Protein AF-0000000071060729 (afdb_homodimer)

Organism: Drosophila erecta (NCBI:txid7220)

Nearest PDB structures (foldseek):
  6sh2-assembly1_AAA  TM=7.996E-01  e=4.847E-27  Homo sapiens
  4cth-assembly1_A-2  TM=7.896E-01  e=2.839E-26  Homo sapiens
  5v48-assembly1_B  TM=7.905E-01  e=1.457E-25  Oryctolagus cuniculus
  3zuk-assembly2_B  TM=7.668E-01  e=6.104E-19  Mycobacterium tuberculosis H37Rv
  6xly-assembly1_A  TM=6.123E-01  e=3.118E-17  Mycobacterium tuberculosis H37Rv

pLDDT: mean 73.71, std 25.26, range [12.79, 97.56]

Foldseek 3Di:
DFFDFFDFPQQFAFDDDDDDDDDDDDDDDDPDDDDDDDDDDDDDDDDDDDDDDDDDDDYDYDDDDDDDDDDDYDDDDDDDDYDDDDDDDDDDPDDDDPPPDPPPPCVCCVVVVLVVPPPVVVCVVVVVVVVVVVVVVVVVVCCQPVVPNPPPNFFFADPDPLLQVLVCVQVQAADCVDACFPPVQNGQGVNVQVCLCPDCPDFDFNFADALSVVQLLVLLVVLLVVLVVQDCDDAQDLNVLLNLLLLLLQPQVCQQPPCLLVVLQVVQVQLVHQCVPPDPVVLVVDDVQVSQLCCCQQPVAFAAKHWFWAAALQARQAIFIEIDGHDDDDLFLQCLDPPHDPLLLVLQLVLQLLVCVVNPDDNVVSSVLSVLLSVLVSLLSVLQVVLVVPPPFDFFDKDFQLVLCVLQVQHNPQSNVCSLQVPDDGDSRGIHTYGTSSSSNSSSVSNVPDRSNNSSSNSSVSSLSVCQCRHHSSSSNSSSSSSCSQSVGPHGGDSSSVSSVCSCQLPVVSSQLCVPPPPVCPPPPPPPPDLADDQLRLLVLVVLLLLLLLLVLVLVVLVLQPVADPVLSVLLNVLSLPEAEDEAQDVVQSVPPCNVSVLCVQQRSPDSNNSVNSSSSVSSLSVLSSCSNDDDDPSSVLSCVQRSDNGHRQWAARSNRSYIYHHCSCSPDSQDTLLHFPLLRLLGVVLSNQLRSLLCSQSSLSSVCSNVCVPPVDDPRDGQDFFPLCLLCVPPDPVVSVVVVPFDSLQRVSLLSNLLSLLSSLVSSVVSLVCLCVVHDRPPSPDPRVVSCVSSPVNSRGARPPPSVADSLQSNLSSNLSSLHDHPSNCPRVQVCCCRNRVHHHSVSSSVSNQAQRQSNCVSSPHDHHPRHRSNHD/DQQDDFDFPQQQFFAADDDPDDPDPDDDDDDDDDDDDDDDDDDDDDDDPDPDDDDPDDDDDDDPDDDDDDDDDDDDDDDDDDDDDDDDDDDDDDDDCPPPPPDPPPPVVVVVVLVVPPPVVNCVVVVVVVVVVVVVVVVVVCCQVVVPNPPVNFFFADPDPLLQVVVCVQVQAADCVDACFPPVQNGQGVNVQVCLQPDCPDFDFNQADALSVVQLLVLLVVLLVVLVPQDCDDAQDLNVLLNLLLLLLQPQVCQQPPCLLVVLQVVQVQLVHQCVPPDPVVLVVDDVQVSQLCCCQQPVAFQAKHWFWAAALQARQAIFIEIDGHDDDDLFLQCLDPPHDPLLLVLQLVLQLLVCVVNPDDNVVSSVLSVLLSVLVSVLSVLQVVLVPPPPFDFFDKDFQLVLCVLQVQHNPQSNVCSLQVPDDGDSRGIHTYGTSSSSNSSSVSNVPDDSNNSSSNSSVSSLSSCQCRHHNSSSVSSVSSVCSQSVGPGRDDSSSVSSVCSCQLPVVSSQLCVPPPPVCPPPPPPPPDLADDQLRLLVLVVLLLLLLLLVLVLVVLVLQPVADPVLSVLLNVLSLPEAEDEAQDPVQSVPPCNVSVLCVQQRSPDSNNSVNSSSSVSSLSVLSSCSNDDDDPSSVLVCVQRSDNDHRQWAARSNRSYIYHHVSCSPDSQDTLLHFPLLRLLGVVLSNQLRSVVCSQSSQSSVVSNVCVVPVDDPRDGQDFFPLCLLCVPPDVVVSVVVVPFDSLQRVSLQSNLLSLLSSLVSSVVSLVCLCVVHDRPPSPDPRVVSCVSSPVNSRGARPPPSVADSLQSNLSSNLSSLHDHPSNCPRVQVCCCRSRVHHHSVSSSVSNQAQRQSNQVSSPHDHHPRHRSNHD

Secondary structure (DSSP, 8-state):
-----------------------------S----------------------------------------------------------------------------THHHHHHHHSS-HHHHHHHHHHHHHHHHHHHHHHHHHHH-TT--TTTSPPB--SHHHHHHHHHHHHH--TTS-TTTSHHHHHHHHHHHHHHHS---SS-TTT-BHHHHHHHHHHHHHHHHHHHS--PPTTSHHHHHHHHHHHHH-HHHHHHS-HHHHHHHHHHHTT--TTTS-HHHHHH--HHHHHHHIIIII---SSEEEEEEE-SS-TTSEEEEEEE---SSSSGGGGSTT--HHHHHHHHHHHHHHHHHTT--HHHHHHHHHHHHHHHHHHHHHHHHHHT-TT---SEEEEHHHHHHH-TTS-HHHHHHHH-TTS---TT-EEEES-HHHHHHHHHHHHHS-HHHHHHHHHHHHHHHHGGGS-HHHHHHHHHHHHHHH--SSPPPHHHHHHHHHHHHSHHHHHHHHHS----SS-------SS--HHHHHHHHHHHHHHHHHHHHHHHHHH-TTS-HHHHHHHHHHHHH-EEEESS-HHHHHSTTHHHHHTTT----SS-HHHHHHHHHHHHHHHHHHHTS---HHHHHHHHHHSSSS--SEEEETTTTEEEE-HHHHHSTT--TTS-HHHHIIIIIHHHHHHHHHTHHHHHHHHHHHHHTT-TT----PPPPP-HHHHTTTS-HHHHHHHHTS-HHHHHHHHHHHHHHHHHHHHHHHHHHHHHHTPPPTT--S-HHHHHHHTT-S--PBBTTBTT--HHHHHHHHHHGGG-B-HHIIIIIHHHHHHHTSS--HHHHHHHHHHH-THHHHHTTPPPPS---TT--/---S------------------------------------------------------------------------------------------------------THHHHHHHHSS-HHHHHHHHHHHHHHHHHHHHHHHHHHH-TT--TTTSPPB--SHHHHHHHHHHHHH--TTS-TTTSHHHHHHHHHHHHHHHS---SS-GGG-BHHHHHHHHHHHHHHHHHHHS--PPTTSHHHHHHHHHHHHH-HHHHHHS-HHHHHHHHHHHTT--TTSS-HHHHHH--HHHHHHHIIIII---SSEEEEEEE-SS-TTSEEEEEEE---SSSSGGGGSTT--HHHHHHHHHHHHHHHHHTT--HHHHHHHHHHHHHHHHHHHHHHHHHHT-TTPPPSEEEEHHHHHHH-TTS-HHHHHHHH-TTS---TT-EEEES-HHHHHHHHHHHHHS-HHHHHHHHHHHHHHHHGGGS-HHHHHHHHHHHHHHH--SSPPPHHHHHHHHHHHHSHHHHHHHHHS----SS-------SS--HHHHHHHHHHHHHHHHHHHHHHHHHH-TTS-HHHHHHHHHHHHH-EEEESS-HHHHSSTTHHHHHTTT----SS-HHHHHHHHHHHHHHHHHHHTS---HHHHHHHHHHSSSS--SEEEETTTTEEEE-HHHHHSTT--TTS-HHHHIIIIIHHHHHHHHHTHHHHHHHHHHHHHTT-TT----PPPPP-HHHHTTTS-HHHHHHHHTS-HHHHHHHHHHHHHHHHHHHHHHHHHHHHHHTPPPTT--S-HHHHHHHTT-S--PBBTTBTT--HHHHHHHHHHGGG-B-HHIIIIIHHHHHHHTSS--HHHHHHHHHHH-THHHHHTTPPPPS---TT--

Solvent-accessible surface area (backbone atoms only — not comparable to full-atom values): 98489 Å² total; per-residue (Å²): 74,67,35,79,72,68,75,69,73,87,46,57,33,44,90,92,89,94,86,85,93,92,93,91,74,94,98,100,96,80,94,70,78,84,82,88,84,83,90,80,88,79,84,90,83,83,91,79,91,76,85,90,84,90,72,94,73,85,87,84,85,89,73,86,84,88,84,77,96,87,80,89,92,90,83,88,90,94,85,94,88,90,89,88,92,83,88,91,79,87,84,77,85,74,81,85,74,83,70,79,80,76,83,65,78,70,58,53,47,58,50,38,51,37,62,67,31,56,72,66,55,33,52,49,49,52,49,47,49,51,48,47,51,51,38,51,50,32,46,53,43,18,61,66,5,27,63,80,30,56,83,82,75,47,78,56,63,34,55,47,58,50,25,38,49,50,32,39,62,52,42,46,20,21,29,83,87,43,47,63,74,83,35,40,64,42,16,33,27,37,36,44,32,49,47,62,62,66,42,75,66,68,44,68,31,70,17,60,42,24,40,62,50,48,42,45,49,54,50,40,53,52,46,45,53,50,56,71,63,51,65,78,53,62,90,82,37,69,59,29,44,54,47,36,55,36,47,27,54,56,39,51,59,60,38,48,66,34,60,38,67,55,52,50,49,49,53,39,46,71,51,74,45,64,62,90,82,47,67,78,71,55,61,72,75,56,56,66,55,62,34,53,30,48,40,34,45,67,67,66,50,38,61,71,51,28,81,46,74,41,63,35,60,75,48,34,79,40,61,34,47,30,40,40,74,35,53,68,90,58,85,39,74,61,57,62,44,92,85,27,60,63,63,44,47,51,30,48,40,49,42,43,21,51,50,36,38,74,73,68,41,56,68,71,60,12,49,50,48,22,52,46,47,52,51,50,51,35,50,53,51,51,39,40,51,58,38,61,66,44,84,86,64,68,63,61,39,79,40,37,42,51,59,46,43,70,60,20,63,66,48,53,57,71,62,27,49,34,58,50,30,71,89,49,89,73,51,55,76,40,65,32,35,27,44,42,55,54,38,50,30,36,50,18,52,48,60,69,71,46,62,66,64,64,52,51,52,44,54,53,45,55,55,46,62,74,44,27,62,66,40,17,61,77,44,12,21,43,35,8,51,34,32,24,43,66,46,58,32,86,43,50,60,51,60,64,60,55,26,36,47,48,44,48,72,74,40,43,60,60,54,52,50,60,69,64,38,65,64,73,54,81,45,80,69,74,78,67,81,64,90,64,63,54,69,68,59,36,33,50,52,46,50,47,49,47,49,34,42,44,53,52,37,47,48,55,34,51,73,67,38,76,90,50,56,68,70,59,47,53,50,48,45,50,52,59,71,65,43,43,80,41,70,38,77,54,64,75,54,69,69,38,84,56,46,65,53,58,72,46,60,86,59,80,60,87,66,73,52,45,60,60,46,54,47,49,51,51,55,47,52,42,51,54,52,48,51,54,70,47,90,65,56,72,70,54,46,53,51,44,68,57,55,67,46,94,71,70,39,30,47,39,76,38,71,60,74,39,26,40,38,33,40,45,64,36,61,72,27,97,64,37,54,53,66,30,56,67,34,44,41,37,32,45,58,39,23,50,52,38,31,48,54,55,58,44,46,50,56,51,36,50,25,49,41,47,57,44,45,75,72,46,89,82,72,76,78,65,66,68,81,68,60,52,60,68,49,71,29,56,93,47,62,67,68,50,43,54,54,58,67,70,44,50,72,59,20,41,42,45,49,40,32,51,52,20,16,49,44,39,31,56,52,22,49,56,54,49,54,52,29,59,74,68,69,49,76,65,71,87,56,86,59,67,45,72,61,46,38,56,63,56,43,66,76,60,80,55,30,34,44,61,43,60,86,48,49,60,58,38,40,21,40,43,49,36,54,33,62,33,30,53,20,71,47,18,58,59,62,30,30,74,45,28,39,56,54,47,36,29,68,34,39,72,54,52,46,53,47,44,53,42,49,30,47,65,48,28,48,48,69,75,27,87,54,61,87,70,57,51,82,85,52,73,96,68,34,82,76,66,76,61,71,78,74,58,37,3,68,50,73,78,86,76,80,82,82,76,77,83,88,83,80,86,91,81,80,86,88,82,84,77,83,73,82,80,79,82,79,76,83,70,82,72,77,80,70,85,65,87,81,77,85,90,84,78,85,79,76,81,87,93,87,79,89,90,85,80,84,90,80,81,87,81,91,79,87,75,84,82,72,91,70,85,85,76,86,75,82,87,71,84,67,80,83,73,84,71,82,76,64,62,54,63,56,46,55,45,64,68,34,56,70,69,56,36,51,49,48,50,49,46,50,51,48,48,52,50,38,50,50,33,46,52,43,17,59,68,5,26,65,81,30,57,80,80,72,46,78,55,62,35,53,47,57,50,23,37,48,49,31,38,62,52,41,46,20,20,29,81,89,43,47,64,74,84,34,41,62,43,16,34,26,36,35,42,32,48,47,66,62,65,42,80,60,69,45,60,41,64,16,58,41,24,39,63,51,50,52,48,48,54,50,41,51,51,47,44,53,50,56,68,63,52,63,79,51,60,88,82,37,69,58,28,44,54,49,39,55,37,46,27,52,54,39,52,58,60,38,48,67,36,61,39,66,56,52,50,50,50,55,38,48,73,51,74,46,64,63,91,82,46,68,79,70,56,62,72,74,56,57,66,55,63,34,52,30,48,40,36,45,68,68,68,49,40,62,72,50,28,81,47,75,40,64,38,58,76,48,33,80,41,60,34,47,29,40,40,74,34,53,67,91,58,86,39,75,62,58,63,43,92,86,29,60,62,63,43,46,51,31,48,40,49,41,45,22,51,51,35,38,75,73,68,42,54,68,72,62,13,49,50,48,23,52,47,47,53,52,50,51,36,50,54,50,51,39,40,51,57,40,62,64,46,84,85,63,67,62,62,39,77,39,39,42,50,59,46,43,68,60,19,63,67,50,54,57,71,62,27,51,32,57,51,30,71,89,51,90,73,54,56,78,40,64,32,36,29,44,44,55,54,39,48,30,37,50,19,51,48,60,69,71,47,63,68,62,64,53,52,55,46,53,52,44,55,56,46,64,75,45,27,36,66,40,18,10,74,43,0,33,45,37,36,50,34,46,25,43,65,44,55,31,85,39,70,68,52,61,64,59,55,26,36,48,46,44,50,72,75,38,42,59,60,55,53,50,60,68,65,37,64,64,76,50,83,46,78,70,74,77,69,81,64,90,65,62,54,69,68,60,36,32,50,53,47,50,48,49,46,47,34,44,45,52,51,37,47,48,54,36,51,73,66,38,75,89,51,56,66,71,60,46,52,51,51,45,50,53,58,72,66,42,42,81,41,68,39,77,55,64,74,54,68,68,37,83,56,48,64,54,59,72,46,61,86,59,78,60,84,66,74,52,46,62,60,42,53,47,47,50,49,56,47,51,42,52,54,51,47,50,53,69,48,90,64,55,72,70,53,46,53,52,43,68,56,55,68,45,92,71,69,53,41,45,39,75,36,71,59,74,40,26,40,38,33,40,45,67,34,63,74,27,96,63,37,54,53,65,31,57,68,33,44,40,34,34,43,58,39,23,35,52,37,30,48,54,54,59,43,45,48,57,51,34,48,25,49,41,47,56,42,44,74,73,43,88,81,69,77,80,65,69,68,80,70,59,54,60,66,49,72,30,57,94,46,64,67,68,50,43,57,54,58,67,69,44,49,71,57,18,41,41,44,50,41,32,50,51,20,15,49,44,38,31,56,52,25,50,57,52,47,52,50,27,59,76,68,67,48,75,66,72,87,56,84,60,67,46,72,61,47,38,56,63,58,45,66,76,61,81,56,29,34,46,61,43,60,87,50,50,59,59,37,40,21,39,45,49,36,54,34,61,32,29,54,23,71,49,18,58,60,59,28,30,73,46,28,39,56,50,40,38,31,70,32,40,71,57,50,44,55,47,44,53,43,49,31,49,65,47,28,48,48,67,74,27,87,53,60,86,69,56,50,81,86,52,71

Radius of gyration: 42.98 Å; Cα contacts (8 Å, |Δi|>4): 2284; chains: 2; bounding box: 124×151×135 Å

Structure (mmCIF, N/CA/C/O backbone):
data_AF-0000000071060729-model_v1
#
loop_
_entity.id
_entity.type
_entity.pdbx_description
1 polymer 'Uncharacterized protein, isoform B'
#
loop_
_atom_site.group_PDB
_atom_site.id
_atom_site.type_symbol
_atom_site.label_atom_id
_atom_site.label_alt_id
_atom_site.label_comp_id
_atom_site.label_asym_id
_atom_site.label_entity_id
_atom_site.label_seq_id
_atom_site.pdbx_PDB_ins_code
_atom_site.Cartn_x
_atom_site.Cartn_y
_atom_site.Cartn_z
_atom_site.occupancy
_atom_site.B_iso_or_equiv
_atom_site.auth_seq_id
_atom_site.auth_comp_id
_atom_site.auth_asym_id
_atom_site.auth_atom_id
_atom_site.pdbx_PDB_model_num
ATOM 1 N N . MET A 1 1 ? 1.607 -10.242 -11.82 1 18.39 1 MET A N 1
ATOM 2 C CA . MET A 1 1 ? 0.504 -11.18 -12.031 1 18.39 1 MET A CA 1
ATOM 3 C C . MET A 1 1 ? 1.013 -12.617 -12.109 1 18.39 1 MET A C 1
ATOM 5 O O . MET A 1 1 ? 1.926 -12.914 -12.883 1 18.39 1 MET A O 1
ATOM 9 N N . ALA A 1 2 ? 0.73 -13.406 -11.031 1 20.17 2 ALA A N 1
ATOM 10 C CA . ALA A 1 2 ? 1.184 -14.781 -10.852 1 20.17 2 ALA A CA 1
ATOM 11 C C . ALA A 1 2 ? 0.661 -15.68 -11.969 1 20.17 2 ALA A C 1
ATOM 13 O O . ALA A 1 2 ? -0.464 -16.188 -11.898 1 20.17 2 ALA A O 1
ATOM 14 N N . ILE A 1 3 ? 1.037 -15.453 -13.117 1 20.53 3 ILE A N 1
ATOM 15 C CA . ILE A 1 3 ? 0.702 -16.422 -14.148 1 20.53 3 ILE A CA 1
ATOM 16 C C . ILE A 1 3 ? 1.2 -17.812 -13.734 1 20.53 3 ILE A C 1
ATOM 18 O O . ILE A 1 3 ? 0.519 -18.812 -13.953 1 20.53 3 ILE A O 1
ATOM 22 N N . ASN A 1 4 ? 2.467 -18.016 -13.617 1 19.45 4 ASN A N 1
ATOM 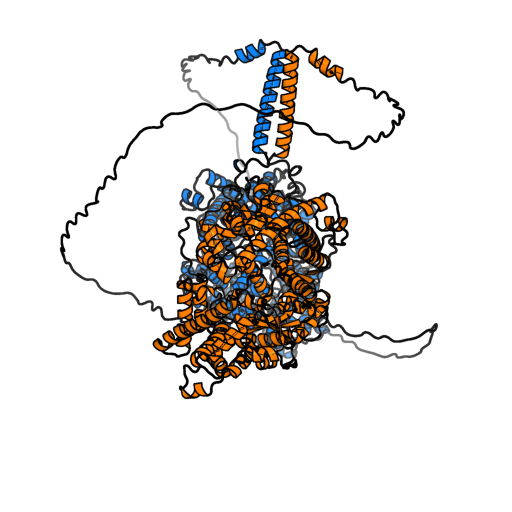23 C CA . ASN A 1 4 ? 2.99 -19.359 -13.828 1 19.45 4 ASN A CA 1
ATOM 24 C C . ASN A 1 4 ? 2.578 -20.297 -12.695 1 19.45 4 ASN A C 1
ATOM 26 O O . ASN A 1 4 ? 2.246 -19.844 -11.602 1 19.45 4 ASN A O 1
ATOM 30 N N . GLN A 1 5 ? 2.498 -21.688 -12.914 1 22.44 5 GLN A N 1
ATOM 31 C CA . GLN A 1 5 ? 2.006 -22.984 -12.469 1 22.44 5 GLN A CA 1
ATOM 32 C C . GLN A 1 5 ? 2.654 -23.391 -11.148 1 22.44 5 GLN A C 1
ATOM 34 O O . GLN A 1 5 ? 2.225 -24.359 -10.516 1 22.44 5 GLN A O 1
ATOM 39 N N . GLY A 1 6 ? 3.906 -23.062 -10.773 1 21.06 6 GLY A N 1
ATOM 40 C CA . GLY A 1 6 ? 4.535 -24.109 -10.008 1 21.06 6 GLY A CA 1
ATOM 41 C C . GLY A 1 6 ? 3.918 -24.297 -8.633 1 21.06 6 GLY A C 1
ATOM 42 O O . GLY A 1 6 ? 3.191 -23.422 -8.148 1 21.06 6 GLY A O 1
ATOM 43 N N . LYS A 1 7 ? 3.986 -25.578 -7.992 1 23.97 7 LYS A N 1
ATOM 44 C CA . LYS A 1 7 ? 3.561 -26.453 -6.898 1 23.97 7 LYS A CA 1
ATOM 45 C C . LYS A 1 7 ? 4.043 -25.922 -5.555 1 23.97 7 LYS A C 1
ATOM 47 O O . LYS A 1 7 ? 3.691 -26.453 -4.504 1 23.97 7 LYS A O 1
ATOM 52 N N . TYR A 1 8 ? 5.008 -24.953 -5.414 1 20.17 8 TYR A N 1
ATOM 53 C CA . TYR A 1 8 ? 5.742 -25.016 -4.156 1 20.17 8 TYR A CA 1
ATOM 54 C C . TYR A 1 8 ? 4.863 -24.578 -2.99 1 20.17 8 TYR A C 1
ATOM 56 O O . TYR A 1 8 ? 4.18 -23.547 -3.062 1 20.17 8 TYR A O 1
ATOM 64 N N . LYS A 1 9 ? 4.582 -25.531 -2 1 23.36 9 LYS A N 1
ATOM 65 C CA . LYS A 1 9 ? 3.979 -25.609 -0.672 1 23.36 9 LYS A CA 1
ATOM 66 C C . LYS A 1 9 ? 4.762 -24.781 0.336 1 23.36 9 LYS A C 1
ATOM 68 O O . LYS A 1 9 ? 5.164 -25.281 1.389 1 23.36 9 LYS A O 1
ATOM 73 N N . PRO A 1 10 ? 5.375 -23.578 0.135 1 20.38 10 PRO A N 1
ATOM 74 C CA . PRO A 1 10 ? 6.293 -23.297 1.24 1 20.38 10 PRO A CA 1
ATOM 75 C C . PRO A 1 10 ? 5.574 -23.156 2.582 1 20.38 10 PRO A C 1
ATOM 77 O O . PRO A 1 10 ? 4.461 -22.641 2.641 1 20.38 10 PRO A O 1
ATOM 80 N N . THR A 1 11 ? 6.062 -23.953 3.621 1 21.67 11 THR A N 1
ATOM 81 C CA . THR A 1 11 ? 5.836 -24.188 5.043 1 21.67 11 THR A CA 1
ATOM 82 C C . THR A 1 11 ? 6.246 -22.969 5.863 1 21.67 11 THR A C 1
ATOM 84 O O . THR A 1 11 ? 7.371 -22.484 5.734 1 21.67 11 THR A O 1
ATOM 87 N N . ILE A 1 12 ? 5.41 -22.141 6.277 1 19.81 12 ILE A N 1
ATOM 88 C CA . ILE A 1 12 ? 5.48 -20.906 7.043 1 19.81 12 ILE A CA 1
ATOM 89 C C . ILE A 1 12 ? 6.047 -21.188 8.43 1 19.81 12 ILE A C 1
ATOM 91 O O . ILE A 1 12 ? 5.473 -21.969 9.195 1 19.81 12 ILE A O 1
ATOM 95 N N . CYS A 1 13 ? 7.453 -20.906 8.734 1 19.5 13 CYS A N 1
ATOM 96 C CA . CYS A 1 13 ? 8.367 -21.078 9.852 1 19.5 13 CYS A CA 1
ATOM 97 C C . CYS A 1 13 ? 7.883 -20.328 11.086 1 19.5 13 CYS A C 1
ATOM 99 O O . CYS A 1 13 ? 7.172 -19.328 10.961 1 19.5 13 CYS A O 1
ATOM 101 N N . ALA A 1 14 ? 8.352 -20.812 12.57 1 18.33 14 ALA A N 1
ATOM 102 C CA . ALA A 1 14 ? 8.125 -20.797 14.016 1 18.33 14 ALA A CA 1
ATOM 103 C C . ALA A 1 14 ? 8.844 -19.625 14.672 1 18.33 14 ALA A C 1
ATOM 105 O O . ALA A 1 14 ? 10.039 -19.406 14.438 1 18.33 14 ALA A O 1
ATOM 106 N N . ILE A 1 15 ? 8.398 -18.531 15.211 1 17.53 15 ILE A N 1
ATOM 107 C CA . ILE A 1 15 ? 8.805 -17.312 15.914 1 17.53 15 ILE A CA 1
ATOM 108 C C . ILE A 1 15 ? 9.188 -17.656 17.344 1 17.53 15 ILE A C 1
ATOM 110 O O . ILE A 1 15 ? 8.352 -18.109 18.125 1 17.53 15 ILE A O 1
ATOM 114 N N . ASP A 1 16 ? 10.672 -17.828 17.938 1 17.31 16 ASP A N 1
ATOM 115 C CA . ASP A 1 16 ? 11.305 -18.141 19.219 1 17.31 16 ASP A CA 1
ATOM 116 C C . ASP A 1 16 ? 11.242 -16.953 20.172 1 17.31 16 ASP A C 1
ATOM 118 O O . ASP A 1 16 ? 11.32 -15.797 19.734 1 17.31 16 ASP A O 1
ATOM 122 N N . GLU A 1 17 ? 11.078 -17.062 21.719 1 17.38 17 GLU A N 1
ATOM 123 C CA . GLU A 1 17 ? 10.898 -16.484 23.047 1 17.38 17 GLU A CA 1
ATOM 124 C C . GLU A 1 17 ? 12.234 -16.094 23.672 1 17.38 17 GLU A C 1
ATOM 126 O O . GLU A 1 17 ? 13.133 -16.938 23.781 1 17.38 17 GLU A O 1
ATOM 131 N N . VAL A 1 18 ? 12.844 -14.82 23.906 1 18.11 18 VAL A N 1
ATOM 132 C CA . VAL A 1 18 ? 14.047 -14.242 24.484 1 18.11 18 VAL A CA 1
ATOM 133 C C . VAL A 1 18 ? 13.984 -14.344 26.016 1 18.11 18 VAL A C 1
ATOM 135 O O . VAL A 1 18 ? 13.086 -13.781 26.641 1 18.11 18 VAL A O 1
ATOM 138 N N . ASP A 1 19 ? 14.719 -15.273 26.906 1 17.36 19 ASP A N 1
ATOM 139 C CA . ASP A 1 19 ? 14.945 -15.461 28.344 1 17.36 19 ASP A CA 1
ATOM 140 C C . ASP A 1 19 ? 16.141 -14.641 28.828 1 17.36 19 ASP A C 1
ATOM 142 O O . ASP A 1 19 ? 17.281 -14.93 28.469 1 17.36 19 ASP A O 1
ATOM 146 N N . ASP A 1 20 ? 16.297 -13.367 29.375 1 17.7 20 ASP A N 1
ATOM 147 C CA . ASP A 1 20 ? 17.359 -12.562 29.953 1 17.7 20 ASP A CA 1
ATOM 148 C C . ASP A 1 20 ? 17.578 -12.922 31.422 1 17.7 20 ASP A C 1
ATOM 150 O O . ASP A 1 20 ? 16.922 -12.367 32.312 1 17.7 20 ASP A O 1
ATOM 154 N N . ARG A 1 21 ? 18.031 -13.859 32.219 1 19.72 21 ARG A N 1
ATOM 155 C CA . ARG A 1 21 ? 18.406 -13.969 33.625 1 19.72 21 ARG A CA 1
ATOM 156 C C . ARG A 1 21 ? 19.625 -13.125 33.938 1 19.72 21 ARG A C 1
ATOM 158 O O . ARG A 1 21 ? 20.312 -12.656 33.031 1 19.72 21 ARG A O 1
ATOM 165 N N . SER A 1 22 ? 21.219 -13.539 34.969 1 17.31 22 SER A N 1
ATOM 166 C CA . SER A 1 22 ? 21.844 -13.539 36.281 1 17.31 22 SER A CA 1
ATOM 167 C C . SER A 1 22 ? 23.141 -12.742 36.25 1 17.31 22 SER A C 1
ATOM 169 O O . SER A 1 22 ? 24.109 -13.117 35.594 1 17.31 22 SER A O 1
ATOM 171 N N . PHE A 1 23 ? 23.312 -11.461 36.969 1 16.55 23 PHE A N 1
ATOM 172 C CA . PHE A 1 23 ? 24.531 -10.68 37.156 1 16.55 23 PHE A CA 1
ATOM 173 C C . PHE A 1 23 ? 25.188 -11.023 38.5 1 16.55 23 PHE A C 1
ATOM 175 O O . PHE A 1 23 ? 24.75 -10.57 39.562 1 16.55 23 PHE A O 1
ATOM 182 N N . LYS A 1 24 ? 26.078 -11.852 39.125 1 17.45 24 LYS A N 1
ATOM 183 C CA . LYS A 1 24 ? 26.797 -12.094 40.375 1 17.45 24 LYS A CA 1
ATOM 184 C C . LYS A 1 24 ? 28.062 -11.242 40.469 1 17.45 24 LYS A C 1
ATOM 186 O O . LYS A 1 24 ? 28.969 -11.391 39.625 1 17.45 24 LYS A O 1
ATOM 191 N N . LEU A 1 25 ? 28.391 -10.18 41.531 1 16.23 25 LEU A N 1
ATOM 192 C CA . LEU A 1 25 ? 29.5 -9.289 41.844 1 16.23 25 LEU A CA 1
ATOM 193 C C . LEU A 1 25 ? 30.438 -9.93 42.875 1 16.23 25 LEU A C 1
ATOM 195 O O . LEU A 1 25 ? 31.359 -9.281 43.375 1 16.23 25 LEU A O 1
ATOM 199 N N . HIS A 1 26 ? 30.844 -10.711 43.594 1 16.44 26 HIS A N 1
ATOM 200 C CA . HIS A 1 26 ? 31.719 -10.844 44.75 1 16.44 26 HIS A CA 1
ATOM 201 C C . HIS A 1 26 ? 33.062 -10.164 44.5 1 16.44 26 HIS A C 1
ATOM 203 O O . HIS A 1 26 ? 33.438 -9.961 43.344 1 16.44 26 HIS A O 1
ATOM 209 N N . ASN A 1 27 ? 34.219 -9.703 45.719 1 16.48 27 ASN A N 1
ATOM 210 C CA . ASN A 1 27 ? 35.281 -9.023 46.469 1 16.48 27 ASN A CA 1
ATOM 211 C C . ASN A 1 27 ? 36.625 -9.148 45.781 1 16.48 27 ASN A C 1
ATOM 213 O O . ASN A 1 27 ? 36.719 -8.922 44.562 1 16.48 27 ASN A O 1
ATOM 217 N N . SER A 1 28 ? 38 -9.438 46.812 1 16.83 28 SER A N 1
ATOM 218 C CA . SER A 1 28 ? 39.312 -9.242 47.406 1 16.83 28 SER A CA 1
ATOM 219 C C . SER A 1 28 ? 40.438 -9.445 46.375 1 16.83 28 SER A C 1
ATOM 221 O O . SER A 1 28 ? 40.188 -9.977 45.281 1 16.83 28 SER A O 1
ATOM 223 N N . GLN A 1 29 ? 42.281 -9.391 46.969 1 16.88 29 GLN A N 1
ATOM 224 C CA . GLN A 1 29 ? 43.719 -9.461 46.969 1 16.88 29 GLN A CA 1
ATOM 225 C C . GLN A 1 29 ? 44.219 -10.688 46.219 1 16.88 29 GLN A C 1
ATOM 227 O O . GLN A 1 29 ? 45.094 -10.57 45.344 1 16.88 29 GLN A O 1
ATOM 232 N N . ASP A 1 30 ? 45.156 -11.641 47.219 1 18.36 30 ASP A N 1
ATOM 233 C CA . ASP A 1 30 ? 46.156 -12.68 47.375 1 18.36 30 ASP A CA 1
ATOM 234 C C . ASP A 1 30 ? 46.031 -13.734 46.281 1 18.36 30 ASP A C 1
ATOM 236 O O . ASP A 1 30 ? 45 -13.852 45.625 1 18.36 30 ASP A O 1
ATOM 240 N N . GLU A 1 31 ? 47.531 -14.734 46.219 1 18.64 31 GLU A N 1
ATOM 241 C CA . GLU A 1 31 ? 47.938 -15.578 45.094 1 18.64 31 GLU A CA 1
ATOM 242 C C . GLU A 1 31 ? 46.875 -16.609 44.781 1 18.64 31 GLU A C 1
ATOM 244 O O . GLU A 1 31 ? 47 -17.375 43.812 1 18.64 31 GLU A O 1
ATOM 249 N N . ILE A 1 32 ? 45.938 -16.75 45.156 1 14.89 32 ILE A N 1
ATOM 250 C CA . ILE A 1 32 ? 45.375 -17.734 46.062 1 14.89 32 ILE A CA 1
ATOM 251 C C . ILE A 1 32 ? 45.344 -19.094 45.406 1 14.89 32 ILE A C 1
ATOM 253 O O . ILE A 1 32 ? 44.656 -19.281 44.375 1 14.89 32 ILE A O 1
ATOM 257 N N . GLY A 1 33 ? 46.125 -19.938 46.031 1 15.05 33 GLY A N 1
ATOM 258 C CA . GLY A 1 33 ? 46.5 -21.297 45.688 1 15.05 33 GLY A CA 1
ATOM 259 C C . GLY A 1 33 ? 45.312 -22.234 45.562 1 15.05 33 GLY A C 1
ATOM 260 O O . GLY A 1 33 ? 45.25 -23.062 44.656 1 15.05 33 GLY A O 1
ATOM 261 N N . GLY A 1 34 ? 44.469 -22.453 46.625 1 14.12 34 GLY A N 1
ATOM 262 C CA . GLY A 1 34 ? 44.562 -23.656 47.469 1 14.12 34 GLY A CA 1
ATOM 263 C C . GLY A 1 34 ? 44.094 -24.906 46.75 1 14.12 34 GLY A C 1
ATOM 264 O O . GLY A 1 34 ? 43.562 -24.828 45.625 1 14.12 34 GLY A O 1
ATOM 265 N N . LYS A 1 35 ? 43.594 -25.781 47.688 1 14.89 35 LYS A N 1
ATOM 266 C CA . LYS A 1 35 ? 43.625 -27.219 47.875 1 14.89 35 LYS A CA 1
ATOM 267 C C . LYS A 1 35 ? 42.719 -27.938 46.875 1 14.89 35 LYS A C 1
ATOM 269 O O . LYS A 1 35 ? 43.094 -28.891 46.219 1 14.89 35 LYS A O 1
ATOM 274 N N . GLN A 1 36 ? 41.406 -28.172 47.125 1 13.97 36 GLN A N 1
ATOM 275 C CA . GLN A 1 36 ? 41 -29.328 47.906 1 13.97 36 GLN A CA 1
ATOM 276 C C . GLN A 1 36 ? 40.75 -30.547 47.031 1 13.97 36 GLN A C 1
ATOM 278 O O . GLN A 1 36 ? 40.469 -30.422 45.844 1 13.97 36 GLN A O 1
ATOM 283 N N . GLN A 1 37 ? 40.188 -31.641 47.781 1 13.72 37 GLN A N 1
ATOM 284 C CA . GLN A 1 37 ? 40.312 -33.062 48 1 13.72 37 GLN A CA 1
ATOM 285 C C . GLN A 1 37 ? 39.625 -33.875 46.906 1 13.72 37 GLN A C 1
ATOM 287 O O . GLN A 1 37 ? 40.25 -34.75 46.312 1 13.72 37 GLN A O 1
ATOM 292 N N . LEU A 1 38 ? 38.531 -34.625 47.344 1 13.68 38 LEU A N 1
ATOM 293 C CA . LEU A 1 38 ? 38.438 -36.062 47.562 1 13.68 38 LEU A CA 1
ATOM 294 C C . LEU A 1 38 ? 38.031 -36.781 46.25 1 13.68 38 LEU A C 1
ATOM 296 O O . LEU A 1 38 ? 38.688 -37.719 45.812 1 13.68 38 LEU A O 1
ATOM 300 N N . GLN A 1 39 ? 36.812 -37.562 46.344 1 13.63 39 GLN A N 1
ATOM 301 C CA . GLN A 1 39 ? 36.625 -38.969 46.562 1 13.63 39 GLN A CA 1
ATOM 302 C C . GLN A 1 39 ? 36.344 -39.688 45.25 1 13.63 39 GLN A C 1
ATOM 304 O O . GLN A 1 39 ? 35.969 -39.062 44.25 1 13.63 39 GLN A O 1
ATOM 309 N N . GLN A 1 40 ? 35.594 -40.938 45.406 1 12.96 40 GLN A N 1
ATOM 310 C CA . GLN A 1 40 ? 35.594 -42.344 45.031 1 12.96 40 GLN A CA 1
ATOM 311 C C . GLN A 1 40 ? 34.844 -42.562 43.719 1 12.96 40 GLN A C 1
ATOM 313 O O . GLN A 1 40 ? 35.375 -43.219 42.812 1 12.96 40 GLN A O 1
ATOM 318 N N . ILE A 1 41 ? 33.469 -42.75 43.719 1 13.41 41 ILE A N 1
ATOM 319 C CA . ILE A 1 41 ? 33.094 -44.156 43.688 1 13.41 41 ILE A CA 1
ATOM 320 C C . ILE A 1 41 ? 32.969 -44.656 42.25 1 13.41 41 ILE A C 1
ATOM 322 O O . ILE A 1 41 ? 32.719 -43.844 41.344 1 13.41 41 ILE A O 1
ATOM 326 N N . GLU A 1 42 ? 32.844 -46.062 42.094 1 13.03 42 GLU A N 1
ATOM 327 C CA . GLU A 1 42 ? 32.875 -47.312 41.312 1 13.03 42 GLU A CA 1
ATOM 328 C C . GLU A 1 42 ? 31.656 -47.406 40.375 1 13.03 42 GLU A C 1
ATOM 330 O O . GLU A 1 42 ? 31.766 -47.969 39.281 1 13.03 42 GLU A O 1
ATOM 335 N N . GLY A 1 43 ? 30.406 -47 40.719 1 12.79 43 GLY A N 1
ATOM 336 C CA . GLY A 1 43 ? 29.641 -48.219 40.562 1 12.79 43 GLY A CA 1
ATOM 337 C C . GLY A 1 43 ? 29.469 -48.625 39.094 1 12.79 43 GLY A C 1
ATOM 338 O O . GLY A 1 43 ? 29.766 -47.844 38.188 1 12.79 43 GLY A O 1
ATOM 339 N N . SER A 1 44 ? 28.281 -49.469 38.906 1 13.68 44 SER A N 1
ATOM 340 C CA . SER A 1 44 ? 27.922 -50.812 38.5 1 13.68 44 SER A CA 1
ATOM 341 C C . SER A 1 44 ? 27.578 -50.906 37.031 1 13.68 44 SER A C 1
ATOM 343 O O . SER A 1 44 ? 27.312 -49.875 36.375 1 13.68 44 SER A O 1
ATOM 345 N N . GLU A 1 45 ? 26.516 -51.844 36.719 1 13.62 45 GLU A N 1
ATOM 346 C CA . GLU A 1 45 ? 26.375 -53.125 36.031 1 13.62 45 GLU A CA 1
ATOM 347 C C . GLU A 1 45 ? 25.875 -52.938 34.625 1 13.62 45 GLU A C 1
ATOM 349 O O . GLU A 1 45 ? 26.469 -53.438 33.656 1 13.62 45 GLU A O 1
ATOM 354 N N . THR A 1 46 ? 24.625 -53.406 34.344 1 14.02 46 THR A N 1
ATOM 355 C CA . THR A 1 46 ? 24.328 -54.656 33.688 1 14.02 46 THR A CA 1
ATOM 356 C C . THR A 1 46 ? 24.047 -54.469 32.188 1 14.02 46 THR A C 1
ATOM 358 O O . THR A 1 46 ? 24.672 -55.094 31.344 1 14.02 46 THR A O 1
ATOM 361 N N . ALA A 1 47 ? 22.734 -54.938 31.656 1 14.55 47 ALA A N 1
ATOM 362 C CA . ALA A 1 47 ? 22.391 -56.156 30.906 1 14.55 47 ALA A CA 1
ATOM 363 C C . ALA A 1 47 ? 22.266 -55.875 29.422 1 14.55 47 ALA A C 1
ATOM 365 O O . ALA A 1 47 ? 22.062 -54.719 29.016 1 14.55 47 ALA A O 1
ATOM 366 N N . PRO A 1 48 ? 21.734 -56.906 28.562 1 13.53 48 PRO A N 1
ATOM 367 C CA . PRO A 1 48 ? 21.938 -57.875 27.469 1 13.53 48 PRO A CA 1
ATOM 368 C C . PRO A 1 48 ? 21.25 -57.438 26.172 1 13.53 48 PRO A C 1
ATOM 370 O O . PRO A 1 48 ? 21.719 -57.812 25.078 1 13.53 48 PRO A O 1
ATOM 373 N N . LEU A 1 49 ? 19.984 -56.812 26.141 1 14.14 49 LEU A N 1
ATOM 374 C CA . LEU A 1 49 ? 19.047 -57.75 25.547 1 14.14 49 LEU A CA 1
ATOM 375 C C . LEU A 1 49 ? 19.188 -57.781 24.031 1 14.14 49 LEU A C 1
ATOM 377 O O . LEU A 1 49 ? 19.484 -56.75 23.406 1 14.14 49 LEU A O 1
ATOM 381 N N . THR A 1 50 ? 18.906 -59 23.344 1 13.17 50 THR A N 1
ATOM 382 C CA . THR A 1 50 ? 19 -60.031 22.328 1 13.17 50 THR A CA 1
ATOM 383 C C . THR A 1 50 ? 18.266 -59.625 21.062 1 13.17 50 THR A C 1
ATOM 385 O O . THR A 1 50 ? 18.641 -60.031 19.953 1 13.17 50 THR A O 1
ATOM 388 N N . THR A 1 51 ? 16.906 -59.281 21.031 1 14.27 51 THR A N 1
ATOM 389 C CA . THR A 1 51 ? 16.156 -60.281 20.328 1 14.27 51 THR A CA 1
ATOM 390 C C . THR A 1 51 ? 16.422 -60.219 18.828 1 14.27 51 THR A C 1
ATOM 392 O O . THR A 1 51 ? 16.844 -59.188 18.312 1 14.27 51 THR A O 1
ATOM 395 N N . ASN A 1 52 ? 15.68 -61.125 18.078 1 13.97 52 ASN A N 1
ATOM 396 C CA . ASN A 1 52 ? 15.578 -62.25 17.125 1 13.97 52 ASN A CA 1
ATOM 397 C C . ASN A 1 52 ? 15.5 -61.719 15.695 1 13.97 52 ASN A C 1
ATOM 399 O O . ASN A 1 52 ? 15.359 -60.531 15.469 1 13.97 52 ASN A O 1
ATOM 403 N N . GLN A 1 53 ? 14.445 -62.375 14.953 1 13.8 53 GLN A N 1
ATOM 404 C CA . GLN A 1 53 ? 14.375 -63.438 13.977 1 13.8 53 GLN A CA 1
ATOM 405 C C . GLN A 1 53 ? 14.305 -62.906 12.547 1 13.8 53 GLN A C 1
ATOM 407 O O . GLN A 1 53 ? 15.086 -63.312 11.688 1 13.8 53 GLN A O 1
ATOM 412 N N . GLN A 1 54 ? 13.023 -63.094 11.852 1 14.73 54 GLN A N 1
ATOM 413 C CA . GLN A 1 54 ? 12.758 -64.125 10.867 1 14.73 54 GLN A CA 1
ATOM 414 C C . GLN A 1 54 ? 12.992 -63.625 9.453 1 14.73 54 GLN A C 1
ATOM 416 O O . GLN A 1 54 ? 13.023 -62.406 9.219 1 14.73 54 GLN A O 1
ATOM 421 N N . LYS A 1 55 ? 12.422 -64.438 8.438 1 13.52 55 LYS A N 1
ATOM 422 C CA . LYS A 1 55 ? 12.594 -65.375 7.332 1 13.52 55 LYS A CA 1
ATOM 423 C C . LYS A 1 55 ? 12.305 -64.688 5.992 1 13.52 55 LYS A C 1
ATOM 425 O O . LYS A 1 55 ? 12.781 -65.125 4.949 1 13.52 55 LYS A O 1
ATOM 430 N N . LEU A 1 56 ? 11.188 -63.75 5.762 1 15.05 56 LEU A N 1
ATOM 431 C CA . LEU A 1 56 ? 10.383 -64.5 4.785 1 15.05 56 LEU A CA 1
ATOM 432 C C . LEU A 1 56 ? 11.109 -64.562 3.445 1 15.05 56 LEU A C 1
ATOM 434 O O . LEU A 1 56 ? 11.859 -63.688 3.076 1 15.05 56 LEU A O 1
ATOM 438 N N . HIS A 1 57 ? 10.883 -65.75 2.783 1 13.84 57 HIS A N 1
ATOM 439 C CA . HIS A 1 57 ? 11.133 -66.812 1.824 1 13.84 57 HIS A CA 1
ATOM 440 C C . HIS A 1 57 ? 11.281 -66.25 0.409 1 13.84 57 HIS A C 1
ATOM 442 O O . HIS A 1 57 ? 12.234 -66.562 -0.297 1 13.84 57 HIS A O 1
ATOM 448 N N . MET A 1 58 ? 10.031 -66.25 -0.317 1 14.89 58 MET A N 1
ATOM 449 C CA . MET A 1 58 ? 9.922 -67.312 -1.336 1 14.89 58 MET A CA 1
ATOM 450 C C . MET A 1 58 ? 10.781 -66.938 -2.549 1 14.89 58 MET A C 1
ATOM 452 O O . MET A 1 58 ? 11.156 -65.812 -2.752 1 14.89 58 MET A O 1
ATOM 456 N N . ASP A 1 59 ? 10.336 -67.562 -3.555 1 14.59 59 ASP A N 1
ATOM 457 C CA . ASP A 1 59 ? 10.672 -68.625 -4.535 1 14.59 59 ASP A CA 1
ATOM 458 C C . ASP A 1 59 ? 11.352 -68 -5.758 1 14.59 59 ASP A C 1
ATOM 460 O O . ASP A 1 59 ? 11.305 -66.812 -5.965 1 14.59 59 ASP A O 1
ATOM 464 N N . ASP A 1 60 ? 10.914 -68.688 -6.91 1 14.5 60 ASP A N 1
ATOM 465 C CA . ASP A 1 60 ? 11.445 -69.625 -7.875 1 14.5 60 ASP A CA 1
ATOM 466 C C . ASP A 1 60 ? 12.047 -68.938 -9.086 1 14.5 60 ASP A C 1
ATOM 468 O O . ASP A 1 60 ? 13.242 -69 -9.352 1 14.5 60 ASP A O 1
ATOM 472 N N . GLY A 1 61 ? 11.398 -69.312 -10.25 1 14.48 61 GLY A N 1
ATOM 473 C CA . GLY A 1 61 ? 11.781 -70.188 -11.336 1 14.48 61 GLY A CA 1
ATOM 474 C C . GLY A 1 61 ? 12.5 -69.438 -12.469 1 14.48 61 GLY A C 1
ATOM 475 O O . GLY A 1 61 ? 12.672 -68.25 -12.422 1 14.48 61 GLY A O 1
ATOM 476 N N . SER A 1 62 ? 11.977 -69.75 -13.75 1 15.44 62 SER A N 1
ATOM 477 C CA . SER A 1 62 ? 12.43 -70.562 -14.898 1 15.44 62 SER A CA 1
ATOM 478 C C . SER A 1 62 ? 13.172 -69.625 -15.898 1 15.44 62 SER A C 1
ATOM 480 O O . SER A 1 62 ? 13.102 -68.438 -15.82 1 15.44 62 SER A O 1
ATOM 482 N N . HIS A 1 63 ? 13.102 -70.062 -17.172 1 13.99 63 HIS A N 1
ATOM 483 C CA . HIS A 1 63 ? 13.703 -70.688 -18.344 1 13.99 63 HIS A CA 1
ATOM 484 C C . HIS A 1 63 ? 13.898 -69.625 -19.453 1 13.99 63 HIS A C 1
ATOM 486 O O . HIS A 1 63 ? 14.797 -69.75 -20.281 1 13.99 63 HIS A O 1
ATOM 492 N N . LEU A 1 64 ? 12.844 -68.688 -19.719 1 15.09 64 LEU A N 1
ATOM 493 C CA . LEU A 1 64 ? 12.5 -69 -21.094 1 15.09 64 LEU A CA 1
ATOM 494 C C . LEU A 1 64 ? 13.664 -68.688 -22.031 1 15.09 64 LEU A C 1
ATOM 496 O O . LEU A 1 64 ? 14.438 -67.75 -21.766 1 15.09 64 LEU A O 1
ATOM 500 N N . THR A 1 65 ? 13.789 -69.5 -23.031 1 14.55 65 THR A N 1
ATOM 501 C CA . THR A 1 65 ? 14.539 -70.188 -24.094 1 14.55 65 THR A CA 1
ATOM 502 C C . THR A 1 65 ? 15.148 -69.188 -25.047 1 14.55 65 THR A C 1
ATOM 504 O O . THR A 1 65 ? 14.93 -68 -24.906 1 14.55 65 THR A O 1
ATOM 507 N N . PRO A 1 66 ? 15.102 -69.75 -26.375 1 15.05 66 PRO A N 1
ATOM 508 C CA . PRO A 1 66 ? 15.961 -70.125 -27.5 1 15.05 66 PRO A CA 1
ATOM 509 C C . PRO A 1 66 ? 16.359 -69 -28.406 1 15.05 66 PRO A C 1
ATOM 511 O O . PRO A 1 66 ? 17.547 -68.812 -28.672 1 15.05 66 PRO A O 1
ATOM 514 N N . LYS A 1 67 ? 15.75 -69.125 -29.641 1 14.95 67 LYS A N 1
ATOM 515 C CA . LYS A 1 67 ? 16.094 -69.438 -31.016 1 14.95 67 LYS A CA 1
ATOM 516 C C . LYS A 1 67 ? 16.391 -68.188 -31.812 1 14.95 67 LYS A C 1
ATOM 518 O O . LYS A 1 67 ? 17.438 -68.062 -32.469 1 14.95 67 LYS A O 1
ATOM 523 N N . ASP A 1 68 ? 15.445 -67.875 -32.812 1 13.75 68 ASP A N 1
ATOM 524 C CA . ASP A 1 68 ? 15.43 -68.125 -34.25 1 13.75 68 ASP A CA 1
ATOM 525 C C . ASP A 1 68 ? 15.875 -66.938 -35.031 1 13.75 68 ASP A C 1
ATOM 527 O O . ASP A 1 68 ? 16.719 -67 -35.938 1 13.75 68 ASP A O 1
ATOM 531 N N . LEU A 1 69 ? 14.875 -66.125 -35.625 1 14.44 69 LEU A N 1
ATOM 532 C CA . LEU A 1 69 ? 14.68 -66.188 -37.062 1 14.44 69 LEU A CA 1
ATOM 533 C C . LEU A 1 69 ? 15.641 -65.25 -37.812 1 14.44 69 LEU A C 1
ATOM 535 O O . LEU A 1 69 ? 15.922 -64.188 -37.344 1 14.44 69 LEU A O 1
ATOM 539 N N . GLU A 1 70 ? 16.234 -65.688 -39.156 1 14.64 70 GLU A N 1
ATOM 540 C CA . GLU A 1 70 ? 17.078 -65.75 -40.344 1 14.64 70 GLU A CA 1
ATOM 541 C C . GLU A 1 70 ? 17.047 -64.438 -41.156 1 14.64 70 GLU A C 1
ATOM 543 O O . GLU A 1 70 ? 18.094 -63.938 -41.531 1 14.64 70 GLU A O 1
ATOM 548 N N . ALA A 1 71 ? 16.125 -64.438 -42.312 1 13.55 71 ALA A N 1
ATOM 549 C CA . ALA A 1 71 ? 16.25 -64.625 -43.75 1 13.55 71 ALA A CA 1
ATOM 550 C C . ALA A 1 71 ? 16.406 -63.25 -44.469 1 13.55 71 ALA A C 1
ATOM 552 O O . ALA A 1 71 ? 17.281 -63.125 -45.312 1 13.55 71 ALA A O 1
ATOM 553 N N . ALA A 1 72 ? 15.289 -62.531 -44.906 1 14.09 72 ALA A N 1
ATOM 554 C CA . ALA A 1 72 ? 14.977 -62.562 -46.344 1 14.09 72 ALA A CA 1
ATOM 555 C C . ALA A 1 72 ? 15.812 -61.531 -47.094 1 14.09 72 ALA A C 1
ATOM 557 O O . ALA A 1 72 ? 16.281 -60.531 -46.531 1 14.09 72 ALA A O 1
ATOM 558 N N . ARG A 1 73 ? 15.352 -61.219 -48.531 1 14.21 73 ARG A N 1
ATOM 559 C CA . ARG A 1 73 ? 15.688 -61.438 -49.906 1 14.21 73 ARG A CA 1
ATOM 560 C C . ARG A 1 73 ? 16.422 -60.25 -50.5 1 14.21 73 ARG A C 1
ATOM 562 O O . ARG A 1 73 ? 16.344 -59.125 -49.969 1 14.21 73 ARG A O 1
ATOM 569 N N . GLN A 1 74 ? 16.234 -60.125 -51.969 1 14.71 74 GLN A N 1
ATOM 570 C CA . GLN A 1 74 ? 17.031 -60.219 -53.188 1 14.71 74 GLN A CA 1
ATOM 571 C C . GLN A 1 74 ? 17.531 -58.844 -53.625 1 14.71 74 GLN A C 1
ATOM 573 O O . GLN A 1 74 ? 18.734 -58.656 -53.812 1 14.71 74 GLN A O 1
ATOM 578 N N . ASP A 1 75 ? 17.156 -58.5 -55.062 1 13.59 75 ASP A N 1
ATOM 579 C CA . ASP A 1 75 ? 17.641 -58.531 -56.406 1 13.59 75 ASP A CA 1
ATOM 580 C C . ASP A 1 75 ? 17.922 -57.125 -56.938 1 13.59 75 ASP A C 1
ATOM 582 O O . ASP A 1 75 ? 19 -56.844 -57.5 1 13.59 75 ASP A O 1
ATOM 586 N N . ALA A 1 76 ? 16.828 -56.375 -57.781 1 14.01 76 ALA A N 1
ATOM 587 C CA . ALA A 1 76 ? 16.781 -56.312 -59.25 1 14.01 76 ALA A CA 1
ATOM 588 C C . ALA A 1 76 ? 17.516 -55.094 -59.781 1 14.01 76 ALA A C 1
ATOM 590 O O . ALA A 1 76 ? 17.688 -54.125 -59.062 1 14.01 76 ALA A O 1
ATOM 591 N N . LEU A 1 77 ? 17 -54.562 -61.094 1 14.59 77 LEU A N 1
ATOM 592 C CA . LEU A 1 77 ? 17.516 -54.562 -62.469 1 14.59 77 LEU A CA 1
ATOM 593 C C . LEU A 1 77 ? 18.188 -53.219 -62.781 1 14.59 77 LEU A C 1
ATOM 595 O O . LEU A 1 77 ? 17.984 -52.25 -62.094 1 14.59 77 LEU A O 1
ATOM 599 N N . ASN A 1 78 ? 18 -52.75 -64.25 1 15.69 78 ASN A N 1
ATOM 600 C CA . ASN A 1 78 ? 18.781 -52.625 -65.5 1 15.69 78 ASN A CA 1
ATOM 601 C C . ASN A 1 78 ? 19.219 -51.188 -65.75 1 15.69 78 ASN A C 1
ATOM 603 O O . ASN A 1 78 ? 18.719 -50.25 -65.125 1 15.69 78 ASN A O 1
ATOM 607 N N . GLU A 1 79 ? 19.312 -50.781 -67.25 1 15.1 79 GLU A N 1
ATOM 608 C CA . GLU A 1 79 ? 20.141 -50.438 -68.375 1 15.1 79 GLU A CA 1
ATOM 609 C C . GLU A 1 79 ? 19.953 -49 -68.812 1 15.1 79 GLU A C 1
ATOM 611 O O . GLU A 1 79 ? 20.938 -48.281 -69 1 15.1 79 GLU A O 1
ATOM 616 N N . VAL A 1 80 ? 18.766 -48.531 -69.5 1 15.63 80 VAL A N 1
ATOM 617 C CA . VAL A 1 80 ? 18.672 -48.375 -70.938 1 15.63 80 VAL A CA 1
ATOM 618 C C . VAL A 1 80 ? 19.094 -46.969 -71.375 1 15.63 80 VAL A C 1
ATOM 620 O O . VAL A 1 80 ? 19.078 -46.031 -70.5 1 15.63 80 VAL A O 1
ATOM 623 N N . ALA A 1 81 ? 18.672 -46.375 -72.75 1 15.24 81 ALA A N 1
ATOM 624 C CA . ALA A 1 81 ? 19.062 -46.188 -74.125 1 15.24 81 ALA A CA 1
ATOM 625 C C . ALA A 1 81 ? 19.062 -44.688 -74.5 1 15.24 81 ALA A C 1
ATOM 627 O O . ALA A 1 81 ? 20.094 -44.156 -74.875 1 15.24 81 ALA A O 1
ATOM 628 N N . GLY A 1 82 ? 18.109 -44.25 -75.5 1 15.05 82 GLY A N 1
ATOM 629 C CA . GLY A 1 82 ? 18.219 -43.875 -76.938 1 15.05 82 GLY A CA 1
ATOM 630 C C . GLY A 1 82 ? 18.219 -42.375 -77.125 1 15.05 82 GLY A C 1
ATOM 631 O O . GLY A 1 82 ? 18.078 -41.594 -76.188 1 15.05 82 GLY A O 1
ATOM 632 N N . GLY A 1 83 ? 17.344 -41.781 -78.25 1 15.4 83 GLY A N 1
ATOM 633 C CA . GLY A 1 83 ? 17.406 -41.25 -79.625 1 15.4 83 GLY A CA 1
ATOM 634 C C . GLY A 1 83 ? 17.172 -39.75 -79.688 1 15.4 83 GLY A C 1
ATOM 635 O O . GLY A 1 83 ? 17.141 -39.062 -78.688 1 15.4 83 GLY A O 1
ATOM 636 N N . GLY A 1 84 ? 16.062 -39.25 -80.438 1 15.02 84 GLY A N 1
ATOM 637 C CA . GLY A 1 84 ? 15.938 -38.625 -81.75 1 15.02 84 GLY A CA 1
ATOM 638 C C . GLY A 1 84 ? 15.805 -37.094 -81.688 1 15.02 84 GLY A C 1
ATOM 639 O O . GLY A 1 84 ? 16.812 -36.375 -81.688 1 15.02 84 GLY A O 1
ATOM 640 N N . ALA A 1 85 ? 14.594 -36.406 -82.062 1 15.53 85 ALA A N 1
ATOM 641 C CA . ALA A 1 85 ? 14.219 -35.719 -83.25 1 15.53 85 ALA A CA 1
ATOM 642 C C . ALA A 1 85 ? 14.266 -34.219 -83.125 1 15.53 85 ALA A C 1
ATOM 644 O O . ALA A 1 85 ? 14.297 -33.719 -82 1 15.53 85 ALA A O 1
ATOM 645 N N . GLY A 1 86 ? 13.461 -33.344 -83.875 1 15.59 86 GLY A N 1
ATOM 646 C CA . GLY A 1 86 ? 13.531 -32.406 -85 1 15.59 86 GLY A CA 1
ATOM 647 C C . GLY A 1 86 ? 13.336 -30.953 -84.562 1 15.59 86 GLY A C 1
ATOM 648 O O . GLY A 1 86 ? 14.172 -30.109 -84.938 1 15.59 86 GLY A O 1
ATOM 649 N N . GLY A 1 87 ? 12.086 -30.391 -84.312 1 15.8 87 GLY A N 1
ATOM 650 C CA . GLY A 1 87 ? 11.562 -29.438 -85.25 1 15.8 87 GLY A CA 1
ATOM 651 C C . GLY A 1 87 ? 11.992 -28 -85 1 15.8 87 GLY A C 1
ATOM 652 O O . GLY A 1 87 ? 12.539 -27.703 -83.938 1 15.8 87 GLY A O 1
ATOM 653 N N . ARG A 1 88 ? 11.148 -26.828 -85.375 1 17.27 88 ARG A N 1
ATOM 654 C CA . ARG A 1 88 ? 11.266 -25.703 -86.312 1 17.27 88 ARG A CA 1
ATOM 655 C C . ARG A 1 88 ? 11.633 -24.422 -85.562 1 17.27 88 ARG A C 1
ATOM 657 O O . ARG A 1 88 ? 11.406 -24.328 -84.312 1 17.27 88 ARG A O 1
ATOM 664 N N . THR A 1 89 ? 12.031 -23.234 -86.25 1 16.75 89 THR A N 1
ATOM 665 C CA . THR A 1 89 ? 12.938 -22.109 -86.5 1 16.75 89 THR A CA 1
ATOM 666 C C . THR A 1 89 ? 12.344 -20.812 -85.938 1 16.75 89 THR A C 1
ATOM 668 O O . THR A 1 89 ? 13.047 -19.797 -85.812 1 16.75 89 THR A O 1
ATOM 671 N N . PRO A 1 90 ? 11.156 -20.609 -85.25 1 18 90 PRO A N 1
ATOM 672 C CA . PRO A 1 90 ? 10.531 -19.422 -85.875 1 18 90 PRO A CA 1
ATOM 673 C C . PRO A 1 90 ? 11.258 -18.125 -85.5 1 18 90 PRO A C 1
ATOM 675 O O . PRO A 1 90 ? 11.961 -18.047 -84.5 1 18 90 PRO A O 1
ATOM 678 N N . ALA A 1 91 ? 11.031 -16.938 -86.25 1 17.06 91 ALA A N 1
ATOM 679 C CA . ALA A 1 91 ? 11.648 -15.766 -86.875 1 17.06 91 ALA A CA 1
ATOM 680 C C . ALA A 1 91 ? 11.727 -14.602 -85.875 1 17.06 91 ALA A C 1
ATOM 682 O O . ALA A 1 91 ? 10.961 -14.539 -84.938 1 17.06 91 ALA A O 1
ATOM 683 N N . ALA A 1 92 ? 12.727 -13.609 -86 1 18.02 92 ALA A N 1
ATOM 684 C CA . ALA A 1 92 ? 13.641 -12.609 -85.438 1 18.02 92 ALA A CA 1
ATOM 685 C C . ALA A 1 92 ? 12.961 -11.25 -85.312 1 18.02 92 ALA A C 1
ATOM 687 O O . ALA A 1 92 ? 13.586 -10.281 -84.875 1 18.02 92 ALA A O 1
ATOM 688 N N . ILE A 1 93 ? 11.609 -11.133 -85.062 1 18.22 93 ILE A N 1
ATOM 689 C CA . ILE A 1 93 ? 11.141 -9.859 -85.562 1 18.22 93 ILE A CA 1
ATOM 690 C C . ILE A 1 93 ? 11.836 -8.703 -84.875 1 18.22 93 ILE A C 1
ATOM 692 O O . ILE A 1 93 ? 11.969 -8.711 -83.625 1 18.22 93 ILE A O 1
ATOM 696 N N . THR A 1 94 ? 12.438 -7.598 -85.562 1 17.88 94 THR A N 1
ATOM 697 C CA . THR A 1 94 ? 13.469 -6.574 -85.688 1 17.88 94 THR A CA 1
ATOM 698 C C . THR A 1 94 ? 13.039 -5.305 -84.938 1 17.88 94 THR A C 1
ATOM 700 O O . THR A 1 94 ? 13.805 -4.348 -84.812 1 17.88 94 THR A O 1
ATOM 703 N N . PRO A 1 95 ? 11.938 -5.246 -84.062 1 19.83 95 PRO A N 1
ATOM 704 C CA . PRO A 1 95 ? 11.375 -3.902 -84.25 1 19.83 95 PRO A CA 1
ATOM 705 C C . PRO A 1 95 ? 12.352 -2.803 -83.812 1 19.83 95 PRO A C 1
ATOM 707 O O . PRO A 1 95 ? 13.281 -3.057 -83.062 1 19.83 95 PRO A O 1
ATOM 710 N N . ASN A 1 96 ? 12.195 -1.476 -84.312 1 18.27 96 ASN A N 1
ATOM 711 C CA . ASN A 1 96 ? 12.961 -0.286 -84.625 1 18.27 96 ASN A CA 1
ATOM 712 C C . ASN A 1 96 ? 13.352 0.521 -83.438 1 18.27 96 ASN A C 1
ATOM 714 O O . ASN A 1 96 ? 12.555 0.668 -82.5 1 18.27 96 ASN A O 1
ATOM 718 N N . SER A 1 97 ? 14.664 0.781 -83.062 1 18.05 97 SER A N 1
ATOM 719 C CA . SER A 1 97 ? 15.664 1.186 -82.062 1 18.05 97 SER A CA 1
ATOM 720 C C . SER A 1 97 ? 15.586 2.684 -81.812 1 18.05 97 SER A C 1
ATOM 722 O O . SER A 1 97 ? 16.453 3.234 -81.125 1 18.05 97 SER A O 1
ATOM 724 N N . THR A 1 98 ? 14.359 3.402 -82 1 19.77 98 THR A N 1
ATOM 725 C CA . THR A 1 98 ? 14.773 4.789 -82.188 1 19.77 98 THR A CA 1
ATOM 726 C C . THR A 1 98 ? 15.305 5.371 -80.875 1 19.77 98 THR A C 1
ATOM 728 O O . THR A 1 98 ? 14.773 5.078 -79.812 1 19.77 98 THR A O 1
ATOM 731 N N . HIS A 1 99 ? 16.578 5.867 -80.812 1 19.34 99 HIS A N 1
ATOM 732 C CA . HIS A 1 99 ? 17.688 6.262 -79.938 1 19.34 99 HIS A CA 1
ATOM 733 C C . HIS A 1 99 ? 17.391 7.57 -79.25 1 19.34 99 HIS A C 1
ATOM 735 O O . HIS A 1 99 ? 18.25 8.109 -78.5 1 19.34 99 HIS A O 1
ATOM 741 N N . PRO A 1 100 ? 16.094 7.875 -78.75 1 22.33 100 PRO A N 1
ATOM 742 C CA . PRO A 1 100 ? 16.031 9.32 -78.5 1 22.33 100 PRO A CA 1
ATOM 743 C C . PRO A 1 100 ? 17.078 9.797 -77.5 1 22.33 100 PRO A C 1
ATOM 745 O O . PRO A 1 100 ? 17.516 9.023 -76.688 1 22.33 100 PRO A O 1
ATOM 748 N N . SER A 1 101 ? 17.766 10.906 -77.812 1 20.55 101 SER A N 1
ATOM 749 C CA . SER A 1 101 ? 18.969 11.578 -77.312 1 20.55 101 SER A CA 1
ATOM 750 C C . SER A 1 101 ? 18.812 12 -75.875 1 20.55 101 SER A C 1
ATOM 752 O O . SER A 1 101 ? 17.719 12.406 -75.438 1 20.55 101 SER A O 1
ATOM 754 N N . ALA A 1 102 ? 19.516 11.414 -74.875 1 22.17 102 ALA A N 1
ATOM 755 C CA . ALA A 1 102 ? 19.891 11.531 -73.5 1 22.17 102 ALA A CA 1
ATOM 756 C C . ALA A 1 102 ? 20.203 12.984 -73.125 1 22.17 102 ALA A C 1
ATOM 758 O O . ALA A 1 102 ? 21.234 13.516 -73.5 1 22.17 102 ALA A O 1
ATOM 759 N N . ASN A 1 103 ? 19.234 13.898 -73.312 1 23.02 103 ASN A N 1
ATOM 760 C CA . ASN A 1 103 ? 19.688 15.258 -73 1 23.02 103 ASN A CA 1
ATOM 761 C C . ASN A 1 103 ? 20.359 15.359 -71.625 1 23.02 103 ASN A C 1
ATOM 763 O O . ASN A 1 103 ? 19.766 15.008 -70.625 1 23.02 103 ASN A O 1
ATOM 767 N N . GLY A 1 104 ? 21.672 15.086 -71.562 1 24.61 104 GLY A N 1
ATOM 768 C CA . GLY A 1 104 ? 22.812 15.148 -70.625 1 24.61 104 GLY A CA 1
ATOM 769 C C . GLY A 1 104 ? 22.812 16.391 -69.75 1 24.61 104 GLY A C 1
ATOM 770 O O . GLY A 1 104 ? 22.719 17.516 -70.312 1 24.61 104 GLY A O 1
ATOM 771 N N . LEU A 1 105 ? 22.016 16.438 -68.688 1 25.97 105 LEU A N 1
ATOM 772 C CA . LEU A 1 105 ? 22.219 17.578 -67.812 1 25.97 105 LEU A CA 1
ATOM 773 C C . LEU A 1 105 ? 23.688 17.984 -67.75 1 25.97 105 LEU A C 1
ATOM 775 O O . LEU A 1 105 ? 24.562 17.125 -67.562 1 25.97 105 LEU A O 1
ATOM 779 N N . ARG A 1 106 ? 24.109 19.031 -68.5 1 30.14 106 ARG A N 1
ATOM 780 C CA . ARG A 1 106 ? 25.391 19.672 -68.812 1 30.14 106 ARG A CA 1
ATOM 781 C C . ARG A 1 106 ? 26.172 19.938 -67.5 1 30.14 106 ARG A C 1
ATOM 783 O O . ARG A 1 106 ? 26.062 21.016 -66.938 1 30.14 106 ARG A O 1
ATOM 790 N N . GLY A 1 107 ? 26 19.188 -66.438 1 29.64 107 GLY A N 1
ATOM 791 C CA . GLY A 1 107 ? 26.859 19.172 -65.25 1 29.64 107 GLY A CA 1
ATOM 792 C C . GLY A 1 107 ? 28.328 19.234 -65.625 1 29.64 107 GLY A C 1
ATOM 793 O O . GLY A 1 107 ? 29.188 19 -64.75 1 29.64 107 GLY A O 1
ATOM 794 N N . ARG A 1 108 ? 28.609 19.125 -66.875 1 34 108 ARG A N 1
ATOM 795 C CA . ARG A 1 108 ? 29.969 19.188 -67.438 1 34 108 ARG A CA 1
ATOM 796 C C . ARG A 1 108 ? 30.562 20.594 -67.25 1 34 108 ARG A C 1
ATOM 798 O O . ARG A 1 108 ? 31.781 20.766 -67.25 1 34 108 ARG A O 1
ATOM 805 N N . ARG A 1 109 ? 29.516 21.5 -67.25 1 36.56 109 ARG A N 1
ATOM 806 C CA . ARG A 1 109 ? 30.031 22.859 -67.125 1 36.56 109 ARG A CA 1
ATOM 807 C C . ARG A 1 109 ? 30.578 23.141 -65.75 1 36.56 109 ARG A C 1
ATOM 809 O O . ARG A 1 109 ? 31.578 23.844 -65.562 1 36.56 109 ARG A O 1
ATOM 816 N N . SER A 1 110 ? 29.672 22.688 -64.812 1 39.19 110 SER A N 1
ATOM 817 C CA . SER A 1 110 ? 30.156 23.016 -63.5 1 39.19 110 SER A CA 1
ATOM 818 C C . SER A 1 110 ? 31.375 22.188 -63.125 1 39.19 110 SER A C 1
ATOM 820 O O . SER A 1 110 ? 32.312 22.688 -62.469 1 39.19 110 SER A O 1
ATOM 822 N N . PHE A 1 111 ? 31.266 20.844 -63.5 1 44.28 111 PHE A N 1
ATOM 823 C CA . PHE A 1 111 ? 32.469 20.047 -63.375 1 44.28 111 PHE A CA 1
ATOM 824 C C . PHE A 1 111 ? 33.562 20.547 -64.312 1 44.28 111 PHE A C 1
ATOM 826 O O . PHE A 1 111 ? 34.75 20.562 -64 1 44.28 111 PHE A O 1
ATOM 833 N N . ASP A 1 112 ? 33.125 20.875 -65.625 1 42.97 112 ASP A N 1
ATOM 834 C CA . ASP A 1 112 ? 34.031 21.516 -66.562 1 42.97 112 ASP A CA 1
ATOM 835 C C . ASP A 1 112 ? 34.469 22.891 -66.062 1 42.97 112 ASP A C 1
ATOM 837 O O . ASP A 1 112 ? 35.625 23.297 -66.188 1 42.97 112 ASP A O 1
ATOM 841 N N . ALA A 1 113 ? 33.438 23.688 -65.688 1 49.84 113 ALA A N 1
ATOM 842 C CA . ALA A 1 113 ? 33.844 24.953 -65.062 1 49.84 113 ALA A CA 1
ATOM 843 C C . ALA A 1 113 ? 34.688 24.703 -63.781 1 49.84 113 ALA A C 1
ATOM 845 O O . ALA A 1 113 ? 35.625 25.453 -63.5 1 49.84 113 ALA A O 1
ATOM 846 N N . LEU A 1 114 ? 34.312 23.672 -62.969 1 49.94 114 LEU A N 1
ATOM 847 C CA . LEU A 1 114 ? 35.188 23.234 -61.906 1 49.94 114 LEU A CA 1
ATOM 848 C C . LEU A 1 114 ? 36.5 22.656 -62.438 1 49.94 114 LEU A C 1
ATOM 850 O O . LEU A 1 114 ? 37.562 22.906 -61.875 1 49.94 114 LEU A O 1
ATOM 854 N N . MET A 1 115 ? 36.406 21.828 -63.562 1 51.44 115 MET A N 1
ATOM 855 C CA . MET A 1 115 ? 37.625 21.328 -64.188 1 51.44 115 MET A CA 1
ATOM 856 C C . MET A 1 115 ? 38.375 22.453 -64.938 1 51.44 115 MET A C 1
ATOM 858 O O . MET A 1 115 ? 39.531 22.281 -65.312 1 51.44 115 MET A O 1
ATOM 862 N N . SER A 1 116 ? 37.625 23.391 -65.562 1 51.97 116 SER A N 1
ATOM 863 C CA . SER A 1 116 ? 38.375 24.5 -66.125 1 51.97 116 SER A CA 1
ATOM 864 C C . SER A 1 116 ? 39.031 25.359 -65.062 1 51.97 116 SER A C 1
ATOM 866 O O . SER A 1 116 ? 39.75 26.312 -65.375 1 51.97 116 SER A O 1
ATOM 868 N N . LEU A 1 117 ? 38.5 25.266 -64 1 50.62 117 LEU A N 1
ATOM 869 C CA . LEU A 1 117 ? 39.156 26.031 -62.938 1 50.62 117 LEU A CA 1
ATOM 870 C C . LEU A 1 117 ? 40.5 25.391 -62.594 1 50.62 117 LEU A C 1
ATOM 872 O O . LEU A 1 117 ? 40.719 24.188 -62.844 1 50.62 117 LEU A O 1
ATOM 876 N N . SER A 1 118 ? 41.531 26.109 -62.5 1 56.59 118 SER A N 1
ATOM 877 C CA . SER A 1 118 ? 42.844 25.609 -62.188 1 56.59 118 SER A CA 1
ATOM 878 C C . SER A 1 118 ? 42.812 24.594 -61.062 1 56.59 118 SER A C 1
ATOM 880 O O . SER A 1 118 ? 41.875 24.609 -60.219 1 56.59 118 SER A O 1
ATOM 882 N N . ARG A 1 119 ? 43.5 23.469 -61.188 1 57.84 119 ARG A N 1
ATOM 883 C CA . ARG A 1 119 ? 43.625 22.344 -60.281 1 57.84 119 ARG A CA 1
ATOM 884 C C . ARG A 1 119 ? 43.5 22.797 -58.812 1 57.84 119 ARG A C 1
ATOM 886 O O . ARG A 1 119 ? 42.781 22.172 -58.031 1 57.84 119 ARG A O 1
ATOM 893 N N . LYS A 1 120 ? 44.094 23.844 -58.594 1 62.34 120 LYS A N 1
ATOM 894 C CA . LYS A 1 120 ? 44.125 24.344 -57.219 1 62.34 120 LYS A CA 1
ATOM 895 C C . LYS A 1 120 ? 42.75 24.812 -56.781 1 62.34 120 LYS A C 1
ATOM 897 O O . LYS A 1 120 ? 42.344 24.562 -55.656 1 62.34 120 LYS A O 1
ATOM 902 N N . ARG A 1 121 ? 42.062 25.438 -57.688 1 64.12 121 ARG A N 1
ATOM 903 C CA . ARG A 1 121 ? 40.75 25.969 -57.344 1 64.12 121 ARG A CA 1
ATOM 904 C C . ARG A 1 121 ? 39.719 24.844 -57.25 1 64.12 121 ARG A C 1
ATOM 906 O O . ARG A 1 121 ? 38.812 24.891 -56.406 1 64.12 121 ARG A O 1
ATOM 913 N N . ARG A 1 122 ? 39.906 23.828 -58.031 1 64.81 122 ARG A N 1
ATOM 914 C CA . ARG A 1 122 ? 39.031 22.656 -57.969 1 64.81 122 ARG A CA 1
ATOM 915 C C . ARG A 1 122 ? 39.156 21.953 -56.625 1 64.81 122 ARG A C 1
ATOM 917 O O . ARG A 1 122 ? 38.156 21.562 -56.031 1 64.81 122 ARG A O 1
ATOM 924 N N . ILE A 1 123 ? 40.344 21.781 -56.156 1 62.72 123 ILE A N 1
ATOM 925 C CA . ILE A 1 123 ? 40.594 21.141 -54.875 1 62.72 123 ILE A CA 1
ATOM 926 C C . ILE A 1 123 ? 39.969 21.984 -53.781 1 62.72 123 ILE A C 1
ATOM 928 O O . ILE A 1 123 ? 39.375 21.453 -52.844 1 62.72 123 ILE A O 1
ATOM 932 N N . LEU A 1 124 ? 40.125 23.25 -54 1 63.31 124 LEU A N 1
ATOM 933 C CA . LEU A 1 124 ? 39.562 24.141 -53 1 63.31 124 LEU A CA 1
ATOM 934 C C . LEU A 1 124 ? 38.062 24.078 -52.969 1 63.31 124 LEU A C 1
ATOM 936 O O . LEU A 1 124 ? 37.438 24.078 -51.906 1 63.31 124 LEU A O 1
ATOM 940 N N . TYR A 1 125 ? 37.469 24.062 -54.062 1 63.41 125 TYR A N 1
ATOM 941 C CA . TYR A 1 125 ? 36 23.984 -54.125 1 63.41 125 TYR A CA 1
ATOM 942 C C . TYR A 1 125 ? 35.5 22.641 -53.625 1 63.41 125 TYR A C 1
ATOM 944 O O . TYR A 1 125 ? 34.531 22.594 -52.875 1 63.41 125 TYR A O 1
ATOM 952 N N . VAL A 1 126 ? 36.156 21.594 -54.062 1 63.69 126 VAL A N 1
ATOM 953 C CA . VAL A 1 126 ? 35.75 20.266 -53.594 1 63.69 126 VAL A CA 1
ATOM 954 C C . VAL A 1 126 ? 35.969 20.172 -52.062 1 63.69 126 VAL A C 1
ATOM 956 O O . VAL A 1 126 ? 35.125 19.625 -51.375 1 63.69 126 VAL A O 1
ATOM 959 N N . THR A 1 127 ? 37.094 20.75 -51.656 1 64.88 127 THR A N 1
ATOM 960 C CA . THR A 1 127 ? 37.344 20.719 -50.219 1 64.88 127 THR A CA 1
ATOM 961 C C . THR A 1 127 ? 36.312 21.562 -49.469 1 64.88 127 THR A C 1
ATOM 963 O O . THR A 1 127 ? 35.844 21.188 -48.406 1 64.88 127 THR A O 1
ATOM 966 N N . THR A 1 128 ? 35.938 22.672 -50.094 1 65.62 128 THR A N 1
ATOM 967 C CA . THR A 1 128 ? 34.938 23.516 -49.469 1 65.62 128 THR A CA 1
ATOM 968 C C . THR A 1 128 ? 33.562 22.844 -49.5 1 65.62 128 THR A C 1
ATOM 970 O O . THR A 1 128 ? 32.812 22.891 -48.5 1 65.62 128 THR A O 1
ATOM 973 N N . ALA A 1 129 ? 33.219 22.281 -50.594 1 64.12 129 ALA A N 1
ATOM 974 C CA . ALA A 1 129 ? 31.953 21.562 -50.688 1 64.12 129 ALA A CA 1
ATOM 975 C C . ALA A 1 129 ? 31.906 20.391 -49.688 1 64.12 129 ALA A C 1
ATOM 977 O O . ALA A 1 129 ? 30.891 20.156 -49.031 1 64.12 129 ALA A O 1
ATOM 978 N N . CYS A 1 130 ? 33 19.672 -49.594 1 61.06 130 CYS A N 1
ATOM 979 C CA . CYS A 1 130 ? 33.094 18.578 -48.625 1 61.06 130 CYS A CA 1
ATOM 980 C C . CYS A 1 130 ? 33 19.094 -47.188 1 61.06 130 CYS A C 1
ATOM 982 O O . CYS A 1 130 ? 32.344 18.484 -46.344 1 61.06 130 CYS A O 1
ATOM 984 N N . LEU A 1 131 ? 33.656 20.203 -47 1 64.69 131 LEU A N 1
ATOM 985 C CA . LEU A 1 131 ? 33.594 20.797 -45.656 1 64.69 131 LEU A CA 1
ATOM 986 C C . LEU A 1 131 ? 32.188 21.312 -45.375 1 64.69 131 LEU A C 1
ATOM 988 O O . LEU A 1 131 ? 31.688 21.188 -44.25 1 64.69 131 LEU A O 1
ATOM 992 N N . CYS A 1 132 ? 31.562 21.875 -46.344 1 62.91 132 CYS A N 1
ATOM 993 C CA . CYS A 1 132 ? 30.188 22.328 -46.156 1 62.91 132 CYS A CA 1
ATOM 994 C C . CYS A 1 132 ? 29.25 21.141 -45.938 1 62.91 132 CYS A C 1
ATOM 996 O O . CYS A 1 132 ? 28.344 21.203 -45.094 1 62.91 132 CYS A O 1
ATOM 998 N N . ALA A 1 133 ? 29.359 20.062 -46.688 1 63.75 133 ALA A N 1
ATOM 999 C CA . ALA A 1 133 ? 28.547 18.859 -46.5 1 63.75 133 ALA A CA 1
ATOM 1000 C C . ALA A 1 133 ? 28.797 18.266 -45.125 1 63.75 133 ALA A C 1
ATOM 1002 O O . ALA A 1 133 ? 27.859 17.828 -44.438 1 63.75 133 ALA A O 1
ATOM 1003 N N . LEU A 1 134 ? 30.031 18.25 -44.719 1 62.72 134 LEU A N 1
ATOM 1004 C CA . LEU A 1 134 ? 30.359 17.781 -43.375 1 62.72 134 LEU A CA 1
ATOM 1005 C C . LEU A 1 134 ? 29.75 18.688 -42.312 1 62.72 134 LEU A C 1
ATOM 1007 O O . LEU A 1 134 ? 29.234 18.219 -41.312 1 62.72 134 LEU A O 1
ATOM 1011 N N . LEU A 1 135 ? 29.781 19.984 -42.625 1 63 135 LEU A N 1
ATOM 1012 C CA . LEU A 1 135 ? 29.156 20.938 -41.719 1 63 135 LEU A CA 1
ATOM 1013 C C . LEU A 1 135 ? 27.641 20.734 -41.688 1 63 135 LEU A C 1
ATOM 1015 O O . LEU A 1 135 ? 27.031 20.812 -40.625 1 63 135 LEU A O 1
ATOM 1019 N N . LEU A 1 136 ? 27.016 20.578 -42.812 1 63.31 136 LEU A N 1
ATOM 1020 C CA . LEU A 1 136 ? 25.594 20.312 -42.875 1 63.31 136 LEU A CA 1
ATOM 1021 C C . LEU A 1 136 ? 25.266 19.016 -42.125 1 63.31 136 LEU A C 1
ATOM 1023 O O . LEU A 1 136 ? 24.25 18.953 -41.406 1 63.31 136 LEU A O 1
ATOM 1027 N N . LEU A 1 137 ? 26 18 -42.281 1 59.94 137 LEU A N 1
ATOM 1028 C CA . LEU A 1 137 ? 25.797 16.75 -41.562 1 59.94 137 LEU A CA 1
ATOM 1029 C C . LEU A 1 137 ? 25.953 16.953 -40.062 1 59.94 137 LEU A C 1
ATOM 1031 O O . LEU A 1 137 ? 25.188 16.406 -39.281 1 59.94 137 LEU A O 1
ATOM 1035 N N . ILE A 1 138 ? 26.938 17.719 -39.75 1 57.03 138 ILE A N 1
ATOM 1036 C CA . ILE A 1 138 ? 27.141 18.031 -38.344 1 57.03 138 ILE A CA 1
ATOM 1037 C C . ILE A 1 138 ? 25.953 18.828 -37.812 1 57.03 138 ILE A C 1
ATOM 1039 O O . ILE A 1 138 ? 25.484 18.562 -36.719 1 57.03 138 ILE A O 1
ATOM 1043 N N . ILE A 1 139 ? 25.484 19.797 -38.594 1 57.06 139 ILE A N 1
ATOM 1044 C CA . ILE A 1 139 ? 24.328 20.578 -38.188 1 57.06 139 ILE A CA 1
ATOM 1045 C C . ILE A 1 139 ? 23.125 19.656 -38.031 1 57.06 139 ILE A C 1
ATOM 1047 O O . ILE A 1 139 ? 22.375 19.766 -37.062 1 57.06 139 ILE A O 1
ATOM 1051 N N . ILE A 1 140 ? 22.875 18.812 -39 1 53.47 140 ILE A N 1
ATOM 1052 C CA . ILE A 1 140 ? 21.75 17.875 -38.938 1 53.47 140 ILE A CA 1
ATOM 1053 C C . ILE A 1 140 ? 21.906 16.969 -37.688 1 53.47 140 ILE A C 1
ATOM 1055 O O . ILE A 1 140 ? 20.938 16.719 -36.969 1 53.47 140 ILE A O 1
ATOM 1059 N N . LEU A 1 141 ? 23.094 16.531 -37.469 1 51.31 141 LEU A N 1
ATOM 1060 C CA . LEU A 1 141 ? 23.344 15.672 -36.312 1 51.31 141 LEU A CA 1
ATOM 1061 C C . LEU A 1 141 ? 23.203 16.469 -35.031 1 51.31 141 LEU A C 1
ATOM 1063 O O . LEU A 1 141 ? 22.656 15.961 -34.031 1 51.31 141 LEU A O 1
ATOM 1067 N N . LEU A 1 142 ? 23.719 17.703 -35.062 1 50.16 142 LEU A N 1
ATOM 1068 C CA . LEU A 1 142 ? 23.547 18.578 -33.906 1 50.16 142 LEU A CA 1
ATOM 1069 C C . LEU A 1 142 ? 22.078 18.828 -33.594 1 50.16 142 LEU A C 1
ATOM 1071 O O . LEU A 1 142 ? 21.672 18.828 -32.438 1 50.16 142 LEU A O 1
ATOM 1075 N N . LEU A 1 143 ? 21.375 19.219 -34.594 1 48.38 143 LEU A N 1
ATOM 1076 C CA . LEU A 1 143 ? 19.938 19.375 -34.406 1 48.38 143 LEU A CA 1
ATOM 1077 C C . LEU A 1 143 ? 19.312 18.094 -33.875 1 48.38 143 LEU A C 1
ATOM 1079 O O . LEU A 1 143 ? 18.391 18.141 -33.062 1 48.38 143 LEU A O 1
ATOM 1083 N N . ALA A 1 144 ? 19.688 17.078 -34.438 1 44.06 144 ALA A N 1
ATOM 1084 C CA . ALA A 1 144 ? 19.125 15.797 -34.031 1 44.06 144 ALA A CA 1
ATOM 1085 C C . ALA A 1 144 ? 19.531 15.406 -32.625 1 44.06 144 ALA A C 1
ATOM 1087 O O . ALA A 1 144 ? 18.781 14.758 -31.906 1 44.06 144 ALA A O 1
ATOM 1088 N N . PHE A 1 145 ? 20.797 15.719 -32.281 1 42.06 145 PHE A N 1
ATOM 1089 C CA . PHE A 1 145 ? 21.375 15.234 -31.031 1 42.06 145 PHE A CA 1
ATOM 1090 C C . PHE A 1 145 ? 21.359 16.328 -29.969 1 42.06 145 PHE A C 1
ATOM 1092 O O . PHE A 1 145 ? 21.953 16.172 -28.891 1 42.06 145 PHE A O 1
ATOM 1099 N N . TRP A 1 146 ? 21.078 17.625 -30.281 1 42.56 146 TRP A N 1
ATOM 1100 C CA . TRP A 1 146 ? 21.016 18.703 -29.312 1 42.56 146 TRP A CA 1
ATOM 1101 C C . TRP A 1 146 ? 20.266 18.25 -28.062 1 42.56 146 TRP A C 1
ATOM 1103 O O . TRP A 1 146 ? 19.125 17.781 -28.141 1 42.56 146 TRP A O 1
ATOM 1113 N N . PRO A 1 147 ? 21.094 17.969 -27.141 1 39 147 PRO A N 1
ATOM 1114 C CA . PRO A 1 147 ? 20.453 17.469 -25.906 1 39 147 PRO A CA 1
ATOM 1115 C C . PRO A 1 147 ? 19.188 18.25 -25.562 1 39 147 PRO A C 1
ATOM 1117 O O . PRO A 1 147 ? 18.219 17.656 -25.062 1 39 147 PRO A O 1
ATOM 1120 N N . GLU A 1 148 ? 19.516 19.625 -25.281 1 36.81 148 GLU A N 1
ATOM 1121 C CA . GLU A 1 148 ? 18.391 20.547 -25.172 1 36.81 148 GLU A CA 1
ATOM 1122 C C . GLU A 1 148 ? 17.656 20.688 -26.5 1 36.81 148 GLU A C 1
ATOM 1124 O O . GLU A 1 148 ? 17.703 21.75 -27.141 1 36.81 148 GLU A O 1
ATOM 1129 N N . VAL A 1 149 ? 17.891 20 -27.484 1 39.5 149 VAL A N 1
ATOM 1130 C CA . VAL A 1 149 ? 17.031 20.172 -28.656 1 39.5 149 VAL A CA 1
ATOM 1131 C C . VAL A 1 149 ? 15.672 20.719 -28.219 1 39.5 149 VAL A C 1
ATOM 1133 O O . VAL A 1 149 ? 15.086 20.25 -27.234 1 39.5 149 VAL A O 1
ATOM 1136 N N . PRO A 1 150 ? 15.469 21.859 -28.578 1 37.59 150 PRO A N 1
ATOM 1137 C CA . PRO A 1 150 ? 14.18 22.453 -28.203 1 37.59 150 PRO A CA 1
ATOM 1138 C C . PRO A 1 150 ? 13.07 21.406 -28.078 1 37.59 150 PRO A C 1
ATOM 1140 O O . PRO A 1 150 ? 13.125 20.375 -28.734 1 37.59 150 PRO A O 1
ATOM 1143 N N . PHE A 1 151 ? 12.453 21.391 -26.938 1 41.5 151 PHE A N 1
ATOM 1144 C CA . PHE A 1 151 ? 11.305 20.578 -26.547 1 41.5 151 PHE A CA 1
ATOM 1145 C C . PHE A 1 151 ? 10.602 20 -27.766 1 41.5 151 PHE A C 1
ATOM 1147 O O . PHE A 1 151 ? 10.125 18.875 -27.75 1 41.5 151 PHE A O 1
ATOM 1154 N N . TYR A 1 152 ? 10.742 20.75 -28.938 1 38.62 152 TYR A N 1
ATOM 1155 C CA . TYR A 1 152 ? 9.922 20.422 -30.094 1 38.62 152 TYR A CA 1
ATOM 1156 C C . TYR A 1 152 ? 10.547 19.297 -30.906 1 38.62 152 TYR A C 1
ATOM 1158 O O . TYR A 1 152 ? 9.875 18.688 -31.734 1 38.62 152 TYR A O 1
ATOM 1166 N N . LEU A 1 153 ? 11.852 19.031 -30.859 1 43.19 153 LEU A N 1
ATOM 1167 C CA . LEU A 1 153 ? 12.383 18.016 -31.766 1 43.19 153 LEU A CA 1
ATOM 1168 C C . LEU A 1 153 ? 12.562 16.688 -31.031 1 43.19 153 LEU A C 1
ATOM 1170 O O . LEU A 1 153 ? 12.883 15.672 -31.656 1 43.19 153 LEU A O 1
ATOM 1174 N N . ARG A 1 154 ? 12.477 16.688 -29.844 1 52.19 154 ARG A N 1
ATOM 1175 C CA . ARG A 1 154 ? 12.578 15.477 -29.047 1 52.19 154 ARG A CA 1
ATOM 1176 C C . ARG A 1 154 ? 11.289 14.656 -29.141 1 52.19 154 ARG A C 1
ATOM 1178 O O . ARG A 1 154 ? 10.203 15.211 -29.312 1 52.19 154 ARG A O 1
ATOM 1185 N N . ALA A 1 155 ? 11.602 13.266 -29.391 1 60.09 155 ALA A N 1
ATOM 1186 C CA . ALA A 1 155 ? 10.414 12.422 -29.422 1 60.09 155 ALA A CA 1
ATOM 1187 C C . ALA A 1 155 ? 9.523 12.68 -28.203 1 60.09 155 ALA A C 1
ATOM 1189 O O . ALA A 1 155 ? 10.016 12.852 -27.094 1 60.09 155 ALA A O 1
ATOM 1190 N N . PRO A 1 156 ? 8.445 12.945 -28.578 1 73.88 156 PRO A N 1
ATOM 1191 C CA . PRO A 1 156 ? 7.512 13.234 -27.484 1 73.88 156 PRO A CA 1
ATOM 1192 C C . PRO A 1 156 ? 7.48 12.133 -26.422 1 73.88 156 PRO A C 1
ATOM 1194 O O . PRO A 1 156 ? 7.594 10.945 -26.766 1 73.88 156 PRO A O 1
ATOM 1197 N N . LEU A 1 157 ? 7.648 12.531 -25.203 1 80.94 157 LEU A N 1
ATOM 1198 C CA . LEU A 1 157 ? 7.629 11.609 -24.062 1 80.94 157 LEU A CA 1
ATOM 1199 C C . LEU A 1 157 ? 6.195 11.305 -23.641 1 80.94 157 LEU A C 1
ATOM 1201 O O . LEU A 1 157 ? 5.328 12.18 -23.688 1 80.94 157 LEU A O 1
ATOM 1205 N N . CYS A 1 158 ? 6.055 10.047 -23.453 1 84.38 158 CYS A N 1
ATOM 1206 C CA . CYS A 1 158 ? 4.793 9.641 -22.844 1 84.38 158 CYS A CA 1
ATOM 1207 C C . CYS A 1 158 ? 4.77 10.008 -21.359 1 84.38 158 CYS A C 1
ATOM 1209 O O . CYS A 1 158 ? 5.535 9.453 -20.578 1 84.38 158 CYS A O 1
ATOM 1211 N N . LEU A 1 159 ? 3.959 10.953 -21.031 1 82.75 159 LEU A N 1
ATOM 1212 C CA . LEU A 1 159 ? 3.932 11.414 -19.641 1 82.75 159 LEU A CA 1
ATOM 1213 C C . LEU A 1 159 ? 2.637 10.992 -18.953 1 82.75 159 LEU A C 1
ATOM 1215 O O . LEU A 1 159 ? 2.324 11.477 -17.859 1 82.75 159 LEU A O 1
ATOM 1219 N N . GLU A 1 160 ? 2.02 10.078 -19.609 1 81.44 160 GLU A N 1
ATOM 1220 C CA . GLU A 1 160 ? 0.86 9.508 -18.938 1 81.44 160 GLU A CA 1
ATOM 1221 C C . GLU A 1 160 ? 1.278 8.711 -17.703 1 81.44 160 GLU A C 1
ATOM 1223 O O . GLU A 1 160 ? 2.416 8.242 -17.609 1 81.44 160 GLU A O 1
ATOM 1228 N N . LYS A 1 161 ? 0.43 8.625 -16.766 1 81.62 161 LYS A N 1
ATOM 1229 C CA . LYS A 1 161 ? 0.719 7.984 -15.484 1 81.62 161 LYS A CA 1
ATOM 1230 C C . LYS A 1 161 ? 1.299 6.586 -15.688 1 81.62 161 LYS A C 1
ATOM 1232 O O . LYS A 1 161 ? 2.289 6.223 -15.055 1 81.62 161 LYS A O 1
ATOM 1237 N N . GLU A 1 162 ? 0.718 5.848 -16.562 1 85.44 162 GLU A N 1
ATOM 1238 C CA . GLU A 1 162 ? 1.117 4.457 -16.734 1 85.44 162 GLU A CA 1
ATOM 1239 C C . GLU A 1 162 ? 2.482 4.355 -17.406 1 85.44 162 GLU A C 1
ATOM 1241 O O . GLU A 1 162 ? 3.256 3.438 -17.125 1 85.44 162 GLU A O 1
ATOM 1246 N N . CYS A 1 163 ? 2.773 5.316 -18.266 1 87.88 163 CYS A N 1
ATOM 1247 C CA . CYS A 1 163 ? 4.098 5.336 -18.891 1 87.88 163 CYS A CA 1
ATOM 1248 C C . CYS A 1 163 ? 5.172 5.652 -17.859 1 87.88 163 CYS A C 1
ATOM 1250 O O . CYS A 1 163 ? 6.242 5.043 -17.859 1 87.88 163 CYS A O 1
ATOM 1252 N N . VAL A 1 164 ? 4.809 6.551 -17.031 1 87.81 164 VAL A N 1
ATOM 1253 C CA . VAL A 1 164 ? 5.738 6.93 -15.977 1 87.81 164 VAL A CA 1
ATOM 1254 C C . VAL A 1 164 ? 5.926 5.766 -15.008 1 87.81 164 VAL A C 1
ATOM 1256 O O . VAL A 1 164 ? 7.047 5.484 -14.578 1 87.81 164 VAL A O 1
ATOM 1259 N N . GLU A 1 165 ? 4.902 5.102 -14.766 1 88.06 165 GLU A N 1
ATOM 1260 C CA . GLU A 1 165 ? 4.973 3.949 -13.867 1 88.06 165 GLU A CA 1
ATOM 1261 C C . GLU A 1 165 ? 5.773 2.812 -14.492 1 88.06 165 GLU A C 1
ATOM 1263 O O . GLU A 1 165 ? 6.523 2.121 -13.805 1 88.06 165 GLU A O 1
ATOM 1268 N N . SER A 1 166 ? 5.523 2.555 -15.68 1 91.5 166 SER A N 1
ATOM 1269 C CA . SER A 1 166 ? 6.289 1.515 -16.359 1 91.5 166 SER A CA 1
ATOM 1270 C C . SER A 1 166 ? 7.777 1.846 -16.375 1 91.5 166 SER A C 1
ATOM 1272 O O . SER A 1 166 ? 8.617 0.959 -16.203 1 91.5 166 SER A O 1
ATOM 1274 N N . SER A 1 167 ? 8.055 3.09 -16.625 1 91.19 167 SER A N 1
ATOM 1275 C CA . SER A 1 167 ? 9.445 3.539 -16.594 1 91.19 167 SER A CA 1
ATOM 1276 C C . SER A 1 167 ? 10.062 3.32 -15.219 1 91.19 167 SER A C 1
ATOM 1278 O O . SER A 1 167 ? 11.195 2.84 -15.109 1 91.19 167 SER A O 1
ATOM 1280 N N . ARG A 1 168 ? 9.336 3.641 -14.266 1 90.44 168 ARG A N 1
ATOM 1281 C CA . ARG A 1 168 ? 9.812 3.438 -12.906 1 90.44 168 ARG A CA 1
ATOM 1282 C C . ARG A 1 168 ? 10.109 1.964 -12.641 1 90.44 168 ARG A C 1
ATOM 1284 O O . ARG A 1 168 ? 11.156 1.626 -12.078 1 90.44 168 ARG A O 1
ATOM 1291 N N . GLN A 1 169 ? 9.258 1.095 -13.016 1 89.31 169 GLN A N 1
ATOM 1292 C CA . GLN A 1 169 ? 9.422 -0.336 -12.773 1 89.31 169 GLN A CA 1
ATOM 1293 C C . GLN A 1 169 ? 10.68 -0.866 -13.453 1 89.31 169 GLN A C 1
ATOM 1295 O O . GLN A 1 169 ? 11.391 -1.699 -12.891 1 89.31 169 GLN A O 1
ATOM 1300 N N . LEU A 1 170 ? 10.898 -0.398 -14.609 1 93.44 170 LEU A N 1
ATOM 1301 C CA . LEU A 1 170 ? 12.062 -0.858 -15.375 1 93.44 170 LEU A CA 1
ATOM 1302 C C . LEU A 1 170 ? 13.352 -0.287 -14.797 1 93.44 170 LEU A C 1
ATOM 1304 O O . LEU A 1 170 ? 14.336 -1.012 -14.625 1 93.44 170 LEU A O 1
ATOM 1308 N N . LEU A 1 171 ? 13.297 0.958 -14.453 1 92.19 171 LEU A N 1
ATOM 1309 C CA . LEU A 1 171 ? 14.508 1.649 -14.016 1 92.19 171 LEU A CA 1
ATOM 1310 C C . LEU A 1 171 ? 14.867 1.262 -12.586 1 92.19 171 LEU A C 1
ATOM 1312 O O . LEU A 1 171 ? 16.031 1.385 -12.18 1 92.19 171 LEU A O 1
ATOM 1316 N N . LEU A 1 172 ? 13.891 0.799 -11.836 1 87.81 172 LEU A N 1
ATOM 1317 C CA . LEU A 1 172 ? 14.164 0.373 -10.469 1 87.81 172 LEU A CA 1
ATOM 1318 C C . LEU A 1 172 ? 15.148 -0.794 -10.445 1 87.81 172 LEU A C 1
ATOM 1320 O O . LEU A 1 172 ? 15.906 -0.952 -9.492 1 87.81 172 LEU A O 1
ATOM 1324 N N . TRP A 1 173 ? 15.18 -1.549 -11.523 1 88.94 173 TRP A N 1
ATOM 1325 C CA . TRP A 1 173 ? 15.984 -2.764 -11.508 1 88.94 173 TRP A CA 1
ATOM 1326 C C . TRP A 1 173 ? 17.188 -2.633 -12.438 1 88.94 173 TRP A C 1
ATOM 1328 O O . TRP A 1 173 ? 18.203 -3.293 -12.234 1 88.94 173 TRP A O 1
ATOM 1338 N N . ALA A 1 174 ? 17.109 -1.833 -13.344 1 90.75 174 ALA A N 1
ATOM 1339 C CA . ALA A 1 174 ? 18.141 -1.738 -14.383 1 90.75 174 ALA A CA 1
ATOM 1340 C C . ALA A 1 174 ? 19.234 -0.747 -13.984 1 90.75 174 ALA A C 1
ATOM 1342 O O . ALA A 1 174 ? 18.969 0.193 -13.227 1 90.75 174 ALA A O 1
ATOM 1343 N N . ASN A 1 175 ? 20.391 -1.039 -14.344 1 87.94 175 ASN A N 1
ATOM 1344 C CA . ASN A 1 175 ? 21.5 -0.093 -14.336 1 87.94 175 ASN A CA 1
ATOM 1345 C C . ASN A 1 175 ? 21.953 0.253 -15.75 1 87.94 175 ASN A C 1
ATOM 1347 O O . ASN A 1 175 ? 22.891 -0.359 -16.281 1 87.94 175 ASN A O 1
ATOM 1351 N N . THR A 1 176 ? 21.391 1.244 -16.297 1 83.88 176 THR A N 1
ATOM 1352 C CA . THR A 1 176 ? 21.562 1.572 -17.719 1 83.88 176 THR A CA 1
ATOM 1353 C C . THR A 1 176 ? 22.922 2.221 -17.969 1 83.88 176 THR A C 1
ATOM 1355 O O . THR A 1 176 ? 23.266 2.527 -19.109 1 83.88 176 THR A O 1
ATOM 1358 N N . SER A 1 177 ? 23.672 2.418 -16.875 1 78.69 177 SER A N 1
ATOM 1359 C CA . SER A 1 177 ? 25.031 2.934 -17.047 1 78.69 177 SER A CA 1
ATOM 1360 C C . SER A 1 177 ? 26 1.826 -17.453 1 78.69 177 SER A C 1
ATOM 1362 O O . SER A 1 177 ? 27.094 2.1 -17.953 1 78.69 177 SER A O 1
ATOM 1364 N N . LYS A 1 178 ? 25.562 0.645 -17.234 1 85.56 178 LYS A N 1
ATOM 1365 C CA . LYS A 1 178 ? 26.391 -0.509 -17.578 1 85.56 178 LYS A CA 1
ATOM 1366 C C . LYS A 1 178 ? 26.141 -0.946 -19.016 1 85.56 178 LYS A C 1
ATOM 1368 O O . LYS A 1 178 ? 25.109 -0.632 -19.609 1 85.56 178 LYS A O 1
ATOM 1373 N N . SER A 1 179 ? 27.109 -1.652 -19.5 1 86.94 179 SER A N 1
ATOM 1374 C CA . SER A 1 179 ? 27.016 -2.111 -20.875 1 86.94 179 SER A CA 1
ATOM 1375 C C . SER A 1 179 ? 26.109 -3.33 -21 1 86.94 179 SER A C 1
ATOM 1377 O O . SER A 1 179 ? 26.234 -4.281 -20.219 1 86.94 179 SER A O 1
ATOM 1379 N N . PRO A 1 180 ? 25.219 -3.297 -21.938 1 89.75 180 PRO A N 1
ATOM 1380 C CA . PRO A 1 180 ? 24.359 -4.473 -22.141 1 89.75 180 PRO A CA 1
ATOM 1381 C C . PRO A 1 180 ? 25.141 -5.672 -22.688 1 89.75 180 PRO A C 1
ATOM 1383 O O . PRO A 1 180 ? 24.734 -6.816 -22.469 1 89.75 180 PRO A O 1
ATOM 1386 N N . CYS A 1 181 ? 26.203 -5.504 -23.375 1 89.62 181 CYS A N 1
ATOM 1387 C CA . CYS A 1 181 ? 26.938 -6.578 -24.047 1 89.62 181 CYS A CA 1
ATOM 1388 C C . CYS A 1 181 ? 27.938 -7.238 -23.109 1 89.62 181 CYS A C 1
ATOM 1390 O O . CYS A 1 181 ? 28.094 -8.461 -23.125 1 89.62 181 CYS A O 1
ATOM 1392 N N . HIS A 1 182 ? 28.594 -6.508 -22.188 1 87.31 182 HIS A N 1
ATOM 1393 C CA . HIS A 1 182 ? 29.656 -7.051 -21.344 1 87.31 182 HIS A CA 1
ATOM 1394 C C . HIS A 1 182 ? 29.172 -7.285 -19.922 1 87.31 182 HIS A C 1
ATOM 1396 O O . HIS A 1 182 ? 29.703 -8.141 -19.219 1 87.31 182 HIS A O 1
ATOM 1402 N N . GLU A 1 183 ? 28.281 -6.457 -19.516 1 91.38 183 GLU A N 1
ATOM 1403 C CA . GLU A 1 183 ? 27.688 -6.551 -18.188 1 91.38 183 GLU A CA 1
ATOM 1404 C C . GLU A 1 183 ? 26.172 -6.676 -18.266 1 91.38 183 GLU A C 1
ATOM 1406 O O . GLU A 1 183 ? 25.438 -5.918 -17.625 1 91.38 183 GLU A O 1
ATOM 1411 N N . THR A 1 184 ? 25.828 -7.758 -18.922 1 90.5 184 THR A N 1
ATOM 1412 C CA . THR A 1 184 ? 24.422 -7.906 -19.281 1 90.5 184 THR A CA 1
ATOM 1413 C C . THR A 1 184 ? 23.562 -8.023 -18.031 1 90.5 184 THR A C 1
ATOM 1415 O O . THR A 1 184 ? 22.469 -7.438 -17.969 1 90.5 184 THR A O 1
ATOM 1418 N N . TYR A 1 185 ? 23.969 -8.82 -17.078 1 90.19 185 TYR A N 1
ATOM 1419 C CA . TYR A 1 185 ? 23.172 -9.008 -15.875 1 90.19 185 TYR A CA 1
ATOM 1420 C C . TYR A 1 185 ? 23.047 -7.699 -15.102 1 90.19 185 TYR A C 1
ATOM 1422 O O . TYR A 1 185 ? 21.969 -7.359 -14.617 1 90.19 185 TYR A O 1
ATOM 1430 N N . GLU A 1 186 ? 24.156 -6.957 -14.938 1 89.12 186 GLU A N 1
ATOM 1431 C CA . GLU A 1 186 ? 24.125 -5.68 -14.234 1 89.12 186 GLU A CA 1
ATOM 1432 C C . GLU A 1 186 ? 23.266 -4.656 -14.977 1 89.12 186 GLU A C 1
ATOM 1434 O O . GLU A 1 186 ? 22.609 -3.82 -14.352 1 89.12 186 GLU A O 1
ATOM 1439 N N . TRP A 1 187 ? 23.344 -4.762 -16.203 1 91.56 187 TRP A N 1
ATOM 1440 C CA . TRP A 1 187 ? 22.547 -3.861 -17.031 1 91.56 187 TRP A CA 1
ATOM 1441 C C . TRP A 1 187 ? 21.047 -4.078 -16.797 1 91.56 187 TRP A C 1
ATOM 1443 O O . TRP A 1 187 ? 20.297 -3.117 -16.625 1 91.56 187 TRP A O 1
ATOM 1453 N N . ALA A 1 188 ? 20.594 -5.27 -16.719 1 93 188 ALA A N 1
ATOM 1454 C CA . ALA A 1 188 ? 19.172 -5.57 -16.641 1 93 188 ALA A CA 1
ATOM 1455 C C . ALA A 1 188 ? 18.734 -5.695 -15.18 1 93 188 ALA A C 1
ATOM 1457 O O . ALA A 1 188 ? 17.594 -5.348 -14.836 1 93 188 ALA A O 1
ATOM 1458 N N . CYS A 1 189 ? 19.609 -6.223 -14.25 1 90.19 189 CYS A N 1
ATOM 1459 C CA . CYS A 1 189 ? 19.188 -6.602 -12.898 1 90.19 189 CYS A CA 1
ATOM 1460 C C . CYS A 1 189 ? 20.094 -5.969 -11.852 1 90.19 189 CYS A C 1
ATOM 1462 O O . CYS A 1 189 ? 20 -6.301 -10.664 1 90.19 189 CYS A O 1
ATOM 1464 N N . GLY A 1 190 ? 20.969 -5.148 -12.172 1 85.38 190 GLY A N 1
ATOM 1465 C CA . GLY A 1 190 ? 21.984 -4.656 -11.258 1 85.38 190 GLY A CA 1
ATOM 1466 C C . GLY A 1 190 ? 21.406 -4.047 -9.992 1 85.38 190 GLY A C 1
ATOM 1467 O O . GLY A 1 190 ? 21.859 -4.332 -8.891 1 85.38 190 GLY A O 1
ATOM 1468 N N . ASN A 1 191 ? 20.359 -3.23 -10.109 1 83.38 191 ASN A N 1
ATOM 1469 C CA . ASN A 1 191 ? 19.766 -2.551 -8.961 1 83.38 191 ASN A CA 1
ATOM 1470 C C . ASN A 1 191 ? 18.859 -3.484 -8.156 1 83.38 191 ASN A C 1
ATOM 1472 O O . ASN A 1 191 ? 18.656 -3.277 -6.961 1 83.38 191 ASN A O 1
ATOM 1476 N N . PHE A 1 192 ? 18.312 -4.414 -8.781 1 78.44 192 PHE A N 1
ATOM 1477 C CA . PHE A 1 192 ? 17.5 -5.41 -8.094 1 78.44 192 PHE A CA 1
ATOM 1478 C C . PHE A 1 192 ? 18.344 -6.199 -7.098 1 78.44 192 PHE A C 1
ATOM 1480 O O . PHE A 1 192 ? 17.938 -6.383 -5.945 1 78.44 192 PHE A O 1
ATOM 1487 N N . ALA A 1 193 ? 19.453 -6.566 -7.582 1 70.75 193 ALA A N 1
ATOM 1488 C CA . ALA A 1 193 ? 20.359 -7.379 -6.773 1 70.75 193 ALA A CA 1
ATOM 1489 C C . ALA A 1 193 ? 20.891 -6.582 -5.582 1 70.75 193 ALA A C 1
ATOM 1491 O O . ALA A 1 193 ? 21.031 -7.121 -4.48 1 70.75 193 ALA A O 1
ATOM 1492 N N . SER A 1 194 ? 21.094 -5.332 -5.816 1 68.94 194 SER A N 1
ATOM 1493 C CA . SER A 1 194 ? 21.672 -4.512 -4.766 1 68.94 194 SER A CA 1
ATOM 1494 C C . SER A 1 194 ? 20.641 -4.125 -3.717 1 68.94 194 SER A C 1
ATOM 1496 O O . SER A 1 194 ? 20.938 -4.121 -2.518 1 68.94 194 SER A O 1
ATOM 1498 N N . ASP A 1 195 ? 19.5 -3.711 -4.207 1 67.69 195 ASP A N 1
ATOM 1499 C CA . ASP A 1 195 ? 18.469 -3.238 -3.297 1 67.69 195 ASP A CA 1
ATOM 1500 C C . ASP A 1 195 ? 17.938 -4.375 -2.422 1 67.69 195 ASP A C 1
ATOM 1502 O O . ASP A 1 195 ? 17.766 -4.207 -1.213 1 67.69 195 ASP A O 1
ATOM 1506 N N . TYR A 1 196 ? 17.641 -5.41 -3.045 1 62.31 196 TYR A N 1
ATOM 1507 C CA . TYR A 1 196 ? 16.984 -6.477 -2.293 1 62.31 196 TYR A CA 1
ATOM 1508 C C . TYR A 1 196 ? 18.016 -7.395 -1.641 1 62.31 196 TYR A C 1
ATOM 1510 O O . TYR A 1 196 ? 17.688 -8.164 -0.736 1 62.31 196 TYR A O 1
ATOM 1518 N N . ALA A 1 197 ? 19.188 -7.152 -2.152 1 57.47 197 ALA A N 1
ATOM 1519 C CA . ALA A 1 197 ? 20.266 -7.871 -1.475 1 57.47 197 ALA A CA 1
ATOM 1520 C C . ALA A 1 197 ? 20.625 -7.191 -0.159 1 57.47 197 ALA A C 1
ATOM 1522 O O . ALA A 1 197 ? 20.984 -7.859 0.814 1 57.47 197 ALA A O 1
ATOM 1523 N N . ASN A 1 198 ? 20.641 -5.746 -0.283 1 52.16 198 ASN A N 1
ATOM 1524 C CA . ASN A 1 198 ? 21.219 -5.004 0.832 1 52.16 198 ASN A CA 1
ATOM 1525 C C . ASN A 1 198 ? 20.141 -4.5 1.788 1 52.16 198 ASN A C 1
ATOM 1527 O O . ASN A 1 198 ? 20.438 -4.078 2.904 1 52.16 198 ASN A O 1
ATOM 1531 N N . HIS A 1 199 ? 19.109 -4.031 1.247 1 48.19 199 HIS A N 1
ATOM 1532 C CA . HIS A 1 199 ? 18.141 -3.359 2.109 1 48.19 199 HIS A CA 1
ATOM 1533 C C . HIS A 1 199 ? 17.25 -4.367 2.826 1 48.19 199 HIS A C 1
ATOM 1535 O O . HIS A 1 199 ? 17.062 -5.488 2.348 1 48.19 199 HIS A O 1
ATOM 1541 N N . ASP A 1 200 ? 17.172 -4.098 4.074 1 41.28 200 ASP A N 1
ATOM 1542 C CA . ASP A 1 200 ? 16.422 -4.891 5.047 1 41.28 200 ASP A CA 1
ATOM 1543 C C . ASP A 1 200 ? 15.047 -5.27 4.512 1 41.28 200 ASP A C 1
ATOM 1545 O O . ASP A 1 200 ? 14.023 -4.844 5.059 1 41.28 200 ASP A O 1
ATOM 1549 N N . TYR A 1 201 ? 14.898 -4.938 3.312 1 42.31 201 TYR A N 1
ATOM 1550 C CA . TYR A 1 201 ? 13.531 -5.344 3.014 1 42.31 201 TYR A CA 1
ATOM 1551 C C . TYR A 1 201 ? 13.188 -6.66 3.701 1 42.31 201 TYR A C 1
ATOM 1553 O O . TYR A 1 201 ? 13.945 -7.629 3.617 1 42.31 201 TYR A O 1
ATOM 1561 N N . PHE A 1 202 ? 12.398 -6.312 4.66 1 39.44 202 PHE A N 1
ATOM 1562 C CA . PHE A 1 202 ? 1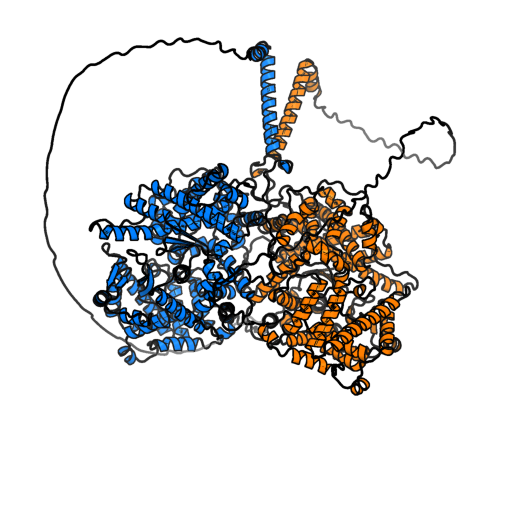1.875 -7.262 5.633 1 39.44 202 PHE A CA 1
ATOM 1563 C C . PHE A 1 202 ? 11.938 -8.688 5.086 1 39.44 202 PHE A C 1
ATOM 1565 O O . PHE A 1 202 ? 12.539 -9.57 5.695 1 39.44 202 PHE A O 1
ATOM 1572 N N . VAL A 1 203 ? 10.648 -8.82 5.004 1 39.72 203 VAL A N 1
ATOM 1573 C CA . VAL A 1 203 ? 9.938 -10.055 5.305 1 39.72 203 VAL A CA 1
ATOM 1574 C C . VAL A 1 203 ? 10.523 -11.203 4.48 1 39.72 203 VAL A C 1
ATOM 1576 O O . VAL A 1 203 ? 10.57 -12.344 4.941 1 39.72 203 VAL A O 1
ATOM 1579 N N . ILE A 1 204 ? 10.383 -10.945 3.121 1 39 204 ILE A N 1
ATOM 1580 C CA . ILE A 1 204 ? 10.578 -12.211 2.426 1 39 204 ILE A CA 1
ATOM 1581 C C . ILE A 1 204 ? 12.062 -12.586 2.457 1 39 204 ILE A C 1
ATOM 1583 O O . ILE A 1 204 ? 12.93 -11.711 2.441 1 39 204 ILE A O 1
ATOM 1587 N N . LYS A 1 205 ? 12.328 -13.914 2.248 1 43.47 205 LYS A N 1
ATOM 1588 C CA . LYS A 1 205 ? 13.445 -14.852 2.287 1 43.47 205 LYS A CA 1
ATOM 1589 C C . LYS A 1 205 ? 14.648 -14.305 1.535 1 43.47 205 LYS A C 1
ATOM 1591 O O . LYS A 1 205 ? 14.562 -13.992 0.344 1 43.47 205 LYS A O 1
ATOM 1596 N N . ARG A 1 206 ? 15.523 -13.484 2.137 1 45.44 206 ARG A N 1
ATOM 1597 C CA . ARG A 1 206 ? 16.828 -13.234 1.536 1 45.44 206 ARG A CA 1
ATOM 1598 C C . ARG A 1 206 ? 17.125 -14.234 0.423 1 45.44 206 ARG A C 1
ATOM 1600 O O . ARG A 1 206 ? 17.766 -13.891 -0.573 1 45.44 206 ARG A O 1
ATOM 1607 N N . GLY A 1 207 ? 16.594 -15.445 0.587 1 52.38 207 GLY A N 1
ATOM 1608 C CA . GLY A 1 207 ? 17.172 -16.469 -0.28 1 52.38 207 GLY A CA 1
ATOM 1609 C C . GLY A 1 207 ? 16.312 -16.75 -1.501 1 52.38 207 GLY A C 1
ATOM 1610 O O . GLY A 1 207 ? 16.766 -17.438 -2.426 1 52.38 207 GLY A O 1
ATOM 1611 N N . GLU A 1 208 ? 15.078 -16.156 -1.514 1 64.69 208 GLU A N 1
ATOM 1612 C CA . GLU A 1 208 ? 14.242 -16.641 -2.613 1 64.69 208 GLU A CA 1
ATOM 1613 C C . GLU A 1 208 ? 13.773 -15.484 -3.496 1 64.69 208 GLU A C 1
ATOM 1615 O O . GLU A 1 208 ? 12.938 -15.672 -4.379 1 64.69 208 GLU A O 1
ATOM 1620 N N . TRP A 1 209 ? 14.453 -14.266 -3.295 1 70.75 209 TRP A N 1
ATOM 1621 C CA . TRP A 1 209 ? 13.859 -13.148 -4.02 1 70.75 209 TRP A CA 1
ATOM 1622 C C . TRP A 1 209 ? 14.242 -13.188 -5.492 1 70.75 209 TRP A C 1
ATOM 1624 O O . TRP A 1 209 ? 15.422 -13.086 -5.836 1 70.75 209 TRP A O 1
ATOM 1634 N N . ASN A 1 210 ? 13.266 -13.461 -6.242 1 74.25 210 ASN A N 1
ATOM 1635 C CA . ASN A 1 210 ? 13.32 -13.328 -7.691 1 74.25 210 ASN A CA 1
ATOM 1636 C C . ASN A 1 210 ? 12.125 -12.547 -8.227 1 74.25 210 ASN A C 1
ATOM 1638 O O . ASN A 1 210 ? 11.273 -12.094 -7.453 1 74.25 210 ASN A O 1
ATOM 1642 N N . TYR A 1 211 ? 12.25 -12.273 -9.406 1 74 211 TYR A N 1
ATOM 1643 C CA . TYR A 1 211 ? 11.188 -11.5 -10.055 1 74 211 TYR A CA 1
ATOM 1644 C C . TYR A 1 211 ? 9.82 -12.07 -9.719 1 74 211 TYR A C 1
ATOM 1646 O O . TYR A 1 211 ? 8.875 -11.328 -9.438 1 74 211 TYR A O 1
ATOM 1654 N N . GLU A 1 212 ? 9.688 -13.258 -9.695 1 75.38 212 GLU A N 1
ATOM 1655 C CA . GLU A 1 212 ? 8.406 -13.922 -9.461 1 75.38 212 GLU A CA 1
ATOM 1656 C C . GLU A 1 212 ? 7.938 -13.719 -8.023 1 75.38 212 GLU A C 1
ATOM 1658 O O . GLU A 1 212 ? 6.766 -13.422 -7.785 1 75.38 212 GLU A O 1
ATOM 1663 N N . THR A 1 213 ? 8.828 -13.961 -7.109 1 74.62 213 THR A N 1
ATOM 1664 C CA . THR A 1 213 ? 8.461 -13.82 -5.703 1 74.62 213 THR A CA 1
ATOM 1665 C C . THR A 1 213 ? 8.164 -12.359 -5.363 1 74.62 213 THR A C 1
ATOM 1667 O O . THR A 1 213 ? 7.316 -12.078 -4.516 1 74.62 213 THR A O 1
ATOM 1670 N N . TYR A 1 214 ? 8.891 -11.531 -5.992 1 78.62 214 TYR A N 1
ATOM 1671 C CA . TYR A 1 214 ? 8.617 -10.109 -5.785 1 78.62 214 TYR A CA 1
ATOM 1672 C C . TYR A 1 214 ? 7.207 -9.75 -6.234 1 78.62 214 TYR A C 1
ATOM 1674 O O . TYR A 1 214 ? 6.48 -9.062 -5.523 1 78.62 214 TYR A O 1
ATOM 1682 N N . ASN A 1 215 ? 6.859 -10.117 -7.398 1 78.88 215 ASN A N 1
ATOM 1683 C CA . ASN A 1 215 ? 5.527 -9.828 -7.922 1 78.88 215 ASN A CA 1
ATOM 1684 C C . ASN A 1 215 ? 4.438 -10.461 -7.062 1 78.88 215 ASN A C 1
ATOM 1686 O O . ASN A 1 215 ? 3.375 -9.867 -6.867 1 78.88 215 ASN A O 1
ATOM 1690 N N . GLU A 1 216 ? 4.699 -11.641 -6.57 1 80.56 216 GLU A N 1
ATOM 1691 C CA . GLU A 1 216 ? 3.738 -12.281 -5.68 1 80.56 216 GLU A CA 1
ATOM 1692 C C . GLU A 1 216 ? 3.555 -11.469 -4.395 1 80.56 216 GLU A C 1
ATOM 1694 O O . GLU A 1 216 ? 2.434 -11.32 -3.906 1 80.56 216 GLU A O 1
ATOM 1699 N N . TYR A 1 217 ? 4.633 -11.047 -3.887 1 79.88 217 TYR A N 1
ATOM 1700 C CA . TYR A 1 217 ? 4.578 -10.219 -2.688 1 79.88 217 TYR A CA 1
ATOM 1701 C C . TYR A 1 217 ? 3.723 -8.977 -2.918 1 79.88 217 TYR A C 1
ATOM 1703 O O . TYR A 1 217 ? 2.91 -8.609 -2.068 1 79.88 217 TYR A O 1
ATOM 1711 N N . GLN A 1 218 ? 3.996 -8.336 -4.031 1 81.44 218 GLN A N 1
ATOM 1712 C CA . GLN A 1 218 ? 3.225 -7.141 -4.344 1 81.44 218 GLN A CA 1
ATOM 1713 C C . GLN A 1 218 ? 1.736 -7.457 -4.457 1 81.44 218 GLN A C 1
ATOM 1715 O O . GLN A 1 218 ? 0.895 -6.68 -4 1 81.44 218 GLN A O 1
ATOM 1720 N N . GLU A 1 219 ? 1.434 -8.562 -5.023 1 83 219 GLU A N 1
ATOM 1721 C CA . GLU A 1 219 ? 0.046 -8.984 -5.18 1 83 219 GLU A CA 1
ATOM 1722 C C . GLU A 1 219 ? -0.604 -9.258 -3.826 1 83 219 GLU A C 1
ATOM 1724 O O . GLU A 1 219 ? -1.747 -8.859 -3.59 1 83 219 GLU A O 1
ATOM 1729 N N . LEU A 1 220 ? 0.142 -9.914 -3.045 1 84.88 220 LEU A N 1
ATOM 1730 C CA . LEU A 1 220 ? -0.393 -10.266 -1.733 1 84.88 220 LEU A CA 1
ATOM 1731 C C . LEU A 1 220 ? -0.543 -9.031 -0.857 1 84.88 220 LEU A C 1
ATOM 1733 O O . LEU A 1 220 ? -1.469 -8.945 -0.046 1 84.88 220 LEU A O 1
ATOM 1737 N N . ASN A 1 221 ? 0.359 -8.156 -1.03 1 80.88 221 ASN A N 1
ATOM 1738 C CA . ASN A 1 221 ? 0.239 -6.898 -0.309 1 80.88 221 ASN A CA 1
ATOM 1739 C C . ASN A 1 221 ? -1.009 -6.129 -0.731 1 80.88 221 ASN A C 1
ATOM 1741 O O . ASN A 1 221 ? -1.695 -5.539 0.108 1 80.88 221 ASN A O 1
ATOM 1745 N N . GLU A 1 222 ? -1.277 -6.117 -1.991 1 81.12 222 GLU A N 1
ATOM 1746 C CA . GLU A 1 222 ? -2.479 -5.465 -2.5 1 81.12 222 GLU A CA 1
ATOM 1747 C C . GLU A 1 222 ? -3.74 -6.184 -2.023 1 81.12 222 GLU A C 1
ATOM 1749 O O . GLU A 1 222 ? -4.754 -5.543 -1.74 1 81.12 222 GLU A O 1
ATOM 1754 N N . LEU A 1 223 ? -3.643 -7.441 -2.012 1 86.12 223 LEU A N 1
ATOM 1755 C CA . LEU A 1 223 ? -4.781 -8.211 -1.523 1 86.12 223 LEU A CA 1
ATOM 1756 C C . LEU A 1 223 ? -5.039 -7.926 -0.049 1 86.12 223 LEU A C 1
ATOM 1758 O O . LEU A 1 223 ? -6.195 -7.816 0.373 1 86.12 223 LEU A O 1
ATOM 1762 N N . ASN A 1 224 ? -3.986 -7.895 0.711 1 84.31 224 ASN A N 1
ATOM 1763 C CA . ASN A 1 224 ? -4.117 -7.559 2.125 1 84.31 224 ASN A CA 1
ATOM 1764 C C . ASN A 1 224 ? -4.832 -6.227 2.32 1 84.31 224 ASN A C 1
ATOM 1766 O O . ASN A 1 224 ? -5.691 -6.102 3.195 1 84.31 224 ASN A O 1
ATOM 1770 N N . ARG A 1 225 ? -4.445 -5.309 1.502 1 77.12 225 ARG A N 1
ATOM 1771 C CA . ARG A 1 225 ? -5.094 -4.004 1.546 1 77.12 225 ARG A CA 1
ATOM 1772 C C . ARG A 1 225 ? -6.57 -4.113 1.182 1 77.12 225 ARG A C 1
ATOM 1774 O O . ARG A 1 225 ? -7.418 -3.479 1.811 1 77.12 225 ARG A O 1
ATOM 1781 N N . PHE A 1 226 ? -6.887 -4.836 0.217 1 82.75 226 PHE A N 1
ATOM 1782 C CA . PHE A 1 226 ? -8.258 -5.031 -0.236 1 82.75 226 PHE A CA 1
ATOM 1783 C C . PHE A 1 226 ? -9.109 -5.645 0.87 1 82.75 226 PHE A C 1
ATOM 1785 O O . PHE A 1 226 ? -10.234 -5.191 1.116 1 82.75 226 PHE A O 1
ATOM 1792 N N . ILE A 1 227 ? -8.555 -6.652 1.476 1 84.12 227 ILE A N 1
ATOM 1793 C CA . ILE A 1 227 ? -9.297 -7.348 2.523 1 84.12 227 ILE A CA 1
ATOM 1794 C C . ILE A 1 227 ? -9.586 -6.387 3.674 1 84.12 227 ILE A C 1
ATOM 1796 O O . ILE A 1 227 ? -10.688 -6.391 4.23 1 84.12 227 ILE A O 1
ATOM 1800 N N . ALA A 1 228 ? -8.602 -5.609 3.971 1 72.88 228 ALA A N 1
ATOM 1801 C CA . ALA A 1 228 ? -8.742 -4.66 5.07 1 72.88 228 ALA A CA 1
ATOM 1802 C C . ALA A 1 228 ? -9.82 -3.625 4.77 1 72.88 228 ALA A C 1
ATOM 1804 O O . ALA A 1 228 ? -10.406 -3.047 5.684 1 72.88 228 ALA A O 1
ATOM 1805 N N . MET A 1 229 ? -10.078 -3.467 3.455 1 70.38 229 MET A N 1
ATOM 1806 C CA . MET A 1 229 ? -11.031 -2.447 3.025 1 70.38 229 MET A CA 1
ATOM 1807 C C . MET A 1 229 ? -12.438 -3.033 2.893 1 70.38 229 MET A C 1
ATOM 1809 O O . MET A 1 229 ? -13.398 -2.301 2.682 1 70.38 229 MET A O 1
ATOM 1813 N N . LEU A 1 230 ? -12.547 -4.297 2.928 1 74.44 230 LEU A N 1
ATOM 1814 C CA . LEU A 1 230 ? -13.852 -4.934 2.805 1 74.44 230 LEU A CA 1
ATOM 1815 C C . LEU A 1 230 ? -14.773 -4.527 3.953 1 74.44 230 LEU A C 1
ATOM 1817 O O . LEU A 1 230 ? -14.32 -4.398 5.094 1 74.44 230 LEU A O 1
ATOM 1821 N N . PRO A 1 231 ? -16.047 -4.129 3.51 1 61.59 231 PRO A N 1
ATOM 1822 C CA . PRO A 1 231 ? -17 -3.781 4.562 1 61.59 231 PRO A CA 1
ATOM 1823 C C . PRO A 1 231 ? -17.328 -4.961 5.477 1 61.59 231 PRO A C 1
ATOM 1825 O O . PRO A 1 231 ? -17.234 -6.117 5.062 1 61.59 231 PRO A O 1
ATOM 1828 N N . ASN A 1 232 ? -17.406 -4.719 6.75 1 57.38 232 ASN A N 1
ATOM 1829 C CA . ASN A 1 232 ? -17.875 -5.785 7.629 1 57.38 232 ASN A CA 1
ATOM 1830 C C . ASN A 1 232 ? -19.359 -6.078 7.43 1 57.38 232 ASN A C 1
ATOM 1832 O O . ASN A 1 232 ? -20.203 -5.379 7.98 1 57.38 232 ASN A O 1
ATOM 1836 N N . SER A 1 233 ? -19.672 -6.652 6.305 1 59.12 233 SER A N 1
ATOM 1837 C CA . SER A 1 233 ? -21.047 -6.945 5.922 1 59.12 233 SER A CA 1
ATOM 1838 C C . SER A 1 233 ? -21.672 -7.969 6.863 1 59.12 233 SER A C 1
ATOM 1840 O O . SER A 1 233 ? -21.016 -8.469 7.777 1 59.12 233 SER A O 1
ATOM 1842 N N . GLN A 1 234 ? -23.047 -8.133 6.68 1 59.12 234 GLN A N 1
ATOM 1843 C CA . GLN A 1 234 ? -23.906 -9.047 7.434 1 59.12 234 GLN A CA 1
ATOM 1844 C C . GLN A 1 234 ? -23.328 -10.461 7.445 1 59.12 234 GLN A C 1
ATOM 1846 O O . GLN A 1 234 ? -22.641 -10.867 6.496 1 59.12 234 GLN A O 1
ATOM 1851 N N . GLU A 1 235 ? -23.438 -11.062 8.523 1 62.66 235 GLU A N 1
ATOM 1852 C CA . GLU A 1 235 ? -23.031 -12.461 8.664 1 62.66 235 GLU A CA 1
ATOM 1853 C C . GLU A 1 235 ? -23.578 -13.305 7.516 1 62.66 235 GLU A C 1
ATOM 1855 O O . GLU A 1 235 ? -24.766 -13.188 7.16 1 62.66 235 GLU A O 1
ATOM 1860 N N . GLY A 1 236 ? -22.766 -13.922 6.785 1 66.25 236 GLY A N 1
ATOM 1861 C CA . GLY A 1 236 ? -23.172 -14.828 5.723 1 66.25 236 GLY A CA 1
ATOM 1862 C C . GLY A 1 236 ? -22.828 -14.312 4.336 1 66.25 236 GLY A C 1
ATOM 1863 O O . GLY A 1 236 ? -22.969 -15.039 3.35 1 66.25 236 GLY A O 1
ATOM 1864 N N . SER A 1 237 ? -22.438 -13.109 4.297 1 79.44 237 SER A N 1
ATOM 1865 C CA . SER A 1 237 ? -22.031 -12.594 2.994 1 79.44 237 SER A CA 1
ATOM 1866 C C . SER A 1 237 ? -20.656 -13.109 2.592 1 79.44 237 SER A C 1
ATOM 1868 O O . SER A 1 237 ? -19.938 -13.656 3.424 1 79.44 237 SER A O 1
ATOM 1870 N N . VAL A 1 238 ? -20.375 -13.164 1.293 1 87 238 VAL A N 1
ATOM 1871 C CA . VAL A 1 238 ? -19.094 -13.641 0.782 1 87 238 VAL A CA 1
ATOM 1872 C C . VAL A 1 238 ? -17.969 -12.766 1.308 1 87 238 VAL A C 1
ATOM 1874 O O . VAL A 1 238 ? -16.875 -13.258 1.588 1 87 238 VAL A O 1
ATOM 1877 N N . GLU A 1 239 ? -18.281 -11.484 1.561 1 83.38 239 GLU A N 1
ATOM 1878 C CA . GLU A 1 239 ? -17.281 -10.57 2.125 1 83.38 239 GLU A CA 1
ATOM 1879 C C . GLU A 1 239 ? -16.922 -10.969 3.553 1 83.38 239 GLU A C 1
ATOM 1881 O O . GLU A 1 239 ? -15.75 -10.938 3.932 1 83.38 239 GLU A O 1
ATOM 1886 N N . SER A 1 240 ? -17.938 -11.352 4.211 1 82.44 240 SER A N 1
ATOM 1887 C CA . SER A 1 240 ? -17.703 -11.758 5.594 1 82.44 240 SER A CA 1
ATOM 1888 C C . SER A 1 240 ? -16.938 -13.07 5.66 1 82.44 240 SER A C 1
ATOM 1890 O O . SER A 1 240 ? -16.141 -13.289 6.586 1 82.44 240 SER A O 1
ATOM 1892 N N . THR A 1 241 ? -17.234 -13.93 4.699 1 87.94 241 THR A N 1
ATOM 1893 C CA . THR A 1 241 ? -16.516 -15.195 4.648 1 87.94 241 THR A CA 1
ATOM 1894 C C . THR A 1 241 ? -15.016 -14.961 4.438 1 87.94 241 THR A C 1
ATOM 1896 O O . THR A 1 241 ? -14.188 -15.586 5.105 1 87.94 241 THR A O 1
ATOM 1899 N N . VAL A 1 242 ? -14.68 -14.078 3.58 1 89.25 242 VAL A N 1
ATOM 1900 C CA . VAL A 1 242 ? -13.289 -13.75 3.281 1 89.25 242 VAL A CA 1
ATOM 1901 C C . VAL A 1 242 ? -12.641 -13.094 4.496 1 89.25 242 VAL A C 1
ATOM 1903 O O . VAL A 1 242 ? -11.531 -13.461 4.898 1 89.25 242 VAL A O 1
ATOM 1906 N N . SER A 1 243 ? -13.336 -12.172 5.086 1 83.06 243 SER A N 1
ATOM 1907 C CA . SER A 1 243 ? -12.805 -11.445 6.238 1 83.06 243 SER A CA 1
ATOM 1908 C C . SER A 1 243 ? -12.648 -12.367 7.445 1 83.06 243 SER A C 1
ATOM 1910 O O . SER A 1 243 ? -11.711 -12.219 8.227 1 83.06 243 SER A O 1
ATOM 1912 N N . SER A 1 244 ? -13.578 -13.273 7.605 1 84.75 244 SER A N 1
ATOM 1913 C CA . SER A 1 244 ? -13.531 -14.203 8.727 1 84.75 244 SER A CA 1
ATOM 1914 C C . SER A 1 244 ? -12.344 -15.156 8.609 1 84.75 244 SER A C 1
ATOM 1916 O O . SER A 1 244 ? -11.68 -15.453 9.602 1 84.75 244 SER A O 1
ATOM 1918 N N . LEU A 1 245 ? -12.148 -15.641 7.43 1 90.62 245 LEU A N 1
ATOM 1919 C CA . LEU A 1 245 ? -11.008 -16.516 7.219 1 90.62 245 LEU A CA 1
ATOM 1920 C C . LEU A 1 245 ? -9.703 -15.789 7.484 1 90.62 245 LEU A C 1
ATOM 1922 O O . LEU A 1 245 ? -8.805 -16.328 8.133 1 90.62 245 LEU A O 1
ATOM 1926 N N . TYR A 1 246 ? -9.609 -14.578 7.043 1 89.88 246 TYR A N 1
ATOM 1927 C CA . TYR A 1 246 ? -8.406 -13.781 7.242 1 89.88 246 TYR A CA 1
ATOM 1928 C C . TYR A 1 246 ? -8.188 -13.484 8.719 1 89.88 246 TYR A C 1
ATOM 1930 O O . TYR A 1 246 ? -7.07 -13.602 9.227 1 89.88 246 TYR A O 1
ATOM 1938 N N . ARG A 1 247 ? -9.203 -13.125 9.352 1 81.44 247 ARG A N 1
ATOM 1939 C CA . ARG A 1 247 ? -9.125 -12.766 10.766 1 81.44 247 ARG A CA 1
ATOM 1940 C C . ARG A 1 247 ? -8.734 -13.969 11.617 1 81.44 247 ARG A C 1
ATOM 1942 O O . ARG A 1 247 ? -7.918 -13.859 12.531 1 81.44 247 ARG A O 1
ATOM 1949 N N . SER A 1 248 ? -9.367 -15.047 11.344 1 85.5 248 SER A N 1
ATOM 1950 C CA . SER A 1 248 ? -9.055 -16.25 12.117 1 85.5 248 SER A CA 1
ATOM 1951 C C . SER A 1 248 ? -7.602 -16.672 11.922 1 85.5 248 SER A C 1
ATOM 1953 O O . SER A 1 248 ? -6.973 -17.188 12.844 1 85.5 248 SER A O 1
ATOM 1955 N N . CYS A 1 249 ? -7.109 -16.453 10.75 1 88 249 CYS A N 1
ATOM 1956 C CA . CYS A 1 249 ? -5.715 -16.781 10.469 1 88 249 CYS A CA 1
ATOM 1957 C C . CYS A 1 249 ? -4.781 -15.797 11.164 1 88 249 CYS A C 1
ATOM 1959 O O . CYS A 1 249 ? -3.723 -16.188 11.664 1 88 249 CYS A O 1
ATOM 1961 N N . ARG A 1 250 ? -5.191 -14.586 11.32 1 81.31 250 ARG A N 1
ATOM 1962 C CA . ARG A 1 250 ? -4.344 -13.531 11.852 1 81.31 250 ARG A CA 1
ATOM 1963 C C . ARG A 1 250 ? -4.316 -13.562 13.375 1 81.31 250 ARG A C 1
ATOM 1965 O O . ARG A 1 250 ? -3.344 -13.133 14 1 81.31 250 ARG A O 1
ATOM 1972 N N . GLU A 1 251 ? -5.363 -14.016 13.93 1 78.5 251 GLU A N 1
ATOM 1973 C CA . GLU A 1 251 ? -5.457 -14.055 15.391 1 78.5 251 GLU A CA 1
ATOM 1974 C C . GLU A 1 251 ? -4.629 -15.195 15.961 1 78.5 251 GLU A C 1
ATOM 1976 O O . GLU A 1 251 ? -5.18 -16.219 16.375 1 78.5 251 GLU A O 1
ATOM 1981 N N . THR A 1 252 ? -3.371 -14.961 16.078 1 75.88 252 THR A N 1
ATOM 1982 C CA . THR A 1 252 ? -2.432 -15.992 16.5 1 75.88 252 THR A CA 1
ATOM 1983 C C . THR A 1 252 ? -2.641 -16.344 17.969 1 75.88 252 THR A C 1
ATOM 1985 O O . THR A 1 252 ? -2.361 -17.469 18.391 1 75.88 252 THR A O 1
ATOM 1988 N N . ASP A 1 253 ? -3.182 -15.352 18.734 1 70.81 253 ASP A N 1
ATOM 1989 C CA . ASP A 1 253 ? -3.424 -15.633 20.156 1 70.81 253 ASP A CA 1
ATOM 1990 C C . ASP A 1 253 ? -4.492 -16.703 20.328 1 70.81 253 ASP A C 1
ATOM 1992 O O . ASP A 1 253 ? -4.344 -17.609 21.156 1 70.81 253 ASP A O 1
ATOM 1996 N N . VAL A 1 254 ? -5.484 -16.578 19.578 1 73.69 254 VAL A N 1
ATOM 1997 C CA . VAL A 1 254 ? -6.547 -17.578 19.625 1 73.69 254 VAL A CA 1
ATOM 1998 C C . VAL A 1 254 ? -6.012 -18.906 19.125 1 73.69 254 VAL A C 1
ATOM 2000 O O . VAL A 1 254 ? -6.352 -19.969 19.672 1 73.69 254 VAL A O 1
ATOM 2003 N N . LEU A 1 255 ? -5.148 -18.844 18.156 1 78.19 255 LEU A N 1
ATOM 2004 C CA . LEU A 1 255 ? -4.555 -20.062 17.609 1 78.19 255 LEU A CA 1
ATOM 2005 C C . LEU A 1 255 ? -3.615 -20.719 18.609 1 78.19 255 LEU A C 1
ATOM 2007 O O . LEU A 1 255 ? -3.57 -21.938 18.719 1 78.19 255 LEU A O 1
ATOM 2011 N N . ASP A 1 256 ? -2.93 -19.875 19.297 1 77.5 256 ASP A N 1
ATOM 2012 C CA . ASP A 1 256 ? -1.953 -20.391 20.25 1 77.5 256 ASP A CA 1
ATOM 2013 C C . ASP A 1 256 ? -2.641 -20.953 21.5 1 77.5 256 ASP A C 1
ATOM 2015 O O . ASP A 1 256 ? -2.137 -21.875 22.125 1 77.5 256 ASP A O 1
ATOM 2019 N N . LYS A 1 257 ? -3.758 -20.234 21.797 1 67.81 257 LYS A N 1
ATOM 2020 C CA . LYS A 1 257 ? -4.508 -20.688 22.953 1 67.81 257 LYS A CA 1
ATOM 2021 C C . LYS A 1 257 ? -5.457 -21.828 22.594 1 67.81 257 LYS A C 1
ATOM 2023 O O . LYS A 1 257 ? -6.074 -22.438 23.469 1 67.81 257 LYS A O 1
ATOM 2028 N N . SER A 1 258 ? -5.441 -21.969 21.266 1 66.56 258 SER A N 1
ATOM 2029 C CA . SER A 1 258 ? -6.312 -23.047 20.828 1 66.56 258 SER A CA 1
ATOM 2030 C C . SER A 1 258 ? -5.754 -24.406 21.234 1 66.56 258 SER A C 1
ATOM 2032 O O . SER A 1 258 ? -4.551 -24.547 21.453 1 66.56 258 SER A O 1
ATOM 2034 N N . GLN A 1 259 ? -6.547 -25.156 21.844 1 69.19 259 GLN A N 1
ATOM 2035 C CA . GLN A 1 259 ? -6.152 -26.516 22.25 1 69.19 259 GLN A CA 1
ATOM 2036 C C . GLN A 1 259 ? -5.75 -27.344 21.031 1 69.19 259 GLN A C 1
ATOM 2038 O O . GLN A 1 259 ? -6.379 -28.359 20.734 1 69.19 259 GLN A O 1
ATOM 2043 N N . SER A 1 260 ? -4.59 -26.781 20.359 1 77.5 260 SER A N 1
ATOM 2044 C CA . SER A 1 260 ? -4.074 -27.422 19.141 1 77.5 260 SER A CA 1
ATOM 2045 C C . SER A 1 260 ? -3.752 -28.891 19.391 1 77.5 260 SER A C 1
ATOM 2047 O O . SER A 1 260 ? -3.938 -29.734 18.516 1 77.5 260 SER A O 1
ATOM 2049 N N . ASP A 1 261 ? -3.309 -29.172 20.609 1 77.94 261 ASP A N 1
ATOM 2050 C CA . ASP A 1 261 ? -3.029 -30.562 20.953 1 77.94 261 ASP A CA 1
ATOM 2051 C C . ASP A 1 261 ? -4.301 -31.406 20.922 1 77.94 261 ASP A C 1
ATOM 2053 O O . ASP A 1 261 ? -4.297 -32.531 20.406 1 77.94 261 ASP A O 1
ATOM 2057 N N . LEU A 1 262 ? -5.242 -30.734 21.406 1 79.81 262 LEU A N 1
ATOM 2058 C CA . LEU A 1 262 ? -6.516 -31.453 21.438 1 79.81 262 LEU A CA 1
ATOM 2059 C C . LEU A 1 262 ? -7.082 -31.609 20.031 1 79.81 262 LEU A C 1
ATOM 2061 O O . LEU A 1 262 ? -7.668 -32.625 19.703 1 79.81 262 LEU A O 1
ATOM 2065 N N . LEU A 1 263 ? -6.852 -30.641 19.25 1 83.31 263 LEU A N 1
ATOM 2066 C CA . LEU A 1 263 ? -7.34 -30.703 17.875 1 83.31 263 LEU A CA 1
ATOM 2067 C C . LEU A 1 263 ? -6.609 -31.797 17.094 1 83.31 263 LEU A C 1
ATOM 2069 O O . LEU A 1 263 ? -7.227 -32.531 16.328 1 83.31 263 LEU A O 1
ATOM 2073 N N . LEU A 1 264 ? -5.344 -31.828 17.297 1 87.12 264 LEU A N 1
ATOM 2074 C CA . LEU A 1 264 ? -4.535 -32.844 16.609 1 87.12 264 LEU A CA 1
ATOM 2075 C C . LEU A 1 264 ? -4.859 -34.219 17.141 1 87.12 264 LEU A C 1
ATOM 2077 O O . LEU A 1 264 ? -4.98 -35.188 16.359 1 87.12 264 LEU A O 1
ATOM 2081 N N . LYS A 1 265 ? -5.004 -34.312 18.391 1 84.56 265 LYS A N 1
ATOM 2082 C CA . LYS A 1 265 ? -5.348 -35.594 18.984 1 84.56 265 LYS A CA 1
ATOM 2083 C C . LYS A 1 265 ? -6.73 -36.062 18.531 1 84.56 265 LYS A C 1
ATOM 2085 O O . LYS A 1 265 ? -6.941 -37.25 18.281 1 84.56 265 LYS A O 1
ATOM 2090 N N . ARG A 1 266 ? -7.57 -35.125 18.422 1 85.31 266 ARG A N 1
ATOM 2091 C CA . ARG A 1 266 ? -8.906 -35.469 17.922 1 85.31 266 ARG A CA 1
ATOM 2092 C C . ARG A 1 266 ? -8.852 -35.938 16.484 1 85.31 266 ARG A C 1
ATOM 2094 O O . ARG A 1 266 ? -9.555 -36.875 16.109 1 85.31 266 ARG A O 1
ATOM 2101 N N . ALA A 1 267 ? -8.07 -35.281 15.727 1 87.75 267 ALA A N 1
ATOM 2102 C CA . ALA A 1 267 ? -7.93 -35.688 14.328 1 87.75 267 ALA A CA 1
ATOM 2103 C C . ALA A 1 267 ? -7.285 -37.062 14.219 1 87.75 267 ALA A C 1
ATOM 2105 O O . ALA A 1 267 ? -7.684 -37.875 13.383 1 87.75 267 ALA A O 1
ATOM 2106 N N . ILE A 1 268 ? -6.312 -37.312 15.07 1 88.62 268 ILE A N 1
ATOM 2107 C CA . ILE A 1 268 ? -5.621 -38.594 15.078 1 88.62 268 ILE A CA 1
ATOM 2108 C C . ILE A 1 268 ? -6.566 -39.688 15.562 1 88.62 268 ILE A C 1
ATOM 2110 O O . ILE A 1 268 ? -6.574 -40.781 15.016 1 88.62 268 ILE A O 1
ATOM 2114 N N . ASN A 1 269 ? -7.402 -39.281 16.469 1 86 269 ASN A N 1
ATOM 2115 C CA . ASN A 1 269 ? -8.367 -40.25 16.984 1 86 269 ASN A CA 1
ATOM 2116 C C . ASN A 1 269 ? -9.461 -40.531 15.961 1 86 269 ASN A C 1
ATOM 2118 O O . ASN A 1 269 ? -10.016 -41.656 15.93 1 86 269 ASN A O 1
ATOM 2122 N N . ALA A 1 270 ? -9.703 -39.594 15.203 1 84.69 270 ALA A N 1
ATOM 2123 C CA . ALA A 1 270 ? -10.711 -39.781 14.156 1 84.69 270 ALA A CA 1
ATOM 2124 C C . ALA A 1 270 ? -10.258 -40.812 13.133 1 84.69 270 ALA A C 1
ATOM 2126 O O . ALA A 1 270 ? -11.086 -41.469 12.477 1 84.69 270 ALA A O 1
ATOM 2127 N N . VAL A 1 271 ? -8.953 -40.969 13.047 1 85.12 271 VAL A N 1
ATOM 2128 C CA . VAL A 1 271 ? -8.414 -41.969 12.133 1 85.12 271 VAL A CA 1
ATOM 2129 C C . VAL A 1 271 ? -7.961 -43.219 12.93 1 85.12 271 VAL A C 1
ATOM 2131 O O . VAL A 1 271 ? -6.922 -43.812 12.633 1 85.12 271 VAL A O 1
ATOM 2134 N N . TYR A 1 272 ? -8.578 -43.438 13.977 1 80.25 272 TYR A N 1
ATOM 2135 C CA . TYR A 1 272 ? -8.445 -44.656 14.789 1 80.25 272 TYR A CA 1
ATOM 2136 C C . TYR A 1 272 ? -7.129 -44.656 15.555 1 80.25 272 TYR A C 1
ATOM 2138 O O . TYR A 1 272 ? -6.539 -45.719 15.781 1 80.25 272 TYR A O 1
ATOM 2146 N N . GLY A 1 273 ? -6.504 -43.594 15.727 1 82.38 273 GLY A N 1
ATOM 2147 C CA . GLY A 1 273 ? -5.457 -43.375 16.703 1 82.38 273 GLY A CA 1
ATOM 2148 C C . GLY A 1 273 ? -4.066 -43.688 16.188 1 82.38 273 GLY A C 1
ATOM 2149 O O . GLY A 1 273 ? -3.922 -44.281 15.125 1 82.38 273 GLY A O 1
ATOM 2150 N N . TRP A 1 274 ? -3.094 -43.156 17 1 83.94 274 TRP A N 1
ATOM 2151 C CA . TRP A 1 274 ? -1.676 -43.406 16.766 1 83.94 274 TRP A CA 1
ATOM 2152 C C . TRP A 1 274 ? -1.194 -44.594 17.594 1 83.94 274 TRP A C 1
ATOM 2154 O O . TRP A 1 274 ? -1.229 -44.562 18.828 1 83.94 274 TRP A O 1
ATOM 2164 N N . GLN A 1 275 ? -0.859 -45.531 16.969 1 74.5 275 GLN A N 1
ATOM 2165 C CA . GLN A 1 275 ? -0.561 -46.781 17.625 1 74.5 275 GLN A CA 1
ATOM 2166 C C . GLN A 1 275 ? 0.772 -46.719 18.359 1 74.5 275 GLN A C 1
ATOM 2168 O O . GLN A 1 275 ? 1.111 -47.625 19.125 1 74.5 275 GLN A O 1
ATOM 2173 N N . ALA A 1 276 ? 1.53 -45.688 18.109 1 67.62 276 ALA A N 1
ATOM 2174 C CA . ALA A 1 276 ? 2.777 -45.562 18.859 1 67.62 276 ALA A CA 1
ATOM 2175 C C . ALA A 1 276 ? 2.512 -45.469 20.359 1 67.62 276 ALA A C 1
ATOM 2177 O O . ALA A 1 276 ? 3.375 -45.812 21.172 1 67.62 276 ALA A O 1
ATOM 2178 N N . PHE A 1 277 ? 1.323 -44.938 20.797 1 63.94 277 PHE A N 1
ATOM 2179 C CA . PHE A 1 277 ? 0.98 -44.781 22.203 1 63.94 277 PHE A CA 1
ATOM 2180 C C . PHE A 1 277 ? 0.234 -45.969 22.734 1 63.94 277 PHE A C 1
ATOM 2182 O O . PHE A 1 277 ? 0.047 -46.125 23.953 1 63.94 277 PHE A O 1
ATOM 2189 N N . ARG A 1 278 ? -0.344 -46.75 21.812 1 62.62 278 ARG A N 1
ATOM 2190 C CA . ARG A 1 278 ? -1.264 -47.75 22.312 1 62.62 278 ARG A CA 1
ATOM 2191 C C . ARG A 1 278 ? -0.611 -49.125 22.312 1 62.62 278 ARG A C 1
ATOM 2193 O O . ARG A 1 278 ? 0.365 -49.375 21.594 1 62.62 278 ARG A O 1
ATOM 2200 N N . ASP A 1 279 ? -1.058 -50.094 23.125 1 56.62 279 ASP A N 1
ATOM 2201 C CA . ASP A 1 279 ? -0.636 -51.469 23.391 1 56.62 279 ASP A CA 1
ATOM 2202 C C . ASP A 1 279 ? -0.688 -52.281 22.109 1 56.62 279 ASP A C 1
ATOM 2204 O O . ASP A 1 279 ? -1.46 -52 21.188 1 56.62 279 ASP A O 1
ATOM 2208 N N . SER A 1 280 ? 0.316 -53.156 21.734 1 56.28 280 SER A N 1
ATOM 2209 C CA . SER A 1 280 ? 0.577 -54.094 20.656 1 56.28 280 SER A CA 1
ATOM 2210 C C . SER A 1 280 ? -0.699 -54.812 20.219 1 56.28 280 SER A C 1
ATOM 2212 O O . SER A 1 280 ? -0.873 -55.125 19.031 1 56.28 280 SER A O 1
ATOM 2214 N N . ASN A 1 281 ? -1.663 -55.031 21.031 1 57.53 281 ASN A N 1
ATOM 2215 C CA . ASN A 1 281 ? -2.842 -55.812 20.688 1 57.53 281 ASN A CA 1
ATOM 2216 C C . ASN A 1 281 ? -3.791 -55.062 19.781 1 57.53 281 ASN A C 1
ATOM 2218 O O . ASN A 1 281 ? -4.438 -55.656 18.906 1 57.53 281 ASN A O 1
ATOM 2222 N N . ARG A 1 282 ? -3.766 -53.781 19.812 1 65.19 282 ARG A N 1
ATOM 2223 C CA . ARG A 1 282 ? -4.715 -53 19.016 1 65.19 282 ARG A CA 1
ATOM 2224 C C . ARG A 1 282 ? -4.238 -52.844 17.578 1 65.19 282 ARG A C 1
ATOM 2226 O O . ARG A 1 282 ? -5.047 -52.688 16.672 1 65.19 282 ARG A O 1
ATOM 2233 N N . LEU A 1 283 ? -3.043 -53.062 17.406 1 72.38 283 LEU A N 1
ATOM 2234 C CA . LEU A 1 283 ? -2.502 -53 16.047 1 72.38 283 LEU A CA 1
ATOM 2235 C C . LEU A 1 283 ? -3.008 -54.156 15.211 1 72.38 283 LEU A C 1
ATOM 2237 O O . LEU A 1 283 ? -3.184 -54.031 14 1 72.38 283 LEU A O 1
ATOM 2241 N N . GLN A 1 284 ? -3.367 -55.188 15.922 1 71.62 284 GLN A N 1
ATOM 2242 C CA . GLN A 1 284 ? -3.824 -56.375 15.188 1 71.62 284 GLN A CA 1
ATOM 2243 C C . GLN A 1 284 ? -5.223 -56.156 14.617 1 71.62 284 GLN A C 1
ATOM 2245 O O . GLN A 1 284 ? -5.547 -56.656 13.547 1 71.62 284 GLN A O 1
ATOM 2250 N N . SER A 1 285 ? -5.977 -55.344 15.289 1 76.69 285 SER A N 1
ATOM 2251 C CA . SER A 1 285 ? -7.34 -55.125 14.82 1 76.69 285 SER A CA 1
ATOM 2252 C C . SER A 1 285 ? -7.43 -53.875 13.945 1 76.69 285 SER A C 1
ATOM 2254 O O . SER A 1 285 ? -8.477 -53.594 13.359 1 76.69 285 SER A O 1
ATOM 2256 N N . TRP A 1 286 ? -6.328 -53.281 13.797 1 84.5 286 TRP A N 1
ATOM 2257 C CA . TRP A 1 286 ? -6.285 -52.062 13.023 1 84.5 286 TRP A CA 1
ATOM 2258 C C . TRP A 1 286 ? -6.254 -52.344 11.523 1 84.5 286 TRP A C 1
ATOM 2260 O O . TRP A 1 286 ? -5.43 -53.125 11.055 1 84.5 286 TRP A O 1
ATOM 2270 N N . GLU A 1 287 ? -7.309 -51.844 10.859 1 87.62 287 GLU A N 1
ATOM 2271 C CA . GLU A 1 287 ? -7.391 -52 9.406 1 87.62 287 GLU A CA 1
ATOM 2272 C C . GLU A 1 287 ? -7.109 -50.719 8.672 1 87.62 287 GLU A C 1
ATOM 2274 O O . GLU A 1 287 ? -7.867 -49.75 8.797 1 87.62 287 GLU A O 1
ATOM 2279 N N . TYR A 1 288 ? -6.031 -50.719 7.895 1 91.69 288 TYR A N 1
ATOM 2280 C CA . TYR A 1 288 ? -5.59 -49.5 7.246 1 91.69 288 TYR A CA 1
ATOM 2281 C C . TYR A 1 288 ? -6.574 -49.062 6.168 1 91.69 288 TYR A C 1
ATOM 2283 O O . TYR A 1 288 ? -6.695 -47.875 5.863 1 91.69 288 TYR A O 1
ATOM 2291 N N . LYS A 1 289 ? -7.328 -50 5.52 1 93.12 289 LYS A N 1
ATOM 2292 C CA . LYS A 1 289 ? -8.258 -49.656 4.441 1 93.12 289 LYS A CA 1
ATOM 2293 C C . LYS A 1 289 ? -9.344 -48.688 4.926 1 93.12 289 LYS A C 1
ATOM 2295 O O . LYS A 1 289 ? -9.664 -47.719 4.25 1 93.12 289 LYS A O 1
ATOM 2300 N N . ARG A 1 290 ? -9.812 -49 6.074 1 91.62 290 ARG A N 1
ATOM 2301 C CA . ARG A 1 290 ? -10.852 -48.125 6.641 1 91.62 290 ARG A CA 1
ATOM 2302 C C . ARG A 1 290 ? -10.297 -46.75 7 1 91.62 290 ARG A C 1
ATOM 2304 O O . ARG A 1 290 ? -10.977 -45.75 6.828 1 91.62 290 ARG A O 1
ATOM 2311 N N . VAL A 1 291 ? -9.141 -46.781 7.441 1 93.5 291 VAL A N 1
ATOM 2312 C CA . VAL A 1 291 ? -8.508 -45.531 7.871 1 93.5 291 VAL A CA 1
ATOM 2313 C C . VAL A 1 291 ? -8.227 -44.656 6.656 1 93.5 291 VAL A C 1
ATOM 2315 O O . VAL A 1 291 ? -8.406 -43.438 6.711 1 93.5 291 VAL A O 1
ATOM 2318 N N . LEU A 1 292 ? -7.762 -45.25 5.598 1 94.56 292 LEU A N 1
ATOM 2319 C CA . LEU A 1 292 ? -7.457 -44.5 4.387 1 94.56 292 LEU A CA 1
ATOM 2320 C C . LEU A 1 292 ? -8.711 -43.812 3.822 1 94.56 292 LEU A C 1
ATOM 2322 O O . LEU A 1 292 ? -8.656 -42.688 3.328 1 94.56 292 LEU A O 1
ATOM 2326 N N . VAL A 1 293 ? -9.828 -44.469 3.895 1 94.81 293 VAL A N 1
ATOM 2327 C CA . VAL A 1 293 ? -11.094 -43.969 3.391 1 94.81 293 VAL A CA 1
ATOM 2328 C C . VAL A 1 293 ? -11.5 -42.719 4.191 1 94.81 293 VAL A C 1
ATOM 2330 O O . VAL A 1 293 ? -11.891 -41.688 3.615 1 94.81 293 VAL A O 1
ATOM 2333 N N . VAL A 1 294 ? -11.336 -42.812 5.461 1 92.62 294 VAL A N 1
ATOM 2334 C CA . VAL A 1 294 ? -11.719 -41.688 6.328 1 92.62 294 VAL A CA 1
ATOM 2335 C C . VAL A 1 294 ? -10.758 -40.531 6.137 1 92.62 294 VAL A C 1
ATOM 2337 O O . VAL A 1 294 ? -11.18 -39.375 6.094 1 92.62 294 VAL A O 1
ATOM 2340 N N . LEU A 1 295 ? -9.523 -40.812 6.035 1 93.38 295 LEU A N 1
ATOM 2341 C CA . LEU A 1 295 ? -8.5 -39.812 5.867 1 93.38 295 LEU A CA 1
ATOM 2342 C C . LEU A 1 295 ? -8.75 -39 4.598 1 93.38 295 LEU A C 1
ATOM 2344 O O . LEU A 1 295 ? -8.648 -37.75 4.613 1 93.38 295 LEU A O 1
ATOM 2348 N N . GLN A 1 296 ? -9.062 -39.625 3.57 1 92.62 296 GLN A N 1
ATOM 2349 C CA . GLN A 1 296 ? -9.258 -39 2.277 1 92.62 296 GLN A CA 1
ATOM 2350 C C . GLN A 1 296 ? -10.586 -38.25 2.227 1 92.62 296 GLN A C 1
ATOM 2352 O O . GLN A 1 296 ? -10.656 -37.125 1.732 1 92.62 296 GLN A O 1
ATOM 2357 N N . ALA A 1 297 ? -11.594 -38.75 2.721 1 91.38 297 ALA A N 1
ATOM 2358 C CA . ALA A 1 297 ? -12.93 -38.188 2.621 1 91.38 297 ALA A CA 1
ATOM 2359 C C . ALA A 1 297 ? -13.109 -37.031 3.596 1 91.38 297 ALA A C 1
ATOM 2361 O O . ALA A 1 297 ? -13.68 -36 3.244 1 91.38 297 ALA A O 1
ATOM 2362 N N . LYS A 1 298 ? -12.602 -37.156 4.75 1 88 298 LYS A N 1
ATOM 2363 C CA . LYS A 1 298 ? -12.852 -36.156 5.785 1 88 298 LYS A CA 1
ATOM 2364 C C . LYS A 1 298 ? -11.805 -35.062 5.758 1 88 298 LYS A C 1
ATOM 2366 O O . LYS A 1 298 ? -12.117 -33.875 5.98 1 88 298 LYS A O 1
ATOM 2371 N N . HIS A 1 299 ? -10.562 -35.438 5.477 1 88.38 299 HIS A N 1
ATOM 2372 C CA . HIS A 1 299 ? -9.492 -34.438 5.625 1 88.38 299 HIS A CA 1
ATOM 2373 C C . HIS A 1 299 ? -8.875 -34.094 4.273 1 88.38 299 HIS A C 1
ATOM 2375 O O . HIS A 1 299 ? -8.117 -33.125 4.16 1 88.38 299 HIS A O 1
ATOM 2381 N N . GLY A 1 300 ? -9.156 -34.812 3.26 1 89.38 300 GLY A N 1
ATOM 2382 C CA . GLY A 1 300 ? -8.609 -34.531 1.942 1 89.38 300 GLY A CA 1
ATOM 2383 C C . GLY A 1 300 ? -7.117 -34.781 1.844 1 89.38 300 GLY A C 1
ATOM 2384 O O . GLY A 1 300 ? -6.395 -34.031 1.174 1 89.38 300 GLY A O 1
ATOM 2385 N N . ILE A 1 301 ? -6.613 -35.688 2.615 1 93.06 301 ILE A N 1
ATOM 2386 C CA . ILE A 1 301 ? -5.203 -36.062 2.611 1 93.06 301 ILE A CA 1
ATOM 2387 C C . ILE A 1 301 ? -5.016 -37.375 1.834 1 93.06 301 ILE A C 1
ATOM 2389 O O . ILE A 1 301 ? -5.707 -38.375 2.09 1 93.06 301 ILE A O 1
ATOM 2393 N N . PHE A 1 302 ? -4.047 -37.406 0.893 1 94.56 302 PHE A N 1
ATOM 2394 C CA . PHE A 1 302 ? -3.877 -38.5 -0.043 1 94.56 302 PHE A CA 1
ATOM 2395 C C . PHE A 1 302 ? -2.459 -39.062 0.029 1 94.56 302 PHE A C 1
ATOM 2397 O O . PHE A 1 302 ? -1.622 -38.75 -0.823 1 94.56 302 PHE A O 1
ATOM 2404 N N . PRO A 1 303 ? -2.096 -39.938 0.893 1 94.62 303 PRO A N 1
ATOM 2405 C CA . PRO A 1 303 ? -0.726 -40.438 1.032 1 94.62 303 PRO A CA 1
ATOM 2406 C C . PRO A 1 303 ? -0.317 -41.375 -0.113 1 94.62 303 PRO A C 1
ATOM 2408 O O . PRO A 1 303 ? 0.817 -41.281 -0.592 1 94.62 303 PRO A O 1
ATOM 2411 N N . TYR A 1 304 ? -1.167 -42.312 -0.614 1 96.06 304 TYR A N 1
ATOM 2412 C CA . TYR A 1 304 ? -0.793 -43.312 -1.605 1 96.06 304 TYR A CA 1
ATOM 2413 C C . TYR A 1 304 ? -1.316 -42.938 -2.986 1 96.06 304 TYR A C 1
ATOM 2415 O O . TYR A 1 304 ? -0.597 -43.031 -3.98 1 96.06 304 TYR A O 1
ATOM 2423 N N . TYR A 1 305 ? -2.469 -42.531 -3.043 1 95.75 305 TYR A N 1
ATOM 2424 C CA . TYR A 1 305 ? -3.045 -42.094 -4.312 1 95.75 305 TYR A CA 1
ATOM 2425 C C . TYR A 1 305 ? -3.939 -40.875 -4.125 1 95.75 305 TYR A C 1
ATOM 2427 O O . TYR A 1 305 ? -4.613 -40.75 -3.1 1 95.75 305 TYR A O 1
ATOM 2435 N N . ARG A 1 306 ? -3.836 -40.062 -5.113 1 94.62 306 ARG A N 1
ATOM 2436 C CA . ARG A 1 306 ? -4.609 -38.812 -5.102 1 94.62 306 ARG A CA 1
ATOM 2437 C C . ARG A 1 306 ? -5.812 -38.906 -6.035 1 94.62 306 ARG A C 1
ATOM 2439 O O . ARG A 1 306 ? -5.742 -39.562 -7.078 1 94.62 306 ARG A O 1
ATOM 2446 N N . VAL A 1 307 ? -6.875 -38.25 -5.633 1 94 307 VAL A N 1
ATOM 2447 C CA . VAL A 1 307 ? -8.109 -38.281 -6.41 1 94 307 VAL A CA 1
ATOM 2448 C C . VAL A 1 307 ? -8.445 -36.875 -6.879 1 94 307 VAL A C 1
ATOM 2450 O O . VAL A 1 307 ? -8.5 -35.938 -6.074 1 94 307 VAL A O 1
ATOM 2453 N N . THR A 1 308 ? -8.547 -36.688 -8.156 1 91.75 308 THR A N 1
ATOM 2454 C CA . THR A 1 308 ? -8.984 -35.438 -8.75 1 91.75 308 THR A CA 1
ATOM 2455 C C . THR A 1 308 ? -10.016 -35.688 -9.844 1 91.75 308 THR A C 1
ATOM 2457 O O . THR A 1 308 ? -10.289 -36.812 -10.203 1 91.75 308 THR A O 1
ATOM 2460 N N . VAL A 1 309 ? -10.703 -34.656 -10.172 1 92.12 309 VAL A N 1
ATOM 2461 C CA . VAL A 1 309 ? -11.648 -34.75 -11.281 1 92.12 309 VAL A CA 1
ATOM 2462 C C . VAL A 1 309 ? -11.148 -33.875 -12.438 1 92.12 309 VAL A C 1
ATOM 2464 O O . VAL A 1 309 ? -11.039 -32.656 -12.305 1 92.12 309 VAL A O 1
ATOM 2467 N N . GLU A 1 310 ? -10.75 -34.5 -13.461 1 88.25 310 GLU A N 1
ATOM 2468 C CA . GLU A 1 310 ? -10.195 -33.812 -14.625 1 88.25 310 GLU A CA 1
ATOM 2469 C C . GLU A 1 310 ? -10.914 -34.219 -15.906 1 88.25 310 GLU A C 1
ATOM 2471 O O . GLU A 1 310 ? -11.867 -35 -15.859 1 88.25 310 GLU A O 1
ATOM 2476 N N . ASN A 1 311 ? -10.453 -33.562 -16.969 1 85.25 311 ASN A N 1
ATOM 2477 C CA . ASN A 1 311 ? -11.023 -33.906 -18.266 1 85.25 311 ASN A CA 1
ATOM 2478 C C . ASN A 1 311 ? -10.297 -35.094 -18.906 1 85.25 311 ASN A C 1
ATOM 2480 O O . ASN A 1 311 ? -9.094 -35.25 -18.719 1 85.25 311 ASN A O 1
ATOM 2484 N N . GLY A 1 312 ? -11.102 -35.844 -19.531 1 77.56 312 GLY A N 1
ATOM 2485 C CA . GLY A 1 312 ? -10.484 -36.938 -20.266 1 77.56 312 GLY A CA 1
ATOM 2486 C C . GLY A 1 312 ? -9.711 -36.5 -21.484 1 77.56 312 GLY A C 1
ATOM 2487 O O . GLY A 1 312 ? -9.938 -35.406 -22 1 77.56 312 GLY A O 1
ATOM 2488 N N . PHE A 1 313 ? -8.711 -37.25 -21.844 1 74.88 313 PHE A N 1
ATOM 2489 C CA . PHE A 1 313 ? -7.914 -36.875 -23.016 1 74.88 313 PHE A CA 1
ATOM 2490 C C . PHE A 1 313 ? -8.594 -37.312 -24.297 1 74.88 313 PHE A C 1
ATOM 2492 O O . PHE A 1 313 ? -8.477 -36.625 -25.328 1 74.88 313 PHE A O 1
ATOM 2499 N N . SER A 1 314 ? -9.266 -38.375 -24.25 1 71.81 314 SER A N 1
ATOM 2500 C CA . SER A 1 314 ? -9.961 -38.875 -25.422 1 71.81 314 SER A CA 1
ATOM 2501 C C . SER A 1 314 ? -11.242 -38.094 -25.688 1 71.81 314 SER A C 1
ATOM 2503 O O . SER A 1 314 ? -11.555 -37.75 -26.828 1 71.81 314 SER A O 1
ATOM 2505 N N . ASN A 1 315 ? -11.969 -37.875 -24.609 1 75.44 315 ASN A N 1
ATOM 2506 C CA . ASN A 1 315 ? -13.172 -37.031 -24.672 1 75.44 315 ASN A CA 1
ATOM 2507 C C . ASN A 1 315 ? -13.086 -35.844 -23.734 1 75.44 315 ASN A C 1
ATOM 2509 O O . ASN A 1 315 ? -13.469 -35.938 -22.578 1 75.44 315 ASN A O 1
ATOM 2513 N N . PRO A 1 316 ? -12.609 -34.812 -24.375 1 76.75 316 PRO A N 1
ATOM 2514 C CA . PRO A 1 316 ? -12.352 -33.656 -23.5 1 76.75 316 PRO A CA 1
ATOM 2515 C C . PRO A 1 316 ? -13.633 -33.062 -22.938 1 76.75 316 PRO A C 1
ATOM 2517 O O . PRO A 1 316 ? -13.578 -32.281 -21.984 1 76.75 316 PRO A O 1
ATOM 2520 N N . HIS A 1 317 ? -14.75 -33.438 -23.312 1 76.31 317 HIS A N 1
ATOM 2521 C CA . HIS A 1 317 ? -15.984 -32.781 -22.906 1 76.31 317 HIS A CA 1
ATOM 2522 C C . HIS A 1 317 ? -16.516 -33.406 -21.609 1 76.31 317 HIS A C 1
ATOM 2524 O O . HIS A 1 317 ? -17.375 -32.812 -20.938 1 76.31 317 HIS A O 1
ATOM 2530 N N . ASP A 1 318 ? -15.922 -34.531 -21.281 1 82.44 318 ASP A N 1
ATOM 2531 C CA . ASP A 1 318 ? -16.469 -35.156 -20.078 1 82.44 318 ASP A CA 1
ATOM 2532 C C . ASP A 1 318 ? -15.43 -35.156 -18.953 1 82.44 318 ASP A C 1
ATOM 2534 O O . ASP A 1 318 ? -14.234 -35.281 -19.188 1 82.44 318 ASP A O 1
ATOM 2538 N N . TYR A 1 319 ? -16.016 -34.906 -17.75 1 90.44 319 TYR A N 1
ATOM 2539 C CA . TYR A 1 319 ? -15.164 -35 -16.562 1 90.44 319 TYR A CA 1
ATOM 2540 C C . TYR A 1 319 ? -15.07 -36.469 -16.109 1 90.44 319 TYR A C 1
ATOM 2542 O O . TYR A 1 319 ? -16.047 -37.219 -16.188 1 90.44 319 TYR A O 1
ATOM 2550 N N . VAL A 1 320 ? -13.938 -36.812 -15.719 1 91.69 320 VAL A N 1
ATOM 2551 C CA . VAL A 1 320 ? -13.695 -38.156 -15.234 1 91.69 320 VAL A CA 1
ATOM 2552 C C . VAL A 1 320 ? -12.859 -38.125 -13.961 1 91.69 320 VAL A C 1
ATOM 2554 O O . VAL A 1 320 ? -12.031 -37.219 -13.789 1 91.69 320 VAL A O 1
ATOM 2557 N N . ILE A 1 321 ? -13.18 -39.062 -13.086 1 94.31 321 ILE A N 1
ATOM 2558 C CA . ILE A 1 321 ? -12.359 -39.188 -11.883 1 94.31 321 ILE A CA 1
ATOM 2559 C C . ILE A 1 321 ? -10.961 -39.656 -12.258 1 94.31 321 ILE A C 1
ATOM 2561 O O . ILE A 1 321 ? -10.812 -40.625 -13.016 1 94.31 321 ILE A O 1
ATOM 2565 N N . THR A 1 322 ? -9.977 -39 -11.797 1 93.62 322 THR A N 1
ATOM 2566 C CA . THR A 1 322 ? -8.586 -39.312 -12.133 1 93.62 322 THR A CA 1
ATOM 2567 C C . THR A 1 322 ? -7.805 -39.719 -10.883 1 93.62 322 THR A C 1
ATOM 2569 O O . THR A 1 322 ? -7.934 -39.062 -9.836 1 93.62 322 THR A O 1
ATOM 2572 N N . LEU A 1 323 ? -7.07 -40.781 -11.008 1 95.94 323 LEU A N 1
ATOM 2573 C CA . LEU A 1 323 ? -6.211 -41.25 -9.922 1 95.94 323 LEU A CA 1
ATOM 2574 C C . LEU A 1 323 ? -4.742 -41 -10.258 1 95.94 323 LEU A C 1
ATOM 2576 O O . LEU A 1 323 ? -4.293 -41.344 -11.359 1 95.94 323 LEU A O 1
ATOM 2580 N N . ASP A 1 324 ? -4.043 -40.406 -9.359 1 93.69 324 ASP A N 1
ATOM 2581 C CA . ASP A 1 324 ? -2.621 -40.125 -9.508 1 93.69 324 ASP A CA 1
ATOM 2582 C C . ASP A 1 324 ? -1.847 -40.531 -8.25 1 93.69 324 ASP A C 1
ATOM 2584 O O . ASP A 1 324 ? -2.438 -41 -7.273 1 93.69 324 ASP A O 1
ATOM 2588 N N . GLU A 1 325 ? -0.555 -40.375 -8.328 1 93.38 325 GLU A N 1
ATOM 2589 C CA . GLU A 1 325 ? 0.295 -40.719 -7.191 1 93.38 325 GLU A CA 1
ATOM 2590 C C . GLU A 1 325 ? -0.019 -39.812 -5.988 1 93.38 325 GLU A C 1
ATOM 2592 O O . GLU A 1 325 ? -0.42 -38.656 -6.148 1 93.38 325 GLU A O 1
ATOM 2597 N N . GLY A 1 326 ? 0.192 -40.438 -4.867 1 93.88 326 GLY A N 1
ATOM 2598 C CA . GLY A 1 326 ? -0.044 -39.688 -3.639 1 93.88 326 GLY A CA 1
ATOM 2599 C C . GLY A 1 326 ? 1.084 -38.75 -3.289 1 93.88 326 GLY A C 1
ATOM 2600 O O . GLY A 1 326 ? 1.941 -38.438 -4.129 1 93.88 326 GLY A O 1
ATOM 2601 N N . GLU A 1 327 ? 0.976 -38.188 -2.08 1 92.5 327 GLU A N 1
ATOM 2602 C CA . GLU A 1 327 ? 1.944 -37.188 -1.618 1 92.5 327 GLU A CA 1
ATOM 2603 C C . GLU A 1 327 ? 2.879 -37.781 -0.566 1 92.5 327 GLU A C 1
ATOM 2605 O O . GLU A 1 327 ? 2.449 -38.562 0.277 1 92.5 327 GLU A O 1
ATOM 2610 N N . LEU A 1 328 ? 4.129 -37.344 -0.715 1 93.94 328 LEU A N 1
ATOM 2611 C CA . LEU A 1 328 ? 5.148 -37.719 0.257 1 93.94 328 LEU A CA 1
ATOM 2612 C C . LEU A 1 328 ? 5.539 -36.531 1.129 1 93.94 328 LEU A C 1
ATOM 2614 O O . LEU A 1 328 ? 5.043 -35.438 0.935 1 93.94 328 LEU A O 1
ATOM 2618 N N . GLY A 1 329 ? 6.348 -36.875 2.021 1 92.56 329 GLY A N 1
ATOM 2619 C CA . GLY A 1 329 ? 6.738 -35.844 2.963 1 92.56 329 GLY A CA 1
ATOM 2620 C C . GLY A 1 329 ? 7.672 -34.812 2.357 1 92.56 329 GLY A C 1
ATOM 2621 O O . GLY A 1 329 ? 7.516 -33.594 2.596 1 92.56 329 GLY A O 1
ATOM 2622 N N . LEU A 1 330 ? 8.578 -35.281 1.647 1 92.81 330 LEU A N 1
ATOM 2623 C CA . LEU A 1 330 ? 9.516 -34.375 0.983 1 92.81 330 LEU A CA 1
ATOM 2624 C C . LEU A 1 330 ? 8.961 -33.906 -0.359 1 92.81 330 LEU A C 1
ATOM 2626 O O . LEU A 1 330 ? 8.164 -34.625 -0.984 1 92.81 330 LEU A O 1
ATOM 2630 N N . PRO A 1 331 ? 9.273 -32.781 -0.818 1 87.25 331 PRO A N 1
ATOM 2631 C CA . PRO A 1 331 ? 8.656 -32.188 -2.01 1 87.25 331 PRO A CA 1
ATOM 2632 C C . PRO A 1 331 ? 8.992 -32.969 -3.285 1 87.25 331 PRO A C 1
ATOM 2634 O O . PRO A 1 331 ? 8.258 -32.875 -4.273 1 87.25 331 PRO A O 1
ATOM 2637 N N . ASP A 1 332 ? 10.148 -33.625 -3.295 1 87.38 332 ASP A N 1
ATOM 2638 C CA . ASP A 1 332 ? 10.539 -34.344 -4.496 1 87.38 332 ASP A CA 1
ATOM 2639 C C . ASP A 1 332 ? 11.148 -35.719 -4.133 1 87.38 332 ASP A C 1
ATOM 2641 O O . ASP A 1 332 ? 11.766 -35.844 -3.076 1 87.38 332 ASP A O 1
ATOM 2645 N N . LYS A 1 333 ? 11.062 -36.625 -5.051 1 89.62 333 LYS A N 1
ATOM 2646 C CA . LYS A 1 333 ? 11.57 -38 -4.84 1 89.62 333 LYS A CA 1
ATOM 2647 C C . LYS A 1 333 ? 13.094 -38 -4.84 1 89.62 333 LYS A C 1
ATOM 2649 O O . LYS A 1 333 ? 13.703 -38.938 -4.293 1 89.62 333 LYS A O 1
ATOM 2654 N N . TYR A 1 334 ? 13.695 -37 -5.379 1 85.75 334 TYR A N 1
ATOM 2655 C CA . TYR A 1 334 ? 15.148 -36.875 -5.402 1 85.75 334 TYR A CA 1
ATOM 2656 C C . TYR A 1 334 ? 15.727 -36.938 -3.992 1 85.75 334 TYR A C 1
ATOM 2658 O O . TYR A 1 334 ? 16.781 -37.531 -3.779 1 85.75 334 TYR A O 1
ATOM 2666 N N . PHE A 1 335 ? 15.039 -36.5 -3.072 1 91.44 335 PHE A N 1
ATOM 2667 C CA . PHE A 1 335 ? 15.57 -36.344 -1.724 1 91.44 335 PHE A CA 1
ATOM 2668 C C . PHE A 1 335 ? 15.609 -37.688 -0.995 1 91.44 335 PHE A C 1
ATOM 2670 O O . PHE A 1 335 ? 16.203 -37.781 0.084 1 91.44 335 PHE A O 1
ATOM 2677 N N . TYR A 1 336 ? 14.992 -38.656 -1.574 1 93.94 336 TYR A N 1
ATOM 2678 C CA . TYR A 1 336 ? 14.992 -40 -0.957 1 93.94 336 TYR A CA 1
ATOM 2679 C C . TYR A 1 336 ? 16.094 -40.875 -1.539 1 93.94 336 TYR A C 1
ATOM 2681 O O . TYR A 1 336 ? 16.297 -42 -1.094 1 93.94 336 TYR A O 1
ATOM 2689 N N . GLY A 1 337 ? 16.766 -40.312 -2.482 1 89.12 337 GLY A N 1
ATOM 2690 C CA . GLY A 1 337 ? 17.828 -41.062 -3.125 1 89.12 337 GLY A CA 1
ATOM 2691 C C . GLY A 1 337 ? 19.156 -40.938 -2.408 1 89.12 337 GLY A C 1
ATOM 2692 O O . GLY A 1 337 ? 19.266 -40.25 -1.386 1 89.12 337 GLY A O 1
ATOM 2693 N N . ASN A 1 338 ? 20.125 -41.656 -3.016 1 83.81 338 ASN A N 1
ATOM 2694 C CA . ASN A 1 338 ? 21.453 -41.688 -2.406 1 83.81 338 ASN A CA 1
ATOM 2695 C C . ASN A 1 338 ? 22.188 -40.375 -2.613 1 83.81 338 ASN A C 1
ATOM 2697 O O . ASN A 1 338 ? 23.062 -40.031 -1.812 1 83.81 338 ASN A O 1
ATOM 2701 N N . ASP A 1 339 ? 21.891 -39.656 -3.627 1 81.44 339 ASP A N 1
ATOM 2702 C CA . ASP A 1 339 ? 22.578 -38.406 -3.932 1 81.44 339 ASP A CA 1
ATOM 2703 C C . ASP A 1 339 ? 21.797 -37.219 -3.416 1 81.44 339 ASP A C 1
ATOM 2705 O O . ASP A 1 339 ? 22 -36.094 -3.875 1 81.44 339 ASP A O 1
ATOM 2709 N N . ALA A 1 340 ? 20.953 -37.531 -2.49 1 87 340 ALA A N 1
ATOM 2710 C CA . ALA A 1 340 ? 20.078 -36.5 -1.996 1 87 340 ALA A CA 1
ATOM 2711 C C . ALA A 1 340 ? 20.859 -35.469 -1.155 1 87 340 ALA A C 1
ATOM 2713 O O . ALA A 1 340 ? 21.938 -35.781 -0.658 1 87 340 ALA A O 1
ATOM 2714 N N . ASP A 1 341 ? 20.469 -34.25 -1.108 1 85.06 341 ASP A N 1
ATOM 2715 C CA . ASP A 1 341 ? 21.031 -33.219 -0.267 1 85.06 341 ASP A CA 1
ATOM 2716 C C . ASP A 1 341 ? 20.922 -33.562 1.213 1 85.06 341 ASP A C 1
ATOM 2718 O O . ASP A 1 341 ? 19.812 -33.625 1.762 1 85.06 341 ASP A O 1
ATOM 2722 N N . GLU A 1 342 ? 21.938 -33.688 1.903 1 88.12 342 GLU A N 1
ATOM 2723 C CA . GLU A 1 342 ? 21.984 -34.188 3.271 1 88.12 342 GLU A CA 1
ATOM 2724 C C . GLU A 1 342 ? 21.344 -33.188 4.246 1 88.12 342 GLU A C 1
ATOM 2726 O O . GLU A 1 342 ? 20.75 -33.594 5.246 1 88.12 342 GLU A O 1
ATOM 2731 N N . GLU A 1 343 ? 21.516 -31.969 3.957 1 86 343 GLU A N 1
ATOM 2732 C CA . GLU A 1 343 ? 20.969 -30.969 4.867 1 86 343 GLU A CA 1
ATOM 2733 C C . GLU A 1 343 ? 19.438 -31 4.867 1 86 343 GLU A C 1
ATOM 2735 O O . GLU A 1 343 ? 18.812 -30.828 5.914 1 86 343 GLU A O 1
ATOM 2740 N N . VAL A 1 344 ? 18.891 -31.203 3.707 1 90.25 344 VAL A N 1
ATOM 2741 C CA . VAL A 1 344 ? 17.438 -31.234 3.6 1 90.25 344 VAL A CA 1
ATOM 2742 C C . VAL A 1 344 ? 16.906 -32.5 4.266 1 90.25 344 VAL A C 1
ATOM 2744 O O . VAL A 1 344 ? 15.898 -32.469 4.977 1 90.25 344 VAL A O 1
ATOM 2747 N N . VAL A 1 345 ? 17.578 -33.594 4.109 1 94.31 345 VAL A N 1
ATOM 2748 C CA . VAL A 1 345 ? 17.156 -34.875 4.695 1 94.31 345 VAL A CA 1
ATOM 2749 C C . VAL A 1 345 ? 17.281 -34.781 6.215 1 94.31 345 VAL A C 1
ATOM 2751 O O . VAL A 1 345 ? 16.406 -35.25 6.938 1 94.31 345 VAL A O 1
ATOM 2754 N N . ARG A 1 346 ? 18.328 -34.25 6.652 1 94 346 ARG A N 1
ATOM 2755 C CA . ARG A 1 346 ? 18.5 -34.094 8.094 1 94 346 ARG A CA 1
ATOM 2756 C C . ARG A 1 346 ? 17.406 -33.188 8.68 1 94 346 ARG A C 1
ATOM 2758 O O . ARG A 1 346 ? 16.891 -33.469 9.766 1 94 346 ARG A O 1
ATOM 2765 N N . GLY A 1 347 ? 17.141 -32.094 7.977 1 93.44 347 GLY A N 1
ATOM 2766 C CA . GLY A 1 347 ? 16.078 -31.234 8.43 1 93.44 347 GLY A CA 1
ATOM 2767 C C . GLY A 1 347 ? 14.727 -31.922 8.5 1 93.44 347 GLY A C 1
ATOM 2768 O O . GLY A 1 347 ? 13.945 -31.656 9.414 1 93.44 347 GLY A O 1
ATOM 2769 N N . TYR A 1 348 ? 14.508 -32.781 7.574 1 95.81 348 TYR A N 1
ATOM 2770 C CA . TYR A 1 348 ? 13.25 -33.531 7.551 1 95.81 348 TYR A CA 1
ATOM 2771 C C . TYR A 1 348 ? 13.18 -34.5 8.711 1 95.81 348 TYR A C 1
ATOM 2773 O O . TYR A 1 348 ? 12.141 -34.625 9.367 1 95.81 348 TYR A O 1
ATOM 2781 N N . LYS A 1 349 ? 14.195 -35.219 9 1 96.19 349 LYS A N 1
ATOM 2782 C CA . LYS A 1 349 ? 14.234 -36.156 10.109 1 96.19 349 LYS A CA 1
ATOM 2783 C C . LYS A 1 349 ? 14.07 -35.438 11.445 1 96.19 349 LYS A C 1
ATOM 2785 O O . LYS A 1 349 ? 13.422 -35.969 12.359 1 96.19 349 LYS A O 1
ATOM 2790 N N . LEU A 1 350 ? 14.625 -34.281 11.531 1 95.81 350 LEU A N 1
ATOM 2791 C CA . LEU A 1 350 ? 14.461 -33.5 12.742 1 95.81 350 LEU A CA 1
ATOM 2792 C C . LEU A 1 350 ? 13.008 -33.062 12.922 1 95.81 350 LEU A C 1
ATOM 2794 O O . LEU A 1 350 ? 12.5 -33.031 14.047 1 95.81 350 LEU A O 1
ATOM 2798 N N . LEU A 1 351 ? 12.391 -32.688 11.82 1 96.38 351 LEU A N 1
ATOM 2799 C CA . LEU A 1 351 ? 10.969 -32.344 11.867 1 96.38 351 LEU A CA 1
ATOM 2800 C C . LEU A 1 351 ? 10.141 -33.531 12.398 1 96.38 351 LEU A C 1
ATOM 2802 O O . LEU A 1 351 ? 9.297 -33.344 13.281 1 96.38 351 LEU A O 1
ATOM 2806 N N . LEU A 1 352 ? 10.43 -34.688 11.906 1 96.81 352 LEU A N 1
ATOM 2807 C CA . LEU A 1 352 ? 9.711 -35.875 12.32 1 96.81 352 LEU A CA 1
ATOM 2808 C C . LEU A 1 352 ? 9.961 -36.188 13.797 1 96.81 352 LEU A C 1
ATOM 2810 O O . LEU A 1 352 ? 9.023 -36.469 14.539 1 96.81 352 LEU A O 1
ATOM 2814 N N . ARG A 1 353 ? 11.141 -36.094 14.211 1 95.94 353 ARG A N 1
ATOM 2815 C CA . ARG A 1 353 ? 11.531 -36.344 15.594 1 95.94 353 ARG A CA 1
ATOM 2816 C C . ARG A 1 353 ? 10.852 -35.375 16.547 1 95.94 353 ARG A C 1
ATOM 2818 O O . ARG A 1 353 ? 10.258 -35.781 17.547 1 95.94 353 ARG A O 1
ATOM 2825 N N . ASP A 1 354 ? 10.945 -34.156 16.266 1 95.25 354 ASP A N 1
ATOM 2826 C CA . ASP A 1 354 ? 10.406 -33.125 17.141 1 95.25 354 ASP A CA 1
ATOM 2827 C C . ASP A 1 354 ? 8.883 -33.188 17.203 1 95.25 354 ASP A C 1
ATOM 2829 O O . ASP A 1 354 ? 8.281 -32.875 18.234 1 95.25 354 ASP A O 1
ATOM 2833 N N . PHE A 1 355 ? 8.273 -33.5 16.125 1 94.62 355 PHE A N 1
ATOM 2834 C CA . PHE A 1 355 ? 6.832 -33.719 16.125 1 94.62 355 PHE A CA 1
ATOM 2835 C C . PHE A 1 355 ? 6.461 -34.844 17.109 1 94.62 355 PHE A C 1
ATOM 2837 O O . PHE A 1 355 ? 5.559 -34.656 17.938 1 94.62 355 PHE A O 1
ATOM 2844 N N . ALA A 1 356 ? 7.148 -35.906 17 1 93.69 356 ALA A N 1
ATOM 2845 C CA . ALA A 1 356 ? 6.875 -37.031 17.875 1 93.69 356 ALA A CA 1
ATOM 2846 C C . ALA A 1 356 ? 7.09 -36.688 19.344 1 93.69 356 ALA A C 1
ATOM 2848 O O . ALA A 1 356 ? 6.312 -37.094 20.203 1 93.69 356 ALA A O 1
ATOM 2849 N N . ILE A 1 357 ? 8.055 -35.875 19.594 1 92.81 357 ILE A N 1
ATOM 2850 C CA . ILE A 1 357 ? 8.344 -35.469 20.953 1 92.81 357 ILE A CA 1
ATOM 2851 C C . ILE A 1 357 ? 7.223 -34.562 21.469 1 92.81 357 ILE A C 1
ATOM 2853 O O . ILE A 1 357 ? 6.77 -34.688 22.609 1 92.81 357 ILE A O 1
ATOM 2857 N N . ASN A 1 358 ? 6.758 -33.656 20.625 1 89.75 358 ASN A N 1
ATOM 2858 C CA . ASN A 1 358 ? 5.691 -32.75 21.016 1 89.75 358 ASN A CA 1
ATOM 2859 C C . ASN A 1 358 ? 4.395 -33.5 21.312 1 89.75 358 ASN A C 1
ATOM 2861 O O . ASN A 1 358 ? 3.58 -33.031 22.125 1 89.75 358 ASN A O 1
ATOM 2865 N N . MET A 1 359 ? 4.254 -34.625 20.656 1 89.44 359 MET A N 1
ATOM 2866 C CA . MET A 1 359 ? 3.047 -35.406 20.875 1 89.44 359 MET A CA 1
ATOM 2867 C C . MET A 1 359 ? 3.18 -36.281 22.125 1 89.44 359 MET A C 1
ATOM 2869 O O . MET A 1 359 ? 2.215 -36.906 22.547 1 89.44 359 MET A O 1
ATOM 2873 N N . GLY A 1 360 ? 4.277 -36.344 22.734 1 84.94 360 GLY A N 1
ATOM 2874 C CA . GLY A 1 360 ? 4.441 -37.031 24.016 1 84.94 360 GLY A CA 1
ATOM 2875 C C . GLY A 1 360 ? 5.301 -38.281 23.922 1 84.94 360 GLY A C 1
ATOM 2876 O O . GLY A 1 360 ? 5.387 -39.031 24.875 1 84.94 360 GLY A O 1
ATOM 2877 N N . ILE A 1 361 ? 5.945 -38.5 22.797 1 88.5 361 ILE A N 1
ATOM 2878 C CA . ILE A 1 361 ? 6.812 -39.656 22.641 1 88.5 361 ILE A CA 1
ATOM 2879 C C . ILE A 1 361 ? 8.203 -39.344 23.188 1 88.5 361 ILE A C 1
ATOM 2881 O O . ILE A 1 361 ? 8.695 -38.219 23.031 1 88.5 361 ILE A O 1
ATOM 2885 N N . VAL A 1 362 ? 8.789 -40.344 23.812 1 88.88 362 VAL A N 1
ATOM 2886 C CA . VAL A 1 362 ? 10.125 -40.156 24.391 1 88.88 362 VAL A CA 1
ATOM 2887 C C . VAL A 1 362 ? 11.148 -40 23.266 1 88.88 362 VAL A C 1
ATOM 2889 O O . VAL A 1 362 ? 10.938 -40.438 22.141 1 88.88 362 VAL A O 1
ATOM 2892 N N . SER A 1 363 ? 12.297 -39.438 23.562 1 90.5 363 SER A N 1
ATOM 2893 C CA . SER A 1 363 ? 13.289 -39 22.578 1 90.5 363 SER A CA 1
ATOM 2894 C C . SER A 1 363 ? 13.836 -40.188 21.797 1 90.5 363 SER A C 1
ATOM 2896 O O . SER A 1 363 ? 13.984 -40.125 20.578 1 90.5 363 SER A O 1
ATOM 2898 N N . ARG A 1 364 ? 14.148 -41.25 22.422 1 90.62 364 ARG A N 1
ATOM 2899 C CA . ARG A 1 364 ? 14.719 -42.406 21.75 1 90.62 364 ARG A CA 1
ATOM 2900 C C . ARG A 1 364 ? 13.719 -43 20.766 1 90.62 364 ARG A C 1
ATOM 2902 O O . ARG A 1 364 ? 14.078 -43.375 19.641 1 90.62 364 ARG A O 1
ATOM 2909 N N . GLU A 1 365 ? 12.523 -43.125 21.234 1 89.69 365 GLU A N 1
ATOM 2910 C CA . GLU A 1 365 ? 11.461 -43.656 20.375 1 89.69 365 GLU A CA 1
ATOM 2911 C C . GLU A 1 365 ? 11.125 -42.688 19.25 1 89.69 365 GLU A C 1
ATOM 2913 O O . GLU A 1 365 ? 10.734 -43.094 18.172 1 89.69 365 GLU A O 1
ATOM 2918 N N . ALA A 1 366 ? 11.344 -41.469 19.5 1 94.44 366 ALA A N 1
ATOM 2919 C CA . ALA A 1 366 ? 11.094 -40.469 18.484 1 94.44 366 ALA A CA 1
ATOM 2920 C C . ALA A 1 366 ? 12.109 -40.562 17.359 1 94.44 366 ALA A C 1
ATOM 2922 O O . ALA A 1 366 ? 11.766 -40.344 16.188 1 94.44 366 ALA A O 1
ATOM 2923 N N . ASP A 1 367 ? 13.305 -40.875 17.75 1 94.31 367 ASP A N 1
ATOM 2924 C CA . ASP A 1 367 ? 14.336 -41.062 16.734 1 94.31 367 ASP A CA 1
ATOM 2925 C C . ASP A 1 367 ? 14.039 -42.281 15.859 1 94.31 367 ASP A C 1
ATOM 2927 O O . ASP A 1 367 ? 14.242 -42.25 14.641 1 94.31 367 ASP A O 1
ATOM 2931 N N . LEU A 1 368 ? 13.562 -43.281 16.453 1 91.62 368 LEU A N 1
ATOM 2932 C CA . LEU A 1 368 ? 13.195 -44.469 15.703 1 91.62 368 LEU A CA 1
ATOM 2933 C C . LEU A 1 368 ? 12.008 -44.188 14.789 1 91.62 368 LEU A C 1
ATOM 2935 O O . LEU A 1 368 ? 11.953 -44.688 13.656 1 91.62 368 LEU A O 1
ATOM 2939 N N . PHE A 1 369 ? 11.156 -43.5 15.32 1 93.25 369 PHE A N 1
ATOM 2940 C CA . PHE A 1 369 ? 10.008 -43.094 14.523 1 93.25 369 PHE A CA 1
ATOM 2941 C C . PHE A 1 369 ? 10.445 -42.344 13.266 1 93.25 369 PHE A C 1
ATOM 2943 O O . PHE A 1 369 ? 9.961 -42.625 12.172 1 93.25 369 PHE A O 1
ATOM 2950 N N . ALA A 1 370 ? 11.305 -41.406 13.406 1 96.06 370 ALA A N 1
ATOM 2951 C CA . ALA A 1 370 ? 11.789 -40.594 12.289 1 96.06 370 ALA A CA 1
ATOM 2952 C C . ALA A 1 370 ? 12.492 -41.469 11.25 1 96.06 370 ALA A C 1
ATOM 2954 O O . ALA A 1 370 ? 12.258 -41.312 10.047 1 96.06 370 ALA A O 1
ATOM 2955 N N . ASP A 1 371 ? 13.266 -42.344 11.719 1 94.38 371 ASP A N 1
ATOM 2956 C CA . ASP A 1 371 ? 14 -43.219 10.812 1 94.38 371 ASP A CA 1
ATOM 2957 C C . ASP A 1 371 ? 13.055 -44.188 10.109 1 94.38 371 ASP A C 1
ATOM 2959 O O . ASP A 1 371 ? 13.211 -44.469 8.922 1 94.38 371 ASP A O 1
ATOM 2963 N N . ASP A 1 372 ? 12.086 -44.625 10.812 1 93.06 372 ASP A N 1
ATOM 2964 C CA . ASP A 1 372 ? 11.125 -45.562 10.258 1 93.06 372 ASP A CA 1
ATOM 2965 C C . ASP A 1 372 ? 10.289 -44.906 9.148 1 93.06 372 ASP A C 1
ATOM 2967 O O . ASP A 1 372 ? 10.047 -45.531 8.109 1 93.06 372 ASP A O 1
ATOM 2971 N N . ILE A 1 373 ? 9.875 -43.812 9.414 1 96.06 373 ILE A N 1
ATOM 2972 C CA . ILE A 1 373 ? 9.047 -43.125 8.438 1 96.06 373 ILE A CA 1
ATOM 2973 C C . ILE A 1 373 ? 9.867 -42.812 7.184 1 96.06 373 ILE A C 1
ATOM 2975 O O . ILE A 1 373 ? 9.398 -43 6.062 1 96.06 373 ILE A O 1
ATOM 2979 N N . PHE A 1 374 ? 11.039 -42.312 7.426 1 96.56 374 PHE A N 1
ATOM 2980 C CA . PHE A 1 374 ? 11.883 -41.969 6.281 1 96.56 374 PHE A CA 1
ATOM 2981 C C . PHE A 1 374 ? 12.188 -43.219 5.461 1 96.56 374 PHE A C 1
ATOM 2983 O O . PHE A 1 374 ? 12.148 -43.188 4.23 1 96.56 374 PHE A O 1
ATOM 2990 N N . HIS A 1 375 ? 12.461 -44.281 6.121 1 95.69 375 HIS A N 1
ATOM 2991 C CA . HIS A 1 375 ? 12.742 -45.531 5.43 1 95.69 375 HIS A CA 1
ATOM 2992 C C . HIS A 1 375 ? 11.508 -46.062 4.688 1 95.69 375 HIS A C 1
ATOM 2994 O O . HIS A 1 375 ? 11.617 -46.594 3.584 1 95.69 375 HIS A O 1
ATOM 3000 N N . TYR A 1 376 ? 10.414 -45.969 5.301 1 96.81 376 TYR A N 1
ATOM 3001 C CA . TYR A 1 376 ? 9.18 -46.406 4.652 1 96.81 376 TYR A CA 1
ATOM 3002 C C . TYR A 1 376 ? 8.883 -45.531 3.42 1 96.81 376 TYR A C 1
ATOM 3004 O O . TYR A 1 376 ? 8.469 -46.062 2.383 1 96.81 376 TYR A O 1
ATOM 3012 N N . GLU A 1 377 ? 9.016 -44.281 3.52 1 97.5 377 GLU A N 1
ATOM 3013 C CA . GLU A 1 377 ? 8.828 -43.406 2.369 1 97.5 377 GLU A CA 1
ATOM 3014 C C . GLU A 1 377 ? 9.812 -43.719 1.255 1 97.5 377 GLU A C 1
ATOM 3016 O O . GLU A 1 377 ? 9.469 -43.656 0.073 1 97.5 377 GLU A O 1
ATOM 3021 N N . ARG A 1 378 ? 11.008 -43.969 1.646 1 96.25 378 ARG A N 1
ATOM 3022 C CA . ARG A 1 378 ? 12.008 -44.406 0.667 1 96.25 378 ARG A CA 1
ATOM 3023 C C . ARG A 1 378 ? 11.57 -45.656 -0.046 1 96.25 378 ARG A C 1
ATOM 3025 O O . ARG A 1 378 ? 11.773 -45.812 -1.254 1 96.25 378 ARG A O 1
ATOM 3032 N N . ARG A 1 379 ? 10.977 -46.594 0.666 1 96.44 379 ARG A N 1
ATOM 3033 C CA . ARG A 1 379 ? 10.453 -47.812 0.056 1 96.44 379 ARG A CA 1
ATOM 3034 C C . ARG A 1 379 ? 9.336 -47.5 -0.935 1 96.44 379 ARG A C 1
ATOM 3036 O O . ARG A 1 379 ? 9.258 -48.094 -2.004 1 96.44 379 ARG A O 1
ATOM 3043 N N . ILE A 1 380 ? 8.484 -46.594 -0.537 1 96.88 380 ILE A N 1
ATOM 3044 C CA . ILE A 1 380 ? 7.422 -46.188 -1.439 1 96.88 380 ILE A CA 1
ATOM 3045 C C . ILE A 1 380 ? 8.023 -45.625 -2.732 1 96.88 380 ILE A C 1
ATOM 3047 O O . ILE A 1 380 ? 7.621 -46.031 -3.828 1 96.88 380 ILE A O 1
ATOM 3051 N N . VAL A 1 381 ? 9.039 -44.75 -2.582 1 95.81 381 VAL A N 1
ATOM 3052 C CA . VAL A 1 381 ? 9.664 -44.094 -3.732 1 95.81 381 VAL A CA 1
ATOM 3053 C C . VAL A 1 381 ? 10.352 -45.156 -4.602 1 95.81 381 VAL A C 1
ATOM 3055 O O . VAL A 1 381 ? 10.266 -45.094 -5.832 1 95.81 381 VAL A O 1
ATOM 3058 N N . ASN A 1 382 ? 10.977 -46.125 -4 1 94.44 382 ASN A N 1
ATOM 3059 C CA . ASN A 1 382 ? 11.656 -47.156 -4.75 1 94.44 382 ASN A CA 1
ATOM 3060 C C . ASN A 1 382 ? 10.664 -48 -5.551 1 94.44 382 ASN A C 1
ATOM 3062 O O . ASN A 1 382 ? 10.93 -48.375 -6.699 1 94.44 382 ASN A O 1
ATOM 3066 N N . HIS A 1 383 ? 9.539 -48.344 -4.977 1 94.88 383 HIS A N 1
ATOM 3067 C CA . HIS A 1 383 ? 8.516 -49.094 -5.68 1 94.88 383 HIS A CA 1
ATOM 3068 C C . HIS A 1 383 ? 7.949 -48.312 -6.855 1 94.88 383 HIS A C 1
ATOM 3070 O O . HIS A 1 383 ? 7.684 -48.875 -7.918 1 94.88 383 HIS A O 1
ATOM 3076 N N . ILE A 1 384 ? 7.762 -47.062 -6.664 1 93.81 384 ILE A N 1
ATOM 3077 C CA . ILE A 1 384 ? 7.223 -46.219 -7.715 1 93.81 384 ILE A CA 1
ATOM 3078 C C . ILE A 1 384 ? 8.234 -46.094 -8.852 1 93.81 384 ILE A C 1
ATOM 3080 O O . ILE A 1 384 ? 7.875 -46.25 -10.023 1 93.81 384 ILE A O 1
ATOM 3084 N N . GLU A 1 385 ? 9.469 -45.875 -8.453 1 90.44 385 GLU A N 1
ATOM 3085 C CA . GLU A 1 385 ? 10.5 -45.688 -9.469 1 90.44 385 GLU A CA 1
ATOM 3086 C C . GLU A 1 385 ? 10.766 -46.969 -10.234 1 90.44 385 GLU A C 1
ATOM 3088 O O . GLU A 1 385 ? 11.055 -46.938 -11.43 1 90.44 385 GLU A O 1
ATOM 3093 N N . ASP A 1 386 ? 10.641 -48.031 -9.594 1 90.12 386 ASP A N 1
ATOM 3094 C CA . ASP A 1 386 ? 10.797 -49.344 -10.25 1 90.12 386 ASP A CA 1
ATOM 3095 C C . ASP A 1 386 ? 9.664 -49.594 -11.25 1 90.12 386 ASP A C 1
ATOM 3097 O O . ASP A 1 386 ? 9.883 -50.156 -12.32 1 90.12 386 ASP A O 1
ATOM 3101 N N . ALA A 1 387 ? 8.469 -49.156 -10.82 1 92.06 387 ALA A N 1
ATOM 3102 C CA . ALA A 1 387 ? 7.32 -49.312 -11.711 1 92.06 387 ALA A CA 1
ATOM 3103 C C . ALA A 1 387 ? 7.449 -48.406 -12.922 1 92.06 387 ALA A C 1
ATOM 3105 O O . ALA A 1 387 ? 7.035 -48.75 -14.031 1 92.06 387 ALA A O 1
ATOM 3106 N N . LYS A 1 388 ? 8.023 -47.312 -12.797 1 88.06 388 LYS A N 1
ATOM 3107 C CA . LYS A 1 388 ? 8.148 -46.344 -13.875 1 88.06 388 LYS A CA 1
ATOM 3108 C C . LYS A 1 388 ? 9.32 -46.688 -14.797 1 88.06 388 LYS A C 1
ATOM 3110 O O . LYS A 1 388 ? 9.383 -46.188 -15.93 1 88.06 388 LYS A O 1
ATOM 3115 N N . ALA A 1 389 ? 10.273 -47.406 -14.336 1 83 389 ALA A N 1
ATOM 3116 C CA . ALA A 1 389 ? 11.445 -47.781 -15.133 1 83 389 ALA A CA 1
ATOM 3117 C C . ALA A 1 389 ? 11.062 -48.719 -16.281 1 83 389 ALA A C 1
ATOM 3119 O O . ALA A 1 389 ? 11.781 -48.812 -17.281 1 83 389 ALA A O 1
ATOM 3120 N N . ASP A 1 390 ? 9.867 -49.219 -16.156 1 73 390 ASP A N 1
ATOM 3121 C CA . ASP A 1 390 ? 9.422 -50.094 -17.234 1 73 390 ASP A CA 1
ATOM 3122 C C . ASP A 1 390 ? 8.969 -49.281 -18.438 1 73 390 ASP A C 1
ATOM 3124 O O . ASP A 1 390 ? 8.062 -48.469 -18.344 1 73 390 ASP A O 1
ATOM 3128 N N . GLY A 1 391 ? 9.797 -49.219 -19.516 1 63.88 391 GLY A N 1
ATOM 3129 C CA . GLY A 1 391 ? 9.586 -48.469 -20.734 1 63.88 391 GLY A CA 1
ATOM 3130 C C . GLY A 1 391 ? 8.266 -48.781 -21.406 1 63.88 391 GLY A C 1
ATOM 3131 O O . GLY A 1 391 ? 7.754 -47.969 -22.188 1 63.88 391 GLY A O 1
ATOM 3132 N N . ASN A 1 392 ? 7.648 -49.938 -21.188 1 64.44 392 ASN A N 1
ATOM 3133 C CA . ASN A 1 392 ? 6.453 -50.344 -21.922 1 64.44 392 ASN A CA 1
ATOM 3134 C C . ASN A 1 392 ? 5.184 -50.031 -21.125 1 64.44 392 ASN A C 1
ATOM 3136 O O . ASN A 1 392 ? 4.129 -50.625 -21.391 1 64.44 392 ASN A O 1
ATOM 3140 N N . ARG A 1 393 ? 5.285 -49.031 -20.312 1 77.81 393 ARG A N 1
ATOM 3141 C CA . ARG A 1 393 ? 4.121 -48.781 -19.469 1 77.81 393 ARG A CA 1
ATOM 3142 C C . ARG A 1 393 ? 3.125 -47.844 -20.172 1 77.81 393 ARG A C 1
ATOM 3144 O O . ARG A 1 393 ? 3.518 -46.969 -20.938 1 77.81 393 ARG A O 1
ATOM 3151 N N . HIS A 1 394 ? 1.842 -48.25 -20 1 77.38 394 HIS A N 1
ATOM 3152 C CA . HIS A 1 394 ? 0.762 -47.438 -20.531 1 77.38 394 HIS A CA 1
ATOM 3153 C C . HIS A 1 394 ? 0.308 -46.406 -19.5 1 77.38 394 HIS A C 1
ATOM 3155 O O . HIS A 1 394 ? -0.178 -46.75 -18.422 1 77.38 394 HIS A O 1
ATOM 3161 N N . VAL A 1 395 ? 0.544 -45.125 -19.922 1 83.81 395 VAL A N 1
ATOM 3162 C CA . VAL A 1 395 ? 0.15 -44.031 -19 1 83.81 395 VAL A CA 1
ATOM 3163 C C . VAL A 1 395 ? -1.212 -43.5 -19.406 1 83.81 395 VAL A C 1
ATOM 3165 O O . VAL A 1 395 ? -1.612 -43.594 -20.578 1 83.81 395 VAL A O 1
ATOM 3168 N N . ASN A 1 396 ? -1.96 -43 -18.469 1 85.06 396 ASN A N 1
ATOM 3169 C CA . ASN A 1 396 ? -3.262 -42.344 -18.656 1 85.06 396 ASN A CA 1
ATOM 3170 C C . ASN A 1 396 ? -4.266 -43.312 -19.281 1 85.06 396 ASN A C 1
ATOM 3172 O O . ASN A 1 396 ? -4.859 -43 -20.328 1 85.06 396 ASN A O 1
ATOM 3176 N N . LYS A 1 397 ? -4.512 -44.312 -18.609 1 87.12 397 LYS A N 1
ATOM 3177 C CA . LYS A 1 397 ? -5.422 -45.344 -19.094 1 87.12 397 LYS A CA 1
ATOM 3178 C C . LYS A 1 397 ? -6.781 -45.25 -18.406 1 87.12 397 LYS A C 1
ATOM 3180 O O . LYS A 1 397 ? -6.859 -45.031 -17.188 1 87.12 397 LYS A O 1
ATOM 3185 N N . LEU A 1 398 ? -7.809 -45.312 -19.219 1 89.69 398 LEU A N 1
ATOM 3186 C CA . LEU A 1 398 ? -9.156 -45.406 -18.672 1 89.69 398 LEU A CA 1
ATOM 3187 C C . LEU A 1 398 ? -9.469 -46.844 -18.266 1 89.69 398 LEU A C 1
ATOM 3189 O O . LEU A 1 398 ? -9.367 -47.781 -19.094 1 89.69 398 LEU A O 1
ATOM 3193 N N . MET A 1 399 ? -9.773 -47.062 -17 1 93.06 399 MET A N 1
ATOM 3194 C CA . MET A 1 399 ? -10 -48.406 -16.484 1 93.06 399 MET A CA 1
ATOM 3195 C C . MET A 1 399 ? -11.281 -48.469 -15.664 1 93.06 399 MET A C 1
ATOM 3197 O O . MET A 1 399 ? -11.672 -47.469 -15.039 1 93.06 399 MET A O 1
ATOM 3201 N N . ARG A 1 400 ? -11.875 -49.656 -15.75 1 95.88 400 ARG A N 1
ATOM 3202 C CA . ARG A 1 400 ? -13.008 -49.906 -14.867 1 95.88 400 ARG A CA 1
ATOM 3203 C C . ARG A 1 400 ? -12.539 -50.219 -13.445 1 95.88 400 ARG A C 1
ATOM 3205 O O . ARG A 1 400 ? -11.477 -50.812 -13.25 1 95.88 400 ARG A O 1
ATOM 3212 N N . LEU A 1 401 ? -13.305 -49.812 -12.539 1 96.75 401 LEU A N 1
ATOM 3213 C CA . LEU A 1 401 ? -12.945 -50 -11.141 1 96.75 401 LEU A CA 1
ATOM 3214 C C . LEU A 1 401 ? -12.812 -51.469 -10.805 1 96.75 401 LEU A C 1
ATOM 3216 O O . LEU A 1 401 ? -12.016 -51.844 -9.953 1 96.75 401 LEU A O 1
ATOM 3220 N N . ALA A 1 402 ? -13.547 -52.344 -11.461 1 95.81 402 ALA A N 1
ATOM 3221 C CA . ALA A 1 402 ? -13.445 -53.781 -11.258 1 95.81 402 ALA A CA 1
ATOM 3222 C C . ALA A 1 402 ? -12.055 -54.281 -11.625 1 95.81 402 ALA A C 1
ATOM 3224 O O . ALA A 1 402 ? -11.477 -55.094 -10.914 1 95.81 402 ALA A O 1
ATOM 3225 N N . ASP A 1 403 ? -11.562 -53.812 -12.703 1 95.75 403 ASP A N 1
ATOM 3226 C CA . ASP A 1 403 ? -10.227 -54.188 -13.148 1 95.75 403 ASP A CA 1
ATOM 3227 C C . ASP A 1 403 ? -9.148 -53.656 -12.211 1 95.75 403 ASP A C 1
ATOM 3229 O O . ASP A 1 403 ? -8.148 -54.312 -11.961 1 95.75 403 ASP A O 1
ATOM 3233 N N . LEU A 1 404 ? -9.406 -52.5 -11.781 1 95.5 404 LEU A N 1
ATOM 3234 C CA . LEU A 1 404 ? -8.445 -51.875 -10.867 1 95.5 404 LEU A CA 1
ATOM 3235 C C . LEU A 1 404 ? -8.414 -52.625 -9.539 1 95.5 404 LEU A C 1
ATOM 3237 O O . LEU A 1 404 ? -7.359 -52.719 -8.898 1 95.5 404 LEU A O 1
ATOM 3241 N N . LYS A 1 405 ? -9.57 -53.094 -9.133 1 95.06 405 LYS A N 1
ATOM 3242 C CA . LYS A 1 405 ? -9.641 -53.844 -7.895 1 95.06 405 LYS A CA 1
ATOM 3243 C C . LYS A 1 405 ? -8.844 -55.156 -7.996 1 95.06 405 LYS A C 1
ATOM 3245 O O . LYS A 1 405 ? -8.25 -55.594 -7.016 1 95.06 405 LYS A O 1
ATOM 3250 N N . ILE A 1 406 ? -8.773 -55.688 -9.164 1 95.12 406 ILE A N 1
ATOM 3251 C CA . ILE A 1 406 ? -8.008 -56.906 -9.398 1 95.12 406 ILE A CA 1
ATOM 3252 C C . ILE A 1 406 ? -6.52 -56.594 -9.453 1 95.12 406 ILE A C 1
ATOM 3254 O O . ILE A 1 406 ? -5.699 -57.344 -8.898 1 95.12 406 ILE A O 1
ATOM 3258 N N . MET A 1 407 ? -6.168 -55.531 -10.008 1 94.94 407 MET A N 1
ATOM 3259 C CA . MET A 1 407 ? -4.773 -55.156 -10.18 1 94.94 407 MET A CA 1
ATOM 3260 C C . MET A 1 407 ? -4.18 -54.656 -8.867 1 94.94 407 MET A C 1
ATOM 3262 O O . MET A 1 407 ? -2.994 -54.844 -8.602 1 94.94 407 MET A O 1
ATOM 3266 N N . ALA A 1 408 ? -4.949 -53.938 -8.141 1 96.62 408 ALA A N 1
ATOM 3267 C CA . ALA A 1 408 ? -4.5 -53.344 -6.879 1 96.62 408 ALA A CA 1
ATOM 3268 C C . ALA A 1 408 ? -5.52 -53.594 -5.77 1 96.62 408 ALA A C 1
ATOM 3270 O O . ALA A 1 408 ? -6.125 -52.656 -5.254 1 96.62 408 ALA A O 1
ATOM 3271 N N . PRO A 1 409 ? -5.582 -54.719 -5.25 1 94.38 409 PRO A N 1
ATOM 3272 C CA . PRO A 1 409 ? -6.613 -55.062 -4.273 1 94.38 409 PRO A CA 1
ATOM 3273 C C . PRO A 1 409 ? -6.355 -54.469 -2.896 1 94.38 409 PRO A C 1
ATOM 3275 O O . PRO A 1 409 ? -7.289 -54.281 -2.104 1 94.38 409 PRO A O 1
ATOM 3278 N N . SER A 1 410 ? -5.145 -54.156 -2.604 1 95.44 410 SER A N 1
ATOM 3279 C CA . SER A 1 410 ? -4.816 -53.625 -1.274 1 95.44 410 SER A CA 1
ATOM 3280 C C . SER A 1 410 ? -5.207 -52.156 -1.132 1 95.44 410 SER A C 1
ATOM 3282 O O . SER A 1 410 ? -5.18 -51.625 -0.029 1 95.44 410 SER A O 1
ATOM 3284 N N . LEU A 1 411 ? -5.52 -51.531 -2.191 1 96.25 411 LEU A N 1
ATOM 3285 C CA . LEU A 1 411 ? -5.949 -50.125 -2.15 1 96.25 411 LEU A CA 1
ATOM 3286 C C . LEU A 1 411 ? -7.473 -50.031 -2.145 1 96.25 411 LEU A C 1
ATOM 3288 O O . LEU A 1 411 ? -8.133 -50.562 -3.039 1 96.25 411 LEU A O 1
ATOM 3292 N N . PRO A 1 412 ? -8.023 -49.406 -1.153 1 95.56 412 PRO A N 1
ATOM 3293 C CA . PRO A 1 412 ? -9.477 -49.281 -1.093 1 95.56 412 PRO A CA 1
ATOM 3294 C C . PRO A 1 412 ? -10.008 -48.156 -1.984 1 95.56 412 PRO A C 1
ATOM 3296 O O . PRO A 1 412 ? -10.641 -47.219 -1.491 1 95.56 412 PRO A O 1
ATOM 3299 N N . ILE A 1 413 ? -9.867 -48.25 -3.254 1 96.31 413 ILE A N 1
ATOM 3300 C CA . ILE A 1 413 ? -10.172 -47.188 -4.191 1 96.31 413 ILE A CA 1
ATOM 3301 C C . ILE A 1 413 ? -11.688 -47.031 -4.32 1 96.31 413 ILE A C 1
ATOM 3303 O O . ILE A 1 413 ? -12.203 -45.906 -4.281 1 96.31 413 ILE A O 1
ATOM 3307 N N . VAL A 1 414 ? -12.5 -48.062 -4.43 1 95.62 414 VAL A N 1
ATOM 3308 C CA . VAL A 1 414 ? -13.945 -48 -4.613 1 95.62 414 VAL A CA 1
ATOM 3309 C C . VAL A 1 414 ? -14.602 -47.375 -3.377 1 95.62 414 VAL A C 1
ATOM 3311 O O . VAL A 1 414 ? -15.453 -46.5 -3.49 1 95.62 414 VAL A O 1
ATOM 3314 N N . GLU A 1 415 ? -14.141 -47.844 -2.252 1 94.94 415 GLU A N 1
ATOM 3315 C CA . GLU A 1 415 ? -14.695 -47.344 -0.998 1 94.94 415 GLU A CA 1
ATOM 3316 C C . GLU A 1 415 ? -14.344 -45.875 -0.796 1 94.94 415 GLU A C 1
ATOM 3318 O O . GLU A 1 415 ? -15.172 -45.062 -0.332 1 94.94 415 GLU A O 1
ATOM 3323 N N . SER A 1 416 ? -13.148 -45.594 -1.149 1 95.75 416 SER A N 1
ATOM 3324 C CA . SER A 1 416 ? -12.711 -44.219 -1.002 1 95.75 416 SER A CA 1
ATOM 3325 C C . SER A 1 416 ? -13.492 -43.281 -1.922 1 95.75 416 SER A C 1
ATOM 3327 O O . SER A 1 416 ? -13.898 -42.188 -1.512 1 95.75 416 SER A O 1
ATOM 3329 N N . LEU A 1 417 ? -13.664 -43.625 -3.162 1 96.81 417 LEU A N 1
ATOM 3330 C CA . LEU A 1 417 ? -14.375 -42.812 -4.129 1 96.81 417 LEU A CA 1
ATOM 3331 C C . LEU A 1 417 ? -15.828 -42.594 -3.705 1 96.81 417 LEU A C 1
ATOM 3333 O O . LEU A 1 417 ? -16.359 -41.5 -3.834 1 96.81 417 LEU A O 1
ATOM 3337 N N . GLN A 1 418 ? -16.422 -43.594 -3.18 1 95.44 418 GLN A N 1
ATOM 3338 C CA . GLN A 1 418 ? -17.812 -43.469 -2.721 1 95.44 418 GLN A CA 1
ATOM 3339 C C . GLN A 1 418 ? -17.906 -42.531 -1.518 1 95.44 418 GLN A C 1
ATOM 3341 O O . GLN A 1 418 ? -18.875 -41.781 -1.374 1 95.44 418 GLN A O 1
ATOM 3346 N N . ALA A 1 419 ? -16.922 -42.625 -0.68 1 95 419 ALA A N 1
ATOM 3347 C CA . ALA A 1 419 ? -16.906 -41.75 0.499 1 95 419 ALA A CA 1
ATOM 3348 C C . ALA A 1 419 ? -16.641 -40.312 0.113 1 95 419 ALA A C 1
ATOM 3350 O O . ALA A 1 419 ? -17.172 -39.375 0.732 1 95 419 ALA A O 1
ATOM 3351 N N . ILE A 1 420 ? -15.797 -40.062 -0.878 1 94.81 420 ILE A N 1
ATOM 3352 C CA . ILE A 1 420 ? -15.445 -38.719 -1.331 1 94.81 420 ILE A CA 1
ATOM 3353 C C . ILE A 1 420 ? -16.625 -38.094 -2.098 1 94.81 420 ILE A C 1
ATOM 3355 O O . ILE A 1 420 ? -16.906 -36.906 -1.957 1 94.81 420 ILE A O 1
ATOM 3359 N N . PHE A 1 421 ? -17.25 -38.906 -2.92 1 95.31 421 PHE A N 1
ATOM 3360 C CA . PHE A 1 421 ? -18.375 -38.469 -3.717 1 95.31 421 PHE A CA 1
ATOM 3361 C C . PHE A 1 421 ? -19.672 -39.156 -3.273 1 95.31 421 PHE A C 1
ATOM 3363 O O . PHE A 1 421 ? -20.203 -40 -3.992 1 95.31 421 PHE A O 1
ATOM 3370 N N . PRO A 1 422 ? -20.266 -38.625 -2.209 1 93.81 422 PRO A N 1
ATOM 3371 C CA . PRO A 1 422 ? -21.406 -39.312 -1.628 1 93.81 422 PRO A CA 1
ATOM 3372 C C . PRO A 1 422 ? -22.672 -39.188 -2.49 1 93.81 422 PRO A C 1
ATOM 3374 O O . PRO A 1 422 ? -23.547 -40.062 -2.42 1 93.81 422 PRO A O 1
ATOM 3377 N N . LYS A 1 423 ? -22.812 -38.25 -3.285 1 92.56 423 LYS A N 1
ATOM 3378 C CA . LYS A 1 423 ? -24.016 -38.031 -4.066 1 92.56 423 LYS A CA 1
ATOM 3379 C C . LYS A 1 423 ? -23.938 -38.719 -5.414 1 92.56 423 LYS A C 1
ATOM 3381 O O . LYS A 1 423 ? -24.938 -38.844 -6.129 1 92.56 423 LYS A O 1
ATOM 3386 N N . THR A 1 424 ? -22.766 -39.188 -5.801 1 93.44 424 THR A N 1
ATOM 3387 C CA . THR A 1 424 ? -22.578 -39.906 -7.055 1 93.44 424 THR A CA 1
ATOM 3388 C C . THR A 1 424 ? -22.5 -41.406 -6.812 1 93.44 424 THR A C 1
ATOM 3390 O O . THR A 1 424 ? -21.766 -41.844 -5.926 1 93.44 424 THR A O 1
ATOM 3393 N N . LYS A 1 425 ? -23.219 -42.094 -7.512 1 92.69 425 LYS A N 1
ATOM 3394 C CA . LYS A 1 425 ? -23.203 -43.531 -7.359 1 92.69 425 LYS A CA 1
ATOM 3395 C C . LYS A 1 425 ? -21.969 -44.156 -8.008 1 92.69 425 LYS A C 1
ATOM 3397 O O . LYS A 1 425 ? -21.828 -44.125 -9.227 1 92.69 425 LYS A O 1
ATOM 3402 N N . ILE A 1 426 ? -21.094 -44.688 -7.184 1 95 426 ILE A N 1
ATOM 3403 C CA . ILE A 1 426 ? -19.859 -45.312 -7.645 1 95 426 ILE A CA 1
ATOM 3404 C C . ILE A 1 426 ? -20.031 -46.844 -7.613 1 95 426 ILE A C 1
ATOM 3406 O O . ILE A 1 426 ? -20.297 -47.406 -6.562 1 95 426 ILE A O 1
ATOM 3410 N N . THR A 1 427 ? -19.938 -47.438 -8.805 1 93.12 427 THR A N 1
ATOM 3411 C CA . THR A 1 427 ? -20.047 -48.875 -8.914 1 93.12 427 THR A CA 1
ATOM 3412 C C . THR A 1 427 ? -18.766 -49.469 -9.492 1 93.12 427 THR A C 1
ATOM 3414 O O . THR A 1 427 ? -17.844 -48.75 -9.867 1 93.12 427 THR A O 1
ATOM 3417 N N . GLU A 1 428 ? -18.719 -50.75 -9.57 1 92.62 428 GLU A N 1
ATOM 3418 C CA . GLU A 1 428 ? -17.547 -51.469 -10.102 1 92.62 428 GLU A CA 1
ATOM 3419 C C . GLU A 1 428 ? -17.391 -51.219 -11.602 1 92.62 428 GLU A C 1
ATOM 3421 O O . GLU A 1 428 ? -16.312 -51.406 -12.164 1 92.62 428 GLU A O 1
ATOM 3426 N N . ASP A 1 429 ? -18.453 -50.719 -12.18 1 92.75 429 ASP A N 1
ATOM 3427 C CA . ASP A 1 429 ? -18.438 -50.469 -13.617 1 92.75 429 ASP A CA 1
ATOM 3428 C C . ASP A 1 429 ? -18.031 -49.031 -13.922 1 92.75 429 ASP A C 1
ATOM 3430 O O . ASP A 1 429 ? -17.812 -48.688 -15.078 1 92.75 429 ASP A O 1
ATOM 3434 N N . THR A 1 430 ? -17.844 -48.344 -12.906 1 94.44 430 THR A N 1
ATOM 3435 C CA . THR A 1 430 ? -17.453 -46.938 -13.109 1 94.44 430 THR A CA 1
ATOM 3436 C C . THR A 1 430 ? -16.047 -46.844 -13.695 1 94.44 430 THR A C 1
ATOM 3438 O O . THR A 1 430 ? -15.148 -47.594 -13.273 1 94.44 430 THR A O 1
ATOM 3441 N N . GLU A 1 431 ? -15.898 -46 -14.711 1 92.69 431 GLU A N 1
ATOM 3442 C CA . GLU A 1 431 ? -14.602 -45.812 -15.352 1 92.69 431 GLU A CA 1
ATOM 3443 C C . GLU A 1 431 ? -13.844 -44.625 -14.734 1 92.69 431 GLU A C 1
ATOM 3445 O O . GLU A 1 431 ? -14.422 -43.562 -14.484 1 92.69 431 GLU A O 1
ATOM 3450 N N . VAL A 1 432 ? -12.586 -44.875 -14.453 1 94.44 432 VAL A N 1
ATOM 3451 C CA . VAL A 1 432 ? -11.711 -43.875 -13.891 1 9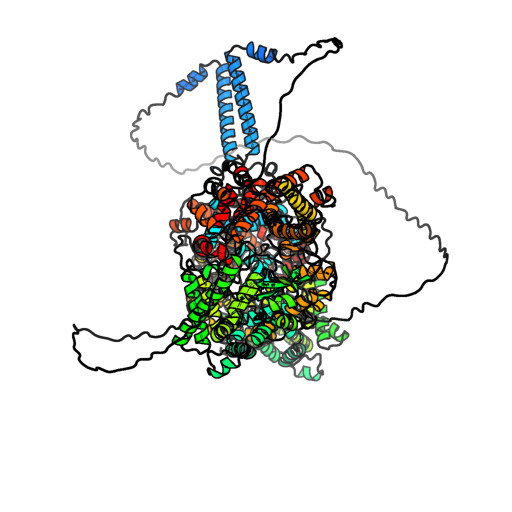4.44 432 VAL A CA 1
ATOM 3452 C C . VAL A 1 432 ? -10.438 -43.75 -14.727 1 94.44 432 VAL A C 1
ATOM 3454 O O . VAL A 1 432 ? -10.008 -44.75 -15.336 1 94.44 432 VAL A O 1
ATOM 3457 N N . LEU A 1 433 ? -9.938 -42.594 -14.812 1 93 433 LEU A N 1
ATOM 3458 C CA . LEU A 1 433 ? -8.664 -42.375 -15.492 1 93 433 LEU A CA 1
ATOM 3459 C C . LEU A 1 433 ? -7.492 -42.594 -14.539 1 93 433 LEU A C 1
ATOM 3461 O O . LEU A 1 433 ? -7.398 -41.906 -13.508 1 93 433 LEU A O 1
ATOM 3465 N N . VAL A 1 434 ? -6.703 -43.531 -14.812 1 94 434 VAL A N 1
ATOM 3466 C CA . VAL A 1 434 ? -5.531 -43.812 -13.992 1 94 434 VAL A CA 1
ATOM 3467 C C . VAL A 1 434 ? -4.273 -43.312 -14.703 1 94 434 VAL A C 1
ATOM 3469 O O . VAL A 1 434 ? -3.961 -43.781 -15.805 1 94 434 VAL A O 1
ATOM 3472 N N . ARG A 1 435 ? -3.537 -42.5 -14.078 1 91 435 ARG A N 1
ATOM 3473 C CA . ARG A 1 435 ? -2.355 -41.906 -14.688 1 91 435 ARG A CA 1
ATOM 3474 C C . ARG A 1 435 ? -1.29 -42.969 -14.969 1 91 435 ARG A C 1
ATOM 3476 O O . ARG A 1 435 ? -0.612 -42.906 -16 1 91 435 ARG A O 1
ATOM 3483 N N . ASP A 1 436 ? -1.068 -43.844 -14.016 1 91.94 436 ASP A N 1
ATOM 3484 C CA . ASP A 1 436 ? -0.101 -44.938 -14.156 1 91.94 436 ASP A CA 1
ATOM 3485 C C . ASP A 1 436 ? -0.581 -46.188 -13.438 1 91.94 436 ASP A C 1
ATOM 3487 O O . ASP A 1 436 ? -0.323 -46.375 -12.25 1 91.94 436 ASP A O 1
ATOM 3491 N N . PRO A 1 437 ? -1.098 -47.094 -14.18 1 93.19 437 PRO A N 1
ATOM 3492 C CA . PRO A 1 437 ? -1.619 -48.312 -13.555 1 93.19 437 PRO A CA 1
ATOM 3493 C C . PRO A 1 437 ? -0.526 -49.156 -12.906 1 93.19 437 PRO A C 1
ATOM 3495 O O . PRO A 1 437 ? -0.771 -49.812 -11.891 1 93.19 437 PRO A O 1
ATOM 3498 N N . GLU A 1 438 ? 0.65 -49.156 -13.453 1 93.75 438 GLU A N 1
ATOM 3499 C CA . GLU A 1 438 ? 1.74 -49.938 -12.883 1 93.75 438 GLU A CA 1
ATOM 3500 C C . GLU A 1 438 ? 2.15 -49.406 -11.516 1 93.75 438 GLU A C 1
ATOM 3502 O O . GLU A 1 438 ? 2.568 -50.156 -10.641 1 93.75 438 GLU A O 1
ATOM 3507 N N . VAL A 1 439 ? 2.037 -48.156 -11.383 1 94.44 439 VAL A N 1
ATOM 3508 C CA . VAL A 1 439 ? 2.354 -47.562 -10.094 1 94.44 439 VAL A CA 1
ATOM 3509 C C . VAL A 1 439 ? 1.313 -48 -9.055 1 94.44 439 VAL A C 1
ATOM 3511 O O . VAL A 1 439 ? 1.653 -48.281 -7.906 1 94.44 439 VAL A O 1
ATOM 3514 N N . MET A 1 440 ? 0.07 -48.062 -9.453 1 95.81 440 MET A N 1
ATOM 3515 C CA . MET A 1 440 ? -0.98 -48.5 -8.539 1 95.81 440 MET A CA 1
ATOM 3516 C C . MET A 1 440 ? -0.763 -49.938 -8.117 1 95.81 440 MET A C 1
ATOM 3518 O O . MET A 1 440 ? -0.997 -50.281 -6.957 1 95.81 440 MET A O 1
ATOM 3522 N N . HIS A 1 441 ? -0.331 -50.656 -9.039 1 95.06 441 HIS A N 1
ATOM 3523 C CA . HIS A 1 441 ? -0.021 -52.062 -8.734 1 95.06 441 HIS A CA 1
ATOM 3524 C C . HIS A 1 441 ? 1.158 -52.156 -7.77 1 95.06 441 HIS A C 1
ATOM 3526 O O . HIS A 1 441 ? 1.11 -52.906 -6.805 1 95.06 441 HIS A O 1
ATOM 3532 N N . ALA A 1 442 ? 2.17 -51.406 -8.055 1 96 442 ALA A N 1
ATOM 3533 C CA . ALA A 1 442 ? 3.354 -51.406 -7.195 1 96 442 ALA A CA 1
ATOM 3534 C C . ALA A 1 442 ? 3.008 -50.969 -5.773 1 96 442 ALA A C 1
ATOM 3536 O O . ALA A 1 442 ? 3.549 -51.5 -4.805 1 96 442 ALA A O 1
ATOM 3537 N N . LEU A 1 443 ? 2.164 -50.031 -5.645 1 96.88 443 LEU A N 1
ATOM 3538 C CA . LEU A 1 443 ? 1.758 -49.562 -4.328 1 96.88 443 LEU A CA 1
ATOM 3539 C C . LEU A 1 443 ? 0.933 -50.594 -3.592 1 96.88 443 LEU A C 1
ATOM 3541 O O . LEU A 1 443 ? 1.039 -50.75 -2.371 1 96.88 443 LEU A O 1
ATOM 3545 N N . SER A 1 444 ? 0.099 -51.25 -4.324 1 96.44 444 SER A N 1
ATOM 3546 C CA . SER A 1 444 ? -0.68 -52.344 -3.732 1 96.44 444 SER A CA 1
ATOM 3547 C C . SER A 1 444 ? 0.225 -53.438 -3.195 1 96.44 444 SER A C 1
ATOM 3549 O O . SER A 1 444 ? -0.019 -54 -2.115 1 96.44 444 SER A O 1
ATOM 3551 N N . VAL A 1 445 ? 1.232 -53.781 -3.922 1 96.31 445 VAL A N 1
ATOM 3552 C CA . VAL A 1 445 ? 2.191 -54.781 -3.498 1 96.31 445 VAL A CA 1
ATOM 3553 C C . VAL A 1 445 ? 2.928 -54.312 -2.248 1 96.31 445 VAL A C 1
ATOM 3555 O O . VAL A 1 445 ? 3.16 -55.094 -1.323 1 96.31 445 VAL A O 1
ATOM 3558 N N . LEU A 1 446 ? 3.275 -53.094 -2.227 1 96.75 446 LEU A N 1
ATOM 3559 C CA . LEU A 1 446 ? 3.965 -52.531 -1.07 1 96.75 446 LEU A CA 1
ATOM 3560 C C . LEU A 1 446 ? 3.104 -52.656 0.182 1 96.75 446 LEU A C 1
ATOM 3562 O O . LEU A 1 446 ? 3.592 -53.031 1.246 1 96.75 446 LEU A O 1
ATOM 3566 N N . LEU A 1 447 ? 1.847 -52.281 0.07 1 95.94 447 LEU A N 1
ATOM 3567 C CA . LEU A 1 447 ? 0.945 -52.312 1.217 1 95.94 447 LEU A CA 1
ATOM 3568 C C . LEU A 1 447 ? 0.728 -53.719 1.724 1 95.94 447 LEU A C 1
ATOM 3570 O O . LEU A 1 447 ? 0.621 -53.938 2.932 1 95.94 447 LEU A O 1
ATOM 3574 N N . SER A 1 448 ? 0.661 -54.625 0.809 1 93.75 448 SER A N 1
ATOM 3575 C CA . SER A 1 448 ? 0.435 -56 1.198 1 93.75 448 SER A CA 1
ATOM 3576 C C . SER A 1 448 ? 1.686 -56.625 1.821 1 93.75 448 SER A C 1
ATOM 3578 O O . SER A 1 448 ? 1.593 -57.531 2.648 1 93.75 448 SER A O 1
ATOM 3580 N N . SER A 1 449 ? 2.852 -56.094 1.45 1 94 449 SER A N 1
ATOM 3581 C CA . SER A 1 449 ? 4.105 -56.656 1.928 1 94 449 SER A CA 1
ATOM 3582 C C . SER A 1 449 ? 4.625 -55.906 3.148 1 94 449 SER A C 1
ATOM 3584 O O . SER A 1 449 ? 5.605 -56.344 3.77 1 94 449 SER A O 1
ATOM 3586 N N . SER A 1 450 ? 4.027 -54.906 3.541 1 93.56 450 SER A N 1
ATOM 3587 C CA . SER A 1 450 ? 4.527 -54.094 4.648 1 93.56 450 SER A CA 1
ATOM 3588 C C . SER A 1 450 ? 3.805 -54.406 5.949 1 93.56 450 SER A C 1
ATOM 3590 O O . SER A 1 450 ? 2.654 -54.875 5.93 1 93.56 450 SER A O 1
ATOM 3592 N N . ASP A 1 451 ? 4.555 -54.125 7.039 1 89.19 451 ASP A N 1
ATOM 3593 C CA . ASP A 1 451 ? 3.957 -54.281 8.359 1 89.19 451 ASP A CA 1
ATOM 3594 C C . ASP A 1 451 ? 2.961 -53.156 8.648 1 89.19 451 ASP A C 1
ATOM 3596 O O . ASP A 1 451 ? 3.025 -52.094 8.047 1 89.19 451 ASP A O 1
ATOM 3600 N N . LYS A 1 452 ? 2.104 -53.406 9.555 1 88.81 452 LYS A N 1
ATOM 3601 C CA . LYS A 1 452 ? 1.037 -52.469 9.883 1 88.81 452 LYS A CA 1
ATOM 3602 C C . LYS A 1 452 ? 1.59 -51.219 10.594 1 88.81 452 LYS A C 1
ATOM 3604 O O . LYS A 1 452 ? 1.049 -50.125 10.453 1 88.81 452 LYS A O 1
ATOM 3609 N N . LYS A 1 453 ? 2.633 -51.375 11.289 1 88.31 453 LYS A N 1
ATOM 3610 C CA . LYS A 1 453 ? 3.16 -50.25 12.086 1 88.31 453 LYS A CA 1
ATOM 3611 C C . LYS A 1 453 ? 3.674 -49.125 11.188 1 88.31 453 LYS A C 1
ATOM 3613 O O . LYS A 1 453 ? 3.303 -47.969 11.367 1 88.31 453 LYS A O 1
ATOM 3618 N N . PRO A 1 454 ? 4.527 -49.469 10.242 1 91.56 454 PRO A N 1
ATOM 3619 C CA . PRO A 1 454 ? 4.988 -48.375 9.359 1 91.56 454 PRO A CA 1
ATOM 3620 C C . PRO A 1 454 ? 3.85 -47.719 8.586 1 91.56 454 PRO A C 1
ATOM 3622 O O . PRO A 1 454 ? 3.893 -46.531 8.32 1 91.56 454 PRO A O 1
ATOM 3625 N N . ILE A 1 455 ? 2.863 -48.469 8.234 1 93.44 455 ILE A N 1
ATOM 3626 C CA . ILE A 1 455 ? 1.715 -47.906 7.523 1 93.44 455 ILE A CA 1
ATOM 3627 C C . ILE A 1 455 ? 0.953 -46.938 8.43 1 93.44 455 ILE A C 1
ATOM 3629 O O . ILE A 1 455 ? 0.571 -45.844 7.996 1 93.44 455 ILE A O 1
ATOM 3633 N N . ASN A 1 456 ? 0.735 -47.375 9.625 1 92.19 456 ASN A N 1
ATOM 3634 C CA . ASN A 1 456 ? 0.052 -46.531 10.586 1 92.19 456 ASN A CA 1
ATOM 3635 C C . ASN A 1 456 ? 0.828 -45.25 10.836 1 92.19 456 ASN A C 1
ATOM 3637 O O . ASN A 1 456 ? 0.245 -44.156 10.859 1 92.19 456 ASN A O 1
ATOM 3641 N N . ASN A 1 457 ? 2.119 -45.375 11.055 1 92.5 457 ASN A N 1
ATOM 3642 C CA . ASN A 1 457 ? 2.961 -44.188 11.281 1 92.5 457 ASN A CA 1
ATOM 3643 C C . ASN A 1 457 ? 2.918 -43.25 10.102 1 92.5 457 ASN A C 1
ATOM 3645 O O . ASN A 1 457 ? 2.883 -42.031 10.289 1 92.5 457 ASN A O 1
ATOM 3649 N N . PHE A 1 458 ? 2.959 -43.781 8.938 1 95.12 458 PHE A N 1
ATOM 3650 C CA . PHE A 1 458 ? 2.961 -42.969 7.727 1 95.12 458 PHE A CA 1
ATOM 3651 C C . PHE A 1 458 ? 1.639 -42.25 7.574 1 95.12 458 PHE A C 1
ATOM 3653 O O . PHE A 1 458 ? 1.619 -41.062 7.188 1 95.12 458 PHE A O 1
ATOM 3660 N N . ILE A 1 459 ? 0.583 -42.844 7.852 1 93.94 459 ILE A N 1
ATOM 3661 C CA . ILE A 1 459 ? -0.739 -42.219 7.75 1 93.94 459 ILE A CA 1
ATOM 3662 C C . ILE A 1 459 ? -0.867 -41.094 8.773 1 93.94 459 ILE A C 1
ATOM 3664 O O . ILE A 1 459 ? -1.354 -40.031 8.453 1 93.94 459 ILE A O 1
ATOM 3668 N N . ILE A 1 460 ? -0.434 -41.312 9.93 1 92.5 460 ILE A N 1
ATOM 3669 C CA . ILE A 1 460 ? -0.504 -40.312 10.992 1 92.5 460 ILE A CA 1
ATOM 3670 C C . ILE A 1 460 ? 0.369 -39.125 10.625 1 92.5 460 ILE A C 1
ATOM 3672 O O . ILE A 1 460 ? -0.032 -37.969 10.82 1 92.5 460 ILE A O 1
ATOM 3676 N N . TRP A 1 461 ? 1.466 -39.375 10.125 1 94.62 461 TRP A N 1
ATOM 3677 C CA . TRP A 1 461 ? 2.35 -38.312 9.727 1 94.62 461 TRP A CA 1
ATOM 3678 C C . TRP A 1 461 ? 1.744 -37.5 8.586 1 94.62 461 TRP A C 1
ATOM 3680 O O . TRP A 1 461 ? 1.852 -36.281 8.547 1 94.62 461 TRP A O 1
ATOM 3690 N N . SER A 1 462 ? 1.191 -38.188 7.625 1 95.31 462 SER A N 1
ATOM 3691 C CA . SER A 1 462 ? 0.555 -37.5 6.512 1 95.31 462 SER A CA 1
ATOM 3692 C C . SER A 1 462 ? -0.526 -36.531 7 1 95.31 462 SER A C 1
ATOM 3694 O O . SER A 1 462 ? -0.69 -35.438 6.449 1 95.31 462 SER A O 1
ATOM 3696 N N . LEU A 1 463 ? -1.22 -36.938 7.953 1 93.94 463 LEU A N 1
ATOM 3697 C CA . LEU A 1 463 ? -2.248 -36.094 8.555 1 93.94 463 LEU A CA 1
ATOM 3698 C C . LEU A 1 463 ? -1.62 -34.938 9.297 1 93.94 463 LEU A C 1
ATOM 3700 O O . LEU A 1 463 ? -2.012 -33.781 9.086 1 93.94 463 LEU A O 1
ATOM 3704 N N . ALA A 1 464 ? -0.627 -35.188 10.07 1 92.81 464 ALA A N 1
ATOM 3705 C CA . ALA A 1 464 ? 0.02 -34.188 10.891 1 92.81 464 ALA A CA 1
ATOM 3706 C C . ALA A 1 464 ? 0.716 -33.125 10.016 1 92.81 464 ALA A C 1
ATOM 3708 O O . ALA A 1 464 ? 0.679 -31.938 10.312 1 92.81 464 ALA A O 1
ATOM 3709 N N . ARG A 1 465 ? 1.324 -33.594 9.055 1 93.19 465 ARG A N 1
ATOM 3710 C CA . ARG A 1 465 ? 2.096 -32.719 8.18 1 93.19 465 ARG A CA 1
ATOM 3711 C C . ARG A 1 465 ? 1.212 -31.641 7.578 1 93.19 465 ARG A C 1
ATOM 3713 O O . ARG A 1 465 ? 1.633 -30.484 7.453 1 93.19 465 ARG A O 1
ATOM 3720 N N . LYS A 1 466 ? 0.043 -31.906 7.203 1 90.06 466 LYS A N 1
ATOM 3721 C CA . LYS A 1 466 ? -0.869 -30.969 6.566 1 90.06 466 LYS A CA 1
ATOM 3722 C C . LYS A 1 466 ? -1.46 -30 7.59 1 90.06 466 LYS A C 1
ATOM 3724 O O . LYS A 1 466 ? -1.867 -28.891 7.238 1 90.06 466 LYS A O 1
ATOM 3729 N N . MET A 1 467 ? -1.465 -30.359 8.852 1 89.75 467 MET A N 1
ATOM 3730 C CA . MET A 1 467 ? -2.094 -29.547 9.891 1 89.75 467 MET A CA 1
ATOM 3731 C C . MET A 1 467 ? -1.068 -28.656 10.578 1 89.75 467 MET A C 1
ATOM 3733 O O . MET A 1 467 ? -1.414 -27.594 11.094 1 89.75 467 MET A O 1
ATOM 3737 N N . LEU A 1 468 ? 0.145 -28.953 10.578 1 90.5 468 LEU A N 1
ATOM 3738 C CA . LEU A 1 468 ? 1.194 -28.344 11.383 1 90.5 468 LEU A CA 1
ATOM 3739 C C . LEU A 1 468 ? 1.263 -26.844 11.133 1 90.5 468 LEU A C 1
ATOM 3741 O O . LEU A 1 468 ? 1.331 -26.047 12.086 1 90.5 468 LEU A O 1
ATOM 3745 N N . PRO A 1 469 ? 1.188 -26.359 9.898 1 86.06 469 PRO A N 1
ATOM 3746 C CA . PRO A 1 469 ? 1.353 -24.922 9.664 1 86.06 469 PRO A CA 1
ATOM 3747 C C . PRO A 1 469 ? 0.19 -24.094 10.211 1 86.06 469 PRO A C 1
ATOM 3749 O O . PRO A 1 469 ? 0.294 -22.875 10.32 1 86.06 469 PRO A O 1
ATOM 3752 N N . HIS A 1 470 ? -0.866 -24.781 10.625 1 87 470 HIS A N 1
ATOM 3753 C CA . HIS A 1 470 ? -2.076 -24.062 11 1 87 470 HIS A CA 1
ATOM 3754 C C . HIS A 1 470 ? -2.367 -24.219 12.492 1 87 470 HIS A C 1
ATOM 3756 O O . HIS A 1 470 ? -3.443 -23.844 12.961 1 87 470 HIS A O 1
ATOM 3762 N N . LEU A 1 471 ? -1.481 -24.797 13.195 1 89.56 471 LEU A N 1
ATOM 3763 C CA . LEU A 1 471 ? -1.684 -25.062 14.617 1 89.56 471 LEU A CA 1
ATOM 3764 C C . LEU A 1 471 ? -0.974 -24.031 15.477 1 89.56 471 LEU A C 1
ATOM 3766 O O . LEU A 1 471 ? -0.714 -22.922 15.031 1 89.56 471 LEU A O 1
ATOM 3770 N N . SER A 1 472 ? -0.849 -24.328 16.797 1 87.31 472 SER A N 1
ATOM 3771 C CA . SER A 1 472 ? -0.257 -23.391 17.75 1 87.31 472 SER A CA 1
ATOM 3772 C C . SER A 1 472 ? 1.201 -23.109 17.406 1 87.31 472 SER A C 1
ATOM 3774 O O . SER A 1 472 ? 1.77 -23.734 16.516 1 87.31 472 SER A O 1
ATOM 3776 N N . LYS A 1 473 ? 1.828 -22.188 18.141 1 83.75 473 LYS A N 1
ATOM 3777 C CA . LYS A 1 473 ? 3.186 -21.719 17.875 1 83.75 473 LYS A CA 1
ATOM 3778 C C . LYS A 1 473 ? 4.188 -22.875 17.953 1 83.75 473 LYS A C 1
ATOM 3780 O O . LYS A 1 473 ? 5.117 -22.953 17.141 1 83.75 473 LYS A O 1
ATOM 3785 N N . GLU A 1 474 ? 3.938 -23.734 18.828 1 85.5 474 GLU A N 1
ATOM 3786 C CA . GLU A 1 474 ? 4.852 -24.859 19.016 1 85.5 474 GLU A CA 1
ATOM 3787 C C . GLU A 1 474 ? 4.898 -25.75 17.781 1 85.5 474 GLU A C 1
ATOM 3789 O O . GLU A 1 474 ? 5.973 -26.219 17.391 1 85.5 474 GLU A O 1
ATOM 3794 N N . TYR A 1 475 ? 3.822 -25.969 17.219 1 89.62 475 TYR A N 1
ATOM 3795 C CA . TYR A 1 475 ? 3.744 -26.828 16.031 1 89.62 475 TYR A CA 1
ATOM 3796 C C . TYR A 1 475 ? 4.09 -26.047 14.773 1 89.62 475 TYR A C 1
ATOM 3798 O O . TYR A 1 475 ? 4.73 -26.578 13.859 1 89.62 475 TYR A O 1
ATOM 3806 N N . ARG A 1 476 ? 3.688 -24.844 14.695 1 87.94 476 ARG A N 1
ATOM 3807 C CA . ARG A 1 476 ? 3.984 -24 13.539 1 87.94 476 ARG A CA 1
ATOM 3808 C C . ARG A 1 476 ? 5.488 -23.781 13.391 1 87.94 476 ARG A C 1
ATOM 3810 O O . ARG A 1 476 ? 6.004 -23.719 12.273 1 87.94 476 ARG A O 1
ATOM 3817 N N . THR A 1 477 ? 6.168 -23.656 14.484 1 86.12 477 THR A N 1
ATOM 3818 C CA . THR A 1 477 ? 7.609 -23.453 14.469 1 86.12 477 THR A CA 1
ATOM 3819 C C . THR A 1 477 ? 8.328 -24.656 13.898 1 86.12 477 THR A C 1
ATOM 3821 O O . THR A 1 477 ? 9.375 -24.531 13.25 1 86.12 477 THR A O 1
ATOM 3824 N N . LEU A 1 478 ? 7.73 -25.828 14.094 1 91 478 LEU A N 1
ATOM 3825 C CA . LEU A 1 478 ? 8.32 -27.031 13.516 1 91 478 LEU A CA 1
ATOM 3826 C C . LEU A 1 478 ? 8.312 -26.953 11.992 1 91 478 LEU A C 1
ATOM 3828 O O . LEU A 1 478 ? 9.32 -27.234 11.344 1 91 478 LEU A O 1
ATOM 3832 N N . ALA A 1 479 ? 7.195 -26.609 11.477 1 89.12 479 ALA A N 1
ATOM 3833 C CA . ALA A 1 479 ? 7.062 -26.484 10.023 1 89.12 479 ALA A CA 1
ATOM 3834 C C . ALA A 1 479 ? 7.969 -25.391 9.484 1 89.12 479 ALA A C 1
ATOM 3836 O O . ALA A 1 479 ? 8.555 -25.531 8.406 1 89.12 479 ALA A O 1
ATOM 3837 N N . GLU A 1 480 ? 8.062 -24.344 10.203 1 83.94 480 GLU A N 1
ATOM 3838 C CA . GLU A 1 480 ? 8.898 -23.219 9.781 1 83.94 480 GLU A CA 1
ATOM 3839 C C . GLU A 1 480 ? 10.375 -23.609 9.797 1 83.94 480 GLU A C 1
ATOM 3841 O O . GLU A 1 480 ? 11.141 -23.172 8.93 1 83.94 480 GLU A O 1
ATOM 3846 N N . ASN A 1 481 ? 10.781 -24.312 10.758 1 85.06 481 ASN A N 1
ATOM 3847 C CA . ASN A 1 481 ? 12.172 -24.766 10.828 1 85.06 481 ASN A CA 1
ATOM 3848 C C . ASN A 1 481 ? 12.539 -25.641 9.633 1 85.06 481 ASN A C 1
ATOM 3850 O O . ASN A 1 481 ? 13.656 -25.547 9.117 1 85.06 481 ASN A O 1
ATOM 3854 N N . PHE A 1 482 ? 11.695 -26.5 9.273 1 89.69 482 PHE A N 1
ATOM 3855 C CA . PHE A 1 482 ? 11.953 -27.312 8.094 1 89.69 482 PHE A CA 1
ATOM 3856 C C . PHE A 1 482 ? 12.016 -26.453 6.836 1 89.69 482 PHE A C 1
ATOM 3858 O O . PHE A 1 482 ? 12.828 -26.703 5.945 1 89.69 482 PHE A O 1
ATOM 3865 N N . ASP A 1 483 ? 11.133 -25.516 6.738 1 82.62 483 ASP A N 1
ATOM 3866 C CA . ASP A 1 483 ? 11.172 -24.609 5.594 1 82.62 483 ASP A CA 1
ATOM 3867 C C . ASP A 1 483 ? 12.5 -23.859 5.523 1 82.62 483 ASP A C 1
ATOM 3869 O O . ASP A 1 483 ? 13.008 -23.594 4.434 1 82.62 483 ASP A O 1
ATOM 3873 N N . HIS A 1 484 ? 13.016 -23.578 6.695 1 79.38 484 HIS A N 1
ATOM 3874 C CA . HIS A 1 484 ? 14.32 -22.938 6.73 1 79.38 484 HIS A CA 1
ATOM 3875 C C . HIS A 1 484 ? 15.414 -23.875 6.219 1 79.38 484 HIS A C 1
ATOM 3877 O O . HIS A 1 484 ? 16.328 -23.438 5.52 1 79.38 484 HIS A O 1
ATOM 3883 N N . ALA A 1 485 ? 15.219 -25.062 6.535 1 81.62 485 ALA A N 1
ATOM 3884 C CA . ALA A 1 485 ? 16.203 -26.047 6.086 1 81.62 485 ALA A CA 1
ATOM 3885 C C . ALA A 1 485 ? 16.078 -26.297 4.586 1 81.62 485 ALA A C 1
ATOM 3887 O O . ALA A 1 485 ? 17.094 -26.516 3.906 1 81.62 485 ALA A O 1
ATOM 3888 N N . LEU A 1 486 ? 14.961 -26.297 4.121 1 83 486 LEU A N 1
ATOM 3889 C CA . LEU A 1 486 ? 14.703 -26.578 2.715 1 83 486 LEU A CA 1
ATOM 3890 C C . LEU A 1 486 ? 15.109 -25.406 1.832 1 83 486 LEU A C 1
ATOM 3892 O O . LEU A 1 486 ? 15.812 -25.594 0.834 1 83 486 LEU A O 1
ATOM 3896 N N . TYR A 1 487 ? 14.648 -24.234 2.201 1 76.44 487 TYR A N 1
ATOM 3897 C CA . TYR A 1 487 ? 14.828 -23.094 1.318 1 76.44 487 TYR A CA 1
ATOM 3898 C C . TYR A 1 487 ? 16.031 -22.25 1.752 1 76.44 487 TYR A C 1
ATOM 3900 O O . TYR A 1 487 ? 16.469 -21.359 1.021 1 76.44 487 TYR A O 1
ATOM 3908 N N . GLY A 1 488 ? 16.609 -22.594 2.812 1 66.44 488 GLY A N 1
ATOM 3909 C CA . GLY A 1 488 ? 17.734 -21.797 3.305 1 66.44 488 GLY A CA 1
ATOM 3910 C C . GLY A 1 488 ? 17.312 -20.453 3.846 1 66.44 488 GLY A C 1
ATOM 3911 O O . GLY A 1 488 ? 18.141 -19.531 3.932 1 66.44 488 GLY A O 1
ATOM 3912 N N . ARG A 1 489 ? 15.969 -20.391 4.184 1 60.22 489 ARG A N 1
ATOM 3913 C CA . ARG A 1 489 ? 15.367 -19.141 4.648 1 60.22 489 ARG A CA 1
ATOM 3914 C C . ARG A 1 489 ? 15.875 -18.781 6.039 1 60.22 489 ARG A C 1
ATOM 3916 O O . ARG A 1 489 ? 16.094 -19.656 6.875 1 60.22 489 ARG A O 1
ATOM 3923 N N . THR A 1 490 ? 16.297 -17.469 6.203 1 57.19 490 THR A N 1
ATOM 3924 C CA . THR A 1 490 ? 16.734 -17.062 7.535 1 57.19 490 THR A CA 1
ATOM 3925 C C . THR A 1 490 ? 15.57 -16.484 8.336 1 57.19 490 THR A C 1
ATOM 3927 O O . THR A 1 490 ? 15.656 -16.359 9.555 1 57.19 490 THR A O 1
ATOM 3930 N N . ALA A 1 491 ? 14.438 -15.945 7.555 1 58.84 491 ALA A N 1
ATOM 3931 C CA . ALA A 1 491 ? 13.344 -15.312 8.305 1 58.84 491 ALA A CA 1
ATOM 3932 C C . ALA A 1 491 ? 11.992 -15.891 7.895 1 58.84 491 ALA A C 1
ATOM 3934 O O . ALA A 1 491 ? 11.867 -16.5 6.828 1 58.84 491 ALA A O 1
ATOM 3935 N N . SER A 1 492 ? 11.07 -15.836 8.977 1 63.97 492 SER A N 1
ATOM 3936 C CA . SER A 1 492 ? 9.711 -16.312 8.719 1 63.97 492 SER A CA 1
ATOM 3937 C C . SER A 1 492 ? 8.867 -15.219 8.07 1 63.97 492 SER A C 1
ATOM 3939 O O . SER A 1 492 ? 9.117 -14.023 8.266 1 63.97 492 SER A O 1
ATOM 3941 N N . TYR A 1 493 ? 7.961 -15.617 7.207 1 70.06 493 TYR A N 1
ATOM 3942 C CA . TYR A 1 493 ? 7.023 -14.68 6.594 1 70.06 493 TYR A CA 1
ATOM 3943 C C . TYR A 1 493 ? 6.113 -14.055 7.645 1 70.06 493 TYR A C 1
ATOM 3945 O O . TYR A 1 493 ? 5.715 -14.719 8.602 1 70.06 493 TYR A O 1
ATOM 3953 N N . PRO A 1 494 ? 5.871 -12.773 7.453 1 72.62 494 PRO A N 1
ATOM 3954 C CA . PRO A 1 494 ? 4.887 -12.188 8.367 1 72.62 494 PRO A CA 1
ATOM 3955 C C . PRO A 1 494 ? 3.52 -12.859 8.273 1 72.62 494 PRO A C 1
ATOM 3957 O O . PRO A 1 494 ? 3.141 -13.344 7.203 1 72.62 494 PRO A O 1
ATOM 3960 N N . ARG A 1 495 ? 2.824 -12.836 9.32 1 77.56 495 ARG A N 1
ATOM 3961 C CA . ARG A 1 495 ? 1.569 -13.57 9.414 1 77.56 495 ARG A CA 1
ATOM 3962 C C . ARG A 1 495 ? 0.553 -13.062 8.398 1 77.56 495 ARG A C 1
ATOM 3964 O O . ARG A 1 495 ? -0.238 -13.836 7.859 1 77.56 495 ARG A O 1
ATOM 3971 N N . TRP A 1 496 ? 0.542 -11.75 8.18 1 79.5 496 TRP A N 1
ATOM 3972 C CA . TRP A 1 496 ? -0.428 -11.211 7.234 1 79.5 496 TRP A CA 1
ATOM 3973 C C . TRP A 1 496 ? -0.2 -11.789 5.84 1 79.5 496 TRP A C 1
ATOM 3975 O O . TRP A 1 496 ? -1.152 -11.992 5.082 1 79.5 496 TRP A O 1
ATOM 3985 N N . LEU A 1 497 ? 1.051 -11.977 5.523 1 82.31 497 LEU A N 1
ATOM 3986 C CA . LEU A 1 497 ? 1.384 -12.523 4.211 1 82.31 497 LEU A CA 1
ATOM 3987 C C . LEU A 1 497 ? 0.885 -13.953 4.074 1 82.31 497 LEU A C 1
ATOM 3989 O O . LEU A 1 497 ? 0.328 -14.328 3.041 1 82.31 497 LEU A O 1
ATOM 3993 N N . ILE A 1 498 ? 1.02 -14.695 5.09 1 84.44 498 ILE A N 1
ATOM 3994 C CA . ILE A 1 498 ? 0.555 -16.078 5.098 1 84.44 498 ILE A CA 1
ATOM 3995 C C . ILE A 1 498 ? -0.968 -16.109 5 1 84.44 498 ILE A C 1
ATOM 3997 O O . ILE A 1 498 ? -1.531 -16.922 4.258 1 84.44 498 ILE A O 1
ATOM 4001 N N . CYS A 1 499 ? -1.568 -15.242 5.699 1 90 499 CYS A N 1
ATOM 4002 C CA . CYS A 1 499 ? -3.025 -15.242 5.746 1 90 499 CYS A CA 1
ATOM 4003 C C . CYS A 1 499 ? -3.615 -14.758 4.426 1 90 499 CYS A C 1
ATOM 4005 O O . CYS A 1 499 ? -4.652 -15.258 3.988 1 90 499 CYS A O 1
ATOM 4007 N N . SER A 1 500 ? -2.961 -13.781 3.848 1 89.56 500 SER A N 1
ATOM 4008 C CA . SER A 1 500 ? -3.414 -13.344 2.531 1 89.56 500 SER A CA 1
ATOM 4009 C C . SER A 1 500 ? -3.275 -14.461 1.501 1 89.56 500 SER A C 1
ATOM 4011 O O . SER A 1 500 ? -4.125 -14.609 0.623 1 89.56 500 SER A O 1
ATOM 4013 N N . LYS A 1 501 ? -2.244 -15.156 1.616 1 89.06 501 LYS A N 1
ATOM 4014 C CA . LYS A 1 501 ? -2.045 -16.281 0.716 1 89.06 501 LYS A CA 1
ATOM 4015 C C . LYS A 1 501 ? -3.098 -17.359 0.948 1 89.06 501 LYS A C 1
ATOM 4017 O O . LYS A 1 501 ? -3.604 -17.953 -0.005 1 89.06 501 LYS A O 1
ATOM 4022 N N . VAL A 1 502 ? -3.436 -17.578 2.148 1 91.44 502 VAL A N 1
ATOM 4023 C CA . VAL A 1 502 ? -4.449 -18.578 2.49 1 91.44 502 VAL A CA 1
ATOM 4024 C C . VAL A 1 502 ? -5.793 -18.172 1.884 1 91.44 502 VAL A C 1
ATOM 4026 O O . VAL A 1 502 ? -6.492 -19 1.303 1 91.44 502 VAL A O 1
ATOM 4029 N N . VAL A 1 503 ? -6.113 -16.969 1.993 1 92.62 503 VAL A N 1
ATOM 4030 C CA . VAL A 1 503 ? -7.383 -16.484 1.461 1 92.62 503 VAL A CA 1
ATOM 4031 C C . VAL A 1 503 ? -7.398 -16.641 -0.059 1 92.62 503 VAL A C 1
ATOM 4033 O O . VAL A 1 503 ? -8.391 -17.094 -0.634 1 92.62 503 VAL A O 1
ATOM 4036 N N . ARG A 1 504 ? -6.328 -16.312 -0.698 1 89.69 504 ARG A N 1
ATOM 4037 C CA . ARG A 1 504 ? -6.227 -16.422 -2.15 1 89.69 504 ARG A CA 1
ATOM 4038 C C . ARG A 1 504 ? -6.34 -17.859 -2.611 1 89.69 504 ARG A C 1
ATOM 4040 O O . ARG A 1 504 ? -7.035 -18.156 -3.586 1 89.69 504 ARG A O 1
ATOM 4047 N N . ASP A 1 505 ? -5.691 -18.719 -1.913 1 87.94 505 ASP A N 1
ATOM 4048 C CA . ASP A 1 505 ? -5.582 -20.109 -2.359 1 87.94 505 ASP A CA 1
ATOM 4049 C C . ASP A 1 505 ? -6.844 -20.906 -2.008 1 87.94 505 ASP A C 1
ATOM 4051 O O . ASP A 1 505 ? -7.238 -21.812 -2.742 1 87.94 505 ASP A O 1
ATOM 4055 N N . TRP A 1 506 ? -7.445 -20.562 -0.926 1 89.62 506 TRP A N 1
ATOM 4056 C CA . TRP A 1 506 ? -8.555 -21.375 -0.454 1 89.62 506 TRP A CA 1
ATOM 4057 C C . TRP A 1 506 ? -9.891 -20.812 -0.921 1 89.62 506 TRP A C 1
ATOM 4059 O O . TRP A 1 506 ? -10.883 -21.531 -1.033 1 89.62 506 TRP A O 1
ATOM 4069 N N . LEU A 1 507 ? -9.977 -19.469 -1.17 1 91.5 507 LEU A N 1
ATOM 4070 C CA . LEU A 1 507 ? -11.188 -18.844 -1.687 1 91.5 507 LEU A CA 1
ATOM 4071 C C . LEU A 1 507 ? -10.875 -17.984 -2.914 1 91.5 507 LEU A C 1
ATOM 4073 O O . LEU A 1 507 ? -11.195 -16.797 -2.951 1 91.5 507 LEU A O 1
ATOM 4077 N N . PRO A 1 508 ? -10.414 -18.609 -3.943 1 89.75 508 PRO A N 1
ATOM 4078 C CA . PRO A 1 508 ? -9.984 -17.812 -5.098 1 89.75 508 PRO A CA 1
ATOM 4079 C C . PRO A 1 508 ? -11.156 -17.172 -5.836 1 89.75 508 PRO A C 1
ATOM 4081 O O . PRO A 1 508 ? -11.047 -16.031 -6.289 1 89.75 508 PRO A O 1
ATOM 4084 N N . PHE A 1 509 ? -12.297 -17.875 -5.996 1 91.31 509 PHE A N 1
ATOM 4085 C CA . PHE A 1 509 ? -13.445 -17.344 -6.719 1 91.31 509 PHE A CA 1
ATOM 4086 C C . PHE A 1 509 ? -14.008 -16.125 -5.996 1 91.31 509 PHE A C 1
ATOM 4088 O O . PHE A 1 509 ? -14.375 -15.133 -6.637 1 91.31 509 PHE A O 1
ATOM 4095 N N . ALA A 1 510 ? -14.062 -16.188 -4.68 1 90.88 510 ALA A N 1
ATOM 4096 C CA . ALA A 1 510 ? -14.578 -15.07 -3.898 1 90.88 510 ALA A CA 1
ATOM 4097 C C . ALA A 1 510 ? -13.695 -13.836 -4.059 1 90.88 510 ALA A C 1
ATOM 4099 O O . ALA A 1 510 ? -14.203 -12.727 -4.254 1 90.88 510 ALA A O 1
ATOM 4100 N N . VAL A 1 511 ? -12.445 -14.031 -3.951 1 88.69 511 VAL A N 1
ATOM 4101 C CA . VAL A 1 511 ? -11.492 -12.93 -4.027 1 88.69 511 VAL A CA 1
ATOM 4102 C C . VAL A 1 511 ? -11.562 -12.281 -5.406 1 88.69 511 VAL A C 1
ATOM 4104 O O . VAL A 1 511 ? -11.664 -11.055 -5.52 1 88.69 511 VAL A O 1
ATOM 4107 N N . ASP A 1 512 ? -11.555 -13.055 -6.461 1 87.38 512 ASP A N 1
ATOM 4108 C CA . ASP A 1 512 ? -11.586 -12.523 -7.82 1 87.38 512 ASP A CA 1
ATOM 4109 C C . ASP A 1 512 ? -12.906 -11.82 -8.109 1 87.38 512 ASP A C 1
ATOM 4111 O O . ASP A 1 512 ? -12.938 -10.781 -8.766 1 87.38 512 ASP A O 1
ATOM 4115 N N . ALA A 1 513 ? -13.945 -12.43 -7.652 1 89.06 513 ALA A N 1
ATOM 4116 C CA . ALA A 1 513 ? -15.266 -11.867 -7.906 1 89.06 513 ALA A CA 1
ATOM 4117 C C . ALA A 1 513 ? -15.445 -10.523 -7.191 1 89.06 513 ALA A C 1
ATOM 4119 O O . ALA A 1 513 ? -15.977 -9.578 -7.766 1 89.06 513 ALA A O 1
ATOM 4120 N N . LEU A 1 514 ? -14.984 -10.453 -5.984 1 84.5 514 LEU A N 1
ATOM 4121 C CA . LEU A 1 514 ? -15.125 -9.227 -5.211 1 84.5 514 LEU A CA 1
ATOM 4122 C C . LEU A 1 514 ? -14.258 -8.117 -5.781 1 84.5 514 LEU A C 1
ATOM 4124 O O . LEU A 1 514 ? -14.633 -6.945 -5.75 1 84.5 514 LEU A O 1
ATOM 4128 N N . GLN A 1 515 ? -13.133 -8.453 -6.254 1 79.12 515 GLN A N 1
ATOM 4129 C CA . GLN A 1 515 ? -12.219 -7.465 -6.824 1 79.12 515 GLN A CA 1
ATOM 4130 C C . GLN A 1 515 ? -12.734 -6.957 -8.172 1 79.12 515 GLN A C 1
ATOM 4132 O O . GLN A 1 515 ? -12.445 -5.824 -8.562 1 79.12 515 GLN A O 1
ATOM 4137 N N . GLN A 1 516 ? -13.406 -7.82 -8.914 1 79.12 516 GLN A N 1
ATOM 4138 C CA . GLN A 1 516 ? -13.898 -7.457 -10.242 1 79.12 516 GLN A CA 1
ATOM 4139 C C . GLN A 1 516 ? -15.219 -6.688 -10.141 1 79.12 516 GLN A C 1
ATOM 4141 O O . GLN A 1 516 ? -15.609 -6 -11.086 1 79.12 516 GLN A O 1
ATOM 4146 N N . GLN A 1 517 ? -15.805 -6.922 -9.125 1 70.56 517 GLN A N 1
ATOM 4147 C CA . GLN A 1 517 ? -17.062 -6.188 -8.953 1 70.56 517 GLN A CA 1
ATOM 4148 C C . GLN A 1 517 ? -16.797 -4.691 -8.797 1 70.56 517 GLN A C 1
ATOM 4150 O O . GLN A 1 517 ? -15.812 -4.289 -8.172 1 70.56 517 GLN A O 1
ATOM 4155 N N . PRO A 1 518 ? -17.391 -4.051 -9.945 1 54.22 518 PRO A N 1
ATOM 4156 C CA . PRO A 1 518 ? -17.188 -2.605 -9.836 1 54.22 518 PRO A CA 1
ATOM 4157 C C . PRO A 1 518 ? -17.344 -2.09 -8.406 1 54.22 518 PRO A C 1
ATOM 4159 O O . PRO A 1 518 ? -18.172 -2.598 -7.656 1 54.22 518 PRO A O 1
ATOM 4162 N N . PRO A 1 519 ? -16.219 -1.724 -8.055 1 46.03 519 PRO A N 1
ATOM 4163 C CA . PRO A 1 519 ? -16.344 -1.259 -6.668 1 46.03 519 PRO A CA 1
ATOM 4164 C C . PRO A 1 519 ? -17.75 -0.745 -6.355 1 46.03 519 PRO A C 1
ATOM 4166 O O . PRO A 1 519 ? -18.328 0.026 -7.133 1 46.03 519 PRO A O 1
ATOM 4169 N N . ARG A 1 520 ? -18.656 -1.744 -6.09 1 41.56 520 ARG A N 1
ATOM 4170 C CA . ARG A 1 520 ? -19.875 -1.108 -5.625 1 41.56 520 ARG A CA 1
ATOM 4171 C C . ARG A 1 520 ? -19.641 0.345 -5.238 1 41.56 520 ARG A C 1
ATOM 4173 O O . ARG A 1 520 ? -18.812 0.629 -4.367 1 41.56 520 ARG A O 1
ATOM 4180 N N . GLN A 1 521 ? -19.609 1.062 -6.34 1 38.72 521 GLN A N 1
ATOM 4181 C CA . GLN A 1 521 ? -19.453 2.51 -6.254 1 38.72 521 GLN A CA 1
ATOM 4182 C C . GLN A 1 521 ? -19.891 3.033 -4.891 1 38.72 521 GLN A C 1
ATOM 4184 O O . GLN A 1 521 ? -21.094 3.061 -4.59 1 38.72 521 GLN A O 1
ATOM 4189 N N . GLN A 1 522 ? -19.359 2.5 -3.951 1 35.34 522 GLN A N 1
ATOM 4190 C CA . GLN A 1 522 ? -19.859 3.324 -2.857 1 35.34 522 GLN A CA 1
ATOM 4191 C C . GLN A 1 522 ? -20.016 4.781 -3.293 1 35.34 522 GLN A C 1
ATOM 4193 O O . GLN A 1 522 ? -20.625 5.582 -2.584 1 35.34 522 GLN A O 1
ATOM 4198 N N . PHE A 1 523 ? -19 5.262 -4.141 1 33.72 523 PHE A N 1
ATOM 4199 C CA . PHE A 1 523 ? -19.156 6.645 -4.574 1 33.72 523 PHE A CA 1
ATOM 4200 C C . PHE A 1 523 ? -19.719 6.703 -5.988 1 33.72 523 PHE A C 1
ATOM 4202 O O . PHE A 1 523 ? -19.469 5.809 -6.801 1 33.72 523 PHE A O 1
ATOM 4209 N N . GLU A 1 524 ? -20.828 7.094 -6.125 1 33.28 524 GLU A N 1
ATOM 4210 C CA . GLU A 1 524 ? -21.578 7.297 -7.363 1 33.28 524 GLU A CA 1
ATOM 4211 C C . GLU A 1 524 ? -20.656 7.73 -8.5 1 33.28 524 GLU A C 1
ATOM 4213 O O . GLU A 1 524 ? -19.938 8.727 -8.375 1 33.28 524 GLU A O 1
ATOM 4218 N N . SER A 1 525 ? -20.016 6.938 -9.172 1 37.19 525 SER A N 1
ATOM 4219 C CA . SER A 1 525 ? -19.266 7.227 -10.383 1 37.19 525 SER A CA 1
ATOM 4220 C C . SER A 1 525 ? -20.062 8.117 -11.328 1 37.19 525 SER A C 1
ATOM 4222 O O . SER A 1 525 ? -21.172 7.773 -11.727 1 37.19 525 SER A O 1
ATOM 4224 N N . VAL A 1 526 ? -20.016 9.328 -11.148 1 35.62 526 VAL A N 1
ATOM 4225 C CA . VAL A 1 526 ? -20.547 10.047 -12.297 1 35.62 526 VAL A CA 1
ATOM 4226 C C . VAL A 1 526 ? -19.906 9.523 -13.578 1 35.62 526 VAL A C 1
ATOM 4228 O O . VAL A 1 526 ? -18.672 9.375 -13.648 1 35.62 526 VAL A O 1
ATOM 4231 N N . THR A 1 527 ? -20.562 8.82 -14.312 1 36.75 527 THR A N 1
ATOM 4232 C CA . THR A 1 527 ? -20.328 8.391 -15.68 1 36.75 527 THR A CA 1
ATOM 4233 C C . THR A 1 527 ? -19.656 9.492 -16.484 1 36.75 527 THR A C 1
ATOM 4235 O O . THR A 1 527 ? -20.312 10.43 -16.938 1 36.75 527 THR A O 1
ATOM 4238 N N . SER A 1 528 ? -18.75 10.18 -16.016 1 36.59 528 SER A N 1
ATOM 4239 C CA . SER A 1 528 ? -18.25 11.141 -17 1 36.59 528 SER A CA 1
ATOM 4240 C C . SER A 1 528 ? -17.938 10.461 -18.328 1 36.59 528 SER A C 1
ATOM 4242 O O . SER A 1 528 ? -17.406 9.352 -18.344 1 36.59 528 SER A O 1
ATOM 4244 N N . LYS A 1 529 ? -18.5 10.82 -19.406 1 38.38 529 LYS A N 1
ATOM 4245 C CA . LYS A 1 529 ? -18.312 10.586 -20.844 1 38.38 529 LYS A CA 1
ATOM 4246 C C . LYS A 1 529 ? -16.828 10.703 -21.234 1 38.38 529 LYS A C 1
ATOM 4248 O O . LYS A 1 529 ? -16.469 11.555 -22.031 1 38.38 529 LYS A O 1
ATOM 4253 N N . SER A 1 530 ? -15.875 10.797 -20.469 1 39.25 530 SER A N 1
ATOM 4254 C CA . SER A 1 530 ? -14.57 11 -21.078 1 39.25 530 SER A CA 1
ATOM 4255 C C . SER A 1 530 ? -14.305 9.961 -22.172 1 39.25 530 SER A C 1
ATOM 4257 O O . SER A 1 530 ? -14.656 8.789 -22.016 1 39.25 530 SER A O 1
ATOM 4259 N N . ARG A 1 531 ? -14.039 10.328 -23.406 1 45.22 531 ARG A N 1
ATOM 4260 C CA . ARG A 1 531 ? -13.742 9.672 -24.672 1 45.22 531 ARG A CA 1
ATOM 4261 C C . ARG A 1 531 ? -12.781 8.508 -24.469 1 45.22 531 ARG A C 1
ATOM 4263 O O . ARG A 1 531 ? -12.484 7.773 -25.422 1 45.22 531 ARG A O 1
ATOM 4270 N N . GLY A 1 532 ? -11.859 8.469 -23.375 1 52.44 532 GLY A N 1
ATOM 4271 C CA . GLY A 1 532 ? -10.906 7.375 -23.375 1 52.44 532 GLY A CA 1
ATOM 4272 C C . GLY A 1 532 ? -11.461 6.102 -22.766 1 52.44 532 GLY A C 1
ATOM 4273 O O . GLY A 1 532 ? -12.539 6.109 -22.172 1 52.44 532 GLY A O 1
ATOM 4274 N N . LEU A 1 533 ? -10.914 4.883 -23.219 1 64 533 LEU A N 1
ATOM 4275 C CA . LEU A 1 533 ? -11.344 3.562 -22.766 1 64 533 LEU A CA 1
ATOM 4276 C C . LEU A 1 533 ? -11.117 3.395 -21.266 1 64 533 LEU A C 1
ATOM 4278 O O . LEU A 1 533 ? -10.094 3.84 -20.75 1 64 533 LEU A O 1
ATOM 4282 N N . ASN A 1 534 ? -12.141 3.125 -20.531 1 70 534 ASN A N 1
ATOM 4283 C CA . ASN A 1 534 ? -11.953 2.67 -19.156 1 70 534 ASN A CA 1
ATOM 4284 C C . ASN A 1 534 ? -10.805 1.673 -19.047 1 70 534 ASN A C 1
ATOM 4286 O O . ASN A 1 534 ? -10.492 0.972 -20.016 1 70 534 ASN A O 1
ATOM 4290 N N . LYS A 1 535 ? -10.008 1.736 -18.047 1 74.44 535 LYS A N 1
ATOM 4291 C CA . LYS A 1 535 ? -8.844 0.877 -17.844 1 74.44 535 LYS A CA 1
ATOM 4292 C C . LYS A 1 535 ? -9.195 -0.589 -18.078 1 74.44 535 LYS A C 1
ATOM 4294 O O . LYS A 1 535 ? -8.445 -1.317 -18.734 1 74.44 535 LYS A O 1
ATOM 4299 N N . THR A 1 536 ? -10.336 -0.973 -17.625 1 74.88 536 THR A N 1
ATOM 4300 C CA . THR A 1 536 ? -10.711 -2.377 -17.734 1 74.88 536 THR A CA 1
ATOM 4301 C C . THR A 1 536 ? -10.984 -2.738 -19.188 1 74.88 536 THR A C 1
ATOM 4303 O O . THR A 1 536 ? -10.523 -3.771 -19.688 1 74.88 536 THR A O 1
ATOM 4306 N N . ARG A 1 537 ? -11.695 -1.897 -19.875 1 78.5 537 ARG A N 1
ATOM 4307 C CA . ARG A 1 537 ? -12.016 -2.17 -21.266 1 78.5 537 ARG A CA 1
ATOM 4308 C C . ARG A 1 537 ? -10.766 -2.07 -22.141 1 78.5 537 ARG A C 1
ATOM 4310 O O . ARG A 1 537 ? -10.594 -2.857 -23.078 1 78.5 537 ARG A O 1
ATOM 4317 N N . GLY A 1 538 ? -10 -1.103 -21.828 1 85.88 538 GLY A N 1
ATOM 4318 C CA . GLY A 1 538 ? -8.758 -0.972 -22.578 1 85.88 538 GLY A CA 1
ATOM 4319 C C . GLY A 1 538 ? -7.832 -2.164 -22.406 1 85.88 538 GLY A C 1
ATOM 4320 O O . GLY A 1 538 ? -7.242 -2.641 -23.375 1 85.88 538 GLY A O 1
ATOM 4321 N N . ASN A 1 539 ? -7.715 -2.637 -21.188 1 87.94 539 ASN A N 1
ATOM 4322 C CA . ASN A 1 539 ? -6.875 -3.795 -20.891 1 87.94 539 ASN A CA 1
ATOM 4323 C C . ASN A 1 539 ? -7.391 -5.051 -21.594 1 87.94 539 ASN A C 1
ATOM 4325 O O . ASN A 1 539 ? -6.605 -5.855 -22.094 1 87.94 539 ASN A O 1
ATOM 4329 N N . GLU A 1 540 ? -8.641 -5.207 -21.656 1 86.44 540 GLU A N 1
ATOM 4330 C CA . GLU A 1 540 ? -9.219 -6.379 -22.297 1 86.44 540 GLU A CA 1
ATOM 4331 C C . GLU A 1 540 ? -9.039 -6.328 -23.812 1 86.44 540 GLU A C 1
ATOM 4333 O O . GLU A 1 540 ? -8.719 -7.34 -24.438 1 86.44 540 GLU A O 1
ATOM 4338 N N . GLU A 1 541 ? -9.227 -5.207 -24.375 1 88.62 541 GLU A N 1
ATOM 4339 C CA . GLU A 1 541 ? -9.117 -5.078 -25.812 1 88.62 541 GLU A CA 1
ATOM 4340 C C . GLU A 1 541 ? -7.68 -5.297 -26.281 1 88.62 541 GLU A C 1
ATOM 4342 O O . GLU A 1 541 ? -7.449 -5.961 -27.297 1 88.62 541 GLU A O 1
ATOM 4347 N N . LEU A 1 542 ? -6.785 -4.707 -25.625 1 92.06 542 LEU A N 1
ATOM 4348 C CA . LEU A 1 542 ? -5.395 -4.914 -26.016 1 92.06 542 LEU A CA 1
ATOM 4349 C C . LEU A 1 542 ? -4.988 -6.371 -25.828 1 92.06 542 LEU A C 1
ATOM 4351 O O . LEU A 1 542 ? -4.258 -6.93 -26.656 1 92.06 542 LEU A O 1
ATOM 4355 N N . LEU A 1 543 ? -5.371 -6.926 -24.734 1 92 543 LEU A N 1
ATOM 4356 C CA . LEU A 1 543 ? -5.027 -8.32 -24.469 1 92 543 LEU A CA 1
ATOM 4357 C C . LEU A 1 543 ? -5.609 -9.234 -25.547 1 92 543 LEU A C 1
ATOM 4359 O O . LEU A 1 543 ? -4.992 -10.242 -25.906 1 92 543 LEU A O 1
ATOM 4363 N N . LYS A 1 544 ? -6.77 -8.93 -25.953 1 90.44 544 LYS A N 1
ATOM 4364 C CA . LYS A 1 544 ? -7.363 -9.695 -27.047 1 90.44 544 LYS A CA 1
ATOM 4365 C C . LYS A 1 544 ? -6.531 -9.586 -28.312 1 90.44 544 LYS A C 1
ATOM 4367 O O . LYS A 1 544 ? -6.254 -10.586 -28.984 1 90.44 544 LYS A O 1
ATOM 4372 N N . LEU A 1 545 ? -6.176 -8.414 -28.641 1 91.88 545 LEU A N 1
ATOM 4373 C CA . LEU A 1 545 ? -5.34 -8.195 -29.812 1 91.88 545 LEU A CA 1
ATOM 4374 C C . LEU A 1 545 ? -4.008 -8.93 -29.672 1 91.88 545 LEU A C 1
ATOM 4376 O O . LEU A 1 545 ? -3.529 -9.531 -30.641 1 91.88 545 LEU A O 1
ATOM 4380 N N . MET A 1 546 ? -3.459 -8.805 -28.547 1 93.62 546 MET A N 1
ATOM 4381 C CA . MET A 1 546 ? -2.186 -9.469 -28.297 1 93.62 546 MET A CA 1
ATOM 4382 C C . MET A 1 546 ? -2.332 -10.984 -28.422 1 93.62 546 MET A C 1
ATOM 4384 O O . MET A 1 546 ? -1.466 -11.656 -28.984 1 93.62 546 MET A O 1
ATOM 4388 N N . PHE A 1 547 ? -3.404 -11.492 -27.875 1 93.69 547 PHE A N 1
ATOM 4389 C CA . PHE A 1 547 ? -3.637 -12.93 -27.922 1 93.69 547 PHE A CA 1
ATOM 4390 C C . PHE A 1 547 ? -3.678 -13.43 -29.359 1 93.69 547 PHE A C 1
ATOM 4392 O O . PHE A 1 547 ? -3.018 -14.414 -29.703 1 93.69 547 PHE A O 1
ATOM 4399 N N . PHE A 1 548 ? -4.406 -12.789 -30.141 1 93.38 548 PHE A N 1
ATOM 4400 C CA . PHE A 1 548 ? -4.531 -13.234 -31.531 1 93.38 548 PHE A CA 1
ATOM 4401 C C . PHE A 1 548 ? -3.209 -13.062 -32.281 1 93.38 548 PHE A C 1
ATOM 4403 O O . PHE A 1 548 ? -2.863 -13.883 -33.125 1 93.38 548 PHE A O 1
ATOM 4410 N N . SER A 1 549 ? -2.51 -12.016 -31.938 1 94.19 549 SER A N 1
ATOM 4411 C CA . SER A 1 549 ? -1.194 -11.844 -32.531 1 94.19 549 SER A CA 1
ATOM 4412 C C . SER A 1 549 ? -0.239 -12.953 -32.125 1 94.19 549 SER A C 1
ATOM 4414 O O . SER A 1 549 ? 0.498 -13.5 -32.938 1 94.19 549 SER A O 1
ATOM 4416 N N . LEU A 1 550 ? -0.242 -13.266 -30.859 1 97.12 550 LEU A N 1
ATOM 4417 C CA . LEU A 1 550 ? 0.618 -14.312 -30.328 1 97.12 550 LEU A CA 1
ATOM 4418 C C . LEU A 1 550 ? 0.226 -15.68 -30.875 1 97.12 550 LEU A C 1
ATOM 4420 O O . LEU A 1 550 ? 1.092 -16.484 -31.25 1 97.12 550 LEU A O 1
ATOM 4424 N N . ARG A 1 551 ? -1.034 -15.945 -30.906 1 95.5 551 ARG A N 1
ATOM 4425 C CA . ARG A 1 551 ? -1.539 -17.203 -31.453 1 95.5 551 ARG A CA 1
ATOM 4426 C C . ARG A 1 551 ? -1.129 -17.359 -32.906 1 95.5 551 ARG A C 1
ATOM 4428 O O . ARG A 1 551 ? -0.716 -18.453 -33.312 1 95.5 551 ARG A O 1
ATOM 4435 N N . ASN A 1 552 ? -1.257 -16.297 -33.688 1 94.38 552 ASN A N 1
ATOM 4436 C CA . ASN A 1 552 ? -0.881 -16.359 -35.094 1 94.38 552 ASN A CA 1
ATOM 4437 C C . ASN A 1 552 ? 0.614 -16.609 -35.25 1 94.38 552 ASN A C 1
ATOM 4439 O O . ASN A 1 552 ? 1.02 -17.391 -36.125 1 94.38 552 ASN A O 1
ATOM 4443 N N . GLN A 1 553 ? 1.38 -15.922 -34.469 1 95.75 553 GLN A N 1
ATOM 4444 C CA . GLN A 1 553 ? 2.822 -16.141 -34.562 1 95.75 553 GLN A CA 1
ATOM 4445 C C . GLN A 1 553 ? 3.191 -17.562 -34.125 1 95.75 553 GLN A C 1
ATOM 4447 O O . GLN A 1 553 ? 4.125 -18.156 -34.656 1 95.75 553 GLN A O 1
ATOM 4452 N N . LEU A 1 554 ? 2.541 -18.047 -33.125 1 96.56 554 LEU A N 1
ATOM 4453 C CA . LEU A 1 554 ? 2.791 -19.406 -32.656 1 96.56 554 LEU A CA 1
ATOM 4454 C C . LEU A 1 554 ? 2.475 -20.422 -33.75 1 96.56 554 LEU A C 1
ATOM 4456 O O . LEU A 1 554 ? 3.205 -21.406 -33.938 1 96.56 554 LEU A O 1
ATOM 4460 N N . LYS A 1 555 ? 1.425 -20.203 -34.469 1 94.94 555 LYS A N 1
ATOM 4461 C CA . LYS A 1 555 ? 1.074 -21.062 -35.594 1 94.94 555 LYS A CA 1
ATOM 4462 C C . LYS A 1 555 ? 2.158 -21.047 -36.688 1 94.94 555 LYS A C 1
ATOM 4464 O O . LYS A 1 555 ? 2.523 -22.078 -37.219 1 94.94 555 LYS A O 1
ATOM 4469 N N . ASP A 1 556 ? 2.654 -19.859 -36.938 1 93.75 556 ASP A N 1
ATOM 4470 C CA . ASP A 1 556 ? 3.729 -19.719 -37.906 1 93.75 556 ASP A CA 1
ATOM 4471 C C . ASP A 1 556 ? 4.988 -20.453 -37.438 1 93.75 556 ASP A C 1
ATOM 4473 O O . ASP A 1 556 ? 5.672 -21.078 -38.25 1 93.75 556 ASP A O 1
ATOM 4477 N N . SER A 1 557 ? 5.285 -20.297 -36.188 1 92.88 557 SER A N 1
ATOM 4478 C CA . SER A 1 557 ? 6.457 -20.969 -35.625 1 92.88 557 SER A CA 1
ATOM 4479 C C . SER A 1 557 ? 6.293 -22.484 -35.656 1 92.88 557 SER A C 1
ATOM 4481 O O . SER A 1 557 ? 7.266 -23.203 -35.875 1 92.88 557 SER A O 1
ATOM 4483 N N . LEU A 1 558 ? 5.109 -22.938 -35.438 1 92.56 558 LEU A N 1
ATOM 4484 C CA . LEU A 1 558 ? 4.82 -24.375 -35.5 1 92.56 558 LEU A CA 1
ATOM 4485 C C . LEU A 1 558 ? 4.98 -24.906 -36.906 1 92.56 558 LEU A C 1
ATOM 4487 O O . LEU A 1 558 ? 5.418 -26.047 -37.094 1 92.56 558 LEU A O 1
ATOM 4491 N N . ASP A 1 559 ? 4.648 -24.109 -37.844 1 90.75 559 ASP A N 1
ATOM 4492 C CA . ASP A 1 559 ? 4.785 -24.531 -39.25 1 90.75 559 ASP A CA 1
ATOM 4493 C C . ASP A 1 559 ? 6.258 -24.703 -39.625 1 90.75 559 ASP A C 1
ATOM 4495 O O . ASP A 1 559 ? 6.59 -25.531 -40.469 1 90.75 559 ASP A O 1
ATOM 4499 N N . GLN A 1 560 ? 7.121 -24.016 -38.906 1 87.69 560 GLN A N 1
ATOM 4500 C CA . GLN A 1 560 ? 8.547 -24.094 -39.188 1 87.69 560 GLN A CA 1
ATOM 4501 C C . GLN A 1 560 ? 9.219 -25.203 -38.375 1 87.69 560 GLN A C 1
ATOM 4503 O O . GLN A 1 560 ? 10.367 -25.562 -38.656 1 87.69 560 GLN A O 1
ATOM 4508 N N . ALA A 1 561 ? 8.477 -25.766 -37.438 1 88.12 561 ALA A N 1
ATOM 4509 C CA . ALA A 1 561 ? 9.031 -26.812 -36.562 1 88.12 561 ALA A CA 1
ATOM 4510 C C . ALA A 1 561 ? 9.047 -28.156 -37.281 1 88.12 561 ALA A C 1
ATOM 4512 O O . ALA A 1 561 ? 8.172 -29 -37.062 1 88.12 561 ALA A O 1
ATOM 4513 N N . LYS A 1 562 ? 10.102 -28.516 -37.906 1 82.12 562 LYS A N 1
ATOM 4514 C CA . LYS A 1 562 ? 10.195 -29.719 -38.719 1 82.12 562 LYS A CA 1
ATOM 4515 C C . LYS A 1 562 ? 10.43 -30.953 -37.844 1 82.12 562 LYS A C 1
ATOM 4517 O O . LYS A 1 562 ? 10.203 -32.094 -38.281 1 82.12 562 LYS A O 1
ATOM 4522 N N . TRP A 1 563 ? 10.812 -30.688 -36.625 1 80.75 563 TRP A N 1
ATOM 4523 C CA . TRP A 1 563 ? 11.078 -31.797 -35.719 1 80.75 563 TRP A CA 1
ATOM 4524 C C . TRP A 1 563 ? 9.773 -32.438 -35.25 1 80.75 563 TRP A C 1
ATOM 4526 O O . TRP A 1 563 ? 9.773 -33.562 -34.75 1 80.75 563 TRP A O 1
ATOM 4536 N N . LEU A 1 564 ? 8.625 -31.828 -35.469 1 85.25 564 LEU A N 1
ATOM 4537 C CA . LEU A 1 564 ? 7.324 -32.375 -35.094 1 85.25 564 LEU A CA 1
ATOM 4538 C C . LEU A 1 564 ? 6.629 -33 -36.281 1 85.25 564 LEU A C 1
ATOM 4540 O O . LEU A 1 564 ? 6.68 -32.438 -37.375 1 85.25 564 LEU A O 1
ATOM 4544 N N . GLU A 1 565 ? 5.969 -34.062 -36.031 1 86.19 565 GLU A N 1
ATOM 4545 C CA . GLU A 1 565 ? 5.246 -34.781 -37.094 1 86.19 565 GLU A CA 1
ATOM 4546 C C . GLU A 1 565 ? 4.164 -33.875 -37.719 1 86.19 565 GLU A C 1
ATOM 4548 O O . GLU A 1 565 ? 3.453 -33.188 -37 1 86.19 565 GLU A O 1
ATOM 4553 N N . PRO A 1 566 ? 4.074 -33.938 -39.062 1 88.5 566 PRO A N 1
ATOM 4554 C CA . PRO A 1 566 ? 3.148 -33.031 -39.75 1 88.5 566 PRO A CA 1
ATOM 4555 C C . PRO A 1 566 ? 1.7 -33.219 -39.281 1 88.5 566 PRO A C 1
ATOM 4557 O O . PRO A 1 566 ? 0.963 -32.25 -39.156 1 88.5 566 PRO A O 1
ATOM 4560 N N . ALA A 1 567 ? 1.277 -34.438 -39.062 1 87.62 567 ALA A N 1
ATOM 4561 C CA . ALA A 1 567 ? -0.1 -34.656 -38.625 1 87.62 567 ALA A CA 1
ATOM 4562 C C . ALA A 1 567 ? -0.349 -34.062 -37.25 1 87.62 567 ALA A C 1
ATOM 4564 O O . ALA A 1 567 ? -1.428 -33.531 -36.969 1 87.62 567 ALA A O 1
ATOM 4565 N N . ALA A 1 568 ? 0.629 -34.25 -36.438 1 89.44 568 ALA A N 1
ATOM 4566 C CA . ALA A 1 568 ? 0.532 -33.688 -35.094 1 89.44 568 ALA A CA 1
ATOM 4567 C C . ALA A 1 568 ? 0.535 -32.156 -35.125 1 89.44 568 ALA A C 1
ATOM 4569 O O . ALA A 1 568 ? -0.193 -31.5 -34.375 1 89.44 568 ALA A O 1
ATOM 4570 N N . ARG A 1 569 ? 1.302 -31.641 -36.031 1 91.69 569 ARG A N 1
ATOM 4571 C CA . ARG A 1 569 ? 1.379 -30.188 -36.188 1 91.69 569 ARG A CA 1
ATOM 4572 C C . ARG A 1 569 ? 0.045 -29.609 -36.656 1 91.69 569 ARG A C 1
ATOM 4574 O O . ARG A 1 569 ? -0.392 -28.562 -36.188 1 91.69 569 ARG A O 1
ATOM 4581 N N . GLN A 1 570 ? -0.534 -30.281 -37.562 1 91.44 570 GLN A N 1
ATOM 4582 C CA . GLN A 1 570 ? -1.815 -29.828 -38.094 1 91.44 570 GLN A CA 1
ATOM 4583 C C . GLN A 1 570 ? -2.898 -29.875 -37 1 91.44 570 GLN A C 1
ATOM 4585 O O . GLN A 1 570 ? -3.775 -29.016 -36.969 1 91.44 570 GLN A O 1
ATOM 4590 N N . PHE A 1 571 ? -2.793 -30.875 -36.219 1 91.81 571 PHE A N 1
ATOM 4591 C CA . PHE A 1 571 ? -3.762 -31 -35.125 1 91.81 571 PHE A CA 1
ATOM 4592 C C . PHE A 1 571 ? -3.615 -29.844 -34.125 1 91.81 571 PHE A C 1
ATOM 4594 O O . PHE A 1 571 ? -4.609 -29.266 -33.688 1 91.81 571 PHE A O 1
ATOM 4601 N N . ILE A 1 572 ? -2.398 -29.547 -33.781 1 94.19 572 ILE A N 1
ATOM 4602 C CA . ILE A 1 572 ? -2.135 -28.453 -32.875 1 94.19 572 ILE A CA 1
ATOM 4603 C C . ILE A 1 572 ? -2.609 -27.141 -33.469 1 94.19 572 ILE A C 1
ATOM 4605 O O . ILE A 1 572 ? -3.182 -26.297 -32.75 1 94.19 572 ILE A O 1
ATOM 4609 N N . GLN A 1 573 ? -2.387 -26.953 -34.719 1 94.75 573 GLN A N 1
ATOM 4610 C CA . GLN A 1 573 ? -2.816 -25.734 -35.375 1 94.75 573 GLN A CA 1
ATOM 4611 C C . GLN A 1 573 ? -4.336 -25.594 -35.375 1 94.75 573 GLN A C 1
ATOM 4613 O O . GLN A 1 573 ? -4.867 -24.5 -35.219 1 94.75 573 GLN A O 1
ATOM 4618 N N . LYS A 1 574 ? -4.949 -26.656 -35.562 1 93.06 574 LYS A N 1
ATOM 4619 C CA . LYS A 1 574 ? -6.406 -26.641 -35.531 1 93.06 574 LYS A CA 1
ATOM 4620 C C . LYS A 1 574 ? -6.914 -26.266 -34.156 1 93.06 574 LYS A C 1
ATOM 4622 O O . LYS A 1 574 ? -7.844 -25.469 -34 1 93.06 574 LYS A O 1
ATOM 4627 N N . LYS A 1 575 ? -6.312 -26.859 -33.156 1 93.19 575 LYS A N 1
ATOM 4628 C CA . LYS A 1 575 ? -6.695 -26.547 -31.797 1 93.19 575 LYS A CA 1
ATOM 4629 C C . LYS A 1 575 ? -6.477 -25.062 -31.484 1 93.19 575 LYS A C 1
ATOM 4631 O O . LYS A 1 575 ? -7.301 -24.438 -30.828 1 93.19 575 LYS A O 1
ATOM 4636 N N . LEU A 1 576 ? -5.383 -24.547 -31.953 1 95.38 576 LEU A N 1
ATOM 4637 C CA . LEU A 1 576 ? -5.066 -23.141 -31.719 1 95.38 576 LEU A CA 1
ATOM 4638 C C . LEU A 1 576 ? -6.039 -22.234 -32.469 1 95.38 576 LEU A C 1
ATOM 4640 O O . LEU A 1 576 ? -6.453 -21.188 -31.953 1 95.38 576 LEU A O 1
ATOM 4644 N N . ASN A 1 577 ? -6.422 -22.594 -33.625 1 92.25 577 ASN A N 1
ATOM 4645 C CA . ASN A 1 577 ? -7.324 -21.781 -34.438 1 92.25 577 ASN A CA 1
ATOM 4646 C C . ASN A 1 577 ? -8.711 -21.688 -33.812 1 92.25 577 ASN A C 1
ATOM 4648 O O . ASN A 1 577 ? -9.383 -20.672 -33.906 1 92.25 577 ASN A O 1
ATOM 4652 N N . GLU A 1 578 ? -9.07 -22.703 -33.125 1 92.38 578 GLU A N 1
ATOM 4653 C CA . GLU A 1 578 ? -10.414 -22.766 -32.562 1 92.38 578 GLU A CA 1
ATOM 4654 C C . GLU A 1 578 ? -10.422 -22.297 -31.109 1 92.38 578 GLU A C 1
ATOM 4656 O O . GLU A 1 578 ? -11.484 -22.203 -30.484 1 92.38 578 GLU A O 1
ATOM 4661 N N . MET A 1 579 ? -9.273 -22.047 -30.641 1 94 579 MET A N 1
ATOM 4662 C CA . MET A 1 579 ? -9.156 -21.703 -29.234 1 94 579 MET A CA 1
ATOM 4663 C C . MET A 1 579 ? -9.812 -20.359 -28.953 1 94 579 MET A C 1
ATOM 4665 O O . MET A 1 579 ? -9.633 -19.391 -29.703 1 94 579 MET A O 1
ATOM 4669 N N . ARG A 1 580 ? -10.578 -20.328 -27.844 1 90.25 580 ARG A N 1
ATOM 4670 C CA . ARG A 1 580 ? -11.227 -19.094 -27.406 1 90.25 580 ARG A CA 1
ATOM 4671 C C . ARG A 1 580 ? -10.492 -18.484 -26.219 1 90.25 580 ARG A C 1
ATOM 4673 O O . ARG A 1 580 ? -9.562 -19.094 -25.672 1 90.25 580 ARG A O 1
ATOM 4680 N N . LEU A 1 581 ? -10.805 -17.234 -26.031 1 91.25 581 LEU A N 1
ATOM 4681 C CA . LEU A 1 581 ? -10.164 -16.5 -24.938 1 91.25 581 LEU A CA 1
ATOM 4682 C C . LEU A 1 581 ? -11.203 -15.953 -23.969 1 91.25 581 LEU A C 1
ATOM 4684 O O . LEU A 1 581 ? -12.234 -15.422 -24.391 1 91.25 581 LEU A O 1
ATOM 4688 N N . GLN A 1 582 ? -10.969 -16.25 -22.656 1 90.19 582 GLN A N 1
ATOM 4689 C CA . GLN A 1 582 ? -11.82 -15.703 -21.609 1 90.19 582 GLN A CA 1
ATOM 4690 C C . GLN A 1 582 ? -11 -14.914 -20.594 1 90.19 582 GLN A C 1
ATOM 4692 O O . GLN A 1 582 ? -10 -15.414 -20.062 1 90.19 582 GLN A O 1
ATOM 4697 N N . PHE A 1 583 ? -11.484 -13.688 -20.406 1 86.31 583 PHE A N 1
ATOM 4698 C CA . PHE A 1 583 ? -10.836 -12.844 -19.422 1 86.31 583 PHE A CA 1
ATOM 4699 C C . PHE A 1 583 ? -11.656 -12.781 -18.141 1 86.31 583 PHE A C 1
ATOM 4701 O O . PHE A 1 583 ? -12.828 -12.398 -18.156 1 86.31 583 PHE A O 1
ATOM 4708 N N . GLY A 1 584 ? -10.984 -13.078 -17.109 1 85.25 584 GLY A N 1
ATOM 4709 C CA . GLY A 1 584 ? -11.664 -12.969 -15.836 1 85.25 584 GLY A CA 1
ATOM 4710 C C . GLY A 1 584 ? -12.984 -13.719 -15.797 1 85.25 584 GLY A C 1
ATOM 4711 O O . GLY A 1 584 ? -13.219 -14.617 -16.609 1 85.25 584 GLY A O 1
ATOM 4712 N N . ILE A 1 585 ? -13.773 -13.383 -14.781 1 89.25 585 ILE A N 1
ATOM 4713 C CA . ILE A 1 585 ? -15.094 -13.977 -14.602 1 89.25 585 ILE A CA 1
ATOM 4714 C C . ILE A 1 585 ? -16.078 -13.344 -15.586 1 89.25 585 ILE A C 1
ATOM 4716 O O . ILE A 1 585 ? -16.141 -12.117 -15.719 1 89.25 585 ILE A O 1
ATOM 4720 N N . PRO A 1 586 ? -16.75 -14.188 -16.297 1 88.5 586 PRO A N 1
ATOM 4721 C CA . PRO A 1 586 ? -17.703 -13.648 -17.266 1 88.5 586 PRO A CA 1
ATOM 4722 C C . PRO A 1 586 ? -18.688 -12.672 -16.625 1 88.5 586 PRO A C 1
ATOM 4724 O O . PRO A 1 586 ? -19.156 -12.891 -15.5 1 88.5 586 PRO A O 1
ATOM 4727 N N . ASP A 1 587 ? -19.047 -11.648 -17.359 1 83.12 587 ASP A N 1
ATOM 4728 C CA . ASP A 1 587 ? -19.922 -10.594 -16.859 1 83.12 587 ASP A CA 1
ATOM 4729 C C . ASP A 1 587 ? -21.297 -11.156 -16.516 1 83.12 587 ASP A C 1
ATOM 4731 O O . ASP A 1 587 ? -21.969 -10.664 -15.602 1 83.12 587 ASP A O 1
ATOM 4735 N N . GLU A 1 588 ? -21.625 -12.219 -17.234 1 87.19 588 GLU A N 1
ATOM 4736 C CA . GLU A 1 588 ? -22.938 -12.836 -16.984 1 87.19 588 GLU A CA 1
ATOM 4737 C C . GLU A 1 588 ? -23.016 -13.422 -15.578 1 87.19 588 GLU A C 1
ATOM 4739 O O . GLU A 1 588 ? -24.078 -13.43 -14.969 1 87.19 588 GLU A O 1
ATOM 4744 N N . VAL A 1 589 ? -21.922 -13.812 -15.133 1 89.62 589 VAL A N 1
ATOM 4745 C CA . VAL A 1 589 ? -21.844 -14.383 -13.797 1 89.62 589 VAL A CA 1
ATOM 4746 C C . VAL A 1 589 ? -21.859 -13.266 -12.758 1 89.62 589 VAL A C 1
ATOM 4748 O O . VAL A 1 589 ? -22.531 -13.367 -11.727 1 89.62 589 VAL A O 1
ATOM 4751 N N . LEU A 1 590 ? -21.203 -12.227 -13 1 85.44 590 LEU A N 1
ATOM 4752 C CA . LEU A 1 590 ? -21.047 -11.125 -12.055 1 85.44 590 LEU A CA 1
ATOM 4753 C C . LEU A 1 590 ? -22.328 -10.312 -11.945 1 85.44 590 LEU A C 1
ATOM 4755 O O . LEU A 1 590 ? -22.594 -9.688 -10.906 1 85.44 590 LEU A O 1
ATOM 4759 N N . GLN A 1 591 ? -23.078 -10.273 -13.023 1 82.31 591 GLN A N 1
ATOM 4760 C CA . GLN A 1 591 ? -24.297 -9.484 -13.039 1 82.31 591 GLN A CA 1
ATOM 4761 C C . GLN A 1 591 ? -25.438 -10.211 -12.328 1 82.31 591 GLN A C 1
ATOM 4763 O O . GLN A 1 591 ? -26.438 -9.586 -11.945 1 82.31 591 GLN A O 1
ATOM 4768 N N . GLN A 1 592 ? -25.188 -11.477 -12.18 1 84.06 592 GLN A N 1
ATOM 4769 C CA . GLN A 1 592 ? -26.156 -12.211 -11.391 1 84.06 592 GLN A CA 1
ATOM 4770 C C . GLN A 1 592 ? -25.938 -12 -9.891 1 84.06 592 GLN A C 1
ATOM 4772 O O . GLN A 1 592 ? -24.922 -12.438 -9.344 1 84.06 592 GLN A O 1
ATOM 4777 N N . PRO A 1 593 ? -26.734 -11.164 -9.25 1 75.88 593 PRO A N 1
ATOM 4778 C CA . PRO A 1 593 ? -26.484 -10.758 -7.867 1 75.88 593 PRO A CA 1
ATOM 4779 C C . PRO A 1 593 ? -26.391 -11.945 -6.906 1 75.88 593 PRO A C 1
ATOM 4781 O O . PRO A 1 593 ? -25.703 -11.867 -5.887 1 75.88 593 PRO A O 1
ATOM 4784 N N . ASN A 1 594 ? -26.969 -13.125 -7.254 1 84.75 594 ASN A N 1
ATOM 4785 C CA . ASN A 1 594 ? -27.016 -14.211 -6.281 1 84.75 594 ASN A CA 1
ATOM 4786 C C . ASN A 1 594 ? -26.078 -15.359 -6.668 1 84.75 594 ASN A C 1
ATOM 4788 O O . ASN A 1 594 ? -26.031 -16.375 -5.984 1 84.75 594 ASN A O 1
ATOM 4792 N N . TYR A 1 595 ? -25.391 -15.195 -7.652 1 89.75 595 TYR A N 1
ATOM 4793 C CA . TYR A 1 595 ? -24.562 -16.312 -8.094 1 89.75 595 TYR A CA 1
ATOM 4794 C C . TYR A 1 595 ? -23.469 -16.609 -7.078 1 89.75 595 TYR A C 1
ATOM 4796 O O . TYR A 1 595 ? -23.266 -17.766 -6.691 1 89.75 595 TYR A O 1
ATOM 4804 N N . LEU A 1 596 ? -22.828 -15.578 -6.684 1 89.19 596 LEU A N 1
ATOM 4805 C CA . LEU A 1 596 ? -21.719 -15.75 -5.75 1 89.19 596 LEU A CA 1
ATOM 4806 C C . LEU A 1 596 ? -22.219 -16.234 -4.395 1 89.19 596 LEU A C 1
ATOM 4808 O O . LEU A 1 596 ? -21.594 -17.094 -3.766 1 89.19 596 LEU A O 1
ATOM 4812 N N . ALA A 1 597 ? -23.312 -15.664 -4.004 1 87.62 597 ALA A N 1
ATOM 4813 C CA . ALA A 1 597 ? -23.906 -16.078 -2.732 1 87.62 597 ALA A CA 1
ATOM 4814 C C . ALA A 1 597 ? -24.359 -17.531 -2.791 1 87.62 597 ALA A C 1
ATOM 4816 O O . ALA A 1 597 ? -24.203 -18.281 -1.825 1 87.62 597 ALA A O 1
ATOM 4817 N N . GLN A 1 598 ? -24.859 -17.953 -3.896 1 88.56 598 GLN A N 1
ATOM 4818 C CA . GLN A 1 598 ? -25.328 -19.312 -4.066 1 88.56 598 GLN A CA 1
ATOM 4819 C C . GLN A 1 598 ? -24.156 -20.281 -4.176 1 88.56 598 GLN A C 1
ATOM 4821 O O . GLN A 1 598 ? -24.234 -21.422 -3.691 1 88.56 598 GLN A O 1
ATOM 4826 N N . TYR A 1 599 ? -23.141 -19.844 -4.859 1 91.56 599 TYR A N 1
ATOM 4827 C CA . TYR A 1 599 ? -21.953 -20.688 -5 1 91.56 599 TYR A CA 1
ATOM 4828 C C . TYR A 1 599 ? -21.375 -21.047 -3.637 1 91.56 599 TYR A C 1
ATOM 4830 O O . TYR A 1 599 ? -20.953 -22.188 -3.418 1 91.56 599 TYR A O 1
ATOM 4838 N N . TYR A 1 600 ? -21.391 -20.078 -2.691 1 90.69 600 TYR A N 1
ATOM 4839 C CA . TYR A 1 600 ? -20.781 -20.297 -1.386 1 90.69 600 TYR A CA 1
ATOM 4840 C C . TYR A 1 600 ? -21.844 -20.531 -0.318 1 90.69 600 TYR A C 1
ATOM 4842 O O . TYR A 1 600 ? -21.562 -20.391 0.877 1 90.69 600 TYR A O 1
ATOM 4850 N N . ASN A 1 601 ? -22.969 -20.797 -0.649 1 85.75 601 ASN A N 1
ATOM 4851 C CA . ASN A 1 601 ? -24.078 -20.969 0.276 1 85.75 601 ASN A CA 1
ATOM 4852 C C . ASN A 1 601 ? -23.812 -22.078 1.289 1 85.75 601 ASN A C 1
ATOM 4854 O O . ASN A 1 601 ? -24.25 -22 2.438 1 85.75 601 ASN A O 1
ATOM 4858 N N . GLU A 1 602 ? -23.094 -23.078 0.884 1 82.44 602 GLU A N 1
ATOM 4859 C CA . GLU A 1 602 ? -22.844 -24.219 1.764 1 82.44 602 GLU A CA 1
ATOM 4860 C C . GLU A 1 602 ? -21.656 -23.953 2.68 1 82.44 602 GLU A C 1
ATOM 4862 O O . GLU A 1 602 ? -21.406 -24.719 3.617 1 82.44 602 GLU A O 1
ATOM 4867 N N . LEU A 1 603 ? -20.969 -22.875 2.453 1 87.75 603 LEU A N 1
ATOM 4868 C CA . LEU A 1 603 ? -19.766 -22.594 3.236 1 87.75 603 LEU A CA 1
ATOM 4869 C C . LEU A 1 603 ? -20.078 -21.641 4.383 1 87.75 603 LEU A C 1
ATOM 4871 O O . LEU A 1 603 ? -20.5 -20.516 4.156 1 87.75 603 LEU A O 1
ATOM 4875 N N . ILE A 1 604 ? -20.062 -22.078 5.605 1 78.06 604 ILE A N 1
ATOM 4876 C CA . ILE A 1 604 ? -20.328 -21.266 6.781 1 78.06 604 ILE A CA 1
ATOM 4877 C C . ILE A 1 604 ? -19.078 -21.141 7.641 1 78.06 604 ILE A C 1
ATOM 4879 O O . ILE A 1 604 ? -18.578 -22.156 8.164 1 78.06 604 ILE A O 1
ATOM 4883 N N . LEU A 1 605 ? -18.484 -19.969 7.621 1 82.25 605 LEU A N 1
ATOM 4884 C CA . LEU A 1 605 ? -17.312 -19.734 8.453 1 82.25 605 LEU A CA 1
ATOM 4885 C C . LEU A 1 605 ? -17.672 -18.844 9.648 1 82.25 605 LEU A C 1
ATOM 4887 O O . LEU A 1 605 ? -17.391 -17.656 9.641 1 82.25 605 LEU A O 1
ATOM 4891 N N . ASN A 1 606 ? -18.406 -19.234 10.672 1 66.94 606 ASN A N 1
ATOM 4892 C CA . ASN A 1 606 ? -18.969 -18.406 11.734 1 66.94 606 ASN A CA 1
ATOM 4893 C C . ASN A 1 606 ? -18.109 -18.484 13 1 66.94 606 ASN A C 1
ATOM 4895 O O . ASN A 1 606 ? -18.359 -17.766 13.969 1 66.94 606 ASN A O 1
ATOM 4899 N N . ASN A 1 607 ? -17.109 -19.297 12.984 1 66 607 ASN A N 1
ATOM 4900 C CA . ASN A 1 607 ? -16.375 -19.391 14.242 1 66 607 ASN A CA 1
ATOM 4901 C C . ASN A 1 607 ? -15 -18.734 14.133 1 66 607 ASN A C 1
ATOM 4903 O O . ASN A 1 607 ? -14.672 -18.141 13.109 1 66 607 ASN A O 1
ATOM 4907 N N . VAL A 1 608 ? -14.359 -18.672 15.32 1 69 608 VAL A N 1
ATOM 4908 C CA . VAL A 1 608 ? -13.055 -18.016 15.398 1 69 608 VAL A CA 1
ATOM 4909 C C . VAL A 1 608 ? -11.945 -19.047 15.242 1 69 608 VAL A C 1
ATOM 4911 O O . VAL A 1 608 ? -10.766 -18.703 15.18 1 69 608 VAL A O 1
ATOM 4914 N N . PHE A 1 609 ? -12.312 -20.297 14.914 1 77.75 609 PHE A N 1
ATOM 4915 C CA . PHE A 1 609 ? -11.281 -21.328 14.891 1 77.75 609 PHE A CA 1
ATOM 4916 C C . PHE A 1 609 ? -10.789 -21.562 13.469 1 77.75 609 PHE A C 1
ATOM 4918 O O . PHE A 1 609 ? -11.516 -22.125 12.641 1 77.75 609 PHE A O 1
ATOM 4925 N N . PHE A 1 610 ? -9.602 -21.344 13.203 1 87.38 610 PHE A N 1
ATOM 4926 C CA . PHE A 1 610 ? -8.992 -21.344 11.883 1 87.38 610 PHE A CA 1
ATOM 4927 C C . PHE A 1 610 ? -8.969 -22.734 11.281 1 87.38 610 PHE A C 1
ATOM 4929 O O . PHE A 1 610 ? -9.32 -22.922 10.117 1 87.38 610 PHE A O 1
ATOM 4936 N N . VAL A 1 611 ? -8.578 -23.781 12.078 1 84.69 611 VAL A N 1
ATOM 4937 C CA . VAL A 1 611 ? -8.445 -25.141 11.586 1 84.69 611 VAL A CA 1
ATOM 4938 C C . VAL A 1 611 ? -9.82 -25.672 11.172 1 84.69 611 VAL A C 1
ATOM 4940 O O . VAL A 1 611 ? -9.938 -26.406 10.188 1 84.69 611 VAL A O 1
ATOM 4943 N N . GLU A 1 612 ? -10.812 -25.328 11.883 1 83.19 612 GLU A N 1
ATOM 4944 C CA . GLU A 1 612 ? -12.164 -25.734 11.523 1 83.19 612 GLU A CA 1
ATOM 4945 C C . GLU A 1 612 ? -12.617 -25.094 10.219 1 83.19 612 GLU A C 1
ATOM 4947 O O . GLU A 1 612 ? -13.336 -25.703 9.43 1 83.19 612 GLU A O 1
ATOM 4952 N N . HIS A 1 613 ? -12.242 -23.875 10.055 1 87.62 613 HIS A N 1
ATOM 4953 C CA . HIS A 1 613 ? -12.539 -23.219 8.789 1 87.62 613 HIS A CA 1
ATOM 4954 C C . HIS A 1 613 ? -11.93 -23.969 7.613 1 87.62 613 HIS A C 1
ATOM 4956 O O . HIS A 1 613 ? -12.578 -24.156 6.582 1 87.62 613 HIS A O 1
ATOM 4962 N N . LEU A 1 614 ? -10.695 -24.438 7.781 1 86.75 614 LEU A N 1
ATOM 4963 C CA . LEU A 1 614 ? -10.023 -25.141 6.703 1 86.75 614 LEU A CA 1
ATOM 4964 C C . LEU A 1 614 ? -10.703 -26.484 6.426 1 86.75 614 LEU A C 1
ATOM 4966 O O . LEU A 1 614 ? -10.805 -26.906 5.27 1 86.75 614 LEU A O 1
ATOM 4970 N N . GLU A 1 615 ? -11.211 -27.109 7.434 1 84.75 615 GLU A N 1
ATOM 4971 C CA . GLU A 1 615 ? -11.938 -28.359 7.254 1 84.75 615 GLU A CA 1
ATOM 4972 C C . GLU A 1 615 ? -13.25 -28.125 6.512 1 84.75 615 GLU A C 1
ATOM 4974 O O . GLU A 1 615 ? -13.633 -28.922 5.652 1 84.75 615 GLU A O 1
ATOM 4979 N N . TRP A 1 616 ? -13.852 -27.078 6.832 1 87.62 616 TRP A N 1
ATOM 4980 C CA . TRP A 1 616 ? -15.102 -26.75 6.156 1 87.62 616 TRP A CA 1
ATOM 4981 C C . TRP A 1 616 ? -14.852 -26.391 4.695 1 87.62 616 TRP A C 1
ATOM 4983 O O . TRP A 1 616 ? -15.672 -26.703 3.826 1 87.62 616 TRP A O 1
ATOM 4993 N N . ILE A 1 617 ? -13.797 -25.734 4.418 1 89.38 617 ILE A N 1
ATOM 4994 C CA . ILE A 1 617 ? -13.484 -25.344 3.049 1 89.38 617 ILE A CA 1
ATOM 4995 C C . ILE A 1 617 ? -13.148 -26.594 2.223 1 89.38 617 ILE A C 1
ATOM 4997 O O . ILE A 1 617 ? -13.5 -26.672 1.044 1 89.38 617 ILE A O 1
ATOM 5001 N N . TRP A 1 618 ? -12.508 -27.516 2.83 1 87.62 618 TRP A N 1
ATOM 5002 C CA . TRP A 1 618 ? -12.242 -28.75 2.111 1 87.62 618 TRP A CA 1
ATOM 5003 C C . TRP A 1 618 ? -13.539 -29.469 1.763 1 87.62 618 TRP A C 1
ATOM 5005 O O . TRP A 1 618 ? -13.695 -29.984 0.65 1 87.62 618 TRP A O 1
ATOM 5015 N N . THR A 1 619 ? -14.445 -29.531 2.736 1 88.56 619 THR A N 1
ATOM 5016 C CA . THR A 1 619 ? -15.727 -30.172 2.471 1 88.56 619 THR A CA 1
ATOM 5017 C C . THR A 1 619 ? -16.453 -29.453 1.338 1 88.56 619 THR A C 1
ATOM 5019 O O . THR A 1 619 ? -17.109 -30.094 0.508 1 88.56 619 THR A O 1
ATOM 5022 N N . PHE A 1 620 ? -16.328 -28.234 1.286 1 91.88 620 PHE A N 1
ATOM 5023 C CA . PHE A 1 620 ? -16.922 -27.438 0.221 1 91.88 620 PHE A CA 1
ATOM 5024 C C . PHE A 1 620 ? -16.266 -27.75 -1.119 1 91.88 620 PHE A C 1
ATOM 5026 O O . PHE A 1 620 ? -16.953 -27.938 -2.127 1 91.88 620 PHE A O 1
ATOM 5033 N N . ARG A 1 621 ? -14.938 -27.828 -1.168 1 89.25 621 ARG A N 1
ATOM 5034 C CA . ARG A 1 621 ? -14.203 -28.109 -2.398 1 89.25 621 ARG A CA 1
ATOM 5035 C C . ARG A 1 621 ? -14.555 -29.5 -2.932 1 89.25 621 ARG A C 1
ATOM 5037 O O . ARG A 1 621 ? -14.641 -29.703 -4.145 1 89.25 621 ARG A O 1
ATOM 5044 N N . ARG A 1 622 ? -14.742 -30.344 -2.051 1 89.56 622 ARG A N 1
ATOM 5045 C CA . ARG A 1 622 ? -15.148 -31.703 -2.434 1 89.56 622 ARG A CA 1
ATOM 5046 C C . ARG A 1 622 ? -16.531 -31.688 -3.074 1 89.56 622 ARG A C 1
ATOM 5048 O O . ARG A 1 622 ? -16.766 -32.375 -4.062 1 89.56 622 ARG A O 1
ATOM 5055 N N . SER A 1 623 ? -17.359 -30.953 -2.465 1 91.31 623 SER A N 1
ATOM 5056 C CA . SER A 1 623 ? -18.703 -30.859 -3.014 1 91.31 623 SER A CA 1
ATOM 5057 C C . SER A 1 623 ? -18.688 -30.234 -4.406 1 91.31 623 SER A C 1
ATOM 5059 O O . SER A 1 623 ? -19.469 -30.625 -5.273 1 91.31 623 SER A O 1
ATOM 5061 N N . GLN A 1 624 ? -17.844 -29.312 -4.582 1 91 624 GLN A N 1
ATOM 5062 C CA . GLN A 1 624 ? -17.734 -28.688 -5.895 1 91 624 GLN A CA 1
ATOM 5063 C C . GLN A 1 624 ? -17.141 -29.641 -6.914 1 91 624 GLN A C 1
ATOM 5065 O O . GLN A 1 624 ? -17.5 -29.625 -8.094 1 91 624 GLN A O 1
ATOM 5070 N N . MET A 1 625 ? -16.203 -30.453 -6.512 1 90.94 625 MET A N 1
ATOM 5071 C CA . MET A 1 625 ? -15.641 -31.469 -7.379 1 90.94 625 MET A CA 1
ATOM 5072 C C . MET A 1 625 ? -16.703 -32.469 -7.805 1 90.94 625 MET A C 1
ATOM 5074 O O . MET A 1 625 ? -16.734 -32.906 -8.953 1 90.94 625 MET A O 1
ATOM 5078 N N . GLU A 1 626 ? -17.531 -32.812 -6.898 1 92.5 626 GLU A N 1
ATOM 5079 C CA . GLU A 1 626 ? -18.594 -33.75 -7.191 1 92.5 626 GLU A CA 1
ATOM 5080 C C . GLU A 1 626 ? -19.594 -33.188 -8.188 1 92.5 626 GLU A C 1
ATOM 5082 O O . GLU A 1 626 ? -20.125 -33.875 -9.039 1 92.5 626 GLU A O 1
ATOM 5087 N N . LYS A 1 627 ? -19.844 -31.891 -8.047 1 90.62 627 LYS A N 1
ATOM 5088 C CA . LYS A 1 627 ? -20.781 -31.219 -8.961 1 90.62 627 LYS A CA 1
ATOM 5089 C C . LYS A 1 627 ? -20.266 -31.266 -10.398 1 90.62 627 LYS A C 1
ATOM 5091 O O . LYS A 1 627 ? -21.062 -31.266 -11.344 1 90.62 627 LYS A O 1
ATOM 5096 N N . LYS A 1 628 ? -18.984 -31.375 -10.547 1 90.56 628 LYS A N 1
ATOM 5097 C CA . LYS A 1 628 ? -18.375 -31.453 -11.875 1 90.56 628 LYS A CA 1
ATOM 5098 C C . LYS A 1 628 ? -18.766 -32.75 -12.578 1 90.56 628 LYS A C 1
ATOM 5100 O O . LYS A 1 628 ? -18.781 -32.812 -13.812 1 90.56 628 LYS A O 1
ATOM 5105 N N . LEU A 1 629 ? -19.016 -33.781 -11.828 1 91.5 629 LEU A N 1
ATOM 5106 C CA . LEU A 1 629 ? -19.312 -35.062 -12.398 1 91.5 629 LEU A CA 1
ATOM 5107 C C . LEU A 1 629 ? -20.734 -35.094 -12.961 1 91.5 629 LEU A C 1
ATOM 5109 O O . LEU A 1 629 ? -21.078 -36 -13.75 1 91.5 629 LEU A O 1
ATOM 5113 N N . GLY A 1 630 ? -21.516 -34.125 -12.617 1 87.88 630 GLY A N 1
ATOM 5114 C CA . GLY A 1 630 ? -22.859 -33.969 -13.172 1 87.88 630 GLY A CA 1
ATOM 5115 C C . GLY A 1 630 ? -22.922 -33 -14.32 1 87.88 630 GLY A C 1
ATOM 5116 O O . GLY A 1 630 ? -21.891 -32.5 -14.781 1 87.88 630 GLY A O 1
ATOM 5117 N N . PRO A 1 631 ? -24.031 -32.781 -14.852 1 88.81 631 PRO A N 1
ATOM 5118 C CA . PRO A 1 631 ? -24.203 -31.781 -15.922 1 88.81 631 PRO A CA 1
ATOM 5119 C C . PRO A 1 631 ? -24.078 -30.344 -15.422 1 88.81 631 PRO A C 1
ATOM 5121 O O . PRO A 1 631 ? -24.672 -30 -14.391 1 88.81 631 PRO A O 1
ATOM 5124 N N . LEU A 1 632 ? -23.25 -29.656 -16.078 1 90.25 632 LEU A N 1
ATOM 5125 C CA . LEU A 1 632 ? -23.047 -28.266 -15.719 1 90.25 632 LEU A CA 1
ATOM 5126 C C . LEU A 1 632 ? -23.406 -27.344 -16.875 1 90.25 632 LEU A C 1
ATOM 5128 O O . LEU A 1 632 ? -23.203 -27.688 -18.047 1 90.25 632 LEU A O 1
ATOM 5132 N N . ALA A 1 633 ? -24.016 -26.203 -16.484 1 88.69 633 ALA A N 1
ATOM 5133 C CA . ALA A 1 633 ? -24.219 -25.156 -17.484 1 88.69 633 ALA A CA 1
ATOM 5134 C C . ALA A 1 633 ? -22.891 -24.547 -17.922 1 88.69 633 ALA A C 1
ATOM 5136 O O . ALA A 1 633 ? -21.875 -24.672 -17.219 1 88.69 633 ALA A O 1
ATOM 5137 N N . ILE A 1 634 ? -22.844 -23.891 -19.031 1 89.31 634 ILE A N 1
ATOM 5138 C CA . ILE A 1 634 ? -21.625 -23.391 -19.641 1 89.31 634 ILE A CA 1
ATOM 5139 C C . ILE A 1 634 ? -20.938 -22.406 -18.688 1 89.31 634 ILE A C 1
ATOM 5141 O O . ILE A 1 634 ? -19.719 -22.406 -18.562 1 89.31 634 ILE A O 1
ATOM 5145 N N . LEU A 1 635 ? -21.719 -21.578 -18.062 1 90.88 635 LEU A N 1
ATOM 5146 C CA . LEU A 1 635 ? -21.141 -20.594 -17.141 1 90.88 635 LEU A CA 1
ATOM 5147 C C . LEU A 1 635 ? -20.531 -21.281 -15.93 1 90.88 635 LEU A C 1
ATOM 5149 O O . LEU A 1 635 ? -19.484 -20.875 -15.438 1 90.88 635 LEU A O 1
ATOM 5153 N N . ASP A 1 636 ? -21.172 -22.328 -15.531 1 91.25 636 ASP A N 1
ATOM 5154 C CA . ASP A 1 636 ? -20.672 -23.078 -14.391 1 91.25 636 ASP A CA 1
ATOM 5155 C C . ASP A 1 636 ? -19.391 -23.844 -14.773 1 91.25 636 ASP A C 1
ATOM 5157 O O . ASP A 1 636 ? -18.516 -24.047 -13.938 1 91.25 636 ASP A O 1
ATOM 5161 N N . VAL A 1 637 ? -19.344 -24.25 -16.016 1 91.62 637 VAL A N 1
ATOM 5162 C CA . VAL A 1 637 ? -18.141 -24.953 -16.484 1 91.62 637 VAL A CA 1
ATOM 5163 C C . VAL A 1 637 ? -16.953 -24 -16.469 1 91.62 637 VAL A C 1
ATOM 5165 O O . VAL A 1 637 ? -15.859 -24.375 -16.031 1 91.62 637 VAL A O 1
ATOM 5168 N N . ILE A 1 638 ? -17.188 -22.812 -16.906 1 91.12 638 ILE A N 1
ATOM 5169 C CA . ILE A 1 638 ? -16.109 -21.828 -16.953 1 91.12 638 ILE A CA 1
ATOM 5170 C C . ILE A 1 638 ? -15.609 -21.531 -15.539 1 91.12 638 ILE A C 1
ATOM 5172 O O . ILE A 1 638 ? -14.406 -21.531 -15.289 1 91.12 638 ILE A O 1
ATOM 5176 N N . VAL A 1 639 ? -16.531 -21.328 -14.625 1 91 639 VAL A N 1
ATOM 5177 C CA . VAL A 1 639 ? -16.172 -21.016 -13.242 1 91 639 VAL A CA 1
ATOM 5178 C C . VAL A 1 639 ? -15.461 -22.219 -12.617 1 91 639 VAL A C 1
ATOM 5180 O O . VAL A 1 639 ? -14.484 -22.047 -11.883 1 91 639 VAL A O 1
ATOM 5183 N N . SER A 1 640 ? -15.891 -23.375 -12.938 1 90 640 SER A N 1
ATOM 5184 C CA . SER A 1 640 ? -15.266 -24.578 -12.383 1 90 640 SER A CA 1
ATOM 5185 C C . SER A 1 640 ? -13.859 -24.781 -12.93 1 90 640 SER A C 1
ATOM 5187 O O . SER A 1 640 ? -12.953 -25.172 -12.195 1 90 640 SER A O 1
ATOM 5189 N N . GLU A 1 641 ? -13.703 -24.5 -14.156 1 89.06 641 GLU A N 1
ATOM 5190 C CA . GLU A 1 641 ? -12.383 -24.656 -14.766 1 89.06 641 GLU A CA 1
ATOM 5191 C C . GLU A 1 641 ? -11.398 -23.609 -14.227 1 89.06 641 GLU A C 1
ATOM 5193 O O . GLU A 1 641 ? -10.195 -23.875 -14.148 1 89.06 641 GLU A O 1
ATOM 5198 N N . MET A 1 642 ? -11.906 -22.547 -13.789 1 88.56 642 MET A N 1
ATOM 5199 C CA . MET A 1 642 ? -11.039 -21.469 -13.305 1 88.56 642 MET A CA 1
ATOM 5200 C C . MET A 1 642 ? -10.672 -21.688 -11.844 1 88.56 642 MET A C 1
ATOM 5202 O O . MET A 1 642 ? -9.555 -21.391 -11.43 1 88.56 642 MET A O 1
ATOM 5206 N N . TYR A 1 643 ? -11.602 -22.234 -11.062 1 88.5 643 TYR A N 1
ATOM 5207 C CA . TYR A 1 643 ? -11.398 -22.078 -9.633 1 88.5 643 TYR A CA 1
ATOM 5208 C C . TYR A 1 643 ? -11.406 -23.422 -8.922 1 88.5 643 TYR A C 1
ATOM 5210 O O . TYR A 1 643 ? -11.117 -23.516 -7.727 1 88.5 643 TYR A O 1
ATOM 5218 N N . THR A 1 644 ? -11.695 -24.5 -9.508 1 81.5 644 THR A N 1
ATOM 5219 C CA . THR A 1 644 ? -11.727 -25.797 -8.836 1 81.5 644 THR A CA 1
ATOM 5220 C C . THR A 1 644 ? -10.453 -26.594 -9.117 1 81.5 644 THR A C 1
ATOM 5222 O O . THR A 1 644 ? -10.352 -27.766 -8.742 1 81.5 644 THR A O 1
ATOM 5225 N N . ARG A 1 645 ? -9.531 -25.922 -9.633 1 75.06 645 ARG A N 1
ATOM 5226 C CA . ARG A 1 645 ? -8.258 -26.594 -9.859 1 75.06 645 ARG A CA 1
ATOM 5227 C C . ARG A 1 645 ? -7.406 -26.578 -8.594 1 75.06 645 ARG A C 1
ATOM 5229 O O . ARG A 1 645 ? -7.574 -25.719 -7.73 1 75.06 645 ARG A O 1
ATOM 5236 N N . ASP A 1 646 ? -6.715 -27.562 -8.469 1 67 646 ASP A N 1
ATOM 5237 C CA . ASP A 1 646 ? -5.859 -27.672 -7.289 1 67 646 ASP A CA 1
ATOM 5238 C C . ASP A 1 646 ? -4.898 -26.484 -7.188 1 67 646 ASP A C 1
ATOM 5240 O O . ASP A 1 646 ? -4.645 -25.984 -6.094 1 67 646 ASP A O 1
ATOM 5244 N N . ASN A 1 647 ? -4.348 -26.156 -8.32 1 70.38 647 ASN A N 1
ATOM 5245 C CA . ASN A 1 647 ? -3.432 -25.031 -8.328 1 70.38 647 ASN A CA 1
ATOM 5246 C C . ASN A 1 647 ? -3.893 -23.938 -9.297 1 70.38 647 ASN A C 1
ATOM 5248 O O . ASN A 1 647 ? -3.578 -24 -10.492 1 70.38 647 ASN A O 1
ATOM 5252 N N . PRO A 1 648 ? -4.621 -23.047 -8.664 1 73.06 648 PRO A N 1
ATOM 5253 C CA . PRO A 1 648 ? -5.098 -22 -9.586 1 73.06 648 PRO A CA 1
ATOM 5254 C C . PRO A 1 648 ? -3.961 -21.156 -10.164 1 73.06 648 PRO A C 1
ATOM 5256 O O . PRO A 1 648 ? -3.057 -20.75 -9.43 1 73.06 648 PRO A O 1
ATOM 5259 N N . GLN A 1 649 ? -3.906 -21.172 -11.508 1 80.38 649 GLN A N 1
ATOM 5260 C CA . GLN A 1 649 ? -2.945 -20.344 -12.234 1 80.38 649 GLN A CA 1
ATOM 5261 C C . GLN A 1 649 ? -3.607 -19.094 -12.789 1 80.38 649 GLN A C 1
ATOM 5263 O O . GLN A 1 649 ? -4.812 -19.078 -13.039 1 80.38 649 GLN A O 1
ATOM 5268 N N . ALA A 1 650 ? -2.795 -18.141 -12.938 1 84.25 650 ALA A N 1
ATOM 5269 C CA . ALA A 1 650 ? -3.326 -16.891 -13.469 1 84.25 650 ALA A CA 1
ATOM 5270 C C . ALA A 1 650 ? -3.705 -17.031 -14.938 1 84.25 650 ALA A C 1
ATOM 5272 O O . ALA A 1 650 ? -4.625 -16.359 -15.414 1 84.25 650 ALA A O 1
ATOM 5273 N N . ILE A 1 651 ? -2.912 -17.844 -15.688 1 90.94 651 ILE A N 1
ATOM 5274 C CA . ILE A 1 651 ? -3.219 -18.188 -17.062 1 90.94 651 ILE A CA 1
ATOM 5275 C C . ILE A 1 651 ? -3.312 -19.703 -17.219 1 90.94 651 ILE A C 1
ATOM 5277 O O . ILE A 1 651 ? -2.34 -20.406 -16.969 1 90.94 651 ILE A O 1
ATOM 5281 N N . ALA A 1 652 ? -4.516 -20.094 -17.547 1 90.31 652 ALA A N 1
ATOM 5282 C CA . ALA A 1 652 ? -4.73 -21.547 -17.625 1 90.31 652 ALA A CA 1
ATOM 5283 C C . ALA A 1 652 ? -5.473 -21.906 -18.906 1 90.31 652 ALA A C 1
ATOM 5285 O O . ALA A 1 652 ? -6.227 -21.109 -19.453 1 90.31 652 ALA A O 1
ATOM 5286 N N . TYR A 1 653 ? -5.172 -23.062 -19.391 1 91.62 653 TYR A N 1
ATOM 5287 C CA . TYR A 1 653 ? -5.867 -23.625 -20.531 1 91.62 653 TYR A CA 1
ATOM 5288 C C . TYR A 1 653 ? -6.91 -24.641 -20.094 1 91.62 653 TYR A C 1
ATOM 5290 O O . TYR A 1 653 ? -6.629 -25.516 -19.266 1 91.62 653 TYR A O 1
ATOM 5298 N N . SER A 1 654 ? -8.102 -24.469 -20.609 1 90.5 654 SER A N 1
ATOM 5299 C CA . SER A 1 654 ? -9.164 -25.438 -20.375 1 90.5 654 SER A CA 1
ATOM 5300 C C . SER A 1 654 ? -9.305 -26.406 -21.562 1 90.5 654 SER A C 1
ATOM 5302 O O . SER A 1 654 ? -9.695 -25.984 -22.656 1 90.5 654 SER A O 1
ATOM 5304 N N . ASN A 1 655 ? -9.078 -27.578 -21.312 1 88.19 655 ASN A N 1
ATOM 5305 C CA . ASN A 1 655 ? -9.195 -28.594 -22.344 1 88.19 655 ASN A CA 1
ATOM 5306 C C . ASN A 1 655 ? -10.656 -28.828 -22.734 1 88.19 655 ASN A C 1
ATOM 5308 O O . ASN A 1 655 ? -10.953 -29.094 -23.906 1 88.19 655 ASN A O 1
ATOM 5312 N N . LYS A 1 656 ? -11.539 -28.75 -21.828 1 88.44 656 LYS A N 1
ATOM 5313 C CA . LYS A 1 656 ? -12.961 -28.984 -22.078 1 88.44 656 LYS A CA 1
ATOM 5314 C C . LYS A 1 656 ? -13.539 -27.938 -23.016 1 88.44 656 LYS A C 1
ATOM 5316 O O . LYS A 1 656 ? -14.312 -28.266 -23.922 1 88.44 656 LYS A O 1
ATOM 5321 N N . LEU A 1 657 ? -13.141 -26.75 -22.828 1 90.88 657 LEU A N 1
ATOM 5322 C CA . LEU A 1 657 ? -13.719 -25.656 -23.594 1 90.88 657 LEU A CA 1
ATOM 5323 C C . LEU A 1 657 ? -12.781 -25.234 -24.719 1 90.88 657 LEU A C 1
ATOM 5325 O O . LEU A 1 657 ? -13.172 -24.438 -25.594 1 90.88 657 LEU A O 1
ATOM 5329 N N . ASN A 1 658 ? -11.547 -25.812 -24.781 1 91.94 658 ASN A N 1
ATOM 5330 C CA . ASN A 1 658 ? -10.508 -25.297 -25.656 1 91.94 658 ASN A CA 1
ATOM 5331 C C . ASN A 1 658 ? -10.422 -23.766 -25.594 1 91.94 658 ASN A C 1
ATOM 5333 O O . ASN A 1 658 ? -10.547 -23.094 -26.609 1 91.94 658 ASN A O 1
ATOM 5337 N N . MET A 1 659 ? -10.219 -23.375 -24.359 1 93.75 659 MET A N 1
ATOM 5338 C CA . MET A 1 659 ? -10.273 -21.953 -24.047 1 93.75 659 MET A CA 1
ATOM 5339 C C . MET A 1 659 ? -9.109 -21.562 -23.125 1 93.75 659 MET A C 1
ATOM 5341 O O . MET A 1 659 ? -8.758 -22.312 -22.219 1 93.75 659 MET A O 1
ATOM 5345 N N . LEU A 1 660 ? -8.516 -20.469 -23.5 1 94.44 660 LEU A N 1
ATOM 5346 C CA . LEU A 1 660 ? -7.527 -19.906 -22.578 1 94.44 660 LEU A CA 1
ATOM 5347 C C . LEU A 1 660 ? -8.195 -19.016 -21.547 1 94.44 660 LEU A C 1
ATOM 5349 O O . LEU A 1 660 ? -8.969 -18.109 -21.891 1 94.44 660 LEU A O 1
ATOM 5353 N N . LEU A 1 661 ? -7.93 -19.328 -20.344 1 92.5 661 LEU A N 1
ATOM 5354 C CA . LEU A 1 661 ? -8.516 -18.594 -19.234 1 92.5 661 LEU A CA 1
ATOM 5355 C C . LEU A 1 661 ? -7.477 -17.688 -18.578 1 92.5 661 LEU A C 1
ATOM 5357 O O . LEU A 1 661 ? -6.434 -18.156 -18.125 1 92.5 661 LEU A O 1
ATOM 5361 N N . VAL A 1 662 ? -7.746 -16.406 -18.531 1 89.75 662 VAL A N 1
ATOM 5362 C CA . VAL A 1 662 ? -6.855 -15.438 -17.891 1 89.75 662 VAL A CA 1
ATOM 5363 C C . VAL A 1 662 ? -7.551 -14.82 -16.688 1 89.75 662 VAL A C 1
ATOM 5365 O O . VAL A 1 662 ? -8.648 -14.273 -16.812 1 89.75 662 VAL A O 1
ATOM 5368 N N . SER A 1 663 ? -6.867 -14.836 -15.609 1 84.94 663 SER A N 1
ATOM 5369 C CA . SER A 1 663 ? -7.445 -14.312 -14.375 1 84.94 663 SER A CA 1
ATOM 5370 C C . SER A 1 663 ? -7.52 -12.789 -14.406 1 84.94 663 SER A C 1
ATOM 5372 O O . SER A 1 663 ? -6.703 -12.133 -15.055 1 84.94 663 SER A O 1
ATOM 5374 N N . LYS A 1 664 ? -8.398 -12.266 -13.672 1 77.25 664 LYS A N 1
ATOM 5375 C CA . LYS A 1 664 ? -8.562 -10.812 -13.594 1 77.25 664 LYS A CA 1
ATOM 5376 C C . LYS A 1 664 ? -7.441 -10.172 -12.781 1 77.25 664 LYS A C 1
ATOM 5378 O O . LYS A 1 664 ? -7.129 -9 -12.969 1 77.25 664 LYS A O 1
ATOM 5383 N N . VAL A 1 665 ? -6.879 -10.945 -11.922 1 74.94 665 VAL A N 1
ATOM 5384 C CA . VAL A 1 665 ? -5.797 -10.414 -11.102 1 74.94 665 VAL A CA 1
ATOM 5385 C C . VAL A 1 665 ? -4.664 -9.914 -11.992 1 74.94 665 VAL A C 1
ATOM 5387 O O . VAL A 1 665 ? -4.016 -8.914 -11.68 1 74.94 665 VAL A O 1
ATOM 5390 N N . LEU A 1 666 ? -4.516 -10.539 -13.047 1 79.19 666 LEU A N 1
ATOM 5391 C CA . LEU A 1 666 ? -3.455 -10.148 -13.969 1 79.19 666 LEU A CA 1
ATOM 5392 C C . LEU A 1 666 ? -3.836 -8.883 -14.742 1 79.19 666 LEU A C 1
ATOM 5394 O O . LEU A 1 666 ? -2.979 -8.047 -15.031 1 79.19 666 LEU A O 1
ATOM 5398 N N . ILE A 1 667 ? -5.113 -8.742 -14.961 1 76.25 667 ILE A N 1
ATOM 5399 C CA . ILE A 1 667 ? -5.582 -7.633 -15.781 1 76.25 667 ILE A CA 1
ATOM 5400 C C . ILE A 1 667 ? -5.641 -6.359 -14.945 1 76.25 667 ILE A C 1
ATOM 5402 O O . ILE A 1 667 ? -5.461 -5.254 -15.469 1 76.25 667 ILE A O 1
ATOM 5406 N N . SER A 1 668 ? -5.75 -6.555 -13.688 1 73.25 668 SER A N 1
ATOM 5407 C CA . SER A 1 668 ? -5.902 -5.379 -12.836 1 73.25 668 SER A CA 1
ATOM 5408 C C . SER A 1 668 ? -4.609 -5.074 -12.086 1 73.25 668 SER A C 1
ATOM 5410 O O . SER A 1 668 ? -4.512 -4.051 -11.398 1 73.25 668 SER A O 1
ATOM 5412 N N . SER A 1 669 ? -3.617 -5.895 -12.297 1 76.44 669 SER A N 1
ATOM 5413 C CA . SER A 1 669 ? -2.371 -5.711 -11.555 1 76.44 669 SER A CA 1
ATOM 5414 C C . SER A 1 669 ? -1.459 -4.707 -12.25 1 76.44 669 SER A C 1
ATOM 5416 O O . SER A 1 669 ? -1.712 -4.32 -13.398 1 76.44 669 SER A O 1
ATOM 5418 N N . ASN A 1 670 ? -0.428 -4.266 -11.5 1 79.06 670 ASN A N 1
ATOM 5419 C CA . ASN A 1 670 ? 0.566 -3.352 -12.055 1 79.06 670 ASN A CA 1
ATOM 5420 C C . ASN A 1 670 ? 1.527 -4.074 -12.992 1 79.06 670 ASN A C 1
ATOM 5422 O O . ASN A 1 670 ? 2.396 -3.447 -13.602 1 79.06 670 ASN A O 1
ATOM 5426 N N . TYR A 1 671 ? 1.203 -5.359 -13.219 1 85.94 671 TYR A N 1
ATOM 5427 C CA . TYR A 1 671 ? 2.014 -6.18 -14.109 1 85.94 671 TYR A CA 1
ATOM 5428 C C . TYR A 1 671 ? 1.655 -5.922 -15.57 1 85.94 671 TYR A C 1
ATOM 5430 O O . TYR A 1 671 ? 2.494 -6.082 -16.453 1 85.94 671 TYR A O 1
ATOM 5438 N N . TYR A 1 672 ? 0.462 -5.445 -15.781 1 89.12 672 TYR A N 1
ATOM 5439 C CA . TYR A 1 672 ? -0.08 -5.258 -17.125 1 89.12 672 TYR A CA 1
ATOM 5440 C C . TYR A 1 672 ? -1.009 -4.051 -17.172 1 89.12 672 TYR A C 1
ATOM 5442 O O . TYR A 1 672 ? -1.811 -3.838 -16.266 1 89.12 672 TYR A O 1
ATOM 5450 N N . ASP A 1 673 ? -0.766 -3.303 -18.188 1 89.94 673 ASP A N 1
ATOM 5451 C CA . ASP A 1 673 ? -1.652 -2.191 -18.5 1 89.94 673 ASP A CA 1
ATOM 5452 C C . ASP A 1 673 ? -1.588 -1.855 -20 1 89.94 673 ASP A C 1
ATOM 5454 O O . ASP A 1 673 ? -0.507 -1.847 -20.594 1 89.94 673 ASP A O 1
ATOM 5458 N N . TYR A 1 674 ? -2.764 -1.615 -20.562 1 90.06 674 TYR A N 1
ATOM 5459 C CA . TYR A 1 674 ? -2.787 -1.351 -22 1 90.06 674 TYR A CA 1
ATOM 5460 C C . TYR A 1 674 ? -2.059 -0.053 -22.328 1 90.06 674 TYR A C 1
ATOM 5462 O O . TYR A 1 674 ? -1.643 0.162 -23.469 1 90.06 674 TYR A O 1
ATOM 5470 N N . ARG A 1 675 ? -1.842 0.77 -21.359 1 88.62 675 ARG A N 1
ATOM 5471 C CA . ARG A 1 675 ? -1.196 2.062 -21.562 1 88.62 675 ARG A CA 1
ATOM 5472 C C . ARG A 1 675 ? 0.317 1.949 -21.422 1 88.62 675 ARG A C 1
ATOM 5474 O O . ARG A 1 675 ? 1.047 2.902 -21.688 1 88.62 675 ARG A O 1
ATOM 5481 N N . TYR A 1 676 ? 0.791 0.762 -20.906 1 91.88 676 TYR A N 1
ATOM 5482 C CA . TYR A 1 676 ? 2.227 0.509 -20.938 1 91.88 676 TYR A CA 1
ATOM 5483 C C . TYR A 1 676 ? 2.723 0.403 -22.375 1 91.88 676 TYR A C 1
ATOM 5485 O O . TYR A 1 676 ? 1.94 0.129 -23.297 1 91.88 676 TYR A O 1
ATOM 5493 N N . PRO A 1 677 ? 4.004 0.677 -22.531 1 92.56 677 PRO A N 1
ATOM 5494 C CA . PRO A 1 677 ? 4.52 0.432 -23.875 1 92.56 677 PRO A CA 1
ATOM 5495 C C . PRO A 1 677 ? 4.234 -0.984 -24.375 1 92.56 677 PRO A C 1
ATOM 5497 O O . PRO A 1 677 ? 4.316 -1.94 -23.594 1 92.56 677 PRO A O 1
ATOM 5500 N N . VAL A 1 678 ? 3.912 -1.102 -25.609 1 93.81 678 VAL A N 1
ATOM 5501 C CA . VAL A 1 678 ? 3.516 -2.377 -26.188 1 93.81 678 VAL A CA 1
ATOM 5502 C C . VAL A 1 678 ? 4.617 -3.412 -25.969 1 93.81 678 VAL A C 1
ATOM 5504 O O . VAL A 1 678 ? 4.332 -4.578 -25.688 1 93.81 678 VAL A O 1
ATOM 5507 N N . ALA A 1 679 ? 5.859 -2.988 -26.109 1 95.19 679 ALA A N 1
ATOM 5508 C CA . ALA A 1 679 ? 6.996 -3.895 -25.953 1 95.19 679 ALA A CA 1
ATOM 5509 C C . ALA A 1 679 ? 7.043 -4.488 -24.547 1 95.19 679 ALA A C 1
ATOM 5511 O O . ALA A 1 679 ? 7.383 -5.66 -24.375 1 95.19 679 ALA A O 1
ATOM 5512 N N . VAL A 1 680 ? 6.684 -3.721 -23.578 1 95.12 680 VAL A N 1
ATOM 5513 C CA . VAL A 1 680 ? 6.699 -4.18 -22.203 1 95.12 680 VAL A CA 1
ATOM 5514 C C . VAL A 1 680 ? 5.59 -5.207 -21.984 1 95.12 680 VAL A C 1
ATOM 5516 O O . VAL A 1 680 ? 5.801 -6.23 -21.328 1 95.12 680 VAL A O 1
ATOM 5519 N N . ASN A 1 681 ? 4.461 -4.984 -22.516 1 95.56 681 ASN A N 1
ATOM 5520 C CA . ASN A 1 681 ? 3.344 -5.918 -22.391 1 95.56 681 ASN A CA 1
ATOM 5521 C C . ASN A 1 681 ? 3.648 -7.25 -23.062 1 95.56 681 ASN A C 1
ATOM 5523 O O . ASN A 1 681 ? 3.312 -8.312 -22.531 1 95.56 681 ASN A O 1
ATOM 5527 N N . PHE A 1 682 ? 4.262 -7.23 -24.203 1 96.94 682 PHE A N 1
ATOM 5528 C CA . PHE A 1 682 ? 4.609 -8.461 -24.906 1 96.94 682 PHE A CA 1
ATOM 5529 C C . PHE A 1 682 ? 5.684 -9.227 -24.141 1 96.94 682 PHE A C 1
ATOM 5531 O O . PHE A 1 682 ? 5.672 -10.461 -24.109 1 96.94 682 PHE A O 1
ATOM 5538 N N . ALA A 1 683 ? 6.617 -8.484 -23.562 1 96.44 683 ALA A N 1
ATOM 5539 C CA . ALA A 1 683 ? 7.703 -9.117 -22.828 1 96.44 683 ALA A CA 1
ATOM 5540 C C . ALA A 1 683 ? 7.184 -9.766 -21.547 1 96.44 683 ALA A C 1
ATOM 5542 O O . ALA A 1 683 ? 7.73 -10.773 -21.078 1 96.44 683 ALA A O 1
ATOM 5543 N N . ARG A 1 684 ? 6.199 -9.25 -21 1 94.19 684 ARG A N 1
ATOM 5544 C CA . ARG A 1 684 ? 5.676 -9.75 -19.734 1 94.19 684 ARG A CA 1
ATOM 5545 C C . ARG A 1 684 ? 4.492 -10.688 -19.969 1 94.19 684 ARG A C 1
ATOM 5547 O O . ARG A 1 684 ? 4.676 -11.883 -20.203 1 94.19 684 ARG A O 1
ATOM 5554 N N . ILE A 1 685 ? 3.332 -10.156 -20.109 1 93.06 685 ILE A N 1
ATOM 5555 C CA . ILE A 1 685 ? 2.125 -10.977 -20.203 1 93.06 685 ILE A CA 1
ATOM 5556 C C . ILE A 1 685 ? 2.125 -11.75 -21.516 1 93.06 685 ILE A C 1
ATOM 5558 O O . ILE A 1 685 ? 1.606 -12.867 -21.594 1 93.06 685 ILE A O 1
ATOM 5562 N N . GLY A 1 686 ? 2.719 -11.211 -22.562 1 95.75 686 GLY A N 1
ATOM 5563 C CA . GLY A 1 686 ? 2.801 -11.93 -23.812 1 95.75 686 GLY A CA 1
ATOM 5564 C C . GLY A 1 686 ? 3.578 -13.227 -23.719 1 95.75 686 GLY A C 1
ATOM 5565 O O . GLY A 1 686 ? 3.143 -14.258 -24.234 1 95.75 686 GLY A O 1
ATOM 5566 N N . THR A 1 687 ? 4.684 -13.141 -23.062 1 96.19 687 THR A N 1
ATOM 5567 C CA . THR A 1 687 ? 5.484 -14.344 -22.891 1 96.19 687 THR A CA 1
ATOM 5568 C C . THR A 1 687 ? 4.773 -15.336 -21.969 1 96.19 687 THR A C 1
ATOM 5570 O O . THR A 1 687 ? 4.883 -16.547 -22.141 1 96.19 687 THR A O 1
ATOM 5573 N N . ASP A 1 688 ? 4.102 -14.844 -21.031 1 93.81 688 ASP A N 1
ATOM 5574 C CA . ASP A 1 688 ? 3.363 -15.711 -20.109 1 93.81 688 ASP A CA 1
ATOM 5575 C C . ASP A 1 688 ? 2.262 -16.469 -20.844 1 93.81 688 ASP A C 1
ATOM 5577 O O . ASP A 1 688 ? 2.047 -17.656 -20.594 1 93.81 688 ASP A O 1
ATOM 5581 N N . ILE A 1 689 ? 1.56 -15.797 -21.656 1 95.19 689 ILE A N 1
ATOM 5582 C CA . ILE A 1 689 ? 0.497 -16.422 -22.438 1 95.19 689 ILE A CA 1
ATOM 5583 C C . ILE A 1 689 ? 1.083 -17.516 -23.328 1 95.19 689 ILE A C 1
ATOM 5585 O O . ILE A 1 689 ? 0.535 -18.609 -23.422 1 95.19 689 ILE A O 1
ATOM 5589 N N . LEU A 1 690 ? 2.174 -17.203 -23.938 1 97.12 690 LEU A N 1
ATOM 5590 C CA . LEU A 1 690 ? 2.807 -18.188 -24.828 1 97.12 690 LEU A CA 1
ATOM 5591 C C . LEU A 1 690 ? 3.336 -19.375 -24.031 1 97.12 690 LEU A C 1
ATOM 5593 O O . LEU A 1 690 ? 3.305 -20.516 -24.516 1 97.12 690 LEU A O 1
ATOM 5597 N N . GLU A 1 691 ? 3.85 -19.078 -22.875 1 94 691 GLU A N 1
ATOM 5598 C CA . GLU A 1 691 ? 4.305 -20.188 -22.031 1 94 691 GLU A CA 1
ATOM 5599 C C . GLU A 1 691 ? 3.15 -21.125 -21.672 1 94 691 GLU A C 1
ATOM 5601 O O . GLU A 1 691 ? 3.307 -22.344 -21.703 1 94 691 GLU A O 1
ATOM 5606 N N . ALA A 1 692 ? 2.08 -20.578 -21.375 1 93.56 692 ALA A N 1
ATOM 5607 C CA . ALA A 1 692 ? 0.908 -21.391 -21.047 1 93.56 692 ALA A CA 1
ATOM 5608 C C . ALA A 1 692 ? 0.44 -22.172 -22.266 1 93.56 692 ALA A C 1
ATOM 5610 O O . ALA A 1 692 ? 0.071 -23.344 -22.141 1 93.56 692 ALA A O 1
ATOM 5611 N N . LEU A 1 693 ? 0.464 -21.594 -23.391 1 95.56 693 LEU A N 1
ATOM 5612 C CA . LEU A 1 693 ? 0.01 -22.266 -24.609 1 95.56 693 LEU A CA 1
ATOM 5613 C C . LEU A 1 693 ? 0.963 -23.391 -25 1 95.56 693 LEU A C 1
ATOM 5615 O O . LEU A 1 693 ? 0.527 -24.5 -25.297 1 95.56 693 LEU A O 1
ATOM 5619 N N . ILE A 1 694 ? 2.234 -23.094 -24.984 1 94.31 694 ILE A N 1
ATOM 5620 C CA . ILE A 1 694 ? 3.229 -24.062 -25.422 1 94.31 694 ILE A CA 1
ATOM 5621 C C . ILE A 1 694 ? 3.307 -25.203 -24.406 1 94.31 694 ILE A C 1
ATOM 5623 O O . ILE A 1 694 ? 3.498 -26.375 -24.781 1 94.31 694 ILE A O 1
ATOM 5627 N N . ASP A 1 695 ? 3.135 -24.891 -23.234 1 91 695 ASP A N 1
ATOM 5628 C CA . ASP A 1 695 ? 3.15 -25.922 -22.203 1 91 695 ASP A CA 1
ATOM 5629 C C . ASP A 1 695 ? 2.023 -26.922 -22.422 1 91 695 ASP A C 1
ATOM 5631 O O . ASP A 1 695 ? 2.15 -28.094 -22.047 1 91 695 ASP A O 1
ATOM 5635 N N . ASN A 1 696 ? 0.96 -26.562 -22.984 1 91.69 696 ASN A N 1
ATOM 5636 C CA . ASN A 1 696 ? -0.193 -27.422 -23.172 1 91.69 696 ASN A CA 1
ATOM 5637 C C . ASN A 1 696 ? -0.1 -28.203 -24.484 1 91.69 696 ASN A C 1
ATOM 5639 O O . ASN A 1 696 ? -1.014 -28.953 -24.828 1 91.69 696 ASN A O 1
ATOM 5643 N N . PHE A 1 697 ? 0.965 -28.047 -25.234 1 91.31 697 PHE A N 1
ATOM 5644 C CA . PHE A 1 697 ? 1.165 -28.859 -26.422 1 91.31 697 PHE A CA 1
ATOM 5645 C C . PHE A 1 697 ? 1.228 -30.344 -26.062 1 91.31 697 PHE A C 1
ATOM 5647 O O . PHE A 1 697 ? 0.787 -31.203 -26.844 1 91.31 697 PHE A O 1
ATOM 5654 N N . SER A 1 698 ? 1.774 -30.531 -24.859 1 86.44 698 SER A N 1
ATOM 5655 C CA . SER A 1 698 ? 1.8 -31.922 -24.422 1 86.44 698 SER A CA 1
ATOM 5656 C C . SER A 1 698 ? 0.389 -32.5 -24.281 1 86.44 698 SER A C 1
ATOM 5658 O O . SER A 1 698 ? 0.143 -33.656 -24.625 1 86.44 698 SER A O 1
ATOM 5660 N N . THR A 1 699 ? -0.496 -31.703 -23.828 1 86.56 699 THR A N 1
ATOM 5661 C CA . THR A 1 699 ? -1.887 -32.125 -23.703 1 86.56 699 THR A CA 1
ATOM 5662 C C . THR A 1 699 ? -2.527 -32.312 -25.078 1 86.56 699 THR A C 1
ATOM 5664 O O . THR A 1 699 ? -3.293 -33.25 -25.281 1 86.56 699 THR A O 1
ATOM 5667 N N . PHE A 1 700 ? -2.209 -31.5 -26.031 1 90.12 700 PHE A N 1
ATOM 5668 C CA . PHE A 1 700 ? -2.73 -31.609 -27.391 1 90.12 700 PHE A CA 1
ATOM 5669 C C . PHE A 1 700 ? -2.256 -32.906 -28.031 1 90.12 700 PHE A C 1
ATOM 5671 O O . PHE A 1 700 ? -3.031 -33.594 -28.719 1 90.12 700 PHE A O 1
ATOM 5678 N N . LEU A 1 701 ? -1.052 -33.156 -27.781 1 88.19 701 LEU A N 1
ATOM 5679 C CA . LEU A 1 701 ? -0.473 -34.344 -28.391 1 88.19 701 LEU A CA 1
ATOM 5680 C C . LEU A 1 701 ? -1.04 -35.625 -27.766 1 88.19 701 LEU A C 1
ATOM 5682 O O . LEU A 1 701 ? -1.187 -36.625 -28.453 1 88.19 701 LEU A O 1
ATOM 5686 N N . LEU A 1 702 ? -1.288 -35.531 -26.5 1 83.94 702 LEU A N 1
ATOM 5687 C CA . LEU A 1 702 ? -1.943 -36.656 -25.859 1 83.94 702 LEU A CA 1
ATOM 5688 C C . LEU A 1 702 ? -3.328 -36.906 -26.453 1 83.94 702 LEU A C 1
ATOM 5690 O O . LEU A 1 702 ? -3.75 -38.031 -26.625 1 83.94 702 LEU A O 1
ATOM 5694 N N . GLN A 1 703 ? -4.035 -35.906 -26.734 1 85.56 703 GLN A N 1
ATOM 5695 C CA . GLN A 1 703 ? -5.336 -36 -27.375 1 85.56 703 GLN A CA 1
ATOM 5696 C C . GLN A 1 703 ? -5.203 -36.562 -28.781 1 85.56 703 GLN A C 1
ATOM 5698 O O . GLN A 1 703 ? -6.004 -37.406 -29.203 1 85.56 703 GLN A O 1
ATOM 5703 N N . PHE A 1 704 ? -4.215 -36.031 -29.453 1 86.25 704 PHE A N 1
ATOM 5704 C CA . PHE A 1 704 ? -3.951 -36.531 -30.812 1 86.25 704 PHE A CA 1
ATOM 5705 C C . PHE A 1 704 ? -3.639 -38.031 -30.812 1 86.25 704 PHE A C 1
ATOM 5707 O O . PHE A 1 704 ? -4.164 -38.781 -31.625 1 86.25 704 PHE A O 1
ATOM 5714 N N . ASN A 1 705 ? -2.803 -38.406 -29.875 1 83.12 705 ASN A N 1
ATOM 5715 C CA . ASN A 1 705 ? -2.404 -39.812 -29.781 1 83.12 705 ASN A CA 1
ATOM 5716 C C . ASN A 1 705 ? -3.594 -40.719 -29.469 1 83.12 705 ASN A C 1
ATOM 5718 O O . ASN A 1 705 ? -3.703 -41.812 -30 1 83.12 705 ASN A O 1
ATOM 5722 N N . THR A 1 706 ? -4.441 -40.25 -28.625 1 78.88 706 THR A N 1
ATOM 5723 C CA . THR A 1 706 ? -5.602 -41.062 -28.234 1 78.88 706 THR A CA 1
ATOM 5724 C C . THR A 1 706 ? -6.602 -41.156 -29.391 1 78.88 706 THR A C 1
ATOM 5726 O O . THR A 1 706 ? -7.223 -42.188 -29.594 1 78.88 706 THR A O 1
ATOM 5729 N N . GLN A 1 707 ? -6.77 -40.094 -30.078 1 76.81 707 GLN A N 1
ATOM 5730 C CA . GLN A 1 707 ? -7.711 -40.062 -31.203 1 76.81 707 GLN A CA 1
ATOM 5731 C C . GLN A 1 707 ? -7.168 -40.875 -32.375 1 76.81 707 GLN A C 1
ATOM 5733 O O . GLN A 1 707 ? -7.938 -41.438 -33.156 1 76.81 707 GLN A O 1
ATOM 5738 N N . SER A 1 708 ? -5.855 -40.75 -32.531 1 72.06 708 SER A N 1
ATOM 5739 C CA . SER A 1 708 ? -5.23 -41.5 -33.625 1 72.06 708 SER A CA 1
ATOM 5740 C C . SER A 1 708 ? -5.16 -42.969 -33.312 1 72.06 708 SER A C 1
ATOM 5742 O O . SER A 1 708 ? -5.203 -43.812 -34.25 1 72.06 708 SER A O 1
ATOM 5744 N N . THR A 1 709 ? -4.762 -43.312 -32.125 1 61.75 709 THR A N 1
ATOM 5745 C CA . THR A 1 709 ? -4.715 -44.75 -31.75 1 61.75 709 THR A CA 1
ATOM 5746 C C . THR A 1 709 ? -6.066 -45.406 -31.984 1 61.75 709 THR A C 1
ATOM 5748 O O . THR A 1 709 ? -6.133 -46.594 -32.281 1 61.75 709 THR A O 1
ATOM 5751 N N . ASP A 1 710 ? -7.156 -44.719 -31.719 1 51.19 710 ASP A N 1
ATOM 5752 C CA . ASP A 1 710 ? -8.461 -45.312 -32 1 51.19 710 ASP A CA 1
ATOM 5753 C C . ASP A 1 710 ? -8.57 -45.688 -33.5 1 51.19 710 ASP A C 1
ATOM 5755 O O . ASP A 1 710 ? -9.32 -46.594 -33.844 1 51.19 710 ASP A O 1
ATOM 5759 N N . ILE A 1 711 ? -7.82 -44.938 -34.281 1 44.88 711 ILE A N 1
ATOM 5760 C CA . ILE A 1 711 ? -7.93 -45.281 -35.719 1 44.88 711 ILE A CA 1
ATOM 5761 C C . ILE A 1 711 ? -6.906 -46.344 -36.062 1 44.88 711 ILE A C 1
ATOM 5763 O O . ILE A 1 711 ? -7.203 -47.281 -36.812 1 44.88 711 ILE A O 1
ATOM 5767 N N . SER A 1 712 ? -5.43 -46.156 -35.781 1 43.12 712 SER A N 1
ATOM 5768 C CA . SER A 1 712 ? -4.449 -47.156 -36.219 1 43.12 712 SER A CA 1
ATOM 5769 C C . SER A 1 712 ? -3.672 -47.719 -35.062 1 43.12 712 SER A C 1
ATOM 5771 O O . SER A 1 712 ? -3.41 -47 -34.062 1 43.12 712 SER A O 1
ATOM 5773 N N . ASP A 1 713 ? -3.75 -49.031 -34.656 1 43.91 713 ASP A N 1
ATOM 5774 C CA . ASP A 1 713 ? -3.135 -49.812 -33.594 1 43.91 713 ASP A CA 1
ATOM 5775 C C . ASP A 1 713 ? -1.746 -49.312 -33.25 1 43.91 713 ASP A C 1
ATOM 5777 O O . ASP A 1 713 ? -1.242 -49.562 -32.156 1 43.91 713 ASP A O 1
ATOM 5781 N N . ALA A 1 714 ? -0.583 -49.219 -34.156 1 45.12 714 ALA A N 1
ATOM 5782 C CA . ALA A 1 714 ? 0.871 -49.25 -34.031 1 45.12 714 ALA A CA 1
ATOM 5783 C C . ALA A 1 714 ? 1.464 -47.844 -33.938 1 45.12 714 ALA A C 1
ATOM 5785 O O . ALA A 1 714 ? 2.676 -47.688 -34.062 1 45.12 714 ALA A O 1
ATOM 5786 N N . ALA A 1 715 ? 0.755 -46.719 -33.812 1 50.16 715 ALA A N 1
ATOM 5787 C CA . ALA A 1 715 ? 1.549 -45.5 -34.062 1 50.16 715 ALA A CA 1
ATOM 5788 C C . ALA A 1 715 ? 2.211 -45.031 -32.781 1 50.16 715 ALA A C 1
ATOM 5790 O O . ALA A 1 715 ? 1.572 -44.969 -31.719 1 50.16 715 ALA A O 1
ATOM 5791 N N . PRO A 1 716 ? 3.602 -44.906 -32.688 1 53.94 716 PRO A N 1
ATOM 5792 C CA . PRO A 1 716 ? 4.359 -44.438 -31.531 1 53.94 716 PRO A CA 1
ATOM 5793 C C . PRO A 1 716 ? 3.848 -43.125 -30.953 1 53.94 716 PRO A C 1
ATOM 5795 O O . PRO A 1 716 ? 3.375 -42.281 -31.703 1 53.94 716 PRO A O 1
ATOM 5798 N N . GLU A 1 717 ? 3.572 -43.125 -29.609 1 65.56 717 GLU A N 1
ATOM 5799 C CA . GLU A 1 717 ? 3.146 -41.906 -28.906 1 65.56 717 GLU A CA 1
ATOM 5800 C C . GLU A 1 717 ? 4.07 -40.75 -29.203 1 65.56 717 GLU A C 1
ATOM 5802 O O . GLU A 1 717 ? 5.289 -40.844 -29.031 1 65.56 717 GLU A O 1
ATOM 5807 N N . ILE A 1 718 ? 3.529 -39.781 -29.953 1 68.94 718 ILE A N 1
ATOM 5808 C CA . ILE A 1 718 ? 4.285 -38.562 -30.219 1 68.94 718 ILE A CA 1
ATOM 5809 C C . ILE A 1 718 ? 4.395 -37.719 -28.953 1 68.94 718 ILE A C 1
ATOM 5811 O O . ILE A 1 718 ? 3.381 -37.406 -28.328 1 68.94 718 ILE A O 1
ATOM 5815 N N . ARG A 1 719 ? 5.621 -37.656 -28.516 1 75.44 719 ARG A N 1
ATOM 5816 C CA . ARG A 1 719 ? 5.875 -36.812 -27.359 1 75.44 719 ARG A CA 1
ATOM 5817 C C . ARG A 1 719 ? 6.445 -35.469 -27.797 1 75.44 719 ARG A C 1
ATOM 5819 O O . ARG A 1 719 ? 7.082 -35.375 -28.844 1 75.44 719 ARG A O 1
ATOM 5826 N N . TYR A 1 720 ? 5.902 -34.562 -27.141 1 72.19 720 TYR A N 1
ATOM 5827 C CA . TYR A 1 720 ? 6.426 -33.219 -27.453 1 72.19 720 TYR A CA 1
ATOM 5828 C C . TYR A 1 720 ? 7.93 -33.188 -27.219 1 72.19 720 TYR A C 1
ATOM 5830 O O . TYR A 1 720 ? 8.461 -33.875 -26.359 1 72.19 720 TYR A O 1
ATOM 5838 N N . ALA A 1 721 ? 8.602 -32.438 -28.016 1 63.62 721 ALA A N 1
ATOM 5839 C CA . ALA A 1 721 ? 10.055 -32.344 -28.172 1 63.62 721 ALA A CA 1
ATOM 5840 C C . ALA A 1 721 ? 10.734 -32.062 -26.844 1 63.62 721 ALA A C 1
ATOM 5842 O O . ALA A 1 721 ? 10.188 -31.359 -26 1 63.62 721 ALA A O 1
ATOM 5843 N N . GLN A 1 722 ? 11.625 -32.969 -26.547 1 65.38 722 GLN A N 1
ATOM 5844 C CA . GLN A 1 722 ? 12.547 -32.719 -25.438 1 65.38 722 GLN A CA 1
ATOM 5845 C C . GLN A 1 722 ? 13.719 -31.859 -25.875 1 65.38 722 GLN A C 1
ATOM 5847 O O . GLN A 1 722 ? 14.164 -31.938 -27.016 1 65.38 722 GLN A O 1
ATOM 5852 N N . PRO A 1 723 ? 14.008 -30.859 -25 1 68.06 723 PRO A N 1
ATOM 5853 C CA . PRO A 1 723 ? 15.125 -29.984 -25.359 1 68.06 723 PRO A CA 1
ATOM 5854 C C . PRO A 1 723 ? 16.406 -30.766 -25.656 1 68.06 723 PRO A C 1
ATOM 5856 O O . PRO A 1 723 ? 16.672 -31.781 -25.016 1 68.06 723 PRO A O 1
ATOM 5859 N N . ASP A 1 724 ? 16.891 -30.484 -26.734 1 72.12 724 ASP A N 1
ATOM 5860 C CA . ASP A 1 724 ? 18.219 -31 -27.016 1 72.12 724 ASP A CA 1
ATOM 5861 C C . ASP A 1 724 ? 19.25 -30.406 -26.062 1 72.12 724 ASP A C 1
ATOM 5863 O O . ASP A 1 724 ? 19.672 -29.25 -26.234 1 72.12 724 ASP A O 1
ATOM 5867 N N . VAL A 1 725 ? 19.578 -31.172 -25.078 1 75 725 VAL A N 1
ATOM 5868 C CA . VAL A 1 725 ? 20.484 -30.719 -24.031 1 75 725 VAL A CA 1
ATOM 5869 C C . VAL A 1 725 ? 21.812 -30.281 -24.656 1 75 725 VAL A C 1
ATOM 5871 O O . VAL A 1 725 ? 22.453 -29.344 -24.172 1 75 725 VAL A O 1
ATOM 5874 N N . ASN A 1 726 ? 22.188 -30.906 -25.703 1 70.5 726 ASN A N 1
ATOM 5875 C CA . ASN A 1 726 ? 23.453 -30.594 -26.328 1 70.5 726 ASN A CA 1
ATOM 5876 C C . ASN A 1 726 ? 23.422 -29.219 -26.984 1 70.5 726 ASN A C 1
ATOM 5878 O O . ASN A 1 726 ? 24.406 -28.469 -26.938 1 70.5 726 ASN A O 1
ATOM 5882 N N . CYS A 1 727 ? 22.219 -28.969 -27.5 1 73.31 727 CYS A N 1
ATOM 5883 C CA . CYS A 1 727 ? 22.094 -27.656 -28.125 1 73.31 727 CYS A CA 1
ATOM 5884 C C . CYS A 1 727 ? 22.062 -26.547 -27.078 1 73.31 727 CYS A C 1
ATOM 5886 O O . CYS A 1 727 ? 22.625 -25.469 -27.281 1 73.31 727 CYS A O 1
ATOM 5888 N N . LEU A 1 728 ? 21.5 -26.891 -26.016 1 71.44 728 LEU A N 1
ATOM 5889 C CA . LEU A 1 728 ? 21.344 -25.891 -24.969 1 71.44 728 LEU A CA 1
ATOM 5890 C C . LEU A 1 728 ? 22.672 -25.609 -24.281 1 71.44 728 LEU A C 1
ATOM 5892 O O . LEU A 1 728 ? 22.906 -24.5 -23.797 1 71.44 728 LEU A O 1
ATOM 5896 N N . ALA A 1 729 ? 23.469 -26.578 -24.281 1 67.88 729 ALA A N 1
ATOM 5897 C CA . ALA A 1 729 ? 24.766 -26.453 -23.609 1 67.88 729 ALA A CA 1
ATOM 5898 C C . ALA A 1 729 ? 25.844 -25.938 -24.562 1 67.88 729 ALA A C 1
ATOM 5900 O O . ALA A 1 729 ? 26.984 -25.703 -24.156 1 67.88 729 ALA A O 1
ATOM 5901 N N . ALA A 1 730 ? 25.344 -25.75 -25.75 1 63.59 730 ALA A N 1
ATOM 5902 C CA . ALA A 1 730 ? 26.344 -25.344 -26.734 1 63.59 730 ALA A CA 1
ATOM 5903 C C . ALA A 1 730 ? 26.953 -24 -26.375 1 63.59 730 ALA A C 1
ATOM 5905 O O . ALA A 1 730 ? 26.234 -23.031 -26.141 1 63.59 730 ALA A O 1
ATOM 5906 N N . GLY A 1 731 ? 28.203 -23.875 -26.234 1 60.22 731 GLY A N 1
ATOM 5907 C CA . GLY A 1 731 ? 28.938 -22.656 -25.953 1 60.22 731 GLY A CA 1
ATOM 5908 C C . GLY A 1 731 ? 29.141 -22.422 -24.469 1 60.22 731 GLY A C 1
ATOM 5909 O O . GLY A 1 731 ? 29.766 -21.422 -24.062 1 60.22 731 GLY A O 1
ATOM 5910 N N . GLN A 1 732 ? 28.453 -23.266 -23.672 1 62.34 732 GLN A N 1
ATOM 5911 C CA . GLN A 1 732 ? 28.594 -23.109 -22.219 1 62.34 732 GLN A CA 1
ATOM 5912 C C . GLN A 1 732 ? 29.672 -24.047 -21.672 1 62.34 732 GLN A C 1
ATOM 5914 O O . GLN A 1 732 ? 30.031 -25.031 -22.328 1 62.34 732 GLN A O 1
ATOM 5919 N N . PRO A 1 733 ? 30.141 -23.594 -20.578 1 63.12 733 PRO A N 1
ATOM 5920 C CA . PRO A 1 733 ? 31.141 -24.484 -19.984 1 63.12 733 PRO A CA 1
ATOM 5921 C C . PRO A 1 733 ? 30.609 -25.906 -19.781 1 63.12 733 PRO A C 1
ATOM 5923 O O . PRO A 1 733 ? 29.422 -26.109 -19.578 1 63.12 733 PRO A O 1
ATOM 5926 N N . PRO A 1 734 ? 31.406 -26.859 -20.062 1 64.06 734 PRO A N 1
ATOM 5927 C CA . PRO A 1 734 ? 31.031 -28.266 -19.969 1 64.06 734 PRO A CA 1
ATOM 5928 C C . PRO A 1 734 ? 30.328 -28.609 -18.656 1 64.06 734 PRO A C 1
ATOM 5930 O O . PRO A 1 734 ? 29.516 -29.531 -18.594 1 64.06 734 PRO A O 1
ATOM 5933 N N . ARG A 1 735 ? 30.594 -27.938 -17.641 1 66.19 735 ARG A N 1
ATOM 5934 C CA . ARG A 1 735 ? 29.953 -28.219 -16.359 1 66.19 735 ARG A CA 1
ATOM 5935 C C . ARG A 1 735 ? 28.438 -28.062 -16.469 1 66.19 735 ARG A C 1
ATOM 5937 O O . ARG A 1 735 ? 27.688 -28.781 -15.812 1 66.19 735 ARG A O 1
ATOM 5944 N N . LEU A 1 736 ? 28.125 -27.281 -17.359 1 68.44 736 LEU A N 1
ATOM 5945 C CA . LEU A 1 736 ? 26.688 -27 -17.484 1 68.44 736 LEU A CA 1
ATOM 5946 C C . LEU A 1 736 ? 25.984 -28.156 -18.172 1 68.44 736 LEU A C 1
ATOM 5948 O O . LEU A 1 736 ? 24.844 -28.484 -17.828 1 68.44 736 LEU A O 1
ATOM 5952 N N . VAL A 1 737 ? 26.703 -28.766 -19.109 1 68.56 737 VAL A N 1
ATOM 5953 C CA . VAL A 1 737 ? 26.109 -29.906 -19.781 1 68.56 737 VAL A CA 1
ATOM 5954 C C . VAL A 1 737 ? 25.781 -31 -18.766 1 68.56 737 VAL A C 1
ATOM 5956 O O . VAL A 1 737 ? 24.703 -31.625 -18.828 1 68.56 737 VAL A O 1
ATOM 5959 N N . HIS A 1 738 ? 26.672 -31.109 -17.891 1 68.88 738 HIS A N 1
ATOM 5960 C CA . HIS A 1 738 ? 26.453 -32.156 -16.875 1 68.88 738 HIS A CA 1
ATOM 5961 C C . HIS A 1 738 ? 25.297 -31.766 -15.961 1 68.88 738 HIS A C 1
ATOM 5963 O O . HIS A 1 738 ? 24.484 -32.625 -15.617 1 68.88 738 HIS A O 1
ATOM 5969 N N . GLU A 1 739 ? 25.203 -30.594 -15.656 1 70.25 739 GLU A N 1
ATOM 5970 C CA . GLU A 1 739 ? 24.141 -30.141 -14.758 1 70.25 739 GLU A CA 1
ATOM 5971 C C . GLU A 1 739 ? 22.766 -30.25 -15.406 1 70.25 739 GLU A C 1
ATOM 5973 O O . GLU A 1 739 ? 21.797 -30.625 -14.75 1 70.25 739 GLU A O 1
ATOM 5978 N N . LEU A 1 740 ? 22.766 -30.031 -16.656 1 73 740 LEU A N 1
ATOM 5979 C CA . LEU A 1 740 ? 21.5 -30.062 -17.375 1 73 740 LEU A CA 1
ATOM 5980 C C . LEU A 1 740 ? 21.016 -31.5 -17.547 1 73 740 LEU A C 1
ATOM 5982 O O . LEU A 1 740 ? 19.812 -31.766 -17.531 1 73 740 LEU A O 1
ATOM 5986 N N . ASN A 1 741 ? 21.984 -32.281 -17.672 1 68.12 741 ASN A N 1
ATOM 5987 C CA . ASN A 1 741 ? 21.609 -33.656 -17.859 1 68.12 741 ASN A CA 1
ATOM 5988 C C . ASN A 1 741 ? 21.062 -34.281 -16.578 1 68.12 741 ASN A C 1
ATOM 5990 O O . ASN A 1 741 ? 20.312 -35.25 -16.625 1 68.12 741 ASN A O 1
ATOM 5994 N N . GLU A 1 742 ? 21.469 -33.656 -15.516 1 67.31 742 GLU A N 1
ATOM 5995 C CA . GLU A 1 742 ? 21.031 -34.156 -14.227 1 67.31 742 GLU A CA 1
ATOM 5996 C C . GLU A 1 742 ? 19.656 -33.625 -13.852 1 67.31 742 GLU A C 1
ATOM 5998 O O . GLU A 1 742 ? 19.016 -34.125 -12.914 1 67.31 742 GLU A O 1
ATOM 6003 N N . LEU A 1 743 ? 19.203 -32.812 -14.734 1 73.81 743 LEU A N 1
ATOM 6004 C CA . LEU A 1 743 ? 17.922 -32.188 -14.406 1 73.81 743 LEU A CA 1
ATOM 6005 C C . LEU A 1 743 ? 16.766 -33.125 -14.758 1 73.81 743 LEU A C 1
ATOM 6007 O O . LEU A 1 743 ? 16.906 -33.969 -15.641 1 73.81 743 LEU A O 1
ATOM 6011 N N . SER A 1 744 ? 15.734 -32.938 -14 1 69.69 744 SER A N 1
ATOM 6012 C CA . SER A 1 744 ? 14.523 -33.719 -14.25 1 69.69 744 SER A CA 1
ATOM 6013 C C . SER A 1 744 ? 13.938 -33.406 -15.625 1 69.69 744 SER A C 1
ATOM 6015 O O . SER A 1 744 ? 14.188 -32.344 -16.188 1 69.69 744 SER A O 1
ATOM 6017 N N . SER A 1 745 ? 13.32 -34.344 -16.188 1 72.25 745 SER A N 1
ATOM 6018 C CA . SER A 1 745 ? 12.656 -34.156 -17.484 1 72.25 745 SER A CA 1
ATOM 6019 C C . SER A 1 745 ? 11.664 -33 -17.438 1 72.25 745 SER A C 1
ATOM 6021 O O . SER A 1 745 ? 11.492 -32.312 -18.438 1 72.25 745 SER A O 1
ATOM 6023 N N . SER A 1 746 ? 11.148 -32.812 -16.312 1 76.31 746 SER A N 1
ATOM 6024 C CA . SER A 1 746 ? 10.18 -31.719 -16.188 1 76.31 746 SER A CA 1
ATOM 6025 C C . SER A 1 746 ? 10.875 -30.359 -16.203 1 76.31 746 SER A C 1
ATOM 6027 O O . SER A 1 746 ? 10.344 -29.391 -16.766 1 76.31 746 SER A O 1
ATOM 6029 N N . ALA A 1 747 ? 12 -30.281 -15.617 1 79.94 747 ALA A N 1
ATOM 6030 C CA . ALA A 1 747 ? 12.758 -29.031 -15.625 1 79.94 747 ALA A CA 1
ATOM 6031 C C . ALA A 1 747 ? 13.25 -28.703 -17.031 1 79.94 747 ALA A C 1
ATOM 6033 O O . ALA A 1 747 ? 13.281 -27.531 -17.422 1 79.94 747 ALA A O 1
ATOM 6034 N N . LEU A 1 748 ? 13.57 -29.75 -17.75 1 79.44 748 LEU A N 1
ATOM 6035 C CA . LEU A 1 748 ? 14.055 -29.531 -19.109 1 79.44 748 LEU A CA 1
ATOM 6036 C C . LEU A 1 748 ? 12.914 -29.109 -20.031 1 79.44 748 LEU A C 1
ATOM 6038 O O . LEU A 1 748 ? 13.109 -28.297 -20.938 1 79.44 748 LEU A O 1
ATOM 6042 N N . LYS A 1 749 ? 11.797 -29.672 -19.828 1 82.31 749 LYS A N 1
ATOM 6043 C CA . LYS A 1 749 ? 10.625 -29.25 -20.578 1 82.31 749 LYS A CA 1
ATOM 6044 C C . LYS A 1 749 ? 10.297 -27.781 -20.328 1 82.31 749 LYS A C 1
ATOM 6046 O O . LYS A 1 749 ? 10.008 -27.031 -21.266 1 82.31 749 LYS A O 1
ATOM 6051 N N . SER A 1 750 ? 10.359 -27.453 -19.109 1 84.44 750 SER A N 1
ATOM 6052 C CA . SER A 1 750 ? 10.07 -26.078 -18.75 1 84.44 750 SER A CA 1
ATOM 6053 C C . SER A 1 750 ? 11.07 -25.125 -19.375 1 84.44 750 SER A C 1
ATOM 6055 O O . SER A 1 750 ? 10.711 -24.016 -19.766 1 84.44 750 SER A O 1
ATOM 6057 N N . PHE A 1 751 ? 12.242 -25.594 -19.438 1 83.44 751 PHE A N 1
ATOM 6058 C CA . PHE A 1 751 ? 13.305 -24.812 -20.062 1 83.44 751 PHE A CA 1
ATOM 6059 C C . PHE A 1 751 ? 13.008 -24.609 -21.547 1 83.44 751 PHE A C 1
ATOM 6061 O O . PHE A 1 751 ? 13.125 -23.484 -22.062 1 83.44 751 PHE A O 1
ATOM 6068 N N . HIS A 1 752 ? 12.586 -25.609 -22.188 1 86.06 752 HIS A N 1
ATOM 6069 C CA . HIS A 1 752 ? 12.227 -25.531 -23.594 1 86.06 752 HIS A CA 1
ATOM 6070 C C . HIS A 1 752 ? 11.039 -24.609 -23.812 1 86.06 752 HIS A C 1
ATOM 6072 O O . HIS A 1 752 ? 11.023 -23.828 -24.781 1 86.06 752 HIS A O 1
ATOM 6078 N N . VAL A 1 753 ? 10.117 -24.719 -22.984 1 90.38 753 VAL A N 1
ATOM 6079 C CA . VAL A 1 753 ? 8.906 -23.922 -23.094 1 90.38 753 VAL A CA 1
ATOM 6080 C C . VAL A 1 753 ? 9.242 -22.438 -22.922 1 90.38 753 VAL A C 1
ATOM 6082 O O . VAL A 1 753 ? 8.781 -21.594 -23.688 1 90.38 753 VAL A O 1
ATOM 6085 N N . THR A 1 754 ? 10.094 -22.141 -21.969 1 91 754 THR A N 1
ATOM 6086 C CA . THR A 1 754 ? 10.438 -20.766 -21.656 1 91 754 THR A CA 1
ATOM 6087 C C . THR A 1 754 ? 11.211 -20.125 -22.812 1 91 754 THR A C 1
ATOM 6089 O O . THR A 1 754 ? 10.914 -19 -23.219 1 91 754 THR A O 1
ATOM 6092 N N . LEU A 1 755 ? 12.148 -20.859 -23.375 1 90.06 755 LEU A N 1
ATOM 6093 C CA . LEU A 1 755 ? 12.961 -20.312 -24.453 1 90.06 755 LEU A CA 1
ATOM 6094 C C . LEU A 1 755 ? 12.125 -20.172 -25.734 1 90.06 755 LEU A C 1
ATOM 6096 O O . LEU A 1 755 ? 12.266 -19.188 -26.453 1 90.06 755 LEU A O 1
ATOM 6100 N N . SER A 1 756 ? 11.234 -21.141 -25.984 1 92.06 756 SER A N 1
ATOM 6101 C CA . SER A 1 756 ? 10.375 -21.078 -27.156 1 92.06 756 SER A CA 1
ATOM 6102 C C . SER A 1 756 ? 9.383 -19.922 -27.062 1 92.06 756 SER A C 1
ATOM 6104 O O . SER A 1 756 ? 9.094 -19.266 -28.062 1 92.06 756 SER A O 1
ATOM 6106 N N . ALA A 1 757 ? 8.906 -19.734 -25.891 1 95.5 757 ALA A N 1
ATOM 6107 C CA . ALA A 1 757 ? 7.961 -18.656 -25.672 1 95.5 757 ALA A CA 1
ATOM 6108 C C . ALA A 1 757 ? 8.625 -17.297 -25.891 1 95.5 757 ALA A C 1
ATOM 6110 O O . ALA A 1 757 ? 8.031 -16.391 -26.5 1 95.5 757 ALA A O 1
ATOM 6111 N N . ALA A 1 758 ? 9.828 -17.156 -25.422 1 94.12 758 ALA A N 1
ATOM 6112 C CA . ALA A 1 758 ? 10.555 -15.898 -25.547 1 94.12 758 ALA A CA 1
ATOM 6113 C C . ALA A 1 758 ? 10.828 -15.578 -27.016 1 94.12 758 ALA A C 1
ATOM 6115 O O . ALA A 1 758 ? 10.633 -14.445 -27.469 1 94.12 758 ALA A O 1
ATOM 6116 N N . ARG A 1 759 ? 11.266 -16.547 -27.766 1 93.06 759 ARG A N 1
ATOM 6117 C CA . ARG A 1 759 ? 11.57 -16.359 -29.172 1 93.06 759 ARG A CA 1
ATOM 6118 C C . ARG A 1 759 ? 10.312 -16.031 -29.969 1 93.06 759 ARG A C 1
ATOM 6120 O O . ARG A 1 759 ? 10.328 -15.117 -30.797 1 93.06 759 ARG A O 1
ATOM 6127 N N . THR A 1 760 ? 9.25 -16.734 -29.672 1 95.88 760 THR A N 1
ATOM 6128 C CA . THR A 1 760 ? 7.988 -16.516 -30.375 1 95.88 760 THR A CA 1
ATOM 6129 C C . THR A 1 760 ? 7.41 -15.141 -30.016 1 95.88 760 THR A C 1
ATOM 6131 O O . THR A 1 760 ? 6.84 -14.469 -30.875 1 95.88 760 THR A O 1
ATOM 6134 N N . ALA A 1 761 ? 7.543 -14.758 -28.781 1 97.31 761 ALA A N 1
ATOM 6135 C CA . ALA A 1 761 ? 7.023 -13.461 -28.359 1 97.31 761 ALA A CA 1
ATOM 6136 C C . ALA A 1 761 ? 7.77 -12.32 -29.031 1 97.31 761 ALA A C 1
ATOM 6138 O O . ALA A 1 761 ? 7.164 -11.305 -29.391 1 97.31 761 ALA A O 1
ATOM 6139 N N . ALA A 1 762 ? 9.078 -12.445 -29.141 1 95.06 762 ALA A N 1
ATOM 6140 C CA . ALA A 1 762 ? 9.875 -11.422 -29.797 1 95.06 762 ALA A CA 1
ATOM 6141 C C . ALA A 1 762 ? 9.469 -11.258 -31.266 1 95.06 762 ALA A C 1
ATOM 6143 O O . ALA A 1 762 ? 9.352 -10.141 -31.766 1 95.06 762 ALA A O 1
ATOM 6144 N N . ARG A 1 763 ? 9.203 -12.336 -31.906 1 94.38 763 ARG A N 1
ATOM 6145 C CA . ARG A 1 763 ? 8.75 -12.297 -33.312 1 94.38 763 ARG A CA 1
ATOM 6146 C C . ARG A 1 763 ? 7.348 -11.703 -33.406 1 94.38 763 ARG A C 1
ATOM 6148 O O . ARG A 1 763 ? 7.051 -10.969 -34.344 1 94.38 763 ARG A O 1
ATOM 6155 N N . ALA A 1 764 ? 6.551 -12.094 -32.469 1 96.44 764 ALA A N 1
ATOM 6156 C CA . ALA A 1 764 ? 5.18 -11.594 -32.469 1 96.44 764 ALA A CA 1
ATOM 6157 C C . ALA A 1 764 ? 5.145 -10.078 -32.281 1 96.44 764 ALA A C 1
ATOM 6159 O O . ALA A 1 764 ? 4.281 -9.398 -32.844 1 96.44 764 ALA A O 1
ATOM 6160 N N . LEU A 1 765 ? 6.023 -9.578 -31.438 1 95.88 765 LEU A N 1
ATOM 6161 C CA . LEU A 1 765 ? 6.094 -8.133 -31.234 1 95.88 765 LEU A CA 1
ATOM 6162 C C . LEU A 1 765 ? 6.398 -7.418 -32.562 1 95.88 765 LEU A C 1
ATOM 6164 O O . LEU A 1 765 ? 5.742 -6.43 -32.875 1 95.88 765 LEU A O 1
ATOM 6168 N N . SER A 1 766 ? 7.367 -7.906 -33.281 1 92.25 766 SER A N 1
ATOM 6169 C CA . SER A 1 766 ? 7.746 -7.289 -34.562 1 92.25 766 SER A CA 1
ATOM 6170 C C . SER A 1 766 ? 6.586 -7.309 -35.562 1 92.25 766 SER A C 1
ATOM 6172 O O . SER A 1 766 ? 6.316 -6.305 -36.219 1 92.25 766 SER A O 1
ATOM 6174 N N . ASN A 1 767 ? 5.887 -8.406 -35.594 1 92.81 767 ASN A N 1
ATOM 6175 C CA . ASN A 1 767 ? 4.742 -8.523 -36.5 1 92.81 767 ASN A CA 1
ATOM 6176 C C . ASN A 1 767 ? 3.596 -7.613 -36.062 1 92.81 767 ASN A C 1
ATOM 6178 O O . ASN A 1 767 ? 2.879 -7.066 -36.906 1 92.81 767 ASN A O 1
ATOM 6182 N N . PHE A 1 768 ? 3.428 -7.512 -34.844 1 94.06 768 PHE A N 1
ATOM 6183 C CA . PHE A 1 768 ? 2.363 -6.68 -34.281 1 94.06 768 PHE A CA 1
ATOM 6184 C C . PHE A 1 768 ? 2.602 -5.211 -34.594 1 94.06 768 PHE A C 1
ATOM 6186 O O . PHE A 1 768 ? 1.69 -4.512 -35.062 1 94.06 768 PHE A O 1
ATOM 6193 N N . VAL A 1 769 ? 3.826 -4.766 -34.375 1 92.44 769 VAL A N 1
ATOM 6194 C CA . VAL A 1 769 ? 4.18 -3.369 -34.594 1 92.44 769 VAL A CA 1
ATOM 6195 C C . VAL A 1 769 ? 4.07 -3.057 -36.094 1 92.44 769 VAL A C 1
ATOM 6197 O O . VAL A 1 769 ? 3.582 -1.989 -36.469 1 92.44 769 VAL A O 1
ATOM 6200 N N . ASN A 1 770 ? 4.453 -3.965 -36.938 1 88.56 770 ASN A N 1
ATOM 6201 C CA . ASN A 1 770 ? 4.34 -3.779 -38.375 1 88.56 770 ASN A CA 1
ATOM 6202 C C . ASN A 1 770 ? 2.883 -3.709 -38.812 1 88.56 770 ASN A C 1
ATOM 6204 O O . ASN A 1 770 ? 2.539 -2.926 -39.688 1 88.56 770 ASN A O 1
ATOM 6208 N N . ALA A 1 771 ? 2.104 -4.531 -38.188 1 89.62 771 ALA A N 1
ATOM 6209 C CA . ALA A 1 771 ? 0.684 -4.527 -38.531 1 89.62 771 ALA A CA 1
ATOM 6210 C C . ALA A 1 771 ? 0.027 -3.207 -38.125 1 89.62 771 ALA A C 1
ATOM 6212 O O . ALA A 1 771 ? -0.814 -2.684 -38.875 1 89.62 771 ALA A O 1
ATOM 6213 N N . ILE A 1 772 ? 0.374 -2.711 -37.031 1 89.62 772 ILE A N 1
ATOM 6214 C CA . ILE A 1 772 ? -0.194 -1.454 -36.562 1 89.62 772 ILE A CA 1
ATOM 6215 C C . ILE A 1 772 ? 0.258 -0.307 -37.469 1 89.62 772 ILE A C 1
ATOM 6217 O O . ILE A 1 772 ? -0.541 0.563 -37.812 1 89.62 772 ILE A O 1
ATOM 6221 N N . ASP A 1 773 ? 1.52 -0.294 -37.812 1 86.44 773 ASP A N 1
ATOM 6222 C CA . ASP A 1 773 ? 2.059 0.769 -38.656 1 86.44 773 ASP A CA 1
ATOM 6223 C C . ASP A 1 773 ? 1.441 0.729 -40.062 1 86.44 773 ASP A C 1
ATOM 6225 O O . ASP A 1 773 ? 1.219 1.773 -40.656 1 86.44 773 ASP A O 1
ATOM 6229 N N . ALA A 1 774 ? 1.149 -0.427 -40.5 1 84.19 774 ALA A N 1
ATOM 6230 C CA . ALA A 1 774 ? 0.551 -0.595 -41.844 1 84.19 774 ALA A CA 1
ATOM 6231 C C . ALA A 1 774 ? -0.96 -0.392 -41.781 1 84.19 774 ALA A C 1
ATOM 6233 O O . ALA A 1 774 ? -1.606 -0.223 -42.812 1 84.19 774 ALA A O 1
ATOM 6234 N N . GLY A 1 775 ? -1.486 -0.356 -40.656 1 82 775 GLY A N 1
ATOM 6235 C CA . GLY A 1 775 ? -2.93 -0.259 -40.5 1 82 775 GLY A CA 1
ATOM 6236 C C . GLY A 1 775 ? -3.658 -1.527 -40.906 1 82 775 GLY A C 1
ATOM 6237 O O . GLY A 1 775 ? -4.824 -1.48 -41.281 1 82 775 GLY A O 1
ATOM 6238 N N . SER A 1 776 ? -2.877 -2.596 -40.812 1 84.44 776 SER A N 1
ATOM 6239 C CA . SER A 1 776 ? -3.463 -3.867 -41.25 1 84.44 776 SER A CA 1
ATOM 6240 C C . SER A 1 776 ? -4.168 -4.559 -40.062 1 84.44 776 SER A C 1
ATOM 6242 O O . SER A 1 776 ? -3.816 -4.34 -38.906 1 84.44 776 SER A O 1
ATOM 6244 N N . ALA A 1 777 ? -5.109 -5.371 -40.406 1 85.19 777 ALA A N 1
ATOM 6245 C CA . ALA A 1 777 ? -5.891 -6.078 -39.406 1 85.19 777 ALA A CA 1
ATOM 6246 C C . ALA A 1 777 ? -5.137 -7.301 -38.875 1 85.19 777 ALA A C 1
ATOM 6248 O O . ALA A 1 777 ? -4.398 -7.949 -39.625 1 85.19 777 ALA A O 1
ATOM 6249 N N . ILE A 1 778 ? -5.223 -7.484 -37.656 1 87.38 778 ILE A N 1
ATOM 6250 C CA . ILE A 1 778 ? -4.711 -8.711 -37.031 1 87.38 778 ILE A CA 1
ATOM 6251 C C . ILE A 1 778 ? -5.707 -9.852 -37.281 1 87.38 778 ILE A C 1
ATOM 6253 O O . ILE A 1 778 ? -6.863 -9.758 -36.844 1 87.38 778 ILE A O 1
ATOM 6257 N N . GLN A 1 779 ? -5.246 -10.836 -37.844 1 81.62 779 GLN A N 1
ATOM 6258 C CA . GLN A 1 779 ? -6.117 -11.938 -38.25 1 81.62 779 GLN A CA 1
ATOM 6259 C C . GLN A 1 779 ? -6.777 -12.594 -37.031 1 81.62 779 GLN A C 1
ATOM 6261 O O . GLN A 1 779 ? -6.102 -12.938 -36.062 1 81.62 779 GLN A O 1
ATOM 6266 N N . GLY A 1 780 ? -8.102 -12.742 -37 1 79.25 780 GLY A N 1
ATOM 6267 C CA . GLY A 1 780 ? -8.836 -13.469 -35.969 1 79.25 780 GLY A CA 1
ATOM 6268 C C . GLY A 1 780 ? -9.469 -12.555 -34.938 1 79.25 780 GLY A C 1
ATOM 6269 O O . GLY A 1 780 ? -10.359 -12.977 -34.219 1 79.25 780 GLY A O 1
ATOM 6270 N N . SER A 1 781 ? -9.055 -11.289 -34.75 1 78.56 781 SER A N 1
ATOM 6271 C CA . SER A 1 781 ? -9.547 -10.43 -33.688 1 78.56 781 SER A CA 1
ATOM 6272 C C . SER A 1 781 ? -10.93 -9.875 -34 1 78.56 781 SER A C 1
ATOM 6274 O O . SER A 1 781 ? -11.711 -9.586 -33.094 1 78.56 781 SER A O 1
ATOM 6276 N N . GLY A 1 782 ? -11.43 -9.867 -35.156 1 68.94 782 GLY A N 1
ATOM 6277 C CA . GLY A 1 782 ? -12.734 -9.391 -35.594 1 68.94 782 GLY A CA 1
ATOM 6278 C C . GLY A 1 782 ? -13.008 -7.953 -35.188 1 68.94 782 GLY A C 1
ATOM 6279 O O . GLY A 1 782 ? -14.164 -7.52 -35.125 1 68.94 782 GLY A O 1
ATOM 6280 N N . ILE A 1 783 ? -12.094 -7.246 -34.531 1 68.75 783 ILE A N 1
ATOM 6281 C CA . ILE A 1 783 ? -12.344 -5.895 -34.062 1 68.75 783 ILE A CA 1
ATOM 6282 C C . ILE A 1 783 ? -11.984 -4.879 -35.125 1 68.75 783 ILE A C 1
ATOM 6284 O O . ILE A 1 783 ? -11.242 -5.191 -36.062 1 68.75 783 ILE A O 1
ATOM 6288 N N . ASP A 1 784 ? -12.867 -3.762 -35.062 1 67.62 784 ASP A N 1
ATOM 6289 C CA . ASP A 1 784 ? -12.547 -2.637 -35.938 1 67.62 784 ASP A CA 1
ATOM 6290 C C . ASP A 1 784 ? -11.18 -2.053 -35.594 1 67.62 784 ASP A C 1
ATOM 6292 O O . ASP A 1 784 ? -11.039 -1.306 -34.625 1 67.62 784 ASP A O 1
ATOM 6296 N N . GLN A 1 785 ? -10.281 -2.418 -36.406 1 69.06 785 GLN A N 1
ATOM 6297 C CA . GLN A 1 785 ? -8.875 -2.246 -36.062 1 69.06 785 GLN A CA 1
ATOM 6298 C C . GLN A 1 785 ? -8.484 -0.771 -36.062 1 69.06 785 GLN A C 1
ATOM 6300 O O . GLN A 1 785 ? -7.793 -0.319 -35.156 1 69.06 785 GLN A O 1
ATOM 6305 N N . ALA A 1 786 ? -8.945 -0.119 -37.031 1 67.94 786 ALA A N 1
ATOM 6306 C CA . ALA A 1 786 ? -8.492 1.265 -37.125 1 67.94 786 ALA A CA 1
ATOM 6307 C C . ALA A 1 786 ? -8.93 2.074 -35.906 1 67.94 786 ALA A C 1
ATOM 6309 O O . ALA A 1 786 ? -8.133 2.801 -35.312 1 67.94 786 ALA A O 1
ATOM 6310 N N . ASN A 1 787 ? -10.086 1.822 -35.562 1 76.88 787 ASN A N 1
ATOM 6311 C CA . ASN A 1 787 ? -10.609 2.602 -34.469 1 76.88 787 ASN A CA 1
ATOM 6312 C C . ASN A 1 787 ? -10.047 2.117 -33.125 1 76.88 787 ASN A C 1
ATOM 6314 O O . ASN A 1 787 ? -9.781 2.92 -32.219 1 76.88 787 ASN A O 1
ATOM 6318 N N . THR A 1 788 ? -9.781 0.877 -33.125 1 84.88 788 THR A N 1
ATOM 6319 C CA . THR A 1 788 ? -9.305 0.306 -31.875 1 84.88 788 THR A CA 1
ATOM 6320 C C . THR A 1 788 ? -7.844 0.674 -31.625 1 84.88 788 THR A C 1
ATOM 6322 O O . THR A 1 788 ? -7.445 0.931 -30.5 1 84.88 788 THR A O 1
ATOM 6325 N N . TYR A 1 789 ? -7.113 0.724 -32.781 1 87.62 789 TYR A N 1
ATOM 6326 C CA . TYR A 1 789 ? -5.703 1.074 -32.656 1 87.62 789 TYR A CA 1
ATOM 6327 C C . TYR A 1 789 ? -5.539 2.494 -32.125 1 87.62 789 TYR A C 1
ATOM 6329 O O . TYR A 1 789 ? -4.688 2.75 -31.266 1 87.62 789 TYR A O 1
ATOM 6337 N N . GLU A 1 790 ? -6.426 3.336 -32.562 1 85.38 790 GLU A N 1
ATOM 6338 C CA . GLU A 1 790 ? -6.363 4.727 -32.125 1 85.38 790 GLU A CA 1
ATOM 6339 C C . GLU A 1 790 ? -6.902 4.883 -30.703 1 85.38 790 GLU A C 1
ATOM 6341 O O . GLU A 1 790 ? -6.371 5.668 -29.906 1 85.38 790 GLU A O 1
ATOM 6346 N N . ALA A 1 791 ? -7.906 4.137 -30.469 1 84.12 791 ALA A N 1
ATOM 6347 C CA . ALA A 1 791 ? -8.5 4.223 -29.141 1 84.12 791 ALA A CA 1
ATOM 6348 C C . ALA A 1 791 ? -7.535 3.729 -28.078 1 84.12 791 ALA A C 1
ATOM 6350 O O . ALA A 1 791 ? -7.535 4.23 -26.938 1 84.12 791 ALA A O 1
ATOM 6351 N N . LEU A 1 792 ? -6.703 2.771 -28.422 1 88.75 792 LEU A N 1
ATOM 6352 C CA . LEU A 1 792 ? -5.742 2.203 -27.484 1 88.75 792 LEU A CA 1
ATOM 6353 C C . LEU A 1 792 ? -4.434 2.984 -27.516 1 88.75 792 LEU A C 1
ATOM 6355 O O . LEU A 1 792 ? -3.535 2.721 -26.703 1 88.75 792 LEU A O 1
ATOM 6359 N N . GLY A 1 793 ? -4.34 3.957 -28.359 1 85.44 793 GLY A N 1
ATOM 6360 C CA . GLY A 1 793 ? -3.148 4.785 -28.453 1 85.44 793 GLY A CA 1
ATOM 6361 C C . GLY A 1 793 ? -1.95 4.043 -29.016 1 85.44 793 GLY A C 1
ATOM 6362 O O . GLY A 1 793 ? -0.806 4.359 -28.688 1 85.44 793 GLY A O 1
ATOM 6363 N N . LEU A 1 794 ? -2.172 3.039 -29.812 1 88.19 794 LEU A N 1
ATOM 6364 C CA . LEU A 1 794 ? -1.096 2.189 -30.297 1 88.19 794 LEU A CA 1
ATOM 6365 C C . LEU A 1 794 ? -0.389 2.842 -31.484 1 88.19 794 LEU A C 1
ATOM 6367 O O . LEU A 1 794 ? 0.734 2.463 -31.828 1 88.19 794 LEU A O 1
ATOM 6371 N N . THR A 1 795 ? -1.03 3.818 -32 1 84.19 795 THR A N 1
ATOM 6372 C CA . THR A 1 795 ? -0.459 4.461 -33.188 1 84.19 795 THR A CA 1
ATOM 6373 C C . THR A 1 795 ? 0.592 5.492 -32.781 1 84.19 795 THR A C 1
ATOM 6375 O O . THR A 1 795 ? 1.458 5.852 -33.562 1 84.19 795 THR A O 1
ATOM 6378 N N . ARG A 1 796 ? 0.412 5.941 -31.516 1 79.75 796 ARG A N 1
ATOM 6379 C CA . ARG A 1 796 ? 1.388 6.898 -31 1 79.75 796 ARG A CA 1
ATOM 6380 C C . ARG A 1 796 ? 2.426 6.207 -30.125 1 79.75 796 ARG A C 1
ATOM 6382 O O . ARG A 1 796 ? 2.09 5.656 -29.078 1 79.75 796 ARG A O 1
ATOM 6389 N N . ARG A 1 797 ? 3.514 5.879 -30.703 1 80.75 797 ARG A N 1
ATOM 6390 C CA . ARG A 1 797 ? 4.547 5.207 -29.922 1 80.75 797 ARG A CA 1
ATOM 6391 C C . ARG A 1 797 ? 5.52 6.215 -29.312 1 80.75 797 ARG A C 1
ATOM 6393 O O . ARG A 1 797 ? 6.602 6.441 -29.859 1 80.75 797 ARG A O 1
ATOM 6400 N N . LEU A 1 798 ? 5.082 6.656 -28.156 1 81.88 798 LEU A N 1
ATOM 6401 C CA . LEU A 1 798 ? 5.875 7.656 -27.453 1 81.88 798 LEU A CA 1
ATOM 6402 C C . LEU A 1 798 ? 6.977 6.996 -26.625 1 81.88 798 LEU A C 1
ATOM 6404 O O . LEU A 1 798 ? 6.863 5.824 -26.266 1 81.88 798 LEU A O 1
ATOM 6408 N N . ARG A 1 799 ? 7.996 7.711 -26.453 1 85.62 799 ARG A N 1
ATOM 6409 C CA . ARG A 1 799 ? 9.117 7.207 -25.672 1 85.62 799 ARG A CA 1
ATOM 6410 C C . ARG A 1 799 ? 8.859 7.371 -24.172 1 85.62 799 ARG A C 1
ATOM 6412 O O . ARG A 1 799 ? 8.055 8.203 -23.766 1 85.62 799 ARG A O 1
ATOM 6419 N N . ILE A 1 800 ? 9.5 6.543 -23.406 1 87.88 800 ILE A N 1
ATOM 6420 C CA . ILE A 1 800 ? 9.258 6.543 -21.969 1 87.88 800 ILE A CA 1
ATOM 6421 C C . ILE A 1 800 ? 10.328 7.383 -21.281 1 87.88 800 ILE A C 1
ATOM 6423 O O . ILE A 1 800 ? 11.484 7.398 -21.688 1 87.88 800 ILE A O 1
ATOM 6427 N N . PRO A 1 801 ? 9.906 8.016 -20.188 1 85.5 801 PRO A N 1
ATOM 6428 C CA . PRO A 1 801 ? 10.867 8.852 -19.484 1 85.5 801 PRO A CA 1
ATOM 6429 C C . PRO A 1 801 ? 12.016 8.047 -18.875 1 85.5 801 PRO A C 1
ATOM 6431 O O . PRO A 1 801 ? 11.789 6.988 -18.281 1 85.5 801 PRO A O 1
ATOM 6434 N N . GLY A 1 802 ? 13.25 8.477 -19.016 1 84.19 802 GLY A N 1
ATOM 6435 C CA . GLY A 1 802 ? 14.422 7.797 -18.5 1 84.19 802 GLY A CA 1
ATOM 6436 C C . GLY A 1 802 ? 15.031 6.812 -19.484 1 84.19 802 GLY A C 1
ATOM 6437 O O . GLY A 1 802 ? 16.188 6.434 -19.359 1 84.19 802 GLY A O 1
ATOM 6438 N N . LEU A 1 803 ? 14.203 6.363 -20.375 1 88.06 803 LEU A N 1
ATOM 6439 C CA . LEU A 1 803 ? 14.625 5.434 -21.406 1 88.06 803 LEU A CA 1
ATOM 6440 C C . LEU A 1 803 ? 14.273 5.965 -22.797 1 88.06 803 LEU A C 1
ATOM 6442 O O . LEU A 1 803 ? 13.742 5.23 -23.625 1 88.06 803 LEU A O 1
ATOM 6446 N N . ARG A 1 804 ? 14.492 7.145 -22.953 1 81.5 804 ARG A N 1
ATOM 6447 C CA . ARG A 1 804 ? 14.117 7.824 -24.188 1 81.5 804 ARG A CA 1
ATOM 6448 C C . ARG A 1 804 ? 14.883 7.258 -25.375 1 81.5 804 ARG A C 1
ATOM 6450 O O . ARG A 1 804 ? 14.383 7.258 -26.5 1 81.5 804 ARG A O 1
ATOM 6457 N N . SER A 1 805 ? 16.078 6.754 -25.125 1 78.56 805 SER A N 1
ATOM 6458 C CA . SER A 1 805 ? 16.922 6.254 -26.188 1 78.56 805 SER A CA 1
ATOM 6459 C C . SER A 1 805 ? 16.531 4.84 -26.609 1 78.56 805 SER A C 1
ATOM 6461 O O . SER A 1 805 ? 16.938 4.355 -27.656 1 78.56 805 SER A O 1
ATOM 6463 N N . PHE A 1 806 ? 15.695 4.172 -25.891 1 87.06 806 PHE A N 1
ATOM 6464 C CA . PHE A 1 806 ? 15.352 2.779 -26.141 1 87.06 806 PHE A CA 1
ATOM 6465 C C . PHE A 1 806 ? 14.219 2.684 -27.172 1 87.06 806 PHE A C 1
ATOM 6467 O O . PHE A 1 806 ? 13.234 3.42 -27.078 1 87.06 806 PHE A O 1
ATOM 6474 N N . ASN A 1 807 ? 14.477 1.861 -28.125 1 86.38 807 ASN A N 1
ATOM 6475 C CA . ASN A 1 807 ? 13.398 1.528 -29.062 1 86.38 807 ASN A CA 1
ATOM 6476 C C . ASN A 1 807 ? 12.516 0.408 -28.516 1 86.38 807 ASN A C 1
ATOM 6478 O O . ASN A 1 807 ? 12.703 -0.044 -27.375 1 86.38 807 ASN A O 1
ATOM 6482 N N . GLU A 1 808 ? 11.602 -0.028 -29.312 1 89.31 808 GLU A N 1
ATOM 6483 C CA . GLU A 1 808 ? 10.664 -1.059 -28.875 1 89.31 808 GLU A CA 1
ATOM 6484 C C . GLU A 1 808 ? 11.375 -2.387 -28.641 1 89.31 808 GLU A C 1
ATOM 6486 O O . GLU A 1 808 ? 11.055 -3.104 -27.688 1 89.31 808 GLU A O 1
ATOM 6491 N N . ASN A 1 809 ? 12.344 -2.701 -29.422 1 91.75 809 ASN A N 1
ATOM 6492 C CA . ASN A 1 809 ? 13.078 -3.959 -29.281 1 91.75 809 ASN A CA 1
ATOM 6493 C C . ASN A 1 809 ? 13.961 -3.963 -28.031 1 91.75 809 ASN A C 1
ATOM 6495 O O . ASN A 1 809 ? 14.062 -4.98 -27.344 1 91.75 809 ASN A O 1
ATOM 6499 N N . GLU A 1 810 ? 14.578 -2.832 -27.828 1 92.44 810 GLU A N 1
ATOM 6500 C CA . GLU A 1 810 ? 15.406 -2.717 -26.625 1 92.44 810 GLU A CA 1
ATOM 6501 C C . GLU A 1 810 ? 14.555 -2.764 -25.359 1 92.44 810 GLU A C 1
ATOM 6503 O O . GLU A 1 810 ? 14.961 -3.35 -24.359 1 92.44 810 GLU A O 1
ATOM 6508 N N . LEU A 1 811 ? 13.391 -2.137 -25.438 1 94.19 811 LEU A N 1
ATOM 6509 C CA . LEU A 1 811 ? 12.477 -2.168 -24.297 1 94.19 811 LEU A CA 1
ATOM 6510 C C . LEU A 1 811 ? 11.992 -3.588 -24.031 1 94.19 811 LEU A C 1
ATOM 6512 O O . LEU A 1 811 ? 11.859 -3.994 -22.875 1 94.19 811 LEU A O 1
ATOM 6516 N N . PHE A 1 812 ? 11.688 -4.316 -25.078 1 96.44 812 PHE A N 1
ATOM 6517 C CA . PHE A 1 812 ? 11.297 -5.715 -24.938 1 96.44 812 PHE A CA 1
ATOM 6518 C C . PHE A 1 812 ? 12.398 -6.52 -24.266 1 96.44 812 PHE A C 1
ATOM 6520 O O . PHE A 1 812 ? 12.141 -7.281 -23.328 1 96.44 812 PHE A O 1
ATOM 6527 N N . THR A 1 813 ? 13.625 -6.344 -24.734 1 96.31 813 THR A N 1
ATOM 6528 C CA . THR A 1 813 ? 14.766 -7.102 -24.234 1 96.31 813 THR A CA 1
ATOM 6529 C C . THR A 1 813 ? 15 -6.801 -22.75 1 96.31 813 THR A C 1
ATOM 6531 O O . THR A 1 813 ? 15.18 -7.719 -21.953 1 96.31 813 THR A O 1
ATOM 6534 N N . LEU A 1 814 ? 14.969 -5.543 -22.438 1 95.69 814 LEU A N 1
ATOM 6535 C CA . LEU A 1 814 ? 15.18 -5.168 -21.047 1 95.69 814 LEU A CA 1
ATOM 6536 C C . LEU A 1 814 ? 14.078 -5.73 -20.156 1 95.69 814 LEU A C 1
ATOM 6538 O O . LEU A 1 814 ? 14.359 -6.316 -19.094 1 95.69 814 LEU A O 1
ATOM 6542 N N . SER A 1 815 ? 12.852 -5.555 -20.547 1 95.69 815 SER A N 1
ATOM 6543 C CA . SER A 1 815 ? 11.711 -6.012 -19.766 1 95.69 815 SER A CA 1
ATOM 6544 C C . SER A 1 815 ? 11.727 -7.531 -19.594 1 95.69 815 SER A C 1
ATOM 6546 O O . SER A 1 815 ? 11.445 -8.047 -18.516 1 95.69 815 SER A O 1
ATOM 6548 N N . TYR A 1 816 ? 12.039 -8.258 -20.641 1 96.25 816 TYR A N 1
ATOM 6549 C CA . TYR A 1 816 ? 12.047 -9.719 -20.562 1 96.25 816 TYR A CA 1
ATOM 6550 C C . TYR A 1 816 ? 13.18 -10.211 -19.672 1 96.25 816 TYR A C 1
ATOM 6552 O O . TYR A 1 816 ? 12.992 -11.133 -18.875 1 96.25 816 TYR A O 1
ATOM 6560 N N . MET A 1 817 ? 14.367 -9.695 -19.906 1 94.88 817 MET A N 1
ATOM 6561 C CA . MET A 1 817 ? 15.508 -10.125 -19.109 1 94.88 817 MET A CA 1
ATOM 6562 C C . MET A 1 817 ? 15.258 -9.891 -17.609 1 94.88 817 MET A C 1
ATOM 6564 O O . MET A 1 817 ? 15.734 -10.656 -16.781 1 94.88 817 MET A O 1
ATOM 6568 N N . GLN A 1 818 ? 14.523 -8.906 -17.297 1 93.44 818 GLN A N 1
ATOM 6569 C CA . GLN A 1 818 ? 14.242 -8.578 -15.906 1 93.44 818 GLN A CA 1
ATOM 6570 C C . GLN A 1 818 ? 13.344 -9.641 -15.266 1 93.44 818 GLN A C 1
ATOM 6572 O O . GLN A 1 818 ? 13.281 -9.75 -14.039 1 93.44 818 GLN A O 1
ATOM 6577 N N . GLN A 1 819 ? 12.656 -10.453 -16.047 1 91.56 819 GLN A N 1
ATOM 6578 C CA . GLN A 1 819 ? 11.836 -11.531 -15.508 1 91.56 819 GLN A CA 1
ATOM 6579 C C . GLN A 1 819 ? 12.688 -12.617 -14.867 1 91.56 819 GLN A C 1
ATOM 6581 O O . GLN A 1 819 ? 12.188 -13.453 -14.109 1 91.56 819 GLN A O 1
ATOM 6586 N N . HIS A 1 820 ? 13.945 -12.539 -15.141 1 90 820 HIS A N 1
ATOM 6587 C CA . HIS A 1 820 ? 14.844 -13.562 -14.625 1 90 820 HIS A CA 1
ATOM 6588 C C . HIS A 1 820 ? 15.82 -12.984 -13.609 1 90 820 HIS A C 1
ATOM 6590 O O . HIS A 1 820 ? 16.906 -13.531 -13.391 1 90 820 HIS A O 1
ATOM 6596 N N . CYS A 1 821 ? 15.492 -11.836 -13.047 1 88.44 821 CYS A N 1
ATOM 6597 C CA . CYS A 1 821 ? 16.328 -11.242 -12.016 1 88.44 821 CYS A CA 1
ATOM 6598 C C . CYS A 1 821 ? 16.203 -12.008 -10.703 1 88.44 821 CYS A C 1
ATOM 6600 O O . CYS A 1 821 ? 15.109 -12.469 -10.352 1 88.44 821 CYS A O 1
ATOM 6602 N N . SER A 1 822 ? 17.328 -12.297 -10.031 1 81.81 822 SER A N 1
ATOM 6603 C CA . SER A 1 822 ? 17.359 -12.977 -8.734 1 81.81 822 SER A CA 1
ATOM 6604 C C . SER A 1 822 ? 18.484 -12.422 -7.859 1 81.81 822 SER A C 1
ATOM 6606 O O . SER A 1 822 ? 19.422 -11.812 -8.359 1 81.81 822 SER A O 1
ATOM 6608 N N . THR A 1 823 ? 18.297 -12.633 -6.609 1 76.56 823 THR A N 1
ATOM 6609 C CA . THR A 1 823 ? 19.344 -12.227 -5.688 1 76.56 823 THR A CA 1
ATOM 6610 C C . THR A 1 823 ? 20.469 -13.266 -5.652 1 76.56 823 THR A C 1
ATOM 6612 O O . THR A 1 823 ? 20.266 -14.422 -6.02 1 76.56 823 THR A O 1
ATOM 6615 N N . THR A 1 824 ? 21.594 -12.891 -5.191 1 65.31 824 THR A N 1
ATOM 6616 C CA . THR A 1 824 ? 22.766 -13.773 -5.152 1 65.31 824 THR A CA 1
ATOM 6617 C C . THR A 1 824 ? 22.516 -14.953 -4.215 1 65.31 824 THR A C 1
ATOM 6619 O O . THR A 1 824 ? 22.953 -16.062 -4.488 1 65.31 824 THR A O 1
ATOM 6622 N N . ILE A 1 825 ? 21.844 -14.734 -3.193 1 62.44 825 ILE A N 1
ATOM 6623 C CA . ILE A 1 825 ? 21.562 -15.812 -2.248 1 62.44 825 ILE A CA 1
ATOM 6624 C C . ILE A 1 825 ? 20.625 -16.828 -2.887 1 62.44 825 ILE A C 1
ATOM 6626 O O . ILE A 1 825 ? 20.812 -18.031 -2.732 1 62.44 825 ILE A O 1
ATOM 6630 N N . ALA A 1 826 ? 19.719 -16.297 -3.576 1 62.72 826 ALA A N 1
ATOM 6631 C CA . ALA A 1 826 ? 18.797 -17.188 -4.297 1 62.72 826 ALA A CA 1
ATOM 6632 C C . ALA A 1 826 ? 19.547 -18.031 -5.312 1 62.72 826 ALA A C 1
ATOM 6634 O O . ALA A 1 826 ? 19.219 -19.219 -5.508 1 62.72 826 ALA A O 1
ATOM 6635 N N . ASP A 1 827 ? 20.609 -17.562 -5.734 1 64.62 827 ASP A N 1
ATOM 6636 C CA . ASP A 1 827 ? 21.359 -18.266 -6.773 1 64.62 827 ASP A CA 1
ATOM 6637 C C . ASP A 1 827 ? 22.297 -19.297 -6.164 1 64.62 827 ASP A C 1
ATOM 6639 O O . ASP A 1 827 ? 22.656 -20.281 -6.816 1 64.62 827 ASP A O 1
ATOM 6643 N N . LYS A 1 828 ? 22.609 -19.062 -4.98 1 66.31 828 LYS A N 1
ATOM 6644 C CA . LYS A 1 828 ? 23.531 -20 -4.367 1 66.31 828 LYS A CA 1
ATOM 6645 C C . LYS A 1 828 ? 22.797 -21.172 -3.725 1 66.31 828 LYS A C 1
ATOM 6647 O O . LYS A 1 828 ? 22.969 -22.328 -4.137 1 66.31 828 LYS A O 1
ATOM 6652 N N . ASP A 1 829 ? 21.953 -20.969 -2.785 1 66.94 829 ASP A N 1
ATOM 6653 C CA . ASP A 1 829 ? 21.344 -22.031 -2.002 1 66.94 829 ASP A CA 1
ATOM 6654 C C . ASP A 1 829 ? 20.031 -22.5 -2.645 1 66.94 829 ASP A C 1
ATOM 6656 O O . ASP A 1 829 ? 19.797 -23.703 -2.777 1 66.94 829 ASP A O 1
ATOM 6660 N N . TYR A 1 830 ? 19.25 -21.672 -3.143 1 73.69 830 TYR A N 1
ATOM 6661 C CA . TYR A 1 830 ? 17.953 -22.047 -3.693 1 73.69 830 TYR A CA 1
ATOM 6662 C C . TYR A 1 830 ? 18.094 -22.578 -5.117 1 73.69 830 TYR A C 1
ATOM 6664 O O . TYR A 1 830 ? 17.344 -23.469 -5.531 1 73.69 830 TYR A O 1
ATOM 6672 N N . ALA A 1 831 ? 19.078 -22.125 -5.727 1 73.19 831 ALA A N 1
ATOM 6673 C CA . ALA A 1 831 ? 19.281 -22.531 -7.117 1 73.19 831 ALA A CA 1
ATOM 6674 C C . ALA A 1 831 ? 19.531 -24.016 -7.227 1 73.19 831 ALA A C 1
ATOM 6676 O O . ALA A 1 831 ? 19.141 -24.656 -8.203 1 73.19 831 ALA A O 1
ATOM 6677 N N . ARG A 1 832 ? 20.094 -24.547 -6.219 1 74.44 832 ARG A N 1
ATOM 6678 C CA . ARG A 1 832 ? 20.438 -25.969 -6.246 1 74.44 832 ARG A CA 1
ATOM 6679 C C . ARG A 1 832 ? 19.203 -26.844 -6.086 1 74.44 832 ARG A C 1
ATOM 6681 O O . ARG A 1 832 ? 19.141 -27.938 -6.648 1 74.44 832 ARG A O 1
ATOM 6688 N N . ILE A 1 833 ? 18.219 -26.344 -5.395 1 79.81 833 ILE A N 1
ATOM 6689 C CA . ILE A 1 833 ? 17.062 -27.188 -5.066 1 79.81 833 ILE A CA 1
ATOM 6690 C C . ILE A 1 833 ? 15.875 -26.797 -5.93 1 79.81 833 ILE A C 1
ATOM 6692 O O . ILE A 1 833 ? 14.906 -27.547 -6.043 1 79.81 833 ILE A O 1
ATOM 6696 N N . LYS A 1 834 ? 15.914 -25.688 -6.605 1 79.44 834 LYS A N 1
ATOM 6697 C CA . LYS A 1 834 ? 14.789 -25.141 -7.355 1 79.44 834 LYS A CA 1
ATOM 6698 C C . LYS A 1 834 ? 14.312 -26.109 -8.43 1 79.44 834 LYS A C 1
ATOM 6700 O O . LYS A 1 834 ? 13.109 -26.312 -8.602 1 79.44 834 LYS A O 1
ATOM 6705 N N . PRO A 1 835 ? 15.219 -26.766 -9.133 1 78.56 835 PRO A N 1
ATOM 6706 C CA . PRO A 1 835 ? 14.773 -27.703 -10.164 1 78.56 835 PRO A CA 1
ATOM 6707 C C . PRO A 1 835 ? 13.984 -28.875 -9.578 1 78.56 835 PRO A C 1
ATOM 6709 O O . PRO A 1 835 ? 13.141 -29.469 -10.273 1 78.56 835 PRO A O 1
ATOM 6712 N N . LEU A 1 836 ? 14.219 -29.047 -8.328 1 78.5 836 LEU A N 1
ATOM 6713 C CA . LEU A 1 836 ? 13.57 -30.188 -7.684 1 78.5 836 LEU A CA 1
ATOM 6714 C C . LEU A 1 836 ? 12.281 -29.766 -6.996 1 78.5 836 LEU A C 1
ATOM 6716 O O . LEU A 1 836 ? 11.273 -30.469 -7.059 1 78.5 836 LEU A O 1
ATOM 6720 N N . VAL A 1 837 ? 12.328 -28.641 -6.465 1 78.31 837 VAL A N 1
ATOM 6721 C CA . VAL A 1 837 ? 11.203 -28.203 -5.652 1 78.31 837 VAL A CA 1
ATOM 6722 C C . VAL A 1 837 ? 10.172 -27.5 -6.535 1 78.31 837 VAL A C 1
ATOM 6724 O O . VAL A 1 837 ? 8.961 -27.688 -6.352 1 78.31 837 VAL A O 1
ATOM 6727 N N . GLU A 1 838 ? 10.602 -26.719 -7.586 1 77.19 838 GLU A N 1
ATOM 6728 C CA . GLU A 1 838 ? 9.688 -25.969 -8.438 1 77.19 838 GLU A CA 1
ATOM 6729 C C . GLU A 1 838 ? 9.703 -26.484 -9.867 1 77.19 838 GLU A C 1
ATOM 6731 O O . GLU A 1 838 ? 8.938 -26.031 -10.719 1 77.19 838 GLU A O 1
ATOM 6736 N N . SER A 1 839 ? 10.508 -27.484 -10.156 1 79.25 839 SER A N 1
ATOM 6737 C CA . SER A 1 839 ? 10.648 -28.047 -11.492 1 79.25 839 SER A CA 1
ATOM 6738 C C . SER A 1 839 ? 10.977 -26.969 -12.523 1 79.25 839 SER A C 1
ATOM 6740 O O . SER A 1 839 ? 10.43 -26.969 -13.625 1 79.25 839 SER A O 1
ATOM 6742 N N . GLN A 1 840 ? 11.672 -26.016 -12.055 1 78.38 840 GLN A N 1
ATOM 6743 C CA . GLN A 1 840 ? 12.164 -24.938 -12.906 1 78.38 840 GLN A CA 1
ATOM 6744 C C . GLN A 1 840 ? 13.648 -24.688 -12.68 1 78.38 840 GLN A C 1
ATOM 6746 O O . GLN A 1 840 ? 14.164 -24.922 -11.586 1 78.38 840 GLN A O 1
ATOM 6751 N N . LEU A 1 841 ? 14.219 -24.281 -13.719 1 79.19 841 LEU A N 1
ATOM 6752 C CA . LEU A 1 841 ? 15.633 -23.969 -13.57 1 79.19 841 LEU A CA 1
ATOM 6753 C C . LEU A 1 841 ? 15.828 -22.672 -12.797 1 79.19 841 LEU A C 1
ATOM 6755 O O . LEU A 1 841 ? 14.906 -21.859 -12.703 1 79.19 841 LEU A O 1
ATOM 6759 N N . ALA A 1 842 ? 17.047 -22.594 -12.32 1 78.38 842 ALA A N 1
ATOM 6760 C CA . ALA A 1 842 ? 17.375 -21.375 -11.594 1 78.38 842 ALA A CA 1
ATOM 6761 C C . ALA A 1 842 ? 17.391 -20.156 -12.531 1 78.38 842 ALA A C 1
ATOM 6763 O O . ALA A 1 842 ? 17.734 -20.281 -13.703 1 78.38 842 ALA A O 1
ATOM 6764 N N . GLU A 1 843 ? 17.016 -19.047 -12.055 1 82.25 843 GLU A N 1
ATOM 6765 C CA . GLU A 1 843 ? 16.891 -17.844 -12.852 1 82.25 843 GLU A CA 1
ATOM 6766 C C . GLU A 1 843 ? 18.234 -17.453 -13.484 1 82.25 843 GLU A C 1
ATOM 6768 O O . GLU A 1 843 ? 18.281 -16.938 -14.602 1 82.25 843 GLU A O 1
ATOM 6773 N N . SER A 1 844 ? 19.312 -17.719 -12.734 1 79.81 844 SER A N 1
ATOM 6774 C CA . SER A 1 844 ? 20.625 -17.391 -13.281 1 79.81 844 SER A CA 1
ATOM 6775 C C . SER A 1 844 ? 20.906 -18.172 -14.555 1 79.81 844 SER A C 1
ATOM 6777 O O . SER A 1 844 ? 21.484 -17.625 -15.508 1 79.81 844 SER A O 1
ATOM 6779 N N . TYR A 1 845 ? 20.438 -19.344 -14.57 1 80.44 845 TYR A N 1
ATOM 6780 C CA . TYR A 1 845 ? 20.641 -20.172 -15.758 1 80.44 845 TYR A CA 1
ATOM 6781 C C . TYR A 1 845 ? 19.719 -19.703 -16.891 1 80.44 845 TYR A C 1
ATOM 6783 O O . TYR A 1 845 ? 20.125 -19.672 -18.047 1 80.44 845 TYR A O 1
ATOM 6791 N N . LEU A 1 846 ? 18.562 -19.469 -16.531 1 84.69 846 LEU A N 1
ATOM 6792 C CA . LEU A 1 846 ? 17.609 -19.016 -17.531 1 84.69 846 LEU A CA 1
ATOM 6793 C C . LEU A 1 846 ? 18.047 -17.688 -18.141 1 84.69 846 LEU A C 1
ATOM 6795 O O . LEU A 1 846 ? 17.859 -17.453 -19.328 1 84.69 846 LEU A O 1
ATOM 6799 N N . PHE A 1 847 ? 18.609 -16.844 -17.297 1 88.56 847 PHE A N 1
ATOM 6800 C CA . PHE A 1 847 ? 19.094 -15.555 -17.766 1 88.56 847 PHE A CA 1
ATOM 6801 C C . PHE A 1 847 ? 20.172 -15.727 -18.828 1 88.56 847 PHE A C 1
ATOM 6803 O O . PHE A 1 847 ? 20.078 -15.125 -19.906 1 88.56 847 PHE A O 1
ATOM 6810 N N . ASN A 1 848 ? 21.062 -16.547 -18.578 1 83.81 848 ASN A N 1
ATOM 6811 C CA . ASN A 1 848 ? 22.172 -16.766 -19.5 1 83.81 848 ASN A CA 1
ATOM 6812 C C . ASN A 1 848 ? 21.719 -17.531 -20.75 1 83.81 848 ASN A C 1
ATOM 6814 O O . ASN A 1 848 ? 22.156 -17.219 -21.859 1 83.81 848 ASN A O 1
ATOM 6818 N N . ALA A 1 849 ? 20.859 -18.453 -20.562 1 83.12 849 ALA A N 1
ATOM 6819 C CA . ALA A 1 849 ? 20.406 -19.266 -21.672 1 83.12 849 ALA A CA 1
ATOM 6820 C C . ALA A 1 849 ? 19.578 -18.438 -22.656 1 83.12 849 ALA A C 1
ATOM 6822 O O . ALA A 1 849 ? 19.703 -18.594 -23.875 1 83.12 849 ALA A O 1
ATOM 6823 N N . THR A 1 850 ? 18.766 -17.625 -22.156 1 88 850 THR A N 1
ATOM 6824 C CA . THR A 1 850 ? 17.953 -16.812 -23.047 1 88 850 THR A CA 1
ATOM 6825 C C . THR A 1 850 ? 18.812 -15.828 -23.828 1 88 850 THR A C 1
ATOM 6827 O O . THR A 1 850 ? 18.562 -15.594 -25.016 1 88 850 THR A O 1
ATOM 6830 N N . TRP A 1 851 ? 19.75 -15.312 -23.188 1 87.94 851 TRP A N 1
ATOM 6831 C CA . TRP A 1 851 ? 20.641 -14.359 -23.844 1 87.94 851 TRP A CA 1
ATOM 6832 C C . TRP A 1 851 ? 21.453 -15.047 -24.938 1 87.94 851 TRP A C 1
ATOM 6834 O O . TRP A 1 851 ? 21.719 -14.453 -25.984 1 87.94 851 TRP A O 1
ATOM 6844 N N . GLN A 1 852 ? 21.688 -16.266 -24.719 1 82.81 852 GLN A N 1
ATOM 6845 C CA . GLN A 1 852 ? 22.562 -16.969 -25.641 1 82.81 852 GLN A CA 1
ATOM 6846 C C . GLN A 1 852 ? 21.766 -17.578 -26.797 1 82.81 852 GLN A C 1
ATOM 6848 O O . GLN A 1 852 ? 22.234 -17.562 -27.953 1 82.81 852 GLN A O 1
ATOM 6853 N N . HIS A 1 853 ? 20.578 -18.016 -26.562 1 82.44 853 HIS A N 1
ATOM 6854 C CA . HIS A 1 853 ? 19.891 -18.812 -27.562 1 82.44 853 HIS A CA 1
ATOM 6855 C C . HIS A 1 853 ? 18.844 -17.984 -28.297 1 82.44 853 HIS A C 1
ATOM 6857 O O . HIS A 1 853 ? 18.375 -18.391 -29.375 1 82.44 853 HIS A O 1
ATOM 6863 N N . ILE A 1 854 ? 18.469 -16.906 -27.797 1 88.12 854 ILE A N 1
ATOM 6864 C CA . ILE A 1 854 ? 17.531 -16.031 -28.484 1 88.12 854 ILE A CA 1
ATOM 6865 C C . ILE A 1 854 ? 18.266 -14.859 -29.109 1 88.12 854 ILE A C 1
ATOM 6867 O O . ILE A 1 854 ? 18.406 -13.805 -28.484 1 88.12 854 ILE A O 1
ATOM 6871 N N . GLN A 1 855 ? 18.578 -14.961 -30.344 1 86.06 855 GLN A N 1
ATOM 6872 C CA . GLN A 1 855 ? 19.453 -14.031 -31.047 1 86.06 855 GLN A CA 1
ATOM 6873 C C . GLN A 1 855 ? 18.844 -12.633 -31.094 1 86.06 855 GLN A C 1
ATOM 6875 O O . GLN A 1 855 ? 19.578 -11.641 -31.141 1 86.06 855 GLN A O 1
ATOM 6880 N N . PHE A 1 856 ? 17.594 -12.617 -31.016 1 87.44 856 PHE A N 1
ATOM 6881 C CA . PHE A 1 856 ? 16.906 -11.336 -31.047 1 87.44 856 PHE A CA 1
ATOM 6882 C C . PHE A 1 856 ? 17.359 -10.438 -29.906 1 87.44 856 PHE A C 1
ATOM 6884 O O . PHE A 1 856 ? 17.5 -9.219 -30.078 1 87.44 856 PHE A O 1
ATOM 6891 N N . LEU A 1 857 ? 17.688 -10.961 -28.781 1 91.81 857 LEU A N 1
ATOM 6892 C CA . LEU A 1 857 ? 17.953 -10.188 -27.578 1 91.81 857 LEU A CA 1
ATOM 6893 C C . LEU A 1 857 ? 19.297 -9.469 -27.672 1 91.81 857 LEU A C 1
ATOM 6895 O O . LEU A 1 857 ? 19.344 -8.242 -27.578 1 91.81 857 LEU A O 1
ATOM 6899 N N . PRO A 1 858 ? 20.344 -10.164 -27.984 1 89.75 858 PRO A N 1
ATOM 6900 C CA . PRO A 1 858 ? 21.609 -9.438 -28.141 1 89.75 858 PRO A CA 1
ATOM 6901 C C . PRO A 1 858 ? 21.625 -8.531 -29.359 1 89.75 858 PRO A C 1
ATOM 6903 O O . PRO A 1 858 ? 22.203 -7.438 -29.328 1 89.75 858 PRO A O 1
ATOM 6906 N N . ARG A 1 859 ? 20.922 -8.852 -30.375 1 88.75 859 ARG A N 1
ATOM 6907 C CA . ARG A 1 859 ? 20.922 -8.047 -31.594 1 88.75 859 ARG A CA 1
ATOM 6908 C C . ARG A 1 859 ? 20.156 -6.742 -31.391 1 88.75 859 ARG A C 1
ATOM 6910 O O . ARG A 1 859 ? 20.5 -5.719 -31.984 1 88.75 859 ARG A O 1
ATOM 6917 N N . SER A 1 860 ? 19.141 -6.879 -30.578 1 89.69 860 SER A N 1
ATOM 6918 C CA . SER A 1 860 ? 18.344 -5.684 -30.312 1 89.69 860 SER A CA 1
ATOM 6919 C C . SER A 1 860 ? 19.172 -4.621 -29.594 1 89.69 860 SER A C 1
ATOM 6921 O O . SER A 1 860 ? 18.859 -3.432 -29.672 1 89.69 860 SER A O 1
ATOM 6923 N N . THR A 1 861 ? 20.234 -5.023 -28.891 1 88.38 861 THR A N 1
ATOM 6924 C CA . THR A 1 861 ? 21.109 -4.094 -28.188 1 88.38 861 THR A CA 1
ATOM 6925 C C . THR A 1 861 ? 22.438 -3.936 -28.906 1 88.38 861 THR A C 1
ATOM 6927 O O . THR A 1 861 ? 23.422 -3.482 -28.312 1 88.38 861 THR A O 1
ATOM 6930 N N . ASN A 1 862 ? 22.516 -4.371 -30.094 1 86.44 862 ASN A N 1
ATOM 6931 C CA . ASN A 1 862 ? 23.688 -4.262 -30.953 1 86.44 862 ASN A CA 1
ATOM 6932 C C . ASN A 1 862 ? 24.859 -5.047 -30.391 1 86.44 862 ASN A C 1
ATOM 6934 O O . ASN A 1 862 ? 26 -4.57 -30.406 1 86.44 862 ASN A O 1
ATOM 6938 N N . CYS A 1 863 ? 24.516 -6.105 -29.734 1 89.94 863 CYS A N 1
ATOM 6939 C CA . CYS A 1 863 ? 25.531 -7.02 -29.234 1 89.94 863 CYS A CA 1
ATOM 6940 C C . CYS A 1 863 ? 25.766 -8.172 -30.203 1 89.94 863 CYS A C 1
ATOM 6942 O O . CYS A 1 863 ? 24.906 -8.453 -31.047 1 89.94 863 CYS A O 1
ATOM 6944 N N . ALA A 1 864 ? 26.938 -8.758 -30.078 1 83 864 ALA A N 1
ATOM 6945 C CA . ALA A 1 864 ? 27.219 -9.922 -30.906 1 83 864 ALA A CA 1
ATOM 6946 C C . ALA A 1 864 ? 26.422 -11.133 -30.438 1 83 864 ALA A C 1
ATOM 6948 O O . ALA A 1 864 ? 26.297 -11.375 -29.234 1 83 864 ALA A O 1
ATOM 6949 N N . ALA A 1 865 ? 25.672 -11.711 -31.422 1 82.56 865 ALA A N 1
ATOM 6950 C CA . ALA A 1 865 ? 24.859 -12.875 -31.078 1 82.56 865 ALA A CA 1
ATOM 6951 C C . ALA A 1 865 ? 25.609 -14.172 -31.375 1 82.56 865 ALA A C 1
ATOM 6953 O O . ALA A 1 865 ? 26.438 -14.219 -32.281 1 82.56 865 ALA A O 1
ATOM 6954 N N . ALA A 1 866 ? 25.391 -15.156 -30.484 1 74.06 866 ALA A N 1
ATOM 6955 C CA . ALA A 1 866 ? 26.016 -16.469 -30.688 1 74.06 866 ALA A CA 1
ATOM 6956 C C . ALA A 1 866 ? 25.453 -17.141 -31.953 1 74.06 866 ALA A C 1
ATOM 6958 O O . ALA A 1 866 ? 24.297 -16.922 -32.312 1 74.06 866 ALA A O 1
ATOM 6959 N N . GLU A 1 867 ? 26.281 -17.734 -32.844 1 64.62 867 GLU A N 1
ATOM 6960 C CA . GLU A 1 867 ? 25.875 -18.359 -34.094 1 64.62 867 GLU A CA 1
ATOM 6961 C C . GLU A 1 867 ? 24.984 -19.562 -33.844 1 64.62 867 GLU A C 1
ATOM 6963 O O . GLU A 1 867 ? 24.125 -19.875 -34.688 1 64.62 867 GLU A O 1
ATOM 6968 N N . ALA A 1 868 ? 25.156 -20.359 -32.75 1 61.03 868 ALA A N 1
ATOM 6969 C CA . ALA A 1 868 ? 24.453 -21.625 -32.594 1 61.03 868 ALA A CA 1
ATOM 6970 C C . ALA A 1 868 ? 23.094 -21.422 -31.953 1 61.03 868 ALA A C 1
ATOM 6972 O O . ALA A 1 868 ? 22.969 -20.797 -30.891 1 61.03 868 ALA A O 1
ATOM 6973 N N . SER A 1 869 ? 21.938 -21.422 -32.75 1 65.06 869 SER A N 1
ATOM 6974 C CA . SER A 1 869 ? 20.594 -21.484 -32.188 1 65.06 869 SER A CA 1
ATOM 6975 C C . SER A 1 869 ? 20.078 -22.922 -32.156 1 65.06 869 SER A C 1
ATOM 6977 O O . SER A 1 869 ? 20.406 -23.734 -33.031 1 65.06 869 SER A O 1
ATOM 6979 N N . CYS A 1 870 ? 19.516 -23.25 -30.984 1 72.12 870 CYS A N 1
ATOM 6980 C CA . CYS A 1 870 ? 18.969 -24.609 -30.859 1 72.12 870 CYS A CA 1
ATOM 6981 C C . CYS A 1 870 ? 17.812 -24.812 -31.828 1 72.12 870 CYS A C 1
ATOM 6983 O O . CYS A 1 870 ? 16.875 -24.016 -31.859 1 72.12 870 CYS A O 1
ATOM 6985 N N . SER A 1 871 ? 18.031 -25.734 -32.75 1 67.88 871 SER A N 1
ATOM 6986 C CA . SER A 1 871 ? 17.062 -25.969 -33.844 1 67.88 871 SER A CA 1
ATOM 6987 C C . SER A 1 871 ? 15.758 -26.516 -33.281 1 67.88 871 SER A C 1
ATOM 6989 O O . SER A 1 871 ? 14.719 -26.453 -33.938 1 67.88 871 SER A O 1
ATOM 6991 N N . ASN A 1 872 ? 15.711 -26.953 -32.062 1 78.25 872 ASN A N 1
ATOM 6992 C CA . ASN A 1 872 ? 14.492 -27.594 -31.578 1 78.25 872 ASN A CA 1
ATOM 6993 C C . ASN A 1 872 ? 13.586 -26.594 -30.844 1 78.25 872 ASN A C 1
ATOM 6995 O O . ASN A 1 872 ? 12.57 -26.969 -30.281 1 78.25 872 ASN A O 1
ATOM 6999 N N . LEU A 1 873 ? 13.953 -25.391 -30.953 1 84.44 873 LEU A N 1
ATOM 7000 C CA . LEU A 1 873 ? 13.102 -24.359 -30.344 1 84.44 873 LEU A CA 1
ATOM 7001 C C . LEU A 1 873 ? 12.086 -23.828 -31.344 1 84.44 873 LEU A C 1
ATOM 7003 O O . LEU A 1 873 ? 12.352 -23.828 -32.562 1 84.44 873 LEU A O 1
ATOM 7007 N N . LEU A 1 874 ? 10.93 -23.516 -30.812 1 87.69 874 LEU A N 1
ATOM 7008 C CA . LEU A 1 874 ? 9.922 -22.906 -31.672 1 87.69 874 LEU A CA 1
ATOM 7009 C C . LEU A 1 874 ? 10.336 -21.484 -32.062 1 87.69 874 LEU A C 1
ATOM 7011 O O . LEU A 1 874 ? 10.742 -20.703 -31.203 1 87.69 874 LEU A O 1
ATOM 7015 N N . MET B 1 1 ? 4.934 14.484 4.395 1 17.12 1 MET B N 1
ATOM 7016 C CA . MET B 1 1 ? 5.375 15.711 5.062 1 17.12 1 MET B CA 1
ATOM 7017 C C . MET B 1 1 ? 4.34 16.812 4.91 1 17.12 1 MET B C 1
ATOM 7019 O O . MET B 1 1 ? 4.328 17.531 3.902 1 17.12 1 MET B O 1
ATOM 7023 N N . ALA B 1 2 ? 3.143 16.641 5.699 1 19.14 2 ALA B N 1
ATOM 7024 C CA . ALA B 1 2 ? 2.211 17.688 6.082 1 19.14 2 ALA B CA 1
ATOM 7025 C C . ALA B 1 2 ? 2.877 18.703 7.023 1 19.14 2 ALA B C 1
ATOM 7027 O O . ALA B 1 2 ? 3.006 18.438 8.219 1 19.14 2 ALA B O 1
ATOM 7028 N N . ILE B 1 3 ? 3.711 19.484 6.586 1 19.39 3 ILE B N 1
ATOM 7029 C CA . ILE B 1 3 ? 4.168 20.578 7.449 1 19.39 3 ILE B CA 1
ATOM 7030 C C . ILE B 1 3 ? 2.979 21.422 7.879 1 19.39 3 ILE B C 1
ATOM 7032 O O . ILE B 1 3 ? 2.889 21.844 9.031 1 19.39 3 ILE B O 1
ATOM 7036 N N . ASN B 1 4 ? 2.295 22.172 7.008 1 19.28 4 ASN B N 1
ATOM 7037 C CA . ASN B 1 4 ? 1.679 23.422 7.445 1 19.28 4 ASN B CA 1
ATOM 7038 C C . ASN B 1 4 ? 0.53 23.172 8.414 1 19.28 4 ASN B C 1
ATOM 7040 O O . ASN B 1 4 ? -0.018 22.062 8.461 1 19.28 4 ASN B O 1
ATOM 7044 N N . GLN B 1 5 ? 0.011 24.25 9.258 1 21.98 5 GLN B N 1
ATOM 7045 C CA . GLN B 1 5 ? -0.714 24.609 10.477 1 21.98 5 GLN B CA 1
ATOM 7046 C C . GLN B 1 5 ? -2.209 24.344 10.32 1 21.98 5 GLN B C 1
ATOM 7048 O O . GLN B 1 5 ? -2.984 24.578 11.25 1 21.98 5 GLN B O 1
ATOM 7053 N N . GLY B 1 6 ? -2.9 24.297 9.188 1 20.84 6 GLY B N 1
ATOM 7054 C CA . GLY B 1 6 ? -4.293 24.609 9.469 1 20.84 6 GLY B CA 1
ATOM 7055 C C . GLY B 1 6 ? -4.918 23.672 10.5 1 20.84 6 GLY B C 1
ATOM 7056 O O . GLY B 1 6 ? -4.395 22.594 10.758 1 20.84 6 GLY B O 1
ATOM 7057 N N . LYS B 1 7 ? -5.859 24.234 11.492 1 24.2 7 LYS B N 1
ATOM 7058 C CA . LYS B 1 7 ? -6.832 24.062 12.562 1 24.2 7 LYS B CA 1
ATOM 7059 C C . LYS B 1 7 ? -7.867 23 12.203 1 24.2 7 LYS B C 1
ATOM 7061 O O . LYS B 1 7 ? -8.43 22.359 13.086 1 24.2 7 LYS B O 1
ATOM 7066 N N . TYR B 1 8 ? -8.438 23.062 11.008 1 20.7 8 TYR B N 1
ATOM 7067 C CA . TYR B 1 8 ? -9.812 22.609 10.875 1 20.7 8 TYR B CA 1
ATOM 7068 C C . TYR B 1 8 ? -9.922 21.125 11.18 1 20.7 8 TYR B C 1
ATOM 7070 O O . TYR B 1 8 ? -9.133 20.312 10.672 1 20.7 8 TYR B O 1
ATOM 7078 N N . LYS B 1 9 ? -10.57 20.828 12.375 1 23.3 9 LYS B N 1
ATOM 7079 C CA . LYS B 1 9 ? -11.031 19.578 12.992 1 23.3 9 LYS B CA 1
ATOM 7080 C C . LYS B 1 9 ? -11.984 18.828 12.062 1 23.3 9 LYS B C 1
ATOM 7082 O O . LYS B 1 9 ? -13.156 19.188 11.938 1 23.3 9 LYS B O 1
ATOM 7087 N N . PRO B 1 10 ? -11.688 18.562 10.852 1 20.77 10 PRO B N 1
ATOM 7088 C CA . PRO B 1 10 ? -12.906 18.094 10.188 1 20.77 10 PRO B CA 1
ATOM 7089 C C . PRO B 1 10 ? -13.523 16.875 10.883 1 20.77 10 PRO B C 1
ATOM 7091 O O . PRO B 1 10 ? -12.797 15.977 11.312 1 20.77 10 PRO B O 1
ATOM 7094 N N . THR B 1 11 ? -14.672 17.141 11.516 1 21.08 11 THR B N 1
ATOM 7095 C CA . THR B 1 11 ? -15.578 16.219 12.195 1 21.08 11 THR B CA 1
ATOM 7096 C C . THR B 1 11 ? -15.977 15.07 11.273 1 21.08 11 THR B C 1
ATOM 7098 O O . THR B 1 11 ? -16.406 15.297 10.141 1 21.08 11 THR B O 1
ATOM 7101 N N . ILE B 1 12 ? -15.391 14.047 11.492 1 20.62 12 ILE B N 1
ATOM 7102 C CA . ILE B 1 12 ? -15.523 12.773 10.789 1 20.62 12 ILE B CA 1
ATOM 7103 C C . ILE B 1 12 ? -16.953 12.273 10.898 1 20.62 12 ILE B C 1
ATOM 7105 O O . ILE B 1 12 ? -17.453 12 11.992 1 20.62 12 ILE B O 1
ATOM 7109 N N . CYS B 1 13 ? -17.828 12.93 9.992 1 19.44 13 CYS B N 1
ATOM 7110 C CA . CYS B 1 13 ? -19.25 12.656 9.906 1 19.44 13 CYS B CA 1
ATOM 7111 C C . CYS B 1 13 ? -19.531 11.156 9.844 1 19.44 13 CYS B C 1
ATOM 7113 O O . CYS B 1 13 ? -18.672 10.391 9.391 1 19.44 13 CYS B O 1
ATOM 7115 N N . ALA B 1 14 ? -20.781 10.766 10.422 1 18.28 14 ALA B N 1
ATOM 7116 C CA . ALA B 1 14 ? -21.516 9.602 10.914 1 18.28 14 ALA B CA 1
ATOM 7117 C C . ALA B 1 14 ? -22.016 8.75 9.75 1 18.28 14 ALA B C 1
ATOM 7119 O O . ALA B 1 14 ? -22.719 9.25 8.867 1 18.28 14 ALA B O 1
ATOM 7120 N N . ILE B 1 15 ? -21.359 7.832 9.266 1 17.73 15 ILE B N 1
ATOM 7121 C CA . ILE B 1 15 ? -21.688 6.91 8.18 1 17.73 15 ILE B CA 1
ATOM 7122 C C . ILE B 1 15 ? -22.906 6.074 8.57 1 17.73 15 ILE B C 1
ATOM 7124 O O . ILE B 1 15 ? -22.891 5.379 9.586 1 17.73 15 ILE B O 1
ATOM 7128 N N . ASP B 1 16 ? -24.188 6.566 8.078 1 16.5 16 ASP B N 1
ATOM 7129 C CA . ASP B 1 16 ? -25.516 5.969 8.227 1 16.5 16 ASP B CA 1
ATOM 7130 C C . ASP B 1 16 ? -25.516 4.504 7.805 1 16.5 16 ASP B C 1
ATOM 7132 O O . ASP B 1 16 ? -24.719 4.102 6.949 1 16.5 16 ASP B O 1
ATOM 7136 N N . GLU B 1 17 ? -26.391 3.689 8.422 1 16.91 17 GLU B N 1
ATOM 7137 C CA . GLU B 1 17 ? -26.75 2.285 8.578 1 16.91 17 GLU B CA 1
ATOM 7138 C C . GLU B 1 17 ? -27.344 1.721 7.285 1 16.91 17 GLU B C 1
ATOM 7140 O O . GLU B 1 17 ? -27.719 2.475 6.387 1 16.91 17 GLU B O 1
ATOM 7145 N N . VAL B 1 18 ? -28.172 0.547 7.258 1 17.84 18 VAL B N 1
ATOM 7146 C CA . VAL B 1 18 ? -28.406 -0.782 6.699 1 17.84 18 VAL B CA 1
ATOM 7147 C C . VAL B 1 18 ? -29.484 -0.719 5.633 1 17.84 18 VAL B C 1
ATOM 7149 O O . VAL B 1 18 ? -29.5 -1.519 4.695 1 17.84 18 VAL B O 1
ATOM 7152 N N . ASP B 1 19 ? -30.578 0.111 5.344 1 16.97 19 ASP B N 1
ATOM 7153 C CA . ASP B 1 19 ? -31.828 -0.648 5.23 1 16.97 19 ASP B CA 1
ATOM 7154 C C . ASP B 1 19 ? -31.906 -1.367 3.887 1 16.97 19 ASP B C 1
ATOM 7156 O O . ASP B 1 19 ? -31.766 -0.744 2.834 1 16.97 19 ASP B O 1
ATOM 7160 N N . ASP B 1 20 ? -31.844 -2.703 3.807 1 17.77 20 ASP B N 1
ATOM 7161 C CA . ASP B 1 20 ? -31.922 -3.74 2.783 1 17.77 20 ASP B CA 1
ATOM 7162 C C . ASP B 1 20 ? -33.312 -3.746 2.123 1 17.77 20 ASP B C 1
ATOM 7164 O O . ASP B 1 20 ? -33.969 -4.781 2.086 1 17.77 20 ASP B O 1
ATOM 7168 N N . ARG B 1 21 ? -34.125 -2.729 1.966 1 17.09 21 ARG B N 1
ATOM 7169 C CA . ARG B 1 21 ? -35.438 -3.189 1.55 1 17.09 21 ARG B CA 1
ATOM 7170 C C . ARG B 1 21 ? -35.344 -3.93 0.218 1 17.09 21 ARG B C 1
ATOM 7172 O O . ARG B 1 21 ? -34.406 -3.754 -0.544 1 17.09 21 ARG B O 1
ATOM 7179 N N . SER B 1 22 ? -36.625 -4.707 -0.294 1 16.2 22 SER B N 1
ATOM 7180 C CA . SER B 1 22 ? -37.25 -5.781 -1.061 1 16.2 22 SER B CA 1
ATOM 7181 C C . SER B 1 22 ? -37.406 -5.398 -2.527 1 16.2 22 SER B C 1
ATOM 7183 O O . SER B 1 22 ? -38.219 -4.523 -2.865 1 16.2 22 SER B O 1
ATOM 7185 N N . PHE B 1 23 ? -36.438 -5.215 -3.322 1 16.81 23 PHE B N 1
ATOM 7186 C CA . PHE B 1 23 ? -36.781 -4.938 -4.711 1 16.81 23 PHE B CA 1
ATOM 7187 C C . PHE B 1 23 ? -37.469 -6.137 -5.348 1 16.81 23 PHE B C 1
ATOM 7189 O O . PHE B 1 23 ? -36.844 -7.176 -5.566 1 16.81 23 PHE B O 1
ATOM 7196 N N . LYS B 1 24 ? -38.844 -6.289 -5.133 1 16.2 24 LYS B N 1
ATOM 7197 C CA . LYS B 1 24 ? -39.531 -7.414 -5.746 1 16.2 24 LYS B CA 1
ATOM 7198 C C . LYS B 1 24 ? -39.438 -7.352 -7.27 1 16.2 24 LYS B C 1
ATOM 7200 O O . LYS B 1 24 ? -39.656 -6.297 -7.867 1 16.2 24 LYS B O 1
ATOM 7205 N N . LEU B 1 25 ? -38.969 -8.328 -7.926 1 16.22 25 LEU B N 1
ATOM 7206 C CA . LEU B 1 25 ? -38.75 -8.703 -9.32 1 16.22 25 LEU B CA 1
ATOM 7207 C C . LEU B 1 25 ? -40.094 -8.922 -10.039 1 16.22 25 LEU B C 1
ATOM 7209 O O . LEU B 1 25 ? -40.281 -9.938 -10.711 1 16.22 25 LEU B O 1
ATOM 7213 N N . HIS B 1 26 ? -41.312 -8.133 -9.797 1 16.45 26 HIS B N 1
ATOM 7214 C CA . HIS B 1 26 ? -42.438 -8.922 -10.289 1 16.45 26 HIS B CA 1
ATOM 7215 C C . HIS B 1 26 ? -42.312 -9.195 -11.789 1 16.45 26 HIS B C 1
ATOM 7217 O O . HIS B 1 26 ? -41.688 -8.422 -12.508 1 16.45 26 HIS B O 1
ATOM 7223 N N . ASN B 1 27 ? -42.938 -10.422 -12.203 1 16.39 27 ASN B N 1
ATOM 7224 C CA . ASN B 1 27 ? -43.062 -11.375 -13.305 1 16.39 27 ASN B CA 1
ATOM 7225 C C . ASN B 1 27 ? -43.719 -10.727 -14.531 1 16.39 27 ASN B C 1
ATOM 7227 O O . ASN B 1 27 ? -44.312 -9.664 -14.422 1 16.39 27 ASN B O 1
ATOM 7231 N N . SER B 1 28 ? -44.312 -11.516 -15.508 1 16.48 28 SER B N 1
ATOM 7232 C CA . SER B 1 28 ? -44.344 -11.922 -16.906 1 16.48 28 SER B CA 1
ATOM 7233 C C . SER B 1 28 ? -45.469 -11.234 -17.672 1 16.48 28 SER B C 1
ATOM 7235 O O . SER B 1 28 ? -45.281 -10.836 -18.828 1 16.48 28 SER B O 1
ATOM 7237 N N . GLN B 1 29 ? -46.844 -11.508 -17.484 1 15.54 29 GLN B N 1
ATOM 7238 C CA . GLN B 1 29 ? -47.594 -12.117 -18.578 1 15.54 29 GLN B CA 1
ATOM 7239 C C . GLN B 1 29 ? -48.125 -11.055 -19.547 1 15.54 29 GLN B C 1
ATOM 7241 O O . GLN B 1 29 ? -48.062 -11.234 -20.766 1 15.54 29 GLN B O 1
ATOM 7246 N N . ASP B 1 30 ? -49.188 -10.211 -19.219 1 15.72 30 ASP B N 1
ATOM 7247 C CA . ASP B 1 30 ? -50.469 -10.344 -19.891 1 15.72 30 ASP B CA 1
ATOM 7248 C C . ASP B 1 30 ? -50.469 -9.625 -21.234 1 15.72 30 ASP B C 1
ATOM 7250 O O . ASP B 1 30 ? -49.594 -8.805 -21.5 1 15.72 30 ASP B O 1
ATOM 7254 N N . GLU B 1 31 ? -51.812 -9.086 -21.578 1 15.91 31 GLU B N 1
ATOM 7255 C CA . GLU B 1 31 ? -52.812 -9.117 -22.656 1 15.91 31 GLU B CA 1
ATOM 7256 C C . GLU B 1 31 ? -52.469 -8.078 -23.719 1 15.91 31 GLU B C 1
ATOM 7258 O O . GLU B 1 31 ? -51.781 -7.102 -23.453 1 15.91 31 GLU B O 1
ATOM 7263 N N . ILE B 1 32 ? -53.344 -8.148 -24.859 1 16.16 32 ILE B N 1
ATOM 7264 C CA . ILE B 1 32 ? -53.562 -8.062 -26.297 1 16.16 32 ILE B CA 1
ATOM 7265 C C . ILE B 1 32 ? -53.781 -6.605 -26.688 1 16.16 32 ILE B C 1
ATOM 7267 O O . ILE B 1 32 ? -53.219 -6.125 -27.672 1 16.16 32 ILE B O 1
ATOM 7271 N N . GLY B 1 33 ? -55 -6.066 -26.188 1 14.71 33 GLY B N 1
ATOM 7272 C CA . GLY B 1 33 ? -55.938 -5.633 -27.188 1 14.71 33 GLY B CA 1
ATOM 7273 C C . GLY B 1 33 ? -55.562 -4.328 -27.859 1 14.71 33 GLY B C 1
ATOM 7274 O O . GLY B 1 33 ? -54.438 -3.848 -27.688 1 14.71 33 GLY B O 1
ATOM 7275 N N . GLY B 1 34 ? -56.531 -3.402 -27.734 1 14.9 34 GLY B N 1
ATOM 7276 C CA . GLY B 1 34 ? -57.375 -2.73 -28.719 1 14.9 34 GLY B CA 1
ATOM 7277 C C . GLY B 1 34 ? -56.75 -1.466 -29.266 1 14.9 34 GLY B C 1
ATOM 7278 O O . GLY B 1 34 ? -55.688 -1.028 -28.781 1 14.9 34 GLY B O 1
ATOM 7279 N N . LYS B 1 35 ? -57.594 -0.428 -29.328 1 15.93 35 LYS B N 1
ATOM 7280 C CA . LYS B 1 35 ? -58.219 0.401 -30.375 1 15.93 35 LYS B CA 1
ATOM 7281 C C . LYS B 1 35 ? -57.375 1.659 -30.625 1 15.93 35 LYS B C 1
ATOM 7283 O O . LYS B 1 35 ? -56.594 2.061 -29.781 1 15.93 35 LYS B O 1
ATOM 7288 N N . GLN B 1 36 ? -58.062 2.658 -31.109 1 14.55 36 GLN B N 1
ATOM 7289 C CA . GLN B 1 36 ? -58.188 3.428 -32.344 1 14.55 36 GLN B CA 1
ATOM 7290 C C . GLN B 1 36 ? -57.5 4.789 -32.219 1 14.55 36 GLN B C 1
ATOM 7292 O O . GLN B 1 36 ? -56.719 5.176 -33.062 1 14.55 36 GLN B O 1
ATOM 7297 N N . GLN B 1 37 ? -58.188 5.664 -31.328 1 14.76 37 GLN B N 1
ATOM 7298 C CA . GLN B 1 37 ? -58.812 6.824 -31.969 1 14.76 37 GLN B CA 1
ATOM 7299 C C . GLN B 1 37 ? -57.812 7.953 -32.156 1 14.76 37 GLN B C 1
ATOM 7301 O O . GLN B 1 37 ? -56.812 8.016 -31.453 1 14.76 37 GLN B O 1
ATOM 7306 N N . LEU B 1 38 ? -58.25 9.008 -32.844 1 14.38 38 LEU B N 1
ATOM 7307 C CA . LEU B 1 38 ? -58.094 9.969 -33.938 1 14.38 38 LEU B CA 1
ATOM 7308 C C . LEU B 1 38 ? -57.531 11.281 -33.406 1 14.38 38 LEU B C 1
ATOM 7310 O O . LEU B 1 38 ? -57 12.094 -34.188 1 14.38 38 LEU B O 1
ATOM 7314 N N . GLN B 1 39 ? -57.625 11.453 -31.984 1 13.66 39 GLN B N 1
ATOM 7315 C CA . GLN B 1 39 ? -58.094 12.836 -31.875 1 13.66 39 GLN B CA 1
ATOM 7316 C C . GLN B 1 39 ? -57.062 13.805 -32.438 1 13.66 39 GLN B C 1
ATOM 7318 O O . GLN B 1 39 ? -55.844 13.578 -32.281 1 13.66 39 GLN B O 1
ATOM 7323 N N . GLN B 1 40 ? -57.562 14.859 -33 1 13.63 40 GLN B N 1
ATOM 7324 C CA . GLN B 1 40 ? -57.406 15.922 -34 1 13.63 40 GLN B CA 1
ATOM 7325 C C . GLN B 1 40 ? -56.562 17.078 -33.469 1 13.63 40 GLN B C 1
ATOM 7327 O O . GLN B 1 40 ? -56.031 17.859 -34.25 1 13.63 40 GLN B O 1
ATOM 7332 N N . ILE B 1 41 ? -56.375 17 -32.094 1 14.17 41 ILE B N 1
ATOM 7333 C CA . ILE B 1 41 ? -56.625 18.391 -31.734 1 14.17 41 ILE B CA 1
ATOM 7334 C C . ILE B 1 41 ? -55.625 19.281 -32.469 1 14.17 41 ILE B C 1
ATOM 7336 O O . ILE B 1 41 ? -54.5 18.859 -32.781 1 14.17 41 ILE B O 1
ATOM 7340 N N . GLU B 1 42 ? -55.844 20.516 -32.375 1 14.23 42 GLU B N 1
ATOM 7341 C CA . GLU B 1 42 ? -56 21.828 -33 1 14.23 42 GLU B CA 1
ATOM 7342 C C . GLU B 1 42 ? -54.688 22.594 -33 1 14.23 42 GLU B C 1
ATOM 7344 O O . GLU B 1 42 ? -53.781 22.312 -32.219 1 14.23 42 GLU B O 1
ATOM 7349 N N . GLY B 1 43 ? -54.656 23.797 -33.719 1 14.22 43 GLY B N 1
ATOM 7350 C CA . GLY B 1 43 ? -54 24.641 -34.688 1 14.22 43 GLY B CA 1
ATOM 7351 C C . GLY B 1 43 ? -53.062 25.672 -34.094 1 14.22 43 GLY B C 1
ATOM 7352 O O . GLY B 1 43 ? -52.531 26.531 -34.781 1 14.22 43 GLY B O 1
ATOM 7353 N N . SER B 1 44 ? -52.719 25.453 -32.812 1 13.66 44 SER B N 1
ATOM 7354 C CA . SER B 1 44 ? -52.531 26.75 -32.156 1 13.66 44 SER B CA 1
ATOM 7355 C C . SER B 1 44 ? -51.531 27.609 -32.906 1 13.66 44 SER B C 1
ATOM 7357 O O . SER B 1 44 ? -50.531 27.094 -33.406 1 13.66 44 SER B O 1
ATOM 7359 N N . GLU B 1 45 ? -51.812 28.812 -32.969 1 14.23 45 GLU B N 1
ATOM 7360 C CA . GLU B 1 45 ? -51.656 30.062 -33.75 1 14.23 45 GLU B CA 1
ATOM 7361 C C . GLU B 1 45 ? -50.25 30.625 -33.656 1 14.23 45 GLU B C 1
ATOM 7363 O O . GLU B 1 45 ? -49.469 30.203 -32.781 1 14.23 45 GLU B O 1
ATOM 7368 N N . THR B 1 46 ? -50.094 31.938 -33.844 1 14.41 46 THR B N 1
ATOM 7369 C CA . THR B 1 46 ? -49.531 32.938 -34.75 1 14.41 46 THR B CA 1
ATOM 7370 C C . THR B 1 46 ? -48.312 33.594 -34.094 1 14.41 46 THR B C 1
ATOM 7372 O O . THR B 1 46 ? -47.438 34.156 -34.781 1 14.41 46 THR B O 1
ATOM 7375 N N . ALA B 1 47 ? -48.125 33.469 -32.656 1 13.94 47 ALA B N 1
ATOM 7376 C CA . ALA B 1 47 ? -47.875 34.844 -32.25 1 13.94 47 ALA B CA 1
ATOM 7377 C C . ALA B 1 47 ? -46.5 35.312 -32.781 1 13.94 47 ALA B C 1
ATOM 7379 O O . ALA B 1 47 ? -45.562 34.531 -32.875 1 13.94 47 ALA B O 1
ATOM 7380 N N . PRO B 1 48 ? -46.344 36.562 -33.25 1 14.28 48 PRO B N 1
ATOM 7381 C CA . PRO B 1 48 ? -45.594 37.438 -34.156 1 14.28 48 PRO B CA 1
ATOM 7382 C C . PRO B 1 48 ? -44.281 37.938 -33.562 1 14.28 48 PRO B C 1
ATOM 7384 O O . PRO B 1 48 ? -43.5 38.625 -34.219 1 14.28 48 PRO B O 1
ATOM 7387 N N . LEU B 1 49 ? -43.812 37.25 -32.5 1 14.34 49 LEU B N 1
ATOM 7388 C CA . LEU B 1 49 ? -43.156 38.25 -31.672 1 14.34 49 LEU B CA 1
ATOM 7389 C C . LEU B 1 49 ? -42.031 38.938 -32.469 1 14.34 49 LEU B C 1
ATOM 7391 O O . LEU B 1 49 ? -41.219 38.281 -33.094 1 14.34 49 LEU B O 1
ATOM 7395 N N . THR B 1 50 ? -42.25 40.125 -32.688 1 14.24 50 THR B N 1
ATOM 7396 C CA . THR B 1 50 ? -41.688 41.219 -33.438 1 14.24 50 THR B CA 1
ATOM 7397 C C . THR B 1 50 ? -40.281 41.531 -32.969 1 14.24 50 THR B C 1
ATOM 7399 O O . THR B 1 50 ? -40.031 41.719 -31.766 1 14.24 50 THR B O 1
ATOM 7402 N N . THR B 1 51 ? -39.344 40.781 -33.375 1 15.21 51 THR B N 1
ATOM 7403 C CA . THR B 1 51 ? -37.906 40.906 -33.156 1 15.21 51 THR B CA 1
ATOM 7404 C C . THR B 1 51 ? -37.469 42.344 -33.438 1 15.21 51 THR B C 1
ATOM 7406 O O . THR B 1 51 ? -37.594 42.812 -34.594 1 15.21 51 THR B O 1
ATOM 7409 N N . ASN B 1 52 ? -37.906 43.156 -32.469 1 14.27 52 ASN B N 1
ATOM 7410 C CA . ASN B 1 52 ? -37.594 44.594 -32.594 1 14.27 52 ASN B CA 1
ATOM 7411 C C . ASN B 1 52 ? -36.156 44.812 -33 1 14.27 52 ASN B C 1
ATOM 7413 O O . ASN B 1 52 ? -35.25 44.094 -32.562 1 14.27 52 ASN B O 1
ATOM 7417 N N . GLN B 1 53 ? -35.906 45.688 -34.031 1 14.25 53 GLN B N 1
ATOM 7418 C CA . GLN B 1 53 ? -35 46.219 -35.062 1 14.25 53 GLN B CA 1
ATOM 7419 C C . GLN B 1 53 ? -33.906 47.062 -34.438 1 14.25 53 GLN B C 1
ATOM 7421 O O . GLN B 1 53 ? -32.812 47.219 -35 1 14.25 53 GLN B O 1
ATOM 7426 N N . GLN B 1 54 ? -34.094 47.594 -33.156 1 14.44 54 GLN B N 1
ATOM 7427 C CA . GLN B 1 54 ? -33.656 48.969 -33.344 1 14.44 54 GLN B CA 1
ATOM 7428 C C . GLN B 1 54 ? -32.188 49.062 -33.625 1 14.44 54 GLN B C 1
ATOM 7430 O O . GLN B 1 54 ? -31.391 48.25 -33.125 1 14.44 54 GLN B O 1
ATOM 7435 N N . LYS B 1 55 ? -31.734 50 -34.625 1 14.95 55 LYS B N 1
ATOM 7436 C CA . LYS B 1 55 ? -30.734 50.562 -35.531 1 14.95 55 LYS B CA 1
ATOM 7437 C C . LYS B 1 55 ? -29.672 51.344 -34.75 1 14.95 55 LYS B C 1
ATOM 7439 O O . LYS B 1 55 ? -29.344 52.469 -35.125 1 14.95 55 LYS B O 1
ATOM 7444 N N . LEU B 1 56 ? -29.359 50.969 -33.531 1 15.18 56 LEU B N 1
ATOM 7445 C CA . LEU B 1 56 ? -28.703 52.156 -32.969 1 15.18 56 LEU B CA 1
ATOM 7446 C C . LEU B 1 56 ? -27.656 52.688 -33.938 1 15.18 56 LEU B C 1
ATOM 7448 O O . LEU B 1 56 ? -26.922 51.906 -34.594 1 15.18 56 LEU B O 1
ATOM 7452 N N . HIS B 1 57 ? -27.703 53.969 -34.25 1 15.07 57 HIS B N 1
ATOM 7453 C CA . HIS B 1 57 ? -27.203 55.031 -35.125 1 15.07 57 HIS B CA 1
ATOM 7454 C C . HIS B 1 57 ? -25.688 55.062 -35.094 1 15.07 57 HIS B C 1
ATOM 7456 O O . HIS B 1 57 ? -25.062 54.594 -34.156 1 15.07 57 HIS B O 1
ATOM 7462 N N . MET B 1 58 ? -25.094 56 -36.094 1 14.78 58 MET B N 1
ATOM 7463 C CA . MET B 1 58 ? -24.094 56.312 -37.094 1 14.78 58 MET B CA 1
ATOM 7464 C C . MET B 1 58 ? -22.969 57.125 -36.5 1 14.78 58 MET B C 1
ATOM 7466 O O . MET B 1 58 ? -21.969 57.406 -37.156 1 14.78 58 MET B O 1
ATOM 7470 N N . ASP B 1 59 ? -23.062 57.625 -35.188 1 14.84 59 ASP B N 1
ATOM 7471 C CA . ASP B 1 59 ? -22.531 58.969 -35.344 1 14.84 59 ASP B CA 1
ATOM 7472 C C . ASP B 1 59 ? -21.109 58.938 -35.938 1 14.84 59 ASP B C 1
ATOM 7474 O O . ASP B 1 59 ? -20.422 57.906 -35.875 1 14.84 59 ASP B O 1
ATOM 7478 N N . ASP B 1 60 ? -20.547 60.25 -36.188 1 15.3 60 ASP B N 1
ATOM 7479 C CA . ASP B 1 60 ? -19.766 61.062 -37.125 1 15.3 60 ASP B CA 1
ATOM 7480 C C . ASP B 1 60 ? -18.266 60.812 -36.938 1 15.3 60 ASP B C 1
ATOM 7482 O O . ASP B 1 60 ? -17.844 60.312 -35.906 1 15.3 60 ASP B O 1
ATOM 7486 N N . GLY B 1 61 ? -17.484 61.156 -37.969 1 15.56 61 GLY B N 1
ATOM 7487 C CA . GLY B 1 61 ? -16.297 61.094 -38.812 1 15.56 61 GLY B CA 1
ATOM 7488 C C . GLY B 1 61 ? -15.047 61.625 -38.125 1 15.56 61 GLY B C 1
ATOM 7489 O O . GLY B 1 61 ? -14.031 60.906 -38.062 1 15.56 61 GLY B O 1
ATOM 7490 N N . SER B 1 62 ? -14.945 62.938 -38 1 14.98 62 SER B N 1
ATOM 7491 C CA . SER B 1 62 ? -13.914 63.656 -38.719 1 14.98 62 SER B CA 1
ATOM 7492 C C . SER B 1 62 ? -12.625 63.75 -37.906 1 14.98 62 SER B C 1
ATOM 7494 O O . SER B 1 62 ? -11.555 63.344 -38.375 1 14.98 62 SER B O 1
ATOM 7496 N N . HIS B 1 63 ? -12.352 64.938 -37.25 1 15.01 63 HIS B N 1
ATOM 7497 C CA . HIS B 1 63 ? -11.297 65.875 -37.562 1 15.01 63 HIS B CA 1
ATOM 7498 C C . HIS B 1 63 ? -10.125 65.75 -36.594 1 15.01 63 HIS B C 1
ATOM 7500 O O . HIS B 1 63 ? -10.297 65.812 -35.375 1 15.01 63 HIS B O 1
ATOM 7506 N N . LEU B 1 64 ? -9.172 64.812 -37 1 16.39 64 LEU B N 1
ATOM 7507 C CA . LEU B 1 64 ? -7.781 64.625 -36.594 1 16.39 64 LEU B CA 1
ATOM 7508 C C . LEU B 1 64 ? -7.039 65.938 -36.562 1 16.39 64 LEU B C 1
ATOM 7510 O O . LEU B 1 64 ? -5.84 66 -36.844 1 16.39 64 LEU B O 1
ATOM 7514 N N . THR B 1 65 ? -7.777 67 -36.125 1 14.94 65 THR B N 1
ATOM 7515 C CA . THR B 1 65 ? -6.98 68.125 -36.562 1 14.94 65 THR B CA 1
ATOM 7516 C C . THR B 1 65 ? -5.57 68.062 -36 1 14.94 65 THR B C 1
ATOM 7518 O O . THR B 1 65 ? -5.328 67.375 -35 1 14.94 65 THR B O 1
ATOM 7521 N N . PRO B 1 66 ? -4.852 69.312 -36.125 1 14.95 66 PRO B N 1
ATOM 7522 C CA . PRO B 1 66 ? -3.656 70 -36.625 1 14.95 66 PRO B CA 1
ATOM 7523 C C . PRO B 1 66 ? -2.49 70 -35.656 1 14.95 66 PRO B C 1
ATOM 7525 O O . PRO B 1 66 ? -1.363 69.625 -36.031 1 14.95 66 PRO B O 1
ATOM 7528 N N . LYS B 1 67 ? -2.408 70.938 -34.625 1 15.72 67 LYS B N 1
ATOM 7529 C CA . LYS B 1 67 ? -1.426 72 -34.688 1 15.72 67 LYS B CA 1
ATOM 7530 C C . LYS B 1 67 ? -0.085 71.562 -34.094 1 15.72 67 LYS B C 1
ATOM 7532 O O . LYS B 1 67 ? 0.037 70.438 -33.594 1 15.72 67 LYS B O 1
ATOM 7537 N N . ASP B 1 68 ? 0.606 72.562 -33.156 1 15.16 68 ASP B N 1
ATOM 7538 C CA . ASP B 1 68 ? 1.722 73.5 -33.188 1 15.16 68 ASP B CA 1
ATOM 7539 C C . ASP B 1 68 ? 2.986 72.875 -32.625 1 15.16 68 ASP B C 1
ATOM 7541 O O . ASP B 1 68 ? 2.908 71.938 -31.781 1 15.16 68 ASP B O 1
ATOM 7545 N N . LEU B 1 69 ? 4.246 73.312 -33.156 1 14.96 69 LEU B N 1
ATOM 7546 C CA . LEU B 1 69 ? 5.664 73.312 -33.469 1 14.96 69 LEU B CA 1
ATOM 7547 C C . LEU B 1 69 ? 6.52 73.438 -32.219 1 14.96 69 LEU B C 1
ATOM 7549 O O . LEU B 1 69 ? 7.516 72.688 -32.094 1 14.96 69 LEU B O 1
ATOM 7553 N N . GLU B 1 70 ? 6.637 74.562 -31.453 1 14.14 70 GLU B N 1
ATOM 7554 C CA . GLU B 1 70 ? 7.844 75.375 -31.422 1 14.14 70 GLU B CA 1
ATOM 7555 C C . GLU B 1 70 ? 8.773 75 -30.281 1 14.14 70 GLU B C 1
ATOM 7557 O O . GLU B 1 70 ? 9.977 74.812 -30.484 1 14.14 70 GLU B O 1
ATOM 7562 N N . ALA B 1 71 ? 8.555 75.312 -28.953 1 14.49 71 ALA B N 1
ATOM 7563 C CA . ALA B 1 71 ? 9.438 76.312 -28.344 1 14.49 71 ALA B CA 1
ATOM 7564 C C . ALA B 1 71 ? 10.695 75.625 -27.781 1 14.49 71 ALA B C 1
ATOM 7566 O O . ALA B 1 71 ? 10.703 74.438 -27.5 1 14.49 71 ALA B O 1
ATOM 7567 N N . ALA B 1 72 ? 11.422 76.375 -26.703 1 14.77 72 ALA B N 1
ATOM 7568 C CA . ALA B 1 72 ? 12.609 77.188 -26.453 1 14.77 72 ALA B CA 1
ATOM 7569 C C . ALA B 1 72 ? 13.68 76.375 -25.719 1 14.77 72 ALA B C 1
ATOM 7571 O O . ALA B 1 72 ? 13.367 75.625 -24.812 1 14.77 72 ALA B O 1
ATOM 7572 N N . ARG B 1 73 ? 15.07 76.438 -26.109 1 14.39 73 ARG B N 1
ATOM 7573 C CA . ARG B 1 73 ? 16.5 76.188 -26.156 1 14.39 73 ARG B CA 1
ATOM 7574 C C . ARG B 1 73 ? 17.141 76.375 -24.781 1 14.39 73 ARG B C 1
ATOM 7576 O O . ARG B 1 73 ? 18.125 75.688 -24.453 1 14.39 73 ARG B O 1
ATOM 7583 N N . GLN B 1 74 ? 17.047 77.562 -24.156 1 13.95 74 GLN B N 1
ATOM 7584 C CA . GLN B 1 74 ? 18.297 78.25 -23.922 1 13.95 74 GLN B CA 1
ATOM 7585 C C . GLN B 1 74 ? 19.062 77.625 -22.75 1 13.95 74 GLN B C 1
ATOM 7587 O O . GLN B 1 74 ? 20.25 77.375 -22.859 1 13.95 74 GLN B O 1
ATOM 7592 N N . ASP B 1 75 ? 18.969 78.25 -21.5 1 13.89 75 ASP B N 1
ATOM 7593 C CA . ASP B 1 75 ? 20 79.125 -20.922 1 13.89 75 ASP B CA 1
ATOM 7594 C C . ASP B 1 75 ? 20.969 78.312 -20.062 1 13.89 75 ASP B C 1
ATOM 7596 O O . ASP B 1 75 ? 22.188 78.438 -20.219 1 13.89 75 ASP B O 1
ATOM 7600 N N . ALA B 1 76 ? 21.109 78.625 -18.625 1 14.4 76 ALA B N 1
ATOM 7601 C CA . ALA B 1 76 ? 22.094 79.438 -17.922 1 14.4 76 ALA B CA 1
ATOM 7602 C C . ALA B 1 76 ? 23.125 78.562 -17.219 1 14.4 76 ALA B C 1
ATOM 7604 O O . ALA B 1 76 ? 22.781 77.5 -16.672 1 14.4 76 ALA B O 1
ATOM 7605 N N . LEU B 1 77 ? 24.484 78.938 -17.156 1 14.23 77 LEU B N 1
ATOM 7606 C CA . LEU B 1 77 ? 25.938 78.812 -17.062 1 14.23 77 LEU B CA 1
ATOM 7607 C C . LEU B 1 77 ? 26.375 78.562 -15.617 1 14.23 77 LEU B C 1
ATOM 7609 O O . LEU B 1 77 ? 27.484 78.125 -15.359 1 14.23 77 LEU B O 1
ATOM 7613 N N . ASN B 1 78 ? 25.797 79.188 -14.617 1 14.2 78 ASN B N 1
ATOM 7614 C CA . ASN B 1 78 ? 26.75 79.938 -13.805 1 14.2 78 ASN B CA 1
ATOM 7615 C C . ASN B 1 78 ? 27.625 79 -12.961 1 14.2 78 ASN B C 1
ATOM 7617 O O . ASN B 1 78 ? 27.297 77.812 -12.82 1 14.2 78 ASN B O 1
ATOM 7621 N N . GLU B 1 79 ? 27.719 79.312 -11.648 1 15.12 79 GLU B N 1
ATOM 7622 C CA . GLU B 1 79 ? 28.75 79.938 -10.852 1 15.12 79 GLU B CA 1
ATOM 7623 C C . GLU B 1 79 ? 29.594 78.938 -10.086 1 15.12 79 GLU B C 1
ATOM 7625 O O . GLU B 1 79 ? 29.188 77.812 -9.891 1 15.12 79 GLU B O 1
ATOM 7630 N N . VAL B 1 80 ? 30.203 79.312 -8.906 1 15.28 80 VAL B N 1
ATOM 7631 C CA . VAL B 1 80 ? 31.469 79.812 -8.445 1 15.28 80 VAL B CA 1
ATOM 7632 C C . VAL B 1 80 ? 32.125 78.875 -7.484 1 15.28 80 VAL B C 1
ATOM 7634 O O . VAL B 1 80 ? 33.344 78.562 -7.609 1 15.28 80 VAL B O 1
ATOM 7637 N N . ALA B 1 81 ? 31.656 78.625 -6.246 1 14.98 81 ALA B N 1
ATOM 7638 C CA . ALA B 1 81 ? 32.469 79.062 -5.121 1 14.98 81 ALA B CA 1
ATOM 7639 C C . ALA B 1 81 ? 33.5 78 -4.738 1 14.98 81 ALA B C 1
ATOM 7641 O O . ALA B 1 81 ? 33.312 76.812 -5.043 1 14.98 81 ALA B O 1
ATOM 7642 N N . GLY B 1 82 ? 34.156 78 -3.613 1 14.94 82 GLY B N 1
ATOM 7643 C CA . GLY B 1 82 ? 35.469 78.312 -3.061 1 14.94 82 GLY B CA 1
ATOM 7644 C C . GLY B 1 82 ? 36.219 77.125 -2.557 1 14.94 82 GLY B C 1
ATOM 7645 O O . GLY B 1 82 ? 37.375 76.938 -2.928 1 14.94 82 GLY B O 1
ATOM 7646 N N . GLY B 1 83 ? 35.969 76.5 -1.392 1 15.74 83 GLY B N 1
ATOM 7647 C CA . GLY B 1 83 ? 36.969 76.688 -0.365 1 15.74 83 GLY B CA 1
ATOM 7648 C C . GLY B 1 83 ? 38.031 75.562 -0.412 1 15.74 83 GLY B C 1
ATOM 7649 O O . GLY B 1 83 ? 37.875 74.562 -1.114 1 15.74 83 GLY B O 1
ATOM 7650 N N . GLY B 1 84 ? 38.906 75.312 0.668 1 14.95 84 GLY B N 1
ATOM 7651 C CA . GLY B 1 84 ? 40.312 75.375 1.052 1 14.95 84 GLY B CA 1
ATOM 7652 C C . GLY B 1 84 ? 40.938 74.062 1.236 1 14.95 84 GLY B C 1
ATOM 7653 O O . GLY B 1 84 ? 42.125 73.938 1.59 1 14.95 84 GLY B O 1
ATOM 7654 N N . ALA B 1 85 ? 40.188 73 1.379 1 14.44 85 ALA B N 1
ATOM 7655 C CA . ALA B 1 85 ? 40.875 72.062 2.271 1 14.44 85 ALA B CA 1
ATOM 7656 C C . ALA B 1 85 ? 42.156 71.562 1.642 1 14.44 85 ALA B C 1
ATOM 7658 O O . ALA B 1 85 ? 42.219 71.312 0.433 1 14.44 85 ALA B O 1
ATOM 7659 N N . GLY B 1 86 ? 43.125 71.438 2.264 1 15.84 86 GLY B N 1
ATOM 7660 C CA . GLY B 1 86 ? 44.594 71.375 2.285 1 15.84 86 GLY B CA 1
ATOM 7661 C C . GLY B 1 86 ? 45.156 70.125 1.69 1 15.84 86 GLY B C 1
ATOM 7662 O O . GLY B 1 86 ? 44.438 69.125 1.498 1 15.84 86 GLY B O 1
ATOM 7663 N N . GLY B 1 87 ? 46.562 70 1.364 1 14.97 87 GLY B N 1
ATOM 7664 C CA . GLY B 1 87 ? 47.688 69.625 0.495 1 14.97 87 GLY B CA 1
ATOM 7665 C C . GLY B 1 87 ? 48.25 68.25 0.822 1 14.97 87 GLY B C 1
ATOM 7666 O O . GLY B 1 87 ? 49.219 67.812 0.201 1 14.97 87 GLY B O 1
ATOM 7667 N N . ARG B 1 88 ? 47.938 67.375 1.696 1 16.62 88 ARG B N 1
ATOM 7668 C CA . ARG B 1 88 ? 49.219 66.812 2.053 1 16.62 88 ARG B CA 1
ATOM 7669 C C . ARG B 1 88 ? 49.812 66 0.915 1 16.62 88 ARG B C 1
ATOM 7671 O O . ARG B 1 88 ? 49.062 65.375 0.134 1 16.62 88 ARG B O 1
ATOM 7678 N N . THR B 1 89 ? 51.219 65.938 0.716 1 15.41 89 THR B N 1
ATOM 7679 C CA . THR B 1 89 ? 52.406 65.75 -0.127 1 15.41 89 THR B CA 1
ATOM 7680 C C . THR B 1 89 ? 52.812 64.312 -0.229 1 15.41 89 THR B C 1
ATOM 7682 O O . THR B 1 89 ? 53.75 63.969 -0.967 1 15.41 89 THR B O 1
ATOM 7685 N N . PRO B 1 90 ? 52.219 63.219 0.115 1 17.3 90 PRO B N 1
ATOM 7686 C CA . PRO B 1 90 ? 53.312 62.312 0.517 1 17.3 90 PRO B CA 1
ATOM 7687 C C . PRO B 1 90 ? 54.219 61.906 -0.653 1 17.3 90 PRO B C 1
ATOM 7689 O O . PRO B 1 90 ? 53.781 61.969 -1.809 1 17.3 90 PRO B O 1
ATOM 7692 N N . ALA B 1 91 ? 55.5 61.5 -0.387 1 16.67 91 ALA B N 1
ATOM 7693 C CA . ALA B 1 91 ? 56.812 61.312 -0.975 1 16.67 91 ALA B CA 1
ATOM 7694 C C . ALA B 1 91 ? 56.844 60.125 -1.918 1 16.67 91 ALA B C 1
ATOM 7696 O O . ALA B 1 91 ? 56 59.219 -1.822 1 16.67 91 ALA B O 1
ATOM 7697 N N . ALA B 1 92 ? 57.906 59.938 -2.771 1 16.92 92 ALA B N 1
ATOM 7698 C CA . ALA B 1 92 ? 58.406 59.531 -4.078 1 16.92 92 ALA B CA 1
ATOM 7699 C C . ALA B 1 92 ? 58.875 58.094 -4.059 1 16.92 92 ALA B C 1
ATOM 7701 O O . ALA B 1 92 ? 59.125 57.5 -5.109 1 16.92 92 ALA B O 1
ATOM 7702 N N . ILE B 1 93 ? 58.719 57.125 -3.18 1 18 93 ILE B N 1
ATOM 7703 C CA . ILE B 1 93 ? 59.938 56.344 -3.176 1 18 93 ILE B CA 1
ATOM 7704 C C . ILE B 1 93 ? 60.062 55.562 -4.488 1 18 93 ILE B C 1
ATOM 7706 O O . ILE B 1 93 ? 59.062 55.031 -4.996 1 18 93 ILE B O 1
ATOM 7710 N N . THR B 1 94 ? 61.312 55.438 -5.164 1 17.25 94 THR B N 1
ATOM 7711 C CA . THR B 1 94 ? 62 55.219 -6.43 1 17.25 94 THR B CA 1
ATOM 7712 C C . THR B 1 94 ? 62.062 53.75 -6.754 1 17.25 94 THR B C 1
ATOM 7714 O O . THR B 1 94 ? 62.5 53.375 -7.852 1 17.25 94 THR B O 1
ATOM 7717 N N . PRO B 1 95 ? 61.5 52.75 -6.07 1 19.14 95 PRO B N 1
ATOM 7718 C CA . PRO B 1 95 ? 62.438 51.625 -6.156 1 19.14 95 PRO B CA 1
ATOM 7719 C C . PRO B 1 95 ? 62.625 51.125 -7.586 1 19.14 95 PRO B C 1
ATOM 7721 O O . PRO B 1 95 ? 61.781 51.375 -8.453 1 19.14 95 PRO B O 1
ATOM 7724 N N . ASN B 1 96 ? 63.656 50.25 -7.859 1 18.33 96 ASN B N 1
ATOM 7725 C CA . ASN B 1 96 ? 64.625 49.812 -8.898 1 18.33 96 ASN B CA 1
ATOM 7726 C C . ASN B 1 96 ? 63.938 48.844 -9.875 1 18.33 96 ASN B C 1
ATOM 7728 O O . ASN B 1 96 ? 63.281 47.875 -9.453 1 18.33 96 ASN B O 1
ATOM 7732 N N . SER B 1 97 ? 63.625 49.188 -11.133 1 17.38 97 SER B N 1
ATOM 7733 C CA . SER B 1 97 ? 63 48.875 -12.406 1 17.38 97 SER B CA 1
ATOM 7734 C C . SER B 1 97 ? 63.688 47.688 -13.07 1 17.38 97 SER B C 1
ATOM 7736 O O . SER B 1 97 ? 63.406 47.375 -14.234 1 17.38 97 SER B O 1
ATOM 7738 N N . THR B 1 98 ? 64.312 46.719 -12.359 1 20.2 98 THR B N 1
ATOM 7739 C CA . THR B 1 98 ? 65.125 46 -13.328 1 20.2 98 THR B CA 1
ATOM 7740 C C . THR B 1 98 ? 64.25 45.219 -14.305 1 20.2 98 THR B C 1
ATOM 7742 O O . THR B 1 98 ? 63.281 44.625 -13.898 1 20.2 98 THR B O 1
ATOM 7745 N N . HIS B 1 99 ? 64.188 45.531 -15.609 1 18.89 99 HIS B N 1
ATOM 7746 C CA . HIS B 1 99 ? 63.469 45.312 -16.859 1 18.89 99 HIS B CA 1
ATOM 7747 C C . HIS B 1 99 ? 63.656 43.875 -17.344 1 18.89 99 HIS B C 1
ATOM 7749 O O . HIS B 1 99 ? 63.188 43.5 -18.438 1 18.89 99 HIS B O 1
ATOM 7755 N N . PRO B 1 100 ? 63.5 42.781 -16.578 1 22.31 100 PRO B N 1
ATOM 7756 C CA . PRO B 1 100 ? 64.062 41.594 -17.25 1 22.31 100 PRO B CA 1
ATOM 7757 C C . PRO B 1 100 ? 63.375 41.344 -18.609 1 22.31 100 PRO B C 1
ATOM 7759 O O . PRO B 1 100 ? 62.219 41.781 -18.828 1 22.31 100 PRO B O 1
ATOM 7762 N N . SER B 1 101 ? 64.125 41.094 -19.75 1 21.08 101 SER B N 1
ATOM 7763 C CA . SER B 1 101 ? 64 41 -21.219 1 21.08 101 SER B CA 1
ATOM 7764 C C . SER B 1 101 ? 63.094 39.875 -21.641 1 21.08 101 SER B C 1
ATOM 7766 O O . SER B 1 101 ? 63.406 38.688 -21.484 1 21.08 101 SER B O 1
ATOM 7768 N N . ALA B 1 102 ? 61.906 39.844 -21.172 1 21.03 102 ALA B N 1
ATOM 7769 C CA . ALA B 1 102 ? 60.969 38.75 -21.516 1 21.03 102 ALA B CA 1
ATOM 7770 C C . ALA B 1 102 ? 60.938 38.531 -23.016 1 21.03 102 ALA B C 1
ATOM 7772 O O . ALA B 1 102 ? 60.719 39.469 -23.797 1 21.03 102 ALA B O 1
ATOM 7773 N N . ASN B 1 103 ? 61.594 37.469 -23.547 1 23.66 103 ASN B N 1
ATOM 7774 C CA . ASN B 1 103 ? 61.75 36.938 -24.906 1 23.66 103 ASN B CA 1
ATOM 7775 C C . ASN B 1 103 ? 60.406 36.75 -25.594 1 23.66 103 ASN B C 1
ATOM 7777 O O . ASN B 1 103 ? 59.5 36.094 -2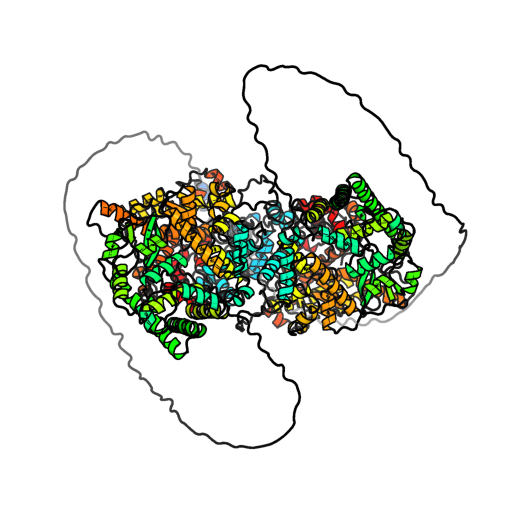5.062 1 23.66 103 ASN B O 1
ATOM 7781 N N . GLY B 1 104 ? 59.75 37.75 -26.297 1 24.58 104 GLY B N 1
ATOM 7782 C CA . GLY B 1 104 ? 58.656 38.031 -27.188 1 24.58 104 GLY B CA 1
ATOM 7783 C C . GLY B 1 104 ? 58.406 36.969 -28.219 1 24.58 104 GLY B C 1
ATOM 7784 O O . GLY B 1 104 ? 59.312 36.656 -29.031 1 24.58 104 GLY B O 1
ATOM 7785 N N . LEU B 1 105 ? 57.75 35.875 -27.875 1 26.78 105 LEU B N 1
ATOM 7786 C CA . LEU B 1 105 ? 57.438 34.875 -28.875 1 26.78 105 LEU B CA 1
ATOM 7787 C C . LEU B 1 105 ? 56.938 35.531 -30.172 1 26.78 105 LEU B C 1
ATOM 7789 O O . LEU B 1 105 ? 56.094 36.438 -30.125 1 26.78 105 LEU B O 1
ATOM 7793 N N . ARG B 1 106 ? 57.688 35.562 -31.312 1 31.05 106 ARG B N 1
ATOM 7794 C CA . ARG B 1 106 ? 57.719 36.125 -32.656 1 31.05 106 ARG B CA 1
ATOM 7795 C C . ARG B 1 106 ? 56.438 35.781 -33.406 1 31.05 106 ARG B C 1
ATOM 7797 O O . ARG B 1 106 ? 56.375 34.75 -34.094 1 31.05 106 ARG B O 1
ATOM 7804 N N . GLY B 1 107 ? 55.312 35.688 -32.875 1 30.17 107 GLY B N 1
ATOM 7805 C CA . GLY B 1 107 ? 54.062 35.5 -33.562 1 30.17 107 GLY B CA 1
ATOM 7806 C C . GLY B 1 107 ? 53.875 36.438 -34.75 1 30.17 107 GLY B C 1
ATOM 7807 O O . GLY B 1 107 ? 52.781 36.594 -35.281 1 30.17 107 GLY B O 1
ATOM 7808 N N . ARG B 1 108 ? 54.781 37.375 -34.969 1 36.19 108 ARG B N 1
ATOM 7809 C CA . ARG B 1 108 ? 54.656 38.375 -36.062 1 36.19 108 ARG B CA 1
ATOM 7810 C C . ARG B 1 108 ? 54.688 37.688 -37.406 1 36.19 108 ARG B C 1
ATOM 7812 O O . ARG B 1 108 ? 54.281 38.25 -38.406 1 36.19 108 ARG B O 1
ATOM 7819 N N . ARG B 1 109 ? 55.375 36.531 -37.344 1 37.81 109 ARG B N 1
ATOM 7820 C CA . ARG B 1 109 ? 55.625 35.938 -38.656 1 37.81 109 ARG B CA 1
ATOM 7821 C C . ARG B 1 109 ? 54.344 35.344 -39.25 1 37.81 109 ARG B C 1
ATOM 7823 O O . ARG B 1 109 ? 54.156 35.375 -40.469 1 37.81 109 ARG B O 1
ATOM 7830 N N . SER B 1 110 ? 53.594 34.688 -38.375 1 40.81 110 SER B N 1
ATOM 7831 C CA . SER B 1 110 ? 52.5 33.969 -39 1 40.81 110 SER B CA 1
ATOM 7832 C C . SER B 1 110 ? 51.438 34.938 -39.531 1 40.81 110 SER B C 1
ATOM 7834 O O . SER B 1 110 ? 50.812 34.656 -40.562 1 40.81 110 SER B O 1
ATOM 7836 N N . PHE B 1 111 ? 51.156 36.062 -38.812 1 45.19 111 PHE B N 1
ATOM 7837 C CA . PHE B 1 111 ? 50.25 37.062 -39.344 1 45.19 111 PHE B CA 1
ATOM 7838 C C . PHE B 1 111 ? 50.812 37.688 -40.594 1 45.19 111 PHE B C 1
ATOM 7840 O O . PHE B 1 111 ? 50.094 38 -41.531 1 45.19 111 PHE B O 1
ATOM 7847 N N . ASP B 1 112 ? 52.219 38.031 -40.562 1 44.09 112 ASP B N 1
ATOM 7848 C CA . ASP B 1 112 ? 52.844 38.531 -41.75 1 44.09 112 ASP B CA 1
ATOM 7849 C C . ASP B 1 112 ? 52.781 37.5 -42.875 1 44.09 112 ASP B C 1
ATOM 7851 O O . ASP B 1 112 ? 52.625 37.844 -44.062 1 44.09 112 ASP B O 1
ATOM 7855 N N . ALA B 1 113 ? 53.031 36.188 -42.531 1 51.84 113 ALA B N 1
ATOM 7856 C CA . ALA B 1 113 ? 52.906 35.188 -43.594 1 51.84 113 ALA B CA 1
ATOM 7857 C C . ALA B 1 113 ? 51.469 35.125 -44.094 1 51.84 113 ALA B C 1
ATOM 7859 O O . ALA B 1 113 ? 51.25 34.906 -45.312 1 51.84 113 ALA B O 1
ATOM 7860 N N . LEU B 1 114 ? 50.5 35.281 -43.25 1 51.12 114 LEU B N 1
ATOM 7861 C CA . LEU B 1 114 ? 49.094 35.375 -43.688 1 51.12 114 LEU B CA 1
ATOM 7862 C C . LEU B 1 114 ? 48.875 36.656 -44.469 1 51.12 114 LEU B C 1
ATOM 7864 O O . LEU B 1 114 ? 48.156 36.656 -45.5 1 51.12 114 LEU B O 1
ATOM 7868 N N . MET B 1 115 ? 49.438 37.812 -44.031 1 51.84 115 MET B N 1
ATOM 7869 C CA . MET B 1 115 ? 49.312 39.062 -44.781 1 51.84 115 MET B CA 1
ATOM 7870 C C . MET B 1 115 ? 50.125 39 -46.062 1 51.84 115 MET B C 1
ATOM 7872 O O . MET B 1 115 ? 50 39.875 -46.938 1 51.84 115 MET B O 1
ATOM 7876 N N . SER B 1 116 ? 51.25 38.344 -46.031 1 52.81 116 SER B N 1
ATOM 7877 C CA . SER B 1 116 ? 51.969 38.25 -47.312 1 52.81 116 SER B CA 1
ATOM 7878 C C . SER B 1 116 ? 51.188 37.406 -48.312 1 52.81 116 SER B C 1
ATOM 7880 O O . SER B 1 116 ? 51.625 37.25 -49.469 1 52.81 116 SER B O 1
ATOM 7882 N N . LEU B 1 117 ? 50.406 36.656 -47.781 1 52.16 117 LEU B N 1
ATOM 7883 C CA . LEU B 1 117 ? 49.625 35.906 -48.75 1 52.16 117 LEU B CA 1
ATOM 7884 C C . LEU B 1 117 ? 48.625 36.781 -49.469 1 52.16 117 LEU B C 1
ATOM 7886 O O . LEU B 1 117 ? 48.219 37.812 -48.969 1 52.16 117 LEU B O 1
ATOM 7890 N N . SER B 1 118 ? 48.5 36.688 -50.75 1 58.12 118 SER B N 1
ATOM 7891 C CA . SER B 1 118 ? 47.562 37.5 -51.562 1 58.12 118 SER B CA 1
ATOM 7892 C C . SER B 1 118 ? 46.188 37.531 -50.938 1 58.12 118 SER B C 1
ATOM 7894 O O . SER B 1 118 ? 45.812 36.625 -50.219 1 58.12 118 SER B O 1
ATOM 7896 N N . ARG B 1 119 ? 45.562 38.688 -50.938 1 58.56 119 ARG B N 1
ATOM 7897 C CA . ARG B 1 119 ? 44.25 39 -50.375 1 58.56 119 ARG B CA 1
ATOM 7898 C C . ARG B 1 119 ? 43.281 37.875 -50.531 1 58.56 119 ARG B C 1
ATOM 7900 O O . ARG B 1 119 ? 42.531 37.531 -49.594 1 58.56 119 ARG B O 1
ATOM 7907 N N . LYS B 1 120 ? 43.344 37.312 -51.656 1 62.25 120 LYS B N 1
ATOM 7908 C CA . LYS B 1 120 ? 42.375 36.25 -51.969 1 62.25 120 LYS B CA 1
ATOM 7909 C C . LYS B 1 120 ? 42.656 35.031 -51.125 1 62.25 120 LYS B C 1
ATOM 7911 O O . LYS B 1 120 ? 41.719 34.375 -50.625 1 62.25 120 LYS B O 1
ATOM 7916 N N . ARG B 1 121 ? 43.906 34.75 -50.938 1 64.31 121 ARG B N 1
ATOM 7917 C CA . ARG B 1 121 ? 44.281 33.562 -50.156 1 64.31 121 ARG B CA 1
ATOM 7918 C C . ARG B 1 121 ? 44.031 33.781 -48.688 1 64.31 121 ARG B C 1
ATOM 7920 O O . ARG B 1 121 ? 43.625 32.875 -47.969 1 64.31 121 ARG B O 1
ATOM 7927 N N . ARG B 1 122 ? 44.125 35.031 -48.281 1 65.25 122 ARG B N 1
ATOM 7928 C CA . ARG B 1 122 ? 43.875 35.375 -46.906 1 65.25 122 ARG B CA 1
ATOM 7929 C C . ARG B 1 122 ? 42.375 35.219 -46.562 1 65.25 122 ARG B C 1
ATOM 7931 O O . ARG B 1 122 ? 42.031 34.688 -45.5 1 65.25 122 ARG B O 1
ATOM 7938 N N . ILE B 1 123 ? 41.562 35.625 -47.469 1 63.16 123 ILE B N 1
ATOM 7939 C CA . ILE B 1 123 ? 40.125 35.5 -47.25 1 63.16 123 ILE B CA 1
ATOM 7940 C C . ILE B 1 123 ? 39.719 34.031 -47.25 1 63.16 123 ILE B C 1
ATOM 7942 O O . ILE B 1 123 ? 38.906 33.594 -46.438 1 63.16 123 ILE B O 1
ATOM 7946 N N . LEU B 1 124 ? 40.438 33.344 -48.094 1 63.06 124 LEU B N 1
ATOM 7947 C CA . LEU B 1 124 ? 40.156 31.906 -48.156 1 63.06 124 LEU B CA 1
ATOM 7948 C C . LEU B 1 124 ? 40.594 31.203 -46.875 1 63.06 124 LEU B C 1
ATOM 7950 O O . LEU B 1 124 ? 39.875 30.344 -46.375 1 63.06 124 LEU B O 1
ATOM 7954 N N . TYR B 1 125 ? 41.688 31.562 -46.406 1 63.62 125 TYR B N 1
ATOM 7955 C CA . TYR B 1 125 ? 42.188 30.953 -45.188 1 63.62 125 TYR B CA 1
ATOM 7956 C C . TYR B 1 125 ? 41.344 31.344 -43.969 1 63.62 125 TYR B C 1
ATOM 7958 O O . TYR B 1 125 ? 41 30.516 -43.125 1 63.62 125 TYR B O 1
ATOM 7966 N N . VAL B 1 126 ? 41 32.625 -43.938 1 63.5 126 VAL B N 1
ATOM 7967 C CA . VAL B 1 126 ? 40.156 33.094 -42.844 1 63.5 126 VAL B CA 1
ATOM 7968 C C . VAL B 1 126 ? 38.781 32.438 -42.938 1 63.5 126 VAL B C 1
ATOM 7970 O O . VAL B 1 126 ? 38.219 32.031 -41.906 1 63.5 126 VAL B O 1
ATOM 7973 N N . THR B 1 127 ? 38.312 32.344 -44.156 1 64.06 127 THR B N 1
ATOM 7974 C CA . THR B 1 127 ? 37.031 31.719 -44.312 1 64.06 127 THR B CA 1
ATOM 7975 C C . THR B 1 127 ? 37.094 30.234 -43.969 1 64.06 127 THR B C 1
ATOM 7977 O O . THR B 1 127 ? 36.156 29.688 -43.375 1 64.06 127 THR B O 1
ATOM 7980 N N . THR B 1 128 ? 38.219 29.641 -44.344 1 65.88 128 THR B N 1
ATOM 7981 C CA . THR B 1 128 ? 38.375 28.234 -43.969 1 65.88 128 THR B CA 1
ATOM 7982 C C . THR B 1 128 ? 38.562 28.062 -42.469 1 65.88 128 THR B C 1
ATOM 7984 O O . THR B 1 128 ? 38 27.125 -41.875 1 65.88 128 THR B O 1
ATOM 7987 N N . ALA B 1 129 ? 39.312 28.906 -41.906 1 64.25 129 ALA B N 1
ATOM 7988 C CA . ALA B 1 129 ? 39.5 28.844 -40.438 1 64.25 129 ALA B CA 1
ATOM 7989 C C . ALA B 1 129 ? 38.156 29.078 -39.719 1 64.25 129 ALA B C 1
ATOM 7991 O O . ALA B 1 129 ? 37.875 28.406 -38.75 1 64.25 129 ALA B O 1
ATOM 7992 N N . CYS B 1 130 ? 37.406 30.031 -40.219 1 61.06 130 CYS B N 1
ATOM 7993 C CA . CYS B 1 130 ? 36.125 30.297 -39.656 1 61.06 130 CYS B CA 1
ATOM 7994 C C . CYS B 1 130 ? 35.156 29.125 -39.844 1 61.06 130 CYS B C 1
ATOM 7996 O O . CYS B 1 130 ? 34.406 28.781 -38.969 1 61.06 130 CYS B O 1
ATOM 7998 N N . LEU B 1 131 ? 35.25 28.578 -41 1 64.44 131 LEU B N 1
ATOM 7999 C CA . LEU B 1 131 ? 34.438 27.406 -41.281 1 64.44 131 LEU B CA 1
ATOM 8000 C C . LEU B 1 131 ? 34.875 26.219 -40.438 1 64.44 131 LEU B C 1
ATOM 8002 O O . LEU B 1 131 ? 34.031 25.453 -39.938 1 64.44 131 LEU B O 1
ATOM 8006 N N . CYS B 1 132 ? 36.125 26.062 -40.281 1 62.81 132 CYS B N 1
ATOM 8007 C CA . CYS B 1 132 ? 36.625 25 -39.406 1 62.81 132 CYS B CA 1
ATOM 8008 C C . CYS B 1 132 ? 36.219 25.234 -37.938 1 62.81 132 CYS B C 1
ATOM 8010 O O . CYS B 1 132 ? 35.844 24.312 -37.25 1 62.81 132 CYS B O 1
ATOM 8012 N N . ALA B 1 133 ? 36.344 26.438 -37.438 1 63.59 133 ALA B N 1
ATOM 8013 C CA . ALA B 1 133 ? 35.906 26.781 -36.094 1 63.59 133 ALA B CA 1
ATOM 8014 C C . ALA B 1 133 ? 34.406 26.547 -35.906 1 63.59 133 ALA B C 1
ATOM 8016 O O . ALA B 1 133 ? 33.969 26.016 -34.906 1 63.59 133 ALA B O 1
ATOM 8017 N N . LEU B 1 134 ? 33.688 26.922 -36.906 1 62.53 134 LEU B N 1
ATOM 8018 C CA . LEU B 1 134 ? 32.25 26.656 -36.875 1 62.53 134 LEU B CA 1
ATOM 8019 C C . LEU B 1 134 ? 31.969 25.156 -36.906 1 62.53 134 LEU B C 1
ATOM 8021 O O . LEU B 1 134 ? 31.078 24.688 -36.188 1 62.53 134 LEU B O 1
ATOM 8025 N N . LEU B 1 135 ? 32.75 24.469 -37.656 1 62.53 135 LEU B N 1
ATOM 8026 C CA . LEU B 1 135 ? 32.656 23.016 -37.688 1 62.53 135 LEU B CA 1
ATOM 8027 C C . LEU B 1 135 ? 33.031 22.406 -36.344 1 62.53 135 LEU B C 1
ATOM 8029 O O . LEU B 1 135 ? 32.375 21.484 -35.875 1 62.53 135 LEU B O 1
ATOM 8033 N N . LEU B 1 136 ? 34.094 22.844 -35.75 1 63.06 136 LEU B N 1
ATOM 8034 C CA . LEU B 1 136 ? 34.469 22.391 -34.438 1 63.06 136 LEU B CA 1
ATOM 8035 C C . LEU B 1 136 ? 33.406 22.688 -33.406 1 63.06 136 LEU B C 1
ATOM 8037 O O . LEU B 1 136 ? 33.094 21.859 -32.531 1 63.06 136 LEU B O 1
ATOM 8041 N N . LEU B 1 137 ? 32.844 23.828 -33.438 1 59.59 137 LEU B N 1
ATOM 8042 C CA . LEU B 1 137 ? 31.766 24.188 -32.531 1 59.59 137 LEU B CA 1
ATOM 8043 C C . LEU B 1 137 ? 30.547 23.297 -32.75 1 59.59 137 LEU B C 1
ATOM 8045 O O . LEU B 1 137 ? 29.906 22.859 -31.797 1 59.59 137 LEU B O 1
ATOM 8049 N N . ILE B 1 138 ? 30.297 23.047 -34 1 56.66 138 ILE B N 1
ATOM 8050 C CA . ILE B 1 138 ? 29.188 22.156 -34.312 1 56.66 138 ILE B CA 1
ATOM 8051 C C . ILE B 1 138 ? 29.484 20.75 -33.812 1 56.66 138 ILE B C 1
ATOM 8053 O O . ILE B 1 138 ? 28.609 20.078 -33.25 1 56.66 138 ILE B O 1
ATOM 8057 N N . ILE B 1 139 ? 30.75 20.328 -34 1 56.62 139 ILE B N 1
ATOM 8058 C CA . ILE B 1 139 ? 31.156 19.016 -33.5 1 56.62 139 ILE B CA 1
ATOM 8059 C C . ILE B 1 139 ? 31.016 18.984 -31.969 1 56.62 139 ILE B C 1
ATOM 8061 O O . ILE B 1 139 ? 30.5 18.016 -31.406 1 56.62 139 ILE B O 1
ATOM 8065 N N . ILE B 1 140 ? 31.5 19.969 -31.312 1 53.44 140 ILE B N 1
ATOM 8066 C CA . ILE B 1 140 ? 31.391 20.031 -29.859 1 53.44 140 ILE B CA 1
ATOM 8067 C C . ILE B 1 140 ? 29.922 20.031 -29.438 1 53.44 140 ILE B C 1
ATOM 8069 O O . ILE B 1 140 ? 29.531 19.344 -28.5 1 53.44 140 ILE B O 1
ATOM 8073 N N . LEU B 1 141 ? 29.156 20.781 -30.125 1 51.53 141 LEU B N 1
ATOM 8074 C CA . LEU B 1 141 ? 27.734 20.828 -29.812 1 51.53 141 LEU B CA 1
ATOM 8075 C C . LEU B 1 141 ? 27.062 19.5 -30.141 1 51.53 141 LEU B C 1
ATOM 8077 O O . LEU B 1 141 ? 26.188 19.047 -29.391 1 51.53 141 LEU B O 1
ATOM 8081 N N . LEU B 1 142 ? 27.469 18.938 -31.266 1 50.06 142 LEU B N 1
ATOM 8082 C CA . LEU B 1 142 ? 26.938 17.625 -31.641 1 50.06 142 LEU B CA 1
ATOM 8083 C C . LEU B 1 142 ? 27.297 16.594 -30.578 1 50.06 142 LEU B C 1
ATOM 8085 O O . LEU B 1 142 ? 26.469 15.742 -30.219 1 50.06 142 LEU B O 1
ATOM 8089 N N . LEU B 1 143 ? 28.547 16.547 -30.25 1 48.72 143 LEU B N 1
ATOM 8090 C CA . LEU B 1 143 ? 28.953 15.633 -29.188 1 48.72 143 LEU B CA 1
ATOM 8091 C C . LEU B 1 143 ? 28.156 15.898 -27.922 1 48.72 143 LEU B C 1
ATOM 8093 O O . LEU B 1 143 ? 27.812 14.961 -27.188 1 48.72 143 LEU B O 1
ATOM 8097 N N . ALA B 1 144 ? 28.031 17.094 -27.641 1 44.28 144 ALA B N 1
ATOM 8098 C CA . ALA B 1 144 ? 27.344 17.469 -26.406 1 44.28 144 ALA B CA 1
ATOM 8099 C C . ALA B 1 144 ? 25.859 17.125 -26.484 1 44.28 144 ALA B C 1
ATOM 8101 O O . ALA B 1 144 ? 25.234 16.797 -25.469 1 44.28 144 ALA B O 1
ATOM 8102 N N . PHE B 1 145 ? 25.266 17.297 -27.688 1 42.81 145 PHE B N 1
ATOM 8103 C CA . PHE B 1 145 ? 23.812 17.188 -27.812 1 42.81 145 PHE B CA 1
ATOM 8104 C C . PHE B 1 145 ? 23.422 15.859 -28.438 1 42.81 145 PHE B C 1
ATOM 8106 O O . PHE B 1 145 ? 22.25 15.648 -28.781 1 42.81 145 PHE B O 1
ATOM 8113 N N . TRP B 1 146 ? 24.344 15.039 -29 1 43.09 146 TRP B N 1
ATOM 8114 C CA . TRP B 1 146 ? 24.031 13.742 -29.594 1 43.09 146 TRP B CA 1
ATOM 8115 C C . TRP B 1 146 ? 23.078 12.945 -28.703 1 43.09 146 TRP B C 1
ATOM 8117 O O . TRP B 1 146 ? 23.359 12.734 -27.516 1 43.09 146 TRP B O 1
ATOM 8127 N N . PRO B 1 147 ? 21.906 13.008 -29.156 1 39.28 147 PRO B N 1
ATOM 8128 C CA . PRO B 1 147 ? 20.922 12.289 -28.328 1 39.28 147 PRO B CA 1
ATOM 8129 C C . PRO B 1 147 ? 21.469 10.961 -27.797 1 39.28 147 PRO B C 1
ATOM 8131 O O . PRO B 1 147 ? 21.156 10.578 -26.672 1 39.28 147 PRO B O 1
ATOM 8134 N N . GLU B 1 148 ? 21.766 10.078 -28.875 1 36.66 148 GLU B N 1
ATOM 8135 C CA . GLU B 1 148 ? 22.5 8.852 -28.547 1 36.66 148 GLU B CA 1
ATOM 8136 C C . GLU B 1 148 ? 23.922 9.156 -28.094 1 36.66 148 GLU B C 1
ATOM 8138 O O . GLU B 1 148 ? 24.875 8.812 -28.766 1 36.66 148 GLU B O 1
ATOM 8143 N N . VAL B 1 149 ? 24.344 10.297 -27.922 1 40.12 149 VAL B N 1
ATOM 8144 C CA . VAL B 1 149 ? 25.688 10.453 -27.391 1 40.12 149 VAL B CA 1
ATOM 8145 C C . VAL B 1 149 ? 26.062 9.234 -26.531 1 40.12 149 VAL B C 1
ATOM 8147 O O . VAL B 1 149 ? 25.25 8.773 -25.719 1 40.12 149 VAL B O 1
ATOM 8150 N N . PRO B 1 150 ? 26.938 8.57 -27.047 1 38.09 150 PRO B N 1
ATOM 8151 C CA . PRO B 1 150 ? 27.344 7.379 -26.297 1 38.09 150 PRO B CA 1
ATOM 8152 C C . PRO B 1 150 ? 27.203 7.559 -24.781 1 38.09 150 PRO B C 1
ATOM 8154 O O . PRO B 1 150 ? 27.297 8.68 -24.281 1 38.09 150 PRO B O 1
ATOM 8157 N N . PHE B 1 151 ? 26.484 6.668 -24.172 1 41.78 151 PHE B N 1
ATOM 8158 C CA . PHE B 1 151 ? 26.25 6.52 -22.75 1 41.78 151 PHE B CA 1
ATOM 8159 C C . PHE B 1 151 ? 27.281 7.289 -21.938 1 41.78 151 PHE B C 1
ATOM 8161 O O . PHE B 1 151 ? 26.953 7.859 -20.891 1 41.78 151 PHE B O 1
ATOM 8168 N N . TYR B 1 152 ? 28.484 7.473 -22.578 1 38.97 152 TYR B N 1
ATOM 8169 C CA . TYR B 1 152 ? 29.609 7.988 -21.812 1 38.97 152 TYR B CA 1
ATOM 8170 C C . TYR B 1 152 ? 29.562 9.508 -21.719 1 38.97 152 TYR B C 1
ATOM 8172 O O . TYR B 1 152 ? 30.219 10.109 -20.875 1 38.97 152 TYR B O 1
ATOM 8180 N N . LEU B 1 153 ? 28.922 10.25 -22.609 1 43.5 153 LEU B N 1
ATOM 8181 C CA . LEU B 1 153 ? 29 11.703 -22.516 1 43.5 153 LEU B CA 1
ATOM 8182 C C . LEU B 1 153 ? 27.766 12.273 -21.844 1 43.5 153 LEU B C 1
ATOM 8184 O O . LEU B 1 153 ? 27.703 13.469 -21.547 1 43.5 153 LEU B O 1
ATOM 8188 N N . ARG B 1 154 ? 26.828 11.531 -21.703 1 52.25 154 ARG B N 1
ATOM 8189 C CA . ARG B 1 154 ? 25.594 11.938 -21.016 1 52.25 154 ARG B CA 1
ATOM 8190 C C . ARG B 1 154 ? 25.797 11.961 -19.516 1 52.25 154 ARG B C 1
ATOM 8192 O O . ARG B 1 154 ? 26.609 11.211 -18.969 1 52.25 154 ARG B O 1
ATOM 8199 N N . ALA B 1 155 ? 25.297 13.219 -18.953 1 60 155 ALA B N 1
ATOM 8200 C CA . ALA B 1 155 ? 25.391 13.266 -17.5 1 60 155 ALA B CA 1
ATOM 8201 C C . ALA B 1 155 ? 24.875 11.977 -16.875 1 60 155 ALA B C 1
ATOM 8203 O O . ALA B 1 155 ? 23.844 11.438 -17.312 1 60 155 ALA B O 1
ATOM 8204 N N . PRO B 1 156 ? 25.703 11.531 -16.188 1 74.19 156 PRO B N 1
ATOM 8205 C CA . PRO B 1 156 ? 25.297 10.273 -15.547 1 74.19 156 PRO B CA 1
ATOM 8206 C C . PRO B 1 156 ? 23.969 10.383 -14.812 1 74.19 156 PRO B C 1
ATOM 8208 O O . PRO B 1 156 ? 23.672 11.43 -14.227 1 74.19 156 PRO B O 1
ATOM 8211 N N . LEU B 1 157 ? 23.078 9.484 -15.125 1 81.25 157 LEU B N 1
ATOM 8212 C CA . LEU B 1 157 ? 21.766 9.422 -14.508 1 81.25 157 LEU B CA 1
ATOM 8213 C C . LEU B 1 157 ? 21.828 8.734 -13.148 1 81.25 157 LEU B C 1
ATOM 8215 O O . LEU B 1 157 ? 22.594 7.789 -12.961 1 81.25 157 LEU B O 1
ATOM 8219 N N . CYS B 1 158 ? 21.172 9.414 -12.273 1 84.81 158 CYS B N 1
ATOM 8220 C CA . CYS B 1 158 ? 20.984 8.758 -10.984 1 84.81 158 CYS B CA 1
ATOM 8221 C C . CYS B 1 158 ? 19.953 7.629 -11.102 1 84.81 158 CYS B C 1
ATOM 8223 O O . CYS B 1 158 ? 18.781 7.879 -11.336 1 84.81 158 CYS B O 1
ATOM 8225 N N . LEU B 1 159 ? 20.422 6.434 -11 1 83.31 159 LEU B N 1
ATOM 8226 C CA . LEU B 1 159 ? 19.516 5.297 -11.172 1 83.31 159 LEU B CA 1
ATOM 8227 C C . LEU B 1 159 ? 19.281 4.586 -9.844 1 83.31 159 LEU B C 1
ATOM 8229 O O . LEU B 1 159 ? 18.734 3.48 -9.812 1 83.31 159 LEU B O 1
ATOM 8233 N N . GLU B 1 160 ? 19.641 5.305 -8.836 1 81.56 160 GLU B N 1
ATOM 8234 C CA . GLU B 1 160 ? 19.297 4.762 -7.531 1 81.56 160 GLU B CA 1
ATOM 8235 C C . GLU B 1 160 ? 17.781 4.754 -7.328 1 81.56 160 GLU B C 1
ATOM 8237 O O . GLU B 1 160 ? 17.062 5.527 -7.961 1 81.56 160 GLU B O 1
ATOM 8242 N N . LYS B 1 161 ? 17.312 3.885 -6.531 1 81.69 161 LYS B N 1
ATOM 8243 C CA . LYS B 1 161 ? 15.883 3.686 -6.316 1 81.69 161 LYS B CA 1
ATOM 8244 C C . LYS B 1 161 ? 15.188 5 -5.969 1 81.69 161 LYS B C 1
ATOM 8246 O O . LYS B 1 161 ? 14.133 5.312 -6.516 1 81.69 161 LYS B O 1
ATOM 8251 N N . GLU B 1 162 ? 15.789 5.746 -5.109 1 85.56 162 GLU B N 1
ATOM 8252 C CA . GLU B 1 162 ? 15.141 6.965 -4.621 1 85.56 162 GLU B CA 1
ATOM 8253 C C . GLU B 1 162 ? 15.125 8.047 -5.699 1 85.56 162 GLU B C 1
ATOM 8255 O O . GLU B 1 162 ? 14.188 8.844 -5.766 1 85.56 162 GLU B O 1
ATOM 8260 N N . CYS B 1 163 ? 16.141 8.047 -6.555 1 88 163 CYS B N 1
ATOM 8261 C CA . CYS B 1 163 ? 16.141 8.992 -7.668 1 88 163 CYS B CA 1
ATOM 8262 C C . CYS B 1 163 ? 15.039 8.656 -8.664 1 88 163 CYS B C 1
ATOM 8264 O O . CYS B 1 163 ? 14.359 9.547 -9.172 1 88 163 CYS B O 1
ATOM 8266 N N . VAL B 1 164 ? 14.93 7.398 -8.852 1 87.94 164 VAL B N 1
ATOM 8267 C CA . VAL B 1 164 ? 13.891 6.938 -9.766 1 87.94 164 VAL B CA 1
ATOM 8268 C C . VAL B 1 164 ? 12.516 7.238 -9.172 1 87.94 164 VAL B C 1
ATOM 8270 O O . VAL B 1 164 ? 11.609 7.68 -9.883 1 87.94 164 VAL B O 1
ATOM 8273 N N . GLU B 1 165 ? 12.398 7.078 -7.949 1 88.19 165 GLU B N 1
ATOM 8274 C CA . GLU B 1 165 ? 11.133 7.355 -7.277 1 88.19 165 GLU B CA 1
ATOM 8275 C C . GLU B 1 165 ? 10.82 8.852 -7.285 1 88.19 165 GLU B C 1
ATOM 8277 O O . GLU B 1 165 ? 9.656 9.242 -7.445 1 88.19 165 GLU B O 1
ATOM 8282 N N . SER B 1 166 ? 11.75 9.617 -6.992 1 91.62 166 SER B N 1
ATOM 8283 C CA . SER B 1 166 ? 11.531 11.062 -7.031 1 91.62 166 SER B CA 1
ATOM 8284 C C . SER B 1 166 ? 11.125 11.516 -8.43 1 91.62 166 SER B C 1
ATOM 8286 O O . SER B 1 166 ? 10.273 12.398 -8.57 1 91.62 166 SER B O 1
ATOM 8288 N N . SER B 1 167 ? 11.773 10.945 -9.406 1 91.31 167 SER B N 1
ATOM 8289 C CA . SER B 1 167 ? 11.414 11.25 -10.789 1 91.31 167 SER B CA 1
ATOM 8290 C C . SER B 1 167 ? 9.969 10.867 -11.086 1 91.31 167 SER B C 1
ATOM 8292 O O . SER B 1 167 ? 9.227 11.633 -11.703 1 91.31 167 SER B O 1
ATOM 8294 N N . ARG B 1 168 ? 9.641 9.766 -10.633 1 90.5 168 ARG B N 1
ATOM 8295 C CA . ARG B 1 168 ? 8.266 9.312 -10.82 1 90.5 168 ARG B CA 1
ATOM 8296 C C . ARG B 1 168 ? 7.277 10.281 -10.172 1 90.5 168 ARG B C 1
ATOM 8298 O O . ARG B 1 168 ? 6.273 10.656 -10.789 1 90.5 168 ARG B O 1
ATOM 8305 N N . GLN B 1 169 ? 7.516 10.695 -8.992 1 89.31 169 GLN B N 1
ATOM 8306 C CA . GLN B 1 169 ? 6.617 11.586 -8.273 1 89.31 169 GLN B CA 1
ATOM 8307 C C . GLN B 1 169 ? 6.441 12.906 -9.008 1 89.31 169 GLN B C 1
ATOM 8309 O O . GLN B 1 169 ? 5.34 13.453 -9.055 1 89.31 169 GLN B O 1
ATOM 8314 N N . LEU B 1 170 ? 7.5 13.383 -9.516 1 93.44 170 LEU B N 1
ATOM 8315 C CA . LEU B 1 170 ? 7.461 14.664 -10.219 1 93.44 170 LEU B CA 1
ATOM 8316 C C . LEU B 1 170 ? 6.75 14.523 -11.562 1 93.44 170 LEU B C 1
ATOM 8318 O O . LEU B 1 170 ? 5.914 15.359 -11.914 1 93.44 170 LEU B O 1
ATOM 8322 N N . LEU B 1 171 ? 7.047 13.453 -12.234 1 92.19 171 LEU B N 1
ATOM 8323 C CA . LEU B 1 171 ? 6.535 13.273 -13.594 1 92.19 171 LEU B CA 1
ATOM 8324 C C . LEU B 1 171 ? 5.066 12.859 -13.57 1 92.19 171 LEU B C 1
ATOM 8326 O O . LEU B 1 171 ? 4.348 13.062 -14.555 1 92.19 171 LEU B O 1
ATOM 8330 N N . LEU B 1 172 ? 4.633 12.297 -12.469 1 87.75 172 LEU B N 1
ATOM 8331 C CA . LEU B 1 172 ? 3.232 11.906 -12.352 1 87.75 172 LEU B CA 1
ATOM 8332 C C . LEU B 1 172 ? 2.316 13.125 -12.453 1 87.75 172 LEU B C 1
ATOM 8334 O O . LEU B 1 172 ? 1.178 13.008 -12.914 1 87.75 172 LEU B O 1
ATOM 8338 N N . TRP B 1 173 ? 2.842 14.266 -12.086 1 89 173 TRP B N 1
ATOM 8339 C CA . TRP B 1 173 ? 1.977 15.438 -12.016 1 89 173 TRP B CA 1
ATOM 8340 C C . TRP B 1 173 ? 2.312 16.422 -13.125 1 89 173 TRP B C 1
ATOM 8342 O O . TRP B 1 173 ? 1.453 17.203 -13.555 1 89 173 TRP B O 1
ATOM 8352 N N . ALA B 1 174 ? 3.434 16.391 -13.594 1 90.69 174 ALA B N 1
ATOM 8353 C CA . ALA B 1 174 ? 3.914 17.406 -14.539 1 90.69 174 ALA B CA 1
ATOM 8354 C C . ALA B 1 174 ? 3.619 16.984 -15.977 1 90.69 174 ALA B C 1
ATOM 8356 O O . ALA B 1 174 ? 3.525 15.805 -16.281 1 90.69 174 ALA B O 1
ATOM 8357 N N . ASN B 1 175 ? 3.332 17.938 -16.766 1 88 175 ASN B N 1
ATOM 8358 C CA . ASN B 1 175 ? 3.326 17.797 -18.219 1 88 175 ASN B CA 1
ATOM 8359 C C . ASN B 1 175 ? 4.453 18.594 -18.859 1 88 175 ASN B C 1
ATOM 8361 O O . ASN B 1 175 ? 4.246 19.734 -19.281 1 88 175 ASN B O 1
ATOM 8365 N N . THR B 1 176 ? 5.543 18.016 -19.016 1 83.06 176 THR B N 1
ATOM 8366 C CA . THR B 1 176 ? 6.77 18.688 -19.422 1 83.06 176 THR B CA 1
ATOM 8367 C C . THR B 1 176 ? 6.75 19.016 -20.906 1 83.06 176 THR B C 1
ATOM 8369 O O . THR B 1 176 ? 7.68 19.641 -21.422 1 83.06 176 THR B O 1
ATOM 8372 N N . SER B 1 177 ? 5.688 18.578 -21.578 1 78.75 177 SER B N 1
ATOM 8373 C CA . SER B 1 177 ? 5.535 18.938 -22.984 1 78.75 177 SER B CA 1
ATOM 8374 C C . SER B 1 177 ? 4.988 20.359 -23.125 1 78.75 177 SER B C 1
ATOM 8376 O O . SER B 1 177 ? 5.105 20.969 -24.203 1 78.75 177 SER B O 1
ATOM 8378 N N . LYS B 1 178 ? 4.445 20.828 -22.062 1 85.81 178 LYS B N 1
ATOM 8379 C CA . LYS B 1 178 ? 3.883 22.188 -22.078 1 85.81 178 LYS B CA 1
ATOM 8380 C C . LYS B 1 178 ? 4.941 23.219 -21.703 1 85.81 178 LYS B C 1
ATOM 8382 O O . LYS B 1 178 ? 5.957 22.891 -21.094 1 85.81 178 LYS B O 1
ATOM 8387 N N . SER B 1 179 ? 4.645 24.391 -22.094 1 86.75 179 SER B N 1
ATOM 8388 C CA . SER B 1 179 ? 5.586 25.484 -21.828 1 86.75 179 SER B CA 1
ATOM 8389 C C . SER B 1 179 ? 5.484 25.953 -20.375 1 86.75 179 SER B C 1
ATOM 8391 O O . SER B 1 179 ? 4.383 26.203 -19.875 1 86.75 179 SER B O 1
ATOM 8393 N N . PRO B 1 180 ? 6.598 26.094 -19.734 1 89.56 180 PRO B N 1
ATOM 8394 C CA . PRO B 1 180 ? 6.559 26.609 -18.375 1 89.56 180 PRO B CA 1
ATOM 8395 C C . PRO B 1 180 ? 6.168 28.078 -18.312 1 89.56 180 PRO B C 1
ATOM 8397 O O . PRO B 1 180 ? 5.633 28.547 -17.297 1 89.56 180 PRO B O 1
ATOM 8400 N N . CYS B 1 181 ? 6.387 28.859 -19.312 1 89.38 181 CYS B N 1
ATOM 8401 C CA . CYS B 1 181 ? 6.168 30.297 -19.281 1 89.38 181 CYS B CA 1
ATOM 8402 C C . CYS B 1 181 ? 4.73 30.641 -19.656 1 89.38 181 CYS B C 1
ATOM 8404 O O . CYS B 1 181 ? 4.129 31.531 -19.047 1 89.38 181 CYS B O 1
ATOM 8406 N N . HIS B 1 182 ? 4.07 29.891 -20.578 1 87.25 182 HIS B N 1
ATOM 8407 C CA . HIS B 1 182 ? 2.74 30.234 -21.062 1 87.25 182 HIS B CA 1
ATOM 8408 C C . HIS B 1 182 ? 1.674 29.328 -20.453 1 87.25 182 HIS B C 1
ATOM 8410 O O . HIS B 1 182 ? 0.51 29.719 -20.344 1 87.25 182 HIS B O 1
ATOM 8416 N N . GLU B 1 183 ? 2.049 28.156 -20.203 1 91.5 183 GLU B N 1
ATOM 8417 C CA . GLU B 1 183 ? 1.164 27.172 -19.594 1 91.5 183 GLU B CA 1
ATOM 8418 C C . GLU B 1 183 ? 1.753 26.625 -18.312 1 91.5 183 GLU B C 1
ATOM 8420 O O . GLU B 1 183 ? 1.85 25.406 -18.125 1 91.5 183 GLU B O 1
ATOM 8425 N N . THR B 1 184 ? 1.921 27.594 -17.438 1 90.75 184 THR B N 1
ATOM 8426 C CA . THR B 1 184 ? 2.684 27.281 -16.234 1 90.75 184 THR B CA 1
ATOM 8427 C C . THR B 1 184 ? 1.959 26.234 -15.398 1 90.75 184 THR B C 1
ATOM 8429 O O . THR B 1 184 ? 2.584 25.312 -14.875 1 90.75 184 THR B O 1
ATOM 8432 N N . TYR B 1 185 ? 0.659 26.391 -15.219 1 90.44 185 TYR B N 1
ATOM 8433 C CA . TYR B 1 185 ? -0.086 25.438 -14.391 1 90.44 185 TYR B CA 1
ATOM 8434 C C . TYR B 1 185 ? -0.083 24.047 -15.016 1 90.44 185 TYR B C 1
ATOM 8436 O O . TYR B 1 185 ? 0.096 23.047 -14.32 1 90.44 185 TYR B O 1
ATOM 8444 N N . GLU B 1 186 ? -0.304 23.953 -16.328 1 89.38 186 GLU B N 1
ATOM 8445 C CA . GLU B 1 186 ? -0.292 22.672 -17.031 1 89.38 186 GLU B CA 1
ATOM 8446 C C . GLU B 1 186 ? 1.093 22.031 -16.984 1 89.38 186 GLU B C 1
ATOM 8448 O O . GLU B 1 186 ? 1.215 20.812 -16.906 1 89.38 186 GLU B O 1
ATOM 8453 N N . TRP B 1 187 ? 2.023 22.859 -17.047 1 91.56 187 TRP B N 1
ATOM 8454 C CA . TRP B 1 187 ? 3.4 22.375 -16.984 1 91.56 187 TRP B CA 1
ATOM 8455 C C . TRP B 1 187 ? 3.682 21.703 -15.641 1 91.56 187 TRP B C 1
ATOM 8457 O O . TRP B 1 187 ? 4.262 20.625 -15.594 1 91.56 187 TRP B O 1
ATOM 8467 N N . ALA B 1 188 ? 3.275 22.266 -14.578 1 93.06 188 ALA B N 1
ATOM 8468 C CA . ALA B 1 188 ? 3.617 21.781 -13.242 1 93.06 188 ALA B CA 1
ATOM 8469 C C . ALA B 1 188 ? 2.562 20.812 -12.727 1 93.06 188 ALA B C 1
ATOM 8471 O O . ALA B 1 188 ? 2.881 19.859 -12 1 93.06 188 ALA B O 1
ATOM 8472 N N . CYS B 1 189 ? 1.228 21.016 -13.07 1 90.25 189 CYS B N 1
ATOM 8473 C CA . CYS B 1 189 ? 0.134 20.281 -12.43 1 90.25 189 CYS B CA 1
ATOM 8474 C C . CYS B 1 189 ? -0.774 19.641 -13.469 1 90.25 189 CYS B C 1
ATOM 8476 O O . CYS B 1 189 ? -1.84 19.125 -13.133 1 90.25 189 CYS B O 1
ATOM 8478 N N . GLY B 1 190 ? -0.489 19.672 -14.68 1 85.56 190 GLY B N 1
ATOM 8479 C CA . GLY B 1 190 ? -1.395 19.25 -15.734 1 85.56 190 GLY B CA 1
ATOM 8480 C C . GLY B 1 190 ? -1.908 17.844 -15.547 1 85.56 190 GLY B C 1
ATOM 8481 O O . GLY B 1 190 ? -3.107 17.578 -15.695 1 85.56 190 GLY B O 1
ATOM 8482 N N . ASN B 1 191 ? -1.045 16.891 -15.195 1 83.38 191 ASN B N 1
ATOM 8483 C CA . ASN B 1 191 ? -1.434 15.492 -15.062 1 83.38 191 ASN B CA 1
ATOM 8484 C C . ASN B 1 191 ? -2.154 15.234 -13.742 1 83.38 191 ASN B C 1
ATOM 8486 O O . ASN B 1 191 ? -2.953 14.297 -13.641 1 83.38 191 ASN B O 1
ATOM 8490 N N . PHE B 1 192 ? -1.857 15.977 -12.781 1 78.38 192 PHE B N 1
ATOM 8491 C CA . PHE B 1 192 ? -2.547 15.867 -11.5 1 78.38 192 PHE B CA 1
ATOM 8492 C C . PHE B 1 192 ? -4.031 16.172 -11.656 1 78.38 192 PHE B C 1
ATOM 8494 O O . PHE B 1 192 ? -4.879 15.43 -11.156 1 78.38 192 PHE B O 1
ATOM 8501 N N . ALA B 1 193 ? -4.262 17.188 -12.344 1 70.12 193 ALA B N 1
ATOM 8502 C CA . ALA B 1 193 ? -5.633 17.656 -12.547 1 70.12 193 ALA B CA 1
ATOM 8503 C C . ALA B 1 193 ? -6.434 16.656 -13.375 1 70.12 193 ALA B C 1
ATOM 8505 O O . ALA B 1 193 ? -7.609 16.406 -13.086 1 70.12 193 ALA B O 1
ATOM 8506 N N . SER B 1 194 ? -5.758 16.062 -14.289 1 68.62 194 SER B N 1
ATOM 8507 C CA . SER B 1 194 ? -6.465 15.156 -15.195 1 68.62 194 SER B CA 1
ATOM 8508 C C . SER B 1 194 ? -6.715 13.805 -14.539 1 68.62 194 SER B C 1
ATOM 8510 O O . SER B 1 194 ? -7.789 13.219 -14.695 1 68.62 194 SER B O 1
ATOM 8512 N N . ASP B 1 195 ? -5.668 13.281 -13.953 1 66.94 195 ASP B N 1
ATOM 8513 C CA . ASP B 1 195 ? -5.77 11.953 -13.359 1 66.94 195 ASP B CA 1
ATOM 8514 C C . ASP B 1 195 ? -6.758 11.938 -12.195 1 66.94 195 ASP B C 1
ATOM 8516 O O . ASP B 1 195 ? -7.586 11.039 -12.086 1 66.94 195 ASP B O 1
ATOM 8520 N N . TYR B 1 196 ? -6.57 12.836 -11.375 1 61.59 196 TYR B N 1
ATOM 8521 C CA . TYR B 1 196 ? -7.371 12.789 -10.156 1 61.59 196 TYR B CA 1
ATOM 8522 C C . TYR B 1 196 ? -8.719 13.469 -10.375 1 61.59 196 TYR B C 1
ATOM 8524 O O . TYR B 1 196 ? -9.656 13.266 -9.594 1 61.59 196 TYR B O 1
ATOM 8532 N N . ALA B 1 197 ? -8.672 14.156 -11.484 1 56.31 197 ALA B N 1
ATOM 8533 C CA . ALA B 1 197 ? -9.977 14.703 -11.867 1 56.31 197 ALA B CA 1
ATOM 8534 C C . ALA B 1 197 ? -10.859 13.625 -12.477 1 56.31 197 ALA B C 1
ATOM 8536 O O . ALA B 1 197 ? -12.078 13.633 -12.281 1 56.31 197 ALA B O 1
ATOM 8537 N N . ASN B 1 198 ? -10.109 12.766 -13.422 1 51.06 198 ASN B N 1
ATOM 8538 C CA . ASN B 1 198 ? -10.898 11.852 -14.25 1 51.06 198 ASN B CA 1
ATOM 8539 C C . ASN B 1 198 ? -11 10.469 -13.625 1 51.06 198 ASN B C 1
ATOM 8541 O O . ASN B 1 198 ? -11.828 9.656 -14.031 1 51.06 198 ASN B O 1
ATOM 8545 N N . HIS B 1 199 ? -9.906 10.031 -13.219 1 47.47 199 HIS B N 1
ATOM 8546 C CA . HIS B 1 199 ? -9.883 8.625 -12.82 1 47.47 199 HIS B CA 1
ATOM 8547 C C . HIS B 1 199 ? -10.508 8.43 -11.445 1 47.47 199 HIS B C 1
ATOM 8549 O O . HIS B 1 199 ? -10.523 9.352 -10.633 1 47.47 199 HIS B O 1
ATOM 8555 N N . ASP B 1 200 ? -11.352 7.457 -11.516 1 40.62 200 ASP B N 1
ATOM 8556 C CA . ASP B 1 200 ? -12.141 7.004 -10.375 1 40.62 200 ASP B CA 1
ATOM 8557 C C . ASP B 1 200 ? -11.297 6.961 -9.102 1 40.62 200 ASP B C 1
ATOM 8559 O O . ASP B 1 200 ? -11.062 5.887 -8.547 1 40.62 200 ASP B O 1
ATOM 8563 N N . TYR B 1 201 ? -10.102 7.414 -9.305 1 39.75 201 TYR B N 1
ATOM 8564 C CA . TYR B 1 201 ? -9.492 7.242 -7.988 1 39.75 201 TYR B CA 1
ATOM 8565 C C . TYR B 1 201 ? -10.523 7.441 -6.883 1 39.75 201 TYR B C 1
ATOM 8567 O O . TYR B 1 201 ? -11.5 8.18 -7.059 1 39.75 201 TYR B O 1
ATOM 8575 N N . PHE B 1 202 ? -10.188 6.66 -5.93 1 37.97 202 PHE B N 1
ATOM 8576 C CA . PHE B 1 202 ? -11.008 6.414 -4.75 1 37.97 202 PHE B CA 1
ATOM 8577 C C . PHE B 1 202 ? -11.82 7.652 -4.387 1 37.97 202 PHE B C 1
ATOM 8579 O O . PHE B 1 202 ? -11.531 8.75 -4.867 1 37.97 202 PHE B O 1
ATOM 8586 N N . VAL B 1 203 ? -12.367 7.289 -3.359 1 39.69 203 VAL B N 1
ATOM 8587 C CA . VAL B 1 203 ? -13.273 7.699 -2.287 1 39.69 203 VAL B CA 1
ATOM 8588 C C . VAL B 1 203 ? -13.016 9.156 -1.925 1 39.69 203 VAL B C 1
ATOM 8590 O O . VAL B 1 203 ? -13.773 9.758 -1.159 1 39.69 203 VAL B O 1
ATOM 8593 N N . ILE B 1 204 ? -11.703 9.453 -1.93 1 38.56 204 ILE B N 1
ATOM 8594 C CA . ILE B 1 204 ? -11.695 10.719 -1.197 1 38.56 204 ILE B CA 1
ATOM 8595 C C . ILE B 1 204 ? -12.398 11.789 -2.02 1 38.56 204 ILE B C 1
ATOM 8597 O O . ILE B 1 204 ? -12.539 11.656 -3.238 1 38.56 204 ILE B O 1
ATOM 8601 N N . LYS B 1 205 ? -12.359 13.07 -1.394 1 44.66 205 LYS B N 1
ATOM 8602 C CA . LYS B 1 205 ? -13.117 14.312 -1.552 1 44.66 205 LYS B CA 1
ATOM 8603 C C . LYS B 1 205 ? -12.922 14.898 -2.949 1 44.66 205 LYS B C 1
ATOM 8605 O O . LYS B 1 205 ? -11.844 15.406 -3.27 1 44.66 205 LYS B O 1
ATOM 8610 N N . ARG B 1 206 ? -13.422 14.312 -4.008 1 46.25 206 ARG B N 1
ATOM 8611 C CA . ARG B 1 206 ? -13.375 15.031 -5.277 1 46.25 206 ARG B CA 1
ATOM 8612 C C . ARG B 1 206 ? -13.141 16.516 -5.051 1 46.25 206 ARG B C 1
ATOM 8614 O O . ARG B 1 206 ? -12.43 17.172 -5.824 1 46.25 206 ARG B O 1
ATOM 8621 N N . GLY B 1 207 ? -13.773 17 -4.055 1 52.47 207 GLY B N 1
ATOM 8622 C CA . GLY B 1 207 ? -13.805 18.453 -3.988 1 52.47 207 GLY B CA 1
ATOM 8623 C C . GLY B 1 207 ? -12.594 19.047 -3.299 1 52.47 207 GLY B C 1
ATOM 8624 O O . GLY B 1 207 ? -12.328 20.25 -3.424 1 52.47 207 GLY B O 1
ATOM 8625 N N . GLU B 1 208 ? -11.773 18.141 -2.648 1 64.75 208 GLU B N 1
ATOM 8626 C CA . GLU B 1 208 ? -10.742 18.781 -1.838 1 64.75 208 GLU B CA 1
ATOM 8627 C C . GLU B 1 208 ? -9.352 18.281 -2.221 1 64.75 208 GLU B C 1
ATOM 8629 O O . GLU B 1 208 ? -8.383 18.531 -1.498 1 64.75 208 GLU B O 1
ATOM 8634 N N . TRP B 1 209 ? -9.273 17.641 -3.477 1 70.5 209 TRP B N 1
ATOM 8635 C CA . TRP B 1 209 ? -7.969 17.031 -3.727 1 70.5 209 TRP B CA 1
ATOM 8636 C C . TRP B 1 209 ? -6.941 18.078 -4.137 1 70.5 209 TRP B C 1
ATOM 8638 O O . TRP B 1 209 ? -7.074 18.719 -5.184 1 70.5 209 TRP B O 1
ATOM 8648 N N . ASN B 1 210 ? -6.051 18.281 -3.246 1 75.12 210 ASN B N 1
ATOM 8649 C CA . ASN B 1 210 ? -4.844 19.062 -3.457 1 75.12 210 ASN B CA 1
ATOM 8650 C C . ASN B 1 210 ? -3.596 18.328 -2.98 1 75.12 210 ASN B C 1
ATOM 8652 O O . ASN B 1 210 ? -3.686 17.188 -2.512 1 75.12 210 ASN B O 1
ATOM 8656 N N . TYR B 1 211 ? -2.57 18.891 -3.312 1 75.31 211 TYR B N 1
ATOM 8657 C CA . TYR B 1 211 ? -1.294 18.281 -2.949 1 75.31 211 TYR B CA 1
ATOM 8658 C C . TYR B 1 211 ? -1.286 17.859 -1.483 1 75.31 211 TYR B C 1
ATOM 8660 O O . TYR B 1 211 ? -0.812 16.781 -1.144 1 75.31 211 TYR B O 1
ATOM 8668 N N . GLU B 1 212 ? -1.802 18.594 -0.677 1 76 212 GLU B N 1
ATOM 8669 C CA . GLU B 1 212 ? -1.795 18.328 0.76 1 76 212 GLU B CA 1
ATOM 8670 C C . GLU B 1 212 ? -2.676 17.141 1.108 1 76 212 GLU B C 1
ATOM 8672 O O . GLU B 1 212 ? -2.275 16.266 1.888 1 76 212 GLU B O 1
ATOM 8677 N N . THR B 1 213 ? -3.867 17.141 0.584 1 75.44 213 THR B N 1
ATOM 8678 C CA . THR B 1 213 ? -4.793 16.047 0.876 1 75.44 213 THR B CA 1
ATOM 8679 C C . THR B 1 213 ? -4.293 14.742 0.276 1 75.44 213 THR B C 1
ATOM 8681 O O . THR B 1 213 ? -4.523 13.672 0.839 1 75.44 213 THR B O 1
ATOM 8684 N N . TYR B 1 214 ? -3.703 14.883 -0.831 1 78.62 214 TYR B N 1
ATOM 8685 C CA . TYR B 1 214 ? -3.123 13.688 -1.439 1 78.62 214 TYR B CA 1
ATOM 8686 C C . TYR B 1 214 ? -2.053 13.078 -0.541 1 78.62 214 TYR B C 1
ATOM 8688 O O . TYR B 1 214 ? -2.031 11.867 -0.323 1 78.62 214 TYR B O 1
ATOM 8696 N N . ASN B 1 215 ? -1.144 13.859 -0.117 1 79.44 215 ASN B N 1
ATOM 8697 C CA . ASN B 1 215 ? -0.077 13.383 0.756 1 79.44 215 ASN B CA 1
ATOM 8698 C C . ASN B 1 215 ? -0.633 12.805 2.053 1 79.44 215 ASN B C 1
ATOM 8700 O O . ASN B 1 215 ? -0.109 11.82 2.574 1 79.44 215 ASN B O 1
ATOM 8704 N N . GLU B 1 216 ? -1.653 13.422 2.566 1 80.81 216 GLU B N 1
ATOM 8705 C CA . GLU B 1 216 ? -2.285 12.883 3.77 1 80.81 216 GLU B CA 1
ATOM 8706 C C . GLU B 1 216 ? -2.883 11.508 3.516 1 80.81 216 GLU B C 1
ATOM 8708 O O . GLU B 1 216 ? -2.773 10.609 4.355 1 80.81 216 GLU B O 1
ATOM 8713 N N . TYR B 1 217 ? -3.514 11.406 2.436 1 80.12 217 TYR B N 1
ATOM 8714 C CA . TYR B 1 217 ? -4.086 10.117 2.061 1 80.12 217 TYR B CA 1
ATOM 8715 C C . TYR B 1 217 ? -3.008 9.039 1.999 1 80.12 217 TYR B C 1
ATOM 8717 O O . TYR B 1 217 ? -3.209 7.922 2.482 1 80.12 217 TYR B O 1
ATOM 8725 N N . GLN B 1 218 ? -1.93 9.383 1.328 1 81.56 218 GLN B N 1
ATOM 8726 C CA . GLN B 1 218 ? -0.84 8.422 1.222 1 81.56 218 GLN B CA 1
ATOM 8727 C C . GLN B 1 218 ? -0.318 8.023 2.6 1 81.56 218 GLN B C 1
ATOM 8729 O O . GLN B 1 218 ? -0.012 6.855 2.842 1 81.56 218 GLN B O 1
ATOM 8734 N N . GLU B 1 219 ? -0.235 8.969 3.459 1 83.25 219 GLU B N 1
ATOM 8735 C CA . GLU B 1 219 ? 0.238 8.719 4.816 1 83.25 219 GLU B CA 1
ATOM 8736 C C . GLU B 1 219 ? -0.725 7.812 5.578 1 83.25 219 GLU B C 1
ATOM 8738 O O . GLU B 1 219 ? -0.297 6.891 6.277 1 83.25 219 GLU B O 1
ATOM 8743 N N . LEU B 1 220 ? -1.946 8.125 5.422 1 85 220 LEU B N 1
ATOM 8744 C CA . LEU B 1 220 ? -2.955 7.348 6.133 1 85 220 LEU B CA 1
ATOM 8745 C C . LEU B 1 220 ? -3.047 5.934 5.574 1 85 220 LEU B C 1
ATOM 8747 O O . LEU B 1 220 ? -3.309 4.984 6.316 1 85 220 LEU B O 1
ATOM 8751 N N . ASN B 1 221 ? -2.861 5.863 4.32 1 80.88 221 ASN B N 1
ATOM 8752 C CA . ASN B 1 221 ? -2.828 4.535 3.715 1 80.88 221 ASN B CA 1
ATOM 8753 C C . ASN B 1 221 ? -1.657 3.709 4.238 1 80.88 221 ASN B C 1
ATOM 8755 O O . ASN B 1 221 ? -1.799 2.51 4.484 1 80.88 221 ASN B O 1
ATOM 8759 N N . GLU B 1 222 ? -0.541 4.32 4.375 1 81.25 222 GLU B N 1
ATOM 8760 C CA . GLU B 1 222 ? 0.628 3.643 4.93 1 81.25 222 GLU B CA 1
ATOM 8761 C C . GLU B 1 222 ? 0.407 3.266 6.391 1 81.25 222 GLU B C 1
ATOM 8763 O O . GLU B 1 222 ? 0.856 2.209 6.84 1 81.25 222 GLU B O 1
ATOM 8768 N N . LEU B 1 223 ? -0.218 4.145 7.062 1 86.25 223 LEU B N 1
ATOM 8769 C CA . LEU B 1 223 ? -0.521 3.854 8.461 1 86.25 223 LEU B CA 1
ATOM 8770 C C . LEU B 1 223 ? -1.48 2.672 8.57 1 86.25 223 LEU B C 1
ATOM 8772 O O . LEU B 1 223 ? -1.328 1.827 9.461 1 86.25 223 LEU B O 1
ATOM 8776 N N . ASN B 1 224 ? -2.484 2.672 7.766 1 84.56 224 ASN B N 1
ATOM 8777 C CA . ASN B 1 224 ? -3.422 1.553 7.742 1 84.56 224 ASN B CA 1
ATOM 8778 C C . ASN B 1 224 ? -2.701 0.223 7.539 1 84.56 224 ASN B C 1
ATOM 8780 O O . ASN B 1 224 ? -3.021 -0.769 8.195 1 84.56 224 ASN B O 1
ATOM 8784 N N . ARG B 1 225 ? -1.779 0.267 6.621 1 77.31 225 ARG B N 1
ATOM 8785 C CA . ARG B 1 225 ? -0.975 -0.925 6.371 1 77.31 225 ARG B CA 1
ATOM 8786 C C . ARG B 1 225 ? -0.163 -1.306 7.605 1 77.31 225 ARG B C 1
ATOM 8788 O O . ARG B 1 225 ? -0.057 -2.486 7.945 1 77.31 225 ARG B O 1
ATOM 8795 N N . PHE B 1 226 ? 0.418 -0.389 8.25 1 82.88 226 PHE B N 1
ATOM 8796 C CA . PHE B 1 226 ? 1.22 -0.61 9.445 1 82.88 226 PHE B CA 1
ATOM 8797 C C . PHE B 1 226 ? 0.381 -1.239 10.547 1 82.88 226 PHE B C 1
ATOM 8799 O O . PHE B 1 226 ? 0.815 -2.191 11.203 1 82.88 226 PHE B O 1
ATOM 8806 N N . ILE B 1 227 ? -0.789 -0.673 10.734 1 84.06 227 ILE B N 1
ATOM 8807 C CA . ILE B 1 227 ? -1.664 -1.16 11.797 1 84.06 227 ILE B CA 1
ATOM 8808 C C . ILE B 1 227 ? -2.049 -2.611 11.516 1 84.06 227 ILE B C 1
ATOM 8810 O O . ILE B 1 227 ? -2.082 -3.436 12.438 1 84.06 227 ILE B O 1
ATOM 8814 N N . ALA B 1 228 ? -2.322 -2.854 10.281 1 72.56 228 ALA B N 1
ATOM 8815 C CA . ALA B 1 228 ? -2.73 -4.199 9.891 1 72.56 228 ALA B CA 1
ATOM 8816 C C . ALA B 1 228 ? -1.607 -5.203 10.133 1 72.56 228 ALA B C 1
ATOM 8818 O O . ALA B 1 228 ? -1.861 -6.398 10.312 1 72.56 228 ALA B O 1
ATOM 8819 N N . MET B 1 229 ? -0.371 -4.664 10.172 1 70.25 229 MET B N 1
ATOM 8820 C CA . MET B 1 229 ? 0.797 -5.531 10.312 1 70.25 229 MET B CA 1
ATOM 8821 C C . MET B 1 229 ? 1.179 -5.691 11.781 1 70.25 229 MET B C 1
ATOM 8823 O O . MET B 1 229 ? 2.047 -6.5 12.117 1 70.25 229 MET B O 1
ATOM 8827 N N . LEU B 1 230 ? 0.625 -4.938 12.617 1 74.25 230 LEU B N 1
ATOM 8828 C CA . LEU B 1 230 ? 0.939 -5.023 14.039 1 74.25 230 LEU B CA 1
ATOM 8829 C C . LEU B 1 230 ? 0.558 -6.391 14.602 1 74.25 230 LEU B C 1
ATOM 8831 O O . LEU B 1 230 ? -0.472 -6.953 14.219 1 74.25 230 LEU B O 1
ATOM 8835 N N . PRO B 1 231 ? 1.572 -6.965 15.359 1 61.56 231 PRO B N 1
ATOM 8836 C CA . PRO B 1 231 ? 1.256 -8.258 15.984 1 61.56 231 PRO B CA 1
ATOM 8837 C C . PRO B 1 231 ? 0.109 -8.156 16.984 1 61.56 231 PRO B C 1
ATOM 8839 O O . PRO B 1 231 ? -0.133 -7.09 17.547 1 61.56 231 PRO B O 1
ATOM 8842 N N . ASN B 1 232 ? -0.738 -9.141 16.984 1 57.28 232 ASN B N 1
ATOM 8843 C CA . ASN B 1 232 ? -1.761 -9.172 18.016 1 57.28 232 ASN B CA 1
ATOM 8844 C C . ASN B 1 232 ? -1.162 -9.5 19.391 1 57.28 232 ASN B C 1
ATOM 8846 O O . ASN B 1 232 ? -0.928 -10.664 19.703 1 57.28 232 ASN B O 1
ATOM 8850 N N . SER B 1 233 ? -0.444 -8.555 19.922 1 58.97 233 SER B N 1
ATOM 8851 C CA . SER B 1 233 ? 0.255 -8.727 21.188 1 58.97 233 SER B CA 1
ATOM 8852 C C . SER B 1 233 ? -0.728 -8.891 22.344 1 58.97 233 SER B C 1
ATOM 8854 O O . SER B 1 233 ? -1.942 -8.805 22.141 1 58.97 233 SER B O 1
ATOM 8856 N N . GLN B 1 234 ? -0.145 -9.281 23.531 1 58.81 234 GLN B N 1
ATOM 8857 C CA . GLN B 1 234 ? -0.847 -9.508 24.781 1 58.81 234 GLN B CA 1
ATOM 8858 C C . GLN B 1 234 ? -1.714 -8.305 25.156 1 58.81 234 GLN B C 1
ATOM 8860 O O . GLN B 1 234 ? -1.392 -7.168 24.797 1 58.81 234 GLN B O 1
ATOM 8865 N N . GLU B 1 235 ? -2.785 -8.586 25.688 1 62.81 235 GLU B N 1
ATOM 8866 C CA . GLU B 1 235 ? -3.676 -7.551 26.203 1 62.81 235 GLU B CA 1
ATOM 8867 C C . GLU B 1 235 ? -2.92 -6.562 27.078 1 62.81 235 GLU B C 1
ATOM 8869 O O . GLU B 1 235 ? -2.121 -6.961 27.938 1 62.81 235 GLU B O 1
ATOM 8874 N N . GLY B 1 236 ? -2.922 -5.344 26.75 1 66.06 236 GLY B N 1
ATOM 8875 C CA . GLY B 1 236 ? -2.312 -4.301 27.547 1 66.06 236 GLY B CA 1
ATOM 8876 C C . GLY B 1 236 ? -1.096 -3.674 26.891 1 66.06 236 GLY B C 1
ATOM 8877 O O . GLY B 1 236 ? -0.575 -2.666 27.375 1 66.06 236 GLY B O 1
ATOM 8878 N N . SER B 1 237 ? -0.667 -4.289 25.875 1 79.56 237 SER B N 1
ATOM 8879 C CA . SER B 1 237 ? 0.464 -3.691 25.172 1 79.56 237 SER B CA 1
ATOM 8880 C C . SER B 1 237 ? 0.027 -2.486 24.344 1 79.56 237 SER B C 1
ATOM 8882 O O . SER B 1 237 ? -1.167 -2.287 24.109 1 79.56 237 SER B O 1
ATOM 8884 N N . VAL B 1 238 ? 0.94 -1.559 24.094 1 86.69 238 VAL B N 1
ATOM 8885 C CA . VAL B 1 238 ? 0.645 -0.357 23.312 1 86.69 238 VAL B CA 1
ATOM 8886 C C . VAL B 1 238 ? 0.186 -0.744 21.922 1 86.69 238 VAL B C 1
ATOM 8888 O O . VAL B 1 238 ? -0.679 -0.085 21.328 1 86.69 238 VAL B O 1
ATOM 8891 N N . GLU B 1 239 ? 0.686 -1.883 21.422 1 83.12 239 GLU B N 1
ATOM 8892 C CA . GLU B 1 239 ? 0.266 -2.383 20.109 1 83.12 239 GLU B CA 1
ATOM 8893 C C . GLU B 1 239 ? -1.201 -2.799 20.125 1 83.12 239 GLU B C 1
ATOM 8895 O O . GLU B 1 239 ? -1.941 -2.514 19.188 1 83.12 239 GLU B O 1
ATOM 8900 N N . SER B 1 240 ? -1.525 -3.395 21.188 1 82.19 240 SER B N 1
ATOM 8901 C CA . SER B 1 240 ? -2.91 -3.834 21.328 1 82.19 240 SER B CA 1
ATOM 8902 C C . SER B 1 240 ? -3.855 -2.645 21.484 1 82.19 240 SER B C 1
ATOM 8904 O O . SER B 1 240 ? -4.996 -2.691 21.016 1 82.19 240 SER B O 1
ATOM 8906 N N . THR B 1 241 ? -3.359 -1.633 22.188 1 87.69 241 THR B N 1
ATOM 8907 C CA . THR B 1 241 ? -4.164 -0.428 22.344 1 87.69 241 THR B CA 1
ATOM 8908 C C . THR B 1 241 ? -4.461 0.216 21 1 87.69 241 THR B C 1
ATOM 8910 O O . THR B 1 241 ? -5.598 0.611 20.734 1 87.69 241 THR B O 1
ATOM 8913 N N . VAL B 1 242 ? -3.494 0.289 20.156 1 89 242 VAL B N 1
ATOM 8914 C CA . VAL B 1 242 ? -3.643 0.877 18.828 1 89 242 VAL B CA 1
ATOM 8915 C C . VAL B 1 242 ? -4.57 0.011 17.984 1 89 242 VAL B C 1
ATOM 8917 O O . VAL B 1 242 ? -5.484 0.522 17.328 1 89 242 VAL B O 1
ATOM 8920 N N . SER B 1 243 ? -4.363 -1.272 18.031 1 82.75 243 SER B N 1
ATOM 8921 C CA . SER B 1 243 ? -5.168 -2.195 17.234 1 82.75 243 SER B CA 1
ATOM 8922 C C . SER B 1 243 ? -6.617 -2.219 17.719 1 82.75 243 SER B C 1
ATOM 8924 O O . SER B 1 243 ? -7.539 -2.344 16.906 1 82.75 243 SER B O 1
ATOM 8926 N N . SER B 1 244 ? -6.812 -2.139 19.016 1 84.25 244 SER B N 1
ATOM 8927 C CA . SER B 1 244 ? -8.156 -2.154 19.578 1 84.25 244 SER B CA 1
ATOM 8928 C C . SER B 1 244 ? -8.938 -0.909 19.188 1 84.25 244 SER B C 1
ATOM 8930 O O . SER B 1 244 ? -10.133 -0.99 18.875 1 84.25 244 SER B O 1
ATOM 8932 N N . LEU B 1 245 ? -8.273 0.201 19.25 1 90.38 245 LEU B N 1
ATOM 8933 C CA . LEU B 1 245 ? -8.938 1.436 18.844 1 90.38 245 LEU B CA 1
ATOM 8934 C C . LEU B 1 245 ? -9.32 1.386 17.375 1 90.38 245 LEU B C 1
ATOM 8936 O O . LEU B 1 245 ? -10.43 1.771 17 1 90.38 245 LEU B O 1
ATOM 8940 N N . TYR B 1 246 ? -8.453 0.867 16.562 1 89.56 246 TYR B N 1
ATOM 8941 C CA . TYR B 1 246 ? -8.711 0.763 15.133 1 89.56 246 TYR B CA 1
ATOM 8942 C C . TYR B 1 246 ? -9.852 -0.208 14.852 1 89.56 246 TYR B C 1
ATOM 8944 O O . TYR B 1 246 ? -10.742 0.084 14.047 1 89.56 246 TYR B O 1
ATOM 8952 N N . ARG B 1 247 ? -9.812 -1.278 15.492 1 81.19 247 ARG B N 1
ATOM 8953 C CA . ARG B 1 247 ? -10.82 -2.314 15.281 1 81.19 247 ARG B CA 1
ATOM 8954 C C . ARG B 1 247 ? -12.203 -1.836 15.727 1 81.19 247 ARG B C 1
ATOM 8956 O O . ARG B 1 247 ? -13.195 -2.078 15.039 1 81.19 247 ARG B O 1
ATOM 8963 N N . SER B 1 248 ? -12.234 -1.243 16.859 1 85.19 248 SER B N 1
ATOM 8964 C CA . SER B 1 248 ? -13.516 -0.757 17.359 1 85.19 248 SER B CA 1
ATOM 8965 C C . SER B 1 248 ? -14.102 0.296 16.422 1 85.19 248 SER B C 1
ATOM 8967 O O . SER B 1 248 ? -15.32 0.387 16.281 1 85.19 248 SER B O 1
ATOM 8969 N N . CYS B 1 249 ? -13.242 1.068 15.852 1 87.81 249 CYS B N 1
ATOM 8970 C CA . CYS B 1 249 ? -13.688 2.08 14.898 1 87.81 249 CYS B CA 1
ATOM 8971 C C . CYS B 1 249 ? -14.164 1.437 13.602 1 87.81 249 CYS B C 1
ATOM 8973 O O . CYS B 1 249 ? -15.148 1.883 13 1 87.81 249 CYS B O 1
ATOM 8975 N N . ARG B 1 250 ? -13.586 0.359 13.234 1 81.19 250 ARG B N 1
ATOM 8976 C CA . ARG B 1 250 ? -13.859 -0.278 11.945 1 81.19 250 ARG B CA 1
ATOM 8977 C C . ARG B 1 250 ? -15.109 -1.147 12.023 1 81.19 250 ARG B C 1
ATOM 8979 O O . ARG B 1 250 ? -15.766 -1.388 11.008 1 81.19 250 ARG B O 1
ATOM 8986 N N . GLU B 1 251 ? -15.367 -1.644 13.156 1 78.62 251 GLU B N 1
ATOM 8987 C CA . GLU B 1 251 ? -16.516 -2.525 13.32 1 78.62 251 GLU B CA 1
ATOM 8988 C C . GLU B 1 251 ? -17.828 -1.732 13.352 1 78.62 251 GLU B C 1
ATOM 8990 O O . GLU B 1 251 ? -18.422 -1.537 14.414 1 78.62 251 GLU B O 1
ATOM 8995 N N . THR B 1 252 ? -18.281 -1.393 12.211 1 75.88 252 THR B N 1
ATOM 8996 C CA . THR B 1 252 ? -19.453 -0.529 12.07 1 75.88 252 THR B CA 1
ATOM 8997 C C . THR B 1 252 ? -20.719 -1.254 12.523 1 75.88 252 THR B C 1
ATOM 8999 O O . THR B 1 252 ? -21.672 -0.621 12.977 1 75.88 252 THR B O 1
ATOM 9002 N N . ASP B 1 253 ? -20.672 -2.605 12.398 1 70.88 253 ASP B N 1
ATOM 9003 C CA . ASP B 1 253 ? -21.859 -3.359 12.828 1 70.88 253 ASP B CA 1
ATOM 9004 C C . ASP B 1 253 ? -22.062 -3.227 14.336 1 70.88 253 ASP B C 1
ATOM 9006 O O . ASP B 1 253 ? -23.203 -3.047 14.789 1 70.88 253 ASP B O 1
ATOM 9010 N N . VAL B 1 254 ? -21.031 -3.33 15.016 1 73.5 254 VAL B N 1
ATOM 9011 C CA . VAL B 1 254 ? -21.125 -3.174 16.453 1 73.5 254 VAL B CA 1
ATOM 9012 C C . VAL B 1 254 ? -21.516 -1.74 16.797 1 73.5 254 VAL B C 1
ATOM 9014 O O . VAL B 1 254 ? -22.297 -1.512 17.719 1 73.5 254 VAL B O 1
ATOM 9017 N N . LEU B 1 255 ? -21.047 -0.815 16.031 1 78.44 255 LEU B N 1
ATOM 9018 C CA . LEU B 1 255 ? -21.375 0.59 16.234 1 78.44 255 LEU B CA 1
ATOM 9019 C C . LEU B 1 255 ? -22.844 0.858 15.914 1 78.44 255 LEU B C 1
ATOM 9021 O O . LEU B 1 255 ? -23.5 1.634 16.609 1 78.44 255 LEU B O 1
ATOM 9025 N N . ASP B 1 256 ? -23.281 0.203 14.914 1 78.06 256 ASP B N 1
ATOM 9026 C CA . ASP B 1 256 ? -24.656 0.425 14.484 1 78.06 256 ASP B CA 1
ATOM 9027 C C . ASP B 1 256 ? -25.656 -0.252 15.43 1 78.06 256 ASP B C 1
ATOM 9029 O O . ASP B 1 256 ? -26.766 0.224 15.609 1 78.06 256 ASP B O 1
ATOM 9033 N N . LYS B 1 257 ? -25.156 -1.391 15.938 1 69.94 257 LYS B N 1
ATOM 9034 C CA . LYS B 1 257 ? -26 -2.107 16.875 1 69.94 257 LYS B CA 1
ATOM 9035 C C . LYS B 1 257 ? -25.875 -1.539 18.281 1 69.94 257 LYS B C 1
ATOM 9037 O O . LYS B 1 257 ? -26.641 -1.893 19.172 1 69.94 257 LYS B O 1
ATOM 9042 N N . SER B 1 258 ? -24.859 -0.696 18.312 1 67.94 258 SER B N 1
ATOM 9043 C CA . SER B 1 258 ? -24.672 -0.087 19.625 1 67.94 258 SER B CA 1
ATOM 9044 C C . SER B 1 258 ? -25.844 0.841 19.969 1 67.94 258 SER B C 1
ATOM 9046 O O . SER B 1 258 ? -26.516 1.354 19.078 1 67.94 258 SER B O 1
ATOM 9048 N N . GLN B 1 259 ? -26.391 0.68 21.078 1 71.38 259 GLN B N 1
ATOM 9049 C CA . GLN B 1 259 ? -27.484 1.531 21.547 1 71.38 259 GLN B CA 1
ATOM 9050 C C . GLN B 1 259 ? -27.031 2.986 21.656 1 71.38 259 GLN B C 1
ATOM 9052 O O . GLN B 1 259 ? -27.031 3.561 22.75 1 71.38 259 GLN B O 1
ATOM 9057 N N . SER B 1 260 ? -26.703 3.539 20.391 1 78.62 260 SER B N 1
ATOM 9058 C CA . SER B 1 260 ? -26.203 4.91 20.297 1 78.62 260 SER B CA 1
ATOM 9059 C C . SER B 1 260 ? -27.188 5.895 20.906 1 78.62 260 SER B C 1
ATOM 9061 O O . SER B 1 260 ? -26.781 6.898 21.5 1 78.62 260 SER B O 1
ATOM 9063 N N . ASP B 1 261 ? -28.469 5.559 20.797 1 78.94 261 ASP B N 1
ATOM 9064 C CA . ASP B 1 261 ? -29.484 6.41 21.422 1 78.94 261 ASP B CA 1
ATOM 9065 C C . ASP B 1 261 ? -29.344 6.414 22.938 1 78.94 261 ASP B C 1
ATOM 9067 O O . ASP B 1 261 ? -29.438 7.469 23.562 1 78.94 261 ASP B O 1
ATOM 9071 N N . LEU B 1 262 ? -29.062 5.266 23.328 1 81 262 LEU B N 1
ATOM 9072 C CA . LEU B 1 262 ? -28.906 5.145 24.781 1 81 262 LEU B CA 1
ATOM 9073 C C . LEU B 1 262 ? -27.625 5.816 25.25 1 81 262 LEU B C 1
ATOM 9075 O O . LEU B 1 262 ? -27.594 6.43 26.312 1 81 262 LEU B O 1
ATOM 9079 N N . LEU B 1 263 ? -26.641 5.723 24.453 1 83.62 263 LEU B N 1
ATOM 9080 C CA . LEU B 1 263 ? -25.375 6.348 24.812 1 83.62 263 LEU B CA 1
ATOM 9081 C C . LEU B 1 263 ? -25.5 7.867 24.828 1 83.62 263 LEU B C 1
ATOM 9083 O O . LEU B 1 263 ? -24.969 8.531 25.719 1 83.62 263 LEU B O 1
ATOM 9087 N N . LEU B 1 264 ? -26.172 8.352 23.844 1 87.38 264 LEU B N 1
ATOM 9088 C CA . LEU B 1 264 ? -26.391 9.797 23.75 1 87.38 264 LEU B CA 1
ATOM 9089 C C . LEU B 1 264 ? -27.297 10.281 24.875 1 87.38 264 LEU B C 1
ATOM 9091 O O . LEU B 1 264 ? -27.047 11.32 25.484 1 87.38 264 LEU B O 1
ATOM 9095 N N . LYS B 1 265 ? -28.297 9.539 25.094 1 85 265 LYS B N 1
ATOM 9096 C CA . LYS B 1 265 ? -29.219 9.906 26.156 1 85 265 LYS B CA 1
ATOM 9097 C C . LYS B 1 265 ? -28.531 9.844 27.516 1 85 265 LYS B C 1
ATOM 9099 O O . LYS B 1 265 ? -28.781 10.688 28.391 1 85 265 LYS B O 1
ATOM 9104 N N . ARG B 1 266 ? -27.703 8.906 27.656 1 85.75 266 ARG B N 1
ATOM 9105 C CA . ARG B 1 266 ? -26.938 8.805 28.906 1 85.75 266 ARG B CA 1
ATOM 9106 C C . ARG B 1 266 ? -26 9.992 29.062 1 85.75 266 ARG B C 1
ATOM 9108 O O . ARG B 1 266 ? -25.828 10.523 30.172 1 85.75 266 ARG B O 1
ATOM 9115 N N . ALA B 1 267 ? -25.406 10.352 28 1 87.88 267 ALA B N 1
ATOM 9116 C CA . ALA B 1 267 ? -24.5 11.5 28.047 1 87.88 267 ALA B CA 1
ATOM 9117 C C . ALA B 1 267 ? -25.266 12.789 28.328 1 87.88 267 ALA B C 1
ATOM 9119 O O . ALA B 1 267 ? -24.797 13.641 29.078 1 87.88 267 ALA B O 1
ATOM 9120 N N . ILE B 1 268 ? -26.438 12.883 27.75 1 88.75 268 ILE B N 1
ATOM 9121 C CA . ILE B 1 268 ? -27.266 14.062 27.953 1 88.75 268 ILE B CA 1
ATOM 9122 C C . ILE B 1 268 ? -27.797 14.086 29.391 1 88.75 268 ILE B C 1
ATOM 9124 O O . ILE B 1 268 ? -27.844 15.141 30.016 1 88.75 268 ILE B O 1
ATOM 9128 N N . ASN B 1 269 ? -28.047 12.906 29.875 1 86.12 269 ASN B N 1
ATOM 9129 C CA . ASN B 1 269 ? -28.516 12.82 31.25 1 86.12 269 ASN B CA 1
ATOM 9130 C C . ASN B 1 269 ? -27.406 13.117 32.25 1 86.12 269 ASN B C 1
ATOM 9132 O O . ASN B 1 269 ? -27.656 13.617 33.344 1 86.12 269 ASN B O 1
ATOM 9136 N N . ALA B 1 270 ? -26.266 12.82 31.844 1 84.62 270 ALA B N 1
ATOM 9137 C CA . ALA B 1 270 ? -25.109 13.094 32.719 1 84.62 270 ALA B CA 1
ATOM 9138 C C . ALA B 1 270 ? -24.922 14.594 32.906 1 84.62 270 ALA B C 1
ATOM 9140 O O . ALA B 1 270 ? -24.344 15.031 33.906 1 84.62 270 ALA B O 1
ATOM 9141 N N . VAL B 1 271 ? -25.438 15.344 31.938 1 85.31 271 VAL B N 1
ATOM 9142 C CA . VAL B 1 271 ? -25.359 16.797 32.062 1 85.31 271 VAL B CA 1
ATOM 9143 C C . VAL B 1 271 ? -26.719 17.359 32.438 1 85.31 271 VAL B C 1
ATOM 9145 O O . VAL B 1 271 ? -27.141 18.406 31.938 1 85.31 271 VAL B O 1
ATOM 9148 N N . TYR B 1 272 ? -27.453 16.625 33.156 1 80.12 272 TYR B N 1
ATOM 9149 C CA . TYR B 1 272 ? -28.703 17 33.781 1 80.12 272 TYR B CA 1
ATOM 9150 C C . TYR B 1 272 ? -29.812 17.156 32.781 1 80.12 272 TYR B C 1
ATOM 9152 O O . TYR B 1 272 ? -30.703 17.984 32.938 1 80.12 272 TYR B O 1
ATOM 9160 N N . GLY B 1 273 ? -29.719 16.641 31.641 1 82.38 273 GLY B N 1
ATOM 9161 C CA . GLY B 1 273 ? -30.812 16.391 30.719 1 82.38 273 GLY B CA 1
ATOM 9162 C C . GLY B 1 273 ? -31.062 17.531 29.766 1 82.38 273 GLY B C 1
ATOM 9163 O O . GLY B 1 273 ? -30.547 18.641 29.953 1 82.38 273 GLY B O 1
ATOM 9164 N N . TRP B 1 274 ? -31.859 17.141 28.703 1 84.38 274 TRP B N 1
ATOM 9165 C CA . TRP B 1 274 ? -32.344 18.094 27.703 1 84.38 274 TRP B CA 1
ATOM 9166 C C . TRP B 1 274 ? -33.719 18.609 28.062 1 84.38 274 TRP B C 1
ATOM 9168 O O . TRP B 1 274 ? -34.688 17.844 28.109 1 84.38 274 TRP B O 1
ATOM 9178 N N . GLN B 1 275 ? -33.781 19.766 28.312 1 75.5 275 GLN B N 1
ATOM 9179 C CA . GLN B 1 275 ? -35 20.359 28.859 1 75.5 275 GLN B CA 1
ATOM 9180 C C . GLN B 1 275 ? -36.062 20.5 27.797 1 75.5 275 GLN B C 1
ATOM 9182 O O . GLN B 1 275 ? -37.219 20.797 28.094 1 75.5 275 GLN B O 1
ATOM 9187 N N . ALA B 1 276 ? -35.688 20.297 26.547 1 69.56 276 ALA B N 1
ATOM 9188 C CA . ALA B 1 276 ? -36.719 20.328 25.5 1 69.56 276 ALA B CA 1
ATOM 9189 C C . ALA B 1 276 ? -37.781 19.266 25.75 1 69.56 276 ALA B C 1
ATOM 9191 O O . ALA B 1 276 ? -38.938 19.391 25.297 1 69.56 276 ALA B O 1
ATOM 9192 N N . PHE B 1 277 ? -37.469 18.141 26.422 1 64.5 277 PHE B N 1
ATOM 9193 C CA . PHE B 1 277 ? -38.375 17.031 26.672 1 64.5 277 PHE B CA 1
ATOM 9194 C C . PHE B 1 277 ? -39.062 17.172 28.016 1 64.5 277 PHE B C 1
ATOM 9196 O O . PHE B 1 277 ? -40.031 16.453 28.312 1 64.5 277 PHE B O 1
ATOM 9203 N N . ARG B 1 278 ? -38.438 17.953 28.891 1 62.69 278 ARG B N 1
ATOM 9204 C CA . ARG B 1 278 ? -38.969 17.938 30.25 1 62.69 278 ARG B CA 1
ATOM 9205 C C . ARG B 1 278 ? -39.844 19.156 30.531 1 62.69 278 ARG B C 1
ATOM 9207 O O . ARG B 1 278 ? -39.719 20.172 29.844 1 62.69 278 ARG B O 1
ATOM 9214 N N . ASP B 1 279 ? -40.75 19.094 31.469 1 56.59 279 ASP B N 1
ATOM 9215 C CA . ASP B 1 279 ? -41.719 20.078 31.938 1 56.59 279 ASP B CA 1
ATOM 9216 C C . ASP B 1 279 ? -41.031 21.359 32.406 1 56.59 279 ASP B C 1
ATOM 9218 O O . ASP B 1 279 ? -39.875 21.328 32.812 1 56.59 279 ASP B O 1
ATOM 9222 N N . SER B 1 280 ? -41.5 22.609 32.062 1 56 280 SER B N 1
ATOM 9223 C CA . SER B 1 280 ? -41.125 23.984 32.344 1 56 280 SER B CA 1
ATOM 9224 C C . SER B 1 280 ? -40.625 24.141 33.781 1 56 280 SER B C 1
ATOM 9226 O O . SER B 1 280 ? -39.719 24.969 34.031 1 56 280 SER B O 1
ATOM 9228 N N . ASN B 1 281 ? -41 23.391 34.719 1 57.09 281 ASN B N 1
ATOM 9229 C CA . ASN B 1 281 ? -40.656 23.594 36.125 1 57.09 281 ASN B CA 1
ATOM 9230 C C . ASN B 1 281 ? -39.188 23.188 36.406 1 57.09 281 ASN B C 1
ATOM 9232 O O . ASN B 1 281 ? -38.531 23.812 37.219 1 57.09 281 ASN B O 1
ATOM 9236 N N . ARG B 1 282 ? -38.656 22.328 35.656 1 65.19 282 ARG B N 1
ATOM 9237 C CA . ARG B 1 282 ? -37.312 21.844 35.938 1 65.19 282 ARG B CA 1
ATOM 9238 C C . ARG B 1 282 ? -36.25 22.812 35.406 1 65.19 282 ARG B C 1
ATOM 9240 O O . ARG B 1 282 ? -35.125 22.875 35.938 1 65.19 282 ARG B O 1
ATOM 9247 N N . LEU B 1 283 ? -36.656 23.578 34.562 1 72.12 283 LEU B N 1
ATOM 9248 C CA . LEU B 1 283 ? -35.719 24.578 34.031 1 72.12 283 LEU B CA 1
ATOM 9249 C C . LEU B 1 283 ? -35.406 25.625 35.062 1 72.12 283 LEU B C 1
ATOM 9251 O O . LEU B 1 283 ? -34.281 26.172 35.062 1 72.12 283 LEU B O 1
ATOM 9255 N N . GLN B 1 284 ? -36.281 25.734 36 1 71.81 284 GLN B N 1
ATOM 9256 C CA . GLN B 1 284 ? -36.062 26.75 37 1 71.81 284 GLN B CA 1
ATOM 9257 C C . GLN B 1 284 ? -34.969 26.312 38 1 71.81 284 GLN B C 1
ATOM 9259 O O . GLN B 1 284 ? -34.219 27.141 38.5 1 71.81 284 GLN B O 1
ATOM 9264 N N . SER B 1 285 ? -34.844 25.031 38.156 1 76.75 285 SER B N 1
ATOM 9265 C CA . SER B 1 285 ? -33.844 24.547 39.094 1 76.75 285 SER B CA 1
ATOM 9266 C C . SER B 1 285 ? -32.562 24.188 38.375 1 76.75 285 SER B C 1
ATOM 9268 O O . SER B 1 285 ? -31.547 23.875 39.031 1 76.75 285 SER B O 1
ATOM 9270 N N . TRP B 1 286 ? -32.594 24.391 37.156 1 84.38 286 TRP B N 1
ATOM 9271 C CA . TRP B 1 286 ? -31.422 24.031 36.344 1 84.38 286 TRP B CA 1
ATOM 9272 C C . TRP B 1 286 ? -30.359 25.125 36.406 1 84.38 286 TRP B C 1
ATOM 9274 O O . TRP B 1 286 ? -30.641 26.297 36.188 1 84.38 286 TRP B O 1
ATOM 9284 N N . GLU B 1 287 ? -29.172 24.688 36.906 1 87.75 287 GLU B N 1
ATOM 9285 C CA . GLU B 1 287 ? -28.047 25.625 37 1 87.75 287 GLU B CA 1
ATOM 9286 C C . GLU B 1 287 ? -26.984 25.297 35.969 1 87.75 287 GLU B C 1
ATOM 9288 O O . GLU B 1 287 ? -26.359 24.25 36.031 1 87.75 287 GLU B O 1
ATOM 9293 N N . TYR B 1 288 ? -26.766 26.266 35.062 1 91.75 288 TYR B N 1
ATOM 9294 C CA . TYR B 1 288 ? -25.844 26.016 33.969 1 91.75 288 TYR B CA 1
ATOM 9295 C C . TYR B 1 288 ? -24.406 25.922 34.438 1 91.75 288 TYR B C 1
ATOM 9297 O O . TYR B 1 288 ? -23.594 25.234 33.812 1 91.75 288 TYR B O 1
ATOM 9305 N N . LYS B 1 289 ? -24 26.578 35.562 1 93.31 289 LYS B N 1
ATOM 9306 C CA . LYS B 1 289 ? -22.625 26.562 36.031 1 93.31 289 LYS B CA 1
ATOM 9307 C C . LYS B 1 289 ? -22.172 25.141 36.375 1 93.31 289 LYS B C 1
ATOM 9309 O O . LYS B 1 289 ? -21.062 24.75 36.031 1 93.31 289 LYS B O 1
ATOM 9314 N N . ARG B 1 290 ? -23.062 24.453 37 1 91.88 290 ARG B N 1
ATOM 9315 C CA . ARG B 1 290 ? -22.734 23.078 37.344 1 91.88 290 ARG B CA 1
ATOM 9316 C C . ARG B 1 290 ? -22.625 22.188 36.125 1 91.88 290 ARG B C 1
ATOM 9318 O O . ARG B 1 290 ? -21.766 21.297 36.062 1 91.88 290 ARG B O 1
ATOM 9325 N N . VAL B 1 291 ? -23.438 22.469 35.219 1 93.5 291 VAL B N 1
ATOM 9326 C CA . VAL B 1 291 ? -23.469 21.672 34 1 93.5 291 VAL B CA 1
ATOM 9327 C C . VAL B 1 291 ? -22.188 21.922 33.188 1 93.5 291 VAL B C 1
ATOM 9329 O O . VAL B 1 291 ? -21.625 20.984 32.625 1 93.5 291 VAL B O 1
ATOM 9332 N N . LEU B 1 292 ? -21.781 23.141 33.094 1 94.62 292 LEU B N 1
ATOM 9333 C CA . LEU B 1 292 ? -20.578 23.484 32.344 1 94.62 292 LEU B CA 1
ATOM 9334 C C . LEU B 1 292 ? -19.344 22.812 32.938 1 94.62 292 LEU B C 1
ATOM 9336 O O . LEU B 1 292 ? -18.469 22.359 32.188 1 94.62 292 LEU B O 1
ATOM 9340 N N . VAL B 1 293 ? -19.281 22.703 34.219 1 94.81 293 VAL B N 1
ATOM 9341 C CA . VAL B 1 293 ? -18.156 22.062 34.906 1 94.81 293 VAL B CA 1
ATOM 9342 C C . VAL B 1 293 ? -18.094 20.594 34.531 1 94.81 293 VAL B C 1
ATOM 9344 O O . VAL B 1 293 ? -17.016 20.062 34.219 1 94.81 293 VAL B O 1
ATOM 9347 N N . VAL B 1 294 ? -19.203 19.969 34.531 1 92.69 294 VAL B N 1
ATOM 9348 C CA . VAL B 1 294 ? -19.266 18.547 34.25 1 92.69 294 VAL B CA 1
ATOM 9349 C C . VAL B 1 294 ? -18.953 18.312 32.75 1 92.69 294 VAL B C 1
ATOM 9351 O O . VAL B 1 294 ? -18.234 17.359 32.406 1 92.69 294 VAL B O 1
ATOM 9354 N N . LEU B 1 295 ? -19.469 19.125 31.922 1 93.44 295 LEU B N 1
ATOM 9355 C CA . LEU B 1 295 ? -19.266 19 30.484 1 93.44 295 LEU B CA 1
ATOM 9356 C C . LEU B 1 295 ? -17.781 19.078 30.141 1 93.44 295 LEU B C 1
ATOM 9358 O O . LEU B 1 295 ? -17.281 18.297 29.344 1 93.44 295 LEU B O 1
ATOM 9362 N N . GLN B 1 296 ? -17.125 20 30.734 1 92.56 296 GLN B N 1
ATOM 9363 C CA . GLN B 1 296 ? -15.711 20.234 30.438 1 92.56 296 GLN B CA 1
ATOM 9364 C C . GLN B 1 296 ? -14.828 19.172 31.078 1 92.56 296 GLN B C 1
ATOM 9366 O O . GLN B 1 296 ? -13.891 18.672 30.438 1 92.56 296 GLN B O 1
ATOM 9371 N N . ALA B 1 297 ? -15.078 18.75 32.188 1 91.25 297 ALA B N 1
ATOM 9372 C CA . ALA B 1 297 ? -14.227 17.828 32.938 1 91.25 297 ALA B CA 1
ATOM 9373 C C . ALA B 1 297 ? -14.422 16.391 32.438 1 91.25 297 ALA B C 1
ATOM 9375 O O . ALA B 1 297 ? -13.453 15.656 32.281 1 91.25 297 ALA B O 1
ATOM 9376 N N . LYS B 1 298 ? -15.602 16.031 32.188 1 87.81 298 LYS B N 1
ATOM 9377 C CA . LYS B 1 298 ? -15.891 14.633 31.859 1 87.81 298 LYS B CA 1
ATOM 9378 C C . LYS B 1 298 ? -15.773 14.391 30.359 1 87.81 298 LYS B C 1
ATOM 9380 O O . LYS B 1 298 ? -15.312 13.328 29.938 1 87.81 298 LYS B O 1
ATOM 9385 N N . HIS B 1 299 ? -16.188 15.359 29.562 1 88.44 299 HIS B N 1
ATOM 9386 C CA . HIS B 1 299 ? -16.281 15.102 28.141 1 88.44 299 HIS B CA 1
ATOM 9387 C C . HIS B 1 299 ? -15.273 15.945 27.359 1 88.44 299 HIS B C 1
ATOM 9389 O O . HIS B 1 299 ? -15.039 15.703 26.172 1 88.44 299 HIS B O 1
ATOM 9395 N N . GLY B 1 300 ? -14.656 16.891 27.938 1 89.44 300 GLY B N 1
ATOM 9396 C CA . GLY B 1 300 ? -13.68 17.719 27.266 1 89.44 300 GLY B CA 1
ATOM 9397 C C . GLY B 1 300 ? -14.289 18.625 26.219 1 89.44 300 GLY B C 1
ATOM 9398 O O . GLY B 1 300 ? -13.695 18.859 25.156 1 89.44 300 GLY B O 1
ATOM 9399 N N . ILE B 1 301 ? -15.516 19.016 26.391 1 93.25 301 ILE B N 1
ATOM 9400 C CA . ILE B 1 301 ? -16.219 19.906 25.469 1 93.25 301 ILE B CA 1
ATOM 9401 C C . ILE B 1 301 ? -16.25 21.312 26.047 1 93.25 301 ILE B C 1
ATOM 9403 O O . ILE B 1 301 ? -16.641 21.516 27.203 1 93.25 301 ILE B O 1
ATOM 9407 N N . PHE B 1 302 ? -15.891 22.344 25.234 1 94.62 302 PHE B N 1
ATOM 9408 C CA . PHE B 1 302 ? -15.703 23.703 25.688 1 94.62 302 PHE B CA 1
ATOM 9409 C C . PHE B 1 302 ? -16.562 24.672 24.875 1 94.62 302 PHE B C 1
ATOM 9411 O O . PHE B 1 302 ? -16.047 25.344 23.969 1 94.62 302 PHE B O 1
ATOM 9418 N N . PRO B 1 303 ? -17.781 24.938 25.156 1 94.69 303 PRO B N 1
ATOM 9419 C CA . PRO B 1 303 ? -18.641 25.812 24.359 1 94.69 303 PRO B CA 1
ATOM 9420 C C . PRO B 1 303 ? -18.297 27.281 24.516 1 94.69 303 PRO B C 1
ATOM 9422 O O . PRO B 1 303 ? -18.312 28.031 23.531 1 94.69 303 PRO B O 1
ATOM 9425 N N . TYR B 1 304 ? -17.984 27.844 25.734 1 96.19 304 TYR B N 1
ATOM 9426 C CA . TYR B 1 304 ? -17.766 29.266 25.969 1 96.19 304 TYR B CA 1
ATOM 9427 C C . TYR B 1 304 ? -16.281 29.594 26.094 1 96.19 304 TYR B C 1
ATOM 9429 O O . TYR B 1 304 ? -15.812 30.578 25.531 1 96.19 304 TYR B O 1
ATOM 9437 N N . TYR B 1 305 ? -15.625 28.828 26.766 1 95.94 305 TYR B N 1
ATOM 9438 C CA . TYR B 1 305 ? -14.188 29.031 26.906 1 95.94 305 TYR B CA 1
ATOM 9439 C C . TYR B 1 305 ? -13.445 27.688 26.922 1 95.94 305 TYR B C 1
ATOM 9441 O O . TYR B 1 305 ? -13.961 26.688 27.438 1 95.94 305 TYR B O 1
ATOM 9449 N N . ARG B 1 306 ? -12.305 27.766 26.312 1 94.75 306 ARG B N 1
ATOM 9450 C CA . ARG B 1 306 ? -11.461 26.578 26.203 1 94.75 306 ARG B CA 1
ATOM 9451 C C . ARG B 1 306 ? -10.289 26.641 27.172 1 94.75 306 ARG B C 1
ATOM 9453 O O . ARG B 1 306 ? -9.758 27.719 27.438 1 94.75 306 ARG B O 1
ATOM 9460 N N . VAL B 1 307 ? -9.922 25.484 27.672 1 94 307 VAL B N 1
ATOM 9461 C CA . VAL B 1 307 ? -8.828 25.391 28.625 1 94 307 VAL B CA 1
ATOM 9462 C C . VAL B 1 307 ? -7.684 24.562 28.031 1 94 307 VAL B C 1
ATOM 9464 O O . VAL B 1 307 ? -7.895 23.453 27.562 1 94 307 VAL B O 1
ATOM 9467 N N . THR B 1 308 ? -6.523 25.156 27.953 1 91.88 308 THR B N 1
ATOM 9468 C CA . THR B 1 308 ? -5.312 24.469 27.531 1 91.88 308 THR B CA 1
ATOM 9469 C C . THR B 1 308 ? -4.141 24.797 28.438 1 91.88 308 THR B C 1
ATOM 9471 O O . THR B 1 308 ? -4.258 25.672 29.312 1 91.88 308 THR B O 1
ATOM 9474 N N . VAL B 1 309 ? -3.162 24.016 28.375 1 92.31 309 VAL B N 1
ATOM 9475 C CA . VAL B 1 309 ? -1.933 24.281 29.109 1 92.31 309 VAL B CA 1
ATOM 9476 C C . VAL B 1 309 ? -0.804 24.609 28.141 1 92.31 309 VAL B C 1
ATOM 9478 O O . VAL B 1 309 ? -0.404 23.75 27.328 1 92.31 309 VAL B O 1
ATOM 9481 N N . GLU B 1 310 ? -0.407 25.812 28.141 1 88.44 310 GLU B N 1
ATOM 9482 C CA . GLU B 1 310 ? 0.628 26.281 27.234 1 88.44 310 GLU B CA 1
ATOM 9483 C C . GLU B 1 310 ? 1.753 26.984 27.984 1 88.44 310 GLU B C 1
ATOM 9485 O O . GLU B 1 310 ? 1.744 27.031 29.219 1 88.44 310 GLU B O 1
ATOM 9490 N N . ASN B 1 311 ? 2.723 27.375 27.156 1 85.62 311 ASN B N 1
ATOM 9491 C CA . ASN B 1 311 ? 3.836 28.109 27.75 1 85.62 311 ASN B CA 1
ATOM 9492 C C . ASN B 1 311 ? 3.545 29.609 27.828 1 85.62 311 ASN B C 1
ATOM 9494 O O . ASN B 1 311 ? 2.852 30.156 26.969 1 85.62 311 ASN B O 1
ATOM 9498 N N . GLY B 1 312 ? 4.031 30.125 28.875 1 78.12 312 GLY B N 1
ATOM 9499 C CA . GLY B 1 312 ? 3.896 31.562 28.984 1 78.12 312 GLY B CA 1
ATOM 9500 C C . GLY B 1 312 ? 4.789 32.312 28.016 1 78.12 312 GLY B C 1
ATOM 9501 O O . GLY B 1 312 ? 5.766 31.766 27.5 1 78.12 312 GLY B O 1
ATOM 9502 N N . PHE B 1 313 ? 4.391 33.5 27.656 1 75.56 313 PHE B N 1
ATOM 9503 C CA . PHE B 1 313 ? 5.191 34.281 26.719 1 75.56 313 PHE B CA 1
ATOM 9504 C C . PHE B 1 313 ? 6.305 35.031 27.453 1 75.56 313 PHE B C 1
ATOM 9506 O O . PHE B 1 313 ? 7.395 35.219 26.922 1 75.56 313 PHE B O 1
ATOM 9513 N N . SER B 1 314 ? 6.047 35.438 28.625 1 72.56 314 SER B N 1
ATOM 9514 C CA . SER B 1 314 ? 7.062 36.125 29.406 1 72.56 314 SER B CA 1
ATOM 9515 C C . SER B 1 314 ? 8.109 35.156 29.953 1 72.56 314 SER B C 1
ATOM 9517 O O . SER B 1 314 ? 9.305 35.469 29.938 1 72.56 314 SER B O 1
ATOM 9519 N N . ASN B 1 315 ? 7.609 34.062 30.469 1 75.38 315 ASN B N 1
ATOM 9520 C CA . ASN B 1 315 ? 8.477 32.969 30.953 1 75.38 315 ASN B CA 1
ATOM 9521 C C . ASN B 1 315 ? 8.211 31.672 30.234 1 75.38 315 ASN B C 1
ATOM 9523 O O . ASN B 1 315 ? 7.383 30.875 30.672 1 75.38 315 ASN B O 1
ATOM 9527 N N . PRO B 1 316 ? 8.984 31.531 29.219 1 76.62 316 PRO B N 1
ATOM 9528 C CA . PRO B 1 316 ? 8.688 30.375 28.375 1 76.62 316 PRO B CA 1
ATOM 9529 C C . PRO B 1 316 ? 8.984 29.047 29.078 1 76.62 316 PRO B C 1
ATOM 9531 O O . PRO B 1 316 ? 8.531 27.984 28.625 1 76.62 316 PRO B O 1
ATOM 9534 N N . HIS B 1 317 ? 9.562 29.047 30.188 1 76.25 317 HIS B N 1
ATOM 9535 C CA . HIS B 1 317 ? 9.984 27.797 30.812 1 76.25 317 HIS B CA 1
ATOM 9536 C C . HIS B 1 317 ? 8.875 27.203 31.672 1 76.25 317 HIS B C 1
ATOM 9538 O O . HIS B 1 317 ? 8.93 26.031 32.031 1 76.25 317 HIS B O 1
ATOM 9544 N N . ASP B 1 318 ? 7.883 28.031 31.891 1 82.56 318 ASP B N 1
ATOM 9545 C CA . ASP B 1 318 ? 6.836 27.516 32.75 1 82.56 318 ASP B CA 1
ATOM 9546 C C . ASP B 1 318 ? 5.531 27.312 32 1 82.56 318 ASP B C 1
ATOM 9548 O O . ASP B 1 318 ? 5.211 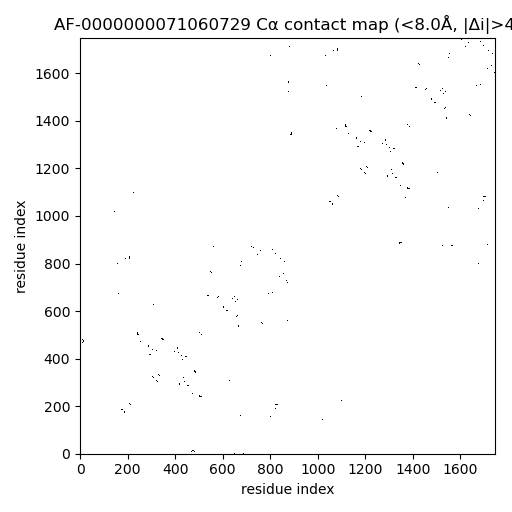28.109 31.094 1 82.56 318 ASP B O 1
ATOM 9552 N N . TYR B 1 319 ? 4.895 26.188 32.375 1 90.56 319 TYR B N 1
ATOM 9553 C CA . TYR B 1 319 ? 3.561 25.953 31.828 1 90.56 319 TYR B CA 1
ATOM 9554 C C . TYR B 1 319 ? 2.506 26.703 32.625 1 90.56 319 TYR B C 1
ATOM 9556 O O . TYR B 1 319 ? 2.605 26.812 33.844 1 90.56 319 TYR B O 1
ATOM 9564 N N . VAL B 1 320 ? 1.602 27.234 31.969 1 91.69 320 VAL B N 1
ATOM 9565 C CA . VAL B 1 320 ? 0.511 27.969 32.594 1 91.69 320 VAL B CA 1
ATOM 9566 C C . VAL B 1 320 ? -0.82 27.562 31.969 1 91.69 320 VAL B C 1
ATOM 9568 O O . VAL B 1 320 ? -0.878 27.234 30.781 1 91.69 320 VAL B O 1
ATOM 9571 N N . ILE B 1 321 ? -1.825 27.547 32.812 1 94.44 321 ILE B N 1
ATOM 9572 C CA . ILE B 1 321 ? -3.164 27.297 32.312 1 94.44 321 ILE B CA 1
ATOM 9573 C C . ILE B 1 321 ? -3.617 28.469 31.453 1 94.44 321 ILE B C 1
ATOM 9575 O O . ILE B 1 321 ? -3.486 29.625 31.844 1 94.44 321 ILE B O 1
ATOM 9579 N N . THR B 1 322 ? -4.074 28.203 30.281 1 93.75 322 THR B N 1
ATOM 9580 C CA . THR B 1 322 ? -4.473 29.25 29.328 1 93.75 322 THR B CA 1
ATOM 9581 C C . THR B 1 322 ? -5.957 29.125 29 1 93.75 322 THR B C 1
ATOM 9583 O O . THR B 1 322 ? -6.465 28.031 28.781 1 93.75 322 THR B O 1
ATOM 9586 N N . LEU B 1 323 ? -6.633 30.25 29.016 1 96 323 LEU B N 1
ATOM 9587 C CA . LEU B 1 323 ? -8.047 30.312 28.656 1 96 323 LEU B CA 1
ATOM 9588 C C . LEU B 1 323 ? -8.234 31.031 27.328 1 96 323 LEU B C 1
ATOM 9590 O O . LEU B 1 323 ? -7.672 32.094 27.094 1 96 323 LEU B O 1
ATOM 9594 N N . ASP B 1 324 ? -8.961 30.406 26.453 1 93.75 324 ASP B N 1
ATOM 9595 C CA . ASP B 1 324 ? -9.258 30.938 25.125 1 93.75 324 ASP B CA 1
ATOM 9596 C C . ASP B 1 324 ? -10.75 30.828 24.812 1 93.75 324 ASP B C 1
ATOM 9598 O O . ASP B 1 324 ? -11.523 30.297 25.609 1 93.75 324 ASP B O 1
ATOM 9602 N N . GLU B 1 325 ? -11.117 31.344 23.672 1 93.5 325 GLU B N 1
ATOM 9603 C CA . GLU B 1 325 ? -12.516 31.281 23.25 1 93.5 325 GLU B CA 1
ATOM 9604 C C . GLU B 1 325 ? -12.969 29.844 23.047 1 93.5 325 GLU B C 1
ATOM 9606 O O . GLU B 1 325 ? -12.164 28.969 22.672 1 93.5 325 GLU B O 1
ATOM 9611 N N . GLY B 1 326 ? -14.219 29.672 23.281 1 94 326 GLY B N 1
ATOM 9612 C CA . GLY B 1 326 ? -14.789 28.344 23.109 1 94 326 GLY B CA 1
ATOM 9613 C C . GLY B 1 326 ? -15.078 28.016 21.656 1 94 326 GLY B C 1
ATOM 9614 O O . GLY B 1 326 ? -14.617 28.703 20.75 1 94 326 GLY B O 1
ATOM 9615 N N . GLU B 1 327 ? -15.75 26.859 21.469 1 92.69 327 GLU B N 1
ATOM 9616 C CA . GLU B 1 327 ? -16.047 26.375 20.125 1 92.69 327 GLU B CA 1
ATOM 9617 C C . GLU B 1 327 ? -17.516 26.562 19.781 1 92.69 327 GLU B C 1
ATOM 9619 O O . GLU B 1 327 ? -18.391 26.406 20.641 1 92.69 327 GLU B O 1
ATOM 9624 N N . LEU B 1 328 ? -17.703 26.953 18.516 1 94.12 328 LEU B N 1
ATOM 9625 C CA . LEU B 1 328 ? -19.047 27.094 17.969 1 94.12 328 LEU B CA 1
ATOM 9626 C C . LEU B 1 328 ? -19.359 25.953 17 1 94.12 328 LEU B C 1
ATOM 9628 O O . LEU B 1 328 ? -18.516 25.109 16.734 1 94.12 328 LEU B O 1
ATOM 9632 N N . GLY B 1 329 ? -20.547 26.016 16.594 1 92.88 329 GLY B N 1
ATOM 9633 C CA . GLY B 1 329 ? -20.984 24.938 15.719 1 92.88 329 GLY B CA 1
ATOM 9634 C C . GLY B 1 329 ? -20.391 25.016 14.328 1 92.88 329 GLY B C 1
ATOM 9635 O O . GLY B 1 329 ? -19.984 24 13.758 1 92.88 329 GLY B O 1
ATOM 9636 N N . LEU B 1 330 ? -20.375 26.172 13.828 1 93.12 330 LEU B N 1
ATOM 9637 C CA . LEU B 1 330 ? -19.781 26.375 12.516 1 93.12 330 LEU B CA 1
ATOM 9638 C C . LEU B 1 330 ? -18.281 26.609 12.625 1 93.12 330 LEU B C 1
ATOM 9640 O O . LEU B 1 330 ? -17.797 27.078 13.656 1 93.12 330 LEU B O 1
ATOM 9644 N N . PRO B 1 331 ? -17.5 26.266 11.688 1 87.62 331 PRO B N 1
ATOM 9645 C CA . PRO B 1 331 ? -16.031 26.297 11.781 1 87.62 331 PRO B CA 1
ATOM 9646 C C . PRO B 1 331 ? -15.477 27.703 11.906 1 87.62 331 PRO B C 1
ATOM 9648 O O . PRO B 1 331 ? -14.367 27.891 12.414 1 87.62 331 PRO B O 1
ATOM 9651 N N . ASP B 1 332 ? -16.203 28.688 11.359 1 88 332 ASP B N 1
ATOM 9652 C CA . ASP B 1 332 ? -15.719 30.047 11.414 1 88 332 ASP B CA 1
ATOM 9653 C C . ASP B 1 332 ? -16.859 31.031 11.734 1 88 332 ASP B C 1
ATOM 9655 O O . ASP B 1 332 ? -18.016 30.781 11.383 1 88 332 ASP B O 1
ATOM 9659 N N . LYS B 1 333 ? -16.516 32.156 12.297 1 89.81 333 LYS B N 1
ATOM 9660 C CA . LYS B 1 333 ? -17.484 33.188 12.695 1 89.81 333 LYS B CA 1
ATOM 9661 C C . LYS B 1 333 ? -18.078 33.875 11.477 1 89.81 333 LYS B C 1
ATOM 9663 O O . LYS B 1 333 ? -19.172 34.469 11.555 1 89.81 333 LYS B O 1
ATOM 9668 N N . TYR B 1 334 ? -17.406 33.781 10.375 1 86.25 334 TYR B N 1
ATOM 9669 C CA . TYR B 1 334 ? -17.875 34.375 9.117 1 86.25 334 TYR B CA 1
ATOM 9670 C C . TYR B 1 334 ? -19.266 33.844 8.766 1 86.25 334 TYR B C 1
ATOM 9672 O O . TYR B 1 334 ? -20.109 34.594 8.266 1 86.25 334 TYR B O 1
ATOM 9680 N N . PHE B 1 335 ? -19.562 32.719 9.109 1 91.69 335 PHE B N 1
ATOM 9681 C CA . PHE B 1 335 ? -20.781 32.031 8.648 1 91.69 335 PHE B CA 1
ATOM 9682 C C . PHE B 1 335 ? -21.984 32.531 9.438 1 91.69 335 PHE B C 1
ATOM 9684 O O . PHE B 1 335 ? -23.125 32.25 9.086 1 91.69 335 PHE B O 1
ATOM 9691 N N . TYR B 1 336 ? -21.734 33.25 10.492 1 94.12 336 TYR B N 1
ATOM 9692 C CA . TYR B 1 336 ? -22.828 33.781 11.297 1 94.12 336 TYR B CA 1
ATOM 9693 C C . TYR B 1 336 ? -23.172 35.219 10.883 1 94.12 336 TYR B C 1
ATOM 9695 O O . TYR B 1 336 ? -24.125 35.781 11.391 1 94.12 336 TYR B O 1
ATOM 9703 N N . GLY B 1 337 ? -22.422 35.688 9.992 1 89.25 337 GLY B N 1
ATOM 9704 C CA . GLY B 1 337 ? -22.656 37.062 9.539 1 89.25 337 GLY B CA 1
ATOM 9705 C C . GLY B 1 337 ? -23.688 37.156 8.43 1 89.25 337 GLY B C 1
ATOM 9706 O O . GLY B 1 337 ? -24.234 36.156 7.996 1 89.25 337 GLY B O 1
ATOM 9707 N N . ASN B 1 338 ? -23.875 38.438 8.039 1 84.06 338 ASN B N 1
ATOM 9708 C CA . ASN B 1 338 ? -24.891 38.688 7.027 1 84.06 338 ASN B CA 1
ATOM 9709 C C . ASN B 1 338 ? -24.422 38.25 5.641 1 84.06 338 ASN B C 1
ATOM 9711 O O . ASN B 1 338 ? -25.234 37.938 4.781 1 84.06 338 ASN B O 1
ATOM 9715 N N . ASP B 1 339 ? -23.156 38.25 5.391 1 81.38 339 ASP B N 1
ATOM 9716 C CA . ASP B 1 339 ? -22.625 37.875 4.086 1 81.38 339 ASP B CA 1
ATOM 9717 C C . ASP B 1 339 ? -22.188 36.406 4.047 1 81.38 339 ASP B C 1
ATOM 9719 O O . ASP B 1 339 ? -21.391 36.031 3.201 1 81.38 339 ASP B O 1
ATOM 9723 N N . ALA B 1 340 ? -22.781 35.719 4.957 1 87.31 340 ALA B N 1
ATOM 9724 C CA . ALA B 1 340 ? -22.359 34.312 5.078 1 87.31 340 ALA B CA 1
ATOM 9725 C C . ALA B 1 340 ? -22.891 33.5 3.9 1 87.31 340 ALA B C 1
ATOM 9727 O O . ALA B 1 340 ? -23.828 33.906 3.219 1 87.31 340 ALA B O 1
ATOM 9728 N N . ASP B 1 341 ? -22.234 32.469 3.51 1 85.44 341 ASP B N 1
ATOM 9729 C CA . ASP B 1 341 ? -22.641 31.531 2.482 1 85.44 341 ASP B CA 1
ATOM 9730 C C . ASP B 1 341 ? -23.969 30.859 2.863 1 85.44 341 ASP B C 1
ATOM 9732 O O . ASP B 1 341 ? -24 30.062 3.812 1 85.44 341 ASP B O 1
ATOM 9736 N N . GLU B 1 342 ? -24.953 30.984 2.143 1 88.31 342 GLU B N 1
ATOM 9737 C CA . GLU B 1 342 ? -26.312 30.531 2.479 1 88.31 342 GLU B CA 1
ATOM 9738 C C . GLU B 1 342 ? -26.406 29.016 2.451 1 88.31 342 GLU B C 1
ATOM 9740 O O . GLU B 1 342 ? -27.156 28.422 3.225 1 88.31 342 GLU B O 1
ATOM 9745 N N . GLU B 1 343 ? -25.688 28.438 1.585 1 86.44 343 GLU B N 1
ATOM 9746 C CA . GLU B 1 343 ? -25.75 26.984 1.478 1 86.44 343 GLU B CA 1
ATOM 9747 C C . GLU B 1 343 ? -25.188 26.312 2.721 1 86.44 343 GLU B C 1
ATOM 9749 O O . GLU B 1 343 ? -25.703 25.297 3.18 1 86.44 343 GLU B O 1
ATOM 9754 N N . VAL B 1 344 ? -24.125 26.875 3.232 1 90.56 344 VAL B N 1
ATOM 9755 C CA . VAL B 1 344 ? -23.5 26.312 4.418 1 90.56 344 VAL B CA 1
ATOM 9756 C C . VAL B 1 344 ? -24.406 26.516 5.633 1 90.56 344 VAL B C 1
ATOM 9758 O O . VAL B 1 344 ? -24.562 25.625 6.457 1 90.56 344 VAL B O 1
ATOM 9761 N N . VAL B 1 345 ? -25.031 27.656 5.723 1 94.5 345 VAL B N 1
ATOM 9762 C CA . VAL B 1 345 ? -25.922 27.969 6.844 1 94.5 345 VAL B CA 1
ATOM 9763 C C . VAL B 1 345 ? -27.156 27.078 6.785 1 94.5 345 VAL B C 1
ATOM 9765 O O . VAL B 1 345 ? -27.609 26.578 7.812 1 94.5 345 VAL B O 1
ATOM 9768 N N . ARG B 1 346 ? -27.672 26.922 5.637 1 94.19 346 ARG B N 1
ATOM 9769 C CA . ARG B 1 346 ? -28.828 26.047 5.477 1 94.19 346 ARG B CA 1
ATOM 9770 C C . ARG B 1 346 ? -28.484 24.609 5.855 1 94.19 346 ARG B C 1
ATOM 9772 O O . ARG B 1 346 ? -29.297 23.922 6.492 1 94.19 346 ARG B O 1
ATOM 9779 N N . GLY B 1 347 ? -27.328 24.188 5.375 1 93.69 347 GLY B N 1
ATOM 9780 C CA . GLY B 1 347 ? -26.891 22.844 5.738 1 93.69 347 GLY B CA 1
ATOM 9781 C C . GLY B 1 347 ? -26.734 22.656 7.238 1 93.69 347 GLY B C 1
ATOM 9782 O O . GLY B 1 347 ? -27.062 21.594 7.766 1 93.69 347 GLY B O 1
ATOM 9783 N N . TYR B 1 348 ? -26.297 23.688 7.879 1 95.94 348 TYR B N 1
ATOM 9784 C CA . TYR B 1 348 ? -26.125 23.625 9.328 1 95.94 348 TYR B CA 1
ATOM 9785 C C . TYR B 1 348 ? -27.484 23.578 10.031 1 95.94 348 TYR B C 1
ATOM 9787 O O . TYR B 1 348 ? -27.656 22.812 10.977 1 95.94 348 TYR B O 1
ATOM 9795 N N . LYS B 1 349 ? -28.438 24.328 9.641 1 96.31 349 LYS B N 1
ATOM 9796 C CA . LYS B 1 349 ? -29.766 24.328 10.227 1 96.31 349 LYS B CA 1
ATOM 9797 C C . LYS B 1 349 ? -30.469 22.984 10.016 1 96.31 349 LYS B C 1
ATOM 9799 O O . LYS B 1 349 ? -31.188 22.516 10.891 1 96.31 349 LYS B O 1
ATOM 9804 N N . LEU B 1 350 ? -30.219 22.422 8.891 1 96 350 LEU B N 1
ATOM 9805 C CA . LEU B 1 350 ? -30.781 21.094 8.625 1 96 350 LEU B CA 1
ATOM 9806 C C . LEU B 1 350 ? -30.172 20.047 9.562 1 96 350 LEU B C 1
ATOM 9808 O O . LEU B 1 350 ? -30.875 19.141 10.008 1 96 350 LEU B O 1
ATOM 9812 N N . LEU B 1 351 ? -28.875 20.172 9.773 1 96.56 351 LEU B N 1
ATOM 9813 C CA . LEU B 1 351 ? -28.219 19.266 10.711 1 96.56 351 LEU B CA 1
ATOM 9814 C C . LEU B 1 351 ? -28.844 19.359 12.094 1 96.56 351 LEU B C 1
ATOM 9816 O O . LEU B 1 351 ? -29.156 18.328 12.711 1 96.56 351 LEU B O 1
ATOM 9820 N N . LEU B 1 352 ? -29.109 20.547 12.523 1 96.94 352 LEU B N 1
ATOM 9821 C CA . LEU B 1 352 ? -29.703 20.781 13.836 1 96.94 352 LEU B CA 1
ATOM 9822 C C . LEU B 1 352 ? -31.125 20.234 13.883 1 96.94 352 LEU B C 1
ATOM 9824 O O . LEU B 1 352 ? -31.5 19.578 14.852 1 96.94 352 LEU B O 1
ATOM 9828 N N . ARG B 1 353 ? -31.875 20.453 12.898 1 96.19 353 ARG B N 1
ATOM 9829 C CA . ARG B 1 353 ? -33.25 20 12.812 1 96.19 353 ARG B CA 1
ATOM 9830 C C . ARG B 1 353 ? -33.344 18.484 12.836 1 96.19 353 ARG B C 1
ATOM 9832 O O . ARG B 1 353 ? -34.094 17.906 13.609 1 96.19 353 ARG B O 1
ATOM 9839 N N . ASP B 1 354 ? -32.562 17.875 12.023 1 95.44 354 ASP B N 1
ATOM 9840 C CA . ASP B 1 354 ? -32.625 16.422 11.891 1 95.44 354 ASP B CA 1
ATOM 9841 C C . ASP B 1 354 ? -32.125 15.734 13.156 1 95.44 354 ASP B C 1
ATOM 9843 O O . ASP B 1 354 ? -32.594 14.656 13.523 1 95.44 354 ASP B O 1
ATOM 9847 N N . PHE B 1 355 ? -31.156 16.297 13.789 1 94.81 355 PHE B N 1
ATOM 9848 C CA . PHE B 1 355 ? -30.719 15.781 15.078 1 94.81 355 PHE B CA 1
ATOM 9849 C C . PHE B 1 355 ? -31.859 15.789 16.078 1 94.81 355 PHE B C 1
ATOM 9851 O O . PHE B 1 355 ? -32.125 14.781 16.75 1 94.81 355 PHE B O 1
ATOM 9858 N N . ALA B 1 356 ? -32.531 16.891 16.156 1 94 356 ALA B N 1
ATOM 9859 C CA . ALA B 1 356 ? -33.625 17.016 17.109 1 94 356 ALA B CA 1
ATOM 9860 C C . ALA B 1 356 ? -34.75 16.016 16.797 1 94 356 ALA B C 1
ATOM 9862 O O . ALA B 1 356 ? -35.344 15.43 17.703 1 94 356 ALA B O 1
ATOM 9863 N N . ILE B 1 357 ? -34.938 15.766 15.555 1 93 357 ILE B N 1
ATOM 9864 C CA . ILE B 1 357 ? -35.969 14.812 15.148 1 93 357 ILE B CA 1
ATOM 9865 C C . ILE B 1 357 ? -35.562 13.398 15.547 1 93 357 ILE B C 1
ATOM 9867 O O . ILE B 1 357 ? -36.375 12.617 16.047 1 93 357 ILE B O 1
ATOM 9871 N N . ASN B 1 358 ? -34.281 13.07 15.344 1 90 358 ASN B N 1
ATOM 9872 C CA . ASN B 1 358 ? -33.781 11.742 15.68 1 90 358 ASN B CA 1
ATOM 9873 C C . ASN B 1 358 ? -33.875 11.477 17.188 1 90 358 ASN B C 1
ATOM 9875 O O . ASN B 1 358 ? -34 10.328 17.609 1 90 358 ASN B O 1
ATOM 9879 N N . MET B 1 359 ? -33.781 12.562 17.922 1 89.62 359 MET B N 1
ATOM 9880 C CA . MET B 1 359 ? -33.875 12.414 19.375 1 89.62 359 MET B CA 1
ATOM 9881 C C . MET B 1 359 ? -35.312 12.32 19.844 1 89.62 359 MET B C 1
ATOM 9883 O O . MET B 1 359 ? -35.562 12.047 21.016 1 89.62 359 MET B O 1
ATOM 9887 N N . GLY B 1 360 ? -36.281 12.547 19.031 1 85.12 360 GLY B N 1
ATOM 9888 C CA . GLY B 1 360 ? -37.656 12.328 19.359 1 85.12 360 GLY B CA 1
ATOM 9889 C C . GLY B 1 360 ? -38.469 13.609 19.391 1 85.12 360 GLY B C 1
ATOM 9890 O O . GLY B 1 360 ? -39.625 13.602 19.828 1 85.12 360 GLY B O 1
ATOM 9891 N N . ILE B 1 361 ? -37.938 14.703 18.969 1 88.69 361 ILE B N 1
ATOM 9892 C CA . ILE B 1 361 ? -38.656 15.969 18.953 1 88.69 361 ILE B CA 1
ATOM 9893 C C . ILE B 1 361 ? -39.469 16.062 17.672 1 88.69 361 ILE B C 1
ATOM 9895 O O . ILE B 1 361 ? -39.062 15.625 16.609 1 88.69 361 ILE B O 1
ATOM 9899 N N . VAL B 1 362 ? -40.656 16.641 17.797 1 89.31 362 VAL B N 1
ATOM 9900 C CA . VAL B 1 362 ? -41.562 16.797 16.656 1 89.31 362 VAL B CA 1
ATOM 9901 C C . VAL B 1 362 ? -40.969 17.797 15.664 1 89.31 362 VAL B C 1
ATOM 9903 O O . VAL B 1 362 ? -40.188 18.656 16.047 1 89.31 362 VAL B O 1
ATOM 9906 N N . SER B 1 363 ? -41.375 17.75 14.414 1 90.75 363 SER B N 1
ATOM 9907 C CA . SER B 1 363 ? -40.781 18.484 13.312 1 90.75 363 SER B CA 1
ATOM 9908 C C . SER B 1 363 ? -40.875 20 13.516 1 90.75 363 SER B C 1
ATOM 9910 O O . SER B 1 363 ? -39.906 20.734 13.289 1 90.75 363 SER B O 1
ATOM 9912 N N . ARG B 1 364 ? -42 20.484 13.922 1 90.88 364 ARG B N 1
ATOM 9913 C CA . ARG B 1 364 ? -42.188 21.922 14.102 1 90.88 364 ARG B CA 1
ATOM 9914 C C . ARG B 1 364 ? -41.281 22.453 15.211 1 90.88 364 ARG B C 1
ATOM 9916 O O . ARG B 1 364 ? -40.656 23.5 15.07 1 90.88 364 ARG B O 1
ATOM 9923 N N . GLU B 1 365 ? -41.25 21.719 16.281 1 89.81 365 GLU B N 1
ATOM 9924 C CA . GLU B 1 365 ? -40.375 22.094 17.406 1 89.81 365 GLU B CA 1
ATOM 9925 C C . GLU B 1 365 ? -38.906 21.953 17.047 1 89.81 365 GLU B C 1
ATOM 9927 O O . GLU B 1 365 ? -38.062 22.688 17.547 1 89.81 365 GLU B O 1
ATOM 9932 N N . ALA B 1 366 ? -38.656 21.094 16.172 1 94.56 366 ALA B N 1
ATOM 9933 C CA . ALA B 1 366 ? -37.281 20.891 15.727 1 94.56 366 ALA B CA 1
ATOM 9934 C C . ALA B 1 366 ? -36.812 22.078 14.898 1 94.56 366 ALA B C 1
ATOM 9936 O O . ALA B 1 366 ? -35.625 22.453 14.984 1 94.56 366 ALA B O 1
ATOM 9937 N N . ASP B 1 367 ? -37.719 22.609 14.148 1 94.5 367 ASP B N 1
ATOM 9938 C CA . ASP B 1 367 ? -37.375 23.797 13.367 1 94.5 367 ASP B CA 1
ATOM 9939 C C . ASP B 1 367 ? -37.094 25 14.281 1 94.5 367 ASP B C 1
ATOM 9941 O O . ASP B 1 367 ? -36.188 25.781 14.031 1 94.5 367 ASP B O 1
ATOM 9945 N N . LEU B 1 368 ? -37.844 25.109 15.258 1 91.88 368 LEU B N 1
ATOM 9946 C CA . LEU B 1 368 ? -37.625 26.188 16.219 1 91.88 368 LEU B CA 1
ATOM 9947 C C . LEU B 1 368 ? -36.312 26 16.984 1 91.88 368 LEU B C 1
ATOM 9949 O O . LEU B 1 368 ? -35.625 26.984 17.25 1 91.88 368 LEU B O 1
ATOM 9953 N N . PHE B 1 369 ? -36.094 24.828 17.297 1 93.25 369 PHE B N 1
ATOM 9954 C CA . PHE B 1 369 ? -34.844 24.516 17.953 1 93.25 369 PHE B CA 1
ATOM 9955 C C . PHE B 1 369 ? -33.656 24.938 17.094 1 93.25 369 PHE B C 1
ATOM 9957 O O . PHE B 1 369 ? -32.719 25.547 17.594 1 93.25 369 PHE B O 1
ATOM 9964 N N . ALA B 1 370 ? -33.656 24.609 15.844 1 96.31 370 ALA B N 1
ATOM 9965 C CA . ALA B 1 370 ? -32.594 24.922 14.922 1 96.31 370 ALA B CA 1
ATOM 9966 C C . ALA B 1 370 ? -32.406 26.438 14.805 1 96.31 370 ALA B C 1
ATOM 9968 O O . ALA B 1 370 ? -31.266 26.938 14.836 1 96.31 370 ALA B O 1
ATOM 9969 N N . ASP B 1 371 ? -33.469 27.109 14.719 1 94.62 371 ASP B N 1
ATOM 9970 C CA . ASP B 1 371 ? -33.406 28.562 14.594 1 94.62 371 ASP B CA 1
ATOM 9971 C C . ASP B 1 371 ? -32.938 29.203 15.891 1 94.62 371 ASP B C 1
ATOM 9973 O O . ASP B 1 371 ? -32.156 30.172 15.867 1 94.62 371 ASP B O 1
ATOM 9977 N N . ASP B 1 372 ? -33.312 28.656 16.953 1 93.31 372 ASP B N 1
ATOM 9978 C CA . ASP B 1 372 ? -32.938 29.188 18.266 1 93.31 372 ASP B CA 1
ATOM 9979 C C . ASP B 1 372 ? -31.438 29.016 18.5 1 93.31 372 ASP B C 1
ATOM 9981 O O . ASP B 1 372 ? -30.781 29.938 19.016 1 93.31 372 ASP B O 1
ATOM 9985 N N . ILE B 1 373 ? -30.984 27.922 18.219 1 96.12 373 ILE B N 1
ATOM 9986 C CA . ILE B 1 373 ? -29.578 27.656 18.438 1 96.12 373 ILE B CA 1
ATOM 9987 C C . ILE B 1 373 ? -28.734 28.562 17.531 1 96.12 373 ILE B C 1
ATOM 9989 O O . ILE B 1 373 ? -27.734 29.141 17.969 1 96.12 373 ILE B O 1
ATOM 9993 N N . PHE B 1 374 ? -29.125 28.609 16.297 1 96.56 374 PHE B N 1
ATOM 9994 C CA . PHE B 1 374 ? -28.375 29.453 15.367 1 96.56 374 PHE B CA 1
ATOM 9995 C C . PHE B 1 374 ? -28.406 30.906 15.812 1 96.56 374 PHE B C 1
ATOM 9997 O O . PHE B 1 374 ? -27.375 31.594 15.758 1 96.56 374 PHE B O 1
ATOM 10004 N N . HIS B 1 375 ? -29.531 31.359 16.25 1 95.75 375 HIS B N 1
ATOM 10005 C CA . HIS B 1 375 ? -29.641 32.75 16.719 1 95.75 375 HIS B CA 1
ATOM 10006 C C . HIS B 1 375 ? -28.797 32.969 17.984 1 95.75 375 HIS B C 1
ATOM 10008 O O . HIS B 1 375 ? -28.188 34 18.141 1 95.75 375 HIS B O 1
ATOM 10014 N N . TYR B 1 376 ? -28.828 32.031 18.844 1 96.88 376 TYR B N 1
ATOM 10015 C CA . TYR B 1 376 ? -28.031 32.156 20.062 1 96.88 376 TYR B CA 1
ATOM 10016 C C . TYR B 1 376 ? -26.547 32.188 19.734 1 96.88 376 TYR B C 1
ATOM 10018 O O . TYR B 1 376 ? -25.781 32.938 20.328 1 96.88 376 TYR B O 1
ATOM 10026 N N . GLU B 1 377 ? -26.109 31.328 18.891 1 97.56 377 GLU B N 1
ATOM 10027 C CA . GLU B 1 377 ? -24.703 31.328 18.453 1 97.56 377 GLU B CA 1
ATOM 10028 C C . GLU B 1 377 ? -24.328 32.656 17.797 1 97.56 377 GLU B C 1
ATOM 10030 O O . GLU B 1 377 ? -23.219 33.125 17.969 1 97.56 377 GLU B O 1
ATOM 10035 N N . ARG B 1 378 ? -25.203 33.125 17.016 1 96.38 378 ARG B N 1
ATOM 10036 C CA . ARG B 1 378 ? -24.984 34.438 16.406 1 96.38 378 ARG B CA 1
ATOM 10037 C C . ARG B 1 378 ? -24.812 35.531 17.469 1 96.38 378 ARG B C 1
ATOM 10039 O O . ARG B 1 378 ? -23.984 36.406 17.328 1 96.38 378 ARG B O 1
ATOM 10046 N N . ARG B 1 379 ? -25.578 35.469 18.516 1 96.56 379 ARG B N 1
ATOM 10047 C CA . ARG B 1 379 ? -25.438 36.406 19.625 1 96.56 379 ARG B CA 1
ATOM 10048 C C . ARG B 1 379 ? -24.062 36.25 20.281 1 96.56 379 ARG B C 1
ATOM 10050 O O . ARG B 1 379 ? -23.438 37.25 20.656 1 96.56 379 ARG B O 1
ATOM 10057 N N . ILE B 1 380 ? -23.656 35.031 20.469 1 96.94 380 ILE B N 1
ATOM 10058 C CA . ILE B 1 380 ? -22.328 34.812 21.031 1 96.94 380 ILE B CA 1
ATOM 10059 C C . ILE B 1 380 ? -21.281 35.469 20.156 1 96.94 380 ILE B C 1
ATOM 10061 O O . ILE B 1 380 ? -20.406 36.188 20.656 1 96.94 380 ILE B O 1
ATOM 10065 N N . VAL B 1 381 ? -21.391 35.25 18.828 1 95.94 381 VAL B N 1
ATOM 10066 C CA . VAL B 1 381 ? -20.406 35.781 17.875 1 95.94 381 VAL B CA 1
ATOM 10067 C C . VAL B 1 381 ? -20.438 37.281 17.906 1 95.94 381 VAL B C 1
ATOM 10069 O O . VAL B 1 381 ? -19.391 37.938 17.859 1 95.94 381 VAL B O 1
ATOM 10072 N N . ASN B 1 382 ? -21.594 37.875 17.984 1 94.69 382 ASN B N 1
ATOM 10073 C CA . ASN B 1 382 ? -21.719 39.344 18.016 1 94.69 382 ASN B CA 1
ATOM 10074 C C . ASN B 1 382 ? -21.078 39.938 19.266 1 94.69 382 ASN B C 1
ATOM 10076 O O . ASN B 1 382 ? -20.406 40.969 19.203 1 94.69 382 ASN B O 1
ATOM 10080 N N . HIS B 1 383 ? -21.25 39.312 20.406 1 95 383 HIS B N 1
ATOM 10081 C CA . HIS B 1 383 ? -20.641 39.781 21.641 1 95 383 HIS B CA 1
ATOM 10082 C C . HIS B 1 383 ? -19.125 39.688 21.578 1 95 383 HIS B C 1
ATOM 10084 O O . HIS B 1 383 ? -18.406 40.562 22.062 1 95 383 HIS B O 1
ATOM 10090 N N . ILE B 1 384 ? -18.641 38.656 21 1 93.88 384 ILE B N 1
ATOM 10091 C CA . ILE B 1 384 ? -17.203 38.438 20.875 1 93.88 384 ILE B CA 1
ATOM 10092 C C . ILE B 1 384 ? -16.625 39.5 19.938 1 93.88 384 ILE B C 1
ATOM 10094 O O . ILE B 1 384 ? -15.594 40.094 20.234 1 93.88 384 ILE B O 1
ATOM 10098 N N . GLU B 1 385 ? -17.297 39.656 18.812 1 90.69 385 GLU B N 1
ATOM 10099 C CA . GLU B 1 385 ? -16.797 40.594 17.828 1 90.69 385 GLU B CA 1
ATOM 10100 C C . GLU B 1 385 ? -16.859 42.031 18.344 1 90.69 385 GLU B C 1
ATOM 10102 O O . GLU B 1 385 ? -16 42.844 18.031 1 90.69 385 GLU B O 1
ATOM 10107 N N . ASP B 1 386 ? -17.812 42.312 19.094 1 90.38 386 ASP B N 1
ATOM 10108 C CA . ASP B 1 386 ? -17.922 43.656 19.688 1 90.38 386 ASP B CA 1
ATOM 10109 C C . ASP B 1 386 ? -16.797 43.875 20.703 1 90.38 386 ASP B C 1
ATOM 10111 O O . ASP B 1 386 ? -16.281 45 20.797 1 90.38 386 ASP B O 1
ATOM 10115 N N . ALA B 1 387 ? -16.5 42.812 21.438 1 92.25 387 ALA B N 1
ATOM 10116 C CA . ALA B 1 387 ? -15.414 42.938 22.406 1 92.25 387 ALA B CA 1
ATOM 10117 C C . ALA B 1 387 ? -14.07 43.094 21.703 1 92.25 387 ALA B C 1
ATOM 10119 O O . ALA B 1 387 ? -13.18 43.781 22.188 1 92.25 387 ALA B O 1
ATOM 10120 N N . LYS B 1 388 ? -13.898 42.531 20.609 1 88.31 388 LYS B N 1
ATOM 10121 C CA . LYS B 1 388 ? -12.633 42.562 19.875 1 88.31 388 LYS B CA 1
ATOM 10122 C C . LYS B 1 388 ? -12.492 43.875 19.078 1 88.31 388 LYS B C 1
ATOM 10124 O O . LYS B 1 388 ? -11.383 44.25 18.688 1 88.31 388 LYS B O 1
ATOM 10129 N N . ALA B 1 389 ? -13.547 44.531 18.781 1 83.5 389 ALA B N 1
ATOM 10130 C CA . ALA B 1 389 ? -13.531 45.75 18.016 1 83.5 389 ALA B CA 1
ATOM 10131 C C . ALA B 1 389 ? -12.867 46.875 18.797 1 83.5 389 ALA B C 1
ATOM 10133 O O . ALA B 1 389 ? -12.367 47.844 18.219 1 83.5 389 ALA B O 1
ATOM 10134 N N . ASP B 1 390 ? -12.75 46.625 20.047 1 74.12 390 ASP B N 1
ATOM 10135 C CA . ASP B 1 390 ? -12.102 47.625 20.859 1 74.12 390 ASP B CA 1
ATOM 10136 C C . ASP B 1 390 ? -10.586 47.594 20.672 1 74.12 390 ASP B C 1
ATOM 10138 O O . ASP B 1 390 ? -9.945 46.562 20.938 1 74.12 390 ASP B O 1
ATOM 10142 N N . GLY B 1 391 ? -10.023 48.562 19.969 1 64.12 391 GLY B N 1
ATOM 10143 C CA . GLY B 1 391 ? -8.617 48.656 19.625 1 64.12 391 GLY B CA 1
ATOM 10144 C C . GLY B 1 391 ? -7.703 48.688 20.844 1 64.12 391 GLY B C 1
ATOM 10145 O O . GLY B 1 391 ? -6.516 48.375 20.734 1 64.12 391 GLY B O 1
ATOM 10146 N N . ASN B 1 392 ? -8.172 49.031 22.016 1 65.38 392 ASN B N 1
ATOM 10147 C CA . ASN B 1 392 ? -7.312 49.188 23.172 1 65.38 392 ASN B CA 1
ATOM 10148 C C . ASN B 1 392 ? -7.32 47.969 24.062 1 65.38 392 ASN B C 1
ATOM 10150 O O . ASN B 1 392 ? -6.965 48.031 25.234 1 65.38 392 ASN B O 1
ATOM 10154 N N . ARG B 1 393 ? -7.523 46.875 23.422 1 78.38 393 ARG B N 1
ATOM 10155 C CA . ARG B 1 393 ? -7.66 45.656 24.25 1 78.38 393 ARG B CA 1
ATOM 10156 C C . ARG B 1 393 ? -6.301 45 24.484 1 78.38 393 ARG B C 1
ATOM 10158 O O . ARG B 1 393 ? -5.422 45.062 23.625 1 78.38 393 ARG B O 1
ATOM 10165 N N . HIS B 1 394 ? -6.141 44.594 25.781 1 77.44 394 HIS B N 1
ATOM 10166 C CA . HIS B 1 394 ? -4.934 43.875 26.141 1 77.44 394 HIS B CA 1
ATOM 10167 C C . HIS B 1 394 ? -5.125 42.375 25.953 1 77.44 394 HIS B C 1
ATOM 10169 O O . HIS B 1 394 ? -5.965 41.75 26.625 1 77.44 394 HIS B O 1
ATOM 10175 N N . VAL B 1 395 ? -4.285 41.844 24.984 1 83.94 395 VAL B N 1
ATOM 10176 C CA . VAL B 1 395 ? -4.391 40.406 24.719 1 83.94 395 VAL B CA 1
ATOM 10177 C C . VAL B 1 395 ? -3.287 39.688 25.469 1 83.94 395 VAL B C 1
ATOM 10179 O O . VAL B 1 395 ? -2.256 40.25 25.812 1 83.94 395 VAL B O 1
ATOM 10182 N N . ASN B 1 396 ? -3.523 38.438 25.812 1 85.38 396 ASN B N 1
ATOM 10183 C CA . ASN B 1 396 ? -2.588 37.531 26.469 1 85.38 396 ASN B CA 1
ATOM 10184 C C . ASN B 1 396 ? -2.127 38.094 27.812 1 85.38 396 ASN B C 1
ATOM 10186 O O . ASN B 1 396 ? -0.926 38.25 28.047 1 85.38 396 ASN B O 1
ATOM 10190 N N . LYS B 1 397 ? -3.031 38.25 28.641 1 87.31 397 LYS B N 1
ATOM 10191 C CA . LYS B 1 397 ? -2.756 38.812 29.953 1 87.31 397 LYS B CA 1
ATOM 10192 C C . LYS B 1 397 ? -2.742 37.719 31.031 1 87.31 397 LYS B C 1
ATOM 10194 O O . LYS B 1 397 ? -3.594 36.844 31.031 1 87.31 397 LYS B O 1
ATOM 10199 N N . LEU B 1 398 ? -1.734 37.781 31.859 1 89.69 398 LEU B N 1
ATOM 10200 C CA . LEU B 1 398 ? -1.711 36.906 33.031 1 89.69 398 LEU B CA 1
ATOM 10201 C C . LEU B 1 398 ? -2.559 37.5 34.156 1 89.69 398 LEU B C 1
ATOM 10203 O O . LEU B 1 398 ? -2.342 38.656 34.562 1 89.69 398 LEU B O 1
ATOM 10207 N N . MET B 1 399 ? -3.545 36.75 34.562 1 93.12 399 MET B N 1
ATOM 10208 C CA . MET B 1 399 ? -4.48 37.25 35.562 1 93.12 399 MET B CA 1
ATOM 10209 C C . MET B 1 399 ? -4.676 36.219 36.688 1 93.12 399 MET B C 1
ATOM 10211 O O . MET B 1 399 ? -4.594 35.031 36.438 1 93.12 399 MET B O 1
ATOM 10215 N N . ARG B 1 400 ? -4.934 36.812 37.875 1 95.88 400 ARG B N 1
ATOM 10216 C CA . ARG B 1 400 ? -5.324 35.938 39 1 95.88 400 ARG B CA 1
ATOM 10217 C C . ARG B 1 400 ? -6.785 35.531 38.875 1 95.88 400 ARG B C 1
ATOM 10219 O O . ARG B 1 400 ? -7.617 36.281 38.375 1 95.88 400 ARG B O 1
ATOM 10226 N N . LEU B 1 401 ? -7.055 34.375 39.281 1 96.75 401 LEU B N 1
ATOM 10227 C CA . LEU B 1 401 ? -8.414 33.844 39.188 1 96.75 401 LEU B CA 1
ATOM 10228 C C . LEU B 1 401 ? -9.391 34.688 39.969 1 96.75 401 LEU B C 1
ATOM 10230 O O . LEU B 1 401 ? -10.562 34.812 39.594 1 96.75 401 LEU B O 1
ATOM 10234 N N . ALA B 1 402 ? -8.961 35.312 41.031 1 95.81 402 ALA B N 1
ATOM 10235 C CA . ALA B 1 402 ? -9.805 36.219 41.812 1 95.81 402 ALA B CA 1
ATOM 10236 C C . ALA B 1 402 ? -10.273 37.406 40.969 1 95.81 402 ALA B C 1
ATOM 10238 O O . ALA B 1 402 ? -11.438 37.812 41.031 1 95.81 402 ALA B O 1
ATOM 10239 N N . ASP B 1 403 ? -9.383 37.938 40.25 1 95.75 403 ASP B N 1
ATOM 10240 C CA . ASP B 1 403 ? -9.703 39.094 39.406 1 95.75 403 ASP B CA 1
ATOM 10241 C C . ASP B 1 403 ? -10.633 38.656 38.25 1 95.75 403 ASP B C 1
ATOM 10243 O O . ASP B 1 403 ? -11.516 39.406 37.844 1 95.75 403 ASP B O 1
ATOM 10247 N N . LEU B 1 404 ? -10.375 37.5 37.781 1 95.5 404 LEU B N 1
ATOM 10248 C CA . LEU B 1 404 ? -11.195 37 36.688 1 95.5 404 LEU B CA 1
ATOM 10249 C C . LEU B 1 404 ? -12.617 36.719 37.188 1 95.5 404 LEU B C 1
ATOM 10251 O O . LEU B 1 404 ? -13.578 36.906 36.438 1 95.5 404 LEU B O 1
ATOM 10255 N N . LYS B 1 405 ? -12.711 36.25 38.406 1 95.12 405 LYS B N 1
ATOM 10256 C CA . LYS B 1 405 ? -14.031 36.031 39 1 95.12 405 LYS B CA 1
ATOM 10257 C C . LYS B 1 405 ? -14.836 37.312 39.094 1 95.12 405 LYS B C 1
ATOM 10259 O O . LYS B 1 405 ? -16.062 37.312 38.938 1 95.12 405 LYS B O 1
ATOM 10264 N N . ILE B 1 406 ? -14.18 38.406 39.312 1 95.12 406 ILE B N 1
ATOM 10265 C CA . ILE B 1 406 ? -14.828 39.688 39.406 1 95.12 406 ILE B CA 1
ATOM 10266 C C . ILE B 1 406 ? -15.211 40.188 38 1 95.12 406 ILE B C 1
ATOM 10268 O O . ILE B 1 406 ? -16.297 40.75 37.812 1 95.12 406 ILE B O 1
ATOM 10272 N N . MET B 1 407 ? -14.406 39.969 37.094 1 95 407 MET B N 1
ATOM 10273 C CA . MET B 1 407 ? -14.617 40.469 35.719 1 95 407 MET B CA 1
ATOM 10274 C C . MET B 1 407 ? -15.68 39.625 35 1 95 407 MET B C 1
ATOM 10276 O O . MET B 1 407 ? -16.438 40.156 34.188 1 95 407 MET B O 1
ATOM 10280 N N . ALA B 1 408 ? -15.664 38.344 35.25 1 96.62 408 ALA B N 1
ATOM 10281 C CA . ALA B 1 408 ? -16.594 37.438 34.594 1 96.62 408 ALA B CA 1
ATOM 10282 C C . ALA B 1 408 ? -17.219 36.469 35.625 1 96.62 408 ALA B C 1
ATOM 10284 O O . ALA B 1 408 ? -16.969 35.281 35.594 1 96.62 408 ALA B O 1
ATOM 10285 N N . PRO B 1 409 ? -18.125 36.906 36.344 1 94.5 409 PRO B N 1
ATOM 10286 C CA . PRO B 1 409 ? -18.672 36.094 37.438 1 94.5 409 PRO B CA 1
ATOM 10287 C C . PRO B 1 409 ? -19.609 34.969 36.938 1 94.5 409 PRO B C 1
ATOM 10289 O O . PRO B 1 409 ? -19.812 34 37.656 1 94.5 409 PRO B O 1
ATOM 10292 N N . SER B 1 410 ? -20.172 35.156 35.812 1 95.62 410 SER B N 1
ATOM 10293 C CA . SER B 1 410 ? -21.141 34.188 35.312 1 95.62 410 SER B CA 1
ATOM 10294 C C . SER B 1 410 ? -20.438 32.938 34.781 1 95.62 410 SER B C 1
ATOM 10296 O O . SER B 1 410 ? -21.094 31.922 34.469 1 95.62 410 SER B O 1
ATOM 10298 N N . LEU B 1 411 ? -19.172 32.969 34.594 1 96.31 411 LEU B N 1
ATOM 10299 C CA . LEU B 1 411 ? -18.406 31.812 34.125 1 96.31 411 LEU B CA 1
ATOM 10300 C C . LEU B 1 411 ? -17.781 31.062 35.281 1 96.31 411 LEU B C 1
ATOM 10302 O O . LEU B 1 411 ? -17.047 31.641 36.094 1 96.31 411 LEU B O 1
ATOM 10306 N N . PRO B 1 412 ? -18.078 29.797 35.406 1 95.56 412 PRO B N 1
ATOM 10307 C CA . PRO B 1 412 ? -17.5 29.016 36.531 1 95.56 412 PRO B CA 1
ATOM 10308 C C . PRO B 1 412 ? -16.078 28.547 36.25 1 95.56 412 PRO B C 1
ATOM 10310 O O . PRO B 1 412 ? -15.82 27.344 36.219 1 95.56 412 PRO B O 1
ATOM 10313 N N . ILE B 1 413 ? -15.156 29.422 36.125 1 96.38 413 ILE B N 1
ATOM 10314 C CA . ILE B 1 413 ? -13.805 29.125 35.688 1 96.38 413 ILE B CA 1
ATOM 10315 C C . ILE B 1 413 ? -13.047 28.391 36.781 1 96.38 413 ILE B C 1
ATOM 10317 O O . ILE B 1 413 ? -12.383 27.391 36.531 1 96.38 413 ILE B O 1
ATOM 10321 N N . VAL B 1 414 ? -13.125 28.797 38.062 1 95.75 414 VAL B N 1
ATOM 10322 C CA . VAL B 1 414 ? -12.398 28.203 39.156 1 95.75 414 VAL B CA 1
ATOM 10323 C C . VAL B 1 414 ? -12.867 26.766 39.406 1 95.75 414 VAL B C 1
ATOM 10325 O O . VAL B 1 414 ? -12.055 25.859 39.562 1 95.75 414 VAL B O 1
ATOM 10328 N N . GLU B 1 415 ? -14.148 26.625 39.375 1 95 415 GLU B N 1
ATOM 10329 C CA . GLU B 1 415 ? -14.727 25.297 39.562 1 95 415 GLU B CA 1
ATOM 10330 C C . GLU B 1 415 ? -14.367 24.344 38.438 1 95 415 GLU B C 1
ATOM 10332 O O . GLU B 1 415 ? -14.07 23.172 38.656 1 95 415 GLU B O 1
ATOM 10337 N N . SER B 1 416 ? -14.414 24.906 37.281 1 95.81 416 SER B N 1
ATOM 10338 C CA . SER B 1 416 ? -14.078 24.094 36.125 1 95.81 416 SER B CA 1
ATOM 10339 C C . SER B 1 416 ? -12.617 23.656 36.156 1 95.81 416 SER B C 1
ATOM 10341 O O . SER B 1 416 ? -12.305 22.5 35.875 1 95.81 416 SER B O 1
ATOM 10343 N N . LEU B 1 417 ? -11.711 24.547 36.438 1 96.81 417 LEU B N 1
ATOM 10344 C CA . LEU B 1 417 ? -10.281 24.234 36.469 1 96.81 417 LEU B CA 1
ATOM 10345 C C . LEU B 1 417 ? -9.977 23.188 37.531 1 96.81 417 LEU B C 1
ATOM 10347 O O . LEU B 1 417 ? -9.172 22.281 37.312 1 96.81 417 LEU B O 1
ATOM 10351 N N . GLN B 1 418 ? -10.617 23.281 38.656 1 95.5 418 GLN B N 1
ATOM 10352 C CA . GLN B 1 418 ? -10.398 22.297 39.688 1 95.5 418 GLN B CA 1
ATOM 10353 C C . GLN B 1 418 ? -10.922 20.922 39.281 1 95.5 418 GLN B C 1
ATOM 10355 O O . GLN B 1 418 ? -10.336 19.906 39.656 1 95.5 418 GLN B O 1
ATOM 10360 N N . ALA B 1 419 ? -12.016 20.938 38.594 1 95.06 419 ALA B N 1
ATOM 10361 C CA . ALA B 1 419 ? -12.586 19.672 38.156 1 95.06 419 ALA B CA 1
ATOM 10362 C C . ALA B 1 419 ? -11.727 19.047 37.062 1 95.06 419 ALA B C 1
ATOM 10364 O O . ALA B 1 419 ? -11.617 17.828 36.969 1 95.06 419 ALA B O 1
ATOM 10365 N N . ILE B 1 420 ? -11.125 19.844 36.156 1 94.81 420 ILE B N 1
ATOM 10366 C CA . ILE B 1 420 ? -10.297 19.359 35.062 1 94.81 420 ILE B CA 1
ATOM 10367 C C . ILE B 1 420 ? -8.953 18.875 35.625 1 94.81 420 ILE B C 1
ATOM 10369 O O . ILE B 1 420 ? -8.422 17.875 35.156 1 94.81 420 ILE B O 1
ATOM 10373 N N . PHE B 1 421 ? -8.398 19.609 36.562 1 95.38 421 PHE B N 1
ATOM 10374 C CA . PHE B 1 421 ? -7.121 19.266 37.156 1 95.38 421 PHE B CA 1
ATOM 10375 C C . PHE B 1 421 ? -7.301 18.875 38.625 1 95.38 421 PHE B C 1
ATOM 10377 O O . PHE B 1 421 ? -6.902 19.641 39.5 1 95.38 421 PHE B O 1
ATOM 10384 N N . PRO B 1 422 ? -7.695 17.625 38.844 1 93.81 422 PRO B N 1
ATOM 10385 C CA . PRO B 1 422 ? -8.031 17.234 40.188 1 93.81 422 PRO B CA 1
ATOM 10386 C C . PRO B 1 422 ? -6.805 17.094 41.094 1 93.81 422 PRO B C 1
ATOM 10388 O O . PRO B 1 422 ? -6.91 17.219 42.312 1 93.81 422 PRO B O 1
ATOM 10391 N N . LYS B 1 423 ? -5.676 16.859 40.625 1 92.69 423 LYS B N 1
ATOM 10392 C CA . LYS B 1 423 ? -4.48 16.625 41.406 1 92.69 423 LYS B CA 1
ATOM 10393 C C . LYS B 1 423 ? -3.74 17.938 41.688 1 92.69 423 LYS B C 1
ATOM 10395 O O . LYS B 1 423 ? -2.826 17.969 42.531 1 92.69 423 LYS B O 1
ATOM 10400 N N . THR B 1 424 ? -4.078 18.984 41 1 93.5 424 THR B N 1
ATOM 10401 C CA . THR B 1 424 ? -3.461 20.281 41.188 1 93.5 424 THR B CA 1
ATOM 10402 C C . THR B 1 424 ? -4.363 21.188 42.031 1 93.5 424 THR B C 1
ATOM 10404 O O . THR B 1 424 ? -5.562 21.297 41.75 1 93.5 424 THR B O 1
ATOM 10407 N N . LYS B 1 425 ? -3.834 21.734 42.969 1 92.94 425 LYS B N 1
ATOM 10408 C CA . LYS B 1 425 ? -4.613 22.625 43.812 1 92.94 425 LYS B CA 1
ATOM 10409 C C . LYS B 1 425 ? -4.844 23.984 43.156 1 92.94 425 LYS B C 1
ATOM 10411 O O . LYS B 1 425 ? -3.9 24.75 42.969 1 92.94 425 LYS B O 1
ATOM 10416 N N . ILE B 1 426 ? -6.066 24.25 42.812 1 95.06 426 ILE B N 1
ATOM 10417 C CA . ILE B 1 426 ? -6.453 25.5 42.156 1 95.06 426 ILE B CA 1
ATOM 10418 C C . ILE B 1 426 ? -7.102 26.422 43.188 1 95.06 426 ILE B C 1
ATOM 10420 O O . ILE B 1 426 ? -8.109 26.062 43.812 1 95.06 426 ILE B O 1
ATOM 10424 N N . THR B 1 427 ? -6.453 27.578 43.406 1 93.25 427 THR B N 1
ATOM 10425 C CA . THR B 1 427 ? -6.98 28.562 44.344 1 93.25 427 THR B CA 1
ATOM 10426 C C . THR B 1 427 ? -7.262 29.891 43.656 1 93.25 427 THR B C 1
ATOM 10428 O O . THR B 1 427 ? -6.98 30.031 42.438 1 93.25 427 THR B O 1
ATOM 10431 N N . GLU B 1 428 ? -7.801 30.797 44.344 1 92.75 428 GLU B N 1
ATOM 10432 C CA . GLU B 1 428 ? -8.125 32.094 43.781 1 92.75 428 GLU B CA 1
ATOM 10433 C C . GLU B 1 428 ? -6.859 32.906 43.469 1 92.75 428 GLU B C 1
ATOM 10435 O O . GLU B 1 428 ? -6.898 33.844 42.656 1 92.75 428 GLU B O 1
ATOM 10440 N N . ASP B 1 429 ? -5.758 32.438 44 1 92.88 429 ASP B N 1
ATOM 10441 C CA . ASP B 1 429 ? -4.496 33.125 43.75 1 92.88 429 ASP B CA 1
ATOM 10442 C C . ASP B 1 429 ? -3.756 32.5 42.562 1 92.88 429 ASP B C 1
ATOM 10444 O O . ASP B 1 429 ? -2.738 33.031 42.125 1 92.88 429 ASP B O 1
ATOM 10448 N N . THR B 1 430 ? -4.336 31.516 42.031 1 94.5 430 THR B N 1
ATOM 10449 C CA . THR B 1 430 ? -3.695 3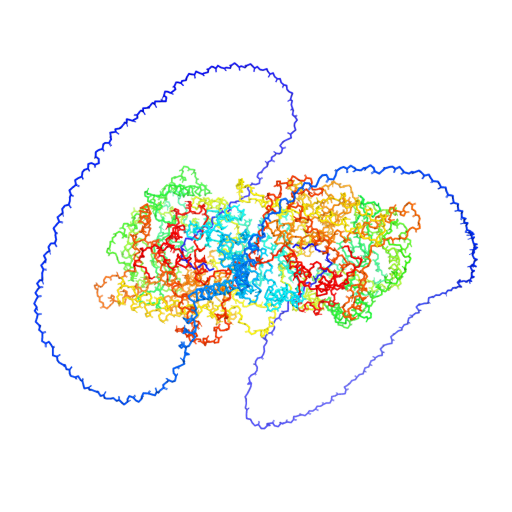0.875 40.906 1 94.5 430 THR B CA 1
ATOM 10450 C C . THR B 1 430 ? -3.715 31.812 39.688 1 94.5 430 THR B C 1
ATOM 10452 O O . THR B 1 430 ? -4.73 32.438 39.406 1 94.5 430 THR B O 1
ATOM 10455 N N . GLU B 1 431 ? -2.574 31.906 39 1 92.75 431 GLU B N 1
ATOM 10456 C CA . GLU B 1 431 ? -2.459 32.75 37.812 1 92.75 431 GLU B CA 1
ATOM 10457 C C . GLU B 1 431 ? -2.732 31.953 36.562 1 92.75 431 GLU B C 1
ATOM 10459 O O . GLU B 1 431 ? -2.24 30.828 36.406 1 92.75 431 GLU B O 1
ATOM 10464 N N . VAL B 1 432 ? -3.551 32.531 35.688 1 94.44 432 VAL B N 1
ATOM 10465 C CA . VAL B 1 432 ? -3.883 31.906 34.406 1 94.44 432 VAL B CA 1
ATOM 10466 C C . VAL B 1 432 ? -3.654 32.906 33.281 1 94.44 432 VAL B C 1
ATOM 10468 O O . VAL B 1 432 ? -3.773 34.125 33.5 1 94.44 432 VAL B O 1
ATOM 10471 N N . LEU B 1 433 ? -3.252 32.406 32.188 1 93 433 LEU B N 1
ATOM 10472 C CA . LEU B 1 433 ? -3.094 33.25 31 1 93 433 LEU B CA 1
ATOM 10473 C C . LEU B 1 433 ? -4.406 33.344 30.234 1 93 433 LEU B C 1
ATOM 10475 O O . LEU B 1 433 ? -4.965 32.344 29.812 1 93 433 LEU B O 1
ATOM 10479 N N . VAL B 1 434 ? -4.922 34.531 30.156 1 94.06 434 VAL B N 1
ATOM 10480 C CA . VAL B 1 434 ? -6.16 34.75 29.422 1 94.06 434 VAL B CA 1
ATOM 10481 C C . VAL B 1 434 ? -5.848 35.406 28.078 1 94.06 434 VAL B C 1
ATOM 10483 O O . VAL B 1 434 ? -5.266 36.5 28.031 1 94.06 434 VAL B O 1
ATOM 10486 N N . ARG B 1 435 ? -6.266 34.812 27.031 1 91.19 435 ARG B N 1
ATOM 10487 C CA . ARG B 1 435 ? -5.957 35.312 25.688 1 91.19 435 ARG B CA 1
ATOM 10488 C C . ARG B 1 435 ? -6.613 36.656 25.438 1 91.19 435 ARG B C 1
ATOM 10490 O O . ARG B 1 435 ? -6.02 37.531 24.812 1 91.19 435 ARG B O 1
ATOM 10497 N N . ASP B 1 436 ? -7.879 36.781 25.828 1 92.06 436 ASP B N 1
ATOM 10498 C CA . ASP B 1 436 ? -8.625 38.031 25.688 1 92.06 436 ASP B CA 1
ATOM 10499 C C . ASP B 1 436 ? -9.578 38.25 26.859 1 92.06 436 ASP B C 1
ATOM 10501 O O . ASP B 1 436 ? -10.719 37.781 26.828 1 92.06 436 ASP B O 1
ATOM 10505 N N . PRO B 1 437 ? -9.203 39.031 27.766 1 93.25 437 PRO B N 1
ATOM 10506 C CA . PRO B 1 437 ? -10.047 39.25 28.938 1 93.25 437 PRO B CA 1
ATOM 10507 C C . PRO B 1 437 ? -11.375 39.938 28.594 1 93.25 437 PRO B C 1
ATOM 10509 O O . PRO B 1 437 ? -12.391 39.656 29.234 1 93.25 437 PRO B O 1
ATOM 10512 N N . GLU B 1 438 ? -11.383 40.781 27.625 1 93.81 438 GLU B N 1
ATOM 10513 C CA . GLU B 1 438 ? -12.609 41.469 27.234 1 93.81 438 GLU B CA 1
ATOM 10514 C C . GLU B 1 438 ? -13.633 40.5 26.672 1 93.81 438 GLU B C 1
ATOM 10516 O O . GLU B 1 438 ? -14.844 40.688 26.828 1 93.81 438 GLU B O 1
ATOM 10521 N N . VAL B 1 439 ? -13.148 39.562 26.031 1 94.56 439 VAL B N 1
ATOM 10522 C CA . VAL B 1 439 ? -14.039 38.531 25.5 1 94.56 439 VAL B CA 1
ATOM 10523 C C . VAL B 1 439 ? -14.664 37.75 26.641 1 94.56 439 VAL B C 1
ATOM 10525 O O . VAL B 1 439 ? -15.852 37.406 26.594 1 94.56 439 VAL B O 1
ATOM 10528 N N . MET B 1 440 ? -13.906 37.438 27.641 1 95.88 440 MET B N 1
ATOM 10529 C CA . MET B 1 440 ? -14.438 36.719 28.797 1 95.88 440 MET B CA 1
ATOM 10530 C C . MET B 1 440 ? -15.508 37.562 29.5 1 95.88 440 MET B C 1
ATOM 10532 O O . MET B 1 440 ? -16.516 37 29.969 1 95.88 440 MET B O 1
ATOM 10536 N N . HIS B 1 441 ? -15.258 38.781 29.531 1 95.12 441 HIS B N 1
ATOM 10537 C CA . HIS B 1 441 ? -16.25 39.656 30.125 1 95.12 441 HIS B CA 1
ATOM 10538 C C . HIS B 1 441 ? -17.516 39.719 29.281 1 95.12 441 HIS B C 1
ATOM 10540 O O . HIS B 1 441 ? -18.625 39.625 29.828 1 95.12 441 HIS B O 1
ATOM 10546 N N . ALA B 1 442 ? -17.344 39.812 28 1 96 442 ALA B N 1
ATOM 10547 C CA . ALA B 1 442 ? -18.5 39.875 27.109 1 96 442 ALA B CA 1
ATOM 10548 C C . ALA B 1 442 ? -19.328 38.594 27.203 1 96 442 ALA B C 1
ATOM 10550 O O . ALA B 1 442 ? -20.547 38.625 27.141 1 96 442 ALA B O 1
ATOM 10551 N N . LEU B 1 443 ? -18.672 37.5 27.344 1 96.88 443 LEU B N 1
ATOM 10552 C CA . LEU B 1 443 ? -19.375 36.219 27.453 1 96.88 443 LEU B CA 1
ATOM 10553 C C . LEU B 1 443 ? -20.125 36.125 28.781 1 96.88 443 LEU B C 1
ATOM 10555 O O . LEU B 1 443 ? -21.203 35.531 28.844 1 96.88 443 LEU B O 1
ATOM 10559 N N . SER B 1 444 ? -19.5 36.594 29.797 1 96.5 444 SER B N 1
ATOM 10560 C CA . SER B 1 444 ? -20.172 36.625 31.094 1 96.5 444 SER B CA 1
ATOM 10561 C C . SER B 1 444 ? -21.453 37.469 31.047 1 96.5 444 SER B C 1
ATOM 10563 O O . SER B 1 444 ? -22.469 37.094 31.625 1 96.5 444 SER B O 1
ATOM 10565 N N . VAL B 1 445 ? -21.391 38.562 30.391 1 96.38 445 VAL B N 1
ATOM 10566 C CA . VAL B 1 445 ? -22.547 39.438 30.234 1 96.38 445 VAL B CA 1
ATOM 10567 C C . VAL B 1 445 ? -23.625 38.719 29.438 1 96.38 445 VAL B C 1
ATOM 10569 O O . VAL B 1 445 ? -24.812 38.812 29.75 1 96.38 445 VAL B O 1
ATOM 10572 N N . LEU B 1 446 ? -23.234 38.031 28.422 1 96.81 446 LEU B N 1
ATOM 10573 C CA . LEU B 1 446 ? -24.188 37.312 27.594 1 96.81 446 LEU B CA 1
ATOM 10574 C C . LEU B 1 446 ? -24.906 36.25 28.422 1 96.81 446 LEU B C 1
ATOM 10576 O O . LEU B 1 446 ? -26.141 36.094 28.312 1 96.81 446 LEU B O 1
ATOM 10580 N N . LEU B 1 447 ? -24.188 35.5 29.219 1 95.94 447 LEU B N 1
ATOM 10581 C CA . LEU B 1 447 ? -24.766 34.438 30.016 1 95.94 447 LEU B CA 1
ATOM 10582 C C . LEU B 1 447 ? -25.734 34.969 31.062 1 95.94 447 LEU B C 1
ATOM 10584 O O . LEU B 1 447 ? -26.766 34.375 31.344 1 95.94 447 LEU B O 1
ATOM 10588 N N . SER B 1 448 ? -25.375 36.094 31.594 1 93.75 448 SER B N 1
ATOM 10589 C CA . SER B 1 448 ? -26.219 36.688 32.625 1 93.75 448 SER B CA 1
ATOM 10590 C C . SER B 1 448 ? -27.484 37.312 32 1 93.75 448 SER B C 1
ATOM 10592 O O . SER B 1 448 ? -28.516 37.375 32.656 1 93.75 448 SER B O 1
ATOM 10594 N N . SER B 1 449 ? -27.391 37.688 30.734 1 94.06 449 SER B N 1
ATOM 10595 C CA . SER B 1 449 ? -28.516 38.375 30.078 1 94.06 449 SER B CA 1
ATOM 10596 C C . SER B 1 449 ? -29.359 37.375 29.281 1 94.06 449 SER B C 1
ATOM 10598 O O . SER B 1 449 ? -30.422 37.75 28.766 1 94.06 449 SER B O 1
ATOM 10600 N N . SER B 1 450 ? -29 36.188 29.188 1 93.62 450 SER B N 1
ATOM 10601 C CA . SER B 1 450 ? -29.719 35.219 28.375 1 93.62 450 SER B CA 1
ATOM 10602 C C . SER B 1 450 ? -30.641 34.375 29.219 1 93.62 450 SER B C 1
ATOM 10604 O O . SER B 1 450 ? -30.375 34.156 30.406 1 93.62 450 SER B O 1
ATOM 10606 N N . ASP B 1 451 ? -31.672 33.844 28.5 1 89.38 451 ASP B N 1
ATOM 10607 C CA . ASP B 1 451 ? -32.594 32.906 29.141 1 89.38 451 ASP B CA 1
ATOM 10608 C C . ASP B 1 451 ? -31.953 31.531 29.297 1 89.38 451 ASP B C 1
ATOM 10610 O O . ASP B 1 451 ? -31 31.203 28.578 1 89.38 451 ASP B O 1
ATOM 10614 N N . LYS B 1 452 ? -32.438 30.766 30.172 1 89.06 452 LYS B N 1
ATOM 10615 C CA . LYS B 1 452 ? -31.875 29.453 30.5 1 89.06 452 LYS B CA 1
ATOM 10616 C C . LYS B 1 452 ? -32.094 28.469 29.359 1 89.06 452 LYS B C 1
ATOM 10618 O O . LYS B 1 452 ? -31.281 27.562 29.141 1 89.06 452 LYS B O 1
ATOM 10623 N N . LYS B 1 453 ? -33.125 28.625 28.641 1 88.5 453 LYS B N 1
ATOM 10624 C CA . LYS B 1 453 ? -33.469 27.656 27.594 1 88.5 453 LYS B CA 1
ATOM 10625 C C . LYS B 1 453 ? -32.438 27.656 26.469 1 88.5 453 LYS B C 1
ATOM 10627 O O . LYS B 1 453 ? -31.922 26.609 26.094 1 88.5 453 LYS B O 1
ATOM 10632 N N . PRO B 1 454 ? -32.156 28.812 25.938 1 91.56 454 PRO B N 1
ATOM 10633 C CA . PRO B 1 454 ? -31.125 28.812 24.891 1 91.56 454 PRO B CA 1
ATOM 10634 C C . PRO B 1 454 ? -29.766 28.312 25.375 1 91.56 454 PRO B C 1
ATOM 10636 O O . PRO B 1 454 ? -29.031 27.688 24.625 1 91.56 454 PRO B O 1
ATOM 10639 N N . ILE B 1 455 ? -29.438 28.578 26.578 1 93.5 455 ILE B N 1
ATOM 10640 C CA . ILE B 1 455 ? -28.172 28.109 27.141 1 93.5 455 ILE B CA 1
ATOM 10641 C C . ILE B 1 455 ? -28.172 26.594 27.234 1 93.5 455 ILE B C 1
ATOM 10643 O O . ILE B 1 455 ? -27.188 25.938 26.875 1 93.5 455 ILE B O 1
ATOM 10647 N N . ASN B 1 456 ? -29.25 26.062 27.734 1 92.19 456 ASN B N 1
ATOM 10648 C CA . ASN B 1 456 ? -29.375 24.609 27.828 1 92.19 456 ASN B CA 1
ATOM 10649 C C . ASN B 1 456 ? -29.297 23.953 26.469 1 92.19 456 ASN B C 1
ATOM 10651 O O . ASN B 1 456 ? -28.609 22.953 26.297 1 92.19 456 ASN B O 1
ATOM 10655 N N . ASN B 1 457 ? -30.031 24.5 25.516 1 92.62 457 ASN B N 1
ATOM 10656 C CA . ASN B 1 457 ? -30.016 23.953 24.156 1 92.62 457 ASN B CA 1
ATOM 10657 C C . ASN B 1 457 ? -28.609 23.984 23.562 1 92.62 457 ASN B C 1
ATOM 10659 O O . ASN B 1 457 ? -28.203 23.047 22.875 1 92.62 457 ASN B O 1
ATOM 10663 N N . PHE B 1 458 ? -27.938 25.078 23.781 1 95.12 458 PHE B N 1
ATOM 10664 C CA . PHE B 1 458 ? -26.609 25.234 23.234 1 95.12 458 PHE B CA 1
ATOM 10665 C C . PHE B 1 458 ? -25.641 24.234 23.859 1 95.12 458 PHE B C 1
ATOM 10667 O O . PHE B 1 458 ? -24.797 23.656 23.156 1 95.12 458 PHE B O 1
ATOM 10674 N N . ILE B 1 459 ? -25.734 23.984 25.094 1 93.88 459 ILE B N 1
ATOM 10675 C CA . ILE B 1 459 ? -24.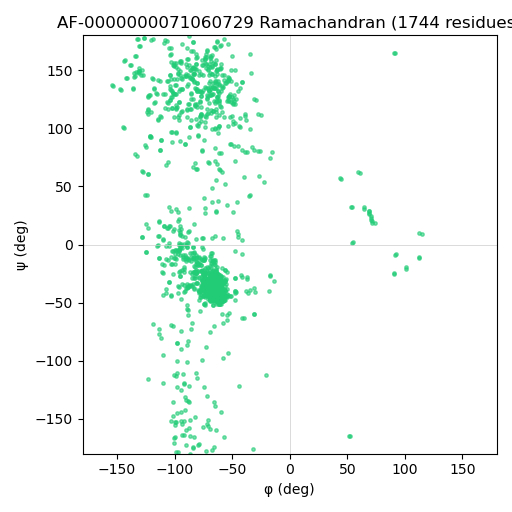875 23.047 25.797 1 93.88 459 ILE B CA 1
ATOM 10676 C C . ILE B 1 459 ? -25.141 21.625 25.281 1 93.88 459 ILE B C 1
ATOM 10678 O O . ILE B 1 459 ? -24.203 20.875 25.016 1 93.88 459 ILE B O 1
ATOM 10682 N N . ILE B 1 460 ? -26.328 21.281 25.125 1 92.5 460 ILE B N 1
ATOM 10683 C CA . ILE B 1 460 ? -26.703 19.953 24.656 1 92.5 460 ILE B CA 1
ATOM 10684 C C . ILE B 1 460 ? -26.203 19.75 23.219 1 92.5 460 ILE B C 1
ATOM 10686 O O . ILE B 1 460 ? -25.703 18.688 22.875 1 92.5 460 ILE B O 1
ATOM 10690 N N . TRP B 1 461 ? -26.344 20.719 22.453 1 94.81 461 TRP B N 1
ATOM 10691 C CA . TRP B 1 461 ? -25.875 20.609 21.078 1 94.81 461 TRP B CA 1
ATOM 10692 C C . TRP B 1 461 ? -24.359 20.484 21.031 1 94.81 461 TRP B C 1
ATOM 10694 O O . TRP B 1 461 ? -23.812 19.719 20.219 1 94.81 461 TRP B O 1
ATOM 10704 N N . SER B 1 462 ? -23.672 21.25 21.828 1 95.38 462 SER B N 1
ATOM 10705 C CA . SER B 1 462 ? -22.219 21.156 21.875 1 95.38 462 SER B CA 1
ATOM 10706 C C . SER B 1 462 ? -21.766 19.734 22.219 1 95.38 462 SER B C 1
ATOM 10708 O O . SER B 1 462 ? -20.766 19.25 21.688 1 95.38 462 SER B O 1
ATOM 10710 N N . LEU B 1 463 ? -22.469 19.141 23.062 1 94.06 463 LEU B N 1
ATOM 10711 C CA . LEU B 1 463 ? -22.172 17.75 23.422 1 94.06 463 LEU B CA 1
ATOM 10712 C C . LEU B 1 463 ? -22.484 16.812 22.266 1 94.06 463 LEU B C 1
ATOM 10714 O O . LEU B 1 463 ? -21.656 15.984 21.891 1 94.06 463 LEU B O 1
ATOM 10718 N N . ALA B 1 464 ? -23.625 16.969 21.672 1 92.88 464 ALA B N 1
ATOM 10719 C CA . ALA B 1 464 ? -24.078 16.094 20.594 1 92.88 464 ALA B CA 1
ATOM 10720 C C . ALA B 1 464 ? -23.172 16.219 19.375 1 92.88 464 ALA B C 1
ATOM 10722 O O . ALA B 1 464 ? -22.875 15.227 18.719 1 92.88 464 ALA B O 1
ATOM 10723 N N . ARG B 1 465 ? -22.844 17.375 19.094 1 93.31 465 ARG B N 1
ATOM 10724 C CA . ARG B 1 465 ? -22.047 17.641 17.891 1 93.31 465 ARG B CA 1
ATOM 10725 C C . ARG B 1 465 ? -20.734 16.859 17.938 1 93.31 465 ARG B C 1
ATOM 10727 O O . ARG B 1 465 ? -20.266 16.359 16.906 1 93.31 465 ARG B O 1
ATOM 10734 N N . LYS B 1 466 ? -20.094 16.75 19.016 1 90.31 466 LYS B N 1
ATOM 10735 C CA . LYS B 1 466 ? -18.812 16.078 19.156 1 90.31 466 LYS B CA 1
ATOM 10736 C C . LYS B 1 466 ? -18.969 14.562 19.109 1 90.31 466 LYS B C 1
ATOM 10738 O O . LYS B 1 466 ? -18.031 13.844 18.766 1 90.31 466 LYS B O 1
ATOM 10743 N N . MET B 1 467 ? -20.156 14.055 19.406 1 89.88 467 MET B N 1
ATOM 10744 C CA . MET B 1 467 ? -20.375 12.609 19.484 1 89.88 467 MET B CA 1
ATOM 10745 C C . MET B 1 467 ? -20.922 12.07 18.172 1 89.88 467 MET B C 1
ATOM 10747 O O . MET B 1 467 ? -20.766 10.891 17.859 1 89.88 467 MET B O 1
ATOM 10751 N N . LEU B 1 468 ? -21.531 12.82 17.359 1 90.88 468 LEU B N 1
ATOM 10752 C CA . LEU B 1 468 ? -22.312 12.414 16.203 1 90.88 468 LEU B CA 1
ATOM 10753 C C . LEU B 1 468 ? -21.453 11.578 15.242 1 90.88 468 LEU B C 1
ATOM 10755 O O . LEU B 1 468 ? -21.891 10.531 14.773 1 90.88 468 LEU B O 1
ATOM 10759 N N . PRO B 1 469 ? -20.203 11.938 14.93 1 86.25 469 PRO B N 1
ATOM 10760 C CA . PRO B 1 469 ? -19.438 11.188 13.938 1 86.25 469 PRO B CA 1
ATOM 10761 C C . PRO B 1 469 ? -19.062 9.781 14.414 1 86.25 469 PRO B C 1
ATOM 10763 O O . PRO B 1 469 ? -18.641 8.945 13.617 1 86.25 469 PRO B O 1
ATOM 10766 N N . HIS B 1 470 ? -19.297 9.523 15.695 1 87.12 470 HIS B N 1
ATOM 10767 C CA . HIS B 1 470 ? -18.828 8.273 16.266 1 87.12 470 HIS B CA 1
ATOM 10768 C C . HIS B 1 470 ? -19.984 7.375 16.672 1 87.12 470 HIS B C 1
ATOM 10770 O O . HIS B 1 470 ? -19.781 6.359 17.344 1 87.12 470 HIS B O 1
ATOM 10776 N N . LEU B 1 471 ? -21.156 7.75 16.344 1 89.69 471 LEU B N 1
ATOM 10777 C CA . LEU B 1 471 ? -22.344 7.012 16.75 1 89.69 471 LEU B CA 1
ATOM 10778 C C . LEU B 1 471 ? -22.844 6.129 15.609 1 89.69 471 LEU B C 1
ATOM 10780 O O . LEU B 1 471 ? -22.078 5.758 14.727 1 89.69 471 LEU B O 1
ATOM 10784 N N . SER B 1 472 ? -24.094 5.621 15.75 1 87.56 472 SER B N 1
ATOM 10785 C CA . SER B 1 472 ? -24.672 4.707 14.773 1 87.56 472 SER B CA 1
ATOM 10786 C C . SER B 1 472 ? -24.828 5.371 13.406 1 87.56 472 SER B C 1
ATOM 10788 O O . SER B 1 472 ? -24.594 6.574 13.273 1 87.56 472 SER B O 1
ATOM 10790 N N . LYS B 1 473 ? -25.234 4.617 12.391 1 83.94 473 LYS B N 1
ATOM 10791 C CA . LYS B 1 473 ? -25.328 5.074 11.008 1 83.94 473 LYS B CA 1
ATOM 10792 C C . LYS B 1 473 ? -26.281 6.254 10.891 1 83.94 473 LYS B C 1
ATOM 10794 O O . LYS B 1 473 ? -26.016 7.199 10.141 1 83.94 473 LYS B O 1
ATOM 10799 N N . GLU B 1 474 ? -27.297 6.211 11.641 1 86 474 GLU B N 1
ATOM 10800 C CA . GLU B 1 474 ? -28.297 7.266 11.578 1 86 474 GLU B CA 1
ATOM 10801 C C . GLU B 1 474 ? -27.719 8.609 12 1 86 474 GLU B C 1
ATOM 10803 O O . GLU B 1 474 ? -28.016 9.641 11.398 1 86 474 GLU B O 1
ATOM 10808 N N . TYR B 1 475 ? -26.938 8.602 12.969 1 90.06 475 TYR B N 1
ATOM 10809 C CA . TYR B 1 475 ? -26.328 9.836 13.477 1 90.06 475 TYR B CA 1
ATOM 10810 C C . TYR B 1 475 ? -25.094 10.203 12.664 1 90.06 475 TYR B C 1
ATOM 10812 O O . TYR B 1 475 ? -24.844 11.391 12.422 1 90.06 475 TYR B O 1
ATOM 10820 N N . ARG B 1 476 ? -24.344 9.266 12.273 1 88.12 476 ARG B N 1
ATOM 10821 C CA . ARG B 1 476 ? -23.141 9.516 11.477 1 88.12 476 ARG B CA 1
ATOM 10822 C C . ARG B 1 476 ? -23.5 10.141 10.133 1 88.12 476 ARG B C 1
ATOM 10824 O O . ARG B 1 476 ? -22.766 10.992 9.617 1 88.12 476 ARG B O 1
ATOM 10831 N N . THR B 1 477 ? -24.578 9.719 9.57 1 86.31 477 THR B N 1
ATOM 10832 C CA . THR B 1 477 ? -25.031 10.242 8.281 1 86.31 477 THR B CA 1
ATOM 10833 C C . THR B 1 477 ? -25.391 11.719 8.391 1 86.31 477 THR B C 1
ATOM 10835 O O . THR B 1 477 ? -25.203 12.484 7.441 1 86.31 477 THR B O 1
ATOM 10838 N N . LEU B 1 478 ? -25.859 12.117 9.57 1 91.56 478 LEU B N 1
ATOM 10839 C CA . LEU B 1 478 ? -26.156 13.531 9.773 1 91.56 478 LEU B CA 1
ATOM 10840 C C . LEU B 1 478 ? -24.891 14.375 9.664 1 91.56 478 LEU B C 1
ATOM 10842 O O . LEU B 1 478 ? -24.875 15.398 8.977 1 91.56 478 LEU B O 1
ATOM 10846 N N . ALA B 1 479 ? -23.875 13.945 10.328 1 89.25 479 ALA B N 1
ATOM 10847 C CA . ALA B 1 479 ? -22.594 14.648 10.289 1 89.25 479 ALA B CA 1
ATOM 10848 C C . ALA B 1 479 ? -22 14.641 8.883 1 89.25 479 ALA B C 1
ATOM 10850 O O . ALA B 1 479 ? -21.422 15.641 8.445 1 89.25 479 ALA B O 1
ATOM 10851 N N . GLU B 1 480 ? -22.156 13.555 8.219 1 84.44 480 GLU B N 1
ATOM 10852 C CA . GLU B 1 480 ? -21.641 13.422 6.855 1 84.44 480 GLU B CA 1
ATOM 10853 C C . GLU B 1 480 ? -22.391 14.344 5.895 1 84.44 480 GLU B C 1
ATOM 10855 O O . GLU B 1 480 ? -21.781 14.914 4.98 1 84.44 480 GLU B O 1
ATOM 10860 N N . ASN B 1 481 ? -23.641 14.453 6.047 1 85.5 481 ASN B N 1
ATOM 10861 C CA . ASN B 1 481 ? -24.422 15.344 5.199 1 85.5 481 ASN B CA 1
ATOM 10862 C C . ASN B 1 481 ? -24 16.797 5.355 1 85.5 481 ASN B C 1
ATOM 10864 O O . ASN B 1 481 ? -23.969 17.547 4.379 1 85.5 481 ASN B O 1
ATOM 10868 N N . PHE B 1 482 ? -23.75 17.203 6.516 1 89.94 482 PHE B N 1
ATOM 10869 C CA . PHE B 1 482 ? -23.266 18.562 6.734 1 89.94 482 PHE B CA 1
ATOM 10870 C C . PHE B 1 482 ? -21.891 18.75 6.113 1 89.94 482 PHE B C 1
ATOM 10872 O O . PHE B 1 482 ? -21.594 19.812 5.562 1 89.94 482 PHE B O 1
ATOM 10879 N N . ASP B 1 483 ? -21.047 17.781 6.262 1 82.81 483 ASP B N 1
ATOM 10880 C CA . ASP B 1 483 ? -19.719 17.859 5.645 1 82.81 483 ASP B CA 1
ATOM 10881 C C . ASP B 1 483 ? -19.828 18 4.129 1 82.81 483 ASP B C 1
ATOM 10883 O O . ASP B 1 483 ? -19.016 18.688 3.504 1 82.81 483 ASP B O 1
ATOM 10887 N N . HIS B 1 484 ? -20.844 17.344 3.605 1 79.75 484 HIS B N 1
ATOM 10888 C CA . HIS B 1 484 ? -21.078 17.484 2.174 1 79.75 484 HIS B CA 1
ATOM 10889 C C . HIS B 1 484 ? -21.516 18.906 1.825 1 79.75 484 HIS B C 1
ATOM 10891 O O . HIS B 1 484 ? -21.125 19.438 0.789 1 79.75 484 HIS B O 1
ATOM 10897 N N . ALA B 1 485 ? -22.234 19.422 2.688 1 82.25 485 ALA B N 1
ATOM 10898 C CA . ALA B 1 485 ? -22.703 20.781 2.455 1 82.25 485 ALA B CA 1
ATOM 10899 C C . ALA B 1 485 ? -21.562 21.781 2.621 1 82.25 485 ALA B C 1
ATOM 10901 O O . ALA B 1 485 ? -21.5 22.797 1.917 1 82.25 485 ALA B O 1
ATOM 10902 N N . LEU B 1 486 ? -20.75 21.547 3.496 1 83.38 486 LEU B N 1
ATOM 10903 C CA . LEU B 1 486 ? -19.641 22.453 3.799 1 83.38 486 LEU B CA 1
ATOM 10904 C C . LEU B 1 486 ? -18.562 22.359 2.73 1 83.38 486 LEU B C 1
ATOM 10906 O O . LEU B 1 486 ? -18.109 23.391 2.209 1 83.38 486 LEU B O 1
ATOM 10910 N N . TYR B 1 487 ? -18.141 21.156 2.447 1 76.81 487 TYR B N 1
ATOM 10911 C CA . TYR B 1 487 ? -16.969 20.969 1.589 1 76.81 487 TYR B CA 1
ATOM 10912 C C . TYR B 1 487 ? -17.391 20.688 0.153 1 76.81 487 TYR B C 1
ATOM 10914 O O . TYR B 1 487 ? -16.562 20.688 -0.757 1 76.81 487 TYR B O 1
ATOM 10922 N N . GLY B 1 488 ? -18.625 20.547 -0.08 1 66 488 GLY B N 1
ATOM 10923 C CA . GLY B 1 488 ? -19.094 20.234 -1.418 1 66 488 GLY B CA 1
ATOM 10924 C C . GLY B 1 488 ? -18.75 18.812 -1.847 1 66 488 GLY B C 1
ATOM 10925 O O . GLY B 1 488 ? -18.703 18.516 -3.041 1 66 488 GLY B O 1
ATOM 10926 N N . ARG B 1 489 ? -18.5 18 -0.767 1 60.06 489 ARG B N 1
ATOM 10927 C CA . ARG B 1 489 ? -18.078 16.625 -1.001 1 60.06 489 ARG B CA 1
ATOM 10928 C C . ARG B 1 489 ? -19.219 15.789 -1.566 1 60.06 489 ARG B C 1
ATOM 10930 O O . ARG B 1 489 ? -20.391 16 -1.215 1 60.06 489 ARG B O 1
ATOM 10937 N N . THR B 1 490 ? -18.875 15.016 -2.668 1 57.38 490 THR B N 1
ATOM 10938 C CA . THR B 1 490 ? -19.938 14.156 -3.205 1 57.38 490 THR B CA 1
ATOM 10939 C C . THR B 1 490 ? -19.875 12.773 -2.566 1 57.38 490 THR B C 1
ATOM 10941 O O . THR B 1 490 ? -20.844 12 -2.672 1 57.38 490 THR B O 1
ATOM 10944 N N . ALA B 1 491 ? -18.625 12.406 -1.976 1 58.97 491 ALA B N 1
ATOM 10945 C CA . ALA B 1 491 ? -18.547 11.055 -1.427 1 58.97 491 ALA B CA 1
ATOM 10946 C C . ALA B 1 491 ? -17.969 11.062 -0.018 1 58.97 491 ALA B C 1
ATOM 10948 O O . ALA B 1 491 ? -17.312 12.031 0.383 1 58.97 491 ALA B O 1
ATOM 10949 N N . SER B 1 492 ? -18.453 9.984 0.74 1 64.25 492 SER B N 1
ATOM 10950 C CA . SER B 1 492 ? -17.938 9.836 2.1 1 64.25 492 SER B CA 1
ATOM 10951 C C . SER B 1 492 ? -16.594 9.102 2.109 1 64.25 492 SER B C 1
ATOM 10953 O O . SER B 1 492 ? -16.312 8.312 1.209 1 64.25 492 SER B O 1
ATOM 10955 N N . TYR B 1 493 ? -15.742 9.438 3.047 1 69.94 493 TYR B N 1
ATOM 10956 C CA . TYR B 1 493 ? -14.477 8.742 3.223 1 69.94 493 TYR B CA 1
ATOM 10957 C C . TYR B 1 493 ? -14.695 7.297 3.641 1 69.94 493 TYR B C 1
ATOM 10959 O O . TYR B 1 493 ? -15.633 6.996 4.387 1 69.94 493 TYR B O 1
ATOM 10967 N N . PRO B 1 494 ? -13.875 6.441 3.078 1 73.12 494 PRO B N 1
ATOM 10968 C CA . PRO B 1 494 ? -13.977 5.066 3.578 1 73.12 494 PRO B CA 1
ATOM 10969 C C . PRO B 1 494 ? -13.68 4.957 5.07 1 73.12 494 PRO B C 1
ATOM 10971 O O . PRO B 1 494 ? -12.891 5.742 5.605 1 73.12 494 PRO B O 1
ATOM 10974 N N . ARG B 1 495 ? -14.25 4.004 5.676 1 77.5 495 ARG B N 1
ATOM 10975 C CA . ARG B 1 495 ? -14.18 3.881 7.129 1 77.5 495 ARG B CA 1
ATOM 10976 C C . ARG B 1 495 ? -12.742 3.67 7.59 1 77.5 495 ARG B C 1
ATOM 10978 O O . ARG B 1 495 ? -12.352 4.148 8.656 1 77.5 495 ARG B O 1
ATOM 10985 N N . TRP B 1 496 ? -11.969 2.906 6.801 1 79.62 496 TRP B N 1
ATOM 10986 C CA . TRP B 1 496 ? -10.594 2.662 7.215 1 79.62 496 TRP B CA 1
ATOM 10987 C C . TRP B 1 496 ? -9.812 3.967 7.297 1 79.62 496 TRP B C 1
ATOM 10989 O O . TRP B 1 496 ? -8.93 4.117 8.141 1 79.62 496 TRP B O 1
ATOM 10999 N N . LEU B 1 497 ? -10.109 4.844 6.379 1 82.62 497 LEU B N 1
ATOM 11000 C CA . LEU B 1 497 ? -9.422 6.129 6.359 1 82.62 497 LEU B CA 1
ATOM 11001 C C . LEU B 1 497 ? -9.758 6.945 7.602 1 82.62 497 LEU B C 1
ATOM 11003 O O . LEU B 1 497 ? -8.875 7.551 8.211 1 82.62 497 LEU B O 1
ATOM 11007 N N . ILE B 1 498 ? -10.977 6.934 7.992 1 84.62 498 ILE B N 1
ATOM 11008 C CA . ILE B 1 498 ? -11.43 7.648 9.18 1 84.62 498 ILE B CA 1
ATOM 11009 C C . ILE B 1 498 ? -10.781 7.035 10.43 1 84.62 498 ILE B C 1
ATOM 11011 O O . ILE B 1 498 ? -10.336 7.758 11.32 1 84.62 498 ILE B O 1
ATOM 11015 N N . CYS B 1 499 ? -10.734 5.766 10.422 1 89.88 499 CYS B N 1
ATOM 11016 C CA . CYS B 1 499 ? -10.219 5.074 11.602 1 89.88 499 CYS B CA 1
ATOM 11017 C C . CYS B 1 499 ? -8.711 5.258 11.727 1 89.88 499 CYS B C 1
ATOM 11019 O O . CYS B 1 499 ? -8.18 5.375 12.828 1 89.88 499 CYS B O 1
ATOM 11021 N N . SER B 1 500 ? -8.047 5.23 10.586 1 89.56 500 SER B N 1
ATOM 11022 C CA . SER B 1 500 ? -6.613 5.508 10.625 1 89.56 500 SER B CA 1
ATOM 11023 C C . SER B 1 500 ? -6.336 6.922 11.117 1 89.56 500 SER B C 1
ATOM 11025 O O . SER B 1 500 ? -5.367 7.156 11.844 1 89.56 500 SER B O 1
ATOM 11027 N N . LYS B 1 501 ? -7.137 7.785 10.703 1 89.25 501 LYS B N 1
ATOM 11028 C CA . LYS B 1 501 ? -6.996 9.164 11.164 1 89.25 501 LYS B CA 1
ATOM 11029 C C . LYS B 1 501 ? -7.266 9.273 12.664 1 89.25 501 LYS B C 1
ATOM 11031 O O . LYS B 1 501 ? -6.57 10.008 13.375 1 89.25 501 LYS B O 1
ATOM 11036 N N . VAL B 1 502 ? -8.211 8.57 13.133 1 91.44 502 VAL B N 1
ATOM 11037 C CA . VAL B 1 502 ? -8.539 8.578 14.555 1 91.44 502 VAL B CA 1
ATOM 11038 C C . VAL B 1 502 ? -7.359 8.055 15.359 1 91.44 502 VAL B C 1
ATOM 11040 O O . VAL B 1 502 ? -7 8.633 16.391 1 91.44 502 VAL B O 1
ATOM 11043 N N . VAL B 1 503 ? -6.773 7.031 14.898 1 92.56 503 VAL B N 1
ATOM 11044 C CA . VAL B 1 503 ? -5.641 6.449 15.609 1 92.56 503 VAL B CA 1
ATOM 11045 C C . VAL B 1 503 ? -4.477 7.438 15.633 1 92.56 503 VAL B C 1
ATOM 11047 O O . VAL B 1 503 ? -3.834 7.625 16.672 1 92.56 503 VAL B O 1
ATOM 11050 N N . ARG B 1 504 ? -4.227 8.078 14.547 1 89.75 504 ARG B N 1
ATOM 11051 C CA . ARG B 1 504 ? -3.137 9.047 14.438 1 89.75 504 ARG B CA 1
ATOM 11052 C C . ARG B 1 504 ? -3.371 10.234 15.367 1 89.75 504 ARG B C 1
ATOM 11054 O O . ARG B 1 504 ? -2.447 10.695 16.047 1 89.75 504 ARG B O 1
ATOM 11061 N N . ASP B 1 505 ? -4.578 10.703 15.391 1 88 505 ASP B N 1
ATOM 11062 C CA . ASP B 1 505 ? -4.883 11.938 16.109 1 88 505 ASP B CA 1
ATOM 11063 C C . ASP B 1 505 ? -5.031 11.688 17.609 1 88 505 ASP B C 1
ATOM 11065 O O . ASP B 1 505 ? -4.699 12.555 18.422 1 88 505 ASP B O 1
ATOM 11069 N N . TRP B 1 506 ? -5.52 10.555 17.938 1 89.5 506 TRP B N 1
ATOM 11070 C CA . TRP B 1 506 ? -5.844 10.328 19.344 1 89.5 506 TRP B CA 1
ATOM 11071 C C . TRP B 1 506 ? -4.703 9.617 20.062 1 89.5 506 TRP B C 1
ATOM 11073 O O . TRP B 1 506 ? -4.566 9.719 21.281 1 89.5 506 TRP B O 1
ATOM 11083 N N . LEU B 1 507 ? -3.865 8.82 19.328 1 91.38 507 LEU B N 1
ATOM 11084 C CA . LEU B 1 507 ? -2.701 8.156 19.891 1 91.38 507 LEU B CA 1
ATOM 11085 C C . LEU B 1 507 ? -1.447 8.453 19.078 1 91.38 507 LEU B C 1
ATOM 11087 O O . LEU B 1 507 ? -0.758 7.531 18.641 1 91.38 507 LEU B O 1
ATOM 11091 N N . PRO B 1 508 ? -1.068 9.672 19.016 1 89.88 508 PRO B N 1
ATOM 11092 C CA . PRO B 1 508 ? 0.052 10.016 18.141 1 89.88 508 PRO B CA 1
ATOM 11093 C C . PRO B 1 508 ? 1.389 9.492 18.656 1 89.88 508 PRO B C 1
ATOM 11095 O O . PRO B 1 508 ? 2.223 9.031 17.859 1 89.88 508 PRO B O 1
ATOM 11098 N N . PHE B 1 509 ? 1.64 9.555 19.984 1 91.31 509 PHE B N 1
ATOM 11099 C CA . PHE B 1 509 ? 2.902 9.094 20.547 1 91.31 509 PHE B CA 1
ATOM 11100 C C . PHE B 1 509 ? 3.086 7.598 20.328 1 91.31 509 PHE B C 1
ATOM 11102 O O . PHE B 1 509 ? 4.184 7.145 20 1 91.31 509 PHE B O 1
ATOM 11109 N N . ALA B 1 510 ? 2.012 6.848 20.484 1 90.81 510 ALA B N 1
ATOM 11110 C CA . ALA B 1 510 ? 2.08 5.402 20.281 1 90.81 510 ALA B CA 1
ATOM 11111 C C . ALA B 1 510 ? 2.426 5.07 18.828 1 90.81 510 ALA B C 1
ATOM 11113 O O . ALA B 1 510 ? 3.273 4.211 18.578 1 90.81 510 ALA B O 1
ATOM 11114 N N . VAL B 1 511 ? 1.77 5.691 17.938 1 88.81 511 VAL B N 1
ATOM 11115 C CA . VAL B 1 511 ? 1.955 5.43 16.516 1 88.81 511 VAL B CA 1
ATOM 11116 C C . VAL B 1 511 ? 3.387 5.773 16.109 1 88.81 511 VAL B C 1
ATOM 11118 O O . VAL B 1 511 ? 4.062 4.973 15.461 1 88.81 511 VAL B O 1
ATOM 11121 N N . ASP B 1 512 ? 3.887 6.91 16.5 1 87.56 512 ASP B N 1
ATOM 11122 C CA . ASP B 1 512 ? 5.234 7.34 16.141 1 87.56 512 ASP B CA 1
ATOM 11123 C C . ASP B 1 512 ? 6.289 6.438 16.781 1 87.56 512 ASP B C 1
ATOM 11125 O O . ASP B 1 512 ? 7.297 6.113 16.141 1 87.56 512 ASP B O 1
ATOM 11129 N N . ALA B 1 513 ? 6.051 6.121 17.984 1 89.06 513 ALA B N 1
ATOM 11130 C CA . ALA B 1 513 ? 7.016 5.293 18.703 1 89.06 513 ALA B CA 1
ATOM 11131 C C . ALA B 1 513 ? 7.105 3.898 18.094 1 89.06 513 ALA B C 1
ATOM 11133 O O . ALA B 1 513 ? 8.203 3.354 17.938 1 89.06 513 ALA B O 1
ATOM 11134 N N . LEU B 1 514 ? 5.988 3.342 17.766 1 84.5 514 LEU B N 1
ATOM 11135 C CA . LEU B 1 514 ? 5.969 1.998 17.188 1 84.5 514 LEU B CA 1
ATOM 11136 C C . LEU B 1 514 ? 6.598 1.986 15.805 1 84.5 514 LEU B C 1
ATOM 11138 O O . LEU B 1 514 ? 7.242 1.009 15.414 1 84.5 514 LEU B O 1
ATOM 11142 N N . GLN B 1 515 ? 6.402 2.984 15.07 1 79.38 515 GLN B N 1
ATOM 11143 C CA . GLN B 1 515 ? 6.957 3.066 13.719 1 79.38 515 GLN B CA 1
ATOM 11144 C C . GLN B 1 515 ? 8.469 3.289 13.758 1 79.38 515 GLN B C 1
ATOM 11146 O O . GLN B 1 515 ? 9.18 2.893 12.836 1 79.38 515 GLN B O 1
ATOM 11151 N N . GLN B 1 516 ? 8.938 4 14.766 1 79.38 516 GLN B N 1
ATOM 11152 C CA . GLN B 1 516 ? 10.359 4.312 14.875 1 79.38 516 GLN B CA 1
ATOM 11153 C C . GLN B 1 516 ? 11.133 3.146 15.484 1 79.38 516 GLN B C 1
ATOM 11155 O O . GLN B 1 516 ? 12.352 3.062 15.344 1 79.38 516 GLN B O 1
ATOM 11160 N N . GLN B 1 517 ? 10.422 2.445 16.156 1 70.88 517 GLN B N 1
ATOM 11161 C CA . GLN B 1 517 ? 11.094 1.291 16.734 1 70.88 517 GLN B CA 1
ATOM 11162 C C . GLN B 1 517 ? 11.539 0.304 15.664 1 70.88 517 GLN B C 1
ATOM 11164 O O . GLN B 1 517 ? 10.828 0.095 14.68 1 70.88 517 GLN B O 1
ATOM 11169 N N . PRO B 1 518 ? 12.961 0.274 15.672 1 54.56 518 PRO B N 1
ATOM 11170 C CA . PRO B 1 518 ? 13.438 -0.674 14.664 1 54.56 518 PRO B CA 1
ATOM 11171 C C . PRO B 1 518 ? 12.586 -1.937 14.586 1 54.56 518 PRO B C 1
ATOM 11173 O O . PRO B 1 518 ? 12.078 -2.408 15.602 1 54.56 518 PRO B O 1
ATOM 11176 N N . PRO B 1 519 ? 11.984 -1.889 13.5 1 45.69 519 PRO B N 1
ATOM 11177 C CA . PRO B 1 519 ? 11.141 -3.082 13.438 1 45.69 519 PRO B CA 1
ATOM 11178 C C . PRO B 1 519 ? 11.68 -4.238 14.273 1 45.69 519 PRO B C 1
ATOM 11180 O O . PRO B 1 519 ? 12.867 -4.551 14.203 1 45.69 519 PRO B O 1
ATOM 11183 N N . ARG B 1 520 ? 11.375 -4.113 15.602 1 41.03 520 ARG B N 1
ATOM 11184 C CA . ARG B 1 520 ? 11.766 -5.371 16.234 1 41.03 520 ARG B CA 1
ATOM 11185 C C . ARG B 1 520 ? 11.953 -6.473 15.195 1 41.03 520 ARG B C 1
ATOM 11187 O O . ARG B 1 520 ? 11.008 -6.836 14.492 1 41.03 520 ARG B O 1
ATOM 11194 N N . GLN B 1 521 ? 13.055 -6.266 14.562 1 37.56 521 GLN B N 1
ATOM 11195 C CA . GLN B 1 521 ? 13.5 -7.281 13.617 1 37.56 521 GLN B CA 1
ATOM 11196 C C . GLN B 1 521 ? 12.961 -8.656 14 1 37.56 521 GLN B C 1
ATOM 11198 O O . GLN B 1 521 ? 13.367 -9.227 15.016 1 37.56 521 GLN B O 1
ATOM 11203 N N . GLN B 1 522 ? 11.75 -8.766 14.062 1 34.25 522 GLN B N 1
ATOM 11204 C CA . GLN B 1 522 ? 11.672 -10.211 14.195 1 34.25 522 GLN B CA 1
ATOM 11205 C C . GLN B 1 522 ? 12.82 -10.898 13.461 1 34.25 522 GLN B C 1
ATOM 11207 O O . GLN B 1 522 ? 13 -12.109 13.562 1 34.25 522 GLN B O 1
ATOM 11212 N N . PHE B 1 523 ? 13.203 -10.305 12.219 1 32.38 523 PHE B N 1
ATOM 11213 C CA . PHE B 1 523 ? 14.289 -10.984 11.523 1 32.38 523 PHE B CA 1
ATOM 11214 C C . PHE B 1 523 ? 15.625 -10.32 11.82 1 32.38 523 PHE B C 1
ATOM 11216 O O . PHE B 1 523 ? 15.688 -9.102 12.008 1 32.38 523 PHE B O 1
ATOM 11223 N N . GLU B 1 524 ? 16.375 -10.875 12.531 1 32.38 524 GLU B N 1
ATOM 11224 C CA . GLU B 1 524 ? 17.734 -10.508 12.914 1 32.38 524 GLU B CA 1
ATOM 11225 C C . GLU B 1 524 ? 18.438 -9.742 11.789 1 32.38 524 GLU B C 1
ATOM 11227 O O . GLU B 1 524 ? 18.531 -10.234 10.664 1 32.38 524 GLU B O 1
ATOM 11232 N N . SER B 1 525 ? 18.266 -8.57 11.602 1 36.84 525 SER B N 1
ATOM 11233 C CA . SER B 1 525 ? 19.031 -7.711 10.703 1 36.84 525 SER B CA 1
ATOM 11234 C C . SER B 1 525 ? 20.531 -8.016 10.789 1 36.84 525 SER B C 1
ATOM 11236 O O . SER B 1 525 ? 21.125 -7.945 11.859 1 36.84 525 SER B O 1
ATOM 11238 N N . VAL B 1 526 ? 20.938 -8.977 10.133 1 34.44 526 VAL B N 1
ATOM 11239 C CA . VAL B 1 526 ? 22.406 -8.961 10.062 1 34.44 526 VAL B CA 1
ATOM 11240 C C . VAL B 1 526 ? 22.875 -7.562 9.688 1 34.44 526 VAL B C 1
ATOM 11242 O O . VAL B 1 526 ? 22.375 -6.961 8.734 1 34.44 526 VAL B O 1
ATOM 11245 N N . THR B 1 527 ? 23.344 -6.867 10.547 1 36.19 527 THR B N 1
ATOM 11246 C CA . THR B 1 527 ? 24.125 -5.641 10.453 1 36.19 527 THR B CA 1
ATOM 11247 C C . THR B 1 527 ? 25.031 -5.68 9.227 1 36.19 527 THR B C 1
ATOM 11249 O O . THR B 1 527 ? 26.094 -6.324 9.242 1 36.19 527 THR B O 1
ATOM 11252 N N . SER B 1 528 ? 24.625 -6.102 8.109 1 35.69 528 SER B N 1
ATOM 11253 C CA . SER B 1 528 ? 25.656 -6.004 7.098 1 35.69 528 SER B CA 1
ATOM 11254 C C . SER B 1 528 ? 26.312 -4.621 7.105 1 35.69 528 SER B C 1
ATOM 11256 O O . SER B 1 528 ? 25.625 -3.611 7.297 1 35.69 528 SER B O 1
ATOM 11258 N N . LYS B 1 529 ? 27.562 -4.488 7.25 1 38 529 LYS B N 1
ATOM 11259 C CA . LYS B 1 529 ? 28.562 -3.424 7.109 1 38 529 LYS B CA 1
ATOM 11260 C C . LYS B 1 529 ? 28.359 -2.664 5.801 1 38 529 LYS B C 1
ATOM 11262 O O . LYS B 1 529 ? 29.234 -2.678 4.93 1 38 529 LYS B O 1
ATOM 11267 N N . SER B 1 530 ? 27.406 -2.725 5.039 1 38.66 530 SER B N 1
ATOM 11268 C CA . SER B 1 530 ? 27.5 -1.943 3.811 1 38.66 530 SER B CA 1
ATOM 11269 C C . SER B 1 530 ? 27.844 -0.49 4.105 1 38.66 530 SER B C 1
ATOM 11271 O O . SER B 1 530 ? 27.375 0.079 5.094 1 38.66 530 SER B O 1
ATOM 11273 N N . ARG B 1 531 ? 28.891 0.102 3.578 1 45.19 531 ARG B N 1
ATOM 11274 C CA . ARG B 1 531 ? 29.516 1.418 3.625 1 45.19 531 ARG B CA 1
ATOM 11275 C C . ARG B 1 531 ? 28.469 2.525 3.58 1 45.19 531 ARG B C 1
ATOM 11277 O O . ARG B 1 531 ? 28.797 3.705 3.723 1 45.19 531 ARG B O 1
ATOM 11284 N N . GLY B 1 532 ? 27.203 2.363 2.938 1 52 532 GLY B N 1
ATOM 11285 C CA . GLY B 1 532 ? 26.344 3.531 2.85 1 52 532 GLY B CA 1
ATOM 11286 C C . GLY B 1 532 ? 25.516 3.754 4.098 1 52 532 GLY B C 1
ATOM 11287 O O . GLY B 1 532 ? 25.469 2.9 4.984 1 52 532 GLY B O 1
ATOM 11288 N N . LEU B 1 533 ? 25.141 5.062 4.402 1 63.62 533 LEU B N 1
ATOM 11289 C CA . LEU B 1 533 ? 24.375 5.465 5.57 1 63.62 533 LEU B CA 1
ATOM 11290 C C . LEU B 1 533 ? 23 4.805 5.566 1 63.62 533 LEU B C 1
ATOM 11292 O O . LEU B 1 533 ? 22.375 4.652 4.512 1 63.62 533 LEU B O 1
ATOM 11296 N N . ASN B 1 534 ? 22.672 4.09 6.609 1 70.06 534 ASN B N 1
ATOM 11297 C CA . ASN B 1 534 ? 21.281 3.678 6.809 1 70.06 534 ASN B CA 1
ATOM 11298 C C . ASN B 1 534 ? 20.312 4.805 6.477 1 70.06 534 ASN B C 1
ATOM 11300 O O . ASN B 1 534 ? 20.656 5.984 6.582 1 70.06 534 ASN B O 1
ATOM 11304 N N . LYS B 1 535 ? 19.219 4.531 5.859 1 74.56 535 LYS B N 1
ATOM 11305 C CA . LYS B 1 535 ? 18.234 5.52 5.441 1 74.56 535 LYS B CA 1
ATOM 11306 C C . LYS B 1 535 ? 17.906 6.484 6.578 1 74.56 535 LYS B C 1
ATOM 11308 O O . LYS B 1 535 ? 17.828 7.695 6.367 1 74.56 535 LYS B O 1
ATOM 11313 N N . THR B 1 536 ? 17.781 5.961 7.738 1 75.25 536 THR B N 1
ATOM 11314 C CA . THR B 1 536 ? 17.406 6.801 8.867 1 75.25 536 THR B CA 1
ATOM 11315 C C . THR B 1 536 ? 18.531 7.77 9.227 1 75.25 536 THR B C 1
ATOM 11317 O O . THR B 1 536 ? 18.281 8.961 9.43 1 75.25 536 THR B O 1
ATOM 11320 N N . ARG B 1 537 ? 19.719 7.266 9.266 1 78.81 537 ARG B N 1
ATOM 11321 C CA . ARG B 1 537 ? 20.859 8.117 9.602 1 78.81 537 ARG B CA 1
ATOM 11322 C C . ARG B 1 537 ? 21.125 9.125 8.492 1 78.81 537 ARG B C 1
ATOM 11324 O O . ARG B 1 537 ? 21.469 10.281 8.766 1 78.81 537 ARG B O 1
ATOM 11331 N N . GLY B 1 538 ? 21 8.641 7.312 1 86.06 538 GLY B N 1
ATOM 11332 C CA . GLY B 1 538 ? 21.203 9.547 6.191 1 86.06 538 GLY B CA 1
ATOM 11333 C C . GLY B 1 538 ? 20.172 10.672 6.16 1 86.06 538 GLY B C 1
ATOM 11334 O O . GLY B 1 538 ? 20.531 11.828 5.914 1 86.06 538 GLY B O 1
ATOM 11335 N N . ASN B 1 539 ? 18.938 10.328 6.418 1 88.38 539 ASN B N 1
ATOM 11336 C CA . ASN B 1 539 ? 17.859 11.32 6.438 1 88.38 539 ASN B CA 1
ATOM 11337 C C . ASN B 1 539 ? 18.062 12.336 7.555 1 88.38 539 ASN B C 1
ATOM 11339 O O . ASN B 1 539 ? 17.812 13.531 7.367 1 88.38 539 ASN B O 1
ATOM 11343 N N . GLU B 1 540 ? 18.531 11.93 8.648 1 86.88 540 GLU B N 1
ATOM 11344 C CA . GLU B 1 540 ? 18.75 12.828 9.781 1 86.88 540 GLU B CA 1
ATOM 11345 C C . GLU B 1 540 ? 19.922 13.766 9.516 1 86.88 540 GLU B C 1
ATOM 11347 O O . GLU B 1 540 ? 19.859 14.953 9.828 1 86.88 540 GLU B O 1
ATOM 11352 N N . GLU B 1 541 ? 20.938 13.242 8.969 1 88.88 541 GLU B N 1
ATOM 11353 C CA . GLU B 1 541 ? 22.125 14.055 8.727 1 88.88 541 GLU B CA 1
ATOM 11354 C C . GLU B 1 541 ? 21.859 15.125 7.672 1 88.88 541 GLU B C 1
ATOM 11356 O O . GLU B 1 541 ? 22.281 16.266 7.82 1 88.88 541 GLU B O 1
ATOM 11361 N N . LEU B 1 542 ? 21.234 14.75 6.633 1 92.19 542 LEU B N 1
ATOM 11362 C CA . LEU B 1 542 ? 20.938 15.75 5.617 1 92.19 542 LEU B CA 1
ATOM 11363 C C . LEU B 1 542 ? 19.969 16.797 6.164 1 92.19 542 LEU B C 1
ATOM 11365 O O . LEU B 1 542 ? 20.109 17.984 5.859 1 92.19 542 LEU B O 1
ATOM 11369 N N . LEU B 1 543 ? 18.984 16.359 6.867 1 92.12 543 LEU B N 1
ATOM 11370 C CA . LEU B 1 543 ? 18.016 17.297 7.43 1 92.12 543 LEU B CA 1
ATOM 11371 C C . LEU B 1 543 ? 18.703 18.266 8.383 1 92.12 543 LEU B C 1
ATOM 11373 O O . LEU B 1 543 ? 18.312 19.438 8.461 1 92.12 543 LEU B O 1
ATOM 11377 N N . LYS B 1 544 ? 19.625 17.781 9.109 1 90.75 544 LYS B N 1
ATOM 11378 C CA . LYS B 1 544 ? 20.391 18.672 9.984 1 90.75 544 LYS B CA 1
ATOM 11379 C C . LYS B 1 544 ? 21.156 19.719 9.172 1 90.75 544 LYS B C 1
ATOM 11381 O O . LYS B 1 544 ? 21.125 20.906 9.5 1 90.75 544 LYS B O 1
ATOM 11386 N N . LEU B 1 545 ? 21.797 19.266 8.172 1 92.06 545 LEU B N 1
ATOM 11387 C CA . LEU B 1 545 ? 22.516 20.188 7.309 1 92.06 545 LEU B CA 1
ATOM 11388 C C . LEU B 1 545 ? 21.578 21.203 6.68 1 92.06 545 LEU B C 1
ATOM 11390 O O . LEU B 1 545 ? 21.891 22.391 6.598 1 92.06 545 LEU B O 1
ATOM 11394 N N . MET B 1 546 ? 20.5 20.703 6.227 1 93.69 546 MET B N 1
ATOM 11395 C CA . MET B 1 546 ? 19.516 21.578 5.609 1 93.69 546 MET B CA 1
ATOM 11396 C C . MET B 1 546 ? 18.984 22.594 6.617 1 93.69 546 MET B C 1
ATOM 11398 O O . MET B 1 546 ? 18.812 23.766 6.285 1 93.69 546 MET B O 1
ATOM 11402 N N . PHE B 1 547 ? 18.734 22.156 7.805 1 93.94 547 PHE B N 1
ATOM 11403 C CA . PHE B 1 547 ? 18.203 23.031 8.844 1 93.94 547 PHE B CA 1
ATOM 11404 C C . PHE B 1 547 ? 19.172 24.203 9.094 1 93.94 547 PHE B C 1
ATOM 11406 O O . PHE B 1 547 ? 18.75 25.359 9.133 1 93.94 547 PHE B O 1
ATOM 11413 N N . PHE B 1 548 ? 20.359 23.891 9.25 1 93.56 548 PHE B N 1
ATOM 11414 C CA . PHE B 1 548 ? 21.328 24.953 9.539 1 93.56 548 PHE B CA 1
ATOM 11415 C C . PHE B 1 548 ? 21.5 25.875 8.344 1 93.56 548 PHE B C 1
ATOM 11417 O O . PHE B 1 548 ? 21.688 27.078 8.5 1 93.56 548 PHE B O 1
ATOM 11424 N N . SER B 1 549 ? 21.422 25.281 7.172 1 94.31 549 SER B N 1
ATOM 11425 C CA . SER B 1 549 ? 21.484 26.125 5.98 1 94.31 549 SER B CA 1
ATOM 11426 C C . SER B 1 549 ? 20.281 27.047 5.895 1 94.31 549 SER B C 1
ATOM 11428 O O . SER B 1 549 ? 20.406 28.234 5.578 1 94.31 549 SER B O 1
ATOM 11430 N N . LEU B 1 550 ? 19.125 26.531 6.152 1 97.19 550 LEU B N 1
ATOM 11431 C CA . LEU B 1 550 ? 17.891 27.297 6.113 1 97.19 550 LEU B CA 1
ATOM 11432 C C . LEU B 1 550 ? 17.875 28.359 7.207 1 97.19 550 LEU B C 1
ATOM 11434 O O . LEU B 1 550 ? 17.484 29.5 6.965 1 97.19 550 LEU B O 1
ATOM 11438 N N . ARG B 1 551 ? 18.281 27.984 8.367 1 95.56 551 ARG B N 1
ATOM 11439 C CA . ARG B 1 551 ? 18.359 28.922 9.484 1 95.56 551 ARG B CA 1
ATOM 11440 C C . ARG B 1 551 ? 19.297 30.078 9.172 1 95.56 551 ARG B C 1
ATOM 11442 O O . ARG B 1 551 ? 19 31.234 9.461 1 95.56 551 ARG B O 1
ATOM 11449 N N . ASN B 1 552 ? 20.453 29.75 8.594 1 94.5 552 ASN B N 1
ATOM 11450 C CA . ASN B 1 552 ? 21.422 30.797 8.242 1 94.5 552 ASN B CA 1
ATOM 11451 C C . ASN B 1 552 ? 20.859 31.734 7.184 1 94.5 552 ASN B C 1
ATOM 11453 O O . ASN B 1 552 ? 21.047 32.969 7.273 1 94.5 552 ASN B O 1
ATOM 11457 N N . GLN B 1 553 ? 20.234 31.172 6.219 1 95.81 553 GLN B N 1
ATOM 11458 C CA . GLN B 1 553 ? 19.641 32 5.18 1 95.81 553 GLN B CA 1
ATOM 11459 C C . GLN B 1 553 ? 18.516 32.875 5.746 1 95.81 553 GLN B C 1
ATOM 11461 O O . GLN B 1 553 ? 18.328 34 5.312 1 95.81 553 GLN B O 1
ATOM 11466 N N . LEU B 1 554 ? 17.734 32.312 6.613 1 96.62 554 LEU B N 1
ATOM 11467 C CA . LEU B 1 554 ? 16.656 33.062 7.242 1 96.62 554 LEU B CA 1
ATOM 11468 C C . LEU B 1 554 ? 17.203 34.25 8.039 1 96.62 554 LEU B C 1
ATOM 11470 O O . LEU B 1 554 ? 16.625 35.344 8.016 1 96.62 554 LEU B O 1
ATOM 11474 N N . LYS B 1 555 ? 18.297 34.062 8.719 1 95.06 555 LYS B N 1
ATOM 11475 C CA . LYS B 1 555 ? 18.953 35.125 9.445 1 95.06 555 LYS B CA 1
ATOM 11476 C C . LYS B 1 555 ? 19.406 36.25 8.5 1 95.06 555 LYS B C 1
ATOM 11478 O O . LYS B 1 555 ? 19.25 37.438 8.797 1 95.06 555 LYS B O 1
ATOM 11483 N N . ASP B 1 556 ? 19.953 35.812 7.395 1 93.75 556 ASP B N 1
ATOM 11484 C CA . ASP B 1 556 ? 20.391 36.781 6.395 1 93.75 556 ASP B CA 1
ATOM 11485 C C . ASP B 1 556 ? 19.203 37.562 5.836 1 93.75 556 ASP B C 1
ATOM 11487 O O . ASP B 1 556 ? 19.312 38.781 5.621 1 93.75 556 ASP B O 1
ATOM 11491 N N . SER B 1 557 ? 18.141 36.844 5.582 1 92.94 557 SER B N 1
ATOM 11492 C CA . SER B 1 557 ? 16.953 37.5 5.062 1 92.94 557 SER B CA 1
ATOM 11493 C C . SER B 1 557 ? 16.359 38.469 6.086 1 92.94 557 SER B C 1
ATOM 11495 O O . SER B 1 557 ? 15.82 39.531 5.723 1 92.94 557 SER B O 1
ATOM 11497 N N . LEU B 1 558 ? 16.422 38.125 7.324 1 92.69 558 LEU B N 1
ATOM 11498 C CA . LEU B 1 558 ? 15.938 38.969 8.398 1 92.69 558 LEU B CA 1
ATOM 11499 C C . LEU B 1 558 ? 16.781 40.25 8.508 1 92.69 558 LEU B C 1
ATOM 11501 O O . LEU B 1 558 ? 16.25 41.312 8.82 1 92.69 558 LEU B O 1
ATOM 11505 N N . ASP B 1 559 ? 18.016 40.125 8.25 1 90.94 559 ASP B N 1
ATOM 11506 C CA . ASP B 1 559 ? 18.906 41.281 8.312 1 90.94 559 ASP B CA 1
ATOM 11507 C C . ASP B 1 559 ? 18.578 42.281 7.207 1 90.94 559 ASP B C 1
ATOM 11509 O O . ASP B 1 559 ? 18.75 43.469 7.383 1 90.94 559 ASP B O 1
ATOM 11513 N N . GLN B 1 560 ? 17.953 41.781 6.16 1 87.75 560 GLN B N 1
ATOM 11514 C CA . GLN B 1 560 ? 17.609 42.656 5.035 1 87.75 560 GLN B CA 1
ATOM 11515 C C . GLN B 1 560 ? 16.203 43.219 5.199 1 87.75 560 GLN B C 1
ATOM 11517 O O . GLN B 1 560 ? 15.812 44.156 4.473 1 87.75 560 GLN B O 1
ATOM 11522 N N . ALA B 1 561 ? 15.477 42.719 6.176 1 88.12 561 ALA B N 1
ATOM 11523 C CA . ALA B 1 561 ? 14.102 43.156 6.387 1 88.12 561 ALA B CA 1
ATOM 11524 C C . ALA B 1 561 ? 14.07 44.5 7.133 1 88.12 561 ALA B C 1
ATOM 11526 O O . ALA B 1 561 ? 13.82 44.531 8.344 1 88.12 561 ALA B O 1
ATOM 11527 N N . LYS B 1 562 ? 14 45.562 6.469 1 82.5 562 LYS B N 1
ATOM 11528 C CA . LYS B 1 562 ? 14.078 46.906 7.066 1 82.5 562 LYS B CA 1
ATOM 11529 C C . LYS B 1 562 ? 12.734 47.312 7.641 1 82.5 562 LYS B C 1
ATOM 11531 O O . LYS B 1 562 ? 12.664 48.219 8.469 1 82.5 562 LYS B O 1
ATOM 11536 N N . TRP B 1 563 ? 11.703 46.594 7.219 1 80.81 563 TRP B N 1
ATOM 11537 C CA . TRP B 1 563 ? 10.375 46.938 7.711 1 80.81 563 TRP B CA 1
ATOM 11538 C C . TRP B 1 563 ? 10.195 46.5 9.156 1 80.81 563 TRP B C 1
ATOM 11540 O O . TRP B 1 563 ? 9.289 46.969 9.852 1 80.81 563 TRP B O 1
ATOM 11550 N N . LEU B 1 564 ? 11.078 45.656 9.711 1 85.5 564 LEU B N 1
ATOM 11551 C CA . LEU B 1 564 ? 11.023 45.219 11.094 1 85.5 564 LEU B CA 1
ATOM 11552 C C . LEU B 1 564 ? 11.969 46.031 11.969 1 85.5 564 LEU B C 1
ATOM 11554 O O . LEU B 1 564 ? 13.094 46.344 11.562 1 85.5 564 LEU B O 1
ATOM 11558 N N . GLU B 1 565 ? 11.547 46.312 13.133 1 86.44 565 GLU B N 1
ATOM 11559 C CA . GLU B 1 565 ? 12.352 47.094 14.07 1 86.44 565 GLU B CA 1
ATOM 11560 C C . GLU B 1 565 ? 13.656 46.375 14.398 1 86.44 565 GLU B C 1
ATOM 11562 O O . GLU B 1 565 ? 13.672 45.156 14.602 1 86.44 565 GLU B O 1
ATOM 11567 N N . PRO B 1 566 ? 14.75 47.156 14.438 1 88.5 566 PRO B N 1
ATOM 11568 C CA . PRO B 1 566 ? 16.062 46.531 14.609 1 88.5 566 PRO B CA 1
ATOM 11569 C C . PRO B 1 566 ? 16.172 45.75 15.914 1 88.5 566 PRO B C 1
ATOM 11571 O O . PRO B 1 566 ? 16.797 44.688 15.945 1 88.5 566 PRO B O 1
ATOM 11574 N N . ALA B 1 567 ? 15.617 46.25 16.984 1 87.5 567 ALA B N 1
ATOM 11575 C CA . ALA B 1 567 ? 15.703 45.531 18.266 1 87.5 567 ALA B CA 1
ATOM 11576 C C . ALA B 1 567 ? 14.953 44.188 18.188 1 87.5 567 ALA B C 1
ATOM 11578 O O . ALA B 1 567 ? 15.391 43.188 18.766 1 87.5 567 ALA B O 1
ATOM 11579 N N . ALA B 1 568 ? 13.836 44.281 17.547 1 89.38 568 ALA B N 1
ATOM 11580 C CA . ALA B 1 568 ? 13.047 43.062 17.375 1 89.38 568 ALA B CA 1
ATOM 11581 C C . ALA B 1 568 ? 13.766 42.062 16.469 1 89.38 568 ALA B C 1
ATOM 11583 O O . ALA B 1 568 ? 13.734 40.844 16.719 1 89.38 568 ALA B O 1
ATOM 11584 N N . ARG B 1 569 ? 14.422 42.562 15.492 1 91.69 569 ARG B N 1
ATOM 11585 C CA . ARG B 1 569 ? 15.172 41.719 14.57 1 91.69 569 ARG B CA 1
ATOM 11586 C C . ARG B 1 569 ? 16.328 41.031 15.273 1 91.69 569 ARG B C 1
ATOM 11588 O O . ARG B 1 569 ? 16.578 39.844 15.039 1 91.69 569 ARG B O 1
ATOM 11595 N N . GLN B 1 570 ? 16.984 41.75 16.094 1 91.5 570 GLN B N 1
ATOM 11596 C CA . GLN B 1 570 ? 18.109 41.188 16.828 1 91.5 570 GLN B CA 1
ATOM 11597 C C . GLN B 1 570 ? 17.625 40.094 17.781 1 91.5 570 GLN B C 1
ATOM 11599 O O . GLN B 1 570 ? 18.328 39.094 17.984 1 91.5 570 GLN B O 1
ATOM 11604 N N . PHE B 1 571 ? 16.484 40.344 18.344 1 91.88 571 PHE B N 1
ATOM 11605 C CA . PHE B 1 571 ? 15.938 39.344 19.25 1 91.88 571 PHE B CA 1
ATOM 11606 C C . PHE B 1 571 ? 15.602 38.062 18.5 1 91.88 571 PHE B C 1
ATOM 11608 O O . PHE B 1 571 ? 15.891 36.938 18.984 1 91.88 571 PHE B O 1
ATOM 11615 N N . ILE B 1 572 ? 14.992 38.188 17.359 1 94.19 572 ILE B N 1
ATOM 11616 C CA . ILE B 1 572 ? 14.633 37.031 16.547 1 94.19 572 ILE B CA 1
ATOM 11617 C C . ILE B 1 572 ? 15.891 36.281 16.125 1 94.19 572 ILE B C 1
ATOM 11619 O O . ILE B 1 572 ? 15.922 35.062 16.125 1 94.19 572 ILE B O 1
ATOM 11623 N N . GLN B 1 573 ? 16.906 37 15.766 1 94.81 573 GLN B N 1
ATOM 11624 C CA . GLN B 1 573 ? 18.156 36.375 15.352 1 94.81 573 GLN B CA 1
ATOM 11625 C C . GLN B 1 573 ? 18.797 35.594 16.5 1 94.81 573 GLN B C 1
ATOM 11627 O O . GLN B 1 573 ? 19.359 34.531 16.281 1 94.81 573 GLN B O 1
ATOM 11632 N N . LYS B 1 574 ? 18.719 36.156 17.609 1 93 574 LYS B N 1
ATOM 11633 C CA . LYS B 1 574 ? 19.25 35.469 18.766 1 93 574 LYS B CA 1
ATOM 11634 C C . LYS B 1 574 ? 18.5 34.156 19.031 1 93 574 LYS B C 1
ATOM 11636 O O . LYS B 1 574 ? 19.109 33.125 19.312 1 93 574 LYS B O 1
ATOM 11641 N N . LYS B 1 575 ? 17.219 34.25 18.969 1 93.25 575 LYS B N 1
ATOM 11642 C CA . LYS B 1 575 ? 16.391 33.062 19.156 1 93.25 575 LYS B CA 1
ATOM 11643 C C . LYS B 1 575 ? 16.719 32 18.125 1 93.25 575 LYS B C 1
ATOM 11645 O O . LYS B 1 575 ? 16.781 30.812 18.453 1 93.25 575 LYS B O 1
ATOM 11650 N N . LEU B 1 576 ? 16.922 32.406 16.906 1 95.5 576 LEU B N 1
ATOM 11651 C CA . LEU B 1 576 ? 17.25 31.469 15.828 1 95.5 576 LEU B CA 1
ATOM 11652 C C . LEU B 1 576 ? 18.625 30.859 16.031 1 95.5 576 LEU B C 1
ATOM 11654 O O . LEU B 1 576 ? 18.844 29.672 15.781 1 95.5 576 LEU B O 1
ATOM 11658 N N . ASN B 1 577 ? 19.531 31.609 16.484 1 92.38 577 ASN B N 1
ATOM 11659 C CA . ASN B 1 577 ? 20.906 31.141 16.688 1 92.38 577 ASN B CA 1
ATOM 11660 C C . ASN B 1 577 ? 20.984 30.078 17.781 1 92.38 577 ASN B C 1
ATOM 11662 O O . ASN B 1 577 ? 21.797 29.156 17.703 1 92.38 577 ASN B O 1
ATOM 11666 N N . GLU B 1 578 ? 20.125 30.188 18.719 1 92.62 578 GLU B N 1
ATOM 11667 C CA . GLU B 1 578 ? 20.156 29.281 19.859 1 92.62 578 GLU B CA 1
ATOM 11668 C C . GLU B 1 578 ? 19.188 28.109 19.672 1 92.62 578 GLU B C 1
ATOM 11670 O O . GLU B 1 578 ? 19.156 27.203 20.5 1 92.62 578 GLU B O 1
ATOM 11675 N N . MET B 1 579 ? 18.484 28.203 18.625 1 94.12 579 MET B N 1
ATOM 11676 C CA . MET B 1 579 ? 17.453 27.188 18.406 1 94.12 579 MET B CA 1
ATOM 11677 C C . MET B 1 579 ? 18.078 25.812 18.156 1 94.12 579 MET B C 1
ATOM 11679 O O . MET B 1 579 ? 19.047 25.703 17.391 1 94.12 579 MET B O 1
ATOM 11683 N N . ARG B 1 580 ? 17.5 24.812 18.812 1 90.62 580 ARG B N 1
ATOM 11684 C CA . ARG B 1 580 ? 17.953 23.438 18.625 1 90.62 580 ARG B CA 1
ATOM 11685 C C . ARG B 1 580 ? 17 22.656 17.734 1 90.62 580 ARG B C 1
ATOM 11687 O O . ARG B 1 580 ? 15.938 23.156 17.375 1 90.62 580 ARG B O 1
ATOM 11694 N N . LEU B 1 581 ? 17.5 21.562 17.266 1 91.56 581 LEU B N 1
ATOM 11695 C CA . LEU B 1 581 ? 16.719 20.719 16.375 1 91.56 581 LEU B CA 1
ATOM 11696 C C . LEU B 1 581 ? 16.578 19.297 16.938 1 91.56 581 LEU B C 1
ATOM 11698 O O . LEU B 1 581 ? 17.562 18.734 17.438 1 91.56 581 LEU B O 1
ATOM 11702 N N . GLN B 1 582 ? 15.312 18.828 17 1 90.44 582 GLN B N 1
ATOM 11703 C CA . GLN B 1 582 ? 15.039 17.469 17.422 1 90.44 582 GLN B CA 1
ATOM 11704 C C . GLN B 1 582 ? 14.25 16.703 16.359 1 90.44 582 GLN B C 1
ATOM 11706 O O . GLN B 1 582 ? 13.219 17.188 15.883 1 90.44 582 GLN B O 1
ATOM 11711 N N . PHE B 1 583 ? 14.828 15.562 16.031 1 86.75 583 PHE B N 1
ATOM 11712 C CA . PHE B 1 583 ? 14.148 14.703 15.07 1 86.75 583 PHE B CA 1
ATOM 11713 C C . PHE B 1 583 ? 13.461 13.539 15.766 1 86.75 583 PHE B C 1
ATOM 11715 O O . PHE B 1 583 ? 14.109 12.766 16.484 1 86.75 583 PHE B O 1
ATOM 11722 N N . GLY B 1 584 ? 12.242 13.438 15.453 1 85.88 584 GLY B N 1
ATOM 11723 C CA . GLY B 1 584 ? 11.523 12.305 16.016 1 85.88 584 GLY B CA 1
ATOM 11724 C C . GLY B 1 584 ? 11.672 12.188 17.516 1 85.88 584 GLY B C 1
ATOM 11725 O O . GLY B 1 584 ? 12.016 13.164 18.188 1 85.88 584 GLY B O 1
ATOM 11726 N N . ILE B 1 585 ? 11.305 11.008 18 1 89.5 585 ILE B N 1
ATOM 11727 C CA . ILE B 1 585 ? 11.406 10.703 19.438 1 89.5 585 ILE B CA 1
ATOM 11728 C C . ILE B 1 585 ? 12.859 10.414 19.797 1 89.5 585 ILE B C 1
ATOM 11730 O O . ILE B 1 585 ? 13.539 9.641 19.109 1 89.5 585 ILE B O 1
ATOM 11734 N N . PRO B 1 586 ? 13.312 11.102 20.797 1 88.75 586 PRO B N 1
ATOM 11735 C CA . PRO B 1 586 ? 14.703 10.867 21.203 1 88.75 586 PRO B CA 1
ATOM 11736 C C . PRO B 1 586 ? 15.008 9.391 21.453 1 88.75 586 PRO B C 1
ATOM 11738 O O . PRO B 1 586 ? 14.172 8.68 22.016 1 88.75 586 PRO B O 1
ATOM 11741 N N . ASP B 1 587 ? 16.203 8.969 21.078 1 83.38 587 ASP B N 1
ATOM 11742 C CA . ASP B 1 587 ? 16.609 7.574 21.203 1 83.38 587 ASP B CA 1
ATOM 11743 C C . ASP B 1 587 ? 16.594 7.125 22.672 1 83.38 587 ASP B C 1
ATOM 11745 O O . ASP B 1 587 ? 16.328 5.961 22.969 1 83.38 587 ASP B O 1
ATOM 11749 N N . GLU B 1 588 ? 16.844 8.102 23.516 1 87.5 588 GLU B N 1
ATOM 11750 C CA . GLU B 1 588 ? 16.859 7.793 24.953 1 87.5 588 GLU B CA 1
ATOM 11751 C C . GLU B 1 588 ? 15.5 7.32 25.438 1 87.5 588 GLU B C 1
ATOM 11753 O O . GLU B 1 588 ? 15.406 6.48 26.328 1 87.5 588 GLU B O 1
ATOM 11758 N N . VAL B 1 589 ? 14.531 7.812 24.797 1 90 589 VAL B N 1
ATOM 11759 C CA . VAL B 1 589 ? 13.172 7.445 25.156 1 90 589 VAL B CA 1
ATOM 11760 C C . VAL B 1 589 ? 12.828 6.082 24.562 1 90 589 VAL B C 1
ATOM 11762 O O . VAL B 1 589 ? 12.211 5.242 25.219 1 90 589 VAL B O 1
ATOM 11765 N N . LEU B 1 590 ? 13.242 5.828 23.422 1 85.56 590 LEU B N 1
ATOM 11766 C CA . LEU B 1 590 ? 12.898 4.605 22.703 1 85.56 590 LEU B CA 1
ATOM 11767 C C . LEU B 1 590 ? 13.664 3.412 23.266 1 85.56 590 LEU B C 1
ATOM 11769 O O . LEU B 1 590 ? 13.203 2.271 23.156 1 85.56 590 LEU B O 1
ATOM 11773 N N . GLN B 1 591 ? 14.852 3.672 23.781 1 82.44 591 GLN B N 1
ATOM 11774 C CA . GLN B 1 591 ? 15.688 2.592 24.297 1 82.44 591 GLN B CA 1
ATOM 11775 C C . GLN B 1 591 ? 15.227 2.154 25.672 1 82.44 591 GLN B C 1
ATOM 11777 O O . GLN B 1 591 ? 15.57 1.062 26.141 1 82.44 591 GLN B O 1
ATOM 11782 N N . GLN B 1 592 ? 14.438 3.025 26.219 1 84.38 592 GLN B N 1
ATOM 11783 C CA . GLN B 1 592 ? 13.844 2.621 27.5 1 84.38 592 GLN B CA 1
ATOM 11784 C C . GLN B 1 592 ? 12.648 1.703 27.281 1 84.38 592 GLN B C 1
ATOM 11786 O O . GLN B 1 592 ? 11.617 2.135 26.75 1 84.38 592 GLN B O 1
ATOM 11791 N N . PRO B 1 593 ? 12.805 0.423 27.469 1 76.25 593 PRO B N 1
ATOM 11792 C CA . PRO B 1 593 ? 11.773 -0.547 27.109 1 76.25 593 PRO B CA 1
ATOM 11793 C C . PRO B 1 593 ? 10.43 -0.271 27.781 1 76.25 593 PRO B C 1
ATOM 11795 O O . PRO B 1 593 ? 9.375 -0.61 27.25 1 76.25 593 PRO B O 1
ATOM 11798 N N . ASN B 1 594 ? 10.391 0.469 28.922 1 84.88 594 ASN B N 1
ATOM 11799 C CA . ASN B 1 594 ? 9.141 0.606 29.656 1 84.88 594 ASN B CA 1
ATOM 11800 C C . ASN B 1 594 ? 8.586 2.023 29.562 1 84.88 594 ASN B C 1
ATOM 11802 O O . ASN B 1 594 ? 7.559 2.336 30.156 1 84.88 594 ASN B O 1
ATOM 11806 N N . TYR B 1 595 ? 9.18 2.818 28.844 1 90.06 595 TYR B N 1
ATOM 11807 C CA . TYR B 1 595 ? 8.727 4.203 28.812 1 90.06 595 TYR B CA 1
ATOM 11808 C C . TYR B 1 595 ? 7.348 4.305 28.156 1 90.06 595 TYR B C 1
ATOM 11810 O O . TYR B 1 595 ? 6.445 4.953 28.703 1 90.06 595 TYR B O 1
ATOM 11818 N N . LEU B 1 596 ? 7.25 3.668 27.047 1 89.31 596 LEU B N 1
ATOM 11819 C CA . LEU B 1 596 ? 5.996 3.732 26.312 1 89.31 596 LEU B CA 1
ATOM 11820 C C . LEU B 1 596 ? 4.871 3.041 27.078 1 89.31 596 LEU B C 1
ATOM 11822 O O . LEU B 1 596 ? 3.74 3.531 27.109 1 89.31 596 LEU B O 1
ATOM 11826 N N . ALA B 1 597 ? 5.227 1.942 27.656 1 87.62 597 ALA B N 1
ATOM 11827 C CA . ALA B 1 597 ? 4.23 1.214 28.438 1 87.62 597 ALA B CA 1
ATOM 11828 C C . ALA B 1 597 ? 3.805 2.016 29.656 1 87.62 597 ALA B C 1
ATOM 11830 O O . ALA B 1 597 ? 2.627 2.025 30.016 1 87.62 597 ALA B O 1
ATOM 11831 N N . GLN B 1 598 ? 4.707 2.709 30.25 1 88.69 598 GLN B N 1
ATOM 11832 C CA . GLN B 1 598 ? 4.406 3.521 31.422 1 88.69 598 GLN B CA 1
ATOM 11833 C C . GLN B 1 598 ? 3.609 4.766 31.047 1 88.69 598 GLN B C 1
ATOM 11835 O O . GLN B 1 598 ? 2.742 5.211 31.797 1 88.69 598 GLN B O 1
ATOM 11840 N N . TYR B 1 599 ? 3.967 5.324 29.922 1 91.62 599 TYR B N 1
ATOM 11841 C CA . TYR B 1 599 ? 3.252 6.508 29.453 1 91.62 599 TYR B CA 1
ATOM 11842 C C . TYR B 1 599 ? 1.767 6.211 29.281 1 91.62 599 TYR B C 1
ATOM 11844 O O . TYR B 1 599 ? 0.918 7.035 29.625 1 91.62 599 TYR B O 1
ATOM 11852 N N . TYR B 1 600 ? 1.445 5 28.766 1 90.62 600 TYR B N 1
ATOM 11853 C CA . TYR B 1 600 ? 0.058 4.66 28.469 1 90.62 600 TYR B CA 1
ATOM 11854 C C . TYR B 1 600 ? -0.504 3.711 29.531 1 90.62 600 TYR B C 1
ATOM 11856 O O . TYR B 1 600 ? -1.511 3.037 29.281 1 90.62 600 TYR B O 1
ATOM 11864 N N . ASN B 1 601 ? 0.066 3.578 30.578 1 85.56 601 ASN B N 1
ATOM 11865 C CA . ASN B 1 601 ? -0.328 2.639 31.625 1 85.56 601 ASN B CA 1
ATOM 11866 C C . ASN B 1 601 ? -1.746 2.91 32.125 1 85.56 601 ASN B C 1
ATOM 11868 O O . ASN B 1 601 ? -2.469 1.982 32.469 1 85.56 601 ASN B O 1
ATOM 11872 N N . GLU B 1 602 ? -2.148 4.145 32.094 1 82 602 GLU B N 1
ATOM 11873 C CA . GLU B 1 602 ? -3.463 4.5 32.625 1 82 602 GLU B CA 1
ATOM 11874 C C . GLU B 1 602 ? -4.547 4.328 31.562 1 82 602 GLU B C 1
ATOM 11876 O O . GLU B 1 602 ? -5.738 4.398 31.875 1 82 602 GLU B O 1
ATOM 11881 N N . LEU B 1 603 ? -4.133 4.055 30.359 1 87.5 603 LEU B N 1
ATOM 11882 C CA . LEU B 1 603 ? -5.102 3.947 29.281 1 87.5 603 LEU B CA 1
ATOM 11883 C C . LEU B 1 603 ? -5.492 2.492 29.047 1 87.5 603 LEU B C 1
ATOM 11885 O O . LEU B 1 603 ? -4.645 1.662 28.703 1 87.5 603 LEU B O 1
ATOM 11889 N N . ILE B 1 604 ? -6.691 2.098 29.344 1 77.31 604 ILE B N 1
ATOM 11890 C CA . ILE B 1 604 ? -7.184 0.736 29.172 1 77.31 604 ILE B CA 1
ATOM 11891 C C . ILE B 1 604 ? -8.297 0.727 28.109 1 77.31 604 ILE B C 1
ATOM 11893 O O . ILE B 1 604 ? -9.352 1.337 28.312 1 77.31 604 ILE B O 1
ATOM 11897 N N . LEU B 1 605 ? -7.961 0.186 26.953 1 81.06 605 LEU B N 1
ATOM 11898 C CA . LEU B 1 605 ? -8.977 0.084 25.922 1 81.06 605 LEU B CA 1
ATOM 11899 C C . LEU B 1 605 ? -9.43 -1.36 25.734 1 81.06 605 LEU B C 1
ATOM 11901 O O . LEU B 1 605 ? -9 -2.045 24.812 1 81.06 605 LEU B O 1
ATOM 11905 N N . ASN B 1 606 ? -10.109 -2.031 26.625 1 65.94 606 ASN B N 1
ATOM 11906 C CA . ASN B 1 606 ? -10.422 -3.457 26.625 1 65.94 606 ASN B CA 1
ATOM 11907 C C . ASN B 1 606 ? -11.797 -3.732 26.031 1 65.94 606 ASN B C 1
ATOM 11909 O O . ASN B 1 606 ? -12.148 -4.883 25.766 1 65.94 606 ASN B O 1
ATOM 11913 N N . ASN B 1 607 ? -12.531 -2.742 25.797 1 65.31 607 ASN B N 1
ATOM 11914 C CA . ASN B 1 607 ? -13.875 -3.074 25.344 1 65.31 607 ASN B CA 1
ATOM 11915 C C . ASN B 1 607 ? -14.031 -2.838 23.844 1 65.31 607 ASN B C 1
ATOM 11917 O O . ASN B 1 607 ? -13.086 -2.434 23.172 1 65.31 607 ASN B O 1
ATOM 11921 N N . VAL B 1 608 ? -15.164 -3.352 23.359 1 67.44 608 VAL B N 1
ATOM 11922 C CA . VAL B 1 608 ? -15.438 -3.283 21.922 1 67.44 608 VAL B CA 1
ATOM 11923 C C . VAL B 1 608 ? -16.203 -2 21.609 1 67.44 608 VAL B C 1
ATOM 11925 O O . VAL B 1 608 ? -16.422 -1.676 20.438 1 67.44 608 VAL B O 1
ATOM 11928 N N . PHE B 1 609 ? -16.375 -1.119 22.594 1 77.44 609 PHE B N 1
ATOM 11929 C CA . PHE B 1 609 ? -17.203 0.046 22.328 1 77.44 609 PHE B CA 1
ATOM 11930 C C . PHE B 1 609 ? -16.344 1.261 22 1 77.44 609 PHE B C 1
ATOM 11932 O O . PHE B 1 609 ? -15.641 1.781 22.875 1 77.44 609 PHE B O 1
ATOM 11939 N N . PHE B 1 610 ? -16.484 1.807 20.891 1 87.19 610 PHE B N 1
ATOM 11940 C CA . PHE B 1 610 ? -15.641 2.854 20.312 1 87.19 610 PHE B CA 1
ATOM 11941 C C . PHE B 1 610 ? -15.797 4.156 21.094 1 87.19 610 PHE B C 1
ATOM 11943 O O . PHE B 1 610 ? -14.805 4.812 21.422 1 87.19 610 PHE B O 1
ATOM 11950 N N . VAL B 1 611 ? -17.062 4.57 21.438 1 84.5 611 VAL B N 1
ATOM 11951 C CA . VAL B 1 611 ? -17.328 5.836 22.109 1 84.5 611 VAL B CA 1
ATOM 11952 C C . VAL B 1 611 ? -16.719 5.82 23.5 1 84.5 611 VAL B C 1
ATOM 11954 O O . VAL B 1 611 ? -16.203 6.84 23.984 1 84.5 611 VAL B O 1
ATOM 11957 N N . GLU B 1 612 ? -16.734 4.727 24.141 1 82.94 612 GLU B N 1
ATOM 11958 C CA . GLU B 1 612 ? -16.109 4.602 25.453 1 82.94 612 GLU B CA 1
ATOM 11959 C C . GLU B 1 612 ? -14.594 4.727 25.359 1 82.94 612 GLU B C 1
ATOM 11961 O O . GLU B 1 612 ? -13.961 5.273 26.266 1 82.94 612 GLU B O 1
ATOM 11966 N N . HIS B 1 613 ? -14.062 4.176 24.328 1 87.56 613 HIS B N 1
ATOM 11967 C CA . HIS B 1 613 ? -12.633 4.34 24.109 1 87.56 613 HIS B CA 1
ATOM 11968 C C . HIS B 1 613 ? -12.258 5.816 24 1 87.56 613 HIS B C 1
ATOM 11970 O O . HIS B 1 613 ? -11.258 6.25 24.578 1 87.56 613 HIS B O 1
ATOM 11976 N N . LEU B 1 614 ? -13.07 6.582 23.281 1 86.44 614 LEU B N 1
ATOM 11977 C CA . LEU B 1 614 ? -12.781 8 23.109 1 86.44 614 LEU B CA 1
ATOM 11978 C C . LEU B 1 614 ? -12.891 8.75 24.422 1 86.44 614 LEU B C 1
ATOM 11980 O O . LEU B 1 614 ? -12.109 9.664 24.688 1 86.44 614 LEU B O 1
ATOM 11984 N N . GLU B 1 615 ? -13.805 8.359 25.266 1 84.62 615 GLU B N 1
ATOM 11985 C CA . GLU B 1 615 ? -13.938 8.977 26.578 1 84.62 615 GLU B CA 1
ATOM 11986 C C . GLU B 1 615 ? -12.734 8.664 27.453 1 84.62 615 GLU B C 1
ATOM 11988 O O . GLU B 1 615 ? -12.258 9.531 28.203 1 84.62 615 GLU B O 1
ATOM 11993 N N . TRP B 1 616 ? -12.289 7.496 27.344 1 87.5 616 TRP B N 1
ATOM 11994 C CA . TRP B 1 616 ? -11.117 7.105 28.125 1 87.5 616 TRP B CA 1
ATOM 11995 C C . TRP B 1 616 ? -9.867 7.84 27.625 1 87.5 616 TRP B C 1
ATOM 11997 O O . TRP B 1 616 ? -8.992 8.188 28.422 1 87.5 616 TRP B O 1
ATOM 12007 N N . ILE B 1 617 ? -9.766 8.031 26.375 1 89.31 617 ILE B N 1
ATOM 12008 C CA . ILE B 1 617 ? -8.602 8.719 25.828 1 89.31 617 ILE B CA 1
ATOM 12009 C C . ILE B 1 617 ? -8.617 10.188 26.234 1 89.31 617 ILE B C 1
ATOM 12011 O O . ILE B 1 617 ? -7.566 10.773 26.5 1 89.31 617 ILE B O 1
ATOM 12015 N N . TRP B 1 618 ? -9.766 10.75 26.312 1 87.56 618 TRP B N 1
ATOM 12016 C CA . TRP B 1 618 ? -9.844 12.125 26.797 1 87.56 618 TRP B CA 1
ATOM 12017 C C . TRP B 1 618 ? -9.383 12.219 28.234 1 87.56 618 TRP B C 1
ATOM 12019 O O . TRP B 1 618 ? -8.656 13.141 28.609 1 87.56 618 TRP B O 1
ATOM 12029 N N . THR B 1 619 ? -9.859 11.281 29.062 1 88.38 619 THR B N 1
ATOM 12030 C CA . THR B 1 619 ? -9.438 11.281 30.453 1 88.38 619 THR B CA 1
ATOM 12031 C C . THR B 1 619 ? -7.918 11.133 30.547 1 88.38 619 THR B C 1
ATOM 12033 O O . THR B 1 619 ? -7.285 11.75 31.406 1 88.38 619 THR B O 1
ATOM 12036 N N . PHE B 1 620 ? -7.398 10.414 29.688 1 91.5 620 PHE B N 1
ATOM 12037 C CA . PHE B 1 620 ? -5.953 10.234 29.641 1 91.5 620 PHE B CA 1
ATOM 12038 C C . PHE B 1 620 ? -5.262 11.531 29.234 1 91.5 620 PHE B C 1
ATOM 12040 O O . PHE B 1 620 ? -4.258 11.922 29.828 1 91.5 620 PHE B O 1
ATOM 12047 N N . ARG B 1 621 ? -5.746 12.188 28.234 1 89.25 621 ARG B N 1
ATOM 12048 C CA . ARG B 1 621 ? -5.156 13.43 27.75 1 89.25 621 ARG B CA 1
ATOM 12049 C C . ARG B 1 621 ? -5.215 14.516 28.812 1 89.25 621 ARG B C 1
ATOM 12051 O O . ARG B 1 621 ? -4.289 15.32 28.938 1 89.25 621 ARG B O 1
ATOM 12058 N N . ARG B 1 622 ? -6.227 14.516 29.516 1 89.81 622 ARG B N 1
ATOM 12059 C CA . ARG B 1 622 ? -6.363 15.461 30.625 1 89.81 622 ARG B CA 1
ATOM 12060 C C . ARG B 1 622 ? -5.316 15.203 31.703 1 89.81 622 ARG B C 1
ATOM 12062 O O . ARG B 1 622 ? -4.734 16.141 32.25 1 89.81 622 ARG B O 1
ATOM 12069 N N . SER B 1 623 ? -5.16 13.969 31.953 1 91.25 623 SER B N 1
ATOM 12070 C CA . SER B 1 623 ? -4.156 13.617 32.969 1 91.25 623 SER B CA 1
ATOM 12071 C C . SER B 1 623 ? -2.76 14.023 32.5 1 91.25 623 SER B C 1
ATOM 12073 O O . SER B 1 623 ? -1.935 14.438 33.312 1 91.25 623 SER B O 1
ATOM 12075 N N . GLN B 1 624 ? -2.521 13.883 31.266 1 91.06 624 GLN B N 1
ATOM 12076 C CA . GLN B 1 624 ? -1.225 14.281 30.734 1 91.06 624 GLN B CA 1
ATOM 12077 C C . GLN B 1 624 ? -1.06 15.797 30.766 1 91.06 624 GLN B C 1
ATOM 12079 O O . GLN B 1 624 ? 0.043 16.297 30.984 1 91.06 624 GLN B O 1
ATOM 12084 N N . MET B 1 625 ? -2.1 16.531 30.516 1 91.12 625 MET B N 1
ATOM 12085 C CA . MET B 1 625 ? -2.07 17.984 30.625 1 91.12 625 MET B CA 1
ATOM 12086 C C . MET B 1 625 ? -1.766 18.422 32.062 1 91.12 625 MET B C 1
ATOM 12088 O O . MET B 1 625 ? -1.027 19.375 32.281 1 91.12 625 MET B O 1
ATOM 12092 N N . GLU B 1 626 ? -2.336 17.75 32.969 1 92.56 626 GLU B N 1
ATOM 12093 C CA . GLU B 1 626 ? -2.113 18.062 34.375 1 92.56 626 GLU B CA 1
ATOM 12094 C C . GLU B 1 626 ? -0.665 17.812 34.781 1 92.56 626 GLU B C 1
ATOM 12096 O O . GLU B 1 626 ? -0.094 18.547 35.562 1 92.56 626 GLU B O 1
ATOM 12101 N N . LYS B 1 627 ? -0.098 16.75 34.219 1 90.69 627 LYS B N 1
ATOM 12102 C CA . LYS B 1 627 ? 1.291 16.422 34.5 1 90.69 627 LYS B CA 1
ATOM 12103 C C . LYS B 1 627 ? 2.234 17.531 34.062 1 90.69 627 LYS B C 1
ATOM 12105 O O . LYS B 1 627 ? 3.305 17.719 34.625 1 90.69 627 LYS B O 1
ATOM 12110 N N . LYS B 1 628 ? 1.811 18.266 33.062 1 90.75 628 LYS B N 1
ATOM 12111 C CA . LYS B 1 628 ? 2.619 19.359 32.562 1 90.75 628 LYS B CA 1
ATOM 12112 C C . LYS B 1 628 ? 2.756 20.469 33.594 1 90.75 628 LYS B C 1
ATOM 12114 O O . LYS B 1 628 ? 3.725 21.234 33.562 1 90.75 628 LYS B O 1
ATOM 12119 N N . LEU B 1 629 ? 1.786 20.609 34.438 1 91.75 629 LEU B N 1
ATOM 12120 C CA . LEU B 1 629 ? 1.78 21.688 35.438 1 91.75 629 LEU B CA 1
ATOM 12121 C C . LEU B 1 629 ? 2.762 21.391 36.562 1 91.75 629 LEU B C 1
ATOM 12123 O O . LEU B 1 629 ? 3.137 22.297 37.312 1 91.75 629 LEU B O 1
ATOM 12127 N N . GLY B 1 630 ? 3.227 20.172 36.625 1 88 630 GLY B N 1
ATOM 12128 C CA . GLY B 1 630 ? 4.25 19.797 37.594 1 88 630 GLY B CA 1
ATOM 12129 C C . GLY B 1 630 ? 5.648 19.781 37 1 88 630 GLY B C 1
ATOM 12130 O O . GLY B 1 630 ? 5.848 20.172 35.844 1 88 630 GLY B O 1
ATOM 12131 N N . PRO B 1 631 ? 6.602 19.438 37.75 1 89 631 PRO B N 1
ATOM 12132 C CA . PRO B 1 631 ? 7.973 19.328 37.219 1 89 631 PRO B CA 1
ATOM 12133 C C . PRO B 1 631 ? 8.172 18.125 36.312 1 89 631 PRO B C 1
ATOM 12135 O O . PRO B 1 631 ? 7.711 17.016 36.625 1 89 631 PRO B O 1
ATOM 12138 N N . LEU B 1 632 ? 8.703 18.422 35.188 1 90.38 632 LEU B N 1
ATOM 12139 C CA . LEU B 1 632 ? 8.961 17.359 34.219 1 90.38 632 LEU B CA 1
ATOM 12140 C C . LEU B 1 632 ? 10.453 17.266 33.906 1 90.38 632 LEU B C 1
ATOM 12142 O O . LEU B 1 632 ? 11.156 18.281 33.875 1 90.38 632 LEU B O 1
ATOM 12146 N N . ALA B 1 633 ? 10.875 16 33.719 1 89.06 633 ALA B N 1
ATOM 12147 C CA . ALA B 1 633 ? 12.234 15.797 33.219 1 89.06 633 ALA B CA 1
ATOM 12148 C C . ALA B 1 633 ? 12.352 16.25 31.766 1 89.06 633 ALA B C 1
ATOM 12150 O O . ALA B 1 633 ? 11.336 16.375 31.062 1 89.06 633 ALA B O 1
ATOM 12151 N N . ILE B 1 634 ? 13.523 16.469 31.281 1 89.69 634 ILE B N 1
ATOM 12152 C CA . ILE B 1 634 ? 13.758 17.047 29.953 1 89.69 634 ILE B CA 1
ATOM 12153 C C . ILE B 1 634 ? 13.172 16.141 28.891 1 89.69 634 ILE B C 1
ATOM 12155 O O . ILE B 1 634 ? 12.594 16.609 27.906 1 89.69 634 ILE B O 1
ATOM 12159 N N . LEU B 1 635 ? 13.336 14.852 29.062 1 91.25 635 LEU B N 1
ATOM 12160 C CA . LEU B 1 635 ? 12.805 13.914 28.062 1 91.25 635 LEU B CA 1
ATOM 12161 C C . LEU B 1 635 ? 11.281 13.938 28.047 1 91.25 635 LEU B C 1
ATOM 12163 O O . LEU B 1 635 ? 10.664 13.844 26.984 1 91.25 635 LEU B O 1
ATOM 12167 N N . ASP B 1 636 ? 10.742 14.117 29.219 1 91.56 636 ASP B N 1
ATOM 12168 C CA . ASP B 1 636 ? 9.289 14.188 29.312 1 91.56 636 ASP B CA 1
ATOM 12169 C C . ASP B 1 636 ? 8.766 15.492 28.719 1 91.56 636 ASP B C 1
ATOM 12171 O O . ASP B 1 636 ? 7.66 15.523 28.172 1 91.56 636 ASP B O 1
ATOM 12175 N N . VAL B 1 637 ? 9.562 16.531 28.844 1 91.75 637 VAL B N 1
ATOM 12176 C CA . VAL B 1 637 ? 9.172 17.812 28.266 1 91.75 637 VAL B CA 1
ATOM 12177 C C . VAL B 1 637 ? 9.125 17.688 26.734 1 91.75 637 VAL B C 1
ATOM 12179 O O . VAL B 1 637 ? 8.188 18.172 26.109 1 91.75 637 VAL B O 1
ATOM 12182 N N . ILE B 1 638 ? 10.109 17.047 26.188 1 91.44 638 ILE B N 1
ATOM 12183 C CA . ILE B 1 638 ? 10.172 16.891 24.734 1 91.44 638 ILE B CA 1
ATOM 12184 C C . ILE B 1 638 ? 8.961 16.094 24.25 1 91.44 638 ILE B C 1
ATOM 12186 O O . ILE B 1 638 ? 8.305 16.469 23.281 1 91.44 638 ILE B O 1
ATOM 12190 N N . VAL B 1 639 ? 8.672 15 24.922 1 91.31 639 VAL B N 1
ATOM 12191 C CA . VAL B 1 639 ? 7.559 14.141 24.547 1 91.31 639 VAL B CA 1
ATOM 12192 C C . VAL B 1 639 ? 6.242 14.906 24.703 1 91.31 639 VAL B C 1
ATOM 12194 O O . VAL B 1 639 ? 5.352 14.797 23.859 1 91.31 639 VAL B O 1
ATOM 12197 N N . SER B 1 640 ? 6.137 15.688 25.734 1 90.19 640 SER B N 1
ATOM 12198 C CA . SER B 1 640 ? 4.918 16.453 25.969 1 90.19 640 SER B CA 1
ATOM 12199 C C . SER B 1 640 ? 4.727 17.531 24.906 1 90.19 640 SER B C 1
ATOM 12201 O O . SER B 1 640 ? 3.605 17.781 24.469 1 90.19 640 SER B O 1
ATOM 12203 N N . GLU B 1 641 ? 5.785 18.141 24.547 1 89.25 641 GLU B N 1
ATOM 12204 C CA . GLU B 1 641 ? 5.699 19.188 23.531 1 89.25 641 GLU B CA 1
ATOM 12205 C C . GLU B 1 641 ? 5.352 18.609 22.172 1 89.25 641 GLU B C 1
ATOM 12207 O O . GLU B 1 641 ? 4.707 19.281 21.359 1 89.25 641 GLU B O 1
ATOM 12212 N N . MET B 1 642 ? 5.676 17.406 21.969 1 88.81 642 MET B N 1
ATOM 12213 C CA . MET B 1 642 ? 5.434 16.797 20.672 1 88.81 642 MET B CA 1
ATOM 12214 C C . MET B 1 642 ? 4.016 16.25 20.578 1 88.81 642 MET B C 1
ATOM 12216 O O . MET B 1 642 ? 3.385 16.297 19.531 1 88.81 642 MET B O 1
ATOM 12220 N N . TYR B 1 643 ? 3.506 15.734 21.688 1 88.75 643 TYR B N 1
ATOM 12221 C CA . TYR B 1 643 ? 2.342 14.875 21.516 1 88.75 643 TYR B CA 1
ATOM 12222 C C . TYR B 1 643 ? 1.17 15.352 22.359 1 88.75 643 TYR B C 1
ATOM 12224 O O . TYR B 1 643 ? 0.056 14.836 22.25 1 88.75 643 TYR B O 1
ATOM 12232 N N . THR B 1 644 ? 1.26 16.297 23.188 1 81.62 644 THR B N 1
ATOM 12233 C CA . THR B 1 644 ? 0.147 16.75 24.031 1 81.62 644 THR B CA 1
ATOM 12234 C C . THR B 1 644 ? -0.481 18.016 23.453 1 81.62 644 THR B C 1
ATOM 12236 O O . THR B 1 644 ? -1.382 18.594 24.062 1 81.62 644 THR B O 1
ATOM 12239 N N . ARG B 1 645 ? -0.103 18.297 22.297 1 75.12 645 ARG B N 1
ATOM 12240 C CA . ARG B 1 645 ? -0.72 19.469 21.656 1 75.12 645 ARG B CA 1
ATOM 12241 C C . ARG B 1 645 ? -2.057 19.094 21.016 1 75.12 645 ARG B C 1
ATOM 12243 O O . ARG B 1 645 ? -2.285 17.922 20.672 1 75.12 645 ARG B O 1
ATOM 12250 N N . ASP B 1 646 ? -2.865 19.984 21.047 1 67.31 646 ASP B N 1
ATOM 12251 C CA . ASP B 1 646 ? -4.191 19.734 20.484 1 67.31 646 ASP B CA 1
ATOM 12252 C C . ASP B 1 646 ? -4.102 19.328 19.016 1 67.31 646 ASP B C 1
ATOM 12254 O O . ASP B 1 646 ? -4.855 18.469 18.562 1 67.31 646 ASP B O 1
ATOM 12258 N N . ASN B 1 647 ? -3.258 20.031 18.328 1 69.81 647 ASN B N 1
ATOM 12259 C CA . ASN B 1 647 ? -3.084 19.688 16.906 1 69.81 647 ASN B CA 1
ATOM 12260 C C . ASN B 1 647 ? -1.634 19.328 16.594 1 69.81 647 ASN B C 1
ATOM 12262 O O . ASN B 1 647 ? -0.829 20.219 16.281 1 69.81 647 ASN B O 1
ATOM 12266 N N . PRO B 1 648 ? -1.454 18.047 16.703 1 72.94 648 PRO B N 1
ATOM 12267 C CA . PRO B 1 648 ? -0.063 17.688 16.422 1 72.94 648 PRO B CA 1
ATOM 12268 C C . PRO B 1 648 ? 0.337 17.953 14.977 1 72.94 648 PRO B C 1
ATOM 12270 O O . PRO B 1 648 ? -0.422 17.641 14.055 1 72.94 648 PRO B O 1
ATOM 12273 N N . GLN B 1 649 ? 1.39 18.766 14.859 1 80.38 649 GLN B N 1
ATOM 12274 C CA . GLN B 1 649 ? 1.969 19.062 13.555 1 80.38 649 GLN B CA 1
ATOM 12275 C C . GLN B 1 649 ? 3.24 18.25 13.312 1 80.38 649 GLN B C 1
ATOM 12277 O O . GLN B 1 649 ? 3.918 17.859 14.258 1 80.38 649 GLN B O 1
ATOM 12282 N N . ALA B 1 650 ? 3.48 18.062 12.086 1 84.44 650 ALA B N 1
ATOM 12283 C CA . ALA B 1 650 ? 4.672 17.297 11.742 1 84.44 650 ALA B CA 1
ATOM 12284 C C . ALA B 1 650 ? 5.941 18.078 12.047 1 84.44 650 ALA B C 1
ATOM 12286 O O . ALA B 1 650 ? 6.984 17.5 12.359 1 84.44 650 ALA B O 1
ATOM 12287 N N . ILE B 1 651 ? 5.875 19.438 11.852 1 91.06 651 ILE B N 1
ATOM 12288 C CA . ILE B 1 651 ? 6.953 20.344 12.219 1 91.06 651 ILE B CA 1
ATOM 12289 C C . ILE B 1 651 ? 6.422 21.406 13.18 1 91.06 651 ILE B C 1
ATOM 12291 O O . ILE B 1 651 ? 5.516 22.172 12.836 1 91.06 651 ILE B O 1
ATOM 12295 N N . ALA B 1 652 ? 6.984 21.344 14.367 1 90.5 652 ALA B N 1
ATOM 12296 C CA . ALA B 1 652 ? 6.48 22.266 15.383 1 90.5 652 ALA B CA 1
ATOM 12297 C C . ALA B 1 652 ? 7.633 22.922 16.141 1 90.5 652 ALA B C 1
ATOM 12299 O O . ALA B 1 652 ? 8.719 22.359 16.25 1 90.5 652 ALA B O 1
ATOM 12300 N N . TYR B 1 653 ? 7.387 24.109 16.531 1 91.69 653 TYR B N 1
ATOM 12301 C CA . TYR B 1 653 ? 8.328 24.859 17.375 1 91.69 653 TYR B CA 1
ATOM 12302 C C . TYR B 1 653 ? 7.918 24.797 18.844 1 91.69 653 TYR B C 1
ATOM 12304 O O . TYR B 1 653 ? 6.75 25.016 19.172 1 91.69 653 TYR B O 1
ATOM 12312 N N . SER B 1 654 ? 8.867 24.453 19.656 1 90.75 654 SER B N 1
ATOM 12313 C CA . SER B 1 654 ? 8.648 24.484 21.109 1 90.75 654 SER B CA 1
ATOM 12314 C C . SER B 1 654 ? 9.219 25.75 21.719 1 90.75 654 SER B C 1
ATOM 12316 O O . SER B 1 654 ? 10.438 25.953 21.734 1 90.75 654 SER B O 1
ATOM 12318 N N . ASN B 1 655 ? 8.406 26.484 22.25 1 88.44 655 ASN B N 1
ATOM 12319 C CA . ASN B 1 655 ? 8.828 27.734 22.891 1 88.44 655 ASN B CA 1
ATOM 12320 C C . ASN B 1 655 ? 9.602 27.453 24.188 1 88.44 655 ASN B C 1
ATOM 12322 O O . ASN B 1 655 ? 10.531 28.188 24.531 1 88.44 655 ASN B O 1
ATOM 12326 N N . LYS B 1 656 ? 9.234 26.469 24.891 1 88.56 656 LYS B N 1
ATOM 12327 C CA . LYS B 1 656 ? 9.867 26.125 26.172 1 88.56 656 LYS B CA 1
ATOM 12328 C C . LYS B 1 656 ? 11.328 25.719 25.953 1 88.56 656 LYS B C 1
ATOM 12330 O O . LYS B 1 656 ? 12.203 26.109 26.734 1 88.56 656 LYS B O 1
ATOM 12335 N N . LEU B 1 657 ? 11.562 25 24.953 1 91.06 657 LEU B N 1
ATOM 12336 C CA . LEU B 1 657 ? 12.891 24.453 24.719 1 91.06 657 LEU B CA 1
ATOM 12337 C C . LEU B 1 657 ? 13.633 25.25 23.656 1 91.06 657 LEU B C 1
ATOM 12339 O O . LEU B 1 657 ? 14.836 25.062 23.453 1 91.06 657 LEU B O 1
ATOM 12343 N N . ASN B 1 658 ? 12.953 26.234 23.016 1 92.25 658 ASN B N 1
ATOM 12344 C CA . ASN B 1 658 ? 13.5 26.875 21.812 1 92.25 658 ASN B CA 1
ATOM 12345 C C . ASN B 1 658 ? 14.094 25.859 20.859 1 92.25 658 ASN B C 1
ATOM 12347 O O . ASN B 1 658 ? 15.266 25.938 20.484 1 92.25 658 ASN B O 1
ATOM 12351 N N . MET B 1 659 ? 13.211 24.953 20.516 1 93.88 659 MET B N 1
ATOM 12352 C CA . MET B 1 659 ? 13.602 23.797 19.734 1 93.88 659 MET B CA 1
ATOM 12353 C C . MET B 1 659 ? 12.602 23.516 18.625 1 93.88 659 MET B C 1
ATOM 12355 O O . MET B 1 659 ? 11.391 23.656 18.828 1 93.88 659 MET B O 1
ATOM 12359 N N . LEU B 1 660 ? 13.141 23.281 17.469 1 94.56 660 LEU B N 1
ATOM 12360 C CA . LEU B 1 660 ? 12.281 22.797 16.391 1 94.56 660 LEU B CA 1
ATOM 12361 C C . LEU B 1 660 ? 12.102 21.297 16.469 1 94.56 660 LEU B C 1
ATOM 12363 O O . LEU B 1 660 ? 13.086 20.547 16.531 1 94.56 660 LEU B O 1
ATOM 12367 N N . LEU B 1 661 ? 10.898 20.938 16.5 1 92.69 661 LEU B N 1
ATOM 12368 C CA . LEU B 1 661 ? 10.555 19.516 16.594 1 92.69 661 LEU B CA 1
ATOM 12369 C C . LEU B 1 661 ? 10.031 18.984 15.266 1 92.69 661 LEU B C 1
ATOM 12371 O O . LEU B 1 661 ? 9.062 19.516 14.727 1 92.69 661 LEU B O 1
ATOM 12375 N N . VAL B 1 662 ? 10.672 17.969 14.734 1 90.12 662 VAL B N 1
ATOM 12376 C CA . VAL B 1 662 ? 10.242 17.359 13.484 1 90.12 662 VAL B CA 1
ATOM 12377 C C . VAL B 1 662 ? 9.812 15.914 13.742 1 90.12 662 VAL B C 1
ATOM 12379 O O . VAL B 1 662 ? 10.578 15.117 14.305 1 90.12 662 VAL B O 1
ATOM 12382 N N . SER B 1 663 ? 8.68 15.602 13.258 1 85.31 663 SER B N 1
ATOM 12383 C CA . SER B 1 663 ? 8.141 14.266 13.484 1 85.31 663 SER B CA 1
ATOM 12384 C C . SER B 1 663 ? 8.875 13.219 12.648 1 85.31 663 SER B C 1
ATOM 12386 O O . SER B 1 663 ? 9.398 13.531 11.578 1 85.31 663 SER B O 1
ATOM 12388 N N . LYS B 1 664 ? 8.844 12.031 13.078 1 77.75 664 LYS B N 1
ATOM 12389 C CA . LYS B 1 664 ? 9.484 10.93 12.367 1 77.75 664 LYS B CA 1
ATOM 12390 C C . LYS B 1 664 ? 8.695 10.547 11.125 1 77.75 664 LYS B C 1
ATOM 12392 O O . LYS B 1 664 ? 9.266 10.008 10.164 1 77.75 664 LYS B O 1
ATOM 12397 N N . VAL B 1 665 ? 7.445 10.812 11.172 1 75.44 665 VAL B N 1
ATOM 12398 C CA . VAL B 1 665 ? 6.605 10.469 10.031 1 75.44 665 VAL B CA 1
ATOM 12399 C C . VAL B 1 665 ? 7.125 11.172 8.781 1 75.44 665 VAL B C 1
ATOM 12401 O O . VAL B 1 665 ? 7.082 10.617 7.68 1 75.44 665 VAL B O 1
ATOM 12404 N N . LEU B 1 666 ? 7.633 12.289 8.969 1 79.62 666 LEU B N 1
ATOM 12405 C CA . LEU B 1 666 ? 8.148 13.047 7.84 1 79.62 666 LEU B CA 1
ATOM 12406 C C . LEU B 1 666 ? 9.484 12.477 7.367 1 79.62 666 LEU B C 1
ATOM 12408 O O . LEU B 1 666 ? 9.773 12.477 6.172 1 79.62 666 LEU B O 1
ATOM 12412 N N . ILE B 1 667 ? 10.219 11.945 8.289 1 76.75 667 ILE B N 1
ATOM 12413 C CA . ILE B 1 667 ? 11.562 11.469 7.977 1 76.75 667 ILE B CA 1
ATOM 12414 C C . ILE B 1 667 ? 11.484 10.094 7.312 1 76.75 667 ILE B C 1
ATOM 12416 O O . ILE B 1 667 ? 12.344 9.742 6.5 1 76.75 667 ILE B O 1
ATOM 12420 N N . SER B 1 668 ? 10.406 9.461 7.562 1 74.25 668 SER B N 1
ATOM 12421 C CA . SER B 1 668 ? 10.305 8.109 7.031 1 74.25 668 SER B CA 1
ATOM 12422 C C . SER B 1 668 ? 9.336 8.047 5.859 1 74.25 668 SER B C 1
ATOM 12424 O O . SER B 1 668 ? 9.203 7.012 5.203 1 74.25 668 SER B O 1
ATOM 12426 N N . SER B 1 669 ? 8.75 9.164 5.547 1 76.56 669 SER B N 1
ATOM 12427 C CA . SER B 1 669 ? 7.754 9.18 4.48 1 76.56 669 SER B CA 1
ATOM 12428 C C . SER B 1 669 ? 8.414 9.312 3.109 1 76.56 669 SER B C 1
ATOM 12430 O O . SER B 1 669 ? 9.609 9.602 3.016 1 76.56 669 SER B O 1
ATOM 12432 N N . ASN B 1 670 ? 7.605 9.047 2.059 1 79.25 670 ASN B N 1
ATOM 12433 C CA . ASN B 1 670 ? 8.078 9.195 0.685 1 79.25 670 ASN B CA 1
ATOM 12434 C C . ASN B 1 670 ? 8.141 10.664 0.278 1 79.25 670 ASN B C 1
ATOM 12436 O O . ASN B 1 670 ? 8.594 10.992 -0.822 1 79.25 670 ASN B O 1
ATOM 12440 N N . TYR B 1 671 ? 7.879 11.523 1.279 1 85.81 671 TYR B N 1
ATOM 12441 C CA . TYR B 1 671 ? 7.918 12.969 1.053 1 85.81 671 TYR B CA 1
ATOM 12442 C C . TYR B 1 671 ? 9.352 13.484 1.108 1 85.81 671 TYR B C 1
ATOM 12444 O O . TYR B 1 671 ? 9.672 14.5 0.479 1 85.81 671 TYR B O 1
ATOM 12452 N N . TYR B 1 672 ? 10.18 12.75 1.792 1 89.25 672 TYR B N 1
ATOM 12453 C CA . TYR B 1 672 ? 11.555 13.172 2.047 1 89.25 672 TYR B CA 1
ATOM 12454 C C . TYR B 1 672 ? 12.492 11.969 2.078 1 89.25 672 TYR B C 1
ATOM 12456 O O . TYR B 1 672 ? 12.164 10.93 2.654 1 89.25 672 TYR B O 1
ATOM 12464 N N . ASP B 1 673 ? 13.547 12.164 1.377 1 90.06 673 ASP B N 1
ATOM 12465 C CA . ASP B 1 673 ? 14.648 11.211 1.412 1 90.06 673 ASP B CA 1
ATOM 12466 C C . ASP B 1 673 ? 15.977 11.891 1.078 1 90.06 673 ASP B C 1
ATOM 12468 O O . ASP B 1 673 ? 16.047 12.719 0.17 1 90.06 673 ASP B O 1
ATOM 12472 N N . TYR B 1 674 ? 16.984 11.531 1.859 1 90.12 674 TYR B N 1
ATOM 12473 C CA . TYR B 1 674 ? 18.281 12.188 1.644 1 90.12 674 TYR B CA 1
ATOM 12474 C C . TYR B 1 674 ? 18.844 11.844 0.271 1 90.12 674 TYR B C 1
ATOM 12476 O O . TYR B 1 674 ? 19.703 12.555 -0.252 1 90.12 674 TYR B O 1
ATOM 12484 N N . ARG B 1 675 ? 18.359 10.82 -0.344 1 88.69 675 ARG B N 1
ATOM 12485 C CA . ARG B 1 675 ? 18.859 10.367 -1.639 1 88.69 675 ARG B CA 1
ATOM 12486 C C . ARG B 1 675 ? 18.109 11.039 -2.781 1 88.69 675 ARG B C 1
ATOM 12488 O O . ARG B 1 675 ? 18.469 10.898 -3.947 1 88.69 675 ARG B O 1
ATOM 12495 N N . TYR B 1 676 ? 16.984 11.75 -2.428 1 91.88 676 TYR B N 1
ATOM 12496 C CA . TYR B 1 676 ? 16.344 12.594 -3.436 1 91.88 676 TYR B CA 1
ATOM 12497 C C . TYR B 1 676 ? 17.266 13.734 -3.85 1 91.88 676 TYR B C 1
ATOM 12499 O O . TYR B 1 676 ? 18.188 14.102 -3.109 1 91.88 676 TYR B O 1
ATOM 12507 N N . PRO B 1 677 ? 17.016 14.219 -5.051 1 92.56 677 PRO B N 1
ATOM 12508 C CA . PRO B 1 677 ? 17.797 15.406 -5.391 1 92.56 677 PRO B CA 1
ATOM 12509 C C . PRO B 1 677 ? 17.672 16.516 -4.348 1 92.56 677 PRO B C 1
ATOM 12511 O O . PRO B 1 677 ? 16.578 16.734 -3.809 1 92.56 677 PRO B O 1
ATOM 12514 N N . VAL B 1 678 ? 18.734 17.172 -4.09 1 93.94 678 VAL B N 1
ATOM 12515 C CA . VAL B 1 678 ? 18.797 18.188 -3.047 1 93.94 678 VAL B CA 1
ATOM 12516 C C . VAL B 1 678 ? 17.734 19.25 -3.309 1 93.94 678 VAL B C 1
ATOM 12518 O O . VAL B 1 678 ? 17.094 19.734 -2.375 1 93.94 678 VAL B O 1
ATOM 12521 N N . ALA B 1 679 ? 17.547 19.609 -4.562 1 95.19 679 ALA B N 1
ATOM 12522 C CA . ALA B 1 679 ? 16.578 20.641 -4.93 1 95.19 679 ALA B CA 1
ATOM 12523 C C . ALA B 1 679 ? 15.164 20.234 -4.539 1 95.19 679 ALA B C 1
ATOM 12525 O O . ALA B 1 679 ? 14.367 21.078 -4.105 1 95.19 679 ALA B O 1
ATOM 12526 N N . VAL B 1 680 ? 14.859 19 -4.66 1 95.12 680 VAL B N 1
ATOM 12527 C CA . VAL B 1 680 ? 13.531 18.484 -4.324 1 95.12 680 VAL B CA 1
ATOM 12528 C C . VAL B 1 680 ? 13.32 18.547 -2.814 1 95.12 680 VAL B C 1
ATOM 12530 O O . VAL B 1 680 ? 12.25 18.953 -2.346 1 95.12 680 VAL B O 1
ATOM 12533 N N . ASN B 1 681 ? 14.289 18.203 -2.066 1 95.56 681 ASN B N 1
ATOM 12534 C CA . ASN B 1 681 ? 14.195 18.25 -0.61 1 95.56 681 ASN B CA 1
ATOM 12535 C C . ASN B 1 681 ? 14.023 19.672 -0.104 1 95.56 681 ASN B C 1
ATOM 12537 O O . ASN B 1 681 ? 13.25 19.922 0.823 1 95.56 681 ASN B O 1
ATOM 12541 N N . PHE B 1 682 ? 14.727 20.625 -0.68 1 97 682 PHE B N 1
ATOM 12542 C CA . PHE B 1 682 ? 14.609 22.016 -0.267 1 97 682 PHE B CA 1
ATOM 12543 C C . PHE B 1 682 ? 13.234 22.562 -0.635 1 97 682 PHE B C 1
ATOM 12545 O O . PHE B 1 682 ? 12.664 23.375 0.108 1 97 682 PHE B O 1
ATOM 12552 N N . ALA B 1 683 ? 12.742 22.141 -1.788 1 96.44 683 ALA B N 1
ATOM 12553 C CA . ALA B 1 683 ? 11.445 22.625 -2.246 1 96.44 683 ALA B CA 1
ATOM 12554 C C . ALA B 1 683 ? 10.32 22.062 -1.38 1 96.44 683 ALA B C 1
ATOM 12556 O O . ALA B 1 683 ? 9.289 22.719 -1.197 1 96.44 683 ALA B O 1
ATOM 12557 N N . ARG B 1 684 ? 10.492 20.969 -0.859 1 94.25 684 ARG B N 1
ATOM 12558 C CA . ARG B 1 684 ? 9.453 20.312 -0.076 1 94.25 684 ARG B CA 1
ATOM 12559 C C . ARG B 1 684 ? 9.664 20.547 1.417 1 94.25 684 ARG B C 1
ATOM 12561 O O . ARG B 1 684 ? 9.234 21.562 1.965 1 94.25 684 ARG B O 1
ATOM 12568 N N . ILE B 1 685 ? 10.477 19.75 2.031 1 93.25 685 ILE B N 1
ATOM 12569 C CA . ILE B 1 685 ? 10.648 19.812 3.479 1 93.25 685 ILE B CA 1
ATOM 12570 C C . ILE B 1 685 ? 11.359 21.094 3.869 1 93.25 685 ILE B C 1
ATOM 12572 O O . ILE B 1 685 ? 11.109 21.656 4.941 1 93.25 685 ILE B O 1
ATOM 12576 N N . GLY B 1 686 ? 12.211 21.609 3.01 1 95.88 686 GLY B N 1
ATOM 12577 C CA . GLY B 1 686 ? 12.875 22.875 3.301 1 95.88 686 GLY B CA 1
ATOM 12578 C C . GLY B 1 686 ? 11.906 24.031 3.447 1 95.88 686 GLY B C 1
ATOM 12579 O O . GLY B 1 686 ? 12.031 24.844 4.375 1 95.88 686 GLY B O 1
ATOM 12580 N N . THR B 1 687 ? 10.992 24.094 2.545 1 96.19 687 THR B N 1
ATOM 12581 C CA . THR B 1 687 ? 10 25.156 2.625 1 96.19 687 THR B CA 1
ATOM 12582 C C . THR B 1 687 ? 9.086 24.953 3.83 1 96.19 687 THR B C 1
ATOM 12584 O O . THR B 1 687 ? 8.648 25.922 4.453 1 96.19 687 THR B O 1
ATOM 12587 N N . ASP B 1 688 ? 8.805 23.766 4.129 1 93.88 688 ASP B N 1
ATOM 12588 C CA . ASP B 1 688 ? 7.961 23.484 5.285 1 93.88 688 ASP B CA 1
ATOM 12589 C C . ASP B 1 688 ? 8.633 23.922 6.582 1 93.88 688 ASP B C 1
ATOM 12591 O O . ASP B 1 688 ? 7.98 24.469 7.473 1 93.88 688 ASP B O 1
ATOM 12595 N N . ILE B 1 689 ? 9.867 23.625 6.703 1 95.38 689 ILE B N 1
ATOM 12596 C CA . ILE B 1 689 ? 10.625 24.016 7.883 1 95.38 689 ILE B CA 1
ATOM 12597 C C . ILE B 1 689 ? 10.625 25.547 8.008 1 95.38 689 ILE B C 1
ATOM 12599 O O . ILE B 1 689 ? 10.414 26.078 9.102 1 95.38 689 ILE B O 1
ATOM 12603 N N . LEU B 1 690 ? 10.844 26.188 6.922 1 97.19 690 LEU B N 1
ATOM 12604 C CA . LEU B 1 690 ? 10.875 27.641 6.941 1 97.19 690 LEU B CA 1
ATOM 12605 C C . LEU B 1 690 ? 9.5 28.219 7.262 1 97.19 690 LEU B C 1
ATOM 12607 O O . LEU B 1 690 ? 9.391 29.25 7.93 1 97.19 690 LEU B O 1
ATOM 12611 N N . GLU B 1 691 ? 8.492 27.562 6.742 1 94.06 691 GLU B N 1
ATOM 12612 C CA . GLU B 1 691 ? 7.145 28.016 7.074 1 94.06 691 GLU B CA 1
ATOM 12613 C C . GLU B 1 691 ? 6.883 27.922 8.578 1 94.06 691 GLU B C 1
ATOM 12615 O O . GLU B 1 691 ? 6.293 28.828 9.172 1 94.06 691 GLU B O 1
ATOM 12620 N N . ALA B 1 692 ? 7.293 26.875 9.117 1 93.69 692 ALA B N 1
ATOM 12621 C CA . ALA B 1 692 ? 7.125 26.703 10.555 1 93.69 692 ALA B CA 1
ATOM 12622 C C . ALA B 1 692 ? 7.93 27.734 11.336 1 93.69 692 ALA B C 1
ATOM 12624 O O . ALA B 1 692 ? 7.449 28.281 12.336 1 93.69 692 ALA B O 1
ATOM 12625 N N . LEU B 1 693 ? 9.086 28.031 10.922 1 95.69 693 LEU B N 1
ATOM 12626 C CA . LEU B 1 693 ? 9.945 28.984 11.617 1 95.69 693 LEU B CA 1
ATOM 12627 C C . LEU B 1 693 ? 9.391 30.391 11.492 1 95.69 693 LEU B C 1
ATOM 12629 O O . LEU B 1 693 ? 9.289 31.109 12.492 1 95.69 693 LEU B O 1
ATOM 12633 N N . ILE B 1 694 ? 9.016 30.766 10.289 1 94.31 694 ILE B N 1
ATOM 12634 C CA . ILE B 1 694 ? 8.547 32.125 10.047 1 94.31 694 ILE B CA 1
ATOM 12635 C C . ILE B 1 694 ? 7.191 32.344 10.711 1 94.31 694 ILE B C 1
ATOM 12637 O O . ILE B 1 694 ? 6.902 33.406 11.227 1 94.31 694 ILE B O 1
ATOM 12641 N N . ASP B 1 695 ? 6.445 31.328 10.719 1 91 695 ASP B N 1
ATOM 12642 C CA . ASP B 1 695 ? 5.148 31.438 11.375 1 91 695 ASP B CA 1
ATOM 12643 C C . ASP B 1 695 ? 5.305 31.719 12.867 1 91 695 ASP B C 1
ATOM 12645 O O . ASP B 1 695 ? 4.438 32.344 13.477 1 91 695 ASP B O 1
ATOM 12649 N N . ASN B 1 696 ? 6.34 31.328 13.461 1 91.81 696 ASN B N 1
ATOM 12650 C CA . ASN B 1 696 ? 6.547 31.5 14.898 1 91.81 696 ASN B CA 1
ATOM 12651 C C . ASN B 1 696 ? 7.219 32.844 15.211 1 91.81 696 ASN B C 1
ATOM 12653 O O . ASN B 1 696 ? 7.504 33.125 16.375 1 91.81 696 ASN B O 1
ATOM 12657 N N . PHE B 1 697 ? 7.484 33.656 14.227 1 91.56 697 PHE B N 1
ATOM 12658 C CA . PHE B 1 697 ? 8 35 14.484 1 91.56 697 PHE B CA 1
ATOM 12659 C C . PHE B 1 697 ? 7.02 35.812 15.328 1 91.56 697 PHE B C 1
ATOM 12661 O O . PHE B 1 697 ? 7.426 36.625 16.141 1 91.56 697 PHE B O 1
ATOM 12668 N N . SER B 1 698 ? 5.75 35.469 15.07 1 86.81 698 SER B N 1
ATOM 12669 C CA . SER B 1 698 ? 4.754 36.156 15.891 1 86.81 698 SER B CA 1
ATOM 12670 C C . SER B 1 698 ? 4.934 35.812 17.375 1 86.81 698 SER B C 1
ATOM 12672 O O . SER B 1 698 ? 4.781 36.688 18.234 1 86.81 698 SER B O 1
ATOM 12674 N N . THR B 1 699 ? 5.27 34.625 17.625 1 87.06 699 THR B N 1
ATOM 12675 C CA . THR B 1 699 ? 5.504 34.188 19 1 87.06 699 THR B CA 1
ATOM 12676 C C . THR B 1 699 ? 6.77 34.844 19.562 1 87.06 699 THR B C 1
ATOM 12678 O O . THR B 1 699 ? 6.801 35.25 20.719 1 87.06 699 THR B O 1
ATOM 12681 N N . PHE B 1 700 ? 7.781 35 18.781 1 90.31 700 PHE B N 1
ATOM 12682 C CA . PHE B 1 700 ? 9.016 35.656 19.188 1 90.31 700 PHE B CA 1
ATOM 12683 C C . PHE B 1 700 ? 8.781 37.125 19.547 1 90.31 700 PHE B C 1
ATOM 12685 O O . PHE B 1 700 ? 9.32 37.625 20.531 1 90.31 700 PHE B O 1
ATOM 12692 N N . LEU B 1 701 ? 7.992 37.688 18.734 1 88.44 701 LEU B N 1
ATOM 12693 C CA . LEU B 1 701 ? 7.73 39.094 18.938 1 88.44 701 LEU B CA 1
ATOM 12694 C C . LEU B 1 701 ? 6.871 39.312 20.188 1 88.44 701 LEU B C 1
ATOM 12696 O O . LEU B 1 701 ? 7.012 40.312 20.875 1 88.44 701 LEU B O 1
ATOM 12700 N N . LEU B 1 702 ? 5.973 38.406 20.406 1 84.69 702 LEU B N 1
ATOM 12701 C CA . LEU B 1 702 ? 5.199 38.5 21.641 1 84.69 702 LEU B CA 1
ATOM 12702 C C . LEU B 1 702 ? 6.105 38.375 22.859 1 84.69 702 LEU B C 1
ATOM 12704 O O . LEU B 1 702 ? 5.891 39.031 23.875 1 84.69 702 LEU B O 1
ATOM 12708 N N . GLN B 1 703 ? 7.062 37.531 22.812 1 86.06 703 GLN B N 1
ATOM 12709 C CA . GLN B 1 703 ? 8.039 37.406 23.891 1 86.06 703 GLN B CA 1
ATOM 12710 C C . GLN B 1 703 ? 8.859 38.688 24.047 1 86.06 703 GLN B C 1
ATOM 12712 O O . GLN B 1 703 ? 9.117 39.125 25.172 1 86.06 703 GLN B O 1
ATOM 12717 N N . PHE B 1 704 ? 9.234 39.188 22.906 1 86.88 704 PHE B N 1
ATOM 12718 C CA . PHE B 1 704 ? 10.008 40.406 22.906 1 86.88 704 PHE B CA 1
ATOM 12719 C C . PHE B 1 704 ? 9.203 41.562 23.531 1 86.88 704 PHE B C 1
ATOM 12721 O O . PHE B 1 704 ? 9.734 42.312 24.359 1 86.88 704 PHE B O 1
ATOM 12728 N N . ASN B 1 705 ? 7.973 41.625 23.141 1 83.31 705 ASN B N 1
ATOM 12729 C CA . ASN B 1 705 ? 7.109 42.688 23.641 1 83.31 705 ASN B CA 1
ATOM 12730 C C . ASN B 1 705 ? 6.902 42.594 25.156 1 83.31 705 ASN B C 1
ATOM 12732 O O . ASN B 1 705 ? 6.871 43.594 25.859 1 83.31 705 ASN B O 1
ATOM 12736 N N . THR B 1 706 ? 6.742 41.406 25.625 1 79.62 706 THR B N 1
ATOM 12737 C CA . THR B 1 706 ? 6.516 41.188 27.047 1 79.62 706 THR B CA 1
ATOM 12738 C C . THR B 1 706 ? 7.781 41.469 27.844 1 79.62 706 THR B C 1
ATOM 12740 O O . THR B 1 706 ? 7.711 42.031 28.953 1 79.62 706 THR B O 1
ATOM 12743 N N . GLN B 1 707 ? 8.891 41.125 27.328 1 77.38 707 GLN B N 1
ATOM 12744 C CA . GLN B 1 707 ? 10.156 41.344 28.016 1 77.38 707 GLN B CA 1
ATOM 12745 C C . GLN B 1 707 ? 10.531 42.844 27.984 1 77.38 707 GLN B C 1
ATOM 12747 O O . GLN B 1 707 ? 11.195 43.312 28.906 1 77.38 707 GLN B O 1
ATOM 12752 N N . SER B 1 708 ? 10.172 43.438 26.875 1 73.56 708 SER B N 1
ATOM 12753 C CA . SER B 1 708 ? 10.469 44.844 26.75 1 73.56 708 SER B CA 1
ATOM 12754 C C . SER B 1 708 ? 9.539 45.719 27.594 1 73.56 708 SER B C 1
ATOM 12756 O O . SER B 1 708 ? 9.922 46.781 28.078 1 73.56 708 SER B O 1
ATOM 12758 N N . THR B 1 709 ? 8.266 45.375 27.547 1 63.44 709 THR B N 1
ATOM 12759 C CA . THR B 1 709 ? 7.32 46.125 28.375 1 63.44 709 THR B CA 1
ATOM 12760 C C . THR B 1 709 ? 7.734 46.094 29.844 1 63.44 709 THR B C 1
ATOM 12762 O O . THR B 1 709 ? 7.441 47 30.609 1 63.44 709 THR B O 1
ATOM 12765 N N . ASP B 1 710 ? 8.289 44.969 30.266 1 53.44 710 ASP B N 1
ATOM 12766 C CA . ASP B 1 710 ? 8.758 44.938 31.641 1 53.44 710 ASP B CA 1
ATOM 12767 C C . ASP B 1 710 ? 9.828 45.969 31.906 1 53.44 710 ASP B C 1
ATOM 12769 O O . ASP B 1 710 ? 9.992 46.438 33.031 1 53.44 710 ASP B O 1
ATOM 12773 N N . ILE B 1 711 ? 10.539 46.281 30.766 1 46.78 711 ILE B N 1
ATOM 12774 C CA . ILE B 1 711 ? 11.594 47.25 30.969 1 46.78 711 ILE B CA 1
ATOM 12775 C C . ILE B 1 711 ? 11.039 48.656 30.781 1 46.78 711 ILE B C 1
ATOM 12777 O O . ILE B 1 711 ? 11.383 49.594 31.516 1 46.78 711 ILE B O 1
ATOM 12781 N N . SER B 1 712 ? 10.266 49 29.516 1 45.75 712 SER B N 1
ATOM 12782 C CA . SER B 1 712 ? 9.797 50.344 29.312 1 45.75 712 SER B CA 1
ATOM 12783 C C . SER B 1 712 ? 8.289 50.406 29.078 1 45.75 712 SER B C 1
ATOM 12785 O O . SER B 1 712 ? 7.73 49.469 28.469 1 45.75 712 SER B O 1
ATOM 12787 N N . ASP B 1 713 ? 7.441 50.969 29.906 1 45.91 713 ASP B N 1
ATOM 12788 C CA . ASP B 1 713 ? 5.992 51.156 29.938 1 45.91 713 ASP B CA 1
ATOM 12789 C C . ASP B 1 713 ? 5.426 51.281 28.516 1 45.91 713 ASP B C 1
ATOM 12791 O O . ASP B 1 713 ? 4.246 51.031 28.297 1 45.91 713 ASP B O 1
ATOM 12795 N N . ALA B 1 714 ? 5.777 52.281 27.531 1 45.09 714 ALA B N 1
ATOM 12796 C CA . ALA B 1 714 ? 5.098 52.875 26.391 1 45.09 714 ALA B CA 1
ATOM 12797 C C . ALA B 1 714 ? 5.438 52.188 25.094 1 45.09 714 ALA B C 1
ATOM 12799 O O . ALA B 1 714 ? 5.16 52.688 24 1 45.09 714 ALA B O 1
ATOM 12800 N N . ALA B 1 715 ? 6.109 51.031 25.031 1 50.72 715 ALA B N 1
ATOM 12801 C CA . ALA B 1 715 ? 6.559 50.719 23.672 1 50.72 715 ALA B CA 1
ATOM 12802 C C . ALA B 1 715 ? 5.477 49.969 22.906 1 50.72 715 ALA B C 1
ATOM 12804 O O . ALA B 1 715 ? 4.867 49.031 23.438 1 50.72 715 ALA B O 1
ATOM 12805 N N . PRO B 1 716 ? 4.973 50.5 21.719 1 54.56 716 PRO B N 1
ATOM 12806 C CA . PRO B 1 716 ? 3.926 49.875 20.891 1 54.56 716 PRO B CA 1
ATOM 12807 C C . PRO B 1 716 ? 4.227 48.438 20.547 1 54.56 716 PRO B C 1
ATOM 12809 O O . PRO B 1 716 ? 5.391 48.062 20.391 1 54.56 716 PRO B O 1
ATOM 12812 N N . GLU B 1 717 ? 3.223 47.531 20.797 1 65.75 717 GLU B N 1
ATOM 12813 C CA . GLU B 1 717 ? 3.33 46.125 20.469 1 65.75 717 GLU B CA 1
ATOM 12814 C C . GLU B 1 717 ? 3.746 45.938 19.016 1 65.75 717 GLU B C 1
ATOM 12816 O O . GLU B 1 717 ? 3.104 46.469 18.094 1 65.75 717 GLU B O 1
ATOM 12821 N N . ILE B 1 718 ? 4.992 45.469 18.828 1 69.06 718 ILE B N 1
ATOM 12822 C CA . ILE B 1 718 ? 5.473 45.156 17.484 1 69.06 718 ILE B CA 1
ATOM 12823 C C . ILE B 1 718 ? 4.785 43.875 16.969 1 69.06 718 ILE B C 1
ATOM 12825 O O . ILE B 1 718 ? 4.805 42.844 17.625 1 69.06 718 ILE B O 1
ATOM 12829 N N . ARG B 1 719 ? 3.982 44.156 15.977 1 75 719 ARG B N 1
ATOM 12830 C CA . ARG B 1 719 ? 3.338 43 15.328 1 75 719 ARG B CA 1
ATOM 12831 C C . ARG B 1 719 ? 4.078 42.625 14.055 1 75 719 ARG B C 1
ATOM 12833 O O . ARG B 1 719 ? 4.719 43.438 13.414 1 75 719 ARG B O 1
ATOM 12840 N N . TYR B 1 720 ? 4.176 41.344 14 1 72 720 TYR B N 1
ATOM 12841 C CA . TYR B 1 720 ? 4.824 40.875 12.789 1 72 720 TYR B CA 1
ATOM 12842 C C . TYR B 1 720 ? 4.066 41.344 11.547 1 72 720 TYR B C 1
ATOM 12844 O O . TYR B 1 720 ? 2.84 41.469 11.57 1 72 720 TYR B O 1
ATOM 12852 N N . ALA B 1 721 ? 4.75 41.625 10.5 1 63.06 721 ALA B N 1
ATOM 12853 C CA . ALA B 1 721 ? 4.359 42.312 9.273 1 63.06 721 ALA B CA 1
ATOM 12854 C C . ALA B 1 721 ? 3.125 41.656 8.656 1 63.06 721 ALA B C 1
ATOM 12856 O O . ALA B 1 721 ? 2.932 40.469 8.773 1 63.06 721 ALA B O 1
ATOM 12857 N N . GLN B 1 722 ? 2.156 42.5 8.469 1 65.06 722 GLN B N 1
ATOM 12858 C CA . GLN B 1 722 ? 1.001 42.156 7.652 1 65.06 722 GLN B CA 1
ATOM 12859 C C . GLN B 1 722 ? 1.3 42.312 6.168 1 65.06 722 GLN B C 1
ATOM 12861 O O . GLN B 1 722 ? 2.033 43.25 5.785 1 65.06 722 GLN B O 1
ATOM 12866 N N . PRO B 1 723 ? 0.926 41.25 5.406 1 67.81 723 PRO B N 1
ATOM 12867 C CA . PRO B 1 723 ? 1.178 41.375 3.971 1 67.81 723 PRO B CA 1
ATOM 12868 C C . PRO B 1 723 ? 0.592 42.656 3.379 1 67.81 723 PRO B C 1
ATOM 12870 O O . PRO B 1 723 ? -0.48 43.094 3.799 1 67.81 723 PRO B O 1
ATOM 12873 N N . ASP B 1 724 ? 1.415 43.312 2.766 1 72.19 724 ASP B N 1
ATOM 12874 C CA . ASP B 1 724 ? 0.908 44.438 1.981 1 72.19 724 ASP B CA 1
ATOM 12875 C C . ASP B 1 724 ? 0.014 43.969 0.843 1 72.19 724 ASP B C 1
ATOM 12877 O O . ASP B 1 724 ? 0.507 43.469 -0.177 1 72.19 724 ASP B O 1
ATOM 12881 N N . VAL B 1 725 ? -1.253 44.062 1.083 1 75 725 VAL B N 1
ATOM 12882 C CA . VAL B 1 725 ? -2.244 43.531 0.139 1 75 725 VAL B CA 1
ATOM 12883 C C . VAL B 1 725 ? -2.059 44.219 -1.217 1 75 725 VAL B C 1
ATOM 12885 O O . VAL B 1 725 ? -2.271 43.594 -2.262 1 75 725 VAL B O 1
ATOM 12888 N N . ASN B 1 726 ? -1.646 45.406 -1.179 1 70.31 726 ASN B N 1
ATOM 12889 C CA . ASN B 1 726 ? -1.489 46.156 -2.428 1 70.31 726 ASN B CA 1
ATOM 12890 C C . ASN B 1 726 ? -0.328 45.625 -3.256 1 70.31 726 ASN B C 1
ATOM 12892 O O . ASN B 1 726 ? -0.413 45.562 -4.484 1 70.31 726 ASN B O 1
ATOM 12896 N N . CYS B 1 727 ? 0.674 45.188 -2.488 1 73.31 727 CYS B N 1
ATOM 12897 C CA . CYS B 1 727 ? 1.816 44.625 -3.199 1 73.31 727 CYS B CA 1
ATOM 12898 C C . CYS B 1 727 ? 1.476 43.25 -3.781 1 73.31 727 CYS B C 1
ATOM 12900 O O . CYS B 1 727 ? 1.904 42.938 -4.887 1 73.31 727 CYS B O 1
ATOM 12902 N N . LEU B 1 728 ? 0.675 42.594 -3.08 1 71.56 728 LEU B N 1
ATOM 12903 C CA . LEU B 1 728 ? 0.33 41.25 -3.494 1 71.56 728 LEU B CA 1
ATOM 12904 C C . LEU B 1 728 ? -0.61 41.281 -4.695 1 71.56 728 LEU B C 1
ATOM 12906 O O . LEU B 1 728 ? -0.604 40.344 -5.512 1 71.56 728 LEU B O 1
ATOM 12910 N N . ALA B 1 729 ? -1.332 42.281 -4.75 1 67.81 729 ALA B N 1
ATOM 12911 C CA . ALA B 1 729 ? -2.32 42.375 -5.82 1 67.81 729 ALA B CA 1
ATOM 12912 C C . ALA B 1 729 ? -1.738 43.094 -7.039 1 67.81 729 ALA B C 1
ATOM 12914 O O . ALA B 1 729 ? -2.398 43.219 -8.07 1 67.81 729 ALA B O 1
ATOM 12915 N N . ALA B 1 730 ? -0.495 43.438 -6.812 1 63.09 730 ALA B N 1
ATOM 12916 C CA . ALA B 1 730 ? 0.09 44.219 -7.906 1 63.09 730 ALA B CA 1
ATOM 12917 C C . ALA B 1 730 ? 0.177 43.375 -9.18 1 63.09 730 ALA B C 1
ATOM 12919 O O . ALA B 1 730 ? 0.691 42.25 -9.164 1 63.09 730 ALA B O 1
ATOM 12920 N N . GLY B 1 731 ? -0.352 43.75 -10.242 1 59.97 731 GLY B N 1
ATOM 12921 C CA . GLY B 1 731 ? -0.323 43.125 -11.547 1 59.97 731 GLY B CA 1
ATOM 12922 C C . GLY B 1 731 ? -1.491 42.188 -11.773 1 59.97 731 GLY B C 1
ATOM 12923 O O . GLY B 1 731 ? -1.602 41.562 -12.836 1 59.97 731 GLY B O 1
ATOM 12924 N N . GLN B 1 732 ? -2.242 41.969 -10.648 1 62.62 732 GLN B N 1
ATOM 12925 C CA . GLN B 1 732 ? -3.391 41.094 -10.789 1 62.62 732 GLN B CA 1
ATOM 12926 C C . GLN B 1 732 ? -4.672 41.875 -11.047 1 62.62 732 GLN B C 1
ATOM 12928 O O . GLN B 1 732 ? -4.727 43.094 -10.789 1 62.62 732 GLN B O 1
ATOM 12933 N N . PRO B 1 733 ? -5.57 41.125 -11.617 1 63.69 733 PRO B N 1
ATOM 12934 C CA . PRO B 1 733 ? -6.836 41.844 -11.852 1 63.69 733 PRO B CA 1
ATOM 12935 C C . PRO B 1 733 ? -7.422 42.438 -10.57 1 63.69 733 PRO B C 1
ATOM 12937 O O . PRO B 1 733 ? -7.199 41.906 -9.477 1 63.69 733 PRO B O 1
ATOM 12940 N N . PRO B 1 734 ? -7.918 43.594 -10.664 1 65.06 734 PRO B N 1
ATOM 12941 C CA . PRO B 1 734 ? -8.469 44.312 -9.5 1 65.06 734 PRO B CA 1
ATOM 12942 C C . PRO B 1 734 ? -9.398 43.438 -8.664 1 65.06 734 PRO B C 1
ATOM 12944 O O . PRO B 1 734 ? -9.539 43.656 -7.461 1 65.06 734 PRO B O 1
ATOM 12947 N N . ARG B 1 735 ? -10.023 42.531 -9.227 1 67.56 735 ARG B N 1
ATOM 12948 C CA . ARG B 1 735 ? -10.93 41.656 -8.469 1 67.56 735 ARG B CA 1
ATOM 12949 C C . ARG B 1 735 ? -10.188 40.906 -7.363 1 67.56 735 ARG B C 1
ATOM 12951 O O . ARG B 1 735 ? -10.742 40.688 -6.293 1 67.56 735 ARG B O 1
ATOM 12958 N N . LEU B 1 736 ? -8.992 40.75 -7.637 1 69.25 736 LEU B N 1
ATOM 12959 C CA . LEU B 1 736 ? -8.211 40 -6.664 1 69.25 736 LEU B CA 1
ATOM 12960 C C . LEU B 1 736 ? -7.906 40.844 -5.434 1 69.25 736 LEU B C 1
ATOM 12962 O O . LEU B 1 736 ? -7.879 40.344 -4.312 1 69.25 736 LEU B O 1
ATOM 12966 N N . VAL B 1 737 ? -7.742 42.156 -5.699 1 69.75 737 VAL B N 1
ATOM 12967 C CA . VAL B 1 737 ? -7.469 43.062 -4.582 1 69.75 737 VAL B CA 1
ATOM 12968 C C . VAL B 1 737 ? -8.641 43.031 -3.607 1 69.75 737 VAL B C 1
ATOM 12970 O O . VAL B 1 737 ? -8.445 43 -2.391 1 69.75 737 VAL B O 1
ATOM 12973 N N . HIS B 1 738 ? -9.742 43.031 -4.227 1 69.75 738 HIS B N 1
ATOM 12974 C CA . HIS B 1 738 ? -10.93 43.031 -3.379 1 69.75 738 HIS B CA 1
ATOM 12975 C C . HIS B 1 738 ? -11.062 41.688 -2.631 1 69.75 738 HIS B C 1
ATOM 12977 O O . HIS B 1 738 ? -11.406 41.688 -1.445 1 69.75 738 HIS B O 1
ATOM 12983 N N . GLU B 1 739 ? -10.734 40.688 -3.238 1 70.81 739 GLU B N 1
ATOM 12984 C CA . GLU B 1 739 ? -10.852 39.375 -2.623 1 70.81 739 GLU B CA 1
ATOM 12985 C C . GLU B 1 739 ? -9.852 39.188 -1.488 1 70.81 739 GLU B C 1
ATOM 12987 O O . GLU B 1 739 ? -10.172 38.625 -0.447 1 70.81 739 GLU B O 1
ATOM 12992 N N . LEU B 1 740 ? -8.742 39.781 -1.692 1 73.62 740 LEU B N 1
ATOM 12993 C CA . LEU B 1 740 ? -7.691 39.625 -0.689 1 73.62 740 LEU B CA 1
ATOM 12994 C C . LEU B 1 740 ? -7.996 40.5 0.538 1 73.62 740 LEU B C 1
ATOM 12996 O O . LEU B 1 740 ? -7.66 40.094 1.662 1 73.62 740 LEU B O 1
ATOM 13000 N N . ASN B 1 741 ? -8.609 41.531 0.215 1 69.12 741 ASN B N 1
ATOM 13001 C CA . ASN B 1 741 ? -8.938 42.406 1.328 1 69.12 741 ASN B CA 1
ATOM 13002 C C . ASN B 1 741 ? -10.031 41.812 2.209 1 69.12 741 ASN B C 1
ATOM 13004 O O . ASN B 1 741 ? -10.141 42.156 3.389 1 69.12 741 ASN B O 1
ATOM 13008 N N . GLU B 1 742 ? -10.781 40.969 1.554 1 68.31 742 GLU B N 1
ATOM 13009 C CA . GLU B 1 742 ? -11.891 40.375 2.289 1 68.31 742 GLU B CA 1
ATOM 13010 C C . GLU B 1 742 ? -11.422 39.156 3.092 1 68.31 742 GLU B C 1
ATOM 13012 O O . GLU B 1 742 ? -12.148 38.656 3.951 1 68.31 742 GLU B O 1
ATOM 13017 N N . LEU B 1 743 ? -10.188 38.906 2.902 1 74.69 743 LEU B N 1
ATOM 13018 C CA . LEU B 1 743 ? -9.688 37.719 3.596 1 74.69 743 LEU B CA 1
ATOM 13019 C C . LEU B 1 743 ? -9.367 38.031 5.051 1 74.69 743 LEU B C 1
ATOM 13021 O O . LEU B 1 743 ? -9.078 39.188 5.395 1 74.69 743 LEU B O 1
ATOM 13025 N N . SER B 1 744 ? -9.5 37 5.809 1 71.12 744 SER B N 1
ATOM 13026 C CA . SER B 1 744 ? -9.188 37.125 7.23 1 71.12 744 SER B CA 1
ATOM 13027 C C . SER B 1 744 ? -7.715 37.469 7.441 1 71.12 744 SER B C 1
ATOM 13029 O O . SER B 1 744 ? -6.879 37.188 6.578 1 71.12 744 SER B O 1
ATOM 13031 N N . SER B 1 745 ? -7.422 38.125 8.461 1 73 745 SER B N 1
ATOM 13032 C CA . SER B 1 745 ? -6.051 38.469 8.82 1 73 745 SER B CA 1
ATOM 13033 C C . SER B 1 745 ? -5.176 37.25 8.945 1 73 745 SER B C 1
ATOM 13035 O O . SER B 1 745 ? -3.99 37.281 8.617 1 73 745 SER B O 1
ATOM 13037 N N . SER B 1 746 ? -5.793 36.219 9.32 1 76.94 746 SER B N 1
ATOM 13038 C CA . SER B 1 746 ? -5.043 34.969 9.477 1 76.94 746 SER B CA 1
ATOM 13039 C C . SER B 1 746 ? -4.68 34.375 8.117 1 76.94 746 SER B C 1
ATOM 13041 O O . SER B 1 746 ? -3.588 33.812 7.949 1 76.94 746 SER B O 1
ATOM 13043 N N . ALA B 1 747 ? -5.547 34.469 7.211 1 80.94 747 ALA B N 1
ATOM 13044 C CA . ALA B 1 747 ? -5.281 33.969 5.867 1 80.94 747 ALA B CA 1
ATOM 13045 C C . ALA B 1 747 ? -4.191 34.781 5.184 1 80.94 747 ALA B C 1
ATOM 13047 O O . ALA B 1 747 ? -3.355 34.25 4.457 1 80.94 747 ALA B O 1
ATOM 13048 N N . LEU B 1 748 ? -4.191 36.062 5.484 1 80 748 LEU B N 1
ATOM 13049 C CA . LEU B 1 748 ? -3.186 36.938 4.887 1 80 748 LEU B CA 1
ATOM 13050 C C . LEU B 1 748 ? -1.813 36.688 5.504 1 80 748 LEU B C 1
ATOM 13052 O O . LEU B 1 748 ? -0.795 36.781 4.812 1 80 748 LEU B O 1
ATOM 13056 N N . LYS B 1 749 ? -1.807 36.438 6.754 1 82.38 749 LYS B N 1
ATOM 13057 C CA . LYS B 1 749 ? -0.549 36.094 7.406 1 82.38 749 LYS B CA 1
ATOM 13058 C C . LYS B 1 749 ? 0.034 34.812 6.824 1 82.38 749 LYS B C 1
ATOM 13060 O O . LYS B 1 749 ? 1.237 34.719 6.57 1 82.38 749 LYS B O 1
ATOM 13065 N N . SER B 1 750 ? -0.821 33.906 6.645 1 84.56 750 SER B N 1
ATOM 13066 C CA . SER B 1 750 ? -0.372 32.625 6.086 1 84.56 750 SER B CA 1
ATOM 13067 C C . SER B 1 750 ? 0.191 32.812 4.68 1 84.56 750 SER B C 1
ATOM 13069 O O . SER B 1 750 ? 1.147 32.156 4.293 1 84.56 750 SER B O 1
ATOM 13071 N N . PHE B 1 751 ? -0.414 33.688 4.016 1 83.19 751 PHE B N 1
ATOM 13072 C CA . PHE B 1 751 ? 0.046 34.031 2.67 1 83.19 751 PHE B CA 1
ATOM 13073 C C . PHE B 1 751 ? 1.446 34.625 2.707 1 83.19 751 PHE B C 1
ATOM 13075 O O . PHE B 1 751 ? 2.316 34.219 1.928 1 83.19 751 PHE B O 1
ATOM 13082 N N . HIS B 1 752 ? 1.654 35.469 3.605 1 85.81 752 HIS B N 1
ATOM 13083 C CA . HIS B 1 752 ? 2.963 36.094 3.779 1 85.81 752 HIS B CA 1
ATOM 13084 C C . HIS B 1 752 ? 4.012 35.062 4.18 1 85.81 752 HIS B C 1
ATOM 13086 O O . HIS B 1 752 ? 5.141 35.094 3.684 1 85.81 752 HIS B O 1
ATOM 13092 N N . VAL B 1 753 ? 3.643 34.25 5.027 1 90.44 753 VAL B N 1
ATOM 13093 C CA . VAL B 1 753 ? 4.559 33.219 5.527 1 90.44 753 VAL B CA 1
ATOM 13094 C C . VAL B 1 753 ? 4.945 32.281 4.395 1 90.44 753 VAL B C 1
ATOM 13096 O O . VAL B 1 753 ? 6.125 31.953 4.223 1 90.44 753 VAL B O 1
ATOM 13099 N N . THR B 1 754 ? 3.992 31.906 3.586 1 91.06 754 THR B N 1
ATOM 13100 C CA . THR B 1 754 ? 4.234 30.953 2.508 1 91.06 754 THR B CA 1
ATOM 13101 C C . THR B 1 754 ? 5.156 31.562 1.452 1 91.06 754 THR B C 1
ATOM 13103 O O . THR B 1 754 ? 6.102 30.906 1.001 1 91.06 754 THR B O 1
ATOM 13106 N N . LEU B 1 755 ? 4.914 32.812 1.083 1 89.94 755 LEU B N 1
ATOM 13107 C CA . LEU B 1 755 ? 5.727 33.438 0.058 1 89.94 755 LEU B CA 1
ATOM 13108 C C . LEU B 1 755 ? 7.133 33.719 0.575 1 89.94 755 LEU B C 1
ATOM 13110 O O . LEU B 1 755 ? 8.109 33.562 -0.156 1 89.94 755 LEU B O 1
ATOM 13114 N N . SER B 1 756 ? 7.246 34.125 1.849 1 92.06 756 SER B N 1
ATOM 13115 C CA . SER B 1 756 ? 8.555 34.406 2.441 1 92.06 756 SER B CA 1
ATOM 13116 C C . SER B 1 756 ? 9.375 33.125 2.559 1 92.06 756 SER B C 1
ATOM 13118 O O . SER B 1 756 ? 10.586 33.125 2.35 1 92.06 756 SER B O 1
ATOM 13120 N N . ALA B 1 757 ? 8.695 32.094 2.893 1 95.5 757 ALA B N 1
ATOM 13121 C CA . ALA B 1 757 ? 9.375 30.797 3.023 1 95.5 757 ALA B CA 1
ATOM 13122 C C . ALA B 1 757 ? 9.898 30.312 1.676 1 95.5 757 ALA B C 1
ATOM 13124 O O . ALA B 1 757 ? 11.023 29.797 1.588 1 95.5 757 ALA B O 1
ATOM 13125 N N . ALA B 1 758 ? 9.109 30.484 0.652 1 94.25 758 ALA B N 1
ATOM 13126 C CA . ALA B 1 758 ? 9.508 30.047 -0.684 1 94.25 758 ALA B CA 1
ATOM 13127 C C . ALA B 1 758 ? 10.727 30.812 -1.173 1 94.25 758 ALA B C 1
ATOM 13129 O O . ALA B 1 758 ? 11.672 30.234 -1.705 1 94.25 758 ALA B O 1
ATOM 13130 N N . ARG B 1 759 ? 10.727 32.094 -0.994 1 93.06 759 ARG B N 1
ATOM 13131 C CA . ARG B 1 759 ? 11.836 32.938 -1.428 1 93.06 759 ARG B CA 1
ATOM 13132 C C . ARG B 1 759 ? 13.109 32.625 -0.658 1 93.06 759 ARG B C 1
ATOM 13134 O O . ARG B 1 759 ? 14.188 32.5 -1.249 1 93.06 759 ARG B O 1
ATOM 13141 N N . THR B 1 760 ? 12.977 32.438 0.634 1 95.94 760 THR B N 1
ATOM 13142 C CA . THR B 1 760 ? 14.125 32.125 1.477 1 95.94 760 THR B CA 1
ATOM 13143 C C . THR B 1 760 ? 14.672 30.75 1.154 1 95.94 760 THR B C 1
ATOM 13145 O O . THR B 1 760 ? 15.891 30.547 1.168 1 95.94 760 THR B O 1
ATOM 13148 N N . ALA B 1 761 ? 13.797 29.812 0.891 1 97.38 761 ALA B N 1
ATOM 13149 C CA . ALA B 1 761 ? 14.234 28.453 0.567 1 97.38 761 ALA B CA 1
ATOM 13150 C C . ALA B 1 761 ? 15.008 28.422 -0.749 1 97.38 761 ALA B C 1
ATOM 13152 O O . ALA B 1 761 ? 15.984 27.688 -0.882 1 97.38 761 ALA B O 1
ATOM 13153 N N . ALA B 1 762 ? 14.531 29.172 -1.739 1 95.12 762 ALA B N 1
ATOM 13154 C CA . ALA B 1 762 ? 15.219 29.234 -3.027 1 95.12 762 ALA B CA 1
ATOM 13155 C C . ALA B 1 762 ? 16.625 29.812 -2.871 1 95.12 762 ALA B C 1
ATOM 13157 O O . ALA B 1 762 ? 17.578 29.297 -3.467 1 95.12 762 ALA B O 1
ATOM 13158 N N . ARG B 1 763 ? 16.766 30.797 -2.059 1 94.38 763 ARG B N 1
ATOM 13159 C CA . ARG B 1 763 ? 18.078 31.391 -1.796 1 94.38 763 ARG B CA 1
ATOM 13160 C C . ARG B 1 763 ? 18.969 30.422 -1.025 1 94.38 763 ARG B C 1
ATOM 13162 O O . ARG B 1 763 ? 20.172 30.344 -1.276 1 94.38 763 ARG B O 1
ATOM 13169 N N . ALA B 1 764 ? 18.344 29.75 -0.104 1 96.56 764 ALA B N 1
ATOM 13170 C CA . ALA B 1 764 ? 19.094 28.797 0.706 1 96.56 764 ALA B CA 1
ATOM 13171 C C . ALA B 1 764 ? 19.641 27.672 -0.155 1 96.56 764 ALA B C 1
ATOM 13173 O O . ALA B 1 764 ? 20.734 27.156 0.112 1 96.56 764 ALA B O 1
ATOM 13174 N N . LEU B 1 765 ? 18.844 27.219 -1.114 1 95.94 765 LEU B N 1
ATOM 13175 C CA . LEU B 1 765 ? 19.297 26.172 -2.014 1 95.94 765 LEU B CA 1
ATOM 13176 C C . LEU B 1 765 ? 20.562 26.594 -2.752 1 95.94 765 LEU B C 1
ATOM 13178 O O . LEU B 1 765 ? 21.531 25.828 -2.828 1 95.94 765 LEU B O 1
ATOM 13182 N N . SER B 1 766 ? 20.578 27.797 -3.283 1 92.31 766 SER B N 1
ATOM 13183 C CA . SER B 1 766 ? 21.734 28.297 -4.02 1 92.31 766 SER B CA 1
ATOM 13184 C C . SER B 1 766 ? 22.969 28.359 -3.127 1 92.31 766 SER B C 1
ATOM 13186 O O . SER B 1 766 ? 24.062 27.953 -3.535 1 92.31 766 SER B O 1
ATOM 13188 N N . ASN B 1 767 ? 22.781 28.812 -1.92 1 92.75 767 ASN B N 1
ATOM 13189 C CA . ASN B 1 767 ? 23.906 28.906 -0.978 1 92.75 767 ASN B CA 1
ATOM 13190 C C . ASN B 1 767 ? 24.391 27.516 -0.567 1 92.75 767 ASN B C 1
ATOM 13192 O O . ASN B 1 767 ? 25.594 27.328 -0.36 1 92.75 767 ASN B O 1
ATOM 13196 N N . PHE B 1 768 ? 23.516 26.656 -0.425 1 94.25 768 PHE B N 1
ATOM 13197 C CA . PHE B 1 768 ? 23.859 25.297 -0.029 1 94.25 768 PHE B CA 1
ATOM 13198 C C . PHE B 1 768 ? 24.672 24.609 -1.106 1 94.25 768 PHE B C 1
ATOM 13200 O O . PHE B 1 768 ? 25.703 23.984 -0.81 1 94.25 768 PHE B O 1
ATOM 13207 N N . VAL B 1 769 ? 24.203 24.719 -2.342 1 92.56 769 VAL B N 1
ATOM 13208 C CA . VAL B 1 769 ? 24.891 24.078 -3.463 1 92.56 769 VAL B CA 1
ATOM 13209 C C . VAL B 1 769 ? 26.281 24.688 -3.643 1 92.56 769 VAL B C 1
ATOM 13211 O O . VAL B 1 769 ? 27.25 23.984 -3.902 1 92.56 769 VAL B O 1
ATOM 13214 N N . ASN B 1 770 ? 26.391 25.953 -3.459 1 88.75 770 ASN B N 1
ATOM 13215 C CA . ASN B 1 770 ? 27.688 26.641 -3.559 1 88.75 770 ASN B CA 1
ATOM 13216 C C . ASN B 1 770 ? 28.641 26.188 -2.453 1 88.75 770 ASN B C 1
ATOM 13218 O O . ASN B 1 770 ? 29.844 26.031 -2.688 1 88.75 770 ASN B O 1
ATOM 13222 N N . ALA B 1 771 ? 28.047 26.031 -1.312 1 89.75 771 ALA B N 1
ATOM 13223 C CA . ALA B 1 771 ? 28.875 25.578 -0.189 1 89.75 771 ALA B CA 1
ATOM 13224 C C . ALA B 1 771 ? 29.406 24.172 -0.421 1 89.75 771 ALA B C 1
ATOM 13226 O O . ALA B 1 771 ? 30.562 23.859 -0.094 1 89.75 771 ALA B O 1
ATOM 13227 N N . ILE B 1 772 ? 28.609 23.328 -0.93 1 89.81 772 ILE B N 1
ATOM 13228 C CA . ILE B 1 772 ? 29 21.953 -1.189 1 89.81 772 ILE B CA 1
ATOM 13229 C C . ILE B 1 772 ? 30.062 21.922 -2.283 1 89.81 772 ILE B C 1
ATOM 13231 O O . ILE B 1 772 ? 31.047 21.188 -2.178 1 89.81 772 ILE B O 1
ATOM 13235 N N . ASP B 1 773 ? 29.859 22.703 -3.328 1 86.5 773 ASP B N 1
ATOM 13236 C CA . ASP B 1 773 ? 30.812 22.719 -4.438 1 86.5 773 ASP B CA 1
ATOM 13237 C C . ASP B 1 773 ? 32.156 23.297 -4 1 86.5 773 ASP B C 1
ATOM 13239 O O . ASP B 1 773 ? 33.219 22.844 -4.477 1 86.5 773 ASP B O 1
ATOM 13243 N N . ALA B 1 774 ? 32.125 24.203 -3.098 1 84.25 774 ALA B N 1
ATOM 13244 C CA . ALA B 1 774 ? 33.375 24.828 -2.592 1 84.25 774 ALA B CA 1
ATOM 13245 C C . ALA B 1 774 ? 34 23.984 -1.489 1 84.25 774 ALA B C 1
ATOM 13247 O O . ALA B 1 774 ? 35.156 24.188 -1.127 1 84.25 774 ALA B O 1
ATOM 13248 N N . GLY B 1 775 ? 33.281 23.047 -1.029 1 82.19 775 GLY B N 1
ATOM 13249 C CA . GLY B 1 775 ? 33.75 22.234 0.086 1 82.19 775 GLY B CA 1
ATOM 13250 C C . GLY B 1 775 ? 33.781 23 1.397 1 82.19 775 GLY B C 1
ATOM 13251 O O . GLY B 1 775 ? 34.562 22.672 2.295 1 82.19 775 GLY B O 1
ATOM 13252 N N . SER B 1 776 ? 32.969 24.031 1.419 1 84.56 776 SER B N 1
ATOM 13253 C CA . SER B 1 776 ? 32.969 24.859 2.615 1 84.56 776 SER B CA 1
ATOM 13254 C C . SER B 1 776 ? 31.984 24.328 3.656 1 84.56 776 SER B C 1
ATOM 13256 O O . SER B 1 776 ? 31.016 23.641 3.312 1 84.56 776 SER B O 1
ATOM 13258 N N . ALA B 1 777 ? 32.25 24.641 4.867 1 85.38 777 ALA B N 1
ATOM 13259 C CA . ALA B 1 777 ? 31.422 24.172 5.973 1 85.38 777 ALA B CA 1
ATOM 13260 C C . ALA B 1 777 ? 30.156 25.031 6.121 1 85.38 777 ALA B C 1
ATOM 13262 O O . ALA B 1 777 ? 30.188 26.234 5.867 1 85.38 777 ALA B O 1
ATOM 13263 N N . ILE B 1 778 ? 29.125 24.391 6.363 1 87.38 778 ILE B N 1
ATOM 13264 C CA . ILE B 1 778 ? 27.875 25.078 6.715 1 87.38 778 ILE B CA 1
ATOM 13265 C C . ILE B 1 778 ? 27.938 25.516 8.18 1 87.38 778 ILE B C 1
ATOM 13267 O O . ILE B 1 778 ? 28.078 24.672 9.078 1 87.38 778 ILE B O 1
ATOM 13271 N N . GLN B 1 779 ? 27.781 26.719 8.367 1 81.69 779 GLN B N 1
ATOM 13272 C CA . GLN B 1 779 ? 27.953 27.297 9.695 1 81.69 779 GLN B CA 1
ATOM 13273 C C . GLN B 1 779 ? 26.938 26.719 10.68 1 81.69 779 GLN B C 1
ATOM 13275 O O . GLN B 1 779 ? 25.734 26.688 10.398 1 81.69 779 GLN B O 1
ATOM 13280 N N . GLY B 1 780 ? 27.359 26.203 11.836 1 79.19 780 GLY B N 1
ATOM 13281 C CA . GLY B 1 780 ? 26.5 25.75 12.906 1 79.19 780 GLY B CA 1
ATOM 13282 C C . GLY B 1 780 ? 26.328 24.234 12.938 1 79.19 780 GLY B C 1
ATOM 13283 O O . GLY B 1 780 ? 25.891 23.672 13.945 1 79.19 780 GLY B O 1
ATOM 13284 N N . SER B 1 781 ? 26.562 23.469 11.852 1 78.44 781 SER B N 1
ATOM 13285 C CA . SER B 1 781 ? 26.266 22.047 11.797 1 78.44 781 SER B CA 1
ATOM 13286 C C . SER B 1 781 ? 27.312 21.234 12.555 1 78.44 781 SER B C 1
ATOM 13288 O O . SER B 1 781 ? 27.031 20.156 13.055 1 78.44 781 SER B O 1
ATOM 13290 N N . GLY B 1 782 ? 28.453 21.688 12.875 1 69 782 GLY B N 1
ATOM 13291 C CA . GLY B 1 782 ? 29.516 21.016 13.625 1 69 782 GLY B CA 1
ATOM 13292 C C . GLY B 1 782 ? 29.922 19.688 13.016 1 69 782 GLY B C 1
ATOM 13293 O O . GLY B 1 782 ? 30.516 18.859 13.688 1 69 782 GLY B O 1
ATOM 13294 N N . ILE B 1 783 ? 29.391 19.25 11.906 1 69.31 783 ILE B N 1
ATOM 13295 C CA . ILE B 1 783 ? 29.688 17.953 11.344 1 69.31 783 ILE B CA 1
ATOM 13296 C C . ILE B 1 783 ? 30.875 18.047 10.398 1 69.31 783 ILE B C 1
ATOM 13298 O O . ILE B 1 783 ? 31.219 19.141 9.938 1 69.31 783 ILE B O 1
ATOM 13302 N N . ASP B 1 784 ? 31.641 16.859 10.438 1 68.38 784 ASP B N 1
ATOM 13303 C CA . ASP B 1 784 ? 32.719 16.766 9.461 1 68.38 784 ASP B CA 1
ATOM 13304 C C . ASP B 1 784 ? 32.188 16.812 8.031 1 68.38 784 ASP B C 1
ATOM 13306 O O . ASP B 1 784 ? 31.672 15.812 7.527 1 68.38 784 ASP B O 1
ATOM 13310 N N . GLN B 1 785 ? 32.344 17.953 7.504 1 69.56 785 GLN B N 1
ATOM 13311 C CA . GLN B 1 785 ? 31.625 18.297 6.289 1 69.56 785 GLN B CA 1
ATOM 13312 C C . GLN B 1 785 ? 32.094 17.469 5.102 1 69.56 785 GLN B C 1
ATOM 13314 O O . GLN B 1 785 ? 31.297 16.953 4.328 1 69.56 785 GLN B O 1
ATOM 13319 N N . ALA B 1 786 ? 33.344 17.375 5.031 1 68.69 786 ALA B N 1
ATOM 13320 C CA . ALA B 1 786 ? 33.875 16.719 3.836 1 68.69 786 ALA B CA 1
ATOM 13321 C C . ALA B 1 786 ? 33.406 15.258 3.779 1 68.69 786 ALA B C 1
ATOM 13323 O O . ALA B 1 786 ? 32.938 14.789 2.742 1 68.69 786 ALA B O 1
ATOM 13324 N N . ASN B 1 787 ? 33.5 14.711 4.879 1 77.38 787 ASN B N 1
ATOM 13325 C CA . ASN B 1 787 ? 33.156 13.297 4.898 1 77.38 787 ASN B CA 1
ATOM 13326 C C . ASN B 1 787 ? 31.625 13.094 4.816 1 77.38 787 ASN B C 1
ATOM 13328 O O . ASN B 1 787 ? 31.156 12.148 4.184 1 77.38 787 ASN B O 1
ATOM 13332 N N . THR B 1 788 ? 30.969 14.039 5.34 1 85 788 THR B N 1
ATOM 13333 C CA . THR B 1 788 ? 29.516 13.906 5.363 1 85 788 THR B CA 1
ATOM 13334 C C . THR B 1 788 ? 28.922 14.18 3.984 1 85 788 THR B C 1
ATOM 13336 O O . THR B 1 788 ? 27.969 13.523 3.572 1 85 788 THR B O 1
ATOM 13339 N N . TYR B 1 789 ? 29.594 15.148 3.307 1 87.62 789 TYR B N 1
ATOM 13340 C CA . TYR B 1 789 ? 29.094 15.477 1.974 1 87.62 789 TYR B CA 1
ATOM 13341 C C . TYR B 1 789 ? 29.25 14.289 1.03 1 87.62 789 TYR B C 1
ATOM 13343 O O . TYR B 1 789 ? 28.344 14 0.236 1 87.62 789 TYR B O 1
ATOM 13351 N N . GLU B 1 790 ? 30.328 13.586 1.226 1 85.44 790 GLU B N 1
ATOM 13352 C CA . GLU B 1 790 ? 30.562 12.43 0.377 1 85.44 790 GLU B CA 1
ATOM 13353 C C . GLU B 1 790 ? 29.703 11.25 0.794 1 85.44 790 GLU B C 1
ATOM 13355 O O . GLU B 1 790 ? 29.203 10.5 -0.055 1 85.44 790 GLU B O 1
ATOM 13360 N N . ALA B 1 791 ? 29.547 11.156 2.043 1 84.06 791 ALA B N 1
ATOM 13361 C CA . ALA B 1 791 ? 28.75 10.055 2.545 1 84.06 791 ALA B CA 1
ATOM 13362 C C . ALA B 1 791 ? 27.281 10.195 2.115 1 84.06 791 ALA B C 1
ATOM 13364 O O . ALA B 1 791 ? 26.594 9.195 1.882 1 84.06 791 ALA B O 1
ATOM 13365 N N . LEU B 1 792 ? 26.828 11.414 1.995 1 88.88 792 LEU B N 1
ATOM 13366 C CA . LEU B 1 792 ? 25.438 11.68 1.611 1 88.88 792 LEU B CA 1
ATOM 13367 C C . LEU B 1 792 ? 25.312 11.766 0.094 1 88.88 792 LEU B C 1
ATOM 13369 O O . LEU B 1 792 ? 24.203 11.883 -0.428 1 88.88 792 LEU B O 1
ATOM 13373 N N . GLY B 1 793 ? 26.391 11.641 -0.604 1 85.5 793 GLY B N 1
ATOM 13374 C CA . GLY B 1 793 ? 26.375 11.68 -2.059 1 85.5 793 GLY B CA 1
ATOM 13375 C C . GLY B 1 793 ? 26.047 13.055 -2.615 1 85.5 793 GLY B C 1
ATOM 13376 O O . GLY B 1 793 ? 25.484 13.164 -3.707 1 85.5 793 GLY B O 1
ATOM 13377 N N . LEU B 1 794 ? 26.328 14.094 -1.888 1 88.31 794 LEU B N 1
ATOM 13378 C CA . LEU B 1 794 ? 25.938 15.445 -2.277 1 88.31 794 LEU B CA 1
ATOM 13379 C C . LEU B 1 794 ? 26.906 16.016 -3.295 1 88.31 794 LEU B C 1
ATOM 13381 O O . LEU B 1 794 ? 26.594 16.984 -3.994 1 88.31 794 LEU B O 1
ATOM 13385 N N . THR B 1 795 ? 28.016 15.391 -3.375 1 84.38 795 THR B N 1
ATOM 13386 C CA . THR B 1 795 ? 29.031 15.906 -4.273 1 84.38 795 THR B CA 1
ATOM 13387 C C . THR B 1 795 ? 28.781 15.469 -5.707 1 84.38 795 THR B C 1
ATOM 13389 O O . THR B 1 795 ? 29.25 16.094 -6.656 1 84.38 795 THR B O 1
ATOM 13392 N N . ARG B 1 796 ? 28.047 14.336 -5.766 1 80.06 796 ARG B N 1
ATOM 13393 C CA . ARG B 1 796 ? 27.688 13.844 -7.094 1 80.06 796 ARG B CA 1
ATOM 13394 C C . ARG B 1 796 ? 26.266 14.25 -7.461 1 80.06 796 ARG B C 1
ATOM 13396 O O . ARG B 1 796 ? 25.297 13.836 -6.809 1 80.06 796 ARG B O 1
ATOM 13403 N N . ARG B 1 797 ? 26.156 15.305 -8.18 1 80.75 797 ARG B N 1
ATOM 13404 C CA . ARG B 1 797 ? 24.828 15.758 -8.57 1 80.75 797 ARG B CA 1
ATOM 13405 C C . ARG B 1 797 ? 24.406 15.156 -9.906 1 80.75 797 ARG B C 1
ATOM 13407 O O . ARG B 1 797 ? 24.531 15.812 -10.945 1 80.75 797 ARG B O 1
ATOM 13414 N N . LEU B 1 798 ? 23.844 13.984 -9.758 1 81.88 798 LEU B N 1
ATOM 13415 C CA . LEU B 1 798 ? 23.406 13.25 -10.945 1 81.88 798 LEU B CA 1
ATOM 13416 C C . LEU B 1 798 ? 22.031 13.711 -11.398 1 81.88 798 LEU B C 1
ATOM 13418 O O . LEU B 1 798 ? 21.25 14.242 -10.594 1 81.88 798 LEU B O 1
ATOM 13422 N N . ARG B 1 799 ? 21.812 13.586 -12.633 1 85.56 799 ARG B N 1
ATOM 13423 C CA . ARG B 1 799 ? 20.531 13.977 -13.203 1 85.56 799 ARG B CA 1
ATOM 13424 C C . ARG B 1 799 ? 19.484 12.875 -13 1 85.56 799 ARG B C 1
ATOM 13426 O O . ARG B 1 799 ? 19.844 11.711 -12.812 1 85.56 799 ARG B O 1
ATOM 13433 N N . ILE B 1 800 ? 18.266 13.289 -13 1 87.88 800 ILE B N 1
ATOM 13434 C CA . ILE B 1 800 ? 17.188 12.344 -12.727 1 87.88 800 ILE B CA 1
ATOM 13435 C C . ILE B 1 800 ? 16.594 11.844 -14.039 1 87.88 800 ILE B C 1
ATOM 13437 O O . ILE B 1 800 ? 16.5 12.594 -15.008 1 87.88 800 ILE B O 1
ATOM 13441 N N . PRO B 1 801 ? 16.172 10.594 -14 1 85.5 801 PRO B N 1
ATOM 13442 C CA . PRO B 1 801 ? 15.602 10.039 -15.227 1 85.5 801 PRO B CA 1
ATOM 13443 C C . PRO B 1 801 ? 14.312 10.734 -15.641 1 85.5 801 PRO B C 1
ATOM 13445 O O . PRO B 1 801 ? 13.445 10.992 -14.797 1 85.5 801 PRO B O 1
ATOM 13448 N N . GLY B 1 802 ? 14.141 11.086 -16.906 1 84.12 802 GLY B N 1
ATOM 13449 C CA . GLY B 1 802 ? 12.961 11.766 -17.422 1 84.12 802 GLY B CA 1
ATOM 13450 C C . GLY B 1 802 ? 13.078 13.273 -17.391 1 84.12 802 GLY B C 1
ATOM 13451 O O . GLY B 1 802 ? 12.352 13.977 -18.094 1 84.12 802 GLY B O 1
ATOM 13452 N N . LEU B 1 803 ? 13.898 13.727 -16.484 1 87.94 803 LEU B N 1
ATOM 13453 C CA . LEU B 1 803 ? 14.148 15.156 -16.344 1 87.94 803 LEU B CA 1
ATOM 13454 C C . LEU B 1 803 ? 15.641 15.461 -16.453 1 87.94 803 LEU B C 1
ATOM 13456 O O . LEU B 1 803 ? 16.188 16.203 -15.633 1 87.94 803 LEU B O 1
ATOM 13460 N N . ARG B 1 804 ? 16.219 14.852 -17.328 1 81.56 804 ARG B N 1
ATOM 13461 C CA . ARG B 1 804 ? 17.656 14.953 -17.484 1 81.56 804 ARG B CA 1
ATOM 13462 C C . ARG B 1 804 ? 18.078 16.375 -17.828 1 81.56 804 ARG B C 1
ATOM 13464 O O . ARG B 1 804 ? 19.172 16.812 -17.484 1 81.56 804 ARG B O 1
ATOM 13471 N N . SER B 1 805 ? 17.188 17.109 -18.469 1 78.44 805 SER B N 1
ATOM 13472 C CA . SER B 1 805 ? 17.5 18.469 -18.922 1 78.44 805 SER B CA 1
ATOM 13473 C C . SER B 1 805 ? 17.359 19.469 -17.781 1 78.44 805 SER B C 1
ATOM 13475 O O . SER B 1 805 ? 17.844 20.594 -17.875 1 78.44 805 SER B O 1
ATOM 13477 N N . PHE B 1 806 ? 16.797 19.125 -16.688 1 86.94 806 PHE B N 1
ATOM 13478 C CA . PHE B 1 806 ? 16.516 20.047 -15.594 1 86.94 806 PHE B CA 1
ATOM 13479 C C . PHE B 1 806 ? 17.719 20.188 -14.68 1 86.94 806 PHE B C 1
ATOM 13481 O O . PHE B 1 806 ? 18.359 19.203 -14.312 1 86.94 806 PHE B O 1
ATOM 13488 N N . ASN B 1 807 ? 18.031 21.422 -14.453 1 86.31 807 ASN B N 1
ATOM 13489 C CA . ASN B 1 807 ? 19.047 21.703 -13.438 1 86.31 807 ASN B CA 1
ATOM 13490 C C . ASN B 1 807 ? 18.453 21.734 -12.039 1 86.31 807 ASN B C 1
ATOM 13492 O O . ASN B 1 807 ? 17.266 21.469 -11.859 1 86.31 807 ASN B O 1
ATOM 13496 N N . GLU B 1 808 ? 19.25 22.094 -11.094 1 89.69 808 GLU B N 1
ATOM 13497 C CA . GLU B 1 808 ? 18.797 22.109 -9.703 1 89.69 808 GLU B CA 1
ATOM 13498 C C . GLU B 1 808 ? 17.734 23.188 -9.492 1 89.69 808 GLU B C 1
ATOM 13500 O O . GLU B 1 808 ? 16.766 22.969 -8.758 1 89.69 808 GLU B O 1
ATOM 13505 N N . ASN B 1 809 ? 17.844 24.297 -10.125 1 91.94 809 ASN B N 1
ATOM 13506 C CA . ASN B 1 809 ? 16.891 25.391 -9.969 1 91.94 809 ASN B CA 1
ATOM 13507 C C . ASN B 1 809 ? 15.547 25.062 -10.617 1 91.94 809 ASN B C 1
ATOM 13509 O O . ASN B 1 809 ? 14.492 25.391 -10.07 1 91.94 809 ASN B O 1
ATOM 13513 N N . GLU B 1 810 ? 15.648 24.438 -11.758 1 92.5 810 GLU B N 1
ATOM 13514 C CA . GLU B 1 810 ? 14.414 24.031 -12.43 1 92.5 810 GLU B CA 1
ATOM 13515 C C . GLU B 1 810 ? 13.703 22.938 -11.648 1 92.5 810 GLU B C 1
ATOM 13517 O O . GLU B 1 810 ? 12.469 22.922 -11.57 1 92.5 810 GLU B O 1
ATOM 13522 N N . LEU B 1 811 ? 14.492 22.047 -11.078 1 94.25 811 LEU B N 1
ATOM 13523 C CA . LEU B 1 811 ? 13.906 20.984 -10.258 1 94.25 811 LEU B CA 1
ATOM 13524 C C . LEU B 1 811 ? 13.234 21.562 -9.016 1 94.25 811 LEU B C 1
ATOM 13526 O O . LEU B 1 811 ? 12.172 21.094 -8.602 1 94.25 811 LEU B O 1
ATOM 13530 N N . PHE B 1 812 ? 13.875 22.531 -8.398 1 96.56 812 PHE B N 1
ATOM 13531 C CA . PHE B 1 812 ? 13.281 23.219 -7.254 1 96.56 812 PHE B CA 1
ATOM 13532 C C . PHE B 1 812 ? 11.953 23.859 -7.633 1 96.56 812 PHE B C 1
ATOM 13534 O O . PHE B 1 812 ? 10.953 23.703 -6.918 1 96.56 812 PHE B O 1
ATOM 13541 N N . THR B 1 813 ? 11.945 24.562 -8.758 1 96.31 813 THR B N 1
ATOM 13542 C CA . THR B 1 813 ? 10.758 25.281 -9.203 1 96.31 813 THR B CA 1
ATOM 13543 C C . THR B 1 813 ? 9.609 24.312 -9.484 1 96.31 813 THR B C 1
ATOM 13545 O O . THR B 1 813 ? 8.484 24.547 -9.039 1 96.31 813 THR B O 1
ATOM 13548 N N . LEU B 1 814 ? 9.922 23.281 -10.172 1 95.69 814 LEU B N 1
ATOM 13549 C CA . LEU B 1 814 ? 8.891 22.297 -10.492 1 95.69 814 LEU B CA 1
ATOM 13550 C C . LEU B 1 814 ? 8.344 21.656 -9.219 1 95.69 814 LEU B C 1
ATOM 13552 O O . LEU B 1 814 ? 7.125 21.562 -9.047 1 95.69 814 LEU B O 1
ATOM 13556 N N . SER B 1 815 ? 9.219 21.219 -8.359 1 95.75 815 SER B N 1
ATOM 13557 C CA . SER B 1 815 ? 8.812 20.547 -7.129 1 95.75 815 SER B CA 1
ATOM 13558 C C . SER B 1 815 ? 8 21.469 -6.234 1 95.75 815 SER B C 1
ATOM 13560 O O . SER B 1 815 ? 7.004 21.047 -5.641 1 95.75 815 SER B O 1
ATOM 13562 N N . TYR B 1 816 ? 8.391 22.719 -6.109 1 96.31 816 TYR B N 1
ATOM 13563 C CA . TYR B 1 816 ? 7.672 23.656 -5.25 1 96.31 816 TYR B CA 1
ATOM 13564 C C . TYR B 1 816 ? 6.301 23.984 -5.824 1 96.31 816 TYR B C 1
ATOM 13566 O O . TYR B 1 816 ? 5.312 24.047 -5.086 1 96.31 816 TYR B O 1
ATOM 13574 N N . MET B 1 817 ? 6.25 24.297 -7.098 1 95 817 MET B N 1
ATOM 13575 C CA . MET B 1 817 ? 4.977 24.625 -7.723 1 95 817 MET B CA 1
ATOM 13576 C C . MET B 1 817 ? 3.979 23.484 -7.578 1 95 817 MET B C 1
ATOM 13578 O O . MET B 1 817 ? 2.773 23.719 -7.461 1 95 817 MET B O 1
ATOM 13582 N N . GLN B 1 818 ? 4.441 22.297 -7.566 1 93.5 818 GLN B N 1
ATOM 13583 C CA . GLN B 1 818 ? 3.574 21.125 -7.457 1 93.5 818 GLN B CA 1
ATOM 13584 C C . GLN B 1 818 ? 2.924 21.062 -6.078 1 93.5 818 GLN B C 1
ATOM 13586 O O . GLN B 1 818 ? 1.904 20.391 -5.902 1 93.5 818 GLN B O 1
ATOM 13591 N N . GLN B 1 819 ? 3.443 21.734 -5.07 1 91.81 819 GLN B N 1
ATOM 13592 C CA . GLN B 1 819 ? 2.842 21.781 -3.74 1 91.81 819 GLN B CA 1
ATOM 13593 C C . GLN B 1 819 ? 1.509 22.516 -3.76 1 91.81 819 GLN B C 1
ATOM 13595 O O . GLN B 1 819 ? 0.715 22.406 -2.822 1 91.81 819 GLN B O 1
ATOM 13600 N N . HIS B 1 820 ? 1.28 23.203 -4.824 1 90.31 820 HIS B N 1
ATOM 13601 C CA . HIS B 1 820 ? 0.062 24 -4.914 1 90.31 820 HIS B CA 1
ATOM 13602 C C . HIS B 1 820 ? -0.872 23.453 -5.992 1 90.31 820 HIS B C 1
ATOM 13604 O O . HIS B 1 820 ? -1.712 24.188 -6.516 1 90.31 820 HIS B O 1
ATOM 13610 N N . CYS B 1 821 ? -0.687 22.203 -6.375 1 88.75 821 CYS B N 1
ATOM 13611 C CA . CYS B 1 821 ? -1.578 21.578 -7.344 1 88.75 821 CYS B CA 1
ATOM 13612 C C . CYS B 1 821 ? -2.928 21.25 -6.715 1 88.75 821 CYS B C 1
ATOM 13614 O O . CYS B 1 821 ? -2.996 20.859 -5.547 1 88.75 821 CYS B O 1
ATOM 13616 N N . SER B 1 822 ? -4.035 21.547 -7.418 1 82.44 822 SER B N 1
ATOM 13617 C CA . SER B 1 822 ? -5.395 21.25 -6.977 1 82.44 822 SER B CA 1
ATOM 13618 C C . SER B 1 822 ? -6.281 20.844 -8.148 1 82.44 822 SER B C 1
ATOM 13620 O O . SER B 1 822 ? -5.961 21.125 -9.305 1 82.44 822 SER B O 1
ATOM 13622 N N . THR B 1 823 ? -7.316 20.172 -7.816 1 77.38 823 THR B N 1
ATOM 13623 C CA . THR B 1 823 ? -8.281 19.812 -8.852 1 77.38 823 THR B CA 1
ATOM 13624 C C . THR B 1 823 ? -9.219 20.969 -9.148 1 77.38 823 THR B C 1
ATOM 13626 O O . THR B 1 823 ? -9.359 21.891 -8.336 1 77.38 823 THR B O 1
ATOM 13629 N N . THR B 1 824 ? -9.898 20.922 -10.219 1 67.44 824 THR B N 1
ATOM 13630 C CA . THR B 1 824 ? -10.789 22 -10.648 1 67.44 824 THR B CA 1
ATOM 13631 C C . THR B 1 824 ? -11.961 22.141 -9.68 1 67.44 824 THR B C 1
ATOM 13633 O O . THR B 1 824 ? -12.406 23.266 -9.398 1 67.44 824 THR B O 1
ATOM 13636 N N . ILE B 1 825 ? -12.414 21.094 -9.148 1 64.5 825 ILE B N 1
ATOM 13637 C CA . ILE B 1 825 ? -13.523 21.141 -8.211 1 64.5 825 ILE B CA 1
ATOM 13638 C C . ILE B 1 825 ? -13.07 21.781 -6.902 1 64.5 825 ILE B C 1
ATOM 13640 O O . ILE B 1 825 ? -13.805 22.594 -6.316 1 64.5 825 ILE B O 1
ATOM 13644 N N . ALA B 1 826 ? -11.914 21.469 -6.547 1 66.38 826 ALA B N 1
ATOM 13645 C CA . ALA B 1 826 ? -11.352 22.078 -5.344 1 66.38 826 ALA B CA 1
ATOM 13646 C C . ALA B 1 826 ? -11.18 23.578 -5.512 1 66.38 826 ALA B C 1
ATOM 13648 O O . ALA B 1 826 ? -11.398 24.344 -4.57 1 66.38 826 ALA B O 1
ATOM 13649 N N . ASP B 1 827 ? -11.031 23.984 -6.672 1 67.69 827 ASP B N 1
ATOM 13650 C CA . ASP B 1 827 ? -10.797 25.406 -6.938 1 67.69 827 ASP B CA 1
ATOM 13651 C C . ASP B 1 827 ? -12.109 26.172 -7.027 1 67.69 827 ASP B C 1
ATOM 13653 O O . ASP B 1 827 ? -12.156 27.359 -6.727 1 67.69 827 ASP B O 1
ATOM 13657 N N . LYS B 1 828 ? -13.094 25.438 -7.375 1 67.94 828 LYS B N 1
ATOM 13658 C CA . LYS B 1 828 ? -14.375 26.125 -7.531 1 67.94 828 LYS B CA 1
ATOM 13659 C C . LYS B 1 828 ? -15.141 26.172 -6.211 1 67.94 828 LYS B C 1
ATOM 13661 O O . LYS B 1 828 ? -15.453 27.25 -5.703 1 67.94 828 LYS B O 1
ATOM 13666 N N . ASP B 1 829 ? -15.398 25.109 -5.602 1 69.31 829 ASP B N 1
ATOM 13667 C CA . ASP B 1 829 ? -16.281 25.031 -4.441 1 69.31 829 ASP B CA 1
ATOM 13668 C C . ASP B 1 829 ? -15.492 25.172 -3.141 1 69.31 829 ASP B C 1
ATOM 13670 O O . ASP B 1 829 ? -15.883 25.922 -2.244 1 69.31 829 ASP B O 1
ATOM 13674 N N . TYR B 1 830 ? -14.383 24.609 -3.006 1 75.19 830 TYR B N 1
ATOM 13675 C CA . TYR B 1 830 ? -13.625 24.609 -1.762 1 75.19 830 TYR B CA 1
ATOM 13676 C C . TYR B 1 830 ? -12.781 25.875 -1.649 1 75.19 830 TYR B C 1
ATOM 13678 O O . TYR B 1 830 ? -12.578 26.406 -0.552 1 75.19 830 TYR B O 1
ATOM 13686 N N . ALA B 1 831 ? -12.438 26.359 -2.752 1 74.62 831 ALA B N 1
ATOM 13687 C CA . ALA B 1 831 ? -11.57 27.531 -2.754 1 74.62 831 ALA B CA 1
ATOM 13688 C C . ALA B 1 831 ? -12.266 28.734 -2.115 1 74.62 831 ALA B C 1
ATOM 13690 O O . ALA B 1 831 ? -11.625 29.547 -1.464 1 74.62 831 ALA B O 1
ATOM 13691 N N . ARG B 1 832 ? -13.523 28.734 -2.223 1 75.44 832 ARG B N 1
ATOM 13692 C CA . ARG B 1 832 ? -14.289 29.859 -1.701 1 75.44 832 ARG B CA 1
ATOM 13693 C C . ARG B 1 832 ? -14.352 29.812 -0.178 1 75.44 832 ARG B C 1
ATOM 13695 O O . ARG B 1 832 ? -14.375 30.859 0.475 1 75.44 832 ARG B O 1
ATOM 13702 N N . ILE B 1 833 ? -14.305 28.656 0.391 1 81 833 ILE B N 1
ATOM 13703 C CA . ILE B 1 833 ? -14.531 28.531 1.826 1 81 833 ILE B CA 1
ATOM 13704 C C . ILE B 1 833 ? -13.211 28.234 2.535 1 81 833 ILE B C 1
ATOM 13706 O O . ILE B 1 833 ? -13.109 28.375 3.756 1 81 833 ILE B O 1
ATOM 13710 N N . LYS B 1 834 ? -12.18 27.891 1.822 1 80.31 834 LYS B N 1
ATOM 13711 C CA . LYS B 1 834 ? -10.906 27.453 2.389 1 80.31 834 LYS B CA 1
ATOM 13712 C C . LYS B 1 834 ? -10.305 28.516 3.299 1 80.31 834 LYS B C 1
ATOM 13714 O O . LYS B 1 834 ? -9.805 28.203 4.383 1 80.31 834 LYS B O 1
ATOM 13719 N N . PRO B 1 835 ? -10.367 29.781 2.922 1 79.88 835 PRO B N 1
ATOM 13720 C CA . PRO B 1 835 ? -9.797 30.812 3.793 1 79.88 835 PRO B CA 1
ATOM 13721 C C . PRO B 1 835 ? -10.508 30.906 5.145 1 79.88 835 PRO B C 1
ATOM 13723 O O . PRO B 1 835 ? -9.906 31.328 6.133 1 79.88 835 PRO B O 1
ATOM 13726 N N . LEU B 1 836 ? -11.688 30.375 5.121 1 79.88 836 LEU B N 1
ATOM 13727 C CA . LEU B 1 836 ? -12.477 30.469 6.344 1 79.88 836 LEU B CA 1
ATOM 13728 C C . LEU B 1 836 ? -12.359 29.188 7.16 1 79.88 836 LEU B C 1
ATOM 13730 O O . LEU B 1 836 ? -12.273 29.234 8.391 1 79.88 836 LEU B O 1
ATOM 13734 N N . VAL B 1 837 ? -12.281 28.125 6.477 1 79.44 837 VAL B N 1
ATOM 13735 C CA . VAL B 1 837 ? -12.312 26.844 7.16 1 79.44 837 VAL B CA 1
ATOM 13736 C C . VAL B 1 837 ? -10.898 26.438 7.562 1 79.44 837 VAL B C 1
ATOM 13738 O O . VAL B 1 837 ? -10.695 25.891 8.648 1 79.44 837 VAL B O 1
ATOM 13741 N N . GLU B 1 838 ? -9.844 26.734 6.719 1 78.25 838 GLU B N 1
ATOM 13742 C CA . GLU B 1 838 ? -8.469 26.328 6.992 1 78.25 838 GLU B CA 1
ATOM 13743 C C . GLU B 1 838 ? -7.566 27.531 7.219 1 78.25 838 GLU B C 1
ATOM 13745 O O . GLU B 1 838 ? -6.391 27.375 7.551 1 78.25 838 GLU B O 1
ATOM 13750 N N . SER B 1 839 ? -8.102 28.734 7.117 1 80.44 839 SER B N 1
ATOM 13751 C CA . SER B 1 839 ? -7.332 29.969 7.273 1 80.44 839 SER B CA 1
ATOM 13752 C C . SER B 1 839 ? -6.129 29.984 6.34 1 80.44 839 SER B C 1
ATOM 13754 O O . SER B 1 839 ? -5.027 30.359 6.742 1 80.44 839 SER B O 1
ATOM 13756 N N . GLN B 1 840 ? -6.32 29.375 5.23 1 79.25 840 GLN B N 1
ATOM 13757 C CA . GLN B 1 840 ? -5.328 29.359 4.164 1 79.25 840 GLN B CA 1
ATOM 13758 C C . GLN B 1 840 ? -5.953 29.734 2.824 1 79.25 840 GLN B C 1
ATOM 13760 O O . GLN B 1 840 ? -7.137 29.484 2.594 1 79.25 840 GLN B O 1
ATOM 13765 N N . LEU B 1 841 ? -5.137 30.344 2.082 1 79.94 841 LEU B N 1
ATOM 13766 C CA . LEU B 1 841 ? -5.656 30.688 0.764 1 79.94 841 LEU B CA 1
ATOM 13767 C C . LEU B 1 841 ? -5.773 29.453 -0.123 1 79.94 841 LEU B C 1
ATOM 13769 O O . LEU B 1 841 ? -5.125 28.438 0.134 1 79.94 841 LEU B O 1
ATOM 13773 N N . ALA B 1 842 ? -6.586 29.688 -1.119 1 79.19 842 ALA B N 1
ATOM 13774 C CA . ALA B 1 842 ? -6.762 28.594 -2.072 1 79.19 842 ALA B CA 1
ATOM 13775 C C . ALA B 1 842 ? -5.477 28.344 -2.857 1 79.19 842 ALA B C 1
ATOM 13777 O O . ALA B 1 842 ? -4.719 29.266 -3.137 1 79.19 842 ALA B O 1
ATOM 13778 N N . GLU B 1 843 ? -5.234 27.141 -3.199 1 82.75 843 GLU B N 1
ATOM 13779 C CA . GLU B 1 843 ? -4.008 26.75 -3.887 1 82.75 843 GLU B CA 1
ATOM 13780 C C . GLU B 1 843 ? -3.863 27.469 -5.223 1 82.75 843 GLU B C 1
ATOM 13782 O O . GLU B 1 843 ? -2.748 27.797 -5.641 1 82.75 843 GLU B O 1
ATOM 13787 N N . SER B 1 844 ? -5 27.719 -5.871 1 80.06 844 SER B N 1
ATOM 13788 C CA . SER B 1 844 ? -4.934 28.406 -7.152 1 80.06 844 SER B CA 1
ATOM 13789 C C . SER B 1 844 ? -4.355 29.812 -6.988 1 80.06 844 SER B C 1
ATOM 13791 O O . SER B 1 844 ? -3.578 30.281 -7.828 1 80.06 844 SER B O 1
ATOM 13793 N N . TYR B 1 845 ? -4.68 30.391 -5.891 1 80.88 845 TYR B N 1
ATOM 13794 C CA . TYR B 1 845 ? -4.148 31.719 -5.621 1 80.88 845 TYR B CA 1
ATOM 13795 C C . TYR B 1 845 ? -2.676 31.656 -5.246 1 80.88 845 TYR B C 1
ATOM 13797 O O . TYR B 1 845 ? -1.882 32.5 -5.668 1 80.88 845 TYR B O 1
ATOM 13805 N N . LEU B 1 846 ? -2.412 30.75 -4.465 1 85.19 846 LEU B N 1
ATOM 13806 C CA . LEU B 1 846 ? -1.023 30.594 -4.043 1 85.19 846 LEU B CA 1
ATOM 13807 C C . LEU B 1 846 ? -0.128 30.266 -5.23 1 85.19 846 LEU B C 1
ATOM 13809 O O . LEU B 1 846 ? 1.008 30.734 -5.309 1 85.19 846 LEU B O 1
ATOM 13813 N N . PHE B 1 847 ? -0.653 29.469 -6.133 1 88.75 847 PHE B N 1
ATOM 13814 C CA . PHE B 1 847 ? 0.094 29.094 -7.324 1 88.75 847 PHE B CA 1
ATOM 13815 C C . PHE B 1 847 ? 0.458 30.312 -8.148 1 88.75 847 PHE B C 1
ATOM 13817 O O . PHE B 1 847 ? 1.622 30.516 -8.508 1 88.75 847 PHE B O 1
ATOM 13824 N N . ASN B 1 848 ? -0.468 31.141 -8.359 1 83.88 848 ASN B N 1
ATOM 13825 C CA . ASN B 1 848 ? -0.254 32.312 -9.172 1 83.88 848 ASN B CA 1
ATOM 13826 C C . ASN B 1 848 ? 0.598 33.344 -8.445 1 83.88 848 ASN B C 1
ATOM 13828 O O . ASN B 1 848 ? 1.454 34 -9.047 1 83.88 848 ASN B O 1
ATOM 13832 N N . ALA B 1 849 ? 0.379 33.469 -7.184 1 83.31 849 ALA B N 1
ATOM 13833 C CA . ALA B 1 849 ? 1.105 34.469 -6.402 1 83.31 849 ALA B CA 1
ATOM 13834 C C . ALA B 1 849 ? 2.584 34.125 -6.293 1 83.31 849 ALA B C 1
ATOM 13836 O O . ALA B 1 849 ? 3.449 35 -6.359 1 83.31 849 ALA B O 1
ATOM 13837 N N . THR B 1 850 ? 2.857 32.938 -6.082 1 88.12 850 THR B N 1
ATOM 13838 C CA . THR B 1 850 ? 4.254 32.5 -5.957 1 88.12 850 THR B CA 1
ATOM 13839 C C . THR B 1 850 ? 4.992 32.719 -7.281 1 88.12 850 THR B C 1
ATOM 13841 O O . THR B 1 850 ? 6.148 33.156 -7.293 1 88.12 850 THR B O 1
ATOM 13844 N N . TRP B 1 851 ? 4.332 32.406 -8.312 1 87.88 851 TRP B N 1
ATOM 13845 C CA . TRP B 1 851 ? 4.941 32.562 -9.633 1 87.88 851 TRP B CA 1
ATOM 13846 C C . TRP B 1 851 ? 5.203 34.031 -9.93 1 87.88 851 TRP B C 1
ATOM 13848 O O . TRP B 1 851 ? 6.207 34.375 -10.555 1 87.88 851 TRP B O 1
ATOM 13858 N N . GLN B 1 852 ? 4.398 34.844 -9.391 1 82.75 852 GLN B N 1
ATOM 13859 C CA . GLN B 1 852 ? 4.48 36.25 -9.719 1 82.75 852 GLN B CA 1
ATOM 13860 C C . GLN B 1 852 ? 5.457 36.969 -8.797 1 82.75 852 GLN B C 1
ATOM 13862 O O . GLN B 1 852 ? 6.199 37.875 -9.234 1 82.75 852 GLN B O 1
ATOM 13867 N N . HIS B 1 853 ? 5.516 36.594 -7.57 1 82.44 853 HIS B N 1
ATOM 13868 C CA . HIS B 1 853 ? 6.23 37.406 -6.598 1 82.44 853 HIS B CA 1
ATOM 13869 C C . HIS B 1 853 ? 7.598 36.812 -6.277 1 82.44 853 HIS B C 1
ATOM 13871 O O . HIS B 1 853 ? 8.461 37.5 -5.715 1 82.44 853 HIS B O 1
ATOM 13877 N N . ILE B 1 854 ? 7.824 35.625 -6.586 1 88.06 854 ILE B N 1
ATOM 13878 C CA . ILE B 1 854 ? 9.133 35 -6.379 1 88.06 854 ILE B CA 1
ATOM 13879 C C . ILE B 1 854 ? 9.875 34.906 -7.711 1 88.06 854 ILE B C 1
ATOM 13881 O O . ILE B 1 854 ? 9.789 33.906 -8.406 1 88.06 854 ILE B O 1
ATOM 13885 N N . GLN B 1 855 ? 10.719 35.844 -7.957 1 85.88 855 GLN B N 1
ATOM 13886 C CA . GLN B 1 855 ? 11.367 36.031 -9.25 1 85.88 855 GLN B CA 1
ATOM 13887 C C . GLN B 1 855 ? 12.258 34.844 -9.594 1 85.88 855 GLN B C 1
ATOM 13889 O O . GLN B 1 855 ? 12.461 34.531 -10.766 1 85.88 855 GLN B O 1
ATOM 13894 N N . PHE B 1 856 ? 12.672 34.219 -8.594 1 87.5 856 PHE B N 1
ATOM 13895 C CA . PHE B 1 856 ? 13.539 33.062 -8.805 1 87.5 856 PHE B CA 1
ATOM 13896 C C . PHE B 1 856 ? 12.844 32 -9.633 1 87.5 856 PHE B C 1
ATOM 13898 O O . PHE B 1 856 ? 13.469 31.359 -10.477 1 87.5 856 PHE B O 1
ATOM 13905 N N . LEU B 1 857 ? 11.578 31.844 -9.531 1 91.69 857 LEU B N 1
ATOM 13906 C CA . LEU B 1 857 ? 10.852 30.734 -10.133 1 91.69 857 LEU B CA 1
ATOM 13907 C C . LEU B 1 857 ? 10.734 30.922 -11.648 1 91.69 857 LEU B C 1
ATOM 13909 O O . LEU B 1 857 ? 11.188 30.062 -12.414 1 91.69 857 LEU B O 1
ATOM 13913 N N . PRO B 1 858 ? 10.273 32.062 -12.102 1 89.44 858 PRO B N 1
ATOM 13914 C CA . PRO B 1 858 ? 10.234 32.219 -13.555 1 89.44 858 PRO B CA 1
ATOM 13915 C C . PRO B 1 858 ? 11.633 32.344 -14.164 1 89.44 858 PRO B C 1
ATOM 13917 O O . PRO B 1 858 ? 11.867 31.828 -15.273 1 89.44 858 PRO B O 1
ATOM 13920 N N . ARG B 1 859 ? 12.562 32.844 -13.477 1 88.56 859 ARG B N 1
ATOM 13921 C CA . ARG B 1 859 ? 13.906 33.031 -14.016 1 88.56 859 ARG B CA 1
ATOM 13922 C C . ARG B 1 859 ? 14.617 31.672 -14.164 1 88.56 859 ARG B C 1
ATOM 13924 O O . ARG B 1 859 ? 15.43 31.5 -15.07 1 88.56 859 ARG B O 1
ATOM 13931 N N . SER B 1 860 ? 14.289 30.828 -13.211 1 89.56 860 SER B N 1
ATOM 13932 C CA . SER B 1 860 ? 14.906 29.5 -13.266 1 89.56 860 SER B CA 1
ATOM 13933 C C . SER B 1 860 ? 14.492 28.75 -14.516 1 89.56 860 SER B C 1
ATOM 13935 O O . SER B 1 860 ? 15.203 27.844 -14.969 1 89.56 860 SER B O 1
ATOM 13937 N N . THR B 1 861 ? 13.336 29.078 -15.094 1 88 861 THR B N 1
ATOM 13938 C CA . THR B 1 861 ? 12.844 28.438 -16.297 1 88 861 THR B CA 1
ATOM 13939 C C . THR B 1 861 ? 12.984 29.359 -17.516 1 88 861 THR B C 1
ATOM 13941 O O . THR B 1 861 ? 12.328 29.156 -18.531 1 88 861 THR B O 1
ATOM 13944 N N . ASN B 1 862 ? 13.727 30.375 -17.375 1 86.06 862 ASN B N 1
ATOM 13945 C CA . ASN B 1 862 ? 14.023 31.328 -18.438 1 86.06 862 ASN B CA 1
ATOM 13946 C C . ASN B 1 862 ? 12.766 32.062 -18.891 1 86.06 862 ASN B C 1
ATOM 13948 O O . ASN B 1 862 ? 12.562 32.281 -20.094 1 86.06 862 ASN B O 1
ATOM 13952 N N . CYS B 1 863 ? 11.891 32.219 -17.953 1 89.56 863 CYS B N 1
ATOM 13953 C CA . CYS B 1 863 ? 10.688 33.031 -18.203 1 89.56 863 CYS B CA 1
ATOM 13954 C C . CYS B 1 863 ? 10.875 34.469 -17.75 1 89.56 863 CYS B C 1
ATOM 13956 O O . CYS B 1 863 ? 11.758 34.75 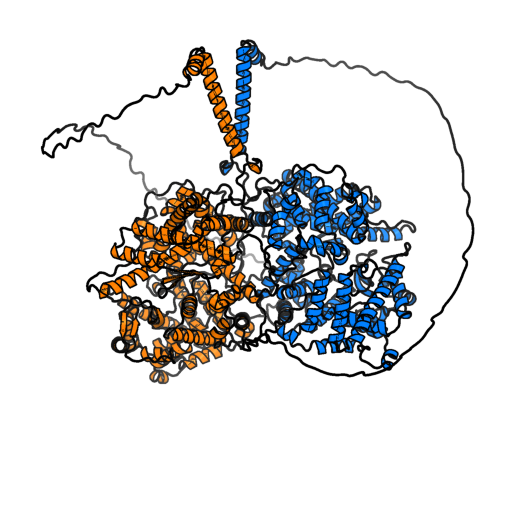-16.938 1 89.56 863 CYS B O 1
ATOM 13958 N N . ALA B 1 864 ? 10.055 35.312 -18.344 1 82.25 864 ALA B N 1
ATOM 13959 C CA . ALA B 1 864 ? 10.102 36.719 -17.922 1 82.25 864 ALA B CA 1
ATOM 13960 C C . ALA B 1 864 ? 9.484 36.875 -16.531 1 82.25 864 ALA B C 1
ATOM 13962 O O . ALA B 1 864 ? 8.445 36.281 -16.234 1 82.25 864 ALA B O 1
ATOM 13963 N N . ALA B 1 865 ? 10.305 37.5 -15.633 1 82.31 865 ALA B N 1
ATOM 13964 C CA . ALA B 1 865 ? 9.812 37.719 -14.273 1 82.31 865 ALA B CA 1
ATOM 13965 C C . ALA B 1 865 ? 9.172 39.094 -14.133 1 82.31 865 ALA B C 1
ATOM 13967 O O . ALA B 1 865 ? 9.562 40.031 -14.82 1 82.31 865 ALA B O 1
ATOM 13968 N N . ALA B 1 866 ? 8.086 39.125 -13.336 1 73.69 866 ALA B N 1
ATOM 13969 C CA . ALA B 1 866 ? 7.422 40.406 -13.062 1 73.69 866 ALA B CA 1
ATOM 13970 C C . ALA B 1 866 ? 8.336 41.344 -12.297 1 73.69 866 ALA B C 1
ATOM 13972 O O . ALA B 1 866 ? 9.18 40.906 -11.516 1 73.69 866 ALA B O 1
ATOM 13973 N N . GLU B 1 867 ? 8.461 42.625 -12.641 1 64.44 867 GLU B N 1
ATOM 13974 C CA . GLU B 1 867 ? 9.344 43.625 -12.023 1 64.44 867 GLU B CA 1
ATOM 13975 C C . GLU B 1 867 ? 8.93 43.906 -10.578 1 64.44 867 GLU B C 1
ATOM 13977 O O . GLU B 1 867 ? 9.773 44.219 -9.734 1 64.44 867 GLU B O 1
ATOM 13982 N N . ALA B 1 868 ? 7.609 43.812 -10.195 1 61.41 868 ALA B N 1
ATOM 13983 C CA . ALA B 1 868 ? 7.156 44.25 -8.883 1 61.41 868 ALA B CA 1
ATOM 13984 C C . ALA B 1 868 ? 7.305 43.125 -7.852 1 61.41 868 ALA B C 1
ATOM 13986 O O . ALA B 1 868 ? 6.82 42.031 -8.055 1 61.41 868 ALA B O 1
ATOM 13987 N N . SER B 1 869 ? 8.383 43.125 -6.973 1 65.25 869 SER B N 1
ATOM 13988 C CA . SER B 1 869 ? 8.453 42.25 -5.816 1 65.25 869 SER B CA 1
ATOM 13989 C C . SER B 1 869 ? 7.98 42.938 -4.547 1 65.25 869 SER B C 1
ATOM 13991 O O . SER B 1 869 ? 8.164 44.156 -4.395 1 65.25 869 SER B O 1
ATOM 13993 N N . CYS B 1 870 ? 7.113 42.219 -3.834 1 72.25 870 CYS B N 1
ATOM 13994 C CA . CYS B 1 870 ? 6.617 42.781 -2.596 1 72.25 870 CYS B CA 1
ATOM 13995 C C . CYS B 1 870 ? 7.75 42.969 -1.591 1 72.25 870 CYS B C 1
ATOM 13997 O O . CYS B 1 870 ? 8.508 42.062 -1.32 1 72.25 870 CYS B O 1
ATOM 13999 N N . SER B 1 871 ? 8.031 44.25 -1.285 1 67.56 871 SER B N 1
ATOM 14000 C CA . SER B 1 871 ? 9.164 44.594 -0.438 1 67.56 871 SER B CA 1
ATOM 14001 C C . SER B 1 871 ? 8.984 44.062 0.978 1 67.56 871 SER B C 1
ATOM 14003 O O . SER B 1 871 ? 9.945 43.906 1.73 1 67.56 871 SER B O 1
ATOM 14005 N N . ASN B 1 872 ? 7.801 43.625 1.341 1 78.44 872 ASN B N 1
ATOM 14006 C CA . ASN B 1 872 ? 7.609 43.188 2.729 1 78.44 872 ASN B CA 1
ATOM 14007 C C . ASN B 1 872 ? 7.797 41.688 2.9 1 78.44 872 ASN B C 1
ATOM 14009 O O . ASN B 1 872 ? 7.477 41.156 3.953 1 78.44 872 ASN B O 1
ATOM 14013 N N . LEU B 1 873 ? 8.336 41.125 1.901 1 84.31 873 LEU B N 1
ATOM 14014 C CA . LEU B 1 873 ? 8.625 39.688 2.006 1 84.31 873 LEU B CA 1
ATOM 14015 C C . LEU B 1 873 ? 10.062 39.469 2.445 1 84.31 873 LEU B C 1
ATOM 14017 O O . LEU B 1 873 ? 10.945 40.281 2.162 1 84.31 873 LEU B O 1
ATOM 14021 N N . LEU B 1 874 ? 10.211 38.406 3.219 1 87.75 874 LEU B N 1
ATOM 14022 C CA . LEU B 1 874 ? 11.562 38.062 3.615 1 87.75 874 LEU B CA 1
ATOM 14023 C C . LEU B 1 874 ? 12.344 37.5 2.428 1 87.75 874 LEU B C 1
ATOM 14025 O O . LEU B 1 874 ? 11.844 36.656 1.683 1 87.75 874 LEU B O 1
#

Sequence (1748 aa):
MAINQGKYKPTICAIDEVDDRSFKLHNSQDEIGGKQQLQQIEGSETAPLTTNQQKLHMDDGSHLTPKDLEAARQDALNEVAGGGAGGRTPAAITPNSTHPSANGLRGRRSFDALMSLSRKRRILYVTTACLCALLLLIIILLLAFWPEVPFYLRAPLCLEKECVESSRQLLLWANTSKSPCHETYEWACGNFASDYANHDYFVIKRGEWNYETYNEYQELNELNRFIAMLPNSQEGSVESTVSSLYRSCRETDVLDKSQSDLLLKRAINAVYGWQAFRDSNRLQSWEYKRVLVVLQAKHGIFPYYRVTVENGFSNPHDYVITLDEGELGLPDKYFYGNDADEEVVRGYKLLLRDFAINMGIVSREADLFADDIFHYERRIVNHIEDAKADGNRHVNKLMRLADLKIMAPSLPIVESLQAIFPKTKITEDTEVLVRDPEVMHALSVLLSSSDKKPINNFIIWSLARKMLPHLSKEYRTLAENFDHALYGRTASYPRWLICSKVVRDWLPFAVDALQQQPPRQQFESVTSKSRGLNKTRGNEELLKLMFFSLRNQLKDSLDQAKWLEPAARQFIQKKLNEMRLQFGIPDEVLQQPNYLAQYYNELILNNVFFVEHLEWIWTFRRSQMEKKLGPLAILDVIVSEMYTRDNPQAIAYSNKLNMLLVSKVLISSNYYDYRYPVAVNFARIGTDILEALIDNFSTFLLQFNTQSTDISDAAPEIRYAQPDVNCLAAGQPPRLVHELNELSSSALKSFHVTLSAARTAARALSNFVNAIDAGSAIQGSGIDQANTYEALGLTRRLRIPGLRSFNENELFTLSYMQQHCSTTIADKDYARIKPLVESQLAESYLFNATWQHIQFLPRSTNCAAAEASCSNLLMAINQGKYKPTICAIDEVDDRSFKLHNSQDEIGGKQQLQQIEGSETAPLTTNQQKLHMDDGSHLTPKDLEAARQDALNEVAGGGAGGRTPAAITPNSTHPSANGLRGRRSFDALMSLSRKRRILYVTTACLCALLLLIIILLLAFWPEVPFYLRAPLCLEKECVESSRQLLLWANTSKSPCHETYEWACGNFASDYANHDYFVIKRGEWNYETYNEYQELNELNRFIAMLPNSQEGSVESTVSSLYRSCRETDVLDKSQSDLLLKRAINAVYGWQAFRDSNRLQSWEYKRVLVVLQAKHGIFPYYRVTVENGFSNPHDYVITLDEGELGLPDKYFYGNDADEEVVRGYKLLLRDFAINMGIVSREADLFADDIFHYERRIVNHIEDAKADGNRHVNKLMRLADLKIMAPSLPIVESLQAIFPKTKITEDTEVLVRDPEVMHALSVLLSSSDKKPINNFIIWSLARKMLPHLSKEYRTLAENFDHALYGRTASYPRWLICSKVVRDWLPFAVDALQQQPPRQQFESVTSKSRGLNKTRGNEELLKLMFFSLRNQLKDSLDQAKWLEPAARQFIQKKLNEMRLQFGIPDEVLQQPNYLAQYYNELILNNVFFVEHLEWIWTFRRSQMEKKLGPLAILDVIVSEMYTRDNPQAIAYSNKLNMLLVSKVLISSNYYDYRYPVAVNFARIGTDILEALIDNFSTFLLQFNTQSTDISDAAPEIRYAQPDVNCLAAGQPPRLVHELNELSSSALKSFHVTLSAARTAARALSNFVNAIDAGSAIQGSGIDQANTYEALGLTRRLRIPGLRSFNENELFTLSYMQQHCSTTIADKDYARIKPLVESQLAESYLFNATWQHIQFLPRSTNCAAAEASCSNLL

InterPro domains:
  IPR000718 Peptidase M13 [PS51885] (157-873)
  IPR000718 Peptidase M13 [PTHR11733] (132-825)
  IPR008753 Peptidase M13, N-terminal domain [PF05649] (180-586)
  IPR024079 Metallopeptidase, catalytic domain superfamily [G3DSA:3.40.390.10] (158-705)
  IPR042089 Peptidase M13, domain 2 [G3DSA:1.10.1380.10] (212-637)